Protein 8YDM (pdb70)

Foldseek 3Di:
DDDPPVVVVVVVVVVVVVVVVVVVVQCPDPVSNDPPDDD/DDPDVVADPVRVVVVVVVVVVVVVVVVVVVVVVCVVCVVPNDD/DPPVCVVVVVVVVVVVVVVVVVVVVVVVCVVPVVVVVVVVVVVPPAFDFLVQLVVLQAPDDFDDDPPDWGTWGHPVNQVLLLVLLVVVCVVAQPADQDDQQPPDTSVLVSLLCSRQVCRLQSTGQGPQADSNDGRDGDDLVVVLVNLQLVVQQVLQVPFQVPAVVNQFWGDGSNLQNVNHNDQGAAADPCLLVPFDFDWAQDWWADLQGATDPQLVPDDDQRSDTDTLLSLLLCCLQPKAANFCDDVVDFQGPDIRLDAPDDRHDDPRNVSSSVSNVVRLCQLAQHDPLAAADPVDRRGQCCADDDPPPHPNRHNSVVVSVNSVSVVLNVCLQCVVSSRFDFDDDQDDDPSHHPSSQWDQGDVRTITRGHHSNSSRVNHNHRSHIDGPVNADPPPRNCSNPNPSSND/DDPVVVVVVVVVVVVVVVVVVVVVQCPDPVRNPPPD/DCVVPDPVPVPPDRDVVVVVVVVVVVVVVVVVVVVVVVVVVVCVVPNPDD/DDDPPVVVVVVVVVVVVVVVVVVVVVQCPDPVRNPPPD/DAPDDPVCVVPDHPVVVVVVVVVVVVVVVVVVVVVVVVVVVCVVPNDPD/DVDCVVVVVVVVVVVVVVVVVVVVVVQCPDPVRPPD/DADPDDPVCPVPDRPVVVVVVVVVVVVVVVVVVVVVVVVVVVCVVPHPPD/DDDPCCVVVVVVVVVVVVVVVVVVLCVDPVSHDPDD/DADPDDPVCPVPDHPVVVVVVVVVVVCVVVVVVVVVVVVVVVCVVPNPPD/DCQPVVDDRPDDDPDPPPPPVDDPPDDDPVVPVVPLPDDAQAPCCVVPVDDDQPADPDNHGCDPLNVQLVQLCVQLVVLLCCQQQVDFDDHNVVSQQGGKQAAADFVCFPDADDPVHRHNSVVSNLVSNLRNLVSVLRVLVGVCSSRVHDSLVSVLSVLVSLLSCLQQPVLSVLVRGSNRHAMPHNNSRVVRVVVQCVQQPNVVLQPLLVLLVVLVVVLVVLVVVVVVLCVVLVPDDDDDNPCVSQVVCCVVPVPRQDDVRSVVVSSCSSNSSSVSVSVSSNPDPNVGRYSVCVCVVVCVPVVHPD/DQFPCDPSQFDDAWDFDCVQVVVPDGGIDGTDGDDPLQVLLVVLVVVLVVLFLVLQCVVVVNDPVVCVVCQQVGWQAAADQVCQQHQDDPSRHNSVVSSLVSNLSSLVSVLVVQCVVCVVVPHHSVVSVLVVLVNLLSCLQQPVQSVVVRHNRLHFIGHNVRVVVSVVVLCVQQAHCVLQPLVVVLVVLVVVLVVLCVLVVVLCVVLVVVVQVVLVVCVVPPPPSQVVSQVVVCVVPNGGDGSVRSVVVNSVSSRSSSVSNSVRSNQRDPVHGRHSVVVVVVVVVDDDDDDDDDD/DDAPDDDPPADPVNVVVVVVVVVVVVVVVVVVVCVVLQQFDDDPVHTRHRHCPPVD/DPPVVVVVVVVVVVVVVVVVVVVQCPDDVSNPPPD/DAPVPDDPCGVVDGDPCVVVVVVVVVVVVVVVVVVVVVVVVVVVVPNPDD/DVPVVVVVVVVVVVVVVVVVVVVVQCPDVPRVPPPD/DAPVDDPPCPVVDGDVRVVVVVVVVVVVVVVVVVVVVVVVVVCVVDNPDD

B-factor: mean 57.0, std 20.04, range [0.81, 210.03]

Organism: Chloroflexus aurantiacus (strain ATCC 29366 / DSM 635 / J-10-fl) (NCBI:txid324602)

Radius of gyration: 39.25 Å; Cα contacts (8 Å, |Δi|>4): 2138; chains: 18; bounding box: 110×89×100 Å

Structure (mmCIF, N/CA/C/O backbone):
data_8YDM
#
_entry.id   8YDM
#
loop_
_entity.id
_entity.type
_entity.pdbx_description
1 polymer 'Light-harvesting protein B-808/866 alpha chain'
2 polymer 'Light-harvesting protein B-808/866 beta chain'
3 polymer 'Cytochrome c-554'
4 polymer 'Reaction center protein L chain'
5 polymer 'Reaction center protein M chain'
6 polymer 'hypothetical protein chain N'
7 non-polymer 'BACTERIOCHLOROPHYLL A'
8 non-polymer gamma-Carotene
9 non-polymer 'PROTOPORPHYRIN IX CONTAINING FE'
10 non-polymer '(1R)-2-{[{[(2S)-2,3-DIHYDROXYPROPYL]OXY}(HYDROXY)PHOSPHORYL]OXY}-1-[(PALMITOYLOXY)METHYL]ETHYL (11E)-OCTADEC-11-ENOATE'
11 non-polymer '2-methyl-3-[(2E,6E,10E,14E,18E,22E,26E,30E,34E,38E)-3,7,11,15,19,23,27,31,35,39,43-undecamethyltetratetraconta-2,6,10,1 4,18,22,26,30,34,38,42-undecaen-1-yl]naphthalene-1,4-dione'
12 non-polymer 'BACTERIOPHEOPHYTIN A'
13 non-polymer 'MANGANESE (II) ION'
#
loop_
_atom_site.group_PDB
_atom_site.id
_atom_site.type_symbol
_atom_site.label_atom_id
_atom_site.label_alt_id
_atom_site.label_comp_id
_atom_site.label_asym_id
_atom_site.label_entity_id
_atom_site.label_seq_id
_atom_site.pdbx_PDB_ins_code
_atom_site.Cartn_x
_atom_site.Cartn_y
_atom_site.Cartn_z
_atom_site.occupancy
_atom_site.B_iso_or_equiv
_atom_site.auth_seq_id
_atom_site.auth_comp_id
_atom_site.auth_asym_id
_atom_site.auth_atom_id
_atom_site.pdbx_PDB_model_num
ATOM 1 N N . ARG A 1 4 ? 108.536 136.144 99.400 1.00 111.04 4 ARG A N 1
ATOM 2 C CA . ARG A 1 4 ? 109.004 136.982 98.302 1.00 107.08 4 ARG A CA 1
ATOM 3 C C . ARG A 1 4 ? 110.159 136.320 97.558 1.00 108.25 4 ARG A C 1
ATOM 4 O O . ARG A 1 4 ? 110.051 136.181 96.326 1.00 104.55 4 ARG A O 1
ATOM 12 N N . SER A 1 5 ? 111.171 135.968 98.394 1.00 119.04 5 SER A N 1
ATOM 13 C CA . SER A 1 5 ? 112.491 135.339 98.375 1.00 121.21 5 SER A CA 1
ATOM 14 C C . SER A 1 5 ? 113.569 136.363 98.735 1.00 118.06 5 SER A C 1
ATOM 15 O O . SER A 1 5 ? 113.301 137.571 98.711 1.00 117.41 5 SER A O 1
ATOM 18 N N . PRO A 1 6 ? 114.804 135.935 99.077 1.00 98.07 6 PRO A N 1
ATOM 19 C CA . PRO A 1 6 ? 115.746 136.866 99.712 1.00 94.50 6 PRO A CA 1
ATOM 20 C C . PRO A 1 6 ? 116.600 137.695 98.760 1.00 91.50 6 PRO A C 1
ATOM 21 O O . PRO A 1 6 ? 117.329 137.165 97.914 1.00 92.37 6 PRO A O 1
ATOM 25 N N . VAL A 1 7 ? 116.517 139.015 98.909 1.00 76.25 7 VAL A N 1
ATOM 26 C CA . VAL A 1 7 ? 117.383 139.933 98.183 1.00 77.57 7 VAL A CA 1
ATOM 27 C C . VAL A 1 7 ? 117.950 140.905 99.209 1.00 75.35 7 VAL A C 1
ATOM 28 O O . VAL A 1 7 ? 118.929 141.615 98.951 1.00 75.37 7 VAL A O 1
ATOM 32 N N . ARG A 1 8 ? 117.340 140.931 100.391 1.00 69.19 8 ARG A N 1
ATOM 33 C CA . ARG A 1 8 ? 117.810 141.773 101.479 1.00 66.80 8 ARG A CA 1
ATOM 34 C C . ARG A 1 8 ? 119.105 141.265 102.095 1.00 65.55 8 ARG A C 1
ATOM 35 O O . ARG A 1 8 ? 119.970 142.078 102.441 1.00 64.86 8 ARG A O 1
ATOM 43 N N . THR A 1 9 ? 119.264 139.947 102.230 1.00 67.66 9 THR A N 1
ATOM 44 C CA . THR A 1 9 ? 120.527 139.394 102.700 1.00 67.81 9 THR A CA 1
ATOM 45 C C . THR A 1 9 ? 121.655 139.705 101.726 1.00 63.91 9 THR A C 1
ATOM 46 O O . THR A 1 9 ? 122.780 140.007 102.145 1.00 70.45 9 THR A O 1
ATOM 50 N N . ASN A 1 10 ? 121.366 139.636 100.424 1.00 55.18 10 ASN A N 1
ATOM 51 C CA . ASN A 1 10 ? 122.385 139.909 99.417 1.00 61.71 10 ASN A CA 1
ATOM 52 C C . ASN A 1 10 ? 122.882 141.344 99.505 1.00 62.48 10 ASN A C 1
ATOM 53 O O . ASN A 1 10 ? 124.082 141.599 99.367 1.00 69.73 10 ASN A O 1
ATOM 58 N N . ILE A 1 11 ? 121.976 142.297 99.740 1.00 59.71 11 ILE A N 1
ATOM 59 C CA . ILE A 1 11 ? 122.368 143.698 99.827 1.00 51.70 11 ILE A CA 1
ATOM 60 C C . ILE A 1 11 ? 123.333 143.943 100.980 1.00 55.70 11 ILE A C 1
ATOM 61 O O . ILE A 1 11 ? 124.343 144.631 100.802 1.00 57.17 11 ILE A O 1
ATOM 66 N N . VAL A 1 12 ? 123.055 143.390 102.158 1.00 58.36 12 VAL A N 1
ATOM 67 C CA . VAL A 1 12 ? 123.942 143.581 103.303 1.00 57.38 12 VAL A CA 1
ATOM 68 C C . VAL A 1 12 ? 125.252 142.817 103.131 1.00 57.09 12 VAL A C 1
ATOM 69 O O . VAL A 1 12 ? 126.325 143.334 103.465 1.00 57.90 12 VAL A O 1
ATOM 73 N N . ILE A 1 13 ? 125.202 141.596 102.587 1.00 55.41 13 ILE A N 1
ATOM 74 C CA . ILE A 1 13 ? 126.423 140.821 102.395 1.00 53.12 13 ILE A CA 1
ATOM 75 C C . ILE A 1 13 ? 127.333 141.502 101.384 1.00 53.64 13 ILE A C 1
ATOM 76 O O . ILE A 1 13 ? 128.554 141.550 101.563 1.00 58.50 13 ILE A O 1
ATOM 81 N N . PHE A 1 14 ? 126.756 142.045 100.312 1.00 55.64 14 PHE A N 1
ATOM 82 C CA . PHE A 1 14 ? 127.558 142.697 99.287 1.00 52.82 14 PHE A CA 1
ATOM 83 C C . PHE A 1 14 ? 128.233 143.950 99.829 1.00 50.76 14 PHE A C 1
ATOM 84 O O . PHE A 1 14 ? 129.407 144.206 99.537 1.00 59.55 14 PHE A O 1
ATOM 92 N N . THR A 1 15 ? 127.511 144.740 100.627 1.00 51.83 15 THR A N 1
ATOM 93 C CA . THR A 1 15 ? 128.110 145.923 101.237 1.00 54.22 15 THR A CA 1
ATOM 94 C C . THR A 1 15 ? 129.235 145.538 102.188 1.00 54.12 15 THR A C 1
ATOM 95 O O . THR A 1 15 ? 130.310 146.153 102.181 1.00 61.12 15 THR A O 1
ATOM 99 N N . ILE A 1 16 ? 129.007 144.513 103.016 1.00 49.57 16 ILE A N 1
ATOM 100 C CA . ILE A 1 16 ? 130.038 144.076 103.954 1.00 46.58 16 ILE A CA 1
ATOM 101 C C . ILE A 1 16 ? 131.274 143.598 103.201 1.00 49.24 16 ILE A C 1
ATOM 102 O O . ILE A 1 16 ? 132.409 143.944 103.553 1.00 52.30 16 ILE A O 1
ATOM 107 N N . LEU A 1 17 ? 131.071 142.804 102.146 1.00 49.40 17 LEU A N 1
ATOM 108 C CA . LEU A 1 17 ? 132.192 142.291 101.368 1.00 42.28 17 LEU A CA 1
ATOM 109 C C . LEU A 1 17 ? 132.957 143.417 100.687 1.00 46.64 17 LEU A C 1
ATOM 110 O O . LEU A 1 17 ? 134.192 143.425 100.697 1.00 54.06 17 LEU A O 1
ATOM 115 N N . GLY A 1 18 ? 132.244 144.377 100.093 1.00 45.33 18 GLY A N 1
ATOM 116 C CA . GLY A 1 18 ? 132.922 145.491 99.451 1.00 41.68 18 GLY A CA 1
ATOM 117 C C . GLY A 1 18 ? 133.739 146.307 100.432 1.00 47.96 18 GLY A C 1
ATOM 118 O O . GLY A 1 18 ? 134.890 146.657 100.161 1.00 49.08 18 GLY A O 1
ATOM 119 N N . PHE A 1 19 ? 133.158 146.602 101.598 1.00 51.26 19 PHE A N 1
ATOM 120 C CA . PHE A 1 19 ? 133.874 147.360 102.618 1.00 46.39 19 PHE A CA 1
ATOM 121 C C . PHE A 1 19 ? 135.120 146.616 103.085 1.00 47.77 19 PHE A C 1
ATOM 122 O O . PHE A 1 19 ? 136.207 147.201 103.181 1.00 52.10 19 PHE A O 1
ATOM 130 N N . VAL A 1 20 ? 134.984 145.316 103.366 1.00 53.14 20 VAL A N 1
ATOM 131 C CA . VAL A 1 20 ? 136.112 144.540 103.873 1.00 50.51 20 VAL A CA 1
ATOM 132 C C . VAL A 1 20 ? 137.216 144.450 102.828 1.00 52.08 20 VAL A C 1
ATOM 133 O O . VAL A 1 20 ? 138.403 144.624 103.139 1.00 57.76 20 VAL A O 1
ATOM 137 N N . VAL A 1 21 ? 136.848 144.180 101.573 1.00 53.68 21 VAL A N 1
ATOM 138 C CA . VAL A 1 21 ? 137.847 144.057 100.518 1.00 48.68 21 VAL A CA 1
ATOM 139 C C . VAL A 1 21 ? 138.551 145.388 100.292 1.00 50.72 21 VAL A C 1
ATOM 140 O O . VAL A 1 21 ? 139.772 145.432 100.112 1.00 56.02 21 VAL A O 1
ATOM 144 N N . ALA A 1 22 ? 137.799 146.493 100.301 1.00 53.97 22 ALA A N 1
ATOM 145 C CA . ALA A 1 22 ? 138.420 147.801 100.121 1.00 51.21 22 ALA A CA 1
ATOM 146 C C . ALA A 1 22 ? 139.393 148.111 101.250 1.00 54.86 22 ALA A C 1
ATOM 147 O O . ALA A 1 22 ? 140.503 148.600 101.005 1.00 57.33 22 ALA A O 1
ATOM 149 N N . LEU A 1 23 ? 139.000 147.824 102.493 1.00 53.00 23 LEU A N 1
ATOM 150 C CA . LEU A 1 23 ? 139.890 148.071 103.624 1.00 48.04 23 LEU A CA 1
ATOM 151 C C . LEU A 1 23 ? 141.160 147.234 103.524 1.00 48.24 23 LEU A C 1
ATOM 152 O O . LEU A 1 23 ? 142.272 147.746 103.715 1.00 50.17 23 LEU A O 1
ATOM 157 N N . LEU A 1 24 ? 141.015 145.945 103.206 1.00 50.60 24 LEU A N 1
ATOM 158 C CA . LEU A 1 24 ? 142.181 145.073 103.107 1.00 49.99 24 LEU A CA 1
ATOM 159 C C . LEU A 1 24 ? 143.099 145.499 101.968 1.00 50.93 24 LEU A C 1
ATOM 160 O O . LEU A 1 24 ? 144.326 145.495 102.116 1.00 52.35 24 LEU A O 1
ATOM 165 N N . ILE A 1 25 ? 142.523 145.873 100.824 1.00 54.59 25 ILE A N 1
ATOM 166 C CA . ILE A 1 25 ? 143.331 146.275 99.678 1.00 54.00 25 ILE A CA 1
ATOM 167 C C . ILE A 1 25 ? 144.054 147.583 99.963 1.00 55.23 25 ILE A C 1
ATOM 168 O O . ILE A 1 25 ? 145.217 147.754 99.575 1.00 57.43 25 ILE A O 1
ATOM 173 N N . HIS A 1 26 ? 143.450 148.443 100.738 1.00 61.30 26 HIS A N 1
ATOM 174 C CA . HIS A 1 26 ? 144.112 149.669 101.098 1.00 59.89 26 HIS A CA 1
ATOM 175 C C . HIS A 1 26 ? 145.259 149.361 102.003 1.00 57.22 26 HIS A C 1
ATOM 176 O O . HIS A 1 26 ? 146.287 149.909 101.903 1.00 57.47 26 HIS A O 1
ATOM 183 N N . PHE A 1 27 ? 145.027 148.513 102.944 1.00 56.81 27 PHE A N 1
ATOM 184 C CA . PHE A 1 27 ? 146.118 148.127 103.835 1.00 54.09 27 PHE A CA 1
ATOM 185 C C . PHE A 1 27 ? 147.288 147.533 103.056 1.00 55.68 27 PHE A C 1
ATOM 186 O O . PHE A 1 27 ? 148.454 147.856 103.320 1.00 52.26 27 PHE A O 1
ATOM 194 N N . ILE A 1 28 ? 146.990 146.661 102.089 1.00 57.97 28 ILE A N 1
ATOM 195 C CA . ILE A 1 28 ? 148.038 146.024 101.293 1.00 50.74 28 ILE A CA 1
ATOM 196 C C . ILE A 1 28 ? 148.805 147.060 100.482 1.00 54.87 28 ILE A C 1
ATOM 197 O O . ILE A 1 28 ? 150.037 147.005 100.380 1.00 57.95 28 ILE A O 1
ATOM 202 N N . VAL A 1 29 ? 148.090 148.015 99.883 1.00 57.39 29 VAL A N 1
ATOM 203 C CA . VAL A 1 29 ? 148.751 149.072 99.125 1.00 54.84 29 VAL A CA 1
ATOM 204 C C . VAL A 1 29 ? 149.609 149.938 100.039 1.00 57.32 29 VAL A C 1
ATOM 205 O O . VAL A 1 29 ? 150.739 150.297 99.686 1.00 57.43 29 VAL A O 1
ATOM 209 N N . LEU A 1 30 ? 149.103 150.279 101.223 1.00 61.99 30 LEU A N 1
ATOM 210 C CA . LEU A 1 30 ? 149.819 151.106 102.181 1.00 59.96 30 LEU A CA 1
ATOM 211 C C . LEU A 1 30 ? 151.076 150.429 102.711 1.00 58.76 30 LEU A C 1
ATOM 212 O O . LEU A 1 30 ? 152.062 151.114 103.000 1.00 60.80 30 LEU A O 1
ATOM 217 N N . SER A 1 31 ? 151.075 149.102 102.822 1.00 60.28 31 SER A N 1
ATOM 218 C CA . SER A 1 31 ? 152.230 148.371 103.324 1.00 54.63 31 SER A CA 1
ATOM 219 C C . SER A 1 31 ? 153.383 148.303 102.330 1.00 54.44 31 SER A C 1
ATOM 220 O O . SER A 1 31 ? 154.479 147.875 102.708 1.00 60.07 31 SER A O 1
ATOM 223 N N . SER A 1 32 ? 153.177 148.716 101.082 1.00 61.27 32 SER A N 1
ATOM 224 C CA . SER A 1 32 ? 154.209 148.620 100.062 1.00 62.15 32 SER A CA 1
ATOM 225 C C . SER A 1 32 ? 155.160 149.807 100.132 1.00 60.56 32 SER A C 1
ATOM 226 O O . SER A 1 32 ? 154.731 150.957 100.259 1.00 67.26 32 SER A O 1
ATOM 229 N N . PRO A 1 33 ? 156.472 149.551 100.064 1.00 63.73 33 PRO A N 1
ATOM 230 C CA . PRO A 1 33 ? 157.453 150.644 100.144 1.00 68.31 33 PRO A CA 1
ATOM 231 C C . PRO A 1 33 ? 157.274 151.725 99.087 1.00 68.71 33 PRO A C 1
ATOM 232 O O . PRO A 1 33 ? 157.427 152.913 99.384 1.00 68.55 33 PRO A O 1
ATOM 236 N N . GLU A 1 34 ? 156.959 151.333 97.851 1.00 69.00 34 GLU A N 1
ATOM 237 C CA . GLU A 1 34 ? 156.842 152.316 96.778 1.00 71.50 34 GLU A CA 1
ATOM 238 C C . GLU A 1 34 ? 155.547 153.112 96.886 1.00 68.47 34 GLU A C 1
ATOM 239 O O . GLU A 1 34 ? 155.535 154.325 96.652 1.00 68.51 34 GLU A O 1
ATOM 245 N N . TYR A 1 35 ? 154.447 152.443 97.232 1.00 62.78 35 TYR A N 1
ATOM 246 C CA . TYR A 1 35 ? 153.150 153.108 97.217 1.00 62.70 35 TYR A CA 1
ATOM 247 C C . TYR A 1 35 ? 152.830 153.764 98.554 1.00 65.77 35 TYR A C 1
ATOM 248 O O . TYR A 1 35 ? 151.799 154.432 98.682 1.00 70.80 35 TYR A O 1
ATOM 257 N N . ASN A 1 36 ? 153.690 153.588 99.553 1.00 69.69 36 ASN A N 1
ATOM 258 C CA . ASN A 1 36 ? 153.534 154.258 100.837 1.00 65.13 36 ASN A CA 1
ATOM 259 C C . ASN A 1 36 ? 153.536 155.769 100.660 1.00 65.47 36 ASN A C 1
ATOM 260 O O . ASN A 1 36 ? 154.552 156.360 100.280 1.00 75.26 36 ASN A O 1
ATOM 265 N N . TRP A 1 37 ? 152.396 156.402 100.938 1.00 58.02 37 TRP A N 1
ATOM 266 C CA . TRP A 1 37 ? 152.256 157.833 100.705 1.00 63.71 37 TRP A CA 1
ATOM 267 C C . TRP A 1 37 ? 152.332 158.667 101.976 1.00 64.46 37 TRP A C 1
ATOM 268 O O . TRP A 1 37 ? 152.605 159.869 101.891 1.00 67.47 37 TRP A O 1
ATOM 279 N N . LEU A 1 38 ? 152.109 158.069 103.141 1.00 65.74 38 LEU A N 1
ATOM 280 C CA . LEU A 1 38 ? 152.119 158.780 104.412 1.00 67.29 38 LEU A CA 1
ATOM 281 C C . LEU A 1 38 ? 153.385 158.472 105.204 1.00 68.52 38 LEU A C 1
ATOM 282 O O . LEU A 1 38 ? 153.454 158.683 106.416 1.00 69.76 38 LEU A O 1
ATOM 287 N N . SER A 1 39 ? 154.411 157.981 104.514 1.00 79.96 39 SER A N 1
ATOM 288 C CA . SER A 1 39 ? 155.714 157.750 105.130 1.00 80.11 39 SER A CA 1
ATOM 289 C C . SER A 1 39 ? 156.893 158.225 104.292 1.00 84.79 39 SER A C 1
ATOM 290 O O . SER A 1 39 ? 158.013 158.255 104.811 1.00 78.84 39 SER A O 1
ATOM 293 N N . ASN A 1 40 ? 156.696 158.591 103.027 1.00 115.53 40 ASN A N 1
ATOM 294 C CA . ASN A 1 40 ? 157.804 159.005 102.176 1.00 116.88 40 ASN A CA 1
ATOM 295 C C . ASN A 1 40 ? 158.394 160.325 102.654 1.00 115.78 40 ASN A C 1
ATOM 296 O O . ASN A 1 40 ? 157.671 161.224 103.091 1.00 115.11 40 ASN A O 1
ATOM 301 N N . ALA A 1 41 ? 159.721 160.430 102.580 1.00 146.30 41 ALA A N 1
ATOM 302 C CA . ALA A 1 41 ? 160.418 161.633 103.016 1.00 149.55 41 ALA A CA 1
ATOM 303 C C . ALA A 1 41 ? 160.897 162.449 101.822 1.00 152.79 41 ALA A C 1
ATOM 304 O O . ALA A 1 41 ? 160.607 163.645 101.724 1.00 153.91 41 ALA A O 1
ATOM 306 N N . GLU A 1 42 ? 161.628 161.813 100.912 1.00 188.67 42 GLU A N 1
ATOM 307 C CA . GLU A 1 42 ? 162.137 162.495 99.728 1.00 189.61 42 GLU A CA 1
ATOM 308 C C . GLU A 1 42 ? 161.952 161.635 98.481 1.00 189.64 42 GLU A C 1
ATOM 309 O O . GLU A 1 42 ? 161.388 162.084 97.484 1.00 189.67 42 GLU A O 1
ATOM 315 N N . PRO B 2 10 ? 103.363 146.965 92.660 1.00 94.66 10 PRO B N 1
ATOM 316 C CA . PRO B 2 10 ? 103.105 147.390 91.282 1.00 102.96 10 PRO B CA 1
ATOM 317 C C . PRO B 2 10 ? 104.288 147.155 90.341 1.00 107.32 10 PRO B C 1
ATOM 318 O O . PRO B 2 10 ? 104.920 148.114 89.896 1.00 100.41 10 PRO B O 1
ATOM 322 N N . LYS B 2 11 ? 104.572 145.886 90.043 1.00 121.73 11 LYS B N 1
ATOM 323 C CA . LYS B 2 11 ? 105.659 145.532 89.130 1.00 119.71 11 LYS B CA 1
ATOM 324 C C . LYS B 2 11 ? 105.463 144.080 88.713 1.00 115.11 11 LYS B C 1
ATOM 325 O O . LYS B 2 11 ? 105.131 143.235 89.551 1.00 113.18 11 LYS B O 1
ATOM 331 N N . TRP B 2 12 ? 105.576 143.802 87.416 1.00 114.34 12 TRP B N 1
ATOM 332 C CA . TRP B 2 12 ? 105.381 142.446 86.958 1.00 115.38 12 TRP B CA 1
ATOM 333 C C . TRP B 2 12 ? 106.589 141.661 87.328 1.00 114.74 12 TRP B C 1
ATOM 334 O O . TRP B 2 12 ? 107.246 141.050 86.464 1.00 111.60 12 TRP B O 1
ATOM 345 N N . ARG B 2 13 ? 106.917 141.656 88.617 1.00 95.19 13 ARG B N 1
ATOM 346 C CA . ARG B 2 13 ? 108.085 140.927 89.099 1.00 92.02 13 ARG B CA 1
ATOM 347 C C . ARG B 2 13 ? 107.847 140.285 90.462 1.00 92.72 13 ARG B C 1
ATOM 348 O O . ARG B 2 13 ? 108.323 140.786 91.481 1.00 93.65 13 ARG B O 1
ATOM 356 N N . PRO B 2 14 ? 107.107 139.167 90.482 1.00 105.73 14 PRO B N 1
ATOM 357 C CA . PRO B 2 14 ? 106.808 138.441 91.721 1.00 101.74 14 PRO B CA 1
ATOM 358 C C . PRO B 2 14 ? 108.081 137.895 92.361 1.00 103.77 14 PRO B C 1
ATOM 359 O O . PRO B 2 14 ? 108.346 136.696 92.281 1.00 105.40 14 PRO B O 1
ATOM 363 N N . LEU B 2 15 ? 108.857 138.773 92.989 1.00 104.35 15 LEU B N 1
ATOM 364 C CA . LEU B 2 15 ? 110.092 138.379 93.627 1.00 101.88 15 LEU B CA 1
ATOM 365 C C . LEU B 2 15 ? 110.269 139.584 94.519 1.00 102.43 15 LEU B C 1
ATOM 366 O O . LEU B 2 15 ? 110.544 139.422 95.695 1.00 100.66 15 LEU B O 1
ATOM 371 N N . PHE B 2 16 ? 110.119 140.787 93.940 1.00 101.88 16 PHE B N 1
ATOM 372 C CA . PHE B 2 16 ? 110.132 142.009 94.727 1.00 98.53 16 PHE B CA 1
ATOM 373 C C . PHE B 2 16 ? 108.709 142.503 94.922 1.00 98.59 16 PHE B C 1
ATOM 374 O O . PHE B 2 16 ? 107.742 141.811 94.589 1.00 99.61 16 PHE B O 1
ATOM 382 N N . ASN B 2 17 ? 108.587 143.697 95.478 1.00 100.06 17 ASN B N 1
ATOM 383 C CA . ASN B 2 17 ? 107.343 144.441 95.480 1.00 103.58 17 ASN B CA 1
ATOM 384 C C . ASN B 2 17 ? 107.712 145.911 95.472 1.00 99.50 17 ASN B C 1
ATOM 385 O O . ASN B 2 17 ? 108.857 146.272 95.757 1.00 99.63 17 ASN B O 1
ATOM 390 N N . ASN B 2 18 ? 106.742 146.758 95.137 1.00 97.96 18 ASN B N 1
ATOM 391 C CA . ASN B 2 18 ? 107.052 148.180 95.094 1.00 96.05 18 ASN B CA 1
ATOM 392 C C . ASN B 2 18 ? 107.255 148.671 96.516 1.00 97.07 18 ASN B C 1
ATOM 393 O O . ASN B 2 18 ? 106.312 149.133 97.167 1.00 100.57 18 ASN B O 1
ATOM 398 N N . GLN B 2 19 ? 108.509 148.613 96.968 1.00 89.75 19 GLN B N 1
ATOM 399 C CA . GLN B 2 19 ? 108.901 148.783 98.361 1.00 91.74 19 GLN B CA 1
ATOM 400 C C . GLN B 2 19 ? 110.335 148.304 98.529 1.00 92.35 19 GLN B C 1
ATOM 401 O O . GLN B 2 19 ? 111.225 149.081 98.886 1.00 96.45 19 GLN B O 1
ATOM 407 N N . ASP B 2 20 ? 110.453 147.011 98.310 1.00 84.96 20 ASP B N 1
ATOM 408 C CA . ASP B 2 20 ? 111.686 146.264 98.295 1.00 79.90 20 ASP B CA 1
ATOM 409 C C . ASP B 2 20 ? 112.275 146.280 96.894 1.00 79.58 20 ASP B C 1
ATOM 410 O O . ASP B 2 20 ? 113.236 145.626 96.635 1.00 85.27 20 ASP B O 1
ATOM 415 N N . TRP B 2 21 ? 111.608 146.938 95.968 1.00 70.78 21 TRP B N 1
ATOM 416 C CA . TRP B 2 21 ? 112.139 147.171 94.653 1.00 71.78 21 TRP B CA 1
ATOM 417 C C . TRP B 2 21 ? 112.416 148.669 94.569 1.00 74.17 21 TRP B C 1
ATOM 418 O O . TRP B 2 21 ? 112.321 149.260 93.510 1.00 76.03 21 TRP B O 1
ATOM 429 N N . LEU B 2 22 ? 112.721 149.267 95.711 1.00 73.14 22 LEU B N 1
ATOM 430 C CA . LEU B 2 22 ? 113.061 150.646 95.865 1.00 71.62 22 LEU B CA 1
ATOM 431 C C . LEU B 2 22 ? 114.369 150.534 96.578 1.00 73.22 22 LEU B C 1
ATOM 432 O O . LEU B 2 22 ? 115.348 151.078 96.126 1.00 74.23 22 LEU B O 1
ATOM 437 N N . LEU B 2 23 ? 114.357 149.810 97.694 1.00 69.31 23 LEU B N 1
ATOM 438 C CA . LEU B 2 23 ? 115.515 149.498 98.508 1.00 68.20 23 LEU B CA 1
ATOM 439 C C . LEU B 2 23 ? 116.568 148.991 97.575 1.00 71.43 23 LEU B C 1
ATOM 440 O O . LEU B 2 23 ? 117.608 149.583 97.490 1.00 75.25 23 LEU B O 1
ATOM 445 N N . HIS B 2 24 ? 116.265 147.925 96.843 1.00 78.16 24 HIS B N 1
ATOM 446 C CA . HIS B 2 24 ? 117.139 147.325 95.845 1.00 77.11 24 HIS B CA 1
ATOM 447 C C . HIS B 2 24 ? 117.689 148.376 94.954 1.00 80.04 24 HIS B C 1
ATOM 448 O O . HIS B 2 24 ? 118.872 148.573 94.918 1.00 80.96 24 HIS B O 1
ATOM 455 N N . ASP B 2 25 ? 116.838 149.191 94.355 1.00 70.88 25 ASP B N 1
ATOM 456 C CA . ASP B 2 25 ? 117.284 150.270 93.476 1.00 71.27 25 ASP B CA 1
ATOM 457 C C . ASP B 2 25 ? 118.246 151.298 94.051 1.00 73.15 25 ASP B C 1
ATOM 458 O O . ASP B 2 25 ? 118.963 151.927 93.305 1.00 74.90 25 ASP B O 1
ATOM 463 N N . ILE B 2 26 ? 118.252 151.491 95.369 1.00 67.63 26 ILE B N 1
ATOM 464 C CA . ILE B 2 26 ? 119.189 152.358 96.063 1.00 69.55 26 ILE B CA 1
ATOM 465 C C . ILE B 2 26 ? 120.555 151.718 95.823 1.00 64.30 26 ILE B C 1
ATOM 466 O O . ILE B 2 26 ? 121.469 152.358 95.356 1.00 68.10 26 ILE B O 1
ATOM 471 N N . VAL B 2 27 ? 120.658 150.419 96.005 1.00 57.65 27 VAL B N 1
ATOM 472 C CA . VAL B 2 27 ? 121.891 149.735 95.764 1.00 58.85 27 VAL B CA 1
ATOM 473 C C . VAL B 2 27 ? 122.255 149.765 94.296 1.00 64.69 27 VAL B C 1
ATOM 474 O O . VAL B 2 27 ? 123.395 149.888 93.986 1.00 68.03 27 VAL B O 1
ATOM 478 N N . VAL B 2 28 ? 121.306 149.736 93.372 1.00 69.49 28 VAL B N 1
ATOM 479 C CA . VAL B 2 28 ? 121.695 149.727 91.967 1.00 71.54 28 VAL B CA 1
ATOM 480 C C . VAL B 2 28 ? 122.218 151.013 91.413 1.00 69.82 28 VAL B C 1
ATOM 481 O O . VAL B 2 28 ? 122.740 151.010 90.328 1.00 75.05 28 VAL B O 1
ATOM 485 N N . LYS B 2 29 ? 122.031 152.123 92.093 1.00 62.58 29 LYS B N 1
ATOM 486 C CA . LYS B 2 29 ? 122.590 153.336 91.562 1.00 61.86 29 LYS B CA 1
ATOM 487 C C . LYS B 2 29 ? 124.017 153.294 92.003 1.00 61.41 29 LYS B C 1
ATOM 488 O O . LYS B 2 29 ? 124.879 152.991 91.167 1.00 64.95 29 LYS B O 1
ATOM 494 N N . SER B 2 30 ? 124.196 153.588 93.307 1.00 55.70 30 SER B N 1
ATOM 495 C CA . SER B 2 30 ? 125.428 153.650 94.083 1.00 57.87 30 SER B CA 1
ATOM 496 C C . SER B 2 30 ? 126.563 152.935 93.363 1.00 57.57 30 SER B C 1
ATOM 497 O O . SER B 2 30 ? 127.692 153.428 93.340 1.00 58.67 30 SER B O 1
ATOM 500 N N . PHE B 2 31 ? 126.244 151.809 92.735 1.00 57.48 31 PHE B N 1
ATOM 501 C CA . PHE B 2 31 ? 127.235 151.043 91.993 1.00 56.47 31 PHE B CA 1
ATOM 502 C C . PHE B 2 31 ? 127.700 151.802 90.751 1.00 56.64 31 PHE B C 1
ATOM 503 O O . PHE B 2 31 ? 128.878 151.756 90.398 1.00 57.23 31 PHE B O 1
ATOM 511 N N . TYR B 2 32 ? 126.779 152.501 90.089 1.00 63.48 32 TYR B N 1
ATOM 512 C CA . TYR B 2 32 ? 127.141 153.259 88.897 1.00 63.74 32 TYR B CA 1
ATOM 513 C C . TYR B 2 32 ? 128.057 154.428 89.240 1.00 65.68 32 TYR B C 1
ATOM 514 O O . TYR B 2 32 ? 129.031 154.687 88.525 1.00 66.10 32 TYR B O 1
ATOM 523 N N . GLY B 2 33 ? 127.774 155.140 90.333 1.00 62.66 33 GLY B N 1
ATOM 524 C CA . GLY B 2 33 ? 128.709 156.162 90.787 1.00 62.38 33 GLY B CA 1
ATOM 525 C C . GLY B 2 33 ? 130.026 155.584 91.271 1.00 63.09 33 GLY B C 1
ATOM 526 O O . GLY B 2 33 ? 131.098 156.161 91.029 1.00 62.40 33 GLY B O 1
ATOM 527 N N . PHE B 2 34 ? 129.958 154.451 91.976 1.00 61.13 34 PHE B N 1
ATOM 528 C CA . PHE B 2 34 ? 131.131 153.698 92.394 1.00 56.95 34 PHE B CA 1
ATOM 529 C C . PHE B 2 34 ? 132.064 153.423 91.229 1.00 54.89 34 PHE B C 1
ATOM 530 O O . PHE B 2 34 ? 133.267 153.676 91.326 1.00 54.98 34 PHE B O 1
ATOM 538 N N . GLY B 2 35 ? 131.521 152.927 90.117 1.00 61.60 35 GLY B N 1
ATOM 539 C CA . GLY B 2 35 ? 132.358 152.586 88.980 1.00 56.51 35 GLY B CA 1
ATOM 540 C C . GLY B 2 35 ? 133.076 153.790 88.404 1.00 56.15 35 GLY B C 1
ATOM 541 O O . GLY B 2 35 ? 134.276 153.740 88.135 1.00 62.56 35 GLY B O 1
ATOM 542 N N . VAL B 2 36 ? 132.353 154.896 88.220 1.00 56.45 36 VAL B N 1
ATOM 543 C CA . VAL B 2 36 ? 132.966 156.076 87.618 1.00 61.56 36 VAL B CA 1
ATOM 544 C C . VAL B 2 36 ? 134.063 156.635 88.518 1.00 59.18 36 VAL B C 1
ATOM 545 O O . VAL B 2 36 ? 135.190 156.888 88.063 1.00 61.62 36 VAL B O 1
ATOM 549 N N . ILE B 2 37 ? 133.766 156.823 89.807 1.00 58.83 37 ILE B N 1
ATOM 550 C CA . ILE B 2 37 ? 134.760 157.428 90.692 1.00 62.12 37 ILE B CA 1
ATOM 551 C C . ILE B 2 37 ? 135.949 156.485 90.891 1.00 59.76 37 ILE B C 1
ATOM 552 O O . ILE B 2 37 ? 137.104 156.925 90.956 1.00 56.15 37 ILE B O 1
ATOM 557 N N . ALA B 2 38 ? 135.694 155.171 90.948 1.00 63.42 38 ALA B N 1
ATOM 558 C CA . ALA B 2 38 ? 136.777 154.203 91.094 1.00 57.93 38 ALA B CA 1
ATOM 559 C C . ALA B 2 38 ? 137.661 154.141 89.856 1.00 55.15 38 ALA B C 1
ATOM 560 O O . ALA B 2 38 ? 138.886 154.028 89.980 1.00 60.05 38 ALA B O 1
ATOM 562 N N . ALA B 2 39 ? 137.066 154.191 88.662 1.00 60.98 39 ALA B N 1
ATOM 563 C CA . ALA B 2 39 ? 137.851 154.222 87.436 1.00 61.88 39 ALA B CA 1
ATOM 564 C C . ALA B 2 39 ? 138.705 155.478 87.364 1.00 61.07 39 ALA B C 1
ATOM 565 O O . ALA B 2 39 ? 139.879 155.410 86.983 1.00 67.07 39 ALA B O 1
ATOM 567 N N . ILE B 2 40 ? 138.136 156.627 87.740 1.00 62.22 40 ILE B N 1
ATOM 568 C CA . ILE B 2 40 ? 138.921 157.857 87.769 1.00 58.37 40 ILE B CA 1
ATOM 569 C C . ILE B 2 40 ? 140.082 157.736 88.749 1.00 61.31 40 ILE B C 1
ATOM 570 O O . ILE B 2 40 ? 141.213 158.130 88.434 1.00 64.65 40 ILE B O 1
ATOM 575 N N . ALA B 2 41 ? 139.832 157.185 89.940 1.00 62.45 41 ALA B N 1
ATOM 576 C CA . ALA B 2 41 ? 140.895 157.051 90.932 1.00 64.33 41 ALA B CA 1
ATOM 577 C C . ALA B 2 41 ? 142.003 156.123 90.445 1.00 61.31 41 ALA B C 1
ATOM 578 O O . ALA B 2 41 ? 143.191 156.449 90.567 1.00 66.76 41 ALA B O 1
ATOM 580 N N . HIS B 2 42 ? 141.634 154.959 89.899 1.00 59.12 42 HIS B N 1
ATOM 581 C CA . HIS B 2 42 ? 142.639 154.029 89.391 1.00 58.81 42 HIS B CA 1
ATOM 582 C C . HIS B 2 42 ? 143.439 154.645 88.250 1.00 64.71 42 HIS B C 1
ATOM 583 O O . HIS B 2 42 ? 144.663 154.482 88.187 1.00 71.29 42 HIS B O 1
ATOM 590 N N . LEU B 2 43 ? 142.768 155.348 87.332 1.00 61.26 43 LEU B N 1
ATOM 591 C CA . LEU B 2 43 ? 143.477 155.997 86.236 1.00 57.69 43 LEU B CA 1
ATOM 592 C C . LEU B 2 43 ? 144.462 157.032 86.754 1.00 59.35 43 LEU B C 1
ATOM 593 O O . LEU B 2 43 ? 145.620 157.060 86.320 1.00 66.89 43 LEU B O 1
ATOM 598 N N . LEU B 2 44 ? 144.034 157.866 87.703 1.00 62.68 44 LEU B N 1
ATOM 599 C CA . LEU B 2 44 ? 144.914 158.883 88.266 1.00 58.87 44 LEU B CA 1
ATOM 600 C C . LEU B 2 44 ? 146.119 158.252 88.954 1.00 58.94 44 LEU B C 1
ATOM 601 O O . LEU B 2 44 ? 147.251 158.723 88.804 1.00 62.33 44 LEU B O 1
ATOM 606 N N . VAL B 2 45 ? 145.891 157.177 89.713 1.00 64.67 45 VAL B N 1
ATOM 607 C CA . VAL B 2 45 ? 146.987 156.531 90.431 1.00 64.39 45 VAL B CA 1
ATOM 608 C C . VAL B 2 45 ? 147.976 155.893 89.468 1.00 66.83 45 VAL B C 1
ATOM 609 O O . VAL B 2 45 ? 149.192 156.081 89.598 1.00 66.75 45 VAL B O 1
ATOM 613 N N . TYR B 2 46 ? 147.483 155.145 88.481 1.00 72.13 46 TYR B N 1
ATOM 614 C CA . TYR B 2 46 ? 148.340 154.402 87.566 1.00 63.46 46 TYR B CA 1
ATOM 615 C C . TYR B 2 46 ? 148.928 155.296 86.480 1.00 65.49 46 TYR B C 1
ATOM 616 O O . TYR B 2 46 ? 149.763 154.854 85.688 1.00 73.10 46 TYR B O 1
ATOM 625 N N . LEU B 2 47 ? 148.501 156.555 86.430 1.00 66.37 47 LEU B N 1
ATOM 626 C CA . LEU B 2 47 ? 149.070 157.523 85.503 1.00 63.71 47 LEU B CA 1
ATOM 627 C C . LEU B 2 47 ? 150.304 158.180 86.117 1.00 66.53 47 LEU B C 1
ATOM 628 O O . LEU B 2 47 ? 151.004 158.964 85.468 1.00 65.84 47 LEU B O 1
ATOM 633 N N . TRP B 2 48 ? 150.617 157.834 87.366 1.00 72.44 48 TRP B N 1
ATOM 634 C CA . TRP B 2 48 ? 151.729 158.477 88.058 1.00 63.48 48 TRP B CA 1
ATOM 635 C C . TRP B 2 48 ? 152.798 157.464 88.458 1.00 68.29 48 TRP B C 1
ATOM 636 O O . TRP B 2 48 ? 153.972 157.821 88.606 1.00 69.67 48 TRP B O 1
ATOM 647 N N . LYS B 2 49 ? 152.413 156.201 88.619 1.00 74.52 49 LYS B N 1
ATOM 648 C CA . LYS B 2 49 ? 153.386 155.125 88.776 1.00 69.35 49 LYS B CA 1
ATOM 649 C C . LYS B 2 49 ? 152.805 153.829 88.218 1.00 74.37 49 LYS B C 1
ATOM 650 O O . LYS B 2 49 ? 152.261 153.002 88.962 1.00 80.47 49 LYS B O 1
ATOM 656 N N . PRO B 2 50 ? 152.908 153.619 86.905 1.00 73.53 50 PRO B N 1
ATOM 657 C CA . PRO B 2 50 ? 152.192 152.508 86.264 1.00 76.79 50 PRO B CA 1
ATOM 658 C C . PRO B 2 50 ? 152.804 151.138 86.515 1.00 78.96 50 PRO B C 1
ATOM 659 O O . PRO B 2 50 ? 153.738 150.988 87.308 1.00 78.30 50 PRO B O 1
ATOM 663 N N . TRP B 2 51 ? 152.261 150.129 85.833 1.00 116.52 51 TRP B N 1
ATOM 664 C CA . TRP B 2 51 ? 152.742 148.756 85.927 1.00 116.40 51 TRP B CA 1
ATOM 665 C C . TRP B 2 51 ? 153.062 148.240 84.529 1.00 117.77 51 TRP B C 1
ATOM 666 O O . TRP B 2 51 ? 153.101 149.025 83.575 1.00 119.25 51 TRP B O 1
ATOM 677 N N . LEU B 2 52 ? 153.319 146.939 84.403 1.00 132.14 52 LEU B N 1
ATOM 678 C CA . LEU B 2 52 ? 153.574 146.295 83.112 1.00 134.73 52 LEU B CA 1
ATOM 679 C C . LEU B 2 52 ? 152.602 146.745 82.023 1.00 134.22 52 LEU B C 1
ATOM 680 O O . LEU B 2 52 ? 152.966 147.515 81.133 1.00 135.10 52 LEU B O 1
ATOM 685 N N . SER C 3 7 ? 110.029 122.380 90.899 1.00 171.99 7 SER C N 1
ATOM 686 C CA . SER C 3 7 ? 110.921 123.495 90.605 1.00 170.76 7 SER C CA 1
ATOM 687 C C . SER C 3 7 ? 110.155 124.813 90.574 1.00 171.23 7 SER C C 1
ATOM 688 O O . SER C 3 7 ? 110.011 125.434 89.521 1.00 172.18 7 SER C O 1
ATOM 691 N N . ASP C 3 8 ? 109.667 125.233 91.737 1.00 177.66 8 ASP C N 1
ATOM 692 C CA . ASP C 3 8 ? 108.925 126.477 91.854 1.00 178.96 8 ASP C CA 1
ATOM 693 C C . ASP C 3 8 ? 109.873 127.674 91.921 1.00 179.85 8 ASP C C 1
ATOM 694 O O . ASP C 3 8 ? 111.064 127.582 91.611 1.00 180.87 8 ASP C O 1
ATOM 699 N N . ARG C 3 9 ? 109.322 128.816 92.337 1.00 174.43 9 ARG C N 1
ATOM 700 C CA . ARG C 3 9 ? 110.089 130.056 92.372 1.00 173.91 9 ARG C CA 1
ATOM 701 C C . ARG C 3 9 ? 111.186 130.036 93.430 1.00 174.20 9 ARG C C 1
ATOM 702 O O . ARG C 3 9 ? 112.013 130.954 93.471 1.00 172.21 9 ARG C O 1
ATOM 710 N N . GLN C 3 10 ? 111.222 129.010 94.282 1.00 170.96 10 GLN C N 1
ATOM 711 C CA . GLN C 3 10 ? 112.271 128.878 95.289 1.00 168.74 10 GLN C CA 1
ATOM 712 C C . GLN C 3 10 ? 113.642 128.632 94.666 1.00 165.72 10 GLN C C 1
ATOM 713 O O . GLN C 3 10 ? 114.620 128.413 95.385 1.00 164.14 10 GLN C O 1
ATOM 719 N N . LEU C 3 11 ? 113.726 128.646 93.337 1.00 148.74 11 LEU C N 1
ATOM 720 C CA . LEU C 3 11 ? 115.008 128.575 92.647 1.00 148.02 11 LEU C CA 1
ATOM 721 C C . LEU C 3 11 ? 115.824 129.834 92.917 1.00 150.08 11 LEU C C 1
ATOM 722 O O . LEU C 3 11 ? 117.027 129.882 92.631 1.00 151.94 11 LEU C O 1
ATOM 727 N N . ALA C 3 12 ? 115.166 130.862 93.458 1.00 133.25 12 ALA C N 1
ATOM 728 C CA . ALA C 3 12 ? 115.833 132.134 93.715 1.00 132.01 12 ALA C CA 1
ATOM 729 C C . ALA C 3 12 ? 116.975 131.971 94.711 1.00 129.35 12 ALA C C 1
ATOM 730 O O . ALA C 3 12 ? 118.039 132.578 94.549 1.00 126.38 12 ALA C O 1
ATOM 732 N N . ILE C 3 13 ? 116.775 131.156 95.751 1.00 119.46 13 ILE C N 1
ATOM 733 C CA . ILE C 3 13 ? 117.821 130.989 96.754 1.00 118.98 13 ILE C CA 1
ATOM 734 C C . ILE C 3 13 ? 119.055 130.312 96.169 1.00 118.91 13 ILE C C 1
ATOM 735 O O . ILE C 3 13 ? 120.180 130.732 96.464 1.00 122.54 13 ILE C O 1
ATOM 740 N N . VAL C 3 14 ? 118.888 129.286 95.334 1.00 117.19 14 VAL C N 1
ATOM 741 C CA . VAL C 3 14 ? 120.022 128.630 94.694 1.00 117.44 14 VAL C CA 1
ATOM 742 C C . VAL C 3 14 ? 120.688 129.517 93.656 1.00 117.61 14 VAL C C 1
ATOM 743 O O . VAL C 3 14 ? 121.920 129.464 93.514 1.00 120.16 14 VAL C O 1
ATOM 747 N N . VAL C 3 15 ? 119.928 130.358 92.949 1.00 111.83 15 VAL C N 1
ATOM 748 C CA . VAL C 3 15 ? 120.548 131.362 92.087 1.00 115.17 15 VAL C CA 1
ATOM 749 C C . VAL C 3 15 ? 121.399 132.313 92.919 1.00 115.97 15 VAL C C 1
ATOM 750 O O . VAL C 3 15 ? 122.518 132.675 92.535 1.00 116.16 15 VAL C O 1
ATOM 754 N N . SER C 3 16 ? 120.881 132.725 94.075 1.00 111.25 16 SER C N 1
ATOM 755 C CA . SER C 3 16 ? 121.610 133.597 94.986 1.00 111.48 16 SER C CA 1
ATOM 756 C C . SER C 3 16 ? 122.885 132.930 95.484 1.00 110.00 16 SER C C 1
ATOM 757 O O . SER C 3 16 ? 123.933 133.575 95.570 1.00 112.14 16 SER C O 1
ATOM 760 N N . VAL C 3 17 ? 122.805 131.641 95.823 1.00 106.51 17 VAL C N 1
ATOM 761 C CA . VAL C 3 17 ? 123.985 130.923 96.297 1.00 105.31 17 VAL C CA 1
ATOM 762 C C . VAL C 3 17 ? 125.036 130.836 95.198 1.00 105.67 17 VAL C C 1
ATOM 763 O O . VAL C 3 17 ? 126.229 131.066 95.439 1.00 109.23 17 VAL C O 1
ATOM 767 N N . ALA C 3 18 ? 124.614 130.505 93.975 1.00 100.26 18 ALA C N 1
ATOM 768 C CA . ALA C 3 18 ? 125.555 130.428 92.863 1.00 103.05 18 ALA C CA 1
ATOM 769 C C . ALA C 3 18 ? 126.206 131.782 92.603 1.00 104.77 18 ALA C C 1
ATOM 770 O O . ALA C 3 18 ? 127.421 131.871 92.387 1.00 108.85 18 ALA C O 1
ATOM 772 N N . VAL C 3 19 ? 125.407 132.855 92.632 1.00 96.16 19 VAL C N 1
ATOM 773 C CA . VAL C 3 19 ? 125.932 134.204 92.434 1.00 100.43 19 VAL C CA 1
ATOM 774 C C . VAL C 3 19 ? 126.907 134.612 93.523 1.00 98.72 19 VAL C C 1
ATOM 775 O O . VAL C 3 19 ? 127.960 135.183 93.212 1.00 97.88 19 VAL C O 1
ATOM 779 N N . GLY C 3 20 ? 126.605 134.323 94.784 1.00 93.57 20 GLY C N 1
ATOM 780 C CA . GLY C 3 20 ? 127.498 134.624 95.879 1.00 97.06 20 GLY C CA 1
ATOM 781 C C . GLY C 3 20 ? 128.763 133.799 95.907 1.00 94.13 20 GLY C C 1
ATOM 782 O O . GLY C 3 20 ? 129.786 134.273 96.414 1.00 96.61 20 GLY C O 1
ATOM 783 N N . ILE C 3 21 ? 128.733 132.580 95.381 1.00 87.54 21 ILE C N 1
ATOM 784 C CA . ILE C 3 21 ? 129.931 131.773 95.192 1.00 91.24 21 ILE C CA 1
ATOM 785 C C . ILE C 3 21 ? 130.796 132.330 94.066 1.00 90.90 21 ILE C C 1
ATOM 786 O O . ILE C 3 21 ? 132.018 132.431 94.198 1.00 93.65 21 ILE C O 1
ATOM 791 N N . VAL C 3 22 ? 130.169 132.712 92.950 1.00 79.12 22 VAL C N 1
ATOM 792 C CA . VAL C 3 22 ? 130.914 133.287 91.834 1.00 78.14 22 VAL C CA 1
ATOM 793 C C . VAL C 3 22 ? 131.562 134.605 92.244 1.00 80.28 22 VAL C C 1
ATOM 794 O O . VAL C 3 22 ? 132.726 134.871 91.916 1.00 81.76 22 VAL C O 1
ATOM 798 N N . VAL C 3 23 ? 130.821 135.450 92.967 1.00 77.06 23 VAL C N 1
ATOM 799 C CA . VAL C 3 23 ? 131.371 136.730 93.400 1.00 75.78 23 VAL C CA 1
ATOM 800 C C . VAL C 3 23 ? 132.506 136.519 94.393 1.00 72.93 23 VAL C C 1
ATOM 801 O O . VAL C 3 23 ? 133.512 137.236 94.354 1.00 71.17 23 VAL C O 1
ATOM 805 N N . ALA C 3 24 ? 132.391 135.520 95.270 1.00 72.95 24 ALA C N 1
ATOM 806 C CA . ALA C 3 24 ? 133.488 135.189 96.167 1.00 71.08 24 ALA C CA 1
ATOM 807 C C . ALA C 3 24 ? 134.728 134.722 95.422 1.00 68.54 24 ALA C C 1
ATOM 808 O O . ALA C 3 24 ? 135.833 135.169 95.749 1.00 72.62 24 ALA C O 1
ATOM 810 N N . VAL C 3 25 ? 134.565 133.862 94.419 1.00 75.37 25 VAL C N 1
ATOM 811 C CA . VAL C 3 25 ? 135.689 133.368 93.633 1.00 76.80 25 VAL C CA 1
ATOM 812 C C . VAL C 3 25 ? 136.376 134.532 92.931 1.00 72.68 25 VAL C C 1
ATOM 813 O O . VAL C 3 25 ? 137.604 134.672 92.998 1.00 77.22 25 VAL C O 1
ATOM 817 N N . ILE C 3 26 ? 135.590 135.383 92.265 1.00 63.89 26 ILE C N 1
ATOM 818 C CA . ILE C 3 26 ? 136.188 136.461 91.481 1.00 66.22 26 ILE C CA 1
ATOM 819 C C . ILE C 3 26 ? 136.849 137.487 92.393 1.00 66.06 26 ILE C C 1
ATOM 820 O O . ILE C 3 26 ? 137.928 138.006 92.082 1.00 64.07 26 ILE C O 1
ATOM 825 N N . THR C 3 27 ? 136.240 137.776 93.549 1.00 69.15 27 THR C N 1
ATOM 826 C CA . THR C 3 27 ? 136.833 138.760 94.446 1.00 69.70 27 THR C CA 1
ATOM 827 C C . THR C 3 27 ? 138.101 138.225 95.105 1.00 69.97 27 THR C C 1
ATOM 828 O O . THR C 3 27 ? 139.067 138.975 95.276 1.00 75.40 27 THR C O 1
ATOM 832 N N . THR C 3 28 ? 138.146 136.932 95.438 1.00 62.54 28 THR C N 1
ATOM 833 C CA . THR C 3 28 ? 139.369 136.366 95.998 1.00 63.82 28 THR C CA 1
ATOM 834 C C . THR C 3 28 ? 140.480 136.338 94.954 1.00 66.30 28 THR C C 1
ATOM 835 O O . THR C 3 28 ? 141.635 136.675 95.248 1.00 70.15 28 THR C O 1
ATOM 839 N N . ALA C 3 29 ? 140.141 135.961 93.717 1.00 57.12 29 ALA C N 1
ATOM 840 C CA . ALA C 3 29 ? 141.138 135.951 92.653 1.00 59.13 29 ALA C CA 1
ATOM 841 C C . ALA C 3 29 ? 141.677 137.350 92.387 1.00 64.28 29 ALA C C 1
ATOM 842 O O . ALA C 3 29 ? 142.888 137.535 92.220 1.00 66.28 29 ALA C O 1
ATOM 844 N N . THR C 3 30 ? 140.796 138.354 92.356 1.00 66.26 30 THR C N 1
ATOM 845 C CA . THR C 3 30 ? 141.248 139.723 92.135 1.00 65.38 30 THR C CA 1
ATOM 846 C C . THR C 3 30 ? 142.071 140.241 93.308 1.00 69.56 30 THR C C 1
ATOM 847 O O . THR C 3 30 ? 143.042 140.977 93.102 1.00 74.89 30 THR C O 1
ATOM 851 N N . PHE C 3 31 ? 141.706 139.870 94.538 1.00 63.49 31 PHE C N 1
ATOM 852 C CA . PHE C 3 31 ? 142.502 140.262 95.695 1.00 61.73 31 PHE C CA 1
ATOM 853 C C . PHE C 3 31 ? 143.908 139.684 95.607 1.00 66.66 31 PHE C C 1
ATOM 854 O O . PHE C 3 31 ? 144.893 140.381 95.879 1.00 70.90 31 PHE C O 1
ATOM 862 N N . TRP C 3 32 ? 144.027 138.414 95.220 1.00 66.03 32 TRP C N 1
ATOM 863 C CA . TRP C 3 32 ? 145.362 137.834 95.106 1.00 69.09 32 TRP C CA 1
ATOM 864 C C . TRP C 3 32 ? 146.128 138.411 93.921 1.00 72.19 32 TRP C C 1
ATOM 865 O O . TRP C 3 32 ? 147.357 138.529 93.982 1.00 79.85 32 TRP C O 1
ATOM 876 N N . TRP C 3 33 ? 145.430 138.794 92.850 1.00 63.58 33 TRP C N 1
ATOM 877 C CA . TRP C 3 33 ? 146.090 139.505 91.759 1.00 65.26 33 TRP C CA 1
ATOM 878 C C . TRP C 3 33 ? 146.652 140.846 92.223 1.00 66.13 33 TRP C C 1
ATOM 879 O O . TRP C 3 33 ? 147.787 141.197 91.878 1.00 64.86 33 TRP C O 1
ATOM 890 N N . VAL C 3 34 ? 145.880 141.596 93.013 1.00 61.86 34 VAL C N 1
ATOM 891 C CA . VAL C 3 34 ? 146.368 142.854 93.574 1.00 59.65 34 VAL C CA 1
ATOM 892 C C . VAL C 3 34 ? 147.549 142.614 94.508 1.00 65.30 34 VAL C C 1
ATOM 893 O O . VAL C 3 34 ? 148.521 143.383 94.504 1.00 68.03 34 VAL C O 1
ATOM 897 N N . TYR C 3 35 ? 147.480 141.566 95.333 1.00 59.87 35 TYR C N 1
ATOM 898 C CA . TYR C 3 35 ? 148.594 141.242 96.218 1.00 61.58 35 TYR C CA 1
ATOM 899 C C . TYR C 3 35 ? 149.857 140.927 95.430 1.00 63.56 35 TYR C C 1
ATOM 900 O O . TYR C 3 35 ? 150.938 141.412 95.780 1.00 70.99 35 TYR C O 1
ATOM 909 N N . ASP C 3 36 ? 149.736 140.134 94.364 1.00 67.14 36 ASP C N 1
ATOM 910 C CA . ASP C 3 36 ? 150.883 139.843 93.514 1.00 70.83 36 ASP C CA 1
ATOM 911 C C . ASP C 3 36 ? 151.426 141.127 92.898 1.00 73.78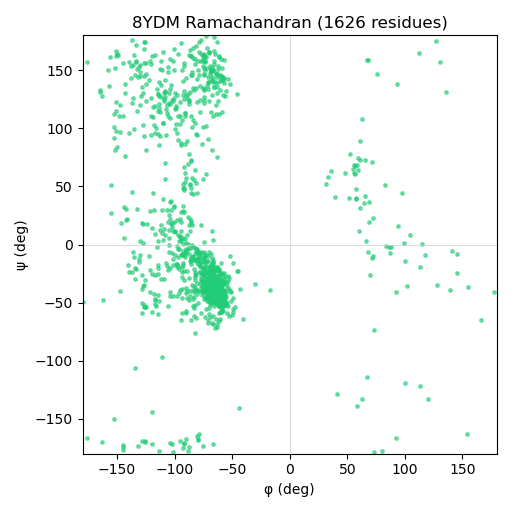 36 ASP C C 1
ATOM 912 O O . ASP C 3 36 ? 152.643 141.342 92.888 1.00 74.00 36 ASP C O 1
ATOM 917 N N . LEU C 3 37 ? 150.533 141.995 92.434 1.00 70.13 37 LEU C N 1
ATOM 918 C CA . LEU C 3 37 ? 150.926 143.248 91.788 1.00 64.43 37 LEU C CA 1
ATOM 919 C C . LEU C 3 37 ? 151.548 144.326 92.687 1.00 64.92 37 LEU C C 1
ATOM 920 O O . LEU C 3 37 ? 152.289 145.179 92.198 1.00 66.76 37 LEU C O 1
ATOM 925 N N . THR C 3 38 ? 151.256 144.301 93.984 1.00 72.53 38 THR C N 1
ATOM 926 C CA . THR C 3 38 ? 151.793 145.316 94.884 1.00 69.95 38 THR C CA 1
ATOM 927 C C . THR C 3 38 ? 152.669 144.742 95.990 1.00 67.61 38 THR C C 1
ATOM 928 O O . THR C 3 38 ? 153.839 145.118 96.105 1.00 68.40 38 THR C O 1
ATOM 932 N N . LEU C 3 39 ? 152.143 143.838 96.814 1.00 64.34 39 LEU C N 1
ATOM 933 C CA . LEU C 3 39 ? 152.907 143.369 97.963 1.00 65.43 39 LEU C CA 1
ATOM 934 C C . LEU C 3 39 ? 153.693 142.102 97.679 1.00 67.40 39 LEU C C 1
ATOM 935 O O . LEU C 3 39 ? 154.815 141.962 98.176 1.00 78.28 39 LEU C O 1
ATOM 940 N N . GLY C 3 40 ? 153.133 141.171 96.907 1.00 65.65 40 GLY C N 1
ATOM 941 C CA . GLY C 3 40 ? 153.885 139.980 96.553 1.00 66.02 40 GLY C CA 1
ATOM 942 C C . GLY C 3 40 ? 155.180 140.315 95.843 1.00 67.68 40 GLY C C 1
ATOM 943 O O . GLY C 3 40 ? 156.216 139.695 96.094 1.00 73.00 40 GLY C O 1
ATOM 944 N N . ARG C 3 41 ? 155.142 141.310 94.955 1.00 72.28 41 ARG C N 1
ATOM 945 C CA . ARG C 3 41 ? 156.366 141.768 94.312 1.00 72.79 41 ARG C CA 1
ATOM 946 C C . ARG C 3 41 ? 157.307 142.443 95.304 1.00 74.67 41 ARG C C 1
ATOM 947 O O . ARG C 3 41 ? 158.485 142.084 95.378 1.00 78.33 41 ARG C O 1
ATOM 955 N N . ALA C 3 42 ? 156.798 143.380 96.106 1.00 77.96 42 ALA C N 1
ATOM 956 C CA . ALA C 3 42 ? 157.632 144.106 97.058 1.00 75.31 42 ALA C CA 1
ATOM 957 C C . ALA C 3 42 ? 158.190 143.186 98.137 1.00 72.90 42 ALA C C 1
ATOM 958 O O . ALA C 3 42 ? 159.305 143.398 98.626 1.00 73.26 42 ALA C O 1
ATOM 960 N N . GLN C 3 43 ? 157.418 142.175 98.532 1.00 80.76 43 GLN C N 1
ATOM 961 C CA . GLN C 3 43 ? 157.875 141.251 99.562 1.00 81.72 43 GLN C CA 1
ATOM 962 C C . GLN C 3 43 ? 159.020 140.379 99.059 1.00 84.30 43 GLN C C 1
ATOM 963 O O . GLN C 3 43 ? 159.916 140.015 99.829 1.00 91.26 43 GLN C O 1
ATOM 969 N N . ARG C 3 44 ? 159.005 140.023 97.772 1.00 91.37 44 ARG C N 1
ATOM 970 C CA . ARG C 3 44 ? 159.990 139.071 97.264 1.00 92.76 44 ARG C CA 1
ATOM 971 C C . ARG C 3 44 ? 161.361 139.712 97.060 1.00 95.21 44 ARG C C 1
ATOM 972 O O . ARG C 3 44 ? 162.389 139.071 97.308 1.00 100.14 44 ARG C O 1
ATOM 980 N N . GLU C 3 45 ? 161.407 140.970 96.609 1.00 95.27 45 GLU C N 1
ATOM 981 C CA . GLU C 3 45 ? 162.688 141.672 96.574 1.00 94.75 45 GLU C CA 1
ATOM 982 C C . GLU C 3 45 ? 163.256 141.857 97.976 1.00 98.32 45 GLU C C 1
ATOM 983 O O . GLU C 3 45 ? 164.464 141.699 98.188 1.00 100.72 45 GLU C O 1
ATOM 989 N N . ALA C 3 46 ? 162.406 142.203 98.944 1.00 107.91 46 ALA C N 1
ATOM 990 C CA . ALA C 3 46 ? 162.885 142.371 100.312 1.00 112.19 46 ALA C CA 1
ATOM 991 C C . ALA C 3 46 ? 163.329 141.040 100.906 1.00 112.79 46 ALA C C 1
ATOM 992 O O . ALA C 3 46 ? 164.313 140.982 101.652 1.00 116.76 46 ALA C O 1
ATOM 994 N N . ALA C 3 47 ? 162.618 139.958 100.581 1.00 116.00 47 ALA C N 1
ATOM 995 C CA . ALA C 3 47 ? 162.987 138.645 101.100 1.00 116.62 47 ALA C CA 1
ATOM 996 C C . ALA C 3 47 ? 164.337 138.197 100.560 1.00 114.71 47 ALA C C 1
ATOM 997 O O . ALA C 3 47 ? 165.092 137.501 101.250 1.00 118.64 47 ALA C O 1
ATOM 999 N N . GLN C 3 48 ? 164.658 138.582 99.324 1.00 114.85 48 GLN C N 1
ATOM 1000 C CA . GLN C 3 48 ? 165.934 138.185 98.741 1.00 116.89 48 GLN C CA 1
ATOM 1001 C C . GLN C 3 48 ? 167.090 138.810 99.510 1.00 116.67 48 GLN C C 1
ATOM 1002 O O . GLN C 3 48 ? 168.141 138.181 99.682 1.00 115.70 48 GLN C O 1
ATOM 1008 N N . THR C 3 49 ? 166.917 140.049 99.982 1.00 122.94 49 THR C N 1
ATOM 1009 C CA . THR C 3 49 ? 167.971 140.691 100.763 1.00 125.69 49 THR C CA 1
ATOM 1010 C C . THR C 3 49 ? 168.259 139.919 102.046 1.00 124.04 49 THR C C 1
ATOM 1011 O O . THR C 3 49 ? 169.423 139.731 102.419 1.00 123.62 49 THR C O 1
ATOM 1015 N N . ALA C 3 50 ? 167.215 139.472 102.740 1.00 114.30 50 ALA C N 1
ATOM 1016 C CA . ALA C 3 50 ? 167.410 138.629 103.909 1.00 111.76 50 ALA C CA 1
ATOM 1017 C C . ALA C 3 50 ? 167.929 137.260 103.487 1.00 107.67 50 ALA C C 1
ATOM 1018 O O . ALA C 3 50 ? 167.604 136.752 102.411 1.00 107.19 50 ALA C O 1
ATOM 1020 N N . GLY C 3 51 ? 168.753 136.665 104.345 1.00 79.88 51 GLY C N 1
ATOM 1021 C CA . GLY C 3 51 ? 169.338 135.374 104.073 1.00 80.72 51 GLY C CA 1
ATOM 1022 C C . GLY C 3 51 ? 170.630 135.412 103.286 1.00 79.47 51 GLY C C 1
ATOM 1023 O O . GLY C 3 51 ? 171.270 134.367 103.122 1.00 83.18 51 GLY C O 1
ATOM 1024 N N . ALA C 3 52 ? 171.028 136.578 102.789 1.00 60.42 52 ALA C N 1
ATOM 1025 C CA . ALA C 3 52 ? 172.297 136.707 102.095 1.00 61.48 52 ALA C CA 1
ATOM 1026 C C . ALA C 3 52 ? 173.428 136.931 103.094 1.00 63.73 52 ALA C C 1
ATOM 1027 O O . ALA C 3 52 ? 173.248 137.531 104.156 1.00 67.20 52 ALA C O 1
ATOM 1029 N N . ARG C 3 53 ? 174.611 136.440 102.735 1.00 54.52 53 ARG C N 1
ATOM 1030 C CA . ARG C 3 53 ? 175.769 136.556 103.605 1.00 51.99 53 ARG C CA 1
ATOM 1031 C C . ARG C 3 53 ? 176.231 138.011 103.668 1.00 52.25 53 ARG C C 1
ATOM 1032 O O . ARG C 3 53 ? 175.838 138.858 102.862 1.00 62.95 53 ARG C O 1
ATOM 1040 N N . TRP C 3 54 ? 177.085 138.303 104.643 1.00 48.18 54 TRP C N 1
ATOM 1041 C CA . TRP C 3 54 ? 177.609 139.643 104.854 1.00 48.99 54 TRP C CA 1
ATOM 1042 C C . TRP C 3 54 ? 178.887 139.808 104.045 1.00 49.44 54 TRP C C 1
ATOM 1043 O O . TRP C 3 54 ? 179.791 138.970 104.127 1.00 57.87 54 TRP C O 1
ATOM 1054 N N . SER C 3 55 ? 178.955 140.880 103.266 1.00 47.70 55 SER C N 1
ATOM 1055 C CA . SER C 3 55 ? 180.089 141.140 102.397 1.00 50.47 55 SER C CA 1
ATOM 1056 C C . SER C 3 55 ? 180.843 142.368 102.882 1.00 57.64 55 SER C C 1
ATOM 1057 O O . SER C 3 55 ? 180.253 143.263 103.495 1.00 60.46 55 SER C O 1
ATOM 1060 N N . PRO C 3 56 ? 182.152 142.433 102.627 1.00 58.03 56 PRO C N 1
ATOM 1061 C CA . PRO C 3 56 ? 182.941 143.591 103.072 1.00 56.71 56 PRO C CA 1
ATOM 1062 C C . PRO C 3 56 ? 182.478 144.908 102.468 1.00 53.11 56 PRO C C 1
ATOM 1063 O O . PRO C 3 56 ? 182.731 145.975 103.036 1.00 55.55 56 PRO C O 1
ATOM 1067 N N . SER C 3 57 ? 181.810 144.854 101.318 1.00 52.22 57 SER C N 1
ATOM 1068 C CA . SER C 3 57 ? 181.237 146.049 100.713 1.00 53.84 57 SER C CA 1
ATOM 1069 C C . SER C 3 57 ? 180.117 146.655 101.548 1.00 54.06 57 SER C C 1
ATOM 1070 O O . SER C 3 57 ? 179.888 147.867 101.463 1.00 55.62 57 SER C O 1
ATOM 1073 N N . ASP C 3 58 ? 179.429 145.844 102.357 1.00 57.94 58 ASP C N 1
ATOM 1074 C CA . ASP C 3 58 ? 178.354 146.358 103.199 1.00 57.83 58 ASP C CA 1
ATOM 1075 C C . ASP C 3 58 ? 178.872 147.399 104.182 1.00 57.80 58 ASP C C 1
ATOM 1076 O O . ASP C 3 58 ? 178.237 148.440 104.386 1.00 61.97 58 ASP C O 1
ATOM 1081 N N . GLY C 3 59 ? 180.021 147.134 104.807 1.00 56.89 59 GLY C N 1
ATOM 1082 C CA . GLY C 3 59 ? 180.615 148.110 105.700 1.00 58.30 59 GLY C CA 1
ATOM 1083 C C . GLY C 3 59 ? 181.289 149.266 104.999 1.00 57.85 59 GLY C C 1
ATOM 1084 O O . GLY C 3 59 ? 181.294 150.380 105.530 1.00 66.10 59 GLY C O 1
ATOM 1085 N N . ILE C 3 60 ? 181.849 149.034 103.812 1.00 57.42 60 ILE C N 1
ATOM 1086 C CA . ILE C 3 60 ? 182.441 150.130 103.055 1.00 56.10 60 ILE C CA 1
ATOM 1087 C C . ILE C 3 60 ? 181.368 151.134 102.656 1.00 56.11 60 ILE C C 1
ATOM 1088 O O . ILE C 3 60 ? 181.602 152.350 102.660 1.00 61.27 60 ILE C O 1
ATOM 1093 N N . LYS C 3 61 ? 180.169 150.646 102.326 1.00 52.86 61 LYS C N 1
ATOM 1094 C CA . LYS C 3 61 ? 179.081 151.548 101.965 1.00 53.54 61 LYS C CA 1
ATOM 1095 C C . LYS C 3 61 ? 178.700 152.459 103.126 1.00 53.12 61 LYS C C 1
ATOM 1096 O O . LYS C 3 61 ? 178.535 153.671 102.942 1.00 58.70 61 LYS C O 1
ATOM 1102 N N . VAL C 3 62 ? 178.559 151.901 104.332 1.00 53.82 62 VAL C N 1
ATOM 1103 C CA . VAL C 3 62 ? 178.184 152.731 105.473 1.00 60.27 62 VAL C CA 1
ATOM 1104 C C . VAL C 3 62 ? 179.343 153.634 105.883 1.00 59.83 62 VAL C C 1
ATOM 1105 O O . VAL C 3 62 ? 179.126 154.736 106.402 1.00 62.08 62 VAL C O 1
ATOM 1109 N N . ILE C 3 63 ? 180.584 153.198 105.654 1.00 57.93 63 ILE C N 1
ATOM 1110 C CA . ILE C 3 63 ? 181.731 154.062 105.910 1.00 53.18 63 ILE C CA 1
ATOM 1111 C C . ILE C 3 63 ? 181.713 155.274 104.990 1.00 59.81 63 ILE C C 1
ATOM 1112 O O . ILE C 3 63 ? 181.901 156.410 105.441 1.00 64.61 63 ILE C O 1
ATOM 1117 N N . THR C 3 64 ? 181.480 155.061 103.696 1.00 61.27 64 THR C N 1
ATOM 1118 C CA . THR C 3 64 ? 181.559 156.129 102.710 1.00 58.84 64 THR C CA 1
ATOM 1119 C C . THR C 3 64 ? 180.275 156.938 102.587 1.00 56.48 64 THR C C 1
ATOM 1120 O O . THR C 3 64 ? 180.287 157.988 101.937 1.00 59.15 64 THR C O 1
ATOM 1124 N N . SER C 3 65 ? 179.178 156.488 103.192 1.00 55.78 65 SER C N 1
ATOM 1125 C CA . SER C 3 65 ? 177.914 157.204 103.081 1.00 61.59 65 SER C CA 1
ATOM 1126 C C . SER C 3 65 ? 177.432 157.660 104.450 1.00 64.95 65 SER C C 1
ATOM 1127 O O . SER C 3 65 ? 176.251 157.514 104.781 1.00 72.11 65 SER C O 1
ATOM 1130 N N . SER C 3 66 ? 178.336 158.208 105.250 1.00 60.89 66 SER C N 1
ATOM 1131 C CA . SER C 3 66 ? 178.025 158.670 106.592 1.00 68.22 66 SER C CA 1
ATOM 1132 C C . SER C 3 66 ? 178.600 160.062 106.782 1.00 68.15 66 SER C C 1
ATOM 1133 O O . SER C 3 66 ? 179.609 160.414 106.161 1.00 69.03 66 SER C O 1
ATOM 1136 N N . PRO C 3 67 ? 177.978 160.879 107.626 1.00 64.12 67 PRO C N 1
ATOM 1137 C CA . PRO C 3 67 ? 178.500 162.223 107.883 1.00 62.35 67 PRO C CA 1
ATOM 1138 C C . PRO C 3 67 ? 179.853 162.164 108.568 1.00 62.01 67 PRO C C 1
ATOM 1139 O O . PRO C 3 67 ? 180.077 161.317 109.445 1.00 66.00 67 PRO C O 1
ATOM 1143 N N . PRO C 3 68 ? 180.785 163.034 108.183 1.00 63.08 68 PRO C N 1
ATOM 1144 C CA . PRO C 3 68 ? 182.038 163.146 108.937 1.00 62.36 68 PRO C CA 1
ATOM 1145 C C . PRO C 3 68 ? 181.774 163.527 110.385 1.00 62.24 68 PRO C C 1
ATOM 1146 O O . PRO C 3 68 ? 180.851 164.286 110.690 1.00 65.87 68 PRO C O 1
ATOM 1150 N N . VAL C 3 69 ? 182.598 162.991 111.282 1.00 58.98 69 VAL C N 1
ATOM 1151 C CA . VAL C 3 69 ? 182.472 163.251 112.708 1.00 54.51 69 VAL C CA 1
ATOM 1152 C C . VAL C 3 69 ? 183.765 163.883 113.205 1.00 56.30 69 VAL C C 1
ATOM 1153 O O . VAL C 3 69 ? 184.835 163.726 112.611 1.00 59.78 69 VAL C O 1
ATOM 1157 N N . THR C 3 70 ? 183.651 164.620 114.302 1.00 61.67 70 THR C N 1
ATOM 1158 C CA . THR C 3 70 ? 184.796 165.302 114.903 1.00 64.58 70 THR C CA 1
ATOM 1159 C C . THR C 3 70 ? 185.166 164.649 116.229 1.00 63.50 70 THR C C 1
ATOM 1160 O O . THR C 3 70 ? 184.453 164.834 117.234 1.00 63.48 70 THR C O 1
ATOM 1164 N N . PRO C 3 71 ? 186.238 163.865 116.279 1.00 68.16 71 PRO C N 1
ATOM 1165 C CA . PRO C 3 71 ? 186.634 163.236 117.541 1.00 68.69 71 PRO C CA 1
ATOM 1166 C C . PRO C 3 71 ? 187.100 164.261 118.561 1.00 72.80 71 PRO C C 1
ATOM 1167 O O . PRO C 3 71 ? 187.631 165.320 118.219 1.00 77.82 71 PRO C O 1
ATOM 1171 N N . THR C 3 72 ? 186.891 163.930 119.833 1.00 73.39 72 THR C N 1
ATOM 1172 C CA . THR C 3 72 ? 187.343 164.780 120.924 1.00 73.00 72 THR C CA 1
ATOM 1173 C C . THR C 3 72 ? 188.576 164.237 121.632 1.00 74.10 72 THR C C 1
ATOM 1174 O O . THR C 3 72 ? 189.129 164.926 122.496 1.00 78.57 72 THR C O 1
ATOM 1178 N N . ASP C 3 73 ? 189.018 163.026 121.290 1.00 70.18 73 ASP C N 1
ATOM 1179 C CA . ASP C 3 73 ? 190.143 162.380 121.955 1.00 73.32 73 ASP C CA 1
ATOM 1180 C C . ASP C 3 73 ? 191.423 162.439 121.128 1.00 72.92 73 ASP C C 1
ATOM 1181 O O . ASP C 3 73 ? 192.360 161.673 121.379 1.00 71.52 73 ASP C O 1
ATOM 1186 N N . GLY C 3 74 ? 191.482 163.329 120.142 1.00 70.80 74 GLY C N 1
ATOM 1187 C CA . GLY C 3 74 ? 192.690 163.506 119.363 1.00 71.61 74 GLY C CA 1
ATOM 1188 C C . GLY C 3 74 ? 192.859 162.507 118.238 1.00 71.95 74 GLY C C 1
ATOM 1189 O O . GLY C 3 74 ? 193.911 161.875 118.114 1.00 74.97 74 GLY C O 1
ATOM 1190 N N . ARG C 3 75 ? 191.828 162.355 117.411 1.00 68.75 75 ARG C N 1
ATOM 1191 C CA . ARG C 3 75 ? 191.892 161.514 116.226 1.00 62.27 75 ARG C CA 1
ATOM 1192 C C . ARG C 3 75 ? 191.241 162.237 115.058 1.00 69.08 75 ARG C C 1
ATOM 1193 O O . ARG C 3 75 ? 190.392 163.113 115.243 1.00 76.15 75 ARG C O 1
ATOM 1201 N N . GLN C 3 76 ? 191.663 161.879 113.850 1.00 68.47 76 GLN C N 1
ATOM 1202 C CA . GLN C 3 76 ? 191.084 162.461 112.652 1.00 68.53 76 GLN C CA 1
ATOM 1203 C C . GLN C 3 76 ? 189.721 161.837 112.364 1.00 73.36 76 GLN C C 1
ATOM 1204 O O . GLN C 3 76 ? 189.361 160.785 112.899 1.00 77.65 76 GLN C O 1
ATOM 1210 N N . ASN C 3 77 ? 188.952 162.509 111.511 1.00 67.62 77 ASN C N 1
ATOM 1211 C CA . ASN C 3 77 ? 187.644 162.000 111.121 1.00 69.56 77 ASN C CA 1
ATOM 1212 C C . ASN C 3 77 ? 187.792 160.661 110.412 1.00 70.17 77 ASN C C 1
ATOM 1213 O O . ASN C 3 77 ? 188.498 160.554 109.406 1.00 74.51 77 ASN C O 1
ATOM 1218 N N . TRP C 3 78 ? 187.124 159.637 110.940 1.00 63.54 78 TRP C N 1
ATOM 1219 C CA . TRP C 3 78 ? 187.248 158.283 110.420 1.00 63.10 78 TRP C CA 1
ATOM 1220 C C . TRP C 3 78 ? 186.040 157.832 109.610 1.00 66.62 78 TRP C C 1
ATOM 1221 O O . TRP C 3 78 ? 185.986 156.667 109.206 1.00 74.21 78 TRP C O 1
ATOM 1232 N N . MET C 3 79 ? 185.074 158.712 109.360 1.00 64.65 79 MET C N 1
ATOM 1233 C CA . MET C 3 79 ? 183.863 158.356 108.633 1.00 67.64 79 MET C CA 1
ATOM 1234 C C . MET C 3 79 ? 183.666 159.327 107.478 1.00 71.24 79 MET C C 1
ATOM 1235 O O . MET C 3 79 ? 183.722 160.546 107.669 1.00 77.55 79 MET C O 1
ATOM 1240 N N . GLY C 3 80 ? 183.433 158.785 106.284 1.00 62.96 80 GLY C N 1
ATOM 1241 C CA . GLY C 3 80 ? 183.303 159.595 105.089 1.00 59.96 80 GLY C CA 1
ATOM 1242 C C . GLY C 3 80 ? 184.155 159.082 103.947 1.00 60.94 80 GLY C C 1
ATOM 1243 O O . GLY C 3 80 ? 185.146 158.383 104.174 1.00 65.95 80 GLY C O 1
ATOM 1244 N N . THR C 3 81 ? 183.782 159.421 102.710 1.00 57.79 81 THR C N 1
ATOM 1245 C CA . THR C 3 81 ? 184.512 158.907 101.555 1.00 62.65 81 THR C CA 1
ATOM 1246 C C . THR C 3 81 ? 185.926 159.473 101.470 1.00 60.67 81 THR C C 1
ATOM 1247 O O . THR C 3 81 ? 186.856 158.752 101.089 1.00 64.02 81 THR C O 1
ATOM 1251 N N . GLN C 3 82 ? 186.113 160.746 101.827 1.00 60.73 82 GLN C N 1
ATOM 1252 C CA . GLN C 3 82 ? 187.446 161.338 101.768 1.00 65.31 82 GLN C CA 1
ATOM 1253 C C . GLN C 3 82 ? 188.396 160.660 102.744 1.00 64.80 82 GLN C C 1
ATOM 1254 O O . GLN C 3 82 ? 189.538 160.346 102.389 1.00 66.42 82 GLN C O 1
ATOM 1260 N N . ALA C 3 83 ? 187.939 160.432 103.979 1.00 59.96 83 ALA C N 1
ATOM 1261 C CA . ALA C 3 83 ? 188.780 159.790 104.982 1.00 55.39 83 ALA C CA 1
ATOM 1262 C C . ALA C 3 83 ? 189.150 158.375 104.564 1.00 56.44 83 ALA C C 1
ATOM 1263 O O . ALA C 3 83 ? 190.299 157.953 104.731 1.00 54.92 83 ALA C O 1
ATOM 1265 N N . TRP C 3 84 ? 188.187 157.632 104.016 1.00 63.19 84 TRP C N 1
ATOM 1266 C CA . TRP C 3 84 ? 188.469 156.299 103.498 1.00 62.49 84 TRP C CA 1
ATOM 1267 C C . TRP C 3 84 ? 189.514 156.357 102.390 1.00 62.48 84 TRP C C 1
ATOM 1268 O O . TRP C 3 84 ? 190.452 155.547 102.359 1.00 68.23 84 TRP C O 1
ATOM 1279 N N . ASN C 3 85 ? 189.373 157.324 101.480 1.00 63.37 85 ASN C N 1
ATOM 1280 C CA . ASN C 3 85 ? 190.323 157.463 100.383 1.00 64.01 85 ASN C CA 1
ATOM 1281 C C . ASN C 3 85 ? 191.736 157.711 100.899 1.00 65.32 85 ASN C C 1
ATOM 1282 O O . ASN C 3 85 ? 192.685 157.030 100.492 1.00 69.15 85 ASN C O 1
ATOM 1287 N N . GLU C 3 86 ? 191.897 158.678 101.808 1.00 65.78 86 GLU C N 1
ATOM 1288 C CA . GLU C 3 86 ? 193.246 158.968 102.286 1.00 67.01 86 GLU C CA 1
ATOM 1289 C C . GLU C 3 86 ? 193.800 157.854 103.161 1.00 68.10 86 GLU C C 1
ATOM 1290 O O . GLU C 3 86 ? 195.014 157.636 103.157 1.00 68.73 86 GLU C O 1
ATOM 1296 N N . GLY C 3 87 ? 192.948 157.143 103.902 1.00 61.21 87 GLY C N 1
ATOM 1297 C CA . GLY C 3 87 ? 193.428 155.996 104.654 1.00 59.15 87 GLY C CA 1
ATOM 1298 C C . GLY C 3 87 ? 193.965 154.905 103.748 1.00 60.08 87 GLY C C 1
ATOM 1299 O O . GLY C 3 87 ? 195.020 154.322 104.013 1.00 59.98 87 GLY C O 1
ATOM 1300 N N . VAL C 3 88 ? 193.252 154.626 102.655 1.00 64.69 88 VAL C N 1
ATOM 1301 C CA . VAL C 3 88 ? 193.734 153.633 101.698 1.00 62.63 88 VAL C CA 1
ATOM 1302 C C . VAL C 3 88 ? 195.035 154.100 101.051 1.00 64.02 88 VAL C C 1
ATOM 1303 O O . VAL C 3 88 ? 195.974 153.312 100.871 1.00 65.77 88 VAL C O 1
ATOM 1307 N N . GLN C 3 89 ? 195.115 155.385 100.691 1.00 67.78 89 GLN C N 1
ATOM 1308 C CA . GLN C 3 89 ? 196.338 155.901 100.079 1.00 68.03 89 GLN C CA 1
ATOM 1309 C C . GLN C 3 89 ? 197.527 155.821 101.031 1.00 69.93 89 GLN C C 1
ATOM 1310 O O . GLN C 3 89 ? 198.635 155.456 100.618 1.00 71.65 89 GLN C O 1
ATOM 1316 N N . ALA C 3 90 ? 197.320 156.155 102.305 1.00 69.30 90 ALA C N 1
ATOM 1317 C CA . ALA C 3 90 ? 198.375 156.029 103.299 1.00 64.37 90 ALA C CA 1
ATOM 1318 C C . ALA C 3 90 ? 198.766 154.582 103.550 1.00 60.21 90 ALA C C 1
ATOM 1319 O O . ALA C 3 90 ? 199.946 154.306 103.782 1.00 60.66 90 ALA C O 1
ATOM 1321 N N . GLY C 3 91 ? 197.806 153.658 103.510 1.00 64.80 91 GLY C N 1
ATOM 1322 C CA . GLY C 3 91 ? 198.159 152.250 103.579 1.00 63.73 91 GLY C CA 1
ATOM 1323 C C . GLY C 3 91 ? 199.028 151.829 102.412 1.00 57.65 91 GLY C C 1
ATOM 1324 O O . GLY C 3 91 ? 199.985 151.069 102.574 1.00 61.69 91 GLY C O 1
ATOM 1325 N N . GLN C 3 92 ? 198.704 152.322 101.215 1.00 61.41 92 GLN C N 1
ATOM 1326 C CA . GLN C 3 92 ? 199.544 152.054 100.050 1.00 66.23 92 GLN C CA 1
ATOM 1327 C C . GLN C 3 92 ? 200.956 152.586 100.260 1.00 68.28 92 GLN C C 1
ATOM 1328 O O . GLN C 3 92 ? 201.942 151.892 99.990 1.00 70.54 92 GLN C O 1
ATOM 1334 N N . ALA C 3 93 ? 201.068 153.818 100.758 1.00 66.87 93 ALA C N 1
ATOM 1335 C CA . ALA C 3 93 ? 202.385 154.404 100.996 1.00 61.59 93 ALA C CA 1
ATOM 1336 C C . ALA C 3 93 ? 203.171 153.597 102.024 1.00 63.60 93 ALA C C 1
ATOM 1337 O O . ALA C 3 93 ? 204.374 153.358 101.860 1.00 64.47 93 ALA C O 1
ATOM 1339 N N . TRP C 3 94 ? 202.502 153.167 103.095 1.00 71.14 94 TRP C N 1
ATOM 1340 C CA . TRP C 3 94 ? 203.181 152.419 104.148 1.00 64.46 94 TRP C CA 1
ATOM 1341 C C . TRP C 3 94 ? 203.637 151.050 103.657 1.00 65.56 94 TRP C C 1
ATOM 1342 O O . TRP C 3 94 ? 204.765 150.631 103.939 1.00 65.70 94 TRP C O 1
ATOM 1353 N N . ILE C 3 95 ? 202.777 150.333 102.927 1.00 66.85 95 ILE C N 1
ATOM 1354 C CA . ILE C 3 95 ? 203.184 149.031 102.409 1.00 64.18 95 ILE C CA 1
ATOM 1355 C C . ILE C 3 95 ? 204.251 149.188 101.336 1.00 66.05 95 ILE C C 1
ATOM 1356 O O . ILE C 3 95 ? 205.028 148.259 101.085 1.00 73.95 95 ILE C O 1
ATOM 1361 N N . GLN C 3 96 ? 204.313 150.350 100.683 1.00 67.55 96 GLN C N 1
ATOM 1362 C CA . GLN C 3 96 ? 205.443 150.632 99.809 1.00 69.34 96 GLN C CA 1
ATOM 1363 C C . GLN C 3 96 ? 206.727 150.804 100.611 1.00 69.52 96 GLN C C 1
ATOM 1364 O O . GLN C 3 96 ? 207.773 150.264 100.236 1.00 70.19 96 GLN C O 1
ATOM 1370 N N . GLN C 3 97 ? 206.664 151.552 101.713 1.00 74.49 97 GLN C N 1
ATOM 1371 C CA . GLN C 3 97 ? 207.829 151.768 102.562 1.00 72.44 97 GLN C CA 1
ATOM 1372 C C . GLN C 3 97 ? 208.312 150.472 103.202 1.00 73.46 97 GLN C C 1
ATOM 1373 O O . GLN C 3 97 ? 209.429 150.020 102.932 1.00 76.95 97 GLN C O 1
ATOM 1379 N N . TYR C 3 98 ? 207.480 149.867 104.048 1.00 72.09 98 TYR C N 1
ATOM 1380 C CA . TYR C 3 98 ? 207.856 148.657 104.766 1.00 68.13 98 TYR C CA 1
ATOM 1381 C C . TYR C 3 98 ? 207.065 147.474 104.236 1.00 74.76 98 TYR C C 1
ATOM 1382 O O . TYR C 3 98 ? 205.870 147.355 104.544 1.00 81.73 98 TYR C O 1
ATOM 1391 N N . PRO C 3 99 ? 207.666 146.585 103.446 1.00 76.35 99 PRO C N 1
ATOM 1392 C CA . PRO C 3 99 ? 206.993 145.327 103.075 1.00 72.83 99 PRO C CA 1
ATOM 1393 C C . PRO C 3 99 ? 206.928 144.295 104.196 1.00 74.33 99 PRO C C 1
ATOM 1394 O O . PRO C 3 99 ? 206.173 143.326 104.059 1.00 71.90 99 PRO C O 1
ATOM 1398 N N . ASN C 3 100 ? 207.690 144.476 105.274 1.00 77.97 100 ASN C N 1
ATOM 1399 C CA . ASN C 3 100 ? 207.680 143.577 106.425 1.00 76.03 100 ASN C CA 1
ATOM 1400 C C . ASN C 3 100 ? 207.145 144.346 107.626 1.00 74.34 100 ASN C C 1
ATOM 1401 O O . ASN C 3 100 ? 207.620 145.447 107.923 1.00 72.76 100 ASN C O 1
ATOM 1406 N N . THR C 3 101 ? 206.162 143.767 108.312 1.00 71.42 101 THR C N 1
ATOM 1407 C CA . THR C 3 101 ? 205.548 144.395 109.475 1.00 69.69 101 THR C CA 1
ATOM 1408 C C . THR C 3 101 ? 206.549 144.514 110.619 1.00 71.01 101 THR C C 1
ATOM 1409 O O . THR C 3 101 ? 207.540 143.777 110.656 1.00 79.16 101 THR C O 1
ATOM 1413 N N . VAL C 3 102 ? 206.308 145.433 111.554 1.00 62.00 102 VAL C N 1
ATOM 1414 C CA . VAL C 3 102 ? 207.305 145.734 112.576 1.00 70.30 102 VAL C CA 1
ATOM 1415 C C . VAL C 3 102 ? 206.704 145.718 113.978 1.00 69.41 102 VAL C C 1
ATOM 1416 O O . VAL C 3 102 ? 207.438 145.708 114.973 1.00 77.69 102 VAL C O 1
ATOM 1420 N N . ASN C 3 103 ? 205.373 145.707 114.083 1.00 54.05 103 ASN C N 1
ATOM 1421 C CA . ASN C 3 103 ? 204.732 145.748 115.391 1.00 59.45 103 ASN C CA 1
ATOM 1422 C C . ASN C 3 103 ? 203.660 144.683 115.599 1.00 64.09 103 ASN C C 1
ATOM 1423 O O . ASN C 3 103 ? 203.031 144.667 116.662 1.00 67.96 103 ASN C O 1
ATOM 1428 N N . VAL C 3 104 ? 203.436 143.795 114.634 1.00 65.69 104 VAL C N 1
ATOM 1429 C CA . VAL C 3 104 ? 202.415 142.763 114.780 1.00 61.93 104 VAL C CA 1
ATOM 1430 C C . VAL C 3 104 ? 202.813 141.809 115.898 1.00 64.65 104 VAL C C 1
ATOM 1431 O O . VAL C 3 104 ? 203.974 141.396 115.996 1.00 73.03 104 VAL C O 1
ATOM 1435 N N . GLN C 3 105 ? 201.858 141.468 116.761 1.00 55.95 105 GLN C N 1
ATOM 1436 C CA . GLN C 3 105 ? 202.077 140.472 117.801 1.00 60.94 105 GLN C CA 1
ATOM 1437 C C . GLN C 3 105 ? 201.118 139.296 117.725 1.00 62.40 105 GLN C C 1
ATOM 1438 O O . GLN C 3 105 ? 201.434 138.227 118.250 1.00 64.83 105 GLN C O 1
ATOM 1444 N N . VAL C 3 106 ? 199.963 139.465 117.090 1.00 56.11 106 VAL C N 1
ATOM 1445 C CA . VAL C 3 106 ? 199.014 138.378 116.897 1.00 56.26 106 VAL C CA 1
ATOM 1446 C C . VAL C 3 106 ? 199.094 137.807 115.488 1.00 59.60 106 VAL C C 1
ATOM 1447 O O . VAL C 3 106 ? 199.096 136.588 115.311 1.00 65.23 106 VAL C O 1
ATOM 1451 N N . LEU C 3 107 ? 199.161 138.669 114.479 1.00 61.04 107 LEU C N 1
ATOM 1452 C CA . LEU C 3 107 ? 199.222 138.235 113.083 1.00 61.59 107 LEU C CA 1
ATOM 1453 C C . LEU C 3 107 ? 200.662 138.052 112.615 1.00 64.41 107 LEU C C 1
ATOM 1454 O O . LEU C 3 107 ? 201.108 138.659 111.644 1.00 71.80 107 LEU C O 1
ATOM 1459 N N . ILE C 3 108 ? 201.398 137.200 113.316 1.00 61.07 108 ILE C N 1
ATOM 1460 C CA . ILE C 3 108 ? 202.792 136.927 112.987 1.00 60.93 108 ILE C CA 1
ATOM 1461 C C . ILE C 3 108 ? 202.857 136.111 111.704 1.00 66.41 108 ILE C C 1
ATOM 1462 O O . ILE C 3 108 ? 202.088 135.163 111.511 1.00 73.93 108 ILE C O 1
ATOM 1467 N N . GLY C 3 109 ? 203.782 136.476 110.820 1.00 55.72 109 GLY C N 1
ATOM 1468 C CA . GLY C 3 109 ? 203.974 135.746 109.585 1.00 59.97 109 GLY C CA 1
ATOM 1469 C C . GLY C 3 109 ? 203.233 136.283 108.385 1.00 64.68 109 GLY C C 1
ATOM 1470 O O . GLY C 3 109 ? 203.109 135.567 107.384 1.00 72.03 109 GLY C O 1
ATOM 1471 N N . MET C 3 110 ? 202.735 137.512 108.446 1.00 56.32 110 MET C N 1
ATOM 1472 C CA . MET C 3 110 ? 202.039 138.127 107.326 1.00 58.43 110 MET C CA 1
ATOM 1473 C C . MET C 3 110 ? 202.886 139.222 106.691 1.00 65.27 110 MET C C 1
ATOM 1474 O O . MET C 3 110 ? 203.577 139.977 107.379 1.00 71.72 110 MET C O 1
ATOM 1479 N N . SER C 3 111 ? 202.825 139.296 105.366 1.00 59.01 111 SER C N 1
ATOM 1480 C CA . SER C 3 111 ? 203.432 140.405 104.648 1.00 63.14 111 SER C CA 1
ATOM 1481 C C . SER C 3 111 ? 202.578 141.656 104.801 1.00 60.54 111 SER C C 1
ATOM 1482 O O . SER C 3 111 ? 201.383 141.587 105.104 1.00 56.59 111 SER C O 1
ATOM 1485 N N . SER C 3 112 ? 203.207 142.813 104.596 1.00 57.89 112 SER C N 1
ATOM 1486 C CA . SER C 3 112 ? 202.511 144.082 104.762 1.00 56.06 112 SER C CA 1
ATOM 1487 C C . SER C 3 112 ? 201.386 144.280 103.756 1.00 58.70 112 SER C C 1
ATOM 1488 O O . SER C 3 112 ? 200.418 144.980 104.069 1.00 55.60 112 SER C O 1
ATOM 1491 N N . ALA C 3 113 ? 201.485 143.689 102.564 1.00 58.35 113 ALA C N 1
ATOM 1492 C CA . ALA C 3 113 ? 200.415 143.818 101.583 1.00 55.46 113 ALA C CA 1
ATOM 1493 C C . ALA C 3 113 ? 199.174 143.032 101.985 1.00 57.38 113 ALA C C 1
ATOM 1494 O O . ALA C 3 113 ? 198.053 143.548 101.872 1.00 59.41 113 ALA C O 1
ATOM 1496 N N . GLN C 3 114 ? 199.348 141.794 102.454 1.00 64.64 114 GLN C N 1
ATOM 1497 C CA . GLN C 3 114 ? 198.207 141.029 102.938 1.00 65.00 114 GLN C CA 1
ATOM 1498 C C . GLN C 3 114 ? 197.581 141.671 104.164 1.00 60.09 114 GLN C C 1
ATOM 1499 O O . GLN C 3 114 ? 196.360 141.616 104.323 1.00 60.95 114 GLN C O 1
ATOM 1505 N N . ILE C 3 115 ? 198.389 142.277 105.034 1.00 49.32 115 ILE C N 1
ATOM 1506 C CA . ILE C 3 115 ? 197.837 142.980 106.188 1.00 49.93 115 ILE C CA 1
ATOM 1507 C C . ILE C 3 115 ? 196.955 144.136 105.734 1.00 54.28 115 ILE C C 1
ATOM 1508 O O . ILE C 3 115 ? 195.834 144.307 106.225 1.00 60.28 115 ILE C O 1
ATOM 1513 N N . TRP C 3 116 ? 197.440 144.933 104.781 1.00 55.67 116 TRP C N 1
ATOM 1514 C CA . TRP C 3 116 ? 196.653 146.034 104.232 1.00 54.27 116 TRP C CA 1
ATOM 1515 C C . TRP C 3 116 ? 195.342 145.533 103.635 1.00 53.55 116 TRP C C 1
ATOM 1516 O O . TRP C 3 116 ? 194.260 146.054 103.944 1.00 46.88 116 TRP C O 1
ATOM 1527 N N . THR C 3 117 ? 195.424 144.503 102.787 1.00 55.63 117 THR C N 1
ATOM 1528 C CA . THR C 3 117 ? 194.235 144.003 102.103 1.00 49.35 117 THR C CA 1
ATOM 1529 C C . THR C 3 117 ? 193.233 143.401 103.082 1.00 52.49 117 THR C C 1
ATOM 1530 O O . THR C 3 117 ? 192.026 143.644 102.968 1.00 49.63 117 THR C O 1
ATOM 1534 N N . TYR C 3 118 ? 193.709 142.610 104.046 1.00 57.54 118 TYR C N 1
ATOM 1535 C CA . TYR C 3 118 ? 192.815 142.009 105.028 1.00 55.43 118 TYR C CA 1
ATOM 1536 C C . TYR C 3 118 ? 192.179 143.065 105.915 1.00 51.37 118 TYR C C 1
ATOM 1537 O O . TYR C 3 118 ? 190.982 142.990 106.215 1.00 52.51 118 TYR C O 1
ATOM 1546 N N . MET C 3 119 ? 192.891 144.105 106.245 1.00 54.66 119 MET C N 1
ATOM 1547 C CA . MET C 3 119 ? 192.362 145.081 107.145 1.00 55.51 119 MET C CA 1
ATOM 1548 C C . MET C 3 119 ? 191.410 146.047 106.570 1.00 56.34 119 MET C C 1
ATOM 1549 O O . MET C 3 119 ? 190.509 146.487 107.182 1.00 65.54 119 MET C O 1
ATOM 1554 N N . GLN C 3 120 ? 191.694 146.478 105.412 1.00 54.53 120 GLN C N 1
ATOM 1555 C CA . GLN C 3 120 ? 190.778 147.410 104.766 1.00 56.70 120 GLN C CA 1
ATOM 1556 C C . GLN C 3 120 ? 189.441 146.776 104.410 1.00 53.52 120 GLN C C 1
ATOM 1557 O O . GLN C 3 120 ? 188.456 147.500 104.234 1.00 56.88 120 GLN C O 1
ATOM 1563 N N . GLN C 3 121 ? 189.374 145.450 104.300 1.00 57.07 121 GLN C N 1
ATOM 1564 C CA . GLN C 3 121 ? 188.099 144.781 104.083 1.00 51.89 121 GLN C CA 1
ATOM 1565 C C . GLN C 3 121 ? 187.471 144.326 105.396 1.00 54.66 121 GLN C C 1
ATOM 1566 O O . GLN C 3 121 ? 186.462 144.890 105.832 1.00 64.19 121 GLN C O 1
ATOM 1572 N N . TYR C 3 122 ? 188.115 143.392 106.094 1.00 50.54 122 TYR C N 1
ATOM 1573 C CA . TYR C 3 122 ? 187.449 142.656 107.159 1.00 52.32 122 TYR C CA 1
ATOM 1574 C C . TYR C 3 122 ? 187.663 143.246 108.546 1.00 51.22 122 TYR C C 1
ATOM 1575 O O . TYR C 3 122 ? 187.187 142.665 109.528 1.00 55.84 122 TYR C O 1
ATOM 1584 N N . VAL C 3 123 ? 188.362 144.371 108.672 1.00 51.95 123 VAL C N 1
ATOM 1585 C CA . VAL C 3 123 ? 188.392 145.085 109.941 1.00 52.82 123 VAL C CA 1
ATOM 1586 C C . VAL C 3 123 ? 187.721 146.441 109.799 1.00 58.93 123 VAL C C 1
ATOM 1587 O O . VAL C 3 123 ? 187.209 146.997 110.773 1.00 67.65 123 VAL C O 1
ATOM 1591 N N . SER C 3 124 ? 187.704 146.973 108.578 1.00 57.37 124 SER C N 1
ATOM 1592 C CA . SER C 3 124 ? 187.010 148.221 108.306 1.00 56.39 124 SER C CA 1
ATOM 1593 C C . SER C 3 124 ? 185.519 148.023 108.073 1.00 59.61 124 SER C C 1
ATOM 1594 O O . SER C 3 124 ? 184.717 148.674 108.751 1.00 63.19 124 SER C O 1
ATOM 1597 N N . GLY C 3 125 ? 185.120 147.156 107.140 1.00 59.39 125 GLY C N 1
ATOM 1598 C CA . GLY C 3 125 ? 183.709 146.927 106.914 1.00 57.87 125 GLY C CA 1
ATOM 1599 C C . GLY C 3 125 ? 183.040 146.240 108.083 1.00 57.94 125 GLY C C 1
ATOM 1600 O O . GLY C 3 125 ? 181.850 146.448 108.340 1.00 72.27 125 GLY C O 1
ATOM 1601 N N . ALA C 3 126 ? 183.800 145.411 108.796 1.00 49.86 126 ALA C N 1
ATOM 1602 C CA . ALA C 3 126 ? 183.276 144.663 109.931 1.00 55.31 126 ALA C CA 1
ATOM 1603 C C . ALA C 3 126 ? 182.793 145.591 111.037 1.00 56.85 126 ALA C C 1
ATOM 1604 O O . ALA C 3 126 ? 181.746 145.345 111.644 1.00 65.53 126 ALA C O 1
ATOM 1606 N N . LEU C 3 127 ? 183.555 146.648 111.321 1.00 52.64 127 LEU C N 1
ATOM 1607 C CA . LEU C 3 127 ? 183.151 147.582 112.367 1.00 50.29 127 LEU C CA 1
ATOM 1608 C C . LEU C 3 127 ? 182.532 148.844 111.779 1.00 53.94 127 LEU C C 1
ATOM 1609 O O . LEU C 3 127 ? 181.920 149.636 112.503 1.00 63.61 127 LEU C O 1
ATOM 1614 N N . GLY C 3 128 ? 182.674 149.046 110.472 1.00 58.71 128 GLY C N 1
ATOM 1615 C CA . GLY C 3 128 ? 182.119 150.220 109.829 1.00 56.34 128 GLY C CA 1
ATOM 1616 C C . GLY C 3 128 ? 182.812 151.505 110.230 1.00 61.59 128 GLY C C 1
ATOM 1617 O O . GLY C 3 128 ? 182.166 152.547 110.373 1.00 70.07 128 GLY C O 1
ATOM 1618 N N . VAL C 3 129 ? 184.127 151.442 110.420 1.00 63.88 129 VAL C N 1
ATOM 1619 C CA . VAL C 3 129 ? 184.936 152.609 110.749 1.00 58.99 129 VAL C CA 1
ATOM 1620 C C . VAL C 3 129 ? 186.143 152.646 109.826 1.00 64.00 129 VAL C C 1
ATOM 1621 O O . VAL C 3 129 ? 186.606 151.606 109.345 1.00 72.53 129 VAL C O 1
ATOM 1625 N N . GLY C 3 130 ? 186.655 153.846 109.585 1.00 65.80 130 GLY C N 1
ATOM 1626 C CA . GLY C 3 130 ? 187.789 154.020 108.710 1.00 60.93 130 GLY C CA 1
ATOM 1627 C C . GLY C 3 130 ? 189.104 153.688 109.390 1.00 70.60 130 GLY C C 1
ATOM 1628 O O . GLY C 3 130 ? 189.169 153.096 110.468 1.00 76.47 130 GLY C O 1
ATOM 1629 N N . CYS C 3 131 ? 190.183 154.087 108.719 1.00 79.44 131 CYS C N 1
ATOM 1630 C CA . CYS C 3 131 ? 191.526 153.825 109.225 1.00 73.04 131 CYS C CA 1
ATOM 1631 C C . CYS C 3 131 ? 191.796 154.578 110.522 1.00 72.03 131 CYS C C 1
ATOM 1632 O O . CYS C 3 131 ? 192.574 154.119 111.366 1.00 74.17 131 CYS C O 1
ATOM 1635 N N . GLN C 3 132 ? 191.160 155.733 110.699 1.00 65.08 132 GLN C N 1
ATOM 1636 C CA . GLN C 3 132 ? 191.532 156.679 111.743 1.00 66.46 132 GLN C CA 1
ATOM 1637 C C . GLN C 3 132 ? 191.039 156.292 113.133 1.00 71.35 132 GLN C C 1
ATOM 1638 O O . GLN C 3 132 ? 191.406 156.941 114.117 1.00 76.16 132 GLN C O 1
ATOM 1644 N N . TYR C 3 133 ? 190.206 155.254 113.234 1.00 67.74 133 TYR C N 1
ATOM 1645 C CA . TYR C 3 133 ? 189.671 154.875 114.539 1.00 61.91 133 TYR C CA 1
ATOM 1646 C C . TYR C 3 133 ? 190.779 154.427 115.485 1.00 66.08 133 TYR C C 1
ATOM 1647 O O . TYR C 3 133 ? 190.874 154.910 116.619 1.00 76.41 133 TYR C O 1
ATOM 1656 N N . CYS C 3 134 ? 191.628 153.505 115.036 1.00 65.12 134 CYS C N 1
ATOM 1657 C CA . CYS C 3 134 ? 192.664 152.943 115.890 1.00 67.05 134 CYS C CA 1
ATOM 1658 C C . CYS C 3 134 ? 194.074 153.282 115.438 1.00 69.87 134 CYS C C 1
ATOM 1659 O O . CYS C 3 134 ? 195.002 153.207 116.250 1.00 73.74 134 CYS C O 1
ATOM 1662 N N . HIS C 3 135 ? 194.256 153.654 114.179 1.00 69.89 135 HIS C N 1
ATOM 1663 C CA . HIS C 3 135 ? 195.571 153.895 113.619 1.00 68.37 135 HIS C CA 1
ATOM 1664 C C . HIS C 3 135 ? 195.898 155.388 113.652 1.00 67.61 135 HIS C C 1
ATOM 1665 O O . HIS C 3 135 ? 195.013 156.233 113.825 1.00 70.21 135 HIS C O 1
ATOM 1672 N N . ASN C 3 136 ? 197.175 155.716 113.486 1.00 76.11 136 ASN C N 1
ATOM 1673 C CA . ASN C 3 136 ? 197.592 157.066 113.136 1.00 71.88 136 ASN C CA 1
ATOM 1674 C C . ASN C 3 136 ? 198.072 156.991 111.697 1.00 75.87 136 ASN C C 1
ATOM 1675 O O . ASN C 3 136 ? 198.936 156.168 111.380 1.00 82.85 136 ASN C O 1
ATOM 1680 N N . ILE C 3 137 ? 197.497 157.830 110.833 1.00 72.12 137 ILE C N 1
ATOM 1681 C CA . ILE C 3 137 ? 197.732 157.721 109.398 1.00 70.19 137 ILE C CA 1
ATOM 1682 C C . ILE C 3 137 ? 199.208 157.814 109.045 1.00 70.27 137 ILE C C 1
ATOM 1683 O O . ILE C 3 137 ? 199.690 157.052 108.200 1.00 68.13 137 ILE C O 1
ATOM 1688 N N . ASN C 3 138 ? 199.949 158.715 109.686 1.00 75.08 138 ASN C N 1
ATOM 1689 C CA . ASN C 3 138 ? 201.358 158.904 109.367 1.00 73.49 138 ASN C CA 1
ATOM 1690 C C . ASN C 3 138 ? 202.231 157.737 109.806 1.00 73.77 138 ASN C C 1
ATOM 1691 O O . ASN C 3 138 ? 203.138 157.341 109.065 1.00 77.04 138 ASN C O 1
ATOM 1696 N N . ASN C 3 139 ? 201.983 157.172 110.987 1.00 69.99 139 ASN C N 1
ATOM 1697 C CA . ASN C 3 139 ? 202.782 156.060 111.504 1.00 67.45 139 ASN C CA 1
ATOM 1698 C C . ASN C 3 139 ? 201.817 154.942 111.885 1.00 68.66 139 ASN C C 1
ATOM 1699 O O . ASN C 3 139 ? 201.155 155.010 112.925 1.00 74.77 139 ASN C O 1
ATOM 1704 N N . PHE C 3 140 ? 201.743 153.919 111.036 1.00 66.69 140 PHE C N 1
ATOM 1705 C CA . PHE C 3 140 ? 200.730 152.881 111.187 1.00 69.07 140 PHE C CA 1
ATOM 1706 C C . PHE C 3 140 ? 201.023 151.957 112.362 1.00 70.77 140 PHE C C 1
ATOM 1707 O O . PHE C 3 140 ? 200.120 151.639 113.143 1.00 78.54 140 PHE C O 1
ATOM 1715 N N . ALA C 3 141 ? 202.270 151.520 112.505 1.00 63.65 141 ALA C N 1
ATOM 1716 C CA . ALA C 3 141 ? 202.616 150.487 113.472 1.00 63.10 141 ALA C CA 1
ATOM 1717 C C . ALA C 3 141 ? 202.481 150.937 114.920 1.00 66.39 141 ALA C C 1
ATOM 1718 O O . ALA C 3 141 ? 202.348 150.082 115.801 1.00 76.59 141 ALA C O 1
ATOM 1720 N N . SER C 3 142 ? 202.504 152.235 115.192 1.00 57.86 142 SER C N 1
ATOM 1721 C CA . SER C 3 142 ? 202.481 152.735 116.556 1.00 60.98 142 SER C CA 1
ATOM 1722 C C . SER C 3 142 ? 201.091 152.586 117.161 1.00 60.47 142 SER C C 1
ATOM 1723 O O . SER C 3 142 ? 200.080 152.909 116.533 1.00 61.80 142 SER C O 1
ATOM 1726 N N . ASP C 3 143 ? 201.054 152.085 118.392 1.00 68.98 143 ASP C N 1
ATOM 1727 C CA . ASP C 3 143 ? 199.823 151.981 119.164 1.00 66.90 143 ASP C CA 1
ATOM 1728 C C . ASP C 3 143 ? 199.708 153.209 120.055 1.00 70.25 143 ASP C C 1
ATOM 1729 O O . ASP C 3 143 ? 200.397 153.310 121.076 1.00 78.19 143 ASP C O 1
ATOM 1734 N N . GLU C 3 144 ? 198.845 154.141 119.665 1.00 67.40 144 GLU C N 1
ATOM 1735 C CA . GLU C 3 144 ? 198.676 155.402 120.373 1.00 70.62 144 GLU C CA 1
ATOM 1736 C C . GLU C 3 144 ? 197.354 155.485 121.118 1.00 73.63 144 GLU C C 1
ATOM 1737 O O . GLU C 3 144 ? 197.265 156.156 122.150 1.00 79.80 144 GLU C O 1
ATOM 1743 N N . TYR C 3 145 ? 196.324 154.823 120.621 1.00 66.88 145 TYR C N 1
ATOM 1744 C CA . TYR C 3 145 ? 195.009 154.871 121.236 1.00 66.73 145 TYR C CA 1
ATOM 1745 C C . TYR C 3 145 ? 194.652 153.528 121.854 1.00 63.19 145 TYR C C 1
ATOM 1746 O O . TYR C 3 145 ? 195.104 152.476 121.393 1.00 63.02 145 TYR C O 1
ATOM 1755 N N . PRO C 3 146 ? 193.841 153.531 122.918 1.00 65.76 146 PRO C N 1
ATOM 1756 C CA . PRO C 3 146 ? 193.419 152.259 123.524 1.00 69.29 146 PRO C CA 1
ATOM 1757 C C . PRO C 3 146 ? 192.587 151.389 122.601 1.00 66.33 146 PRO C C 1
ATOM 1758 O O . PRO C 3 146 ? 192.476 150.181 122.851 1.00 68.70 146 PRO C O 1
ATOM 1762 N N . GLN C 3 147 ? 191.997 151.960 121.549 1.00 63.16 147 GLN C N 1
ATOM 1763 C CA . GLN C 3 147 ? 191.216 151.159 120.615 1.00 62.92 147 GLN C CA 1
ATOM 1764 C C . GLN C 3 147 ? 192.074 150.119 119.907 1.00 66.63 147 GLN C C 1
ATOM 1765 O O . GLN C 3 147 ? 191.602 149.009 119.646 1.00 67.93 147 GLN C O 1
ATOM 1771 N N . LYS C 3 148 ? 193.330 150.445 119.599 1.00 62.07 148 LYS C N 1
ATOM 1772 C CA . LYS C 3 148 ? 194.206 149.463 118.968 1.00 57.75 148 LYS C CA 1
ATOM 1773 C C . LYS C 3 148 ? 194.577 148.329 119.918 1.00 61.11 148 LYS C C 1
ATOM 1774 O O . LYS C 3 148 ? 194.654 147.172 119.492 1.00 66.27 148 LYS C O 1
ATOM 1780 N N . ILE C 3 149 ? 194.803 148.632 121.198 1.00 54.97 149 ILE C N 1
ATOM 1781 C CA . ILE C 3 149 ? 195.045 147.577 122.179 1.00 51.93 149 ILE C CA 1
ATOM 1782 C C . ILE C 3 149 ? 193.816 146.686 122.311 1.00 47.43 149 ILE C C 1
ATOM 1783 O O . ILE C 3 149 ? 193.922 145.451 122.381 1.00 53.33 149 ILE C O 1
ATOM 1788 N N . ALA C 3 150 ? 192.630 147.300 122.347 1.00 45.03 150 ALA C N 1
ATOM 1789 C CA . ALA C 3 150 ? 191.397 146.525 122.385 1.00 53.52 150 ALA C CA 1
ATOM 1790 C C . ALA C 3 150 ? 191.258 145.642 121.154 1.00 55.66 150 ALA C C 1
ATOM 1791 O O . ALA C 3 150 ? 190.844 144.486 121.270 1.00 61.44 150 ALA C O 1
ATOM 1793 N N . ALA C 3 151 ? 191.608 146.160 119.977 1.00 54.01 151 ALA C N 1
ATOM 1794 C CA . ALA C 3 151 ? 191.521 145.368 118.755 1.00 53.78 151 ALA C CA 1
ATOM 1795 C C . ALA C 3 151 ? 192.517 144.214 118.770 1.00 54.77 151 ALA C C 1
ATOM 1796 O O . ALA C 3 151 ? 192.218 143.122 118.279 1.00 61.29 151 ALA C O 1
ATOM 1798 N N . ARG C 3 152 ? 193.709 144.435 119.327 1.00 57.10 152 ARG C N 1
ATOM 1799 C CA . ARG C 3 152 ? 194.680 143.352 119.468 1.00 51.93 152 ARG C CA 1
ATOM 1800 C C . ARG C 3 152 ? 194.131 142.234 120.348 1.00 55.27 152 ARG C C 1
ATOM 1801 O O . ARG C 3 152 ? 194.116 141.054 119.962 1.00 62.43 152 ARG C O 1
ATOM 1809 N N . ASN C 3 153 ? 193.666 142.596 121.545 1.00 53.61 153 ASN C N 1
ATOM 1810 C CA . ASN C 3 153 ? 193.128 141.590 122.453 1.00 53.66 153 ASN C CA 1
ATOM 1811 C C . ASN C 3 153 ? 191.888 140.922 121.870 1.00 54.28 153 ASN C C 1
ATOM 1812 O O . ASN C 3 153 ? 191.638 139.737 122.118 1.00 54.15 153 ASN C O 1
ATOM 1817 N N . MET C 3 154 ? 191.124 141.647 121.061 1.00 59.08 154 MET C N 1
ATOM 1818 C CA . MET C 3 154 ? 189.894 141.090 120.529 1.00 57.92 154 MET C CA 1
ATOM 1819 C C . MET C 3 154 ? 190.163 140.209 119.314 1.00 58.97 154 MET C C 1
ATOM 1820 O O . MET C 3 154 ? 189.370 139.307 119.023 1.00 64.25 154 MET C O 1
ATOM 1825 N N . LEU C 3 155 ? 191.268 140.461 118.605 1.00 47.51 155 LEU C N 1
ATOM 1826 C CA . LEU C 3 155 ? 191.808 139.501 117.651 1.00 45.62 155 LEU C CA 1
ATOM 1827 C C . LEU C 3 155 ? 192.237 138.219 118.345 1.00 47.73 155 LEU C C 1
ATOM 1828 O O . LEU C 3 155 ? 192.013 137.123 117.820 1.00 42.42 155 LEU C O 1
ATOM 1833 N N . ARG C 3 156 ? 192.869 138.340 119.515 1.00 50.65 156 ARG C N 1
ATOM 1834 C CA . ARG C 3 156 ? 193.169 137.145 120.301 1.00 46.85 156 ARG C CA 1
ATOM 1835 C C . ARG C 3 156 ? 191.897 136.395 120.684 1.00 47.36 156 ARG C C 1
ATOM 1836 O O . ARG C 3 156 ? 191.880 135.154 120.692 1.00 47.36 156 ARG C O 1
ATOM 1844 N N . LEU C 3 157 ? 190.835 137.134 121.018 1.00 50.72 157 LEU C N 1
ATOM 1845 C CA . LEU C 3 157 ? 189.573 136.499 121.387 1.00 51.30 157 LEU C CA 1
ATOM 1846 C C . LEU C 3 157 ? 189.015 135.659 120.245 1.00 49.94 157 LEU C C 1
ATOM 1847 O O . LEU C 3 157 ? 188.431 134.598 120.481 1.00 50.46 157 LEU C O 1
ATOM 1852 N N . VAL C 3 158 ? 189.162 136.121 119.001 1.00 53.79 158 VAL C N 1
ATOM 1853 C CA . VAL C 3 158 ? 188.649 135.346 117.875 1.00 47.37 158 VAL C CA 1
ATOM 1854 C C . VAL C 3 158 ? 189.331 133.987 117.799 1.00 45.24 158 VAL C C 1
ATOM 1855 O O . VAL C 3 158 ? 188.662 132.953 117.671 1.00 50.64 158 VAL C O 1
ATOM 1859 N N . ARG C 3 159 ? 190.661 133.962 117.901 1.00 48.43 159 ARG C N 1
ATOM 1860 C CA . ARG C 3 159 ? 191.393 132.701 117.902 1.00 46.10 159 ARG C CA 1
ATOM 1861 C C . ARG C 3 159 ? 190.954 131.810 119.056 1.00 49.05 159 ARG C C 1
ATOM 1862 O O . ARG C 3 159 ? 190.658 130.623 118.862 1.00 53.41 159 ARG C O 1
ATOM 1870 N N . ASP C 3 160 ? 190.898 132.373 120.267 1.00 52.38 160 ASP C N 1
ATOM 1871 C CA . ASP C 3 160 ? 190.553 131.565 121.433 1.00 52.27 160 ASP C CA 1
ATOM 1872 C C . ASP C 3 160 ? 189.150 130.983 121.311 1.00 52.11 160 ASP C C 1
ATOM 1873 O O . ASP C 3 160 ? 188.949 129.782 121.525 1.00 51.04 160 ASP C O 1
ATOM 1878 N N . VAL C 3 161 ? 188.174 131.814 120.945 1.00 52.16 161 VAL C N 1
ATOM 1879 C CA . VAL C 3 161 ? 186.790 131.372 120.852 1.00 51.63 161 VAL C CA 1
ATOM 1880 C C . VAL C 3 161 ? 186.627 130.329 119.757 1.00 50.74 161 VAL C C 1
ATOM 1881 O O . VAL C 3 161 ? 185.991 129.291 119.970 1.00 60.48 161 VAL C O 1
ATOM 1885 N N . ASN C 3 162 ? 187.213 130.568 118.577 1.00 47.08 162 ASN C N 1
ATOM 1886 C CA . ASN C 3 162 ? 187.117 129.579 117.512 1.00 49.71 162 ASN C CA 1
ATOM 1887 C C . ASN C 3 162 ? 187.695 128.243 117.953 1.00 48.09 162 ASN C C 1
ATOM 1888 O O . ASN C 3 162 ? 186.988 127.226 117.942 1.00 55.64 162 ASN C O 1
ATOM 1893 N N . ALA C 3 163 ? 188.947 128.244 118.423 1.00 47.65 163 ALA C N 1
ATOM 1894 C CA . ALA C 3 163 ? 189.624 126.993 118.743 1.00 52.36 163 ALA C CA 1
ATOM 1895 C C . ALA C 3 163 ? 188.995 126.285 119.935 1.00 48.84 163 ALA C C 1
ATOM 1896 O O . ALA C 3 163 ? 189.099 125.058 120.043 1.00 53.85 163 ALA C O 1
ATOM 1898 N N . GLU C 3 164 ? 188.345 127.021 120.834 1.00 45.41 164 GLU C N 1
ATOM 1899 C CA . GLU C 3 164 ? 187.815 126.395 122.036 1.00 48.76 164 GLU C CA 1
ATOM 1900 C C . GLU C 3 164 ? 186.365 125.957 121.902 1.00 47.97 164 GLU C C 1
ATOM 1901 O O . GLU C 3 164 ? 185.958 125.000 122.571 1.00 52.07 164 GLU C O 1
ATOM 1907 N N . PHE C 3 165 ? 185.569 126.615 121.065 1.00 47.37 165 PHE C N 1
ATOM 1908 C CA . PHE C 3 165 ? 184.153 126.281 121.007 1.00 47.64 165 PHE C CA 1
ATOM 1909 C C . PHE C 3 165 ? 183.643 125.983 119.608 1.00 48.99 165 PHE C C 1
ATOM 1910 O O . PHE C 3 165 ? 182.785 125.113 119.451 1.00 54.06 165 PHE C O 1
ATOM 1918 N N . ILE C 3 166 ? 184.141 126.670 118.581 1.00 51.70 166 ILE C N 1
ATOM 1919 C CA . ILE C 3 166 ? 183.424 126.673 117.311 1.00 47.24 166 ILE C CA 1
ATOM 1920 C C . ILE C 3 166 ? 183.864 125.515 116.427 1.00 50.32 166 ILE C C 1
ATOM 1921 O O . ILE C 3 166 ? 183.030 124.801 115.861 1.00 57.40 166 ILE C O 1
ATOM 1926 N N . VAL C 3 167 ? 185.170 125.288 116.314 1.00 53.77 167 VAL C N 1
ATOM 1927 C CA . VAL C 3 167 ? 185.679 124.212 115.470 1.00 55.38 167 VAL C CA 1
ATOM 1928 C C . VAL C 3 167 ? 185.445 122.867 116.148 1.00 59.70 167 VAL C C 1
ATOM 1929 O O . VAL C 3 167 ? 185.687 121.810 115.554 1.00 58.09 167 VAL C O 1
ATOM 1933 N N . ASN C 3 168 ? 184.965 122.898 117.390 1.00 60.68 168 ASN C N 1
ATOM 1934 C CA . ASN C 3 168 ? 184.753 121.675 118.176 1.00 55.23 168 ASN C CA 1
ATOM 1935 C C . ASN C 3 168 ? 183.322 121.167 118.025 1.00 60.50 168 ASN C C 1
ATOM 1936 O O . ASN C 3 168 ? 183.035 120.001 118.309 1.00 70.93 168 ASN C O 1
ATOM 1941 N N . LEU C 3 169 ? 182.418 122.040 117.591 1.00 52.70 169 LEU C N 1
ATOM 1942 C CA . LEU C 3 169 ? 180.990 121.757 117.512 1.00 50.03 169 LEU C CA 1
ATOM 1943 C C . LEU C 3 169 ? 180.685 120.515 116.684 1.00 61.31 169 LEU C C 1
ATOM 1944 O O . LEU C 3 169 ? 181.215 120.359 115.576 1.00 69.60 169 LEU C O 1
ATOM 1949 N N . PRO C 3 170 ? 179.851 119.605 117.192 1.00 58.95 170 PRO C N 1
ATOM 1950 C CA . PRO C 3 170 ? 179.364 118.501 116.354 1.00 57.39 170 PRO C CA 1
ATOM 1951 C C . PRO C 3 170 ? 178.532 119.020 115.194 1.00 55.26 170 PRO C C 1
ATOM 1952 O O . PRO C 3 170 ? 177.735 119.944 115.381 1.00 64.37 170 PRO C O 1
ATOM 1956 N N . ASN C 3 171 ? 178.701 118.436 114.006 1.00 46.84 171 ASN C N 1
ATOM 1957 C CA . ASN C 3 171 ? 178.000 118.885 112.806 1.00 50.31 171 ASN C CA 1
ATOM 1958 C C . ASN C 3 171 ? 178.289 120.364 112.567 1.00 56.24 171 ASN C C 1
ATOM 1959 O O . ASN C 3 171 ? 177.374 121.192 112.540 1.00 63.24 171 ASN C O 1
ATOM 1964 N N . TRP C 3 172 ? 179.566 120.691 112.370 1.00 46.44 172 TRP C N 1
ATOM 1965 C CA . TRP C 3 172 ? 180.071 122.058 112.441 1.00 48.96 172 TRP C CA 1
ATOM 1966 C C . TRP C 3 172 ? 179.588 122.972 111.319 1.00 59.87 172 TRP C C 1
ATOM 1967 O O . TRP C 3 172 ? 179.528 124.187 111.532 1.00 71.27 172 TRP C O 1
ATOM 1978 N N . GLN C 3 173 ? 179.266 122.377 110.170 1.00 46.66 173 GLN C N 1
ATOM 1979 C CA . GLN C 3 173 ? 178.828 123.058 108.940 1.00 53.14 173 GLN C CA 1
ATOM 1980 C C . GLN C 3 173 ? 179.938 123.870 108.251 1.00 56.00 173 GLN C C 1
ATOM 1981 O O . GLN C 3 173 ? 179.881 124.067 107.038 1.00 60.39 173 GLN C O 1
ATOM 1987 N N . GLY C 3 174 ? 180.940 124.340 108.997 1.00 54.31 174 GLY C N 1
ATOM 1988 C CA . GLY C 3 174 ? 182.021 125.047 108.335 1.00 50.25 174 GLY C CA 1
ATOM 1989 C C . GLY C 3 174 ? 182.192 126.521 108.651 1.00 49.21 174 GLY C C 1
ATOM 1990 O O . GLY C 3 174 ? 183.090 127.163 108.098 1.00 57.93 174 GLY C O 1
ATOM 1991 N N . ASN C 3 175 ? 181.354 127.081 109.520 1.00 45.75 175 ASN C N 1
ATOM 1992 C CA . ASN C 3 175 ? 181.307 128.523 109.735 1.00 46.24 175 ASN C CA 1
ATOM 1993 C C . ASN C 3 175 ? 182.297 128.953 110.812 1.00 47.93 175 ASN C C 1
ATOM 1994 O O . ASN C 3 175 ? 182.318 128.385 111.909 1.00 47.14 175 ASN C O 1
ATOM 1999 N N . TYR C 3 176 ? 183.108 129.960 110.493 1.00 57.04 176 TYR C N 1
ATOM 2000 C CA . TYR C 3 176 ? 184.021 130.597 111.431 1.00 50.11 176 TYR C CA 1
ATOM 2001 C C . TYR C 3 176 ? 183.422 131.903 111.937 1.00 50.32 176 TYR C C 1
ATOM 2002 O O . TYR C 3 176 ? 182.429 132.399 111.401 1.00 57.67 176 TYR C O 1
ATOM 2011 N N . VAL C 3 177 ? 184.039 132.462 112.973 1.00 48.01 177 VAL C N 1
ATOM 2012 C CA . VAL C 3 177 ? 183.657 133.765 113.506 1.00 50.79 177 VAL C CA 1
ATOM 2013 C C . VAL C 3 177 ? 184.727 134.773 113.110 1.00 53.20 177 VAL C C 1
ATOM 2014 O O . VAL C 3 177 ? 185.901 134.625 113.465 1.00 58.28 177 VAL C O 1
ATOM 2018 N N . GLN C 3 178 ? 184.322 135.791 112.366 1.00 53.83 178 GLN C N 1
ATOM 2019 C CA . GLN C 3 178 ? 185.193 136.883 111.978 1.00 55.28 178 GLN C CA 1
ATOM 2020 C C . GLN C 3 178 ? 184.866 138.117 112.823 1.00 55.85 178 GLN C C 1
ATOM 2021 O O . GLN C 3 178 ? 184.096 138.041 113.787 1.00 54.35 178 GLN C O 1
ATOM 2027 N N . CYS C 3 179 ? 185.451 139.253 112.459 1.00 59.11 179 CYS C N 1
ATOM 2028 C CA . CYS C 3 179 ? 185.240 140.498 113.194 1.00 53.72 179 CYS C CA 1
ATOM 2029 C C . CYS C 3 179 ? 183.831 141.071 113.039 1.00 59.95 179 CYS C C 1
ATOM 2030 O O . CYS C 3 179 ? 183.358 141.810 113.902 1.00 63.84 179 CYS C O 1
ATOM 2033 N N . ALA C 3 180 ? 183.167 140.729 111.941 1.00 54.47 180 ALA C N 1
ATOM 2034 C CA . ALA C 3 180 ? 181.823 141.222 111.678 1.00 50.24 180 ALA C CA 1
ATOM 2035 C C . ALA C 3 180 ? 180.731 140.380 112.322 1.00 52.54 180 ALA C C 1
ATOM 2036 O O . ALA C 3 180 ? 179.581 140.826 112.364 1.00 61.29 180 ALA C O 1
ATOM 2038 N N . THR C 3 181 ? 181.057 139.186 112.824 1.00 51.40 181 THR C N 1
ATOM 2039 C CA . THR C 3 181 ? 180.029 138.304 113.370 1.00 50.87 181 THR C CA 1
ATOM 2040 C C . THR C 3 181 ? 179.336 138.936 114.570 1.00 54.43 181 THR C C 1
ATOM 2041 O O . THR C 3 181 ? 178.106 138.882 114.689 1.00 56.78 181 THR C O 1
ATOM 2045 N N . CYS C 3 182 ? 180.035 139.586 115.505 1.00 56.31 182 CYS C N 1
ATOM 2046 C CA . CYS C 3 182 ? 179.224 140.297 116.534 1.00 53.68 182 CYS C CA 1
ATOM 2047 C C . CYS C 3 182 ? 179.185 141.789 116.432 1.00 53.86 182 CYS C C 1
ATOM 2048 O O . CYS C 3 182 ? 178.293 142.423 117.001 1.00 58.34 182 CYS C O 1
ATOM 2051 N N . HIS C 3 183 ? 180.140 142.364 115.716 1.00 53.35 183 HIS C N 1
ATOM 2052 C CA . HIS C 3 183 ? 179.970 143.797 115.507 1.00 57.92 183 HIS C CA 1
ATOM 2053 C C . HIS C 3 183 ? 178.820 144.122 114.565 1.00 59.24 183 HIS C C 1
ATOM 2054 O O . HIS C 3 183 ? 177.990 144.977 114.895 1.00 62.87 183 HIS C O 1
ATOM 2061 N N . ASN C 3 184 ? 178.751 143.459 113.409 1.00 46.87 184 ASN C N 1
ATOM 2062 C CA . ASN C 3 184 ? 177.721 143.748 112.417 1.00 47.93 184 ASN C CA 1
ATOM 2063 C C . ASN C 3 184 ? 177.754 145.226 112.045 1.00 51.89 184 ASN C C 1
ATOM 2064 O O . ASN C 3 184 ? 176.856 145.983 112.427 1.00 57.24 184 ASN C O 1
ATOM 2069 N N . ASN C 3 185 ? 178.831 145.637 111.364 1.00 51.12 185 ASN C N 1
ATOM 2070 C CA . ASN C 3 185 ? 179.185 147.011 110.995 1.00 54.82 185 ASN C CA 1
ATOM 2071 C C . ASN C 3 185 ? 178.731 148.029 112.036 1.00 49.69 185 ASN C C 1
ATOM 2072 O O . ASN C 3 185 ? 177.972 148.954 111.730 1.00 58.85 185 ASN C O 1
ATOM 2077 N N . ALA C 3 186 ? 179.205 147.858 113.268 1.00 46.98 186 ALA C N 1
ATOM 2078 C CA . ALA C 3 186 ? 178.982 148.784 114.369 1.00 49.39 186 ALA C CA 1
ATOM 2079 C C . ALA C 3 186 ? 180.169 148.705 115.321 1.00 56.55 186 ALA C C 1
ATOM 2080 O O . ALA C 3 186 ? 180.489 147.622 115.826 1.00 64.72 186 ALA C O 1
ATOM 2082 N N . PRO C 3 187 ? 180.846 149.820 115.585 1.00 57.25 187 PRO C N 1
ATOM 2083 C CA . PRO C 3 187 ? 182.085 149.765 116.374 1.00 53.11 187 PRO C CA 1
ATOM 2084 C C . PRO C 3 187 ? 181.851 149.406 117.831 1.00 54.27 187 PRO C C 1
ATOM 2085 O O . PRO C 3 187 ? 182.483 148.492 118.369 1.00 59.52 187 PRO C O 1
ATOM 2089 N N . ASN C 3 188 ? 180.943 150.127 118.476 1.00 58.20 188 ASN C N 1
ATOM 2090 C CA . ASN C 3 188 ? 180.685 149.983 119.896 1.00 51.27 188 ASN C CA 1
ATOM 2091 C C . ASN C 3 188 ? 179.183 149.911 120.151 1.00 56.54 188 ASN C C 1
ATOM 2092 O O . ASN C 3 188 ? 178.362 150.115 119.254 1.00 64.26 188 ASN C O 1
ATOM 2097 N N . ASN C 3 189 ? 178.829 149.611 121.401 1.00 54.53 189 ASN C N 1
ATOM 2098 C CA . ASN C 3 189 ? 177.441 149.560 121.844 1.00 53.07 189 ASN C CA 1
ATOM 2099 C C . ASN C 3 189 ? 176.622 148.593 120.999 1.00 53.30 189 ASN C C 1
ATOM 2100 O O . ASN C 3 189 ? 175.664 148.996 120.333 1.00 54.41 189 ASN C O 1
ATOM 2105 N N . LEU C 3 190 ? 176.997 147.319 121.017 1.00 50.27 190 LEU C N 1
ATOM 2106 C CA . LEU C 3 190 ? 176.298 146.283 120.275 1.00 48.97 190 LEU C CA 1
ATOM 2107 C C . LEU C 3 190 ? 175.086 145.799 121.061 1.00 50.63 190 LEU C C 1
ATOM 2108 O O . LEU C 3 190 ? 175.036 145.903 122.288 1.00 47.50 190 LEU C O 1
ATOM 2113 N N . GLU C 3 191 ? 174.110 145.258 120.338 1.00 53.37 191 GLU C N 1
ATOM 2114 C CA . GLU C 3 191 ? 172.856 144.804 120.923 1.00 51.01 191 GLU C CA 1
ATOM 2115 C C . GLU C 3 191 ? 172.980 143.329 121.283 1.00 55.22 191 GLU C C 1
ATOM 2116 O O . GLU C 3 191 ? 173.321 142.505 120.429 1.00 61.39 191 GLU C O 1
ATOM 2122 N N . GLY C 3 192 ? 172.700 143.000 122.541 1.00 47.68 192 GLY C N 1
ATOM 2123 C CA . GLY C 3 192 ? 172.808 141.630 123.000 1.00 45.15 192 GLY C CA 1
ATOM 2124 C C . GLY C 3 192 ? 171.492 140.881 123.047 1.00 46.12 192 GLY C C 1
ATOM 2125 O O . GLY C 3 192 ? 171.476 139.649 123.118 1.00 47.70 192 GLY C O 1
ATOM 2126 N N . PHE C 3 193 ? 170.381 141.612 123.013 1.00 54.16 193 PHE C N 1
ATOM 2127 C CA . PHE C 3 193 ? 169.049 141.028 123.096 1.00 43.23 193 PHE C CA 1
ATOM 2128 C C . PHE C 3 193 ? 168.099 141.805 122.198 1.00 50.61 193 PHE C C 1
ATOM 2129 O O . PHE C 3 193 ? 168.038 143.035 122.261 1.00 60.81 193 PHE C O 1
ATOM 2137 N N . GLY C 3 194 ? 167.353 141.082 121.371 1.00 42.64 194 GLY C N 1
ATOM 2138 C CA . GLY C 3 194 ? 166.516 141.696 120.362 1.00 49.98 194 GLY C CA 1
ATOM 2139 C C . GLY C 3 194 ? 165.284 142.365 120.937 1.00 45.37 194 GLY C C 1
ATOM 2140 O O . GLY C 3 194 ? 165.047 142.374 122.148 1.00 55.47 194 GLY C O 1
ATOM 2141 N N . ALA C 3 195 ? 164.490 142.946 120.036 1.00 39.75 195 ALA C N 1
ATOM 2142 C CA . ALA C 3 195 ? 163.253 143.611 120.425 1.00 35.46 195 ALA C CA 1
ATOM 2143 C C . ALA C 3 195 ? 162.210 142.643 120.964 1.00 37.40 195 ALA C C 1
ATOM 2144 O O . ALA C 3 195 ? 161.430 143.021 121.848 1.00 46.92 195 ALA C O 1
ATOM 2146 N N . GLN C 3 196 ? 162.178 141.410 120.454 1.00 40.27 196 GLN C N 1
ATOM 2147 C CA . GLN C 3 196 ? 161.214 140.428 120.937 1.00 44.78 196 GLN C CA 1
ATOM 2148 C C . GLN C 3 196 ? 161.433 140.128 122.414 1.00 48.06 196 GLN C C 1
ATOM 2149 O O . GLN C 3 196 ? 160.473 140.022 123.185 1.00 47.87 196 GLN C O 1
ATOM 2155 N N . PHE C 3 197 ? 162.694 139.990 122.825 1.00 41.03 197 PHE C N 1
ATOM 2156 C CA . PHE C 3 197 ? 162.993 139.692 124.221 1.00 42.08 197 PHE C CA 1
ATOM 2157 C C . PHE C 3 197 ? 162.521 140.814 125.138 1.00 44.00 197 PHE C C 1
ATOM 2158 O O . PHE C 3 197 ? 161.827 140.568 126.130 1.00 48.41 197 PHE C O 1
ATOM 2166 N N . ILE C 3 198 ? 162.880 142.057 124.816 1.00 44.08 198 ILE C N 1
ATOM 2167 C CA . ILE C 3 198 ? 162.551 143.167 125.706 1.00 41.67 198 ILE C CA 1
ATOM 2168 C C . ILE C 3 198 ? 161.049 143.423 125.716 1.00 38.23 198 ILE C C 1
ATOM 2169 O O . ILE C 3 198 ? 160.479 143.805 126.744 1.00 46.83 198 ILE C O 1
ATOM 2174 N N . ASN C 3 199 ? 160.384 143.219 124.580 1.00 41.23 199 ASN C N 1
ATOM 2175 C CA . ASN C 3 199 ? 158.961 143.506 124.463 1.00 39.85 199 ASN C CA 1
ATOM 2176 C C . ASN C 3 199 ? 158.065 142.309 124.763 1.00 40.46 199 ASN C C 1
ATOM 2177 O O . ASN C 3 199 ? 156.842 142.444 124.677 1.00 45.33 199 ASN C O 1
ATOM 2182 N N . SER C 3 200 ? 158.625 141.148 125.108 1.00 40.95 200 SER C N 1
ATOM 2183 C CA . SER C 3 200 ? 157.829 139.935 125.259 1.00 40.27 200 SER C CA 1
ATOM 2184 C C . SER C 3 200 ? 158.029 139.220 126.593 1.00 44.14 200 SER C C 1
ATOM 2185 O O . SER C 3 200 ? 157.420 138.168 126.809 1.00 51.34 200 SER C O 1
ATOM 2188 N N . VAL C 3 201 ? 158.849 139.748 127.488 1.00 48.32 201 VAL C N 1
ATOM 2189 C CA . VAL C 3 201 ? 159.110 139.133 128.789 1.00 49.06 201 VAL C CA 1
ATOM 2190 C C . VAL C 3 201 ? 158.338 139.908 129.849 1.00 49.44 201 VAL C C 1
ATOM 2191 O O . VAL C 3 201 ? 158.557 141.115 129.997 1.00 51.25 201 VAL C O 1
ATOM 2195 N N . PRO C 3 202 ? 157.443 139.267 130.597 1.00 45.45 202 PRO C N 1
ATOM 2196 C CA . PRO C 3 202 ? 156.576 140.003 131.528 1.00 40.49 202 PRO C CA 1
ATOM 2197 C C . PRO C 3 202 ? 157.367 140.592 132.681 1.00 42.48 202 PRO C C 1
ATOM 2198 O O . PRO C 3 202 ? 158.395 140.035 133.095 1.00 51.09 202 PRO C O 1
ATOM 2202 N N . PRO C 3 203 ? 156.920 141.727 133.226 1.00 49.91 203 PRO C N 1
ATOM 2203 C CA . PRO C 3 203 ? 157.590 142.368 134.377 1.00 50.60 203 PRO C CA 1
ATOM 2204 C C . PRO C 3 203 ? 157.107 141.846 135.731 1.00 50.76 203 PRO C C 1
ATOM 2205 O O . PRO C 3 203 ? 156.314 142.463 136.445 1.00 61.35 203 PRO C O 1
ATOM 2209 N N . ILE C 3 204 ? 157.602 140.669 136.108 1.00 42.42 204 ILE C N 1
ATOM 2210 C CA . ILE C 3 204 ? 157.242 140.040 137.370 1.00 40.93 204 ILE C CA 1
ATOM 2211 C C . ILE C 3 204 ? 158.518 139.695 138.127 1.00 45.36 204 ILE C C 1
ATOM 2212 O O . ILE C 3 204 ? 159.593 139.542 137.546 1.00 54.33 204 ILE C O 1
ATOM 2217 N N . LYS C 3 205 ? 158.382 139.576 139.443 1.00 40.83 205 LYS C N 1
ATOM 2218 C CA . LYS C 3 205 ? 159.487 139.238 140.326 1.00 39.84 205 LYS C CA 1
ATOM 2219 C C . LYS C 3 205 ? 159.431 137.757 140.670 1.00 49.06 205 LYS C C 1
ATOM 2220 O O . LYS C 3 205 ? 158.380 137.241 141.062 1.00 50.64 205 LYS C O 1
ATOM 2226 N N . VAL C 3 206 ? 160.566 137.076 140.521 1.00 49.17 206 VAL C N 1
ATOM 2227 C CA . VAL C 3 206 ? 160.646 135.642 140.746 1.00 47.98 206 VAL C CA 1
ATOM 2228 C C . VAL C 3 206 ? 161.864 135.331 141.605 1.00 42.14 206 VAL C C 1
ATOM 2229 O O . VAL C 3 206 ? 162.823 136.101 141.674 1.00 44.75 206 VAL C O 1
ATOM 2233 N N . THR C 3 207 ? 161.805 134.181 142.267 1.00 45.26 207 THR C N 1
ATOM 2234 C CA . THR C 3 207 ? 162.933 133.637 143.007 1.00 45.39 207 THR C CA 1
ATOM 2235 C C . THR C 3 207 ? 163.482 132.433 142.254 1.00 46.17 207 THR C C 1
ATOM 2236 O O . THR C 3 207 ? 162.728 131.539 141.860 1.00 57.63 207 THR C O 1
ATOM 2240 N N . VAL C 3 208 ? 164.784 132.455 141.995 1.00 37.42 208 VAL C N 1
ATOM 2241 C CA . VAL C 3 208 ? 165.431 131.387 141.248 1.00 47.77 208 VAL C CA 1
ATOM 2242 C C . VAL C 3 208 ? 166.329 130.526 142.121 1.00 44.93 208 VAL C C 1
ATOM 2243 O O . VAL C 3 208 ? 167.162 131.032 142.873 1.00 49.01 208 VAL C O 1
ATOM 2247 N N . ASP C 3 209 ? 166.146 129.217 142.012 1.00 46.43 209 ASP C N 1
ATOM 2248 C CA . ASP C 3 209 ? 166.938 128.264 142.774 1.00 47.92 209 ASP C CA 1
ATOM 2249 C C . ASP C 3 209 ? 167.978 127.632 141.867 1.00 52.62 209 ASP C C 1
ATOM 2250 O O . ASP C 3 209 ? 167.615 126.836 140.987 1.00 60.24 209 ASP C O 1
ATOM 2255 N N . PRO C 3 210 ? 169.259 127.947 142.029 1.00 53.38 210 PRO C N 1
ATOM 2256 C CA . PRO C 3 210 ? 170.293 127.353 141.179 1.00 53.52 210 PRO C CA 1
ATOM 2257 C C . PRO C 3 210 ? 170.535 125.889 141.515 1.00 51.96 210 PRO C C 1
ATOM 2258 O O . PRO C 3 210 ? 170.192 125.397 142.592 1.00 51.24 210 PRO C O 1
ATOM 2262 N N . LEU C 3 211 ? 171.143 125.196 140.560 1.00 48.90 211 LEU C N 1
ATOM 2263 C CA . LEU C 3 211 ? 171.476 123.791 140.726 1.00 52.43 211 LEU C CA 1
ATOM 2264 C C . LEU C 3 211 ? 172.864 123.642 141.332 1.00 52.75 211 LEU C C 1
ATOM 2265 O O . LEU C 3 211 ? 173.777 124.416 141.029 1.00 48.20 211 LEU C O 1
ATOM 2270 N N . ASP C 3 212 ? 173.014 122.641 142.191 1.00 62.74 212 ASP C N 1
ATOM 2271 C CA . ASP C 3 212 ? 174.278 122.317 142.830 1.00 56.46 212 ASP C CA 1
ATOM 2272 C C . ASP C 3 212 ? 175.054 121.360 141.931 1.00 55.97 212 ASP C C 1
ATOM 2273 O O . ASP C 3 212 ? 174.489 120.755 141.016 1.00 62.10 212 ASP C O 1
ATOM 2278 N N . ALA C 3 213 ? 176.357 121.239 142.189 1.00 47.52 213 ALA C N 1
ATOM 2279 C CA . ALA C 3 213 ? 177.248 120.429 141.365 1.00 47.92 213 ALA C CA 1
ATOM 2280 C C . ALA C 3 213 ? 176.765 118.988 141.239 1.00 51.02 213 ALA C C 1
ATOM 2281 O O . ALA C 3 213 ? 176.990 118.344 140.210 1.00 51.87 213 ALA C O 1
ATOM 2283 N N . ASN C 3 214 ? 176.112 118.469 142.277 1.00 55.80 214 ASN C N 1
ATOM 2284 C CA . ASN C 3 214 ? 175.524 117.139 142.210 1.00 52.56 214 ASN C CA 1
ATOM 2285 C C . ASN C 3 214 ? 174.224 117.103 141.420 1.00 55.75 214 ASN C C 1
ATOM 2286 O O . ASN C 3 214 ? 173.813 116.023 140.981 1.00 51.83 214 ASN C O 1
ATOM 2291 N N . GLY C 3 215 ? 173.572 118.246 141.232 1.00 57.81 215 GLY C N 1
ATOM 2292 C CA . GLY C 3 215 ? 172.349 118.297 140.458 1.00 54.82 215 GLY C CA 1
ATOM 2293 C C . GLY C 3 215 ? 171.139 118.736 141.254 1.00 54.52 215 GLY C C 1
ATOM 2294 O O . GLY C 3 215 ? 170.073 118.985 140.684 1.00 59.25 215 GLY C O 1
ATOM 2295 N N . MET C 3 216 ? 171.287 118.839 142.570 1.00 54.99 216 MET C N 1
ATOM 2296 C CA . MET C 3 216 ? 170.196 119.230 143.446 1.00 55.90 216 MET C CA 1
ATOM 2297 C C . MET C 3 216 ? 170.127 120.751 143.555 1.00 52.95 216 MET C C 1
ATOM 2298 O O . MET C 3 216 ? 171.034 121.476 143.143 1.00 63.57 216 MET C O 1
ATOM 2303 N N . ALA C 3 217 ? 169.025 121.238 144.115 1.00 44.30 217 ALA C N 1
ATOM 2304 C CA . ALA C 3 217 ? 168.786 122.669 144.202 1.00 49.62 217 ALA C CA 1
ATOM 2305 C C . ALA C 3 217 ? 169.312 123.237 145.514 1.00 52.77 217 ALA C C 1
ATOM 2306 O O . ALA C 3 217 ? 169.411 122.539 146.527 1.00 52.13 217 ALA C O 1
ATOM 2308 N N . ILE C 3 218 ? 169.649 124.522 145.484 1.00 56.67 218 ILE C N 1
ATOM 2309 C CA . ILE C 3 218 ? 170.094 125.255 146.664 1.00 51.68 218 ILE C CA 1
ATOM 2310 C C . ILE C 3 218 ? 168.946 126.176 147.061 1.00 55.09 218 ILE C C 1
ATOM 2311 O O . ILE C 3 218 ? 168.610 127.118 146.340 1.00 52.60 218 ILE C O 1
ATOM 2316 N N . LEU C 3 219 ? 168.343 125.907 148.218 1.00 56.14 219 LEU C N 1
ATOM 2317 C CA . LEU C 3 219 ? 167.146 126.624 148.632 1.00 54.84 219 LEU C CA 1
ATOM 2318 C C . LEU C 3 219 ? 167.430 127.803 149.552 1.00 56.43 219 LEU C C 1
ATOM 2319 O O . LEU C 3 219 ? 166.783 128.846 149.409 1.00 68.51 219 LEU C O 1
ATOM 2324 N N . ASP C 3 220 ? 168.371 127.672 150.489 1.00 55.16 220 ASP C N 1
ATOM 2325 C CA . ASP C 3 220 ? 168.607 128.798 151.389 1.00 60.61 220 ASP C CA 1
ATOM 2326 C C . ASP C 3 220 ? 169.379 129.899 150.669 1.00 57.88 220 ASP C C 1
ATOM 2327 O O . ASP C 3 220 ? 170.344 129.606 149.954 1.00 56.93 220 ASP C O 1
ATOM 2332 N N . PRO C 3 221 ? 168.963 131.160 150.810 1.00 51.33 221 PRO C N 1
ATOM 2333 C CA . PRO C 3 221 ? 169.631 132.248 150.073 1.00 50.84 221 PRO C CA 1
ATOM 2334 C C . PRO C 3 221 ? 171.113 132.396 150.377 1.00 53.52 221 PRO C C 1
ATOM 2335 O O . PRO C 3 221 ? 171.879 132.795 149.492 1.00 60.22 221 PRO C O 1
ATOM 2339 N N . ALA C 3 222 ? 171.539 132.093 151.604 1.00 55.91 222 ALA C N 1
ATOM 2340 C CA . ALA C 3 222 ? 172.918 132.337 152.011 1.00 56.86 222 ALA C CA 1
ATOM 2341 C C . ALA C 3 222 ? 173.933 131.509 151.233 1.00 55.85 222 ALA C C 1
ATOM 2342 O O . ALA C 3 222 ? 175.111 131.878 151.207 1.00 60.85 222 ALA C O 1
ATOM 2344 N N . GLN C 3 223 ? 173.515 130.415 150.601 1.00 56.06 223 GLN C N 1
ATOM 2345 C CA . GLN C 3 223 ? 174.415 129.560 149.840 1.00 55.78 223 GLN C CA 1
ATOM 2346 C C . GLN C 3 223 ? 174.319 129.796 148.339 1.00 58.32 223 GLN C C 1
ATOM 2347 O O . GLN C 3 223 ? 174.853 129.000 147.561 1.00 57.75 223 GLN C O 1
ATOM 2353 N N . LYS C 3 224 ? 173.657 130.864 147.918 1.00 61.30 224 LYS C N 1
ATOM 2354 C CA . LYS C 3 224 ? 173.390 131.154 146.521 1.00 56.24 224 LYS C CA 1
ATOM 2355 C C . LYS C 3 224 ? 174.355 132.201 145.979 1.00 57.61 224 LYS C C 1
ATOM 2356 O O . LYS C 3 224 ? 174.958 132.961 146.743 1.00 63.64 224 LYS C O 1
ATOM 2362 N N . PRO C 3 225 ? 174.539 132.254 144.660 1.00 54.73 225 PRO C N 1
ATOM 2363 C CA . PRO C 3 225 ? 175.315 133.350 144.070 1.00 53.70 225 PRO C CA 1
ATOM 2364 C C . PRO C 3 225 ? 174.732 134.706 144.439 1.00 59.29 225 PRO C C 1
ATOM 2365 O O . PRO C 3 225 ? 173.557 134.830 144.790 1.00 66.25 225 PRO C O 1
ATOM 2369 N N . GLU C 3 226 ? 175.580 135.732 144.347 1.00 58.94 226 GLU C N 1
ATOM 2370 C CA . GLU C 3 226 ? 175.244 137.052 144.872 1.00 58.71 226 GLU C CA 1
ATOM 2371 C C . GLU C 3 226 ? 174.025 137.663 144.189 1.00 60.34 226 GLU C C 1
ATOM 2372 O O . GLU C 3 226 ? 173.150 138.236 144.848 1.00 63.46 226 GLU C O 1
ATOM 2378 N N . ALA C 3 227 ? 173.947 137.545 142.863 1.00 50.86 227 ALA C N 1
ATOM 2379 C CA . ALA C 3 227 ? 172.930 138.271 142.110 1.00 56.10 227 ALA C CA 1
ATOM 2380 C C . ALA C 3 227 ? 171.524 137.721 142.314 1.00 53.98 227 ALA C C 1
ATOM 2381 O O . ALA C 3 227 ? 170.555 138.393 141.946 1.00 56.66 227 ALA C O 1
ATOM 2383 N N . ILE C 3 228 ? 171.383 136.526 142.883 1.00 49.71 228 ILE C N 1
ATOM 2384 C CA . ILE C 3 228 ? 170.078 135.877 142.957 1.00 51.26 228 ILE C CA 1
ATOM 2385 C C . ILE C 3 228 ? 169.666 135.624 144.401 1.00 63.15 228 ILE C C 1
ATOM 2386 O O . ILE C 3 228 ? 168.724 134.867 144.663 1.00 67.23 228 ILE C O 1
ATOM 2391 N N . ARG C 3 229 ? 170.355 136.257 145.348 1.00 59.81 229 ARG C N 1
ATOM 2392 C CA . ARG C 3 229 ? 170.005 136.124 146.756 1.00 49.16 229 ARG C CA 1
ATOM 2393 C C . ARG C 3 229 ? 168.751 136.900 147.132 1.00 51.89 229 ARG C C 1
ATOM 2394 O O . ARG C 3 229 ? 168.226 136.705 148.233 1.00 57.34 229 ARG C O 1
ATOM 2402 N N . GLU C 3 230 ? 168.264 137.766 146.251 1.00 57.65 230 GLU C N 1
ATOM 2403 C CA . GLU C 3 230 ? 167.067 138.560 146.486 1.00 56.13 230 GLU C CA 1
ATOM 2404 C C . GLU C 3 230 ? 166.080 138.221 145.375 1.00 57.84 230 GLU C C 1
ATOM 2405 O O . GLU C 3 230 ? 166.498 137.727 144.320 1.00 61.87 230 GLU C O 1
ATOM 2411 N N . PRO C 3 231 ? 164.777 138.439 145.560 1.00 50.16 231 PRO C N 1
ATOM 2412 C CA . PRO C 3 231 ? 163.855 138.322 144.425 1.00 51.19 231 PRO C CA 1
ATOM 2413 C C . PRO C 3 231 ? 164.207 139.310 143.326 1.00 46.35 231 PRO C C 1
ATOM 2414 O O . PRO C 3 231 ? 164.437 140.498 143.564 1.00 42.62 231 PRO C O 1
ATOM 2418 N N . VAL C 3 232 ? 164.250 138.801 142.098 1.00 46.04 232 VAL C N 1
ATOM 2419 C CA . VAL C 3 232 ? 164.717 139.561 140.950 1.00 41.67 232 VAL C CA 1
ATOM 2420 C C . VAL C 3 232 ? 163.656 139.515 139.857 1.00 41.35 232 VAL C C 1
ATOM 2421 O O . VAL C 3 232 ? 162.703 138.739 139.912 1.00 47.39 232 VAL C O 1
ATOM 2425 N N . LEU C 3 233 ? 163.839 140.368 138.855 1.00 45.97 233 LEU C N 1
ATOM 2426 C CA . LEU C 3 233 ? 162.977 140.387 137.686 1.00 43.40 233 LEU C CA 1
ATOM 2427 C C . LEU C 3 233 ? 163.280 139.188 136.796 1.00 46.46 233 LEU C C 1
ATOM 2428 O O . LEU C 3 233 ? 164.370 138.613 136.846 1.00 51.72 233 LEU C O 1
ATOM 2433 N N . LEU C 3 234 ? 162.294 138.816 135.977 1.00 48.39 234 LEU C N 1
ATOM 2434 C CA . LEU C 3 234 ? 162.447 137.651 135.111 1.00 47.13 234 LEU C CA 1
ATOM 2435 C C . LEU C 3 234 ? 163.597 137.836 134.128 1.00 47.02 234 LEU C C 1
ATOM 2436 O O . LEU C 3 234 ? 164.368 136.901 133.879 1.00 51.86 234 LEU C O 1
ATOM 2441 N N . LYS C 3 235 ? 163.729 139.037 133.564 1.00 42.01 235 LYS C N 1
ATOM 2442 C CA . LYS C 3 235 ? 164.819 139.335 132.643 1.00 43.61 235 LYS C CA 1
ATOM 2443 C C . LYS C 3 235 ? 166.191 139.191 133.289 1.00 45.92 235 LYS C C 1
ATOM 2444 O O . LYS C 3 235 ? 167.090 138.603 132.677 1.00 50.79 235 LYS C O 1
ATOM 2450 N N . ASP C 3 236 ? 166.370 139.700 134.509 1.00 46.07 236 ASP C N 1
ATOM 2451 C CA . ASP C 3 236 ? 167.628 139.560 135.224 1.00 47.68 236 ASP C CA 1
ATOM 2452 C C . ASP C 3 236 ? 167.962 138.121 135.587 1.00 49.40 236 ASP C C 1
ATOM 2453 O O . ASP C 3 236 ? 169.141 137.755 135.558 1.00 49.00 236 ASP C O 1
ATOM 2458 N N . ALA C 3 237 ? 166.964 137.304 135.930 1.00 43.28 237 ALA C N 1
ATOM 2459 C CA . ALA C 3 237 ? 167.201 135.880 136.133 1.00 50.33 237 ALA C CA 1
ATOM 2460 C C . ALA C 3 237 ? 167.576 135.176 134.838 1.00 49.18 237 ALA C C 1
ATOM 2461 O O . ALA C 3 237 ? 168.428 134.277 134.855 1.00 50.91 237 ALA C O 1
ATOM 2463 N N . ILE C 3 238 ? 166.961 135.567 133.719 1.00 45.25 238 ILE C N 1
ATOM 2464 C CA . ILE C 3 238 ? 167.376 135.048 132.421 1.00 46.54 238 ILE C CA 1
ATOM 2465 C C . ILE C 3 238 ? 168.841 135.373 132.169 1.00 42.53 238 ILE C C 1
ATOM 2466 O O . ILE C 3 238 ? 169.617 134.516 131.728 1.00 43.09 238 ILE C O 1
ATOM 2471 N N . LEU C 3 239 ? 169.241 136.614 132.452 1.00 46.25 239 LEU C N 1
ATOM 2472 C CA . LEU C 3 239 ? 170.635 137.006 132.267 1.00 49.25 239 LEU C CA 1
ATOM 2473 C C . LEU C 3 239 ? 171.570 136.198 133.160 1.00 49.69 239 LEU C C 1
ATOM 2474 O O . LEU C 3 239 ? 172.645 135.778 132.712 1.00 50.83 239 LEU C O 1
ATOM 2479 N N . PHE C 3 240 ? 171.178 135.968 134.416 1.00 50.17 240 PHE C N 1
ATOM 2480 C CA . PHE C 3 240 ? 171.998 135.158 135.309 1.00 48.78 240 PHE C CA 1
ATOM 2481 C C . PHE C 3 240 ? 172.167 133.745 134.774 1.00 49.53 240 PHE C C 1
ATOM 2482 O O . PHE C 3 240 ? 173.275 133.199 134.789 1.00 49.59 240 PHE C O 1
ATOM 2490 N N . TYR C 3 241 ? 171.079 133.135 134.297 1.00 49.60 241 TYR C N 1
ATOM 2491 C CA . TYR C 3 241 ? 171.184 131.787 133.749 1.00 44.29 241 TYR C CA 1
ATOM 2492 C C . TYR C 3 241 ? 172.061 131.755 132.505 1.00 47.53 241 TYR C C 1
ATOM 2493 O O . TYR C 3 241 ? 172.814 130.796 132.304 1.00 53.82 241 TYR C O 1
ATOM 2502 N N . ILE C 3 242 ? 171.974 132.785 131.664 1.00 46.20 242 ILE C N 1
ATOM 2503 C CA . ILE C 3 242 ? 172.794 132.836 130.458 1.00 46.53 242 ILE C CA 1
ATOM 2504 C C . ILE C 3 242 ? 174.271 132.949 130.812 1.00 41.67 242 ILE C C 1
ATOM 2505 O O . ILE C 3 242 ? 175.120 132.282 130.209 1.00 39.59 242 ILE C O 1
ATOM 2510 N N . TYR C 3 243 ? 174.606 133.789 131.789 1.00 43.35 243 TYR C N 1
ATOM 2511 C CA . TYR C 3 243 ? 176.006 134.053 132.094 1.00 39.95 243 TYR C CA 1
ATOM 2512 C C . TYR C 3 243 ? 176.535 133.262 133.286 1.00 43.92 243 TYR C C 1
ATOM 2513 O O . TYR C 3 243 ? 177.641 133.550 133.754 1.00 41.79 243 TYR C O 1
ATOM 2522 N N . ASN C 3 244 ? 175.786 132.276 133.784 1.00 50.31 244 ASN C N 1
ATOM 2523 C CA . ASN C 3 244 ? 176.250 131.394 134.850 1.00 49.84 244 ASN C CA 1
ATOM 2524 C C . ASN C 3 244 ? 175.879 129.938 134.577 1.00 49.35 244 ASN C C 1
ATOM 2525 O O . ASN C 3 244 ? 175.409 129.233 135.472 1.00 49.47 244 ASN C O 1
ATOM 2530 N N . TYR C 3 245 ? 176.087 129.473 133.347 1.00 46.42 245 TYR C N 1
ATOM 2531 C CA . TYR C 3 245 ? 175.664 128.135 132.955 1.00 46.34 245 TYR C CA 1
ATOM 2532 C C . TYR C 3 245 ? 176.778 127.119 133.183 1.00 51.65 245 TYR C C 1
ATOM 2533 O O . TYR C 3 245 ? 177.927 127.343 132.790 1.00 54.32 245 TYR C O 1
ATOM 2542 N N . GLN C 3 246 ? 176.432 126.000 133.818 1.00 52.46 246 GLN C N 1
ATOM 2543 C CA . GLN C 3 246 ? 177.353 124.889 134.011 1.00 46.56 246 GLN C CA 1
ATOM 2544 C C . GLN C 3 246 ? 176.638 123.587 133.682 1.00 47.49 246 GLN C C 1
ATOM 2545 O O . GLN C 3 246 ? 175.408 123.527 133.623 1.00 52.74 246 GLN C O 1
ATOM 2551 N N . VAL C 3 247 ? 177.427 122.539 133.469 1.00 48.95 247 VAL C N 1
ATOM 2552 C CA . VAL C 3 247 ? 176.916 121.202 133.191 1.00 52.71 247 VAL C CA 1
ATOM 2553 C C . VAL C 3 247 ? 177.357 120.285 134.323 1.00 55.39 247 VAL C C 1
ATOM 2554 O O . VAL C 3 247 ? 178.560 120.109 134.556 1.00 56.29 247 VAL C O 1
ATOM 2558 N N . TRP C 3 248 ? 176.388 119.701 135.028 1.00 50.87 248 TRP C N 1
ATOM 2559 C CA . TRP C 3 248 ? 176.684 118.770 136.107 1.00 46.75 248 TRP C CA 1
ATOM 2560 C C . TRP C 3 248 ? 176.585 117.312 135.683 1.00 45.91 248 TRP C C 1
ATOM 2561 O O . TRP C 3 248 ? 177.100 116.441 136.391 1.00 50.53 248 TRP C O 1
ATOM 2572 N N . LYS C 3 249 ? 175.939 117.031 134.560 1.00 48.01 249 LYS C N 1
ATOM 2573 C CA . LYS C 3 249 ? 175.883 115.687 134.004 1.00 44.72 249 LYS C CA 1
ATOM 2574 C C . LYS C 3 249 ? 176.359 115.727 132.559 1.00 47.71 249 LYS C C 1
ATOM 2575 O O . LYS C 3 249 ? 175.563 116.002 131.652 1.00 55.27 249 LYS C O 1
ATOM 2581 N N . PRO C 3 250 ? 177.641 115.481 132.306 1.00 50.84 250 PRO C N 1
ATOM 2582 C CA . PRO C 3 250 ? 178.149 115.531 130.933 1.00 52.41 250 PRO C CA 1
ATOM 2583 C C . PRO C 3 250 ? 177.461 114.516 130.037 1.00 53.51 250 PRO C C 1
ATOM 2584 O O . PRO C 3 250 ? 177.083 113.423 130.463 1.00 52.69 250 PRO C O 1
ATOM 2588 N N . PHE C 3 251 ? 177.293 114.905 128.775 1.00 50.50 251 PHE C N 1
ATOM 2589 C CA . PHE C 3 251 ? 176.560 114.079 127.826 1.00 48.54 251 PHE C CA 1
ATOM 2590 C C . PHE C 3 251 ? 177.274 112.757 127.590 1.00 50.86 251 PHE C C 1
ATOM 2591 O O . PHE C 3 251 ? 178.367 112.720 127.017 1.00 52.89 251 PHE C O 1
ATOM 2599 N N . ASP C 3 252 ? 176.653 111.675 128.041 1.00 63.14 252 ASP C N 1
ATOM 2600 C CA . ASP C 3 252 ? 177.097 110.329 127.739 1.00 60.83 252 ASP C CA 1
ATOM 2601 C C . ASP C 3 252 ? 176.132 109.697 126.752 1.00 65.33 252 ASP C C 1
ATOM 2602 O O . ASP C 3 252 ? 174.948 109.533 127.076 1.00 71.58 252 ASP C O 1
ATOM 2607 N N . PRO C 3 253 ? 176.580 109.355 125.541 1.00 68.44 253 PRO C N 1
ATOM 2608 C CA . PRO C 3 253 ? 175.647 108.766 124.565 1.00 67.16 253 PRO C CA 1
ATOM 2609 C C . PRO C 3 253 ? 175.045 107.450 125.025 1.00 69.84 253 PRO C C 1
ATOM 2610 O O . PRO C 3 253 ? 173.979 107.058 124.535 1.00 71.93 253 PRO C O 1
ATOM 2614 N N . ASN C 3 254 ? 175.698 106.755 125.957 1.00 69.02 254 ASN C N 1
ATOM 2615 C CA . ASN C 3 254 ? 175.230 105.443 126.384 1.00 70.69 254 ASN C CA 1
ATOM 2616 C C . ASN C 3 254 ? 173.925 105.496 127.168 1.00 74.97 254 ASN C C 1
ATOM 2617 O O . ASN C 3 254 ? 173.218 104.484 127.221 1.00 82.15 254 ASN C O 1
ATOM 2622 N N . ASP C 3 255 ? 173.584 106.631 127.774 1.00 63.50 255 ASP C N 1
ATOM 2623 C CA . ASP C 3 255 ? 172.312 106.770 128.460 1.00 63.35 255 ASP C CA 1
ATOM 2624 C C . ASP C 3 255 ? 171.557 107.976 127.917 1.00 63.95 255 ASP C C 1
ATOM 2625 O O . ASP C 3 255 ? 172.166 109.029 127.679 1.00 68.41 255 ASP C O 1
ATOM 2630 N N . PRO C 3 256 ? 170.245 107.866 127.695 1.00 62.06 256 PRO C N 1
ATOM 2631 C CA . PRO C 3 256 ? 169.497 108.961 127.067 1.00 62.56 256 PRO C CA 1
ATOM 2632 C C . PRO C 3 256 ? 169.090 110.075 128.016 1.00 62.01 256 PRO C C 1
ATOM 2633 O O . PRO C 3 256 ? 168.522 111.072 127.559 1.00 63.15 256 PRO C O 1
ATOM 2637 N N . GLU C 3 257 ? 169.358 109.943 129.314 1.00 59.15 257 GLU C N 1
ATOM 2638 C CA . GLU C 3 257 ? 168.972 110.942 130.301 1.00 55.99 257 GLU C CA 1
ATOM 2639 C C . GLU C 3 257 ? 170.158 111.805 130.726 1.00 62.03 257 GLU C C 1
ATOM 2640 O O . GLU C 3 257 ? 170.116 112.464 131.767 1.00 72.06 257 GLU C O 1
ATOM 2646 N N . SER C 3 258 ? 171.221 111.811 129.929 1.00 52.66 258 SER C N 1
ATOM 2647 C CA . SER C 3 258 ? 172.425 112.563 130.234 1.00 49.17 258 SER C CA 1
ATOM 2648 C C . SER C 3 258 ? 172.356 113.949 129.599 1.00 53.12 258 SER C C 1
ATOM 2649 O O . SER C 3 258 ? 171.330 114.367 129.057 1.00 58.42 258 SER C O 1
ATOM 2652 N N . GLY C 3 259 ? 173.472 114.669 129.668 1.00 50.45 259 GLY C N 1
ATOM 2653 C CA . GLY C 3 259 ? 173.558 115.997 129.094 1.00 52.17 259 GLY C CA 1
ATOM 2654 C C . GLY C 3 259 ? 172.654 117.005 129.770 1.00 55.16 259 GLY C C 1
ATOM 2655 O O . GLY C 3 259 ? 172.019 117.826 129.102 1.00 59.57 259 GLY C O 1
ATOM 2656 N N . ARG C 3 260 ? 172.590 116.957 131.097 1.00 53.94 260 ARG C N 1
ATOM 2657 C CA . ARG C 3 260 ? 171.773 117.877 131.871 1.00 50.61 260 ARG C CA 1
ATOM 2658 C C . ARG C 3 260 ? 172.661 118.932 132.510 1.00 49.49 260 ARG C C 1
ATOM 2659 O O . ARG C 3 260 ? 173.709 118.624 133.082 1.00 49.16 260 ARG C O 1
ATOM 2667 N N . GLY C 3 261 ? 172.229 120.185 132.404 1.00 48.43 261 GLY C N 1
ATOM 2668 C CA . GLY C 3 261 ? 172.986 121.285 132.961 1.00 52.21 261 GLY C CA 1
ATOM 2669 C C . GLY C 3 261 ? 172.223 122.058 134.014 1.00 53.29 261 GLY C C 1
ATOM 2670 O O . GLY C 3 261 ? 171.446 121.481 134.781 1.00 56.64 261 GLY C O 1
ATOM 2671 N N . SER C 3 262 ? 172.434 123.372 134.055 1.00 52.46 262 SER C N 1
ATOM 2672 C CA . SER C 3 262 ? 171.793 124.211 135.057 1.00 48.73 262 SER C CA 1
ATOM 2673 C C . SER C 3 262 ? 170.298 124.381 134.822 1.00 53.68 262 SER C C 1
ATOM 2674 O O . SER C 3 262 ? 169.593 124.838 135.727 1.00 58.48 262 SER C O 1
ATOM 2677 N N . LEU C 3 263 ? 169.799 124.020 133.640 1.00 48.06 263 LEU C N 1
ATOM 2678 C CA . LEU C 3 263 ? 168.401 124.221 133.289 1.00 47.13 263 LEU C CA 1
ATOM 2679 C C . LEU C 3 263 ? 167.594 122.927 133.322 1.00 51.28 263 LEU C C 1
ATOM 2680 O O . LEU C 3 263 ? 166.458 122.901 132.837 1.00 64.90 263 LEU C O 1
ATOM 2685 N N . ALA C 3 264 ? 168.150 121.858 133.884 1.00 49.81 264 ALA C N 1
ATOM 2686 C CA . ALA C 3 264 ? 167.453 120.581 133.933 1.00 48.21 264 ALA C CA 1
ATOM 2687 C C . ALA C 3 264 ? 166.352 120.610 134.983 1.00 52.05 264 ALA C C 1
ATOM 2688 O O . ALA C 3 264 ? 166.565 121.045 136.118 1.00 57.82 264 ALA C O 1
ATOM 2690 N N . LEU C 3 265 ? 165.167 120.142 134.598 1.00 49.51 265 LEU C N 1
ATOM 2691 C CA . LEU C 3 265 ? 164.013 120.123 135.488 1.00 48.96 265 LEU C CA 1
ATOM 2692 C C . LEU C 3 265 ? 163.528 118.717 135.795 1.00 45.88 265 LEU C C 1
ATOM 2693 O O . LEU C 3 265 ? 163.396 118.356 136.969 1.00 55.84 265 LEU C O 1
ATOM 2698 N N . THR C 3 266 ? 163.265 117.906 134.771 1.00 44.05 266 THR C N 1
ATOM 2699 C CA . THR C 3 266 ? 162.603 116.615 134.958 1.00 44.48 266 THR C CA 1
ATOM 2700 C C . THR C 3 266 ? 163.649 115.527 135.181 1.00 50.30 266 THR C C 1
ATOM 2701 O O . THR C 3 266 ? 164.094 114.839 134.261 1.00 54.37 266 THR C O 1
ATOM 2705 N N . TYR C 3 267 ? 164.044 115.377 136.441 1.00 53.10 267 TYR C N 1
ATOM 2706 C CA . TYR C 3 267 ? 164.882 114.274 136.890 1.00 45.37 267 TYR C CA 1
ATOM 2707 C C . TYR C 3 267 ? 164.450 113.887 138.300 1.00 47.92 267 TYR C C 1
ATOM 2708 O O . TYR C 3 267 ? 163.483 114.427 138.844 1.00 52.56 267 TYR C O 1
ATOM 2717 N N . ASP C 3 268 ? 165.171 112.933 138.893 1.00 54.43 268 ASP C N 1
ATOM 2718 C CA . ASP C 3 268 ? 164.746 112.380 140.176 1.00 55.69 268 ASP C CA 1
ATOM 2719 C C . ASP C 3 268 ? 164.773 113.429 141.282 1.00 55.31 268 ASP C C 1
ATOM 2720 O O . ASP C 3 268 ? 163.848 113.494 142.101 1.00 54.69 268 ASP C O 1
ATOM 2725 N N . GLY C 3 269 ? 165.817 114.253 141.331 1.00 49.19 269 GLY C N 1
ATOM 2726 C CA . GLY C 3 269 ? 165.875 115.311 142.321 1.00 42.30 269 GLY C CA 1
ATOM 2727 C C . GLY C 3 269 ? 164.812 116.360 142.078 1.00 52.53 269 GLY C C 1
ATOM 2728 O O . GLY C 3 269 ? 163.871 116.497 142.865 1.00 58.41 269 GLY C O 1
ATOM 2729 N N . GLY C 3 270 ? 164.951 117.107 140.986 1.00 48.07 270 GLY C N 1
ATOM 2730 C CA . GLY C 3 270 ? 163.878 117.950 140.498 1.00 45.12 270 GLY C CA 1
ATOM 2731 C C . GLY C 3 270 ? 163.620 119.232 141.261 1.00 47.29 270 GLY C C 1
ATOM 2732 O O . GLY C 3 270 ? 163.795 119.294 142.481 1.00 50.01 270 GLY C O 1
ATOM 2733 N N . ARG C 3 271 ? 163.201 120.265 140.538 1.00 49.24 271 ARG C N 1
ATOM 2734 C CA . ARG C 3 271 ? 162.739 121.508 141.130 1.00 44.67 271 ARG C CA 1
ATOM 2735 C C . ARG C 3 271 ? 161.213 121.553 141.126 1.00 47.80 271 ARG C C 1
ATOM 2736 O O . ARG C 3 271 ? 160.537 120.621 140.686 1.00 49.59 271 ARG C O 1
ATOM 2744 N N . THR C 3 272 ? 160.670 122.659 141.623 1.00 49.72 272 THR C N 1
ATOM 2745 C CA . THR C 3 272 ? 159.227 122.815 141.686 1.00 47.25 272 THR C CA 1
ATOM 2746 C C . THR C 3 272 ? 158.697 123.415 140.383 1.00 51.55 272 THR C C 1
ATOM 2747 O O . THR C 3 272 ? 159.425 123.614 139.407 1.00 48.22 272 THR C O 1
ATOM 2751 N N . GLN C 3 273 ? 157.394 123.704 140.380 1.00 58.80 273 GLN C N 1
ATOM 2752 C CA . GLN C 3 273 ? 156.744 124.243 139.191 1.00 50.68 273 GLN C CA 1
ATOM 2753 C C . GLN C 3 273 ? 157.161 125.686 138.920 1.00 48.82 273 GLN C C 1
ATOM 2754 O O . GLN C 3 273 ? 157.086 126.149 137.776 1.00 49.26 273 GLN C O 1
ATOM 2760 N N . ASP C 3 274 ? 157.627 126.401 139.949 1.00 51.95 274 ASP C N 1
ATOM 2761 C CA . ASP C 3 274 ? 157.964 127.814 139.791 1.00 54.37 274 ASP C CA 1
ATOM 2762 C C . ASP C 3 274 ? 159.128 128.012 138.833 1.00 63.24 274 ASP C C 1
ATOM 2763 O O . ASP C 3 274 ? 159.086 128.893 137.967 1.00 66.21 274 ASP C O 1
ATOM 2768 N N . GLN C 3 275 ? 160.182 127.212 138.983 1.00 54.74 275 GLN C N 1
ATOM 2769 C CA . GLN C 3 275 ? 161.388 127.390 138.189 1.00 47.64 275 GLN C CA 1
ATOM 2770 C C . GLN C 3 275 ? 161.168 127.084 136.717 1.00 49.29 275 GLN C C 1
ATOM 2771 O O . GLN C 3 275 ? 161.987 127.492 135.882 1.00 59.10 275 GLN C O 1
ATOM 2777 N N . VAL C 3 276 ? 160.083 126.382 136.386 1.00 45.90 276 VAL C N 1
ATOM 2778 C CA . VAL C 3 276 ? 159.782 126.100 134.990 1.00 44.42 276 VAL C CA 1
ATOM 2779 C C . VAL C 3 276 ? 159.515 127.392 134.235 1.00 45.07 276 VAL C C 1
ATOM 2780 O O . VAL C 3 276 ? 159.862 127.506 133.059 1.00 53.41 276 VAL C O 1
ATOM 2784 N N . THR C 3 277 ? 158.904 128.385 134.887 1.00 42.92 277 THR C N 1
ATOM 2785 C CA . THR C 3 277 ? 158.674 129.666 134.226 1.00 47.89 277 THR C CA 1
ATOM 2786 C C . THR C 3 277 ? 159.989 130.324 133.821 1.00 49.07 277 THR C C 1
ATOM 2787 O O . THR C 3 277 ? 160.148 130.763 132.676 1.00 51.89 277 THR C O 1
ATOM 2791 N N . ILE C 3 278 ? 160.955 130.375 134.741 1.00 45.51 278 ILE C N 1
ATOM 2792 C CA . ILE C 3 278 ? 162.245 130.986 134.439 1.00 48.61 278 ILE C CA 1
ATOM 2793 C C . ILE C 3 278 ? 162.972 130.201 133.354 1.00 44.01 278 ILE C C 1
ATOM 2794 O O . ILE C 3 278 ? 163.530 130.781 132.412 1.00 51.96 278 ILE C O 1
ATOM 2799 N N . ASN C 3 279 ? 162.975 128.870 133.465 1.00 46.65 279 ASN C N 1
ATOM 2800 C CA . ASN C 3 279 ? 163.653 128.048 132.467 1.00 48.66 279 ASN C CA 1
ATOM 2801 C C . ASN C 3 279 ? 163.021 128.215 131.089 1.00 50.24 279 ASN C C 1
ATOM 2802 O O . ASN C 3 279 ? 163.728 128.384 130.087 1.00 55.25 279 ASN C O 1
ATOM 2807 N N . GLN C 3 280 ? 161.690 128.191 131.023 1.00 48.91 280 GLN C N 1
ATOM 2808 C CA . GLN C 3 280 ? 160.994 128.333 129.754 1.00 48.03 280 GLN C CA 1
ATOM 2809 C C . GLN C 3 280 ? 161.187 129.723 129.168 1.00 50.64 280 GLN C C 1
ATOM 2810 O O . GLN C 3 280 ? 161.229 129.870 127.947 1.00 56.73 280 GLN C O 1
ATOM 2816 N N . ASN C 3 281 ? 161.331 130.748 130.010 1.00 49.26 281 ASN C N 1
ATOM 2817 C CA . ASN C 3 281 ? 161.626 132.076 129.482 1.00 50.34 281 ASN C CA 1
ATOM 2818 C C . ASN C 3 281 ? 163.046 132.161 128.930 1.00 47.96 281 ASN C C 1
ATOM 2819 O O . ASN C 3 281 ? 163.276 132.830 127.914 1.00 51.70 281 ASN C O 1
ATOM 2824 N N . VAL C 3 282 ? 164.004 131.484 129.567 1.00 44.13 282 VAL C N 1
ATOM 2825 C CA . VAL C 3 282 ? 165.348 131.414 128.994 1.00 46.23 282 VAL C CA 1
ATOM 2826 C C . VAL C 3 282 ? 165.315 130.722 127.634 1.00 46.21 282 VAL C C 1
ATOM 2827 O O . VAL C 3 282 ? 165.920 131.194 126.660 1.00 50.04 282 VAL C O 1
ATOM 2831 N N . MET C 3 283 ? 164.602 129.599 127.541 1.00 52.56 283 MET C N 1
ATOM 2832 C CA . MET C 3 283 ? 164.474 128.917 126.256 1.00 52.25 283 MET C CA 1
ATOM 2833 C C . MET C 3 283 ? 163.696 129.737 125.229 1.00 50.04 283 MET C C 1
ATOM 2834 O O . MET C 3 283 ? 163.978 129.643 124.030 1.00 50.52 283 MET C O 1
ATOM 2839 N N . ASN C 3 284 ? 162.730 130.546 125.668 1.00 45.38 284 ASN C N 1
ATOM 2840 C CA . ASN C 3 284 ? 162.071 131.484 124.769 1.00 45.87 284 ASN C CA 1
ATOM 2841 C C . ASN C 3 284 ? 163.039 132.519 124.222 1.00 45.04 284 ASN C C 1
ATOM 2842 O O . ASN C 3 284 ? 162.968 132.852 123.034 1.00 51.28 284 ASN C O 1
ATOM 2847 N N . TYR C 3 285 ? 163.935 133.040 125.064 1.00 44.90 285 TYR C N 1
ATOM 2848 C CA . TYR C 3 285 ? 164.962 133.941 124.555 1.00 47.52 285 TYR C CA 1
ATOM 2849 C C . TYR C 3 285 ? 165.851 133.247 123.534 1.00 48.00 285 TYR C C 1
ATOM 2850 O O . TYR C 3 285 ? 166.200 133.841 122.509 1.00 45.46 285 TYR C O 1
ATOM 2859 N N . GLN C 3 286 ? 166.248 132.003 123.808 1.00 55.33 286 GLN C N 1
ATOM 2860 C CA . GLN C 3 286 ? 167.035 131.263 122.826 1.00 54.39 286 GLN C CA 1
ATOM 2861 C C . GLN C 3 286 ? 166.294 131.059 121.511 1.00 51.44 286 GLN C C 1
ATOM 2862 O O . GLN C 3 286 ? 166.914 131.166 120.448 1.00 48.18 286 GLN C O 1
ATOM 2868 N N . ALA C 3 287 ? 164.995 130.763 121.560 1.00 52.09 287 ALA C N 1
ATOM 2869 C CA . ALA C 3 287 ? 164.203 130.644 120.341 1.00 40.54 287 ALA C CA 1
ATOM 2870 C C . ALA C 3 287 ? 164.112 131.964 119.586 1.00 42.76 287 ALA C C 1
ATOM 2871 O O . ALA C 3 287 ? 164.179 131.972 118.352 1.00 48.47 287 ALA C O 1
ATOM 2873 N N . TRP C 3 288 ? 163.953 133.079 120.301 1.00 47.24 288 TRP C N 1
ATOM 2874 C CA . TRP C 3 288 ? 163.900 134.384 119.649 1.00 40.65 288 TRP C CA 1
ATOM 2875 C C . TRP C 3 288 ? 165.234 134.771 119.025 1.00 40.46 288 TRP C C 1
ATOM 2876 O O . TRP C 3 288 ? 165.256 135.399 117.961 1.00 38.61 288 TRP C O 1
ATOM 2887 N N . SER C 3 289 ? 166.346 134.422 119.676 1.00 44.28 289 SER C N 1
ATOM 2888 C CA . SER C 3 289 ? 167.658 134.813 119.171 1.00 41.93 289 SER C CA 1
ATOM 2889 C C . SER C 3 289 ? 167.962 134.153 117.833 1.00 46.33 289 SER C C 1
ATOM 2890 O O . SER C 3 289 ? 168.542 134.783 116.941 1.00 51.31 289 SER C O 1
ATOM 2893 N N . LEU C 3 290 ? 167.588 132.886 117.677 1.00 51.18 290 LEU C N 1
ATOM 2894 C CA . LEU C 3 290 ? 167.848 132.150 116.449 1.00 47.57 290 LEU C CA 1
ATOM 2895 C C . LEU C 3 290 ? 166.726 132.272 115.428 1.00 45.90 290 LEU C C 1
ATOM 2896 O O . LEU C 3 290 ? 166.884 131.793 114.300 1.00 48.17 290 LEU C O 1
ATOM 2901 N N . GLY C 3 291 ? 165.611 132.900 115.786 1.00 45.17 291 GLY C N 1
ATOM 2902 C CA . GLY C 3 291 ? 164.477 132.983 114.887 1.00 40.72 291 GLY C CA 1
ATOM 2903 C C . GLY C 3 291 ? 163.848 131.646 114.571 1.00 41.80 291 GLY C C 1
ATOM 2904 O O . GLY C 3 291 ? 163.385 131.431 113.444 1.00 48.86 291 GLY C O 1
ATOM 2905 N N . VAL C 3 292 ? 163.817 130.733 115.540 1.00 42.35 292 VAL C N 1
ATOM 2906 C CA . VAL C 3 292 ? 163.288 129.391 115.332 1.00 44.39 292 VAL C CA 1
ATOM 2907 C C . VAL C 3 292 ? 162.236 129.089 116.390 1.00 50.78 292 VAL C C 1
ATOM 2908 O O . VAL C 3 292 ? 162.023 129.880 117.315 1.00 53.17 292 VAL C O 1
ATOM 2912 N N . GLY C 3 293 ? 161.569 127.942 116.257 1.00 49.38 293 GLY C N 1
ATOM 2913 C CA . GLY C 3 293 ? 160.604 127.493 117.233 1.00 45.32 293 GLY C CA 1
ATOM 2914 C C . GLY C 3 293 ? 161.231 126.590 118.285 1.00 50.04 293 GLY C C 1
ATOM 2915 O O . GLY C 3 293 ? 162.436 126.358 118.322 1.00 56.89 293 GLY C O 1
ATOM 2916 N N . CYS C 3 294 ? 160.394 126.047 119.161 1.00 47.79 294 CYS C N 1
ATOM 2917 C CA . CYS C 3 294 ? 160.899 125.167 120.211 1.00 49.51 294 CYS C CA 1
ATOM 2918 C C . CYS C 3 294 ? 161.259 123.777 119.690 1.00 52.01 294 CYS C C 1
ATOM 2919 O O . CYS C 3 294 ? 162.083 123.085 120.287 1.00 55.57 294 CYS C O 1
ATOM 2922 N N . THR C 3 295 ? 160.649 123.364 118.581 1.00 48.32 295 THR C N 1
ATOM 2923 C CA . THR C 3 295 ? 160.951 122.050 118.028 1.00 50.56 295 THR C CA 1
ATOM 2924 C C . THR C 3 295 ? 162.155 122.093 117.097 1.00 49.87 295 THR C C 1
ATOM 2925 O O . THR C 3 295 ? 162.426 121.125 116.379 1.00 54.69 295 THR C O 1
ATOM 2929 N N . PHE C 3 296 ? 162.882 123.207 117.098 1.00 49.02 296 PHE C N 1
ATOM 2930 C CA . PHE C 3 296 ? 164.166 123.267 116.417 1.00 46.21 296 PHE C CA 1
ATOM 2931 C C . PHE C 3 296 ? 165.207 122.377 117.078 1.00 46.87 296 PHE C C 1
ATOM 2932 O O . PHE C 3 296 ? 166.105 121.877 116.391 1.00 56.64 296 PHE C O 1
ATOM 2940 N N . CYS C 3 297 ? 165.106 122.171 118.391 1.00 51.32 297 CYS C N 1
ATOM 2941 C CA . CYS C 3 297 ? 165.997 121.275 119.117 1.00 62.22 297 CYS C CA 1
ATOM 2942 C C . CYS C 3 297 ? 165.231 120.270 119.967 1.00 59.73 297 CYS C C 1
ATOM 2943 O O . CYS C 3 297 ? 165.752 119.186 120.246 1.00 62.92 297 CYS C O 1
ATOM 2946 N N . HIS C 3 298 ? 164.014 120.595 120.397 1.00 53.60 298 HIS C N 1
ATOM 2947 C CA . HIS C 3 298 ? 163.298 119.725 121.316 1.00 50.01 298 HIS C CA 1
ATOM 2948 C C . HIS C 3 298 ? 162.194 118.938 120.615 1.00 56.90 298 HIS C C 1
ATOM 2949 O O . HIS C 3 298 ? 161.705 119.298 119.544 1.00 61.00 298 HIS C O 1
ATOM 2956 N N . ASN C 3 299 ? 161.804 117.843 121.263 1.00 55.07 299 ASN C N 1
ATOM 2957 C CA . ASN C 3 299 ? 160.593 117.099 120.946 1.00 49.95 299 ASN C CA 1
ATOM 2958 C C . ASN C 3 299 ? 159.649 117.286 122.118 1.00 60.01 299 ASN C C 1
ATOM 2959 O O . ASN C 3 299 ? 160.030 117.042 123.267 1.00 73.75 299 ASN C O 1
ATOM 2964 N N . SER C 3 300 ? 158.427 117.726 121.833 1.00 55.27 300 SER C N 1
ATOM 2965 C CA . SER C 3 300 ? 157.509 118.078 122.906 1.00 53.22 300 SER C CA 1
ATOM 2966 C C . SER C 3 300 ? 157.085 116.872 123.733 1.00 54.34 300 SER C C 1
ATOM 2967 O O . SER C 3 300 ? 156.609 117.048 124.860 1.00 52.91 300 SER C O 1
ATOM 2970 N N . ARG C 3 301 ? 157.246 115.655 123.208 1.00 52.52 301 ARG C N 1
ATOM 2971 C CA . ARG C 3 301 ? 156.863 114.470 123.968 1.00 50.74 301 ARG C CA 1
ATOM 2972 C C . ARG C 3 301 ? 157.769 114.276 125.179 1.00 57.41 301 ARG C C 1
ATOM 2973 O O . ARG C 3 301 ? 157.340 113.738 126.205 1.00 68.99 301 ARG C O 1
ATOM 2981 N N . ASN C 3 302 ? 159.030 114.689 125.074 1.00 52.27 302 ASN C N 1
ATOM 2982 C CA . ASN C 3 302 ? 159.918 114.792 126.227 1.00 55.93 302 ASN C CA 1
ATOM 2983 C C . ASN C 3 302 ? 161.103 115.669 125.850 1.00 53.21 302 ASN C C 1
ATOM 2984 O O . ASN C 3 302 ? 161.750 115.440 124.822 1.00 51.74 302 ASN C O 1
ATOM 2989 N N . PHE C 3 303 ? 161.371 116.682 126.674 1.00 51.14 303 PHE C N 1
ATOM 2990 C CA . PHE C 3 303 ? 162.393 117.671 126.352 1.00 50.87 303 PHE C CA 1
ATOM 2991 C C . PHE C 3 303 ? 163.797 117.186 126.683 1.00 52.16 303 PHE C C 1
ATOM 2992 O O . PHE C 3 303 ? 164.769 117.870 126.349 1.00 50.30 303 PHE C O 1
ATOM 3000 N N . VAL C 3 304 ? 163.924 116.024 127.330 1.00 56.15 304 VAL C N 1
ATOM 3001 C CA . VAL C 3 304 ? 165.231 115.522 127.750 1.00 54.13 304 VAL C CA 1
ATOM 3002 C C . VAL C 3 304 ? 165.981 114.804 126.639 1.00 53.44 304 VAL C C 1
ATOM 3003 O O . VAL C 3 304 ? 167.217 114.870 126.597 1.00 65.17 304 VAL C O 1
ATOM 3007 N N . ALA C 3 305 ? 165.274 114.161 125.715 1.00 46.24 305 ALA C N 1
ATOM 3008 C CA . ALA C 3 305 ? 165.880 113.247 124.755 1.00 57.68 305 ALA C CA 1
ATOM 3009 C C . ALA C 3 305 ? 166.819 113.954 123.788 1.00 60.29 305 ALA C C 1
ATOM 3010 O O . ALA C 3 305 ? 166.703 115.160 123.551 1.00 61.65 305 ALA C O 1
ATOM 3012 N N . TYR C 3 306 ? 167.769 113.186 123.257 1.00 58.82 306 TYR C N 1
ATOM 3013 C CA . TYR C 3 306 ? 168.591 113.544 122.102 1.00 54.94 306 TYR C CA 1
ATOM 3014 C C . TYR C 3 306 ? 168.255 112.522 121.022 1.00 55.87 306 TYR C C 1
ATOM 3015 O O . TYR C 3 306 ? 168.819 111.428 120.981 1.00 58.41 306 TYR C O 1
ATOM 3024 N N . GLU C 3 307 ? 167.334 112.897 120.141 1.00 64.99 307 GLU C N 1
ATOM 3025 C CA . GLU C 3 307 ? 166.618 111.967 119.277 1.00 65.56 307 GLU C CA 1
ATOM 3026 C C . GLU C 3 307 ? 167.453 111.459 118.106 1.00 67.31 307 GLU C C 1
ATOM 3027 O O . GLU C 3 307 ? 167.381 110.273 117.769 1.00 74.30 307 GLU C O 1
ATOM 3033 N N . LEU C 3 308 ? 168.197 112.356 117.456 1.00 64.16 308 LEU C N 1
ATOM 3034 C CA . LEU C 3 308 ? 168.942 112.069 116.233 1.00 69.63 308 LEU C CA 1
ATOM 3035 C C . LEU C 3 308 ? 167.978 111.932 115.062 1.00 74.98 308 LEU C C 1
ATOM 3036 O O . LEU C 3 308 ? 167.902 112.820 114.208 1.00 79.74 308 LEU C O 1
ATOM 3041 N N . ASN C 3 309 ? 167.244 110.824 115.008 1.00 62.21 309 ASN C N 1
ATOM 3042 C CA . ASN C 3 309 ? 166.273 110.602 113.944 1.00 57.60 309 ASN C CA 1
ATOM 3043 C C . ASN C 3 309 ? 164.867 110.608 114.525 1.00 59.95 309 ASN C C 1
ATOM 3044 O O . ASN C 3 309 ? 164.390 109.559 114.988 1.00 55.54 309 ASN C O 1
ATOM 3049 N N . PRO C 3 310 ? 164.174 111.741 114.534 1.00 64.08 310 PRO C N 1
ATOM 3050 C CA . PRO C 3 310 ? 162.820 111.784 115.089 1.00 61.62 310 PRO C CA 1
ATOM 3051 C C . PRO C 3 310 ? 161.796 111.157 114.155 1.00 61.42 310 PRO C C 1
ATOM 3052 O O . PRO C 3 310 ? 162.032 110.953 112.964 1.00 55.63 310 PRO C O 1
ATOM 3056 N N . ALA C 3 311 ? 160.632 110.854 114.730 1.00 58.00 311 ALA C N 1
ATOM 3057 C CA . ALA C 3 311 ? 159.565 110.198 113.974 1.00 56.27 311 ALA C CA 1
ATOM 3058 C C . ALA C 3 311 ? 158.738 111.205 113.180 1.00 58.95 311 ALA C C 1
ATOM 3059 O O . ALA C 3 311 ? 158.678 111.145 111.948 1.00 63.64 311 ALA C O 1
ATOM 3061 N N . GLY C 3 312 ? 158.091 112.140 113.873 1.00 58.07 312 GLY C N 1
ATOM 3062 C CA . GLY C 3 312 ? 157.218 113.089 113.210 1.00 56.68 312 GLY C CA 1
ATOM 3063 C C . GLY C 3 312 ? 157.976 114.282 112.673 1.00 62.36 312 GLY C C 1
ATOM 3064 O O . GLY C 3 312 ? 158.311 115.203 113.422 1.00 70.14 312 GLY C O 1
ATOM 3065 N N . ASP C 3 313 ? 158.240 114.281 111.371 1.00 60.07 313 ASP C N 1
ATOM 3066 C CA . ASP C 3 313 ? 159.135 115.255 110.763 1.00 57.18 313 ASP C CA 1
ATOM 3067 C C . ASP C 3 313 ? 158.447 116.556 110.371 1.00 59.27 313 ASP C C 1
ATOM 3068 O O . ASP C 3 313 ? 159.140 117.554 110.145 1.00 57.72 313 ASP C O 1
ATOM 3073 N N . ASN C 3 314 ? 157.115 116.583 110.286 1.00 61.21 314 ASN C N 1
ATOM 3074 C CA . ASN C 3 314 ? 156.447 117.773 109.768 1.00 61.06 314 ASN C CA 1
ATOM 3075 C C . ASN C 3 314 ? 156.479 118.927 110.761 1.00 60.22 314 ASN C C 1
ATOM 3076 O O . ASN C 3 314 ? 156.526 120.092 110.351 1.00 64.74 314 ASN C O 1
ATOM 3081 N N . VAL C 3 315 ? 156.457 118.633 112.060 1.00 55.14 315 VAL C N 1
ATOM 3082 C CA . VAL C 3 315 ? 156.507 119.677 113.078 1.00 53.36 315 VAL C CA 1
ATOM 3083 C C . VAL C 3 315 ? 157.820 119.687 113.845 1.00 51.79 315 VAL C C 1
ATOM 3084 O O . VAL C 3 315 ? 157.966 120.479 114.789 1.00 55.76 315 VAL C O 1
ATOM 3088 N N . LEU C 3 316 ? 158.776 118.844 113.473 1.00 55.88 316 LEU C N 1
ATOM 3089 C CA . LEU C 3 316 ? 160.051 118.720 114.159 1.00 50.56 316 LEU C CA 1
ATOM 3090 C C . LEU C 3 316 ? 161.193 119.110 113.231 1.00 53.93 316 LEU C C 1
ATOM 3091 O O . LEU C 3 316 ? 161.045 119.175 112.008 1.00 61.88 316 LEU C O 1
ATOM 3096 N N . ASN C 3 317 ? 162.339 119.373 113.832 1.00 49.87 317 ASN C N 1
ATOM 3097 C CA . ASN C 3 317 ? 163.558 119.540 113.052 1.00 47.65 317 ASN C CA 1
ATOM 3098 C C . ASN C 3 317 ? 164.314 118.219 112.998 1.00 51.06 317 ASN C C 1
ATOM 3099 O O . ASN C 3 317 ? 164.628 117.652 114.051 1.00 57.71 317 ASN C O 1
ATOM 3104 N N . PRO C 3 318 ? 164.599 117.691 111.806 1.00 50.17 318 PRO C N 1
ATOM 3105 C CA . PRO C 3 318 ? 165.331 116.415 111.727 1.00 49.16 318 PRO C CA 1
ATOM 3106 C C . PRO C 3 318 ? 166.697 116.454 112.393 1.00 56.70 318 PRO C C 1
ATOM 3107 O O . PRO C 3 318 ? 167.191 115.406 112.827 1.00 60.56 318 PRO C O 1
ATOM 3111 N N . LEU C 3 319 ? 167.320 117.629 112.496 1.00 51.41 319 LEU C N 1
ATOM 3112 C CA . LEU C 3 319 ? 168.642 117.782 113.090 1.00 47.09 319 LEU C CA 1
ATOM 3113 C C . LEU C 3 319 ? 168.566 118.119 114.577 1.00 47.49 319 LEU C C 1
ATOM 3114 O O . LEU C 3 319 ? 169.420 118.845 115.095 1.00 59.92 319 LEU C O 1
ATOM 3119 N N . TYR C 3 320 ? 167.552 117.590 115.257 1.00 51.87 320 TYR C N 1
ATOM 3120 C CA . TYR C 3 320 ? 167.221 117.762 116.668 1.00 56.33 320 TYR C CA 1
ATOM 3121 C C . TYR C 3 320 ? 168.411 117.753 117.627 1.00 59.13 320 TYR C C 1
ATOM 3122 O O . TYR C 3 320 ? 168.700 118.757 118.296 1.00 54.22 320 TYR C O 1
ATOM 3131 N N . ALA C 3 321 ? 169.106 116.618 117.700 1.00 54.00 321 ALA C N 1
ATOM 3132 C CA . ALA C 3 321 ? 170.066 116.401 118.775 1.00 47.87 321 ALA C CA 1
ATOM 3133 C C . ALA C 3 321 ? 171.330 117.223 118.577 1.00 52.26 321 ALA C C 1
ATOM 3134 O O . ALA C 3 321 ? 171.917 117.713 119.551 1.00 55.78 321 ALA C O 1
ATOM 3136 N N . TYR C 3 322 ? 171.764 117.376 117.327 1.00 53.44 322 TYR C N 1
ATOM 3137 C CA . TYR C 3 322 ? 172.929 118.205 117.053 1.00 52.49 322 TYR C CA 1
ATOM 3138 C C . TYR C 3 322 ? 172.673 119.653 117.445 1.00 49.65 322 TYR C C 1
ATOM 3139 O O . TYR C 3 322 ? 173.543 120.304 118.033 1.00 49.55 322 TYR C O 1
ATOM 3148 N N . ASN C 3 323 ? 171.481 120.171 117.137 1.00 46.56 323 ASN C N 1
ATOM 3149 C CA . ASN C 3 323 ? 171.136 121.526 117.554 1.00 45.78 323 ASN C CA 1
ATOM 3150 C C . ASN C 3 323 ? 171.086 121.643 119.072 1.00 44.92 323 ASN C C 1
ATOM 3151 O O . ASN C 3 323 ? 171.537 122.647 119.636 1.00 50.03 323 ASN C O 1
ATOM 3156 N N . LYS C 3 324 ? 170.536 120.633 119.752 1.00 46.64 324 LYS C N 1
ATOM 3157 C CA . LYS C 3 324 ? 170.512 120.673 121.215 1.00 44.98 324 LYS C CA 1
ATOM 3158 C C . LYS C 3 324 ? 171.924 120.729 121.795 1.00 47.90 324 LYS C C 1
ATOM 3159 O O . LYS C 3 324 ? 172.212 121.539 122.690 1.00 49.90 324 LYS C O 1
ATOM 3165 N N . LEU C 3 325 ? 172.825 119.886 121.285 1.00 46.78 325 LEU C N 1
ATOM 3166 C CA . LEU C 3 325 ? 174.197 119.874 121.782 1.00 37.19 325 LEU C CA 1
ATOM 3167 C C . LEU C 3 325 ? 174.931 121.171 121.455 1.00 43.41 325 LEU C C 1
ATOM 3168 O O . LEU C 3 325 ? 175.710 121.668 122.278 1.00 45.46 325 LEU C O 1
ATOM 3173 N N . LYS C 3 326 ? 174.701 121.727 120.262 1.00 45.64 326 LYS C N 1
ATOM 3174 C CA . LYS C 3 326 ? 175.278 123.021 119.915 1.00 40.83 326 LYS C CA 1
ATOM 3175 C C . LYS C 3 326 ? 174.792 124.117 120.849 1.00 44.72 326 LYS C C 1
ATOM 3176 O O . LYS C 3 326 ? 175.576 124.984 121.250 1.00 51.73 326 LYS C O 1
ATOM 3182 N N . ALA C 3 327 ? 173.501 124.105 121.185 1.00 49.15 327 ALA C N 1
ATOM 3183 C CA . ALA C 3 327 ? 172.968 125.084 122.123 1.00 47.36 327 ALA C CA 1
ATOM 3184 C C . ALA C 3 327 ? 173.625 124.947 123.487 1.00 45.65 327 ALA C C 1
ATOM 3185 O O . ALA C 3 327 ? 173.938 125.951 124.133 1.00 47.51 327 ALA C O 1
ATOM 3187 N N . GLN C 3 328 ? 173.840 123.711 123.941 1.00 47.09 328 GLN C N 1
ATOM 3188 C CA . GLN C 3 328 ? 174.546 123.507 125.204 1.00 48.61 328 GLN C CA 1
ATOM 3189 C C . GLN C 3 328 ? 175.960 124.083 125.150 1.00 45.77 328 GLN C C 1
ATOM 3190 O O . GLN C 3 328 ? 176.388 124.808 126.062 1.00 48.45 328 GLN C O 1
ATOM 3196 N N . ARG C 3 329 ? 176.693 123.785 124.075 1.00 48.51 329 ARG C N 1
ATOM 3197 C CA . ARG C 3 329 ? 178.066 124.268 123.964 1.00 47.39 329 ARG C CA 1
ATOM 3198 C C . ARG C 3 329 ? 178.129 125.789 123.898 1.00 47.62 329 ARG C C 1
ATOM 3199 O O . ARG C 3 329 ? 179.018 126.399 124.500 1.00 45.61 329 ARG C O 1
ATOM 3207 N N . MET C 3 330 ? 177.198 126.428 123.190 1.00 59.75 330 MET C N 1
ATOM 3208 C CA . MET C 3 330 ? 177.237 127.884 123.128 1.00 57.35 330 MET C CA 1
ATOM 3209 C C . MET C 3 330 ? 176.684 128.547 124.383 1.00 55.57 330 MET C C 1
ATOM 3210 O O . MET C 3 330 ? 177.073 129.679 124.687 1.00 59.39 330 MET C O 1
ATOM 3215 N N . LEU C 3 331 ? 175.825 127.868 125.141 1.00 49.90 331 LEU C N 1
ATOM 3216 C CA . LEU C 3 331 ? 175.518 128.353 126.478 1.00 48.44 331 LEU C CA 1
ATOM 3217 C C . LEU C 3 331 ? 176.757 128.345 127.360 1.00 50.96 331 LEU C C 1
ATOM 3218 O O . LEU C 3 331 ? 176.962 129.276 128.145 1.00 54.17 331 LEU C O 1
ATOM 3223 N N . LEU C 3 332 ? 177.589 127.307 127.242 1.00 48.49 332 LEU C N 1
ATOM 3224 C CA . LEU C 3 332 ? 178.884 127.334 127.921 1.00 45.97 332 LEU C CA 1
ATOM 3225 C C . LEU C 3 332 ? 179.772 128.460 127.394 1.00 45.67 332 LEU C C 1
ATOM 3226 O O . LEU C 3 332 ? 180.504 129.091 128.169 1.00 46.81 332 LEU C O 1
ATOM 3231 N N . LEU C 3 333 ? 179.727 128.711 126.083 1.00 53.27 333 LEU C N 1
ATOM 3232 C CA . LEU C 3 333 ? 180.531 129.772 125.479 1.00 50.64 333 LEU C CA 1
ATOM 3233 C C . LEU C 3 333 ? 180.150 131.148 126.015 1.00 48.92 333 LEU C C 1
ATOM 3234 O O . LEU C 3 333 ? 181.020 131.993 126.254 1.00 52.86 333 LEU C O 1
ATOM 3239 N N . THR C 3 334 ? 178.854 131.392 126.219 1.00 55.12 334 THR C N 1
ATOM 3240 C CA . THR C 3 334 ? 178.383 132.710 126.650 1.00 51.86 334 THR C CA 1
ATOM 3241 C C . THR C 3 334 ? 178.310 132.731 128.174 1.00 53.71 334 THR C C 1
ATOM 3242 O O . THR C 3 334 ? 177.509 133.437 128.789 1.00 65.79 334 THR C O 1
ATOM 3246 N N . THR C 3 335 ? 179.173 131.927 128.786 1.00 45.11 335 THR C N 1
ATOM 3247 C CA . THR C 3 335 ? 179.452 132.017 130.211 1.00 45.46 335 THR C CA 1
ATOM 3248 C C . THR C 3 335 ? 180.962 132.146 130.341 1.00 45.26 335 THR C C 1
ATOM 3249 O O . THR C 3 335 ? 181.476 132.882 131.190 1.00 47.77 335 THR C O 1
ATOM 3253 N N . TRP C 3 336 ? 181.671 131.471 129.434 1.00 52.63 336 TRP C N 1
ATOM 3254 C CA . TRP C 3 336 ? 183.112 131.659 129.317 1.00 48.11 336 TRP C CA 1
ATOM 3255 C C . TRP C 3 336 ? 183.441 133.088 128.904 1.00 44.73 336 TRP C C 1
ATOM 3256 O O . TRP C 3 336 ? 184.405 133.685 129.403 1.00 46.03 336 TRP C O 1
ATOM 3267 N N . LEU C 3 337 ? 182.644 133.654 127.994 1.00 46.89 337 LEU C N 1
ATOM 3268 C CA . LEU C 3 337 ? 182.833 135.045 127.599 1.00 42.50 337 LEU C CA 1
ATOM 3269 C C . LEU C 3 337 ? 182.630 135.988 128.777 1.00 49.54 337 LEU C C 1
ATOM 3270 O O . LEU C 3 337 ? 183.410 136.925 128.970 1.00 55.00 337 LEU C O 1
ATOM 3275 N N . ALA C 3 338 ? 181.589 135.759 129.578 1.00 51.42 338 ALA C N 1
ATOM 3276 C CA . ALA C 3 338 ? 181.369 136.606 130.745 1.00 45.64 338 ALA C CA 1
ATOM 3277 C C . ALA C 3 338 ? 182.510 136.471 131.745 1.00 47.27 338 ALA C C 1
ATOM 3278 O O . ALA C 3 338 ? 182.916 137.457 132.371 1.00 48.27 338 ALA C O 1
ATOM 3280 N N . GLU C 3 339 ? 183.033 135.256 131.912 1.00 54.25 339 GLU C N 1
ATOM 3281 C CA . GLU C 3 339 ? 184.129 135.045 132.852 1.00 46.22 339 GLU C CA 1
ATOM 3282 C C . GLU C 3 339 ? 185.410 135.736 132.397 1.00 48.59 339 GLU C C 1
ATOM 3283 O O . GLU C 3 339 ? 186.141 136.301 133.219 1.00 56.19 339 GLU C O 1
ATOM 3289 N N . ASN C 3 340 ? 185.707 135.700 131.097 1.00 44.08 340 ASN C N 1
ATOM 3290 C CA . ASN C 3 340 ? 187.001 136.153 130.599 1.00 48.38 340 ASN C CA 1
ATOM 3291 C C . ASN C 3 340 ? 186.936 137.458 129.809 1.00 44.43 340 ASN C C 1
ATOM 3292 O O . ASN C 3 340 ? 187.912 137.808 129.138 1.00 50.08 340 ASN C O 1
ATOM 3297 N N . TRP C 3 341 ? 185.821 138.181 129.868 1.00 39.92 341 TRP C N 1
ATOM 3298 C CA . TRP C 3 341 ? 185.690 139.425 129.112 1.00 44.11 341 TRP C CA 1
ATOM 3299 C C . TRP C 3 341 ? 186.728 140.495 129.442 1.00 48.87 341 TRP C C 1
ATOM 3300 O O . TRP C 3 341 ? 187.213 141.142 128.498 1.00 51.18 341 TRP C O 1
ATOM 3311 N N . PRO C 3 342 ? 187.090 140.762 130.704 1.00 52.59 342 PRO C N 1
ATOM 3312 C CA . PRO C 3 342 ? 188.101 141.806 130.953 1.00 48.55 342 PRO C CA 1
ATOM 3313 C C . PRO C 3 342 ? 189.423 141.557 130.248 1.00 47.02 342 PRO C C 1
ATOM 3314 O O . PRO C 3 342 ? 190.097 142.522 129.869 1.00 42.50 342 PRO C O 1
ATOM 3318 N N . ARG C 3 343 ? 189.818 140.297 130.063 1.00 56.50 343 ARG C N 1
ATOM 3319 C CA . ARG C 3 343 ? 191.092 139.992 129.425 1.00 53.05 343 ARG C CA 1
ATOM 3320 C C . ARG C 3 343 ? 191.099 140.302 127.934 1.00 53.07 343 ARG C C 1
ATOM 3321 O O . ARG C 3 343 ? 192.141 140.702 127.403 1.00 53.66 343 ARG C O 1
ATOM 3329 N N . TYR C 3 344 ? 189.971 140.137 127.250 1.00 50.28 344 TYR C N 1
ATOM 3330 C CA . TYR C 3 344 ? 189.924 140.268 125.793 1.00 53.70 344 TYR C CA 1
ATOM 3331 C C . TYR C 3 344 ? 189.555 141.680 125.345 1.00 54.09 344 TYR C C 1
ATOM 3332 O O . TYR C 3 344 ? 188.653 141.880 124.534 1.00 56.12 344 TYR C O 1
ATOM 3341 N N . GLY C 3 345 ? 190.276 142.669 125.873 1.00 59.56 345 GLY C N 1
ATOM 3342 C CA . GLY C 3 345 ? 190.212 144.042 125.407 1.00 52.67 345 GLY C CA 1
ATOM 3343 C C . GLY C 3 345 ? 188.835 144.644 125.221 1.00 58.20 345 GLY C C 1
ATOM 3344 O O . GLY C 3 345 ? 188.468 145.033 124.108 1.00 66.20 345 GLY C O 1
ATOM 3345 N N . ALA C 3 346 ? 188.062 144.727 126.296 1.00 56.50 346 ALA C N 1
ATOM 3346 C CA . ALA C 3 346 ? 186.784 145.419 126.284 1.00 51.81 346 ALA C CA 1
ATOM 3347 C C . ALA C 3 346 ? 186.863 146.646 127.181 1.00 54.88 346 ALA C C 1
ATOM 3348 O O . ALA C 3 346 ? 187.257 146.559 128.347 1.00 60.37 346 ALA C O 1
ATOM 3350 N N . ILE C 3 347 ? 186.489 147.786 126.629 1.00 51.09 347 ILE C N 1
ATOM 3351 C CA . ILE C 3 347 ? 186.568 149.051 127.347 1.00 52.49 347 ILE C CA 1
ATOM 3352 C C . ILE C 3 347 ? 185.442 149.107 128.367 1.00 52.74 347 ILE C C 1
ATOM 3353 O O . ILE C 3 347 ? 184.263 148.951 128.028 1.00 57.59 347 ILE C O 1
ATOM 3358 N N . ALA C 3 348 ? 185.809 149.318 129.626 1.00 50.55 348 ALA C N 1
ATOM 3359 C CA . ALA C 3 348 ? 184.844 149.377 130.712 1.00 52.82 348 ALA C CA 1
ATOM 3360 C C . ALA C 3 348 ? 184.020 150.653 130.618 1.00 54.49 348 ALA C C 1
ATOM 3361 O O . ALA C 3 348 ? 184.545 151.727 130.314 1.00 55.57 348 ALA C O 1
ATOM 3363 N N . LYS C 3 349 ? 182.748 150.528 130.876 1.00 49.59 349 LYS C N 1
ATOM 3364 C CA . LYS C 3 349 ? 181.877 151.686 130.805 1.00 47.74 349 LYS C CA 1
ATOM 3365 C C . LYS C 3 349 ? 181.589 152.237 132.195 1.00 56.50 349 LYS C C 1
ATOM 3366 O O . LYS C 3 349 ? 181.155 151.502 133.086 1.00 57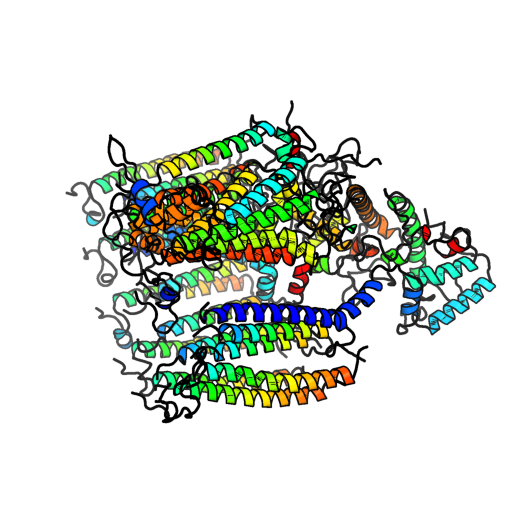.60 349 LYS C O 1
ATOM 3372 N N . PRO C 3 350 ? 181.828 153.529 132.416 1.00 63.53 350 PRO C N 1
ATOM 3373 C CA . PRO C 3 350 ? 181.341 154.159 133.648 1.00 57.64 350 PRO C CA 1
ATOM 3374 C C . PRO C 3 350 ? 179.855 154.456 133.540 1.00 63.46 350 PRO C C 1
ATOM 3375 O O . PRO C 3 350 ? 179.439 155.269 132.708 1.00 62.84 350 PRO C O 1
ATOM 3379 N N . GLU C 3 351 ? 179.053 153.774 134.362 1.00 66.39 351 GLU C N 1
ATOM 3380 C CA . GLU C 3 351 ? 177.594 153.821 134.309 1.00 63.05 351 GLU C CA 1
ATOM 3381 C C . GLU C 3 351 ? 177.076 153.188 133.022 1.00 63.36 351 GLU C C 1
ATOM 3382 O O . GLU C 3 351 ? 177.813 153.060 132.039 1.00 63.89 351 GLU C O 1
ATOM 3388 N N . ILE C 3 352 ? 175.815 152.779 133.022 1.00 61.51 352 ILE C N 1
ATOM 3389 C CA . ILE C 3 352 ? 175.181 152.164 131.860 1.00 61.59 352 ILE C CA 1
ATOM 3390 C C . ILE C 3 352 ? 174.770 153.282 130.908 1.00 61.91 352 ILE C C 1
ATOM 3391 O O . ILE C 3 352 ? 174.033 154.189 131.324 1.00 65.49 352 ILE C O 1
ATOM 3396 N N . PRO C 3 353 ? 175.230 153.276 129.658 1.00 57.51 353 PRO C N 1
ATOM 3397 C CA . PRO C 3 353 ? 174.871 154.357 128.732 1.00 58.33 353 PRO C CA 1
ATOM 3398 C C . PRO C 3 353 ? 173.363 154.479 128.569 1.00 57.91 353 PRO C C 1
ATOM 3399 O O . PRO C 3 353 ? 172.641 153.481 128.522 1.00 56.73 353 PRO C O 1
ATOM 3403 N N . THR C 3 354 ? 172.892 155.720 128.487 1.00 64.08 354 THR C N 1
ATOM 3404 C CA . THR C 3 354 ? 171.483 156.021 128.302 1.00 62.71 354 THR C CA 1
ATOM 3405 C C . THR C 3 354 ? 171.324 157.097 127.238 1.00 65.85 354 THR C C 1
ATOM 3406 O O . THR C 3 354 ? 172.165 157.991 127.104 1.00 63.46 354 THR C O 1
ATOM 3410 N N . GLY C 3 355 ? 170.238 156.999 126.476 1.00 65.12 355 GLY C N 1
ATOM 3411 C CA . GLY C 3 355 ? 169.951 157.979 125.449 1.00 66.76 355 GLY C CA 1
ATOM 3412 C C . GLY C 3 355 ? 169.876 157.377 124.063 1.00 62.30 355 GLY C C 1
ATOM 3413 O O . GLY C 3 355 ? 169.226 156.348 123.858 1.00 70.20 355 GLY C O 1
ATOM 3414 N N . SER C 3 356 ? 170.540 158.012 123.101 1.00 58.30 356 SER C N 1
ATOM 3415 C CA . SER C 3 356 ? 170.584 157.532 121.728 1.00 63.08 356 SER C CA 1
ATOM 3416 C C . SER C 3 356 ? 171.950 156.918 121.472 1.00 64.38 356 SER C C 1
ATOM 3417 O O . SER C 3 356 ? 172.975 157.591 121.621 1.00 65.04 356 SER C O 1
ATOM 3420 N N . GLY C 3 357 ? 171.961 155.641 121.083 1.00 58.61 357 GLY C N 1
ATOM 3421 C CA . GLY C 3 357 ? 173.182 154.887 120.861 1.00 58.18 357 GLY C CA 1
ATOM 3422 C C . GLY C 3 357 ? 173.383 153.760 121.854 1.00 58.03 357 GLY C C 1
ATOM 3423 O O . GLY C 3 357 ? 174.154 152.833 121.585 1.00 62.34 357 GLY C O 1
ATOM 3424 N N . ALA C 3 358 ? 172.702 153.821 122.994 1.00 61.24 358 ALA C N 1
ATOM 3425 C CA . ALA C 3 358 ? 172.789 152.762 123.987 1.00 62.65 358 ALA C CA 1
ATOM 3426 C C . ALA C 3 358 ? 172.090 151.507 123.482 1.00 58.35 358 ALA C C 1
ATOM 3427 O O . ALA C 3 358 ? 171.340 151.540 122.503 1.00 59.66 358 ALA C O 1
ATOM 3429 N N . ALA C 3 359 ? 172.342 150.390 124.160 1.00 56.46 359 ALA C N 1
ATOM 3430 C CA . ALA C 3 359 ? 171.833 149.092 123.731 1.00 57.98 359 ALA C CA 1
ATOM 3431 C C . ALA C 3 359 ? 171.042 148.444 124.860 1.00 59.50 359 ALA C C 1
ATOM 3432 O O . ALA C 3 359 ? 171.571 147.603 125.594 1.00 63.79 359 ALA C O 1
ATOM 3434 N N . SER C 3 360 ? 169.784 148.858 125.008 1.00 57.57 360 SER C N 1
ATOM 3435 C CA . SER C 3 360 ? 168.740 148.087 125.678 1.00 63.48 360 SER C CA 1
ATOM 3436 C C . SER C 3 360 ? 168.924 147.903 127.182 1.00 66.62 360 SER C C 1
ATOM 3437 O O . SER C 3 360 ? 168.032 147.360 127.840 1.00 76.93 360 SER C O 1
ATOM 3440 N N . ARG C 3 361 ? 170.064 148.330 127.730 1.00 50.38 361 ARG C N 1
ATOM 3441 C CA . ARG C 3 361 ? 170.354 148.274 129.164 1.00 55.95 361 ARG C CA 1
ATOM 3442 C C . ARG C 3 361 ? 170.589 146.841 129.645 1.00 49.70 361 ARG C C 1
ATOM 3443 O O . ARG C 3 361 ? 171.135 146.634 130.734 1.00 49.91 361 ARG C O 1
ATOM 3451 N N . TYR C 3 362 ? 170.279 145.842 128.817 1.00 51.87 362 TYR C N 1
ATOM 3452 C CA . TYR C 3 362 ? 170.523 144.460 129.216 1.00 47.90 362 TYR C CA 1
ATOM 3453 C C . TYR C 3 362 ? 171.828 143.909 128.664 1.00 50.17 362 TYR C C 1
ATOM 3454 O O . TYR C 3 362 ? 172.329 142.910 129.189 1.00 53.03 362 TYR C O 1
ATOM 3463 N N . SER C 3 363 ? 172.388 144.533 127.635 1.00 48.89 363 SER C N 1
ATOM 3464 C CA . SER C 3 363 ? 173.686 144.145 127.106 1.00 43.94 363 SER C CA 1
ATOM 3465 C C . SER C 3 363 ? 174.839 144.683 127.941 1.00 43.29 363 SER C C 1
ATOM 3466 O O . SER C 3 363 ? 175.992 144.326 127.682 1.00 51.08 363 SER C O 1
ATOM 3469 N N . TYR C 3 364 ? 174.555 145.522 128.933 1.00 48.89 364 TYR C N 1
ATOM 3470 C CA . TYR C 3 364 ? 175.564 146.079 129.822 1.00 53.53 364 TYR C CA 1
ATOM 3471 C C . TYR C 3 364 ? 175.520 145.330 131.146 1.00 54.01 364 TYR C C 1
ATOM 3472 O O . TYR C 3 364 ? 174.467 145.261 131.789 1.00 57.81 364 TYR C O 1
ATOM 3481 N N . GLN C 3 365 ? 176.658 144.778 131.553 1.00 57.09 365 GLN C N 1
ATOM 3482 C CA . GLN C 3 365 ? 176.742 143.930 132.729 1.00 57.77 365 GLN C CA 1
ATOM 3483 C C . GLN C 3 365 ? 177.879 144.380 133.636 1.00 59.30 365 GLN C C 1
ATOM 3484 O O . GLN C 3 365 ? 178.910 144.875 133.177 1.00 65.02 365 GLN C O 1
ATOM 3490 N N . ARG C 3 366 ? 177.680 144.186 134.937 1.00 52.96 366 ARG C N 1
ATOM 3491 C CA . ARG C 3 366 ? 178.709 144.423 135.944 1.00 50.26 366 ARG C CA 1
ATOM 3492 C C . ARG C 3 366 ? 179.398 143.094 136.220 1.00 51.83 366 ARG C C 1
ATOM 3493 O O . ARG C 3 366 ? 178.797 142.184 136.800 1.00 56.40 366 ARG C O 1
ATOM 3501 N N . LEU C 3 367 ? 180.655 142.985 135.807 1.00 51.35 367 LEU C N 1
ATOM 3502 C CA . LEU C 3 367 ? 181.387 141.732 135.893 1.00 51.56 367 LEU C CA 1
ATOM 3503 C C . LEU C 3 367 ? 182.122 141.647 137.229 1.00 52.90 367 LEU C C 1
ATOM 3504 O O . LEU C 3 367 ? 181.879 142.429 138.151 1.00 55.27 367 LEU C O 1
ATOM 3509 N N . GLY C 3 368 ? 183.030 140.680 137.341 1.00 54.54 368 GLY C N 1
ATOM 3510 C CA . GLY C 3 368 ? 183.693 140.375 138.593 1.00 54.24 368 GLY C CA 1
ATOM 3511 C C . GLY C 3 368 ? 184.443 141.523 139.234 1.00 60.33 368 GLY C C 1
ATOM 3512 O O . GLY C 3 368 ? 184.344 141.725 140.448 1.00 65.62 368 GLY C O 1
ATOM 3513 N N . ASP C 3 369 ? 185.195 142.287 138.442 1.00 54.56 369 ASP C N 1
ATOM 3514 C CA . ASP C 3 369 ? 186.030 143.360 138.978 1.00 58.92 369 ASP C CA 1
ATOM 3515 C C . ASP C 3 369 ? 185.231 144.660 138.980 1.00 63.78 369 ASP C C 1
ATOM 3516 O O . ASP C 3 369 ? 185.701 145.711 138.547 1.00 67.76 369 ASP C O 1
ATOM 3521 N N . GLY C 3 370 ? 184.009 144.575 139.504 1.00 64.56 370 GLY C N 1
ATOM 3522 C CA . GLY C 3 370 ? 183.125 145.713 139.696 1.00 64.50 370 GLY C CA 1
ATOM 3523 C C . GLY C 3 370 ? 183.109 146.757 138.598 1.00 67.11 370 GLY C C 1
ATOM 3524 O O . GLY C 3 370 ? 183.069 147.957 138.885 1.00 70.88 370 GLY C O 1
ATOM 3525 N N . GLN C 3 371 ? 183.138 146.325 137.341 1.00 58.14 371 GLN C N 1
ATOM 3526 C CA . GLN C 3 371 ? 183.161 147.238 136.209 1.00 53.50 371 GLN C CA 1
ATOM 3527 C C . GLN C 3 371 ? 182.093 146.835 135.205 1.00 54.89 371 GLN C C 1
ATOM 3528 O O . GLN C 3 371 ? 181.822 145.646 135.016 1.00 56.21 371 GLN C O 1
ATOM 3534 N N . ILE C 3 372 ? 181.496 147.832 134.560 1.00 52.32 372 ILE C N 1
ATOM 3535 C CA . ILE C 3 372 ? 180.398 147.599 133.629 1.00 48.38 372 ILE C CA 1
ATOM 3536 C C . ILE C 3 372 ? 180.969 147.369 132.235 1.00 52.60 372 ILE C C 1
ATOM 3537 O O . ILE C 3 372 ? 181.732 148.193 131.720 1.00 56.70 372 ILE C O 1
ATOM 3542 N N . TYR C 3 373 ? 180.597 146.248 131.621 1.00 48.88 373 TYR C N 1
ATOM 3543 C CA . TYR C 3 373 ? 181.038 145.891 130.282 1.00 45.72 373 TYR C CA 1
ATOM 3544 C C . TYR C 3 373 ? 179.826 145.628 129.399 1.00 48.87 373 TYR C C 1
ATOM 3545 O O . TYR C 3 373 ? 178.739 145.296 129.877 1.00 53.79 373 TYR C O 1
ATOM 3554 N N . ASN C 3 374 ? 180.028 145.779 128.095 1.00 45.94 374 ASN C N 1
ATOM 3555 C CA . ASN C 3 374 ? 179.028 145.396 127.098 1.00 49.78 374 ASN C CA 1
ATOM 3556 C C . ASN C 3 374 ? 179.312 143.983 126.590 1.00 49.32 374 ASN C C 1
ATOM 3557 O O . ASN C 3 374 ? 179.986 143.776 125.586 1.00 54.22 374 ASN C O 1
ATOM 3562 N N . VAL C 3 375 ? 178.794 142.999 127.316 1.00 42.89 375 VAL C N 1
ATOM 3563 C CA . VAL C 3 375 ? 179.060 141.595 127.010 1.00 46.50 375 VAL C CA 1
ATOM 3564 C C . VAL C 3 375 ? 178.183 141.132 125.851 1.00 49.70 375 VAL C C 1
ATOM 3565 O O . VAL C 3 375 ? 177.076 141.656 125.658 1.00 43.77 375 VAL C O 1
ATOM 3569 N N . PRO C 3 376 ? 178.639 140.173 125.049 1.00 50.26 376 PRO C N 1
ATOM 3570 C CA . PRO C 3 376 ? 177.791 139.643 123.978 1.00 47.35 376 PRO C CA 1
ATOM 3571 C C . PRO C 3 376 ? 176.685 138.757 124.524 1.00 44.62 376 PRO C C 1
ATOM 3572 O O . PRO C 3 376 ? 176.740 138.273 125.657 1.00 54.26 376 PRO C O 1
ATOM 3576 N N . GLY C 3 377 ? 175.668 138.545 123.693 1.00 46.99 377 GLY C N 1
ATOM 3577 C CA . GLY C 3 377 ? 174.573 137.661 124.023 1.00 44.11 377 GLY C CA 1
ATOM 3578 C C . GLY C 3 377 ? 174.300 136.726 122.866 1.00 49.94 377 GLY C C 1
ATOM 3579 O O . GLY C 3 377 ? 175.025 136.711 121.869 1.00 57.46 377 GLY C O 1
ATOM 3580 N N . CYS C 3 378 ? 173.223 135.956 122.979 1.00 53.72 378 CYS C N 1
ATOM 3581 C CA . CYS C 3 378 ? 172.845 135.009 121.934 1.00 54.14 378 CYS C CA 1
ATOM 3582 C C . CYS C 3 378 ? 172.419 135.698 120.636 1.00 49.43 378 CYS C C 1
ATOM 3583 O O . CYS C 3 378 ? 172.688 135.199 119.544 1.00 51.65 378 CYS C O 1
ATOM 3586 N N . TYR C 3 379 ? 171.754 136.843 120.762 1.00 49.95 379 TYR C N 1
ATOM 3587 C CA . TYR C 3 379 ? 171.287 137.592 119.606 1.00 49.38 379 TYR C CA 1
ATOM 3588 C C . TYR C 3 379 ? 172.388 138.430 118.973 1.00 48.28 379 TYR C C 1
ATOM 3589 O O . TYR C 3 379 ? 172.238 138.860 117.825 1.00 51.62 379 TYR C O 1
ATOM 3598 N N . THR C 3 380 ? 173.501 138.644 119.678 1.00 55.23 380 THR C N 1
ATOM 3599 C CA . THR C 3 380 ? 174.567 139.501 119.168 1.00 49.27 380 THR C CA 1
ATOM 3600 C C . THR C 3 380 ? 175.145 138.955 117.868 1.00 52.35 380 THR C C 1
ATOM 3601 O O . THR C 3 380 ? 175.262 139.679 116.873 1.00 58.51 380 THR C O 1
ATOM 3605 N N . CYS C 3 381 ? 175.496 137.673 117.867 1.00 59.84 381 CYS C N 1
ATOM 3606 C CA . CYS C 3 381 ? 176.080 137.041 116.686 1.00 61.98 381 CYS C CA 1
ATOM 3607 C C . CYS C 3 381 ? 175.043 136.440 115.736 1.00 62.24 381 CYS C C 1
ATOM 3608 O O . CYS C 3 381 ? 175.317 136.250 114.551 1.00 69.82 381 CYS C O 1
ATOM 3611 N N . HIS C 3 382 ? 173.857 136.142 116.256 1.00 53.81 382 HIS C N 1
ATOM 3612 C CA . HIS C 3 382 ? 172.798 135.554 115.449 1.00 49.12 382 HIS C CA 1
ATOM 3613 C C . HIS C 3 382 ? 171.884 136.572 114.787 1.00 49.08 382 HIS C C 1
ATOM 3614 O O . HIS C 3 382 ? 171.755 136.549 113.559 1.00 54.68 382 HIS C O 1
ATOM 3621 N N . GLN C 3 383 ? 171.248 137.450 115.564 1.00 51.32 383 GLN C N 1
ATOM 3622 C CA . GLN C 3 383 ? 170.351 138.476 115.043 1.00 53.46 383 GLN C CA 1
ATOM 3623 C C . GLN C 3 383 ? 169.205 137.882 114.232 1.00 50.80 383 GLN C C 1
ATOM 3624 O O . GLN C 3 383 ? 168.921 138.342 113.122 1.00 63.42 383 GLN C O 1
ATOM 3630 N N . GLY C 3 384 ? 168.542 136.864 114.776 1.00 47.20 384 GLY C N 1
ATOM 3631 C CA . GLY C 3 384 ? 167.361 136.294 114.165 1.00 45.87 384 GLY C CA 1
ATOM 3632 C C . GLY C 3 384 ? 167.617 135.186 113.167 1.00 46.37 384 GLY C C 1
ATOM 3633 O O . GLY C 3 384 ? 166.652 134.626 112.633 1.00 52.17 384 GLY C O 1
ATOM 3634 N N . ASN C 3 385 ? 168.875 134.853 112.897 1.00 51.50 385 ASN C N 1
ATOM 3635 C CA . ASN C 3 385 ? 169.228 133.806 111.950 1.00 52.54 385 ASN C CA 1
ATOM 3636 C C . ASN C 3 385 ? 169.917 132.664 112.683 1.00 52.11 385 ASN C C 1
ATOM 3637 O O . ASN C 3 385 ? 170.813 132.891 113.500 1.00 64.73 385 ASN C O 1
ATOM 3642 N N . ASN C 3 386 ? 169.490 131.433 112.386 1.00 47.43 386 ASN C N 1
ATOM 3643 C CA . ASN C 3 386 ? 170.077 130.270 113.044 1.00 54.26 386 ASN C CA 1
ATOM 3644 C C . ASN C 3 386 ? 171.547 130.103 112.687 1.00 56.61 386 ASN C C 1
ATOM 3645 O O . ASN C 3 386 ? 172.319 129.560 113.483 1.00 57.63 386 ASN C O 1
ATOM 3650 N N . ILE C 3 387 ? 171.948 130.542 111.505 1.00 54.81 387 ILE C N 1
ATOM 3651 C CA . ILE C 3 387 ? 173.351 130.610 111.107 1.00 48.06 387 ILE C CA 1
ATOM 3652 C C . ILE C 3 387 ? 173.715 132.080 110.954 1.00 50.85 387 ILE C C 1
ATOM 3653 O O . ILE C 3 387 ? 173.074 132.784 110.166 1.00 55.01 387 ILE C O 1
ATOM 3658 N N . PRO C 3 388 ? 174.698 132.585 111.697 1.00 49.84 388 PRO C N 1
ATOM 3659 C CA . PRO C 3 388 ? 175.033 134.012 111.612 1.00 47.09 388 PRO C CA 1
ATOM 3660 C C . PRO C 3 388 ? 175.407 134.417 110.194 1.00 50.74 388 PRO C C 1
ATOM 3661 O O . PRO C 3 388 ? 176.259 133.797 109.555 1.00 58.28 388 PRO C O 1
ATOM 3665 N N . LEU C 3 389 ? 174.756 135.474 109.705 1.00 48.69 389 LEU C N 1
ATOM 3666 C CA . LEU C 3 389 ? 175.001 135.934 108.344 1.00 52.59 389 LEU C CA 1
ATOM 3667 C C . LEU C 3 389 ? 176.344 136.632 108.200 1.00 55.00 389 LEU C C 1
ATOM 3668 O O . LEU C 3 389 ? 176.818 136.809 107.074 1.00 59.97 389 LEU C O 1
ATOM 3673 N N . ALA C 3 390 ? 176.964 137.035 109.305 1.00 44.87 390 ALA C N 1
ATOM 3674 C CA . ALA C 3 390 ? 178.275 137.678 109.280 1.00 36.88 390 ALA C CA 1
ATOM 3675 C C . ALA C 3 390 ? 179.386 136.696 109.619 1.00 47.42 390 ALA C C 1
ATOM 3676 O O . ALA C 3 390 ? 180.529 137.089 109.861 1.00 47.11 390 ALA C O 1
ATOM 3678 N N . SER C 3 391 ? 179.068 135.406 109.643 1.00 53.45 391 SER C N 1
ATOM 3679 C CA . SER C 3 391 ? 180.048 134.351 109.836 1.00 47.52 391 SER C CA 1
ATOM 3680 C C . SER C 3 391 ? 180.519 133.852 108.478 1.00 49.86 391 SER C C 1
ATOM 3681 O O . SER C 3 391 ? 179.780 133.898 107.492 1.00 51.77 391 SER C O 1
ATOM 3684 N N . ILE C 3 392 ? 181.758 133.381 108.431 1.00 45.12 392 ILE C N 1
ATOM 3685 C CA . ILE C 3 392 ? 182.379 132.987 107.173 1.00 46.09 392 ILE C CA 1
ATOM 3686 C C . ILE C 3 392 ? 182.492 131.470 107.111 1.00 47.39 392 ILE C C 1
ATOM 3687 O O . ILE C 3 392 ? 182.943 130.824 108.065 1.00 57.41 392 ILE C O 1
ATOM 3692 N N . ASN C 3 393 ? 182.057 130.900 105.993 1.00 56.04 393 ASN C N 1
ATOM 3693 C CA . ASN C 3 393 ? 182.153 129.471 105.752 1.00 55.13 393 ASN C CA 1
ATOM 3694 C C . ASN C 3 393 ? 183.523 129.131 105.182 1.00 54.79 393 ASN C C 1
ATOM 3695 O O . ASN C 3 393 ? 184.112 129.909 104.428 1.00 58.40 393 ASN C O 1
ATOM 3700 N N . GLN C 3 394 ? 184.033 127.955 105.555 1.00 56.31 394 GLN C N 1
ATOM 3701 C CA . GLN C 3 394 ? 185.335 127.532 105.052 1.00 59.16 394 GLN C CA 1
ATOM 3702 C C . GLN C 3 394 ? 185.316 127.280 103.550 1.00 59.46 394 GLN C C 1
ATOM 3703 O O . GLN C 3 394 ? 186.371 127.339 102.911 1.00 54.90 394 GLN C O 1
ATOM 3709 N N . ALA C 3 395 ? 184.145 127.003 102.975 1.00 53.92 395 ALA C N 1
ATOM 3710 C CA . ALA C 3 395 ? 184.033 126.845 101.532 1.00 51.99 395 ALA C CA 1
ATOM 3711 C C . ALA C 3 395 ? 184.106 128.173 100.793 1.00 58.02 395 ALA C C 1
ATOM 3712 O O . ALA C 3 395 ? 184.414 128.184 99.596 1.00 63.67 395 ALA C O 1
ATOM 3714 N N . ASN C 3 396 ? 183.832 129.284 101.471 1.00 54.23 396 ASN C N 1
ATOM 3715 C CA . ASN C 3 396 ? 183.929 130.611 100.881 1.00 48.77 396 ASN C CA 1
ATOM 3716 C C . ASN C 3 396 ? 185.307 131.233 101.062 1.00 51.20 396 ASN C C 1
ATOM 3717 O O . ASN C 3 396 ? 185.521 132.372 100.636 1.00 56.21 396 ASN C O 1
ATOM 3722 N N . ILE C 3 397 ? 186.235 130.519 101.680 1.00 57.02 397 ILE C N 1
ATOM 3723 C CA . ILE C 3 397 ? 187.588 131.005 101.937 1.00 55.14 397 ILE C CA 1
ATOM 3724 C C . ILE C 3 397 ? 188.501 130.446 100.853 1.00 57.15 397 ILE C C 1
ATOM 3725 O O . ILE C 3 397 ? 188.594 129.221 100.711 1.00 57.30 397 ILE C O 1
ATOM 3730 N N . PRO C 3 398 ? 189.151 131.290 100.056 1.00 64.95 398 PRO C N 1
ATOM 3731 C CA . PRO C 3 398 ? 190.111 130.782 99.071 1.00 61.75 398 PRO C CA 1
ATOM 3732 C C . PRO C 3 398 ? 191.232 129.999 99.735 1.00 63.14 398 PRO C C 1
ATOM 3733 O O . PRO C 3 398 ? 191.586 130.230 100.893 1.00 70.30 398 PRO C O 1
ATOM 3737 N N . SER C 3 399 ? 191.784 129.050 98.988 1.00 65.79 399 SER C N 1
ATOM 3738 C CA . SER C 3 399 ? 192.819 128.174 99.519 1.00 69.85 399 SER C CA 1
ATOM 3739 C C . SER C 3 399 ? 194.188 128.831 99.380 1.00 72.16 399 SER C C 1
ATOM 3740 O O . SER C 3 399 ? 194.695 128.992 98.265 1.00 72.78 399 SER C O 1
ATOM 3743 N N . GLY C 3 400 ? 194.782 129.211 100.509 1.00 76.24 400 GLY C N 1
ATOM 3744 C CA . GLY C 3 400 ? 196.171 129.627 100.529 1.00 75.92 400 GLY C CA 1
ATOM 3745 C C . GLY C 3 400 ? 196.435 131.119 100.550 1.00 77.73 400 GLY C C 1
ATOM 3746 O O . GLY C 3 400 ? 196.039 131.823 101.487 1.00 86.32 400 GLY C O 1
ATOM 3747 N N . ASP C 3 401 ? 197.131 131.603 99.517 1.00 76.95 401 ASP C N 1
ATOM 3748 C CA . ASP C 3 401 ? 197.589 132.989 99.499 1.00 79.93 401 ASP C CA 1
ATOM 3749 C C . ASP C 3 401 ? 196.419 133.963 99.519 1.00 75.65 401 ASP C C 1
ATOM 3750 O O . ASP C 3 401 ? 196.437 134.948 100.266 1.00 74.50 401 ASP C O 1
ATOM 3755 N N . ALA C 3 402 ? 195.392 133.707 98.708 1.00 62.92 402 ALA C N 1
ATOM 3756 C CA . ALA C 3 402 ? 194.215 134.563 98.726 1.00 70.79 402 ALA C CA 1
ATOM 3757 C C . ALA C 3 402 ? 193.408 134.399 100.006 1.00 72.69 402 ALA C C 1
ATOM 3758 O O . ALA C 3 402 ? 192.801 135.370 100.468 1.00 77.71 402 ALA C O 1
ATOM 3760 N N . GLY C 3 403 ? 193.395 133.199 100.590 1.00 60.47 403 GLY C N 1
ATOM 3761 C CA . GLY C 3 403 ? 192.654 132.976 101.819 1.00 57.65 403 GLY C CA 1
ATOM 3762 C C . GLY C 3 403 ? 193.282 133.605 103.041 1.00 53.28 403 GLY C C 1
ATOM 3763 O O . GLY C 3 403 ? 192.581 133.847 104.029 1.00 56.28 403 GLY C O 1
ATOM 3764 N N . ILE C 3 404 ? 194.590 133.866 103.002 1.00 54.89 404 ILE C N 1
ATOM 3765 C CA . ILE C 3 404 ? 195.229 134.609 104.083 1.00 54.02 404 ILE C CA 1
ATOM 3766 C C . ILE C 3 404 ? 194.613 135.993 104.243 1.00 53.99 404 ILE C C 1
ATOM 3767 O O . ILE C 3 404 ? 194.417 136.453 105.375 1.00 50.27 404 ILE C O 1
ATOM 3772 N N . VAL C 3 405 ? 194.282 136.656 103.136 1.00 58.34 405 VAL C N 1
ATOM 3773 C CA . VAL C 3 405 ? 193.604 137.945 103.185 1.00 54.48 405 VAL C CA 1
ATOM 3774 C C . VAL C 3 405 ? 192.198 137.853 103.771 1.00 55.07 405 VAL C C 1
ATOM 3775 O O . VAL C 3 405 ? 191.803 138.734 104.548 1.00 57.28 405 VAL C O 1
ATOM 3779 N N . VAL C 3 406 ? 191.439 136.811 103.439 1.00 53.91 406 VAL C N 1
ATOM 3780 C CA . VAL C 3 406 ? 190.048 136.705 103.865 1.00 56.34 406 VAL C CA 1
ATOM 3781 C C . VAL C 3 406 ? 189.982 136.464 105.367 1.00 57.62 406 VAL C C 1
ATOM 3782 O O . VAL C 3 406 ? 189.433 137.280 106.115 1.00 61.82 406 VAL C O 1
ATOM 3786 N N . LEU C 3 407 ? 190.538 135.347 105.819 1.00 52.78 407 LEU C N 1
ATOM 3787 C CA . LEU C 3 407 ? 190.600 135.062 107.246 1.00 45.69 407 LEU C CA 1
ATOM 3788 C C . LEU C 3 407 ? 191.976 134.511 107.591 1.00 55.46 407 LEU C C 1
ATOM 3789 O O . LEU C 3 407 ? 192.399 133.496 107.024 1.00 62.80 407 LEU C O 1
ATOM 3794 N N . PRO C 3 408 ? 192.702 135.158 108.495 1.00 61.41 408 PRO C N 1
ATOM 3795 C CA . PRO C 3 408 ? 194.053 134.708 108.835 1.00 52.46 408 PRO C CA 1
ATOM 3796 C C . PRO C 3 408 ? 194.042 133.298 109.394 1.00 50.74 408 PRO C C 1
ATOM 3797 O O . PRO C 3 408 ? 193.143 132.931 110.166 1.00 50.95 408 PRO C O 1
ATOM 3801 N N . PRO C 3 409 ? 195.024 132.472 109.022 1.00 57.55 409 PRO C N 1
ATOM 3802 C CA . PRO C 3 409 ? 195.196 131.187 109.714 1.00 60.51 409 PRO C CA 1
ATOM 3803 C C . PRO C 3 409 ? 195.643 131.340 111.155 1.00 59.25 409 PRO C C 1
ATOM 3804 O O . PRO C 3 409 ? 195.536 130.377 111.924 1.00 58.62 409 PRO C O 1
ATOM 3808 N N . GLN C 3 410 ? 196.148 132.514 111.544 1.00 58.79 410 GLN C N 1
ATOM 3809 C CA . GLN C 3 410 ? 196.556 132.725 112.928 1.00 55.94 410 GLN C CA 1
ATOM 3810 C C . GLN C 3 410 ? 195.362 132.770 113.872 1.00 57.94 410 GLN C C 1
ATOM 3811 O O . GLN C 3 410 ? 195.483 132.384 115.039 1.00 63.53 410 GLN C O 1
ATOM 3817 N N . ILE C 3 411 ? 194.209 133.239 113.397 1.00 48.55 411 ILE C N 1
ATOM 3818 C CA . ILE C 3 411 ? 193.034 133.363 114.252 1.00 50.69 411 ILE C CA 1
ATOM 3819 C C . ILE C 3 411 ? 191.962 132.369 113.822 1.00 51.17 411 ILE C C 1
ATOM 3820 O O . ILE C 3 411 ? 190.792 132.499 114.199 1.00 57.14 411 ILE C O 1
ATOM 3825 N N . ARG C 3 412 ? 192.353 131.364 113.042 1.00 49.97 412 ARG C N 1
ATOM 3826 C CA . ARG C 3 412 ? 191.429 130.316 112.628 1.00 48.65 412 ARG C CA 1
ATOM 3827 C C . ARG C 3 412 ? 191.251 129.226 113.672 1.00 54.47 412 ARG C C 1
ATOM 3828 O O . ARG C 3 412 ? 190.138 128.714 113.832 1.00 58.83 412 ARG C O 1
ATOM 3836 N N . GLY C 3 413 ? 192.311 128.860 114.384 1.00 52.08 413 GLY C N 1
ATOM 3837 C CA . GLY C 3 413 ? 192.228 127.819 115.391 1.00 46.34 413 GLY C CA 1
ATOM 3838 C C . GLY C 3 413 ? 192.163 126.424 114.802 1.00 43.27 413 GLY C C 1
ATOM 3839 O O . GLY C 3 413 ? 192.272 126.245 113.589 1.00 43.89 413 GLY C O 1
ATOM 3840 N N . SER D 1 5 ? 110.017 148.860 107.584 1.00 73.56 5 SER D N 1
ATOM 3841 C CA . SER D 1 5 ? 111.356 149.094 107.054 1.00 79.83 5 SER D CA 1
ATOM 3842 C C . SER D 1 5 ? 112.244 149.753 108.091 1.00 80.32 5 SER D C 1
ATOM 3843 O O . SER D 1 5 ? 111.871 150.769 108.676 1.00 78.48 5 SER D O 1
ATOM 3846 N N . PRO D 1 6 ? 113.439 149.191 108.311 1.00 81.01 6 PRO D N 1
ATOM 3847 C CA . PRO D 1 6 ? 114.373 149.699 109.321 1.00 75.59 6 PRO D CA 1
ATOM 3848 C C . PRO D 1 6 ? 115.235 150.904 108.930 1.00 70.00 6 PRO D C 1
ATOM 3849 O O . PRO D 1 6 ? 116.288 150.730 108.317 1.00 73.20 6 PRO D O 1
ATOM 3853 N N . VAL D 1 7 ? 114.788 152.107 109.285 1.00 68.31 7 VAL D N 1
ATOM 3854 C CA . VAL D 1 7 ? 115.563 153.315 109.039 1.00 64.69 7 VAL D CA 1
ATOM 3855 C C . VAL D 1 7 ? 116.131 153.766 110.374 1.00 64.14 7 VAL D C 1
ATOM 3856 O O . VAL D 1 7 ? 117.130 154.488 110.429 1.00 63.37 7 VAL D O 1
ATOM 3860 N N . ARG D 1 8 ? 115.494 153.329 111.459 1.00 78.72 8 ARG D N 1
ATOM 3861 C CA . ARG D 1 8 ? 115.884 153.690 112.812 1.00 79.31 8 ARG D CA 1
ATOM 3862 C C . ARG D 1 8 ? 117.065 152.864 113.306 1.00 76.15 8 ARG D C 1
ATOM 3863 O O . ARG D 1 8 ? 117.659 153.196 114.337 1.00 82.54 8 ARG D O 1
ATOM 3871 N N . THR D 1 9 ? 117.418 151.798 112.589 1.00 54.46 9 THR D N 1
ATOM 3872 C CA . THR D 1 9 ? 118.590 150.998 112.934 1.00 57.74 9 THR D CA 1
ATOM 3873 C C . THR D 1 9 ? 119.696 151.041 111.891 1.00 60.94 9 THR D C 1
ATOM 3874 O O . THR D 1 9 ? 120.834 150.691 112.222 1.00 61.62 9 THR D O 1
ATOM 3878 N N . ASN D 1 10 ? 119.425 151.462 110.657 1.00 58.71 10 ASN D N 1
ATOM 3879 C CA . ASN D 1 10 ? 120.460 151.634 109.649 1.00 52.50 10 ASN D CA 1
ATOM 3880 C C . ASN D 1 10 ? 121.251 152.921 109.835 1.00 50.85 10 ASN D C 1
ATOM 3881 O O . ASN D 1 10 ? 122.327 153.060 109.245 1.00 52.18 10 ASN D O 1
ATOM 3886 N N . ILE D 1 11 ? 120.752 153.858 110.639 1.00 56.87 11 ILE D N 1
ATOM 3887 C CA . ILE D 1 11 ? 121.482 155.081 110.953 1.00 57.64 11 ILE D CA 1
ATOM 3888 C C . ILE D 1 11 ? 122.206 154.922 112.282 1.00 57.95 11 ILE D C 1
ATOM 3889 O O . ILE D 1 11 ? 122.952 155.811 112.705 1.00 65.06 11 ILE D O 1
ATOM 3894 N N . VAL D 1 12 ? 122.007 153.783 112.942 1.00 53.41 12 VAL D N 1
ATOM 3895 C CA . VAL D 1 12 ? 122.766 153.459 114.143 1.00 51.64 12 VAL D CA 1
ATOM 3896 C C . VAL D 1 12 ? 124.013 152.706 113.705 1.00 54.47 12 VAL D C 1
ATOM 3897 O O . VAL D 1 12 ? 125.113 152.954 114.207 1.00 60.60 12 VAL D O 1
ATOM 3901 N N . ILE D 1 13 ? 123.848 151.797 112.749 1.00 51.80 13 ILE D N 1
ATOM 3902 C CA . ILE D 1 13 ? 124.978 151.151 112.098 1.00 50.53 13 ILE D CA 1
ATOM 3903 C C . ILE D 1 13 ? 125.811 152.141 111.293 1.00 48.14 13 ILE D C 1
ATOM 3904 O O . ILE D 1 13 ? 127.048 152.040 111.307 1.00 50.68 13 ILE D O 1
ATOM 3909 N N . PHE D 1 14 ? 125.178 153.100 110.615 1.00 49.53 14 PHE D N 1
ATOM 3910 C CA . PHE D 1 14 ? 125.872 154.166 109.903 1.00 53.89 14 PHE D CA 1
ATOM 3911 C C . PHE D 1 14 ? 126.802 154.956 110.817 1.00 53.75 14 PHE D C 1
ATOM 3912 O O . PHE D 1 14 ? 127.987 155.130 110.499 1.00 53.86 14 PHE D O 1
ATOM 3920 N N . THR D 1 15 ? 126.285 155.426 111.953 1.00 51.58 15 THR D N 1
ATOM 3921 C CA . THR D 1 15 ? 127.058 156.208 112.908 1.00 53.24 15 THR D CA 1
ATOM 3922 C C . THR D 1 15 ? 128.205 155.423 113.528 1.00 53.91 15 THR D C 1
ATOM 3923 O O . THR D 1 15 ? 129.322 155.949 113.610 1.00 59.87 15 THR D O 1
ATOM 3927 N N . ILE D 1 16 ? 127.966 154.180 113.949 1.00 49.02 16 ILE D N 1
ATOM 3928 C CA . ILE D 1 16 ? 129.032 153.340 114.486 1.00 48.88 16 ILE D CA 1
ATOM 3929 C C . ILE D 1 16 ? 130.102 153.032 113.450 1.00 48.59 16 ILE D C 1
ATOM 3930 O O . ILE D 1 16 ? 131.297 153.087 113.781 1.00 47.99 16 ILE D O 1
ATOM 3935 N N . LEU D 1 17 ? 129.721 152.725 112.211 1.00 45.83 17 LEU D N 1
ATOM 3936 C CA . LEU D 1 17 ? 130.687 152.498 111.143 1.00 43.30 17 LEU D CA 1
ATOM 3937 C C . LEU D 1 17 ? 131.541 153.730 110.871 1.00 42.34 17 LEU D C 1
ATOM 3938 O O . LEU D 1 17 ? 132.768 153.617 110.751 1.00 48.41 17 LEU D O 1
ATOM 3943 N N . GLY D 1 18 ? 130.917 154.908 110.784 1.00 47.52 18 GLY D N 1
ATOM 3944 C CA . GLY D 1 18 ? 131.689 156.122 110.568 1.00 48.17 18 GLY D CA 1
ATOM 3945 C C . GLY D 1 18 ? 132.636 156.424 111.714 1.00 50.67 18 GLY D C 1
ATOM 3946 O O . GLY D 1 18 ? 133.796 156.785 111.498 1.00 56.25 18 GLY D O 1
ATOM 3947 N N . PHE D 1 19 ? 132.157 156.273 112.948 1.00 45.30 19 PHE D N 1
ATOM 3948 C CA . PHE D 1 19 ? 132.998 156.503 114.115 1.00 45.00 19 PHE D CA 1
ATOM 3949 C C . PHE D 1 19 ? 134.177 155.540 114.159 1.00 42.89 19 PHE D C 1
ATOM 3950 O O . PHE D 1 19 ? 135.314 155.967 114.398 1.00 44.39 19 PHE D O 1
ATOM 3958 N N . VAL D 1 20 ? 133.936 154.252 113.902 1.00 44.56 20 VAL D N 1
ATOM 3959 C CA . VAL D 1 20 ? 135.012 153.270 113.896 1.00 46.20 20 VAL D CA 1
ATOM 3960 C C . VAL D 1 20 ? 136.027 153.538 112.794 1.00 44.83 20 VAL D C 1
ATOM 3961 O O . VAL D 1 20 ? 137.236 153.480 113.051 1.00 47.70 20 VAL D O 1
ATOM 3965 N N . VAL D 1 21 ? 135.579 153.849 111.575 1.00 46.84 21 VAL D N 1
ATOM 3966 C CA . VAL D 1 21 ? 136.511 154.152 110.494 1.00 48.91 21 VAL D CA 1
ATOM 3967 C C . VAL D 1 21 ? 137.265 155.459 110.723 1.00 45.39 21 VAL D C 1
ATOM 3968 O O . VAL D 1 21 ? 138.397 155.597 110.233 1.00 50.76 21 VAL D O 1
ATOM 3972 N N . ALA D 1 22 ? 136.694 156.409 111.465 1.00 50.86 22 ALA D N 1
ATOM 3973 C CA . ALA D 1 22 ? 137.430 157.620 111.851 1.00 50.57 22 ALA D CA 1
ATOM 3974 C C . ALA D 1 22 ? 138.507 157.279 112.878 1.00 51.87 22 ALA D C 1
ATOM 3975 O O . ALA D 1 22 ? 139.633 157.783 112.801 1.00 46.26 22 ALA D O 1
ATOM 3977 N N . LEU D 1 23 ? 138.163 156.428 113.850 1.00 56.29 23 LEU D N 1
ATOM 3978 C CA . LEU D 1 23 ? 139.122 155.976 114.855 1.00 49.62 23 LEU D CA 1
ATOM 3979 C C . LEU D 1 23 ? 140.349 155.351 114.209 1.00 50.15 23 LEU D C 1
ATOM 3980 O O . LEU D 1 23 ? 141.485 155.699 114.547 1.00 50.84 23 LEU D O 1
ATOM 3985 N N . LEU D 1 24 ? 140.123 154.419 113.288 1.00 47.58 24 LEU D N 1
ATOM 3986 C CA . LEU D 1 24 ? 141.194 153.718 112.596 1.00 46.85 24 LEU D CA 1
ATOM 3987 C C . LEU D 1 24 ? 142.056 154.646 111.753 1.00 50.24 24 LEU D C 1
ATOM 3988 O O . LEU D 1 24 ? 143.285 154.524 111.767 1.00 51.52 24 LEU D O 1
ATOM 3993 N N . ILE D 1 25 ? 141.439 155.582 111.028 1.00 51.66 25 ILE D N 1
ATOM 3994 C CA . ILE D 1 25 ? 142.207 156.496 110.192 1.00 51.22 25 ILE D CA 1
ATOM 3995 C C . ILE D 1 25 ? 143.067 157.424 111.041 1.00 51.90 25 ILE D C 1
ATOM 3996 O O . ILE D 1 25 ? 144.248 157.633 110.734 1.00 48.01 25 ILE D O 1
ATOM 4001 N N . HIS D 1 26 ? 142.508 157.992 112.116 1.00 61.45 26 HIS D N 1
ATOM 4002 C CA . HIS D 1 26 ? 143.318 158.822 113.003 1.00 54.91 26 HIS D CA 1
ATOM 4003 C C . HIS D 1 26 ? 144.469 158.036 113.619 1.00 54.49 26 HIS D C 1
ATOM 4004 O O . HIS D 1 26 ? 145.595 158.543 113.691 1.00 55.99 26 HIS D O 1
ATOM 4011 N N . PHE D 1 27 ? 144.205 156.804 114.059 1.00 50.74 27 PHE D N 1
ATOM 4012 C CA . PHE D 1 27 ? 145.250 155.974 114.649 1.00 53.32 27 PHE D CA 1
ATOM 4013 C C . PHE D 1 27 ? 146.365 155.702 113.647 1.00 50.16 27 PHE D C 1
ATOM 4014 O O . PHE D 1 27 ? 147.552 155.786 113.984 1.00 46.87 27 PHE D O 1
ATOM 4022 N N . ILE D 1 28 ? 146.000 155.366 112.407 1.00 50.57 28 ILE D N 1
ATOM 4023 C CA . ILE D 1 28 ? 147.001 155.069 111.386 1.00 46.55 28 ILE D CA 1
ATOM 4024 C C . ILE D 1 28 ? 147.821 156.303 111.045 1.00 49.82 28 ILE D C 1
ATOM 4025 O O . ILE D 1 28 ? 149.049 156.226 110.914 1.00 53.53 28 ILE D O 1
ATOM 4030 N N . VAL D 1 29 ? 147.168 157.461 110.901 1.00 57.59 29 VAL D N 1
ATOM 4031 C CA . VAL D 1 29 ? 147.894 158.696 110.611 1.00 48.95 29 VAL D CA 1
ATOM 4032 C C . VAL D 1 29 ? 148.809 159.114 111.753 1.00 50.01 29 VAL D C 1
ATOM 4033 O O . VAL D 1 29 ? 149.904 159.634 111.493 1.00 53.30 29 VAL D O 1
ATOM 4037 N N . LEU D 1 30 ? 148.421 158.872 113.004 1.00 53.52 30 LEU D N 1
ATOM 4038 C CA . LEU D 1 30 ? 149.235 159.297 114.137 1.00 52.35 30 LEU D CA 1
ATOM 4039 C C . LEU D 1 30 ? 150.472 158.419 114.305 1.00 55.45 30 LEU D C 1
ATOM 4040 O O . LEU D 1 30 ? 151.460 158.837 114.917 1.00 56.86 30 LEU D O 1
ATOM 4045 N N . SER D 1 31 ? 150.451 157.221 113.724 1.00 57.08 31 SER D N 1
ATOM 4046 C CA . SER D 1 31 ? 151.538 156.271 113.926 1.00 52.12 31 SER D CA 1
ATOM 4047 C C . SER D 1 31 ? 152.686 156.504 112.952 1.00 54.63 31 SER D C 1
ATOM 4048 O O . SER D 1 31 ? 153.785 155.976 113.144 1.00 62.06 31 SER D O 1
ATOM 4051 N N . SER D 1 32 ? 152.447 157.285 111.908 1.00 53.40 32 SER D N 1
ATOM 4052 C CA . SER D 1 32 ? 153.489 157.544 110.922 1.00 54.87 32 SER D CA 1
ATOM 4053 C C . SER D 1 32 ? 154.560 158.448 111.523 1.00 57.48 32 SER D C 1
ATOM 4054 O O . SER D 1 32 ? 154.230 159.386 112.257 1.00 60.55 32 SER D O 1
ATOM 4057 N N . PRO D 1 33 ? 155.843 158.207 111.241 1.00 58.90 33 PRO D N 1
ATOM 4058 C CA . PRO D 1 33 ? 156.888 159.068 111.815 1.00 61.30 33 PRO D CA 1
ATOM 4059 C C . PRO D 1 33 ? 156.888 160.476 111.253 1.00 64.43 33 PRO D C 1
ATOM 4060 O O . PRO D 1 33 ? 157.270 161.411 111.967 1.00 65.83 33 PRO D O 1
ATOM 4064 N N . GLU D 1 34 ? 156.477 160.662 110.000 1.00 68.81 34 GLU D N 1
ATOM 4065 C CA . GLU D 1 34 ? 156.389 161.996 109.423 1.00 66.51 34 GLU D CA 1
ATOM 4066 C C . GLU D 1 34 ? 155.099 162.710 109.795 1.00 68.82 34 GLU D C 1
ATOM 4067 O O . GLU D 1 34 ? 155.055 163.945 109.781 1.00 71.50 34 GLU D O 1
ATOM 4073 N N . TYR D 1 35 ? 154.051 161.963 110.128 1.00 61.03 35 TYR D N 1
ATOM 4074 C CA . TYR D 1 35 ? 152.777 162.522 110.570 1.00 52.88 35 TYR D CA 1
ATOM 4075 C C . TYR D 1 35 ? 152.581 162.125 112.030 1.00 58.21 35 TYR D C 1
ATOM 4076 O O . TYR D 1 35 ? 151.950 161.119 112.345 1.00 67.72 35 TYR D O 1
ATOM 4085 N N . ASN D 1 36 ? 153.145 162.930 112.933 1.00 59.34 36 ASN D N 1
ATOM 4086 C CA . ASN D 1 36 ? 152.976 162.689 114.366 1.00 57.61 36 ASN D CA 1
ATOM 4087 C C . ASN D 1 36 ? 153.055 164.054 115.054 1.00 61.86 36 ASN D C 1
ATOM 4088 O O . ASN D 1 36 ? 154.130 164.596 115.318 1.00 68.40 36 ASN D O 1
ATOM 4093 N N . TRP D 1 37 ? 151.882 164.617 115.343 1.00 48.34 37 TRP D N 1
ATOM 4094 C CA . TRP D 1 37 ? 151.807 165.959 115.904 1.00 51.34 37 TRP D CA 1
ATOM 4095 C C . TRP D 1 37 ? 152.030 165.989 117.410 1.00 52.04 37 TRP D C 1
ATOM 4096 O O . TRP D 1 37 ? 152.241 167.073 117.964 1.00 50.18 37 TRP D O 1
ATOM 4107 N N . LEU D 1 38 ? 151.995 164.840 118.084 1.00 58.62 38 LEU D N 1
ATOM 4108 C CA . LEU D 1 38 ? 152.184 164.809 119.530 1.00 56.46 38 LEU D CA 1
ATOM 4109 C C . LEU D 1 38 ? 153.653 164.649 119.902 1.00 58.82 38 LEU D C 1
ATOM 4110 O O . LEU D 1 38 ? 154.217 165.498 120.600 1.00 66.02 38 LEU D O 1
ATOM 4115 N N . SER D 1 39 ? 154.280 163.566 119.448 1.00 71.18 39 SER D N 1
ATOM 4116 C CA . SER D 1 39 ? 155.661 163.283 119.818 1.00 70.29 39 SER D CA 1
ATOM 4117 C C . SER D 1 39 ? 156.635 163.943 118.852 1.00 68.37 39 SER D C 1
ATOM 4118 O O . SER D 1 39 ? 157.319 163.258 118.086 1.00 74.05 39 SER D O 1
ATOM 4121 N N . ASN D 1 40 ? 156.705 165.269 118.886 1.00 87.57 40 ASN D N 1
ATOM 4122 C CA . ASN D 1 40 ? 157.613 166.015 118.024 1.00 94.24 40 ASN D CA 1
ATOM 4123 C C . ASN D 1 40 ? 157.856 167.415 118.575 1.00 94.03 40 ASN D C 1
ATOM 4124 O O . ASN D 1 40 ? 156.915 168.121 118.937 1.00 93.91 40 ASN D O 1
ATOM 4129 N N . ASP E 2 4 ? 99.288 161.801 109.070 1.00 105.47 4 ASP E N 1
ATOM 4130 C CA . ASP E 2 4 ? 100.438 160.906 109.000 1.00 102.68 4 ASP E CA 1
ATOM 4131 C C . ASP E 2 4 ? 101.411 161.275 107.887 1.00 99.29 4 ASP E C 1
ATOM 4132 O O . ASP E 2 4 ? 102.130 162.261 107.978 1.00 102.02 4 ASP E O 1
ATOM 4137 N N . ASP E 2 5 ? 101.434 160.483 106.793 1.00 91.23 5 ASP E N 1
ATOM 4138 C CA . ASP E 2 5 ? 102.406 160.506 105.696 1.00 87.34 5 ASP E CA 1
ATOM 4139 C C . ASP E 2 5 ? 102.360 161.729 104.863 1.00 88.19 5 ASP E C 1
ATOM 4140 O O . ASP E 2 5 ? 102.962 161.817 103.793 1.00 92.48 5 ASP E O 1
ATOM 4145 N N . ASP E 2 6 ? 101.626 162.684 105.376 1.00 84.68 6 ASP E N 1
ATOM 4146 C CA . ASP E 2 6 ? 101.489 163.959 104.678 1.00 87.11 6 ASP E CA 1
ATOM 4147 C C . ASP E 2 6 ? 102.814 164.635 104.337 1.00 88.35 6 ASP E C 1
ATOM 4148 O O . ASP E 2 6 ? 102.907 165.270 103.281 1.00 91.50 6 ASP E O 1
ATOM 4153 N N . LEU E 2 7 ? 103.840 164.509 105.181 1.00 77.83 7 LEU E N 1
ATOM 4154 C CA . LEU E 2 7 ? 105.122 165.147 104.889 1.00 75.63 7 LEU E CA 1
ATOM 4155 C C . LEU E 2 7 ? 105.974 164.296 103.951 1.00 76.71 7 LEU E C 1
ATOM 4156 O O . LEU E 2 7 ? 106.635 164.821 103.049 1.00 79.72 7 LEU E O 1
ATOM 4161 N N . VAL E 2 8 ? 105.981 162.983 104.164 1.00 78.43 8 VAL E N 1
ATOM 4162 C CA . VAL E 2 8 ? 106.762 162.039 103.365 1.00 76.05 8 VAL E CA 1
ATOM 4163 C C . VAL E 2 8 ? 106.369 162.209 101.902 1.00 76.69 8 VAL E C 1
ATOM 4164 O O . VAL E 2 8 ? 105.171 162.181 101.583 1.00 82.64 8 VAL E O 1
ATOM 4168 N N . PRO E 2 9 ? 107.317 162.397 100.986 1.00 81.24 9 PRO E N 1
ATOM 4169 C CA . PRO E 2 9 ? 106.951 162.627 99.592 1.00 83.59 9 PRO E CA 1
ATOM 4170 C C . PRO E 2 9 ? 106.364 161.375 98.967 1.00 86.75 9 PRO E C 1
ATOM 4171 O O . PRO E 2 9 ? 106.669 160.252 99.397 1.00 87.23 9 PRO E O 1
ATOM 4175 N N . PRO E 2 10 ? 105.513 161.525 97.945 1.00 88.46 10 PRO E N 1
ATOM 4176 C CA . PRO E 2 10 ? 104.633 160.419 97.552 1.00 86.32 10 PRO E CA 1
ATOM 4177 C C . PRO E 2 10 ? 105.353 159.202 96.997 1.00 87.07 10 PRO E C 1
ATOM 4178 O O . PRO E 2 10 ? 104.815 158.091 97.027 1.00 81.87 10 PRO E O 1
ATOM 4182 N N . LYS E 2 11 ? 106.568 159.397 96.494 1.00 96.79 11 LYS E N 1
ATOM 4183 C CA . LYS E 2 11 ? 107.303 158.317 95.855 1.00 95.39 11 LYS E CA 1
ATOM 4184 C C . LYS E 2 11 ? 107.666 157.260 96.896 1.00 90.43 11 LYS E C 1
ATOM 4185 O O . LYS E 2 11 ? 107.582 156.058 96.626 1.00 88.27 11 LYS E O 1
ATOM 4191 N N . TRP E 2 12 ? 108.041 157.696 98.097 1.00 84.07 12 TRP E N 1
ATOM 4192 C CA . TRP E 2 12 ? 108.595 156.811 99.114 1.00 83.80 12 TRP E CA 1
ATOM 4193 C C . TRP E 2 12 ? 107.583 156.402 100.181 1.00 82.43 12 TRP E C 1
ATOM 4194 O O . TRP E 2 12 ? 107.967 156.218 101.340 1.00 84.52 12 TRP E O 1
ATOM 4205 N N . ARG E 2 13 ? 106.309 156.253 99.819 1.00 97.96 13 ARG E N 1
ATOM 4206 C CA . ARG E 2 13 ? 105.275 155.762 100.728 1.00 98.78 13 ARG E CA 1
ATOM 4207 C C . ARG E 2 13 ? 105.565 154.377 101.306 1.00 96.54 13 ARG E C 1
ATOM 4208 O O . ARG E 2 13 ? 105.387 154.184 102.515 1.00 99.19 13 ARG E O 1
ATOM 4216 N N . PRO E 2 14 ? 105.986 153.374 100.490 1.00 88.52 14 PRO E N 1
ATOM 4217 C CA . PRO E 2 14 ? 106.121 152.004 101.014 1.00 91.30 14 PRO E CA 1
ATOM 4218 C C . PRO E 2 14 ? 106.896 151.866 102.317 1.00 90.27 14 PRO E C 1
ATOM 4219 O O . PRO E 2 14 ? 106.381 151.311 103.293 1.00 94.34 14 PRO E O 1
ATOM 4223 N N . LEU E 2 15 ? 108.133 152.359 102.344 1.00 78.58 15 LEU E N 1
ATOM 4224 C CA . LEU E 2 15 ? 109.011 152.092 103.478 1.00 74.52 15 LEU E CA 1
ATOM 4225 C C . LEU E 2 15 ? 108.763 153.072 104.620 1.00 81.29 15 LEU E C 1
ATOM 4226 O O . LEU E 2 15 ? 108.527 152.669 105.764 1.00 80.42 15 LEU E O 1
ATOM 4231 N N . PHE E 2 16 ? 108.811 154.367 104.323 1.00 75.06 16 PHE E N 1
ATOM 4232 C CA . PHE E 2 16 ? 108.848 155.401 105.350 1.00 71.40 16 PHE E CA 1
ATOM 4233 C C . PHE E 2 16 ? 107.511 155.601 106.051 1.00 79.17 16 PHE E C 1
ATOM 4234 O O . PHE E 2 16 ? 106.456 155.249 105.513 1.00 78.37 16 PHE E O 1
ATOM 4242 N N . ASN E 2 17 ? 107.553 156.157 107.262 1.00 79.73 17 ASN E N 1
ATOM 4243 C CA . ASN E 2 17 ? 106.426 156.877 107.832 1.00 72.02 17 ASN E CA 1
ATOM 4244 C C . ASN E 2 17 ? 106.889 158.304 108.087 1.00 66.41 17 ASN E C 1
ATOM 4245 O O . ASN E 2 17 ? 107.993 158.687 107.691 1.00 66.14 17 ASN E O 1
ATOM 4250 N N . ASN E 2 18 ? 106.052 159.084 108.765 1.00 75.40 18 ASN E N 1
ATOM 4251 C CA . ASN E 2 18 ? 106.305 160.514 108.905 1.00 75.30 18 ASN E CA 1
ATOM 4252 C C . ASN E 2 18 ? 107.604 160.849 109.628 1.00 74.38 18 ASN E C 1
ATOM 4253 O O . ASN E 2 18 ? 108.374 161.696 109.163 1.00 75.15 18 ASN E O 1
ATOM 4258 N N . GLN E 2 19 ? 107.858 160.203 110.762 1.00 65.73 19 GLN E N 1
ATOM 4259 C CA . GLN E 2 19 ? 108.986 160.561 111.611 1.00 63.29 19 GLN E CA 1
ATOM 4260 C C . GLN E 2 19 ? 110.332 160.051 111.116 1.00 66.66 19 GLN E C 1
ATOM 4261 O O . GLN E 2 19 ? 111.343 160.735 111.312 1.00 76.14 19 GLN E O 1
ATOM 4267 N N . ASP E 2 20 ? 110.381 158.877 110.477 1.00 65.98 20 ASP E N 1
ATOM 4268 C CA . ASP E 2 20 ? 111.650 158.425 109.916 1.00 69.30 20 ASP E CA 1
ATOM 4269 C C . ASP E 2 20 ? 112.116 159.350 108.801 1.00 67.17 20 ASP E C 1
ATOM 4270 O O . ASP E 2 20 ? 113.320 159.488 108.570 1.00 70.51 20 ASP E O 1
ATOM 4275 N N . TRP E 2 21 ? 111.180 159.993 108.099 1.00 61.06 21 TRP E N 1
ATOM 4276 C CA . TRP E 2 21 ? 111.568 160.977 107.095 1.00 63.97 21 TRP E CA 1
ATOM 4277 C C . TRP E 2 21 ? 112.352 162.118 107.730 1.00 67.65 21 TRP E C 1
ATOM 4278 O O . TRP E 2 21 ? 113.408 162.517 107.231 1.00 72.80 21 TRP E O 1
ATOM 4289 N N . LEU E 2 22 ? 111.851 162.644 108.849 1.00 62.69 22 LEU E N 1
ATOM 4290 C CA . LEU E 2 22 ? 112.562 163.707 109.551 1.00 60.12 22 LEU E CA 1
ATOM 4291 C C . LEU E 2 22 ? 113.913 163.220 110.064 1.00 61.98 22 LEU E C 1
ATOM 4292 O O . LEU E 2 22 ? 114.928 163.918 109.938 1.00 62.60 22 LEU E O 1
ATOM 4297 N N . LEU E 2 23 ? 113.942 162.018 110.646 1.00 60.70 23 LEU E N 1
ATOM 4298 C CA . LEU E 2 23 ? 115.198 161.483 111.174 1.00 56.14 23 LEU E CA 1
ATOM 4299 C C . LEU E 2 23 ? 116.251 161.359 110.076 1.00 57.93 23 LEU E C 1
ATOM 4300 O O . LEU E 2 23 ? 117.383 161.843 110.218 1.00 61.51 23 LEU E O 1
ATOM 4305 N N . HIS E 2 24 ? 115.884 160.723 108.962 1.00 53.87 24 HIS E N 1
ATOM 4306 C CA . HIS E 2 24 ? 116.794 160.559 107.837 1.00 55.49 24 HIS E CA 1
ATOM 4307 C C . HIS E 2 24 ? 117.173 161.892 107.205 1.00 59.02 24 HIS E C 1
ATOM 4308 O O . HIS E 2 24 ? 118.303 162.038 106.729 1.00 67.63 24 HIS E O 1
ATOM 4315 N N . ASP E 2 25 ? 116.265 162.870 107.203 1.00 57.64 25 ASP E N 1
ATOM 4316 C CA . ASP E 2 25 ? 116.589 164.187 106.669 1.00 60.40 25 ASP E CA 1
ATOM 4317 C C . ASP E 2 25 ? 117.656 164.884 107.506 1.00 60.17 25 ASP E C 1
ATOM 4318 O O . ASP E 2 25 ? 118.610 165.454 106.957 1.00 64.26 25 ASP E O 1
ATOM 4323 N N . ILE E 2 26 ? 117.522 164.849 108.834 1.00 58.65 26 ILE E N 1
ATOM 4324 C CA . ILE E 2 26 ? 118.555 165.454 109.676 1.00 63.70 26 ILE E CA 1
ATOM 4325 C C . ILE E 2 26 ? 119.863 164.679 109.551 1.00 60.32 26 ILE E C 1
ATOM 4326 O O . ILE E 2 26 ? 120.953 165.263 109.589 1.00 63.43 26 ILE E O 1
ATOM 4331 N N . VAL E 2 27 ? 119.777 163.358 109.361 1.00 51.12 27 VAL E N 1
ATOM 4332 C CA . VAL E 2 27 ? 120.989 162.570 109.141 1.00 52.54 27 VAL E CA 1
ATOM 4333 C C . VAL E 2 27 ? 121.695 163.011 107.862 1.00 53.08 27 VAL E C 1
ATOM 4334 O O . VAL E 2 27 ? 122.922 163.166 107.830 1.00 55.70 27 VAL E O 1
ATOM 4338 N N . VAL E 2 28 ? 120.927 163.236 106.794 1.00 52.45 28 VAL E N 1
ATOM 4339 C CA . VAL E 2 28 ? 121.505 163.649 105.515 1.00 52.85 28 VAL E CA 1
ATOM 4340 C C . VAL E 2 28 ? 122.139 165.033 105.625 1.00 53.41 28 VAL E C 1
ATOM 4341 O O . VAL E 2 28 ? 123.241 165.274 105.108 1.00 58.38 28 VAL E O 1
ATOM 4345 N N . LYS E 2 29 ? 121.448 165.970 106.282 1.00 50.04 29 LYS E N 1
ATOM 4346 C CA . LYS E 2 29 ? 122.022 167.304 106.448 1.00 54.55 29 LYS E CA 1
ATOM 4347 C C . LYS E 2 29 ? 123.303 167.254 107.272 1.00 54.77 29 LYS E C 1
ATOM 4348 O O . LYS E 2 29 ? 124.285 167.942 106.954 1.00 57.05 29 LYS E O 1
ATOM 4354 N N . SER E 2 30 ? 123.314 166.445 108.335 1.00 51.45 30 SER E N 1
ATOM 4355 C CA . SER E 2 30 ? 124.529 166.275 109.122 1.00 53.35 30 SER E CA 1
ATOM 4356 C C . SER E 2 30 ? 125.649 165.698 108.269 1.00 51.24 30 SER E C 1
ATOM 4357 O O . SER E 2 30 ? 126.805 166.118 108.376 1.00 54.55 30 SER E O 1
ATOM 4360 N N . PHE E 2 31 ? 125.318 164.734 107.407 1.00 55.09 31 PHE E N 1
ATOM 4361 C CA . PHE E 2 31 ? 126.323 164.123 106.542 1.00 57.16 31 PHE E CA 1
ATOM 4362 C C . PHE E 2 31 ? 126.941 165.147 105.598 1.00 52.66 31 PHE E C 1
ATOM 4363 O O . PHE E 2 31 ? 128.162 165.171 105.407 1.00 54.37 31 PHE E O 1
ATOM 4371 N N . TYR E 2 32 ? 126.117 166.011 105.004 1.00 54.44 32 TYR E N 1
ATOM 4372 C CA . TYR E 2 32 ? 126.666 166.994 104.068 1.00 54.57 32 TYR E CA 1
ATOM 4373 C C . TYR E 2 32 ? 127.464 168.089 104.772 1.00 56.29 32 TYR E C 1
ATOM 4374 O O . TYR E 2 32 ? 128.505 168.522 104.255 1.00 54.65 32 TYR E O 1
ATOM 4383 N N . GLY E 2 33 ? 127.016 168.548 105.943 1.00 57.11 33 GLY E N 1
ATOM 4384 C CA . GLY E 2 33 ? 127.840 169.475 106.708 1.00 54.60 33 GLY E CA 1
ATOM 4385 C C . GLY E 2 33 ? 129.163 168.856 107.121 1.00 52.72 33 GLY E C 1
ATOM 4386 O O . GLY E 2 33 ? 130.217 169.504 107.065 1.00 51.93 33 GLY E O 1
ATOM 4387 N N . PHE E 2 34 ? 129.122 167.587 107.534 1.00 51.54 34 PHE E N 1
ATOM 4388 C CA . PHE E 2 34 ? 130.328 166.827 107.832 1.00 49.04 34 PHE E CA 1
ATOM 4389 C C . PHE E 2 34 ? 131.259 166.788 106.631 1.00 47.57 34 PHE E C 1
ATOM 4390 O O . PHE E 2 34 ? 132.472 166.971 106.773 1.00 51.13 34 PHE E O 1
ATOM 4398 N N . GLY E 2 35 ? 130.704 166.551 105.441 1.00 53.33 35 GLY E N 1
ATOM 4399 C CA . GLY E 2 35 ? 131.524 166.514 104.241 1.00 48.27 35 GLY E CA 1
ATOM 4400 C C . GLY E 2 35 ? 132.184 167.843 103.943 1.00 50.28 35 GLY E C 1
ATOM 4401 O O . GLY E 2 35 ? 133.352 167.898 103.557 1.00 54.76 35 GLY E O 1
ATOM 4402 N N . VAL E 2 36 ? 131.443 168.939 104.119 1.00 47.65 36 VAL E N 1
ATOM 4403 C CA . VAL E 2 36 ? 132.022 170.261 103.873 1.00 44.83 36 VAL E CA 1
ATOM 4404 C C . VAL E 2 36 ? 133.171 170.534 104.841 1.00 43.73 36 VAL E C 1
ATOM 4405 O O . VAL E 2 36 ? 134.255 170.992 104.441 1.00 41.70 36 VAL E O 1
ATOM 4409 N N . ILE E 2 37 ? 132.963 170.240 106.128 1.00 48.96 37 ILE E N 1
ATOM 4410 C CA . ILE E 2 37 ? 134.007 170.509 107.116 1.00 49.21 37 ILE E CA 1
ATOM 4411 C C . ILE E 2 37 ? 135.220 169.616 106.868 1.00 48.85 37 ILE E C 1
ATOM 4412 O O . ILE E 2 37 ? 136.373 170.055 106.990 1.00 46.83 37 ILE E O 1
ATOM 4417 N N . ALA E 2 38 ? 134.982 168.355 106.499 1.00 55.69 38 ALA E N 1
ATOM 4418 C CA . ALA E 2 38 ? 136.078 167.445 106.189 1.00 45.45 38 ALA E CA 1
ATOM 4419 C C . ALA E 2 38 ? 136.846 167.888 104.952 1.00 48.51 38 ALA E C 1
ATOM 4420 O O . ALA E 2 38 ? 138.069 167.728 104.898 1.00 57.52 38 ALA E O 1
ATOM 4422 N N . ALA E 2 39 ? 136.153 168.424 103.946 1.00 50.28 39 ALA E N 1
ATOM 4423 C CA . ALA E 2 39 ? 136.841 168.953 102.774 1.00 50.32 39 ALA E CA 1
ATOM 4424 C C . ALA E 2 39 ? 137.737 170.121 103.157 1.00 43.69 39 ALA E C 1
ATOM 4425 O O . ALA E 2 39 ? 138.876 170.230 102.684 1.00 42.85 39 ALA E O 1
ATOM 4427 N N . ILE E 2 40 ? 137.238 171.005 104.026 1.00 44.05 40 ILE E N 1
ATOM 4428 C CA . ILE E 2 40 ? 138.068 172.114 104.495 1.00 44.80 40 ILE E CA 1
ATOM 4429 C C . ILE E 2 40 ? 139.306 171.584 105.211 1.00 43.82 40 ILE E C 1
ATOM 4430 O O . ILE E 2 40 ? 140.430 172.048 104.971 1.00 41.19 40 ILE E O 1
ATOM 4435 N N . ALA E 2 41 ? 139.122 170.591 106.085 1.00 50.33 41 ALA E N 1
ATOM 4436 C CA . ALA E 2 41 ? 140.249 170.039 106.832 1.00 43.41 41 ALA E CA 1
ATOM 4437 C C . ALA E 2 41 ? 141.267 169.386 105.902 1.00 44.10 41 ALA E C 1
ATOM 4438 O O . ALA E 2 41 ? 142.478 169.565 106.067 1.00 42.80 41 ALA E O 1
ATOM 4440 N N . HIS E 2 42 ? 140.791 168.619 104.918 1.00 57.87 42 HIS E N 1
ATOM 4441 C CA . HIS E 2 42 ? 141.697 167.939 103.996 1.00 50.74 42 HIS E CA 1
ATOM 4442 C C . HIS E 2 42 ? 142.477 168.937 103.152 1.00 50.40 42 HIS E C 1
ATOM 4443 O O . HIS E 2 42 ? 143.687 168.777 102.948 1.00 53.05 42 HIS E O 1
ATOM 4450 N N . LEU E 2 43 ? 141.802 169.974 102.649 1.00 48.13 43 LEU E N 1
ATOM 4451 C CA . LEU E 2 43 ? 142.503 170.999 101.886 1.00 46.52 43 LEU E CA 1
ATOM 4452 C C . LEU E 2 43 ? 143.544 171.715 102.732 1.00 45.32 43 LEU E C 1
ATOM 4453 O O . LEU E 2 43 ? 144.658 171.966 102.260 1.00 47.71 43 LEU E O 1
ATOM 4458 N N . LEU E 2 44 ? 143.207 172.048 103.977 1.00 52.96 44 LEU E N 1
ATOM 4459 C CA . LEU E 2 44 ? 144.145 172.786 104.813 1.00 54.05 44 LEU E CA 1
ATOM 4460 C C . LEU E 2 44 ? 145.322 171.908 105.229 1.00 55.76 44 LEU E C 1
ATOM 4461 O O . LEU E 2 44 ? 146.444 172.396 105.398 1.00 55.23 44 LEU E O 1
ATOM 4466 N N . VAL E 2 45 ? 145.090 170.602 105.381 1.00 59.31 45 VAL E N 1
ATOM 4467 C CA . VAL E 2 45 ? 146.169 169.664 105.652 1.00 57.07 45 VAL E CA 1
ATOM 4468 C C . VAL E 2 45 ? 147.083 169.460 104.451 1.00 54.96 45 VAL E C 1
ATOM 4469 O O . VAL E 2 45 ? 148.305 169.383 104.618 1.00 53.80 45 VAL E O 1
ATOM 4473 N N . TYR E 2 46 ? 146.526 169.383 103.241 1.00 62.91 46 TYR E N 1
ATOM 4474 C CA . TYR E 2 46 ? 147.332 169.175 102.045 1.00 56.28 46 TYR E CA 1
ATOM 4475 C C . TYR E 2 46 ? 148.364 170.270 101.819 1.00 57.35 46 TYR E C 1
ATOM 4476 O O . TYR E 2 46 ? 149.424 169.994 101.245 1.00 64.12 46 TYR E O 1
ATOM 4485 N N . LEU E 2 47 ? 148.089 171.497 102.252 1.00 53.53 47 LEU E N 1
ATOM 4486 C CA . LEU E 2 47 ? 149.062 172.575 102.157 1.00 54.78 47 LEU E CA 1
ATOM 4487 C C . LEU E 2 47 ? 150.163 172.473 103.203 1.00 55.53 47 LEU E C 1
ATOM 4488 O O . LEU E 2 47 ? 151.192 173.142 103.063 1.00 55.19 47 LEU E O 1
ATOM 4493 N N . TRP E 2 48 ? 149.973 171.660 104.239 1.00 54.99 48 TRP E N 1
ATOM 4494 C CA . TRP E 2 48 ? 150.986 171.476 105.270 1.00 52.67 48 TRP E CA 1
ATOM 4495 C C . TRP E 2 48 ? 152.047 170.478 104.824 1.00 54.82 48 TRP E C 1
ATOM 4496 O O . TRP E 2 48 ? 153.221 170.833 104.680 1.00 54.91 48 TRP E O 1
ATOM 4507 N N . LYS E 2 49 ? 151.645 169.229 104.601 1.00 51.68 49 LYS E N 1
ATOM 4508 C CA . LYS E 2 49 ? 152.544 168.175 104.131 1.00 49.45 49 LYS E CA 1
ATOM 4509 C C . LYS E 2 49 ? 151.805 167.331 103.102 1.00 54.96 49 LYS E C 1
ATOM 4510 O O . LYS E 2 49 ? 151.047 166.418 103.475 1.00 63.95 49 LYS E O 1
ATOM 4516 N N . PRO E 2 50 ? 151.982 167.609 101.812 1.00 61.89 50 PRO E N 1
ATOM 4517 C CA . PRO E 2 50 ? 151.294 166.824 100.780 1.00 61.30 50 PRO E CA 1
ATOM 4518 C C . PRO E 2 50 ? 151.645 165.347 100.867 1.00 59.69 50 PRO E C 1
ATOM 4519 O O . PRO E 2 50 ? 152.768 164.952 101.184 1.00 63.28 50 PRO E O 1
ATOM 4523 N N . TRP E 2 51 ? 150.645 164.518 100.573 1.00 58.80 51 TRP E N 1
ATOM 4524 C CA . TRP E 2 51 ? 150.818 163.071 100.564 1.00 59.88 51 TRP E CA 1
ATOM 4525 C C . TRP E 2 51 ? 150.571 162.521 99.167 1.00 57.54 51 TRP E C 1
ATOM 4526 O O . TRP E 2 51 ? 150.500 161.304 98.973 1.00 58.49 51 TRP E O 1
ATOM 4537 N N . LEU E 2 52 ? 150.442 163.413 98.192 1.00 65.56 52 LEU E N 1
ATOM 4538 C CA . LEU E 2 52 ? 150.161 163.032 96.815 1.00 65.82 52 LEU E CA 1
ATOM 4539 C C . LEU E 2 52 ? 150.804 164.037 95.869 1.00 69.80 52 LEU E C 1
ATOM 4540 O O . LEU E 2 52 ? 150.367 165.192 95.797 1.00 73.84 52 LEU E O 1
ATOM 4545 N N . PRO E 2 53 ? 151.848 163.639 95.129 1.00 70.40 53 PRO E N 1
ATOM 4546 C CA . PRO E 2 53 ? 152.568 164.532 94.217 1.00 70.68 53 PRO E CA 1
ATOM 4547 C C . PRO E 2 53 ? 151.711 164.987 93.041 1.00 81.34 53 PRO E C 1
ATOM 4548 O O . PRO E 2 53 ? 150.702 164.364 92.714 1.00 83.52 53 PRO E O 1
ATOM 4553 N N . PRO F 1 3 ? 104.903 161.602 119.858 1.00 92.43 3 PRO F N 1
ATOM 4554 C CA . PRO F 1 3 ? 105.826 162.066 120.895 1.00 91.54 3 PRO F CA 1
ATOM 4555 C C . PRO F 1 3 ? 106.254 160.939 121.828 1.00 93.24 3 PRO F C 1
ATOM 4556 O O . PRO F 1 3 ? 105.953 160.998 123.020 1.00 95.88 3 PRO F O 1
ATOM 4560 N N . ARG F 1 4 ? 106.944 159.924 121.295 1.00 81.82 4 ARG F N 1
ATOM 4561 C CA . ARG F 1 4 ? 107.135 158.687 122.030 1.00 75.74 4 ARG F CA 1
ATOM 4562 C C . ARG F 1 4 ? 108.583 158.248 121.928 1.00 81.03 4 ARG F C 1
ATOM 4563 O O . ARG F 1 4 ? 109.052 157.459 122.774 1.00 83.79 4 ARG F O 1
ATOM 4571 N N . SER F 1 5 ? 109.352 158.724 120.939 1.00 76.61 5 SER F N 1
ATOM 4572 C CA . SER F 1 5 ? 110.509 158.014 120.391 1.00 79.40 5 SER F CA 1
ATOM 4573 C C . SER F 1 5 ? 111.760 158.309 121.232 1.00 69.32 5 SER F C 1
ATOM 4574 O O . SER F 1 5 ? 111.757 159.285 121.992 1.00 63.22 5 SER F O 1
ATOM 4577 N N . PRO F 1 6 ? 112.864 157.499 121.139 1.00 61.04 6 PRO F N 1
ATOM 4578 C CA . PRO F 1 6 ? 113.799 157.414 122.270 1.00 62.47 6 PRO F CA 1
ATOM 4579 C C . PRO F 1 6 ? 114.837 158.523 122.355 1.00 56.86 6 PRO F C 1
ATOM 4580 O O . PRO F 1 6 ? 116.046 158.267 122.261 1.00 53.73 6 PRO F O 1
ATOM 4584 N N . VAL F 1 7 ? 114.373 159.755 122.565 1.00 60.88 7 VAL F N 1
ATOM 4585 C CA . VAL F 1 7 ? 115.290 160.859 122.826 1.00 54.27 7 VAL F CA 1
ATOM 4586 C C . VAL F 1 7 ? 116.123 160.570 124.067 1.00 54.41 7 VAL F C 1
ATOM 4587 O O . VAL F 1 7 ? 117.329 160.832 124.096 1.00 57.49 7 VAL F O 1
ATOM 4591 N N . ARG F 1 8 ? 115.495 160.022 125.109 1.00 53.72 8 ARG F N 1
ATOM 4592 C CA . ARG F 1 8 ? 116.202 159.731 126.354 1.00 53.49 8 ARG F CA 1
ATOM 4593 C C . ARG F 1 8 ? 117.263 158.657 126.148 1.00 52.99 8 ARG F C 1
ATOM 4594 O O . ARG F 1 8 ? 118.386 158.760 126.661 1.00 55.95 8 ARG F O 1
ATOM 4602 N N . THR F 1 9 ? 116.908 157.595 125.421 1.00 56.39 9 THR F N 1
ATOM 4603 C CA . THR F 1 9 ? 117.858 156.520 125.163 1.00 57.15 9 THR F CA 1
ATOM 4604 C C . THR F 1 9 ? 119.041 157.011 124.346 1.00 56.09 9 THR F C 1
ATOM 4605 O O . THR F 1 9 ? 120.189 156.667 124.648 1.00 53.88 9 THR F O 1
ATOM 4609 N N . ASN F 1 10 ? 118.789 157.817 123.314 1.00 58.40 10 ASN F N 1
ATOM 4610 C CA . ASN F 1 10 ? 119.887 158.424 122.575 1.00 52.12 10 ASN F CA 1
ATOM 4611 C C . ASN F 1 10 ? 120.716 159.368 123.432 1.00 53.78 10 ASN F C 1
ATOM 4612 O O . ASN F 1 10 ? 121.941 159.401 123.289 1.00 56.22 10 ASN F O 1
ATOM 4617 N N . ILE F 1 11 ? 120.077 160.109 124.343 1.00 54.19 11 ILE F N 1
ATOM 4618 C CA . ILE F 1 11 ? 120.770 161.056 125.206 1.00 48.09 11 ILE F CA 1
ATOM 4619 C C . ILE F 1 11 ? 121.694 160.371 126.201 1.00 48.06 11 ILE F C 1
ATOM 4620 O O . ILE F 1 11 ? 122.801 160.869 126.454 1.00 51.82 11 ILE F O 1
ATOM 4625 N N . VAL F 1 12 ? 121.288 159.231 126.757 1.00 51.76 12 VAL F N 1
ATOM 4626 C CA . VAL F 1 12 ? 122.079 158.564 127.787 1.00 51.41 12 VAL F CA 1
ATOM 4627 C C . VAL F 1 12 ? 123.241 157.818 127.141 1.00 50.99 12 VAL F C 1
ATOM 4628 O O . VAL F 1 12 ? 124.206 157.445 127.816 1.00 53.15 12 VAL F O 1
ATOM 4632 N N . ILE F 1 13 ? 123.171 157.616 125.826 1.00 54.21 13 ILE F N 1
ATOM 4633 C CA . ILE F 1 13 ? 124.234 156.926 125.105 1.00 50.00 13 ILE F CA 1
ATOM 4634 C C . ILE F 1 13 ? 125.139 157.974 124.476 1.00 50.92 13 ILE F C 1
ATOM 4635 O O . ILE F 1 13 ? 126.293 157.696 124.130 1.00 55.27 13 ILE F O 1
ATOM 4640 N N . PHE F 1 14 ? 124.619 159.189 124.333 1.00 55.45 14 PHE F N 1
ATOM 4641 C CA . PHE F 1 14 ? 125.386 160.327 123.858 1.00 54.80 14 PHE F CA 1
ATOM 4642 C C . PHE F 1 14 ? 126.261 160.933 124.947 1.00 53.80 14 PHE F C 1
ATOM 4643 O O . PHE F 1 14 ? 127.204 161.664 124.631 1.00 53.93 14 PHE F O 1
ATOM 4651 N N . THR F 1 15 ? 125.985 160.633 126.215 1.00 56.46 15 THR F N 1
ATOM 4652 C CA . THR F 1 15 ? 126.813 161.084 127.326 1.00 50.66 15 THR F CA 1
ATOM 4653 C C . THR F 1 15 ? 127.939 160.116 127.657 1.00 51.82 15 THR F C 1
ATOM 4654 O O . THR F 1 15 ? 129.056 160.557 127.947 1.00 54.34 15 THR F O 1
ATOM 4658 N N . ILE F 1 16 ? 127.674 158.810 127.613 1.00 54.54 16 ILE F N 1
ATOM 4659 C CA . ILE F 1 16 ? 128.716 157.815 127.845 1.00 58.44 16 ILE F CA 1
ATOM 4660 C C . ILE F 1 16 ? 129.807 157.859 126.782 1.00 59.13 16 ILE F C 1
ATOM 4661 O O . ILE F 1 16 ? 130.998 157.779 127.124 1.00 64.71 16 ILE F O 1
ATOM 4666 N N . LEU F 1 17 ? 129.438 157.991 125.509 1.00 47.97 17 LEU F N 1
ATOM 4667 C CA . LEU F 1 17 ? 130.393 158.031 124.412 1.00 46.07 17 LEU F CA 1
ATOM 4668 C C . LEU F 1 17 ? 131.354 159.207 124.505 1.00 49.67 17 LEU F C 1
ATOM 4669 O O . LEU F 1 17 ? 132.549 159.026 124.254 1.00 56.62 17 LEU F O 1
ATOM 4674 N N . GLY F 1 18 ? 130.873 160.393 124.863 1.00 50.07 18 GLY F N 1
ATOM 4675 C CA . GLY F 1 18 ? 131.744 161.540 125.013 1.00 52.08 18 GLY F CA 1
ATOM 4676 C C . GLY F 1 18 ? 132.757 161.374 126.124 1.00 49.77 18 GLY F C 1
ATOM 4677 O O . GLY F 1 18 ? 133.928 161.723 125.965 1.00 54.59 18 GLY F O 1
ATOM 4678 N N . PHE F 1 19 ? 132.310 160.839 127.261 1.00 45.28 19 PHE F N 1
ATOM 4679 C CA . PHE F 1 19 ? 133.213 160.594 128.378 1.00 52.41 19 PHE F CA 1
ATOM 4680 C C . PHE F 1 19 ? 134.267 159.548 128.024 1.00 54.36 19 PHE F C 1
ATOM 4681 O O . PHE F 1 19 ? 135.458 159.741 128.313 1.00 55.20 19 PHE F O 1
ATOM 4689 N N . VAL F 1 20 ? 133.854 158.460 127.368 1.00 53.93 20 VAL F N 1
ATOM 4690 C CA . VAL F 1 20 ? 134.809 157.460 126.900 1.00 54.14 20 VAL F CA 1
ATOM 4691 C C . VAL F 1 20 ? 135.800 158.040 125.900 1.00 52.87 20 VAL F C 1
ATOM 4692 O O . VAL F 1 20 ? 136.997 157.737 125.979 1.00 58.01 20 VAL F O 1
ATOM 4696 N N . VAL F 1 21 ? 135.339 158.870 124.965 1.00 48.58 21 VAL F N 1
ATOM 4697 C CA . VAL F 1 21 ? 136.241 159.478 123.995 1.00 52.32 21 VAL F CA 1
ATOM 4698 C C . VAL F 1 21 ? 137.228 160.411 124.684 1.00 49.51 21 VAL F C 1
ATOM 4699 O O . VAL F 1 21 ? 138.425 160.395 124.382 1.00 50.05 21 VAL F O 1
ATOM 4703 N N . ALA F 1 22 ? 136.743 161.236 125.616 1.00 51.32 22 ALA F N 1
ATOM 4704 C CA . ALA F 1 22 ? 137.604 162.209 126.280 1.00 51.18 22 ALA F CA 1
ATOM 4705 C C . ALA F 1 22 ? 138.690 161.525 127.099 1.00 52.07 22 ALA F C 1
ATOM 4706 O O . ALA F 1 22 ? 139.858 161.943 127.078 1.00 54.33 22 ALA F O 1
ATOM 4708 N N . LEU F 1 23 ? 138.278 160.430 127.739 1.00 58.25 23 LEU F N 1
ATOM 4709 C CA . LEU F 1 23 ? 139.133 159.589 128.565 1.00 54.16 23 LEU F CA 1
ATOM 4710 C C . LEU F 1 23 ? 140.329 159.115 127.792 1.00 50.80 23 LEU F C 1
ATOM 4711 O O . LEU F 1 23 ? 141.479 159.248 128.209 1.00 52.86 23 LEU F O 1
ATOM 4716 N N . LEU F 1 24 ? 140.014 158.554 126.644 1.00 47.52 24 LEU F N 1
ATOM 4717 C CA . LEU F 1 24 ? 140.996 158.015 125.711 1.00 48.62 24 LEU F CA 1
ATOM 4718 C C . LEU F 1 24 ? 141.865 159.116 125.119 1.00 49.64 24 LEU F C 1
ATOM 4719 O O . LEU F 1 24 ? 143.078 158.936 124.967 1.00 51.02 24 LEU F O 1
ATOM 4724 N N . ILE F 1 25 ? 141.252 160.250 124.797 1.00 60.39 25 ILE F N 1
ATOM 4725 C CA . ILE F 1 25 ? 141.975 161.377 124.216 1.00 55.15 25 ILE F CA 1
ATOM 4726 C C . ILE F 1 25 ? 142.985 161.982 125.187 1.00 54.32 25 ILE F C 1
ATOM 4727 O O . ILE F 1 25 ? 144.082 162.376 124.789 1.00 58.05 25 ILE F O 1
ATOM 4732 N N . HIS F 1 26 ? 142.598 162.040 126.459 1.00 54.81 26 HIS F N 1
ATOM 4733 C CA . HIS F 1 26 ? 143.435 162.576 127.524 1.00 60.06 26 HIS F CA 1
ATOM 4734 C C . HIS F 1 26 ? 144.595 161.644 127.818 1.00 58.05 26 HIS F C 1
ATOM 4735 O O . HIS F 1 26 ? 145.713 162.078 128.097 1.00 63.77 26 HIS F O 1
ATOM 4742 N N . PHE F 1 27 ? 144.304 160.351 127.753 1.00 57.12 27 PHE F N 1
ATOM 4743 C CA . PHE F 1 27 ? 145.258 159.312 128.124 1.00 55.88 27 PHE F CA 1
ATOM 4744 C C . PHE F 1 27 ? 146.371 159.240 127.085 1.00 47.43 27 PHE F C 1
ATOM 4745 O O . PHE F 1 27 ? 147.521 158.959 127.429 1.00 50.04 27 PHE F O 1
ATOM 4753 N N . ILE F 1 28 ? 146.058 159.483 125.813 1.00 48.86 28 ILE F N 1
ATOM 4754 C CA . ILE F 1 28 ? 147.048 159.451 124.743 1.00 51.86 28 ILE F CA 1
ATOM 4755 C C . ILE F 1 28 ? 147.987 160.643 124.873 1.00 52.84 28 ILE F C 1
ATOM 4756 O O . ILE F 1 28 ? 149.208 160.500 124.746 1.00 60.16 28 ILE F O 1
ATOM 4761 N N . VAL F 1 29 ? 147.427 161.829 125.135 1.00 51.44 29 VAL F N 1
ATOM 4762 C CA . VAL F 1 29 ? 148.244 163.028 125.291 1.00 52.82 29 VAL F CA 1
ATOM 4763 C C . VAL F 1 29 ? 149.095 162.985 126.552 1.00 54.15 29 VAL F C 1
ATOM 4764 O O . VAL F 1 29 ? 150.170 163.601 126.582 1.00 55.43 29 VAL F O 1
ATOM 4768 N N . LEU F 1 30 ? 148.658 162.272 127.592 1.00 59.06 30 LEU F N 1
ATOM 4769 C CA . LEU F 1 30 ? 149.464 162.062 128.788 1.00 53.72 30 LEU F CA 1
ATOM 4770 C C . LEU F 1 30 ? 150.548 161.019 128.545 1.00 51.94 30 LEU F C 1
ATOM 4771 O O . LEU F 1 30 ? 151.581 161.027 129.221 1.00 57.09 30 LEU F O 1
ATOM 4776 N N . SER F 1 31 ? 150.339 160.132 127.581 1.00 53.04 31 SER F N 1
ATOM 4777 C CA . SER F 1 31 ? 151.353 159.142 127.250 1.00 46.46 31 SER F CA 1
ATOM 4778 C C . SER F 1 31 ? 152.435 159.683 126.329 1.00 48.26 31 SER F C 1
ATOM 4779 O O . SER F 1 31 ? 153.461 159.018 126.167 1.00 59.01 31 SER F O 1
ATOM 4782 N N . SER F 1 32 ? 152.253 160.855 125.727 1.00 48.44 32 SER F N 1
ATOM 4783 C CA . SER F 1 32 ? 153.274 161.498 124.913 1.00 52.09 32 SER F CA 1
ATOM 4784 C C . SER F 1 32 ? 154.311 162.166 125.810 1.00 55.82 32 SER F C 1
ATOM 4785 O O . SER F 1 32 ? 153.957 162.981 126.666 1.00 65.12 32 SER F O 1
ATOM 4788 N N . PRO F 1 33 ? 155.592 161.827 125.638 1.00 53.69 33 PRO F N 1
ATOM 4789 C CA . PRO F 1 33 ? 156.626 162.405 126.509 1.00 56.25 33 PRO F CA 1
ATOM 4790 C C . PRO F 1 33 ? 156.764 163.909 126.377 1.00 59.36 33 PRO F C 1
ATOM 4791 O O . PRO F 1 33 ? 157.303 164.545 127.291 1.00 64.46 33 PRO F O 1
ATOM 4795 N N . GLU F 1 34 ? 156.301 164.499 125.277 1.00 60.13 34 GLU F N 1
ATOM 4796 C CA . GLU F 1 34 ? 156.503 165.923 125.055 1.00 60.06 34 GLU F CA 1
ATOM 4797 C C . GLU F 1 34 ? 155.354 166.762 125.605 1.00 59.24 34 GLU F C 1
ATOM 4798 O O . GLU F 1 34 ? 155.475 167.990 125.672 1.00 59.65 34 GLU F O 1
ATOM 4804 N N . TYR F 1 35 ? 154.264 166.129 126.047 1.00 56.32 35 TYR F N 1
ATOM 4805 C CA . TYR F 1 35 ? 153.149 166.837 126.663 1.00 52.98 35 TYR F CA 1
ATOM 4806 C C . TYR F 1 35 ? 152.817 166.374 128.074 1.00 56.95 35 TYR F C 1
ATOM 4807 O O . TYR F 1 35 ? 152.014 167.034 128.742 1.00 60.88 35 TYR F O 1
ATOM 4816 N N . ASN F 1 36 ? 153.403 165.276 128.551 1.00 61.93 36 ASN F N 1
ATOM 4817 C CA . ASN F 1 36 ? 152.994 164.717 129.835 1.00 60.44 36 ASN F CA 1
ATOM 4818 C C . ASN F 1 36 ? 153.394 165.659 130.963 1.00 63.11 36 ASN F C 1
ATOM 4819 O O . ASN F 1 36 ? 154.586 165.868 131.210 1.00 71.47 36 ASN F O 1
ATOM 4824 N N . TRP F 1 37 ? 152.406 166.230 131.657 1.00 52.44 37 TRP F N 1
ATOM 4825 C CA . TRP F 1 37 ? 152.704 167.252 132.653 1.00 57.58 37 TRP F CA 1
ATOM 4826 C C . TRP F 1 37 ? 153.290 166.655 133.926 1.00 62.76 37 TRP F C 1
ATOM 4827 O O . TRP F 1 37 ? 154.088 167.308 134.609 1.00 68.21 37 TRP F O 1
ATOM 4838 N N . LEU F 1 38 ? 152.902 165.432 134.267 1.00 66.24 38 LEU F N 1
ATOM 4839 C CA . LEU F 1 38 ? 153.347 164.785 135.503 1.00 62.95 38 LEU F CA 1
ATOM 4840 C C . LEU F 1 38 ? 154.597 163.930 135.279 1.00 64.95 38 LEU F C 1
ATOM 4841 O O . LEU F 1 38 ? 154.716 162.801 135.746 1.00 72.27 38 LEU F O 1
ATOM 4846 N N . SER F 1 39 ? 155.585 164.522 134.606 1.00 77.09 39 SER F N 1
ATOM 4847 C CA . SER F 1 39 ? 156.867 163.849 134.417 1.00 82.09 39 SER F CA 1
ATOM 4848 C C . SER F 1 39 ? 158.046 164.815 134.400 1.00 84.62 39 SER F C 1
ATOM 4849 O O . SER F 1 39 ? 159.124 164.463 133.913 1.00 89.36 39 SER F O 1
ATOM 4852 N N . ASN F 1 40 ? 157.863 166.028 134.911 1.00 102.99 40 ASN F N 1
ATOM 4853 C CA . ASN F 1 40 ? 158.916 167.042 134.841 1.00 108.23 40 ASN F CA 1
ATOM 4854 C C . ASN F 1 40 ? 160.138 166.697 135.694 1.00 106.43 40 ASN F C 1
ATOM 4855 O O . ASN F 1 40 ? 160.258 165.592 136.223 1.00 107.18 40 ASN F O 1
ATOM 4860 N N . ASP G 2 5 ? 98.948 165.542 123.763 1.00 101.03 5 ASP G N 1
ATOM 4861 C CA . ASP G 2 5 ? 99.100 166.470 124.878 1.00 97.94 5 ASP G CA 1
ATOM 4862 C C . ASP G 2 5 ? 100.518 167.028 124.939 1.00 92.89 5 ASP G C 1
ATOM 4863 O O . ASP G 2 5 ? 101.303 166.660 125.813 1.00 89.35 5 ASP G O 1
ATOM 4868 N N . ASP G 2 6 ? 100.840 167.917 124.006 1.00 81.88 6 ASP G N 1
ATOM 4869 C CA . ASP G 2 6 ? 102.164 168.525 123.954 1.00 80.94 6 ASP G CA 1
ATOM 4870 C C . ASP G 2 6 ? 102.140 169.862 123.220 1.00 79.06 6 ASP G C 1
ATOM 4871 O O . ASP G 2 6 ? 101.509 169.996 122.172 1.00 81.41 6 ASP G O 1
ATOM 4876 N N . LEU G 2 7 ? 102.833 170.848 123.780 1.00 75.75 7 LEU G N 1
ATOM 4877 C CA . LEU G 2 7 ? 102.901 172.177 123.184 1.00 82.24 7 LEU G CA 1
ATOM 4878 C C . LEU G 2 7 ? 104.248 172.394 122.502 1.00 83.97 7 LEU G C 1
ATOM 4879 O O . LEU G 2 7 ? 104.799 173.494 122.530 1.00 76.85 7 LEU G O 1
ATOM 4884 N N . VAL G 2 8 ? 104.770 171.336 121.891 1.00 78.06 8 VAL G N 1
ATOM 4885 C CA . VAL G 2 8 ? 106.052 171.399 121.198 1.00 75.33 8 VAL G CA 1
ATOM 4886 C C . VAL G 2 8 ? 105.895 172.043 119.822 1.00 78.27 8 VAL G C 1
ATOM 4887 O O . VAL G 2 8 ? 104.775 172.197 119.332 1.00 77.74 8 VAL G O 1
ATOM 4891 N N . PRO G 2 9 ? 107.022 172.428 119.201 1.00 74.39 9 PRO G N 1
ATOM 4892 C CA . PRO G 2 9 ? 107.064 173.062 117.879 1.00 74.32 9 PRO G CA 1
ATOM 4893 C C . PRO G 2 9 ? 106.170 172.352 116.866 1.00 73.19 9 PRO G C 1
ATOM 4894 O O . PRO G 2 9 ? 106.252 171.132 116.727 1.00 73.37 9 PRO G O 1
ATOM 4898 N N . PRO G 2 10 ? 105.322 173.117 116.165 1.00 82.92 10 PRO G N 1
ATOM 4899 C CA . PRO G 2 10 ? 104.389 172.595 115.161 1.00 82.31 10 PRO G CA 1
ATOM 4900 C C . PRO G 2 10 ? 105.044 171.606 114.201 1.00 79.16 10 PRO G C 1
ATOM 4901 O O . PRO G 2 10 ? 104.346 170.787 113.602 1.00 79.73 10 PRO G O 1
ATOM 4905 N N . LYS G 2 11 ? 106.363 171.680 114.056 1.00 68.57 11 LYS G N 1
ATOM 4906 C CA . LYS G 2 11 ? 107.076 170.777 113.154 1.00 67.76 11 LYS G CA 1
ATOM 4907 C C . LYS G 2 11 ? 107.349 169.434 113.815 1.00 68.83 11 LYS G C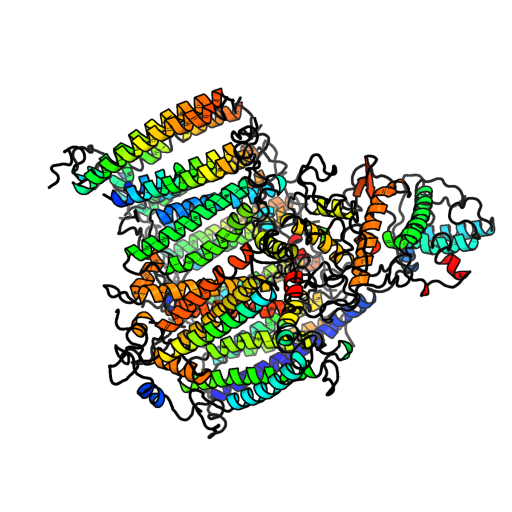 1
ATOM 4908 O O . LYS G 2 11 ? 107.008 168.381 113.266 1.00 65.17 11 LYS G O 1
ATOM 4914 N N . TRP G 2 12 ? 107.947 169.466 115.007 1.00 64.78 12 TRP G N 1
ATOM 4915 C CA . TRP G 2 12 ? 108.450 168.265 115.673 1.00 61.52 12 TRP G CA 1
ATOM 4916 C C . TRP G 2 12 ? 107.434 167.631 116.612 1.00 64.44 12 TRP G C 1
ATOM 4917 O O . TRP G 2 12 ? 107.816 167.000 117.600 1.00 60.34 12 TRP G O 1
ATOM 4928 N N . ARG G 2 13 ? 106.147 167.811 116.321 1.00 76.46 13 ARG G N 1
ATOM 4929 C CA . ARG G 2 13 ? 105.050 167.182 117.049 1.00 67.49 13 ARG G CA 1
ATOM 4930 C C . ARG G 2 13 ? 105.143 165.656 117.063 1.00 69.44 13 ARG G C 1
ATOM 4931 O O . ARG G 2 13 ? 104.917 165.049 118.116 1.00 72.70 13 ARG G O 1
ATOM 4939 N N . PRO G 2 14 ? 105.449 164.991 115.938 1.00 69.46 14 PRO G N 1
ATOM 4940 C CA . PRO G 2 14 ? 105.405 163.517 115.935 1.00 70.97 14 PRO G CA 1
ATOM 4941 C C . PRO G 2 14 ? 106.358 162.839 116.907 1.00 70.20 14 PRO G C 1
ATOM 4942 O O . PRO G 2 14 ? 106.110 161.683 117.268 1.00 71.85 14 PRO G O 1
ATOM 4946 N N . LEU G 2 15 ? 107.442 163.490 117.329 1.00 68.81 15 LEU G N 1
ATOM 4947 C CA . LEU G 2 15 ? 108.442 162.799 118.138 1.00 66.10 15 LEU G CA 1
ATOM 4948 C C . LEU G 2 15 ? 108.592 163.396 119.532 1.00 69.48 15 LEU G C 1
ATOM 4949 O O . LEU G 2 15 ? 108.998 162.699 120.467 1.00 75.68 15 LEU G O 1
ATOM 4954 N N . PHE G 2 16 ? 108.269 164.675 119.686 1.00 65.59 16 PHE G N 1
ATOM 4955 C CA . PHE G 2 16 ? 108.552 165.395 120.919 1.00 65.53 16 PHE G CA 1
ATOM 4956 C C . PHE G 2 16 ? 107.275 165.678 121.697 1.00 67.80 16 PHE G C 1
ATOM 4957 O O . PHE G 2 16 ? 106.288 166.152 121.129 1.00 74.03 16 PHE G O 1
ATOM 4965 N N . ASN G 2 17 ? 107.298 165.378 122.994 1.00 66.78 17 ASN G N 1
ATOM 4966 C CA . ASN G 2 17 ? 106.339 165.912 123.957 1.00 67.06 17 ASN G CA 1
ATOM 4967 C C . ASN G 2 17 ? 107.107 166.883 124.847 1.00 68.66 17 ASN G C 1
ATOM 4968 O O . ASN G 2 17 ? 108.342 166.892 124.828 1.00 76.41 17 ASN G O 1
ATOM 4973 N N . ASN G 2 18 ? 106.384 167.710 125.605 1.00 64.53 18 ASN G N 1
ATOM 4974 C CA . ASN G 2 18 ? 107.024 168.715 126.451 1.00 73.84 18 ASN G CA 1
ATOM 4975 C C . ASN G 2 18 ? 108.103 168.128 127.347 1.00 75.42 18 ASN G C 1
ATOM 4976 O O . ASN G 2 18 ? 109.155 168.742 127.530 1.00 77.05 18 ASN G O 1
ATOM 4981 N N . GLN G 2 19 ? 107.860 166.947 127.909 1.00 65.51 19 GLN G N 1
ATOM 4982 C CA . GLN G 2 19 ? 108.834 166.350 128.814 1.00 65.51 19 GLN G CA 1
ATOM 4983 C C . GLN G 2 19 ? 110.126 165.997 128.077 1.00 63.53 19 GLN G C 1
ATOM 4984 O O . GLN G 2 19 ? 111.220 166.443 128.452 1.00 67.27 19 GLN G O 1
ATOM 4990 N N . ASP G 2 20 ? 110.012 165.240 126.983 1.00 62.26 20 ASP G N 1
ATOM 4991 C CA . ASP G 2 20 ? 111.197 164.834 126.233 1.00 61.78 20 ASP G CA 1
ATOM 4992 C C . ASP G 2 20 ? 111.846 166.025 125.537 1.00 62.89 20 ASP G C 1
ATOM 4993 O O . ASP G 2 20 ? 113.074 166.100 125.421 1.00 68.25 20 ASP G O 1
ATOM 4998 N N . TRP G 2 21 ? 111.029 166.962 125.050 1.00 56.31 21 TRP G N 1
ATOM 4999 C CA . TRP G 2 21 ? 111.570 168.167 124.428 1.00 58.54 21 TRP G CA 1
ATOM 5000 C C . TRP G 2 21 ? 112.359 168.995 125.433 1.00 63.31 21 TRP G C 1
ATOM 5001 O O . TRP G 2 21 ? 113.422 169.538 125.108 1.00 65.21 21 TRP G O 1
ATOM 5012 N N . LEU G 2 22 ? 111.853 169.103 126.663 1.00 63.12 22 LEU G N 1
ATOM 5013 C CA . LEU G 2 22 ? 112.583 169.804 127.712 1.00 58.33 22 LEU G CA 1
ATOM 5014 C C . LEU G 2 22 ? 113.898 169.103 128.019 1.00 58.74 22 LEU G C 1
ATOM 5015 O O . LEU G 2 22 ? 114.936 169.754 128.181 1.00 57.99 22 LEU G O 1
ATOM 5020 N N . LEU G 2 23 ? 113.877 167.767 128.097 1.00 60.92 23 LEU G N 1
ATOM 5021 C CA . LEU G 2 23 ? 115.131 167.030 128.250 1.00 60.43 23 LEU G CA 1
ATOM 5022 C C . LEU G 2 23 ? 116.121 167.327 127.134 1.00 63.28 23 LEU G C 1
ATOM 5023 O O . LEU G 2 23 ? 117.288 167.621 127.416 1.00 58.17 23 LEU G O 1
ATOM 5028 N N . HIS G 2 24 ? 115.683 167.258 125.882 1.00 64.88 24 HIS G N 1
ATOM 5029 C CA . HIS G 2 24 ? 116.527 167.527 124.728 1.00 59.65 24 HIS G CA 1
ATOM 5030 C C . HIS G 2 24 ? 117.087 168.943 124.746 1.00 59.93 24 HIS G C 1
ATOM 5031 O O . HIS G 2 24 ? 118.243 169.148 124.365 1.00 61.55 24 HIS G O 1
ATOM 5038 N N . ASP G 2 25 ? 116.305 169.882 125.255 1.00 57.54 25 ASP G N 1
ATOM 5039 C CA . ASP G 2 25 ? 116.763 171.250 125.346 1.00 52.31 25 ASP G CA 1
ATOM 5040 C C . ASP G 2 25 ? 117.971 171.350 126.275 1.00 53.66 25 ASP G C 1
ATOM 5041 O O . ASP G 2 25 ? 118.989 171.919 125.898 1.00 52.61 25 ASP G O 1
ATOM 5046 N N . ILE G 2 26 ? 117.879 170.750 127.462 1.00 54.34 26 ILE G N 1
ATOM 5047 C CA . ILE G 2 26 ? 118.949 170.854 128.452 1.00 53.52 26 ILE G CA 1
ATOM 5048 C C . ILE G 2 26 ? 120.267 170.349 127.887 1.00 51.08 26 ILE G C 1
ATOM 5049 O O . ILE G 2 26 ? 121.300 171.018 128.012 1.00 55.87 26 ILE G O 1
ATOM 5054 N N . VAL G 2 27 ? 120.264 169.174 127.264 1.00 54.12 27 VAL G N 1
ATOM 5055 C CA . VAL G 2 27 ? 121.490 168.649 126.679 1.00 54.07 27 VAL G CA 1
ATOM 5056 C C . VAL G 2 27 ? 121.937 169.491 125.487 1.00 55.75 27 VAL G C 1
ATOM 5057 O O . VAL G 2 27 ? 123.141 169.632 125.252 1.00 57.66 27 VAL G O 1
ATOM 5061 N N . VAL G 2 28 ? 121.001 170.089 124.745 1.00 57.93 28 VAL G N 1
ATOM 5062 C CA . VAL G 2 28 ? 121.400 170.986 123.666 1.00 51.09 28 VAL G CA 1
ATOM 5063 C C . VAL G 2 28 ? 122.183 172.177 124.207 1.00 51.84 28 VAL G C 1
ATOM 5064 O O . VAL G 2 28 ? 123.282 172.472 123.728 1.00 53.13 28 VAL G O 1
ATOM 5068 N N . LYS G 2 29 ? 121.654 172.807 125.250 1.00 57.83 29 LYS G N 1
ATOM 5069 C CA . LYS G 2 29 ? 122.323 173.940 125.876 1.00 59.12 29 LYS G CA 1
ATOM 5070 C C . LYS G 2 29 ? 123.644 173.507 126.516 1.00 58.92 29 LYS G C 1
ATOM 5071 O O . LYS G 2 29 ? 124.624 174.252 126.496 1.00 64.09 29 LYS G O 1
ATOM 5077 N N . SER G 2 30 ? 123.664 172.302 127.082 1.00 53.86 30 SER G N 1
ATOM 5078 C CA . SER G 2 30 ? 124.865 171.775 127.722 1.00 49.32 30 SER G CA 1
ATOM 5079 C C . SER G 2 30 ? 125.971 171.530 126.704 1.00 50.84 30 SER G C 1
ATOM 5080 O O . SER G 2 30 ? 127.152 171.730 127.001 1.00 54.70 30 SER G O 1
ATOM 5083 N N . PHE G 2 31 ? 125.606 171.090 125.498 1.00 54.29 31 PHE G N 1
ATOM 5084 C CA . PHE G 2 31 ? 126.602 170.827 124.464 1.00 50.97 31 PHE G CA 1
ATOM 5085 C C . PHE G 2 31 ? 127.332 172.096 124.042 1.00 47.99 31 PHE G C 1
ATOM 5086 O O . PHE G 2 31 ? 128.555 172.080 123.866 1.00 51.88 31 PHE G O 1
ATOM 5094 N N . TYR G 2 32 ? 126.611 173.206 123.881 1.00 54.45 32 TYR G N 1
ATOM 5095 C CA . TYR G 2 32 ? 127.274 174.448 123.502 1.00 56.30 32 TYR G CA 1
ATOM 5096 C C . TYR G 2 32 ? 128.040 175.075 124.659 1.00 55.48 32 TYR G C 1
ATOM 5097 O O . TYR G 2 32 ? 129.002 175.811 124.418 1.00 60.08 32 TYR G O 1
ATOM 5106 N N . GLY G 2 33 ? 127.641 174.807 125.903 1.00 55.92 33 GLY G N 1
ATOM 5107 C CA . GLY G 2 33 ? 128.494 175.159 127.025 1.00 50.61 33 GLY G CA 1
ATOM 5108 C C . GLY G 2 33 ? 129.773 174.344 127.036 1.00 49.47 33 GLY G C 1
ATOM 5109 O O . GLY G 2 33 ? 130.847 174.857 127.360 1.00 55.86 33 GLY G O 1
ATOM 5110 N N . PHE G 2 34 ? 129.670 173.064 126.679 1.00 54.52 34 PHE G N 1
ATOM 5111 C CA . PHE G 2 34 ? 130.848 172.223 126.504 1.00 53.47 34 PHE G CA 1
ATOM 5112 C C . PHE G 2 34 ? 131.762 172.795 125.430 1.00 51.25 34 PHE G C 1
ATOM 5113 O O . PHE G 2 34 ? 132.989 172.813 125.583 1.00 54.77 34 PHE G O 1
ATOM 5121 N N . GLY G 2 35 ? 131.173 173.259 124.331 1.00 50.91 35 GLY G N 1
ATOM 5122 C CA . GLY G 2 35 ? 131.916 173.778 123.200 1.00 48.66 35 GLY G CA 1
ATOM 5123 C C . GLY G 2 35 ? 132.802 174.972 123.490 1.00 51.21 35 GLY G C 1
ATOM 5124 O O . GLY G 2 35 ? 133.975 174.974 123.112 1.00 54.18 35 GLY G O 1
ATOM 5125 N N . VAL G 2 36 ? 132.265 175.991 124.166 1.00 44.04 36 VAL G N 1
ATOM 5126 C CA . VAL G 2 36 ? 133.061 177.186 124.439 1.00 47.24 36 VAL G CA 1
ATOM 5127 C C . VAL G 2 36 ? 134.180 176.878 125.421 1.00 51.75 36 VAL G C 1
ATOM 5128 O O . VAL G 2 36 ? 135.296 177.393 125.289 1.00 59.63 36 VAL G O 1
ATOM 5132 N N . ILE G 2 37 ? 133.911 176.027 126.410 1.00 49.46 37 ILE G N 1
ATOM 5133 C CA . ILE G 2 37 ? 134.933 175.687 127.392 1.00 51.01 37 ILE G CA 1
ATOM 5134 C C . ILE G 2 37 ? 136.034 174.848 126.750 1.00 52.85 37 ILE G C 1
ATOM 5135 O O . ILE G 2 37 ? 137.226 175.047 127.022 1.00 51.81 37 ILE G O 1
ATOM 5140 N N . ALA G 2 38 ? 135.658 173.907 125.881 1.00 53.49 38 ALA G N 1
ATOM 5141 C CA . ALA G 2 38 ? 136.640 173.143 125.125 1.00 52.12 38 ALA G CA 1
ATOM 5142 C C . ALA G 2 38 ? 137.449 174.017 124.180 1.00 53.32 38 ALA G C 1
ATOM 5143 O O . ALA G 2 38 ? 138.651 173.783 124.021 1.00 57.54 38 ALA G O 1
ATOM 5145 N N . ALA G 2 39 ? 136.821 175.010 123.550 1.00 50.95 39 ALA G N 1
ATOM 5146 C CA . ALA G 2 39 ? 137.560 175.968 122.740 1.00 51.91 39 ALA G CA 1
ATOM 5147 C C . ALA G 2 39 ? 138.547 176.769 123.576 1.00 53.14 39 ALA G C 1
ATOM 5148 O O . ALA G 2 39 ? 139.673 177.010 123.130 1.00 58.84 39 ALA G O 1
ATOM 5150 N N . ILE G 2 40 ? 138.146 177.184 124.779 1.00 47.82 40 ILE G N 1
ATOM 5151 C CA . ILE G 2 40 ? 139.062 177.890 125.670 1.00 49.94 40 ILE G CA 1
ATOM 5152 C C . ILE G 2 40 ? 140.262 177.010 126.000 1.00 45.87 40 ILE G C 1
ATOM 5153 O O . ILE G 2 40 ? 141.415 177.450 125.926 1.00 47.30 40 ILE G O 1
ATOM 5158 N N . ALA G 2 41 ? 140.005 175.750 126.359 1.00 51.66 41 ALA G N 1
ATOM 5159 C CA . ALA G 2 41 ? 141.096 174.842 126.705 1.00 54.00 41 ALA G CA 1
ATOM 5160 C C . ALA G 2 41 ? 142.023 174.590 125.521 1.00 56.10 41 ALA G C 1
ATOM 5161 O O . ALA G 2 41 ? 143.251 174.602 125.679 1.00 59.12 41 ALA G O 1
ATOM 5163 N N . HIS G 2 42 ? 141.460 174.361 124.333 1.00 58.34 42 HIS G N 1
ATOM 5164 C CA . HIS G 2 42 ? 142.274 174.128 123.148 1.00 56.83 42 HIS G CA 1
ATOM 5165 C C . HIS G 2 42 ? 143.100 175.352 122.779 1.00 63.05 42 HIS G C 1
ATOM 5166 O O . HIS G 2 42 ? 144.279 175.218 122.439 1.00 69.80 42 HIS G O 1
ATOM 5173 N N . LEU G 2 43 ? 142.509 176.545 122.852 1.00 56.23 43 LEU G N 1
ATOM 5174 C CA . LEU G 2 43 ? 143.245 177.768 122.554 1.00 52.66 43 LEU G CA 1
ATOM 5175 C C . LEU G 2 43 ? 144.377 177.979 123.556 1.00 53.90 43 LEU G C 1
ATOM 5176 O O . LEU G 2 43 ? 145.499 178.346 123.175 1.00 53.34 43 LEU G O 1
ATOM 5181 N N . LEU G 2 44 ? 144.105 177.724 124.839 1.00 53.53 44 LEU G N 1
ATOM 5182 C CA . LEU G 2 44 ? 145.124 177.885 125.871 1.00 49.76 44 LEU G CA 1
ATOM 5183 C C . LEU G 2 44 ? 146.284 176.920 125.657 1.00 51.04 44 LEU G C 1
ATOM 5184 O O . LEU G 2 44 ? 147.455 177.314 125.719 1.00 54.70 44 LEU G O 1
ATOM 5189 N N . VAL G 2 45 ? 145.978 175.645 125.398 1.00 54.51 45 VAL G N 1
ATOM 5190 C CA . VAL G 2 45 ? 147.050 174.671 125.216 1.00 55.91 45 VAL G CA 1
ATOM 5191 C C . VAL G 2 45 ? 147.797 174.927 123.910 1.00 54.63 45 VAL G C 1
ATOM 5192 O O . VAL G 2 45 ? 148.997 174.646 123.812 1.00 55.50 45 VAL G O 1
ATOM 5196 N N . TYR G 2 46 ? 147.117 175.468 122.894 1.00 53.05 46 TYR G N 1
ATOM 5197 C CA . TYR G 2 46 ? 147.799 175.837 121.658 1.00 50.62 46 TYR G CA 1
ATOM 5198 C C . TYR G 2 46 ? 148.785 176.975 121.877 1.00 51.22 46 TYR G C 1
ATOM 5199 O O . TYR G 2 46 ? 149.887 176.953 121.319 1.00 51.85 46 TYR G O 1
ATOM 5208 N N . LEU G 2 47 ? 148.409 177.980 122.671 1.00 54.36 47 LEU G N 1
ATOM 5209 C CA . LEU G 2 47 ? 149.362 179.039 122.992 1.00 51.18 47 LEU G CA 1
ATOM 5210 C C . LEU G 2 47 ? 150.494 178.536 123.881 1.00 56.00 47 LEU G C 1
ATOM 5211 O O . LEU G 2 47 ? 151.633 179.000 123.752 1.00 56.87 47 LEU G O 1
ATOM 5216 N N . TRP G 2 48 ? 150.209 177.601 124.788 1.00 61.70 48 TRP G N 1
ATOM 5217 C CA . TRP G 2 48 ? 151.271 177.058 125.630 1.00 54.30 48 TRP G CA 1
ATOM 5218 C C . TRP G 2 48 ? 152.299 176.302 124.798 1.00 61.78 48 TRP G C 1
ATOM 5219 O O . TRP G 2 48 ? 153.508 176.529 124.922 1.00 67.20 48 TRP G O 1
ATOM 5230 N N . LYS G 2 49 ? 151.839 175.394 123.945 1.00 56.92 49 LYS G N 1
ATOM 5231 C CA . LYS G 2 49 ? 152.727 174.559 123.139 1.00 52.27 49 LYS G CA 1
ATOM 5232 C C . LYS G 2 49 ? 152.020 174.146 121.856 1.00 57.15 49 LYS G C 1
ATOM 5233 O O . LYS G 2 49 ? 151.175 173.227 121.889 1.00 60.09 49 LYS G O 1
ATOM 5239 N N . PRO G 2 50 ? 152.305 174.795 120.728 1.00 58.27 50 PRO G N 1
ATOM 5240 C CA . PRO G 2 50 ? 151.681 174.388 119.462 1.00 54.13 50 PRO G CA 1
ATOM 5241 C C . PRO G 2 50 ? 152.023 172.946 119.117 1.00 58.27 50 PRO G C 1
ATOM 5242 O O . PRO G 2 50 ? 153.130 172.472 119.384 1.00 62.00 50 PRO G O 1
ATOM 5246 N N . TRP G 2 51 ? 151.060 172.244 118.522 1.00 59.13 51 TRP G N 1
ATOM 5247 C CA . TRP G 2 51 ? 151.290 170.875 118.075 1.00 60.45 51 TRP G CA 1
ATOM 5248 C C . TRP G 2 51 ? 151.223 170.723 116.563 1.00 60.61 51 TRP G C 1
ATOM 5249 O O . TRP G 2 51 ? 152.069 170.043 115.976 1.00 64.76 51 TRP G O 1
ATOM 5260 N N . LEU G 2 52 ? 150.242 171.341 115.921 1.00 65.03 52 LEU G N 1
ATOM 5261 C CA . LEU G 2 52 ? 149.973 171.106 114.509 1.00 66.85 52 LEU G CA 1
ATOM 5262 C C . LEU G 2 52 ? 150.895 171.886 113.574 1.00 72.43 52 LEU G C 1
ATOM 5263 O O . LEU G 2 52 ? 151.334 171.327 112.561 1.00 83.42 52 LEU G O 1
ATOM 5268 N N . PRO G 2 53 ? 151.193 173.176 113.838 1.00 65.30 53 PRO G N 1
ATOM 5269 C CA . PRO G 2 53 ? 152.121 173.849 112.916 1.00 64.48 53 PRO G CA 1
ATOM 5270 C C . PRO G 2 53 ? 153.480 173.163 112.806 1.00 70.29 53 PRO G C 1
ATOM 5271 O O . PRO G 2 53 ? 154.028 173.025 111.714 1.00 68.62 53 PRO G O 1
ATOM 5276 N N . PRO H 1 3 ? 106.635 159.338 140.606 1.00 72.00 3 PRO H N 1
ATOM 5277 C CA . PRO H 1 3 ? 107.723 158.856 139.749 1.00 70.09 3 PRO H CA 1
ATOM 5278 C C . PRO H 1 3 ? 107.628 159.412 138.334 1.00 73.10 3 PRO H C 1
ATOM 5279 O O . PRO H 1 3 ? 107.608 158.649 137.369 1.00 76.34 3 PRO H O 1
ATOM 5283 N N . ARG H 1 4 ? 107.574 160.738 138.219 1.00 73.33 4 ARG H N 1
ATOM 5284 C CA . ARG H 1 4 ? 107.429 161.383 136.922 1.00 73.09 4 ARG H CA 1
ATOM 5285 C C . ARG H 1 4 ? 108.728 161.435 136.129 1.00 76.35 4 ARG H C 1
ATOM 5286 O O . ARG H 1 4 ? 108.701 161.828 134.959 1.00 79.90 4 ARG H O 1
ATOM 5294 N N . SER H 1 5 ? 109.857 161.051 136.729 1.00 76.08 5 SER H N 1
ATOM 5295 C CA . SER H 1 5 ? 111.126 161.076 136.018 1.00 72.51 5 SER H CA 1
ATOM 5296 C C . SER H 1 5 ? 112.093 160.119 136.691 1.00 79.28 5 SER H C 1
ATOM 5297 O O . SER H 1 5 ? 111.993 159.915 137.909 1.00 86.79 5 SER H O 1
ATOM 5300 N N . PRO H 1 6 ? 113.028 159.522 135.951 1.00 77.89 6 PRO H N 1
ATOM 5301 C CA . PRO H 1 6 ? 113.985 158.587 136.566 1.00 75.32 6 PRO H CA 1
ATOM 5302 C C . PRO H 1 6 ? 115.092 159.281 137.347 1.00 73.63 6 PRO H C 1
ATOM 5303 O O . PRO H 1 6 ? 116.136 158.673 137.602 1.00 79.64 6 PRO H O 1
ATOM 5307 N N . VAL H 1 7 ? 114.883 160.554 137.669 1.00 71.86 7 VAL H N 1
ATOM 5308 C CA . VAL H 1 7 ? 115.874 161.369 138.372 1.00 73.98 7 VAL H CA 1
ATOM 5309 C C . VAL H 1 7 ? 116.398 160.789 139.682 1.00 76.34 7 VAL H C 1
ATOM 5310 O O . VAL H 1 7 ? 117.519 161.089 140.093 1.00 81.06 7 VAL H O 1
ATOM 5314 N N . ARG H 1 8 ? 115.592 159.962 140.334 1.00 79.46 8 ARG H N 1
ATOM 5315 C CA . ARG H 1 8 ? 115.979 159.379 141.613 1.00 78.86 8 ARG H CA 1
ATOM 5316 C C . ARG H 1 8 ? 116.938 158.204 141.438 1.00 76.55 8 ARG H C 1
ATOM 5317 O O . ARG H 1 8 ? 117.547 157.746 142.409 1.00 81.78 8 ARG H O 1
ATOM 5325 N N . THR H 1 9 ? 117.089 157.717 140.207 1.00 63.55 9 THR H N 1
ATOM 5326 C CA . THR H 1 9 ? 118.034 156.643 139.923 1.00 64.07 9 THR H CA 1
ATOM 5327 C C . THR H 1 9 ? 119.191 157.160 139.075 1.00 66.04 9 THR H C 1
ATOM 5328 O O . THR H 1 9 ? 120.313 156.652 139.162 1.00 68.93 9 THR H O 1
ATOM 5332 N N . ASN H 1 10 ? 118.919 158.171 138.249 1.00 66.43 10 ASN H N 1
ATOM 5333 C CA . ASN H 1 10 ? 119.968 158.860 137.506 1.00 65.18 10 ASN H CA 1
ATOM 5334 C C . ASN H 1 10 ? 120.941 159.548 138.460 1.00 68.00 10 ASN H C 1
ATOM 5335 O O . ASN H 1 10 ? 122.146 159.605 138.182 1.00 71.31 10 ASN H O 1
ATOM 5340 N N . ILE H 1 11 ? 120.438 160.029 139.598 1.00 57.63 11 ILE H N 1
ATOM 5341 C CA . ILE H 1 11 ? 121.273 160.682 140.598 1.00 56.97 11 ILE H CA 1
ATOM 5342 C C . ILE H 1 11 ? 122.313 159.711 141.143 1.00 59.71 11 ILE H C 1
ATOM 5343 O O . ILE H 1 11 ? 123.481 160.071 141.334 1.00 63.36 11 ILE H O 1
ATOM 5348 N N . VAL H 1 12 ? 121.909 158.463 141.396 1.00 58.19 12 VAL H N 1
ATOM 5349 C CA . VAL H 1 12 ? 122.848 157.462 141.890 1.00 61.06 12 VAL H CA 1
ATOM 5350 C C . VAL H 1 12 ? 123.902 157.140 140.838 1.00 56.43 12 VAL H C 1
ATOM 5351 O O . VAL H 1 12 ? 125.075 156.931 141.170 1.00 60.01 12 VAL H O 1
ATOM 5355 N N . ILE H 1 13 ? 123.514 157.098 139.563 1.00 54.39 13 ILE H N 1
ATOM 5356 C CA . ILE H 1 13 ? 124.480 156.855 138.494 1.00 57.14 13 ILE H CA 1
ATOM 5357 C C . ILE H 1 13 ? 125.507 157.982 138.439 1.00 59.33 13 ILE H C 1
ATOM 5358 O O . ILE H 1 13 ? 126.714 157.742 138.313 1.00 59.11 13 ILE H O 1
ATOM 5363 N N . PHE H 1 14 ? 125.044 159.228 138.541 1.00 56.79 14 PHE H N 1
ATOM 5364 C CA . PHE H 1 14 ? 125.962 160.366 138.519 1.00 53.92 14 PHE H CA 1
ATOM 5365 C C . PHE H 1 14 ? 126.894 160.348 139.730 1.00 52.06 14 PHE H C 1
ATOM 5366 O O . PHE H 1 14 ? 128.102 160.603 139.606 1.00 52.83 14 PHE H O 1
ATOM 5374 N N . THR H 1 15 ? 126.354 160.023 140.907 1.00 51.86 15 THR H N 1
ATOM 5375 C CA . THR H 1 15 ? 127.180 159.935 142.106 1.00 52.62 15 THR H CA 1
ATOM 5376 C C . THR H 1 15 ? 128.233 158.840 141.989 1.00 53.60 15 THR H C 1
ATOM 5377 O O . THR H 1 15 ? 129.390 159.055 142.367 1.00 54.27 15 THR H O 1
ATOM 5381 N N . ILE H 1 16 ? 127.861 157.669 141.465 1.00 49.57 16 ILE H N 1
ATOM 5382 C CA . ILE H 1 16 ? 128.838 156.597 141.305 1.00 52.21 16 ILE H CA 1
ATOM 5383 C C . ILE H 1 16 ? 129.858 156.954 140.230 1.00 51.05 16 ILE H C 1
ATOM 5384 O O . ILE H 1 16 ? 131.005 156.500 140.283 1.00 51.54 16 ILE H O 1
ATOM 5389 N N . LEU H 1 17 ? 129.483 157.871 139.341 1.00 56.20 17 LEU H N 1
ATOM 5390 C CA . LEU H 1 17 ? 130.392 158.342 138.307 1.00 55.75 17 LEU H CA 1
ATOM 5391 C C . LEU H 1 17 ? 131.451 159.207 138.989 1.00 53.00 17 LEU H C 1
ATOM 5392 O O . LEU H 1 17 ? 132.630 159.158 138.636 1.00 59.39 17 LEU H O 1
ATOM 5397 N N . GLY H 1 18 ? 131.017 159.999 139.968 1.00 48.98 18 GLY H N 1
ATOM 5398 C CA . GLY H 1 18 ? 131.913 160.853 140.728 1.00 47.65 18 GLY H CA 1
ATOM 5399 C C . GLY H 1 18 ? 132.975 160.111 141.513 1.00 53.95 18 GLY H C 1
ATOM 5400 O O . GLY H 1 18 ? 134.159 160.466 141.469 1.00 53.84 18 GLY H O 1
ATOM 5401 N N . PHE H 1 19 ? 132.557 159.067 142.231 1.00 59.23 19 PHE H N 1
ATOM 5402 C CA . PHE H 1 19 ? 133.498 158.295 143.034 1.00 54.86 19 PHE H CA 1
ATOM 5403 C C . PHE H 1 19 ? 134.544 157.612 142.163 1.00 49.29 19 PHE H C 1
ATOM 5404 O O . PHE H 1 19 ? 135.730 157.592 142.508 1.00 50.59 19 PHE H O 1
ATOM 5412 N N . VAL H 1 20 ? 134.124 157.039 141.032 1.00 47.06 20 VAL H N 1
ATOM 5413 C CA . VAL H 1 20 ? 135.064 156.339 140.160 1.00 48.13 20 VAL H CA 1
ATOM 5414 C C . VAL H 1 20 ? 136.065 157.313 139.552 1.00 48.77 20 VAL H C 1
ATOM 5415 O O . VAL H 1 20 ? 137.266 157.021 139.474 1.00 48.04 20 VAL H O 1
ATOM 5419 N N . VAL H 1 21 ? 135.595 158.482 139.104 1.00 52.09 21 VAL H N 1
ATOM 5420 C CA . VAL H 1 21 ? 136.531 159.453 138.542 1.00 51.27 21 VAL H CA 1
ATOM 5421 C C . VAL H 1 21 ? 137.501 159.954 139.605 1.00 48.12 21 VAL H C 1
ATOM 5422 O O . VAL H 1 21 ? 138.700 160.119 139.333 1.00 50.54 21 VAL H O 1
ATOM 5426 N N . ALA H 1 22 ? 137.013 160.204 140.824 1.00 51.34 22 ALA H N 1
ATOM 5427 C CA . ALA H 1 22 ? 137.905 160.617 141.902 1.00 53.20 22 ALA H CA 1
ATOM 5428 C C . ALA H 1 22 ? 138.942 159.543 142.206 1.00 53.33 22 ALA H C 1
ATOM 5429 O O . ALA H 1 22 ? 140.123 159.854 142.391 1.00 52.68 22 ALA H O 1
ATOM 5431 N N . LEU H 1 23 ? 138.521 158.275 142.253 1.00 58.24 23 LEU H N 1
ATOM 5432 C CA . LEU H 1 23 ? 139.459 157.179 142.479 1.00 52.17 23 LEU H CA 1
ATOM 5433 C C . LEU H 1 23 ? 140.520 157.123 141.389 1.00 51.88 23 LEU H C 1
ATOM 5434 O O . LEU H 1 23 ? 141.713 156.969 141.678 1.00 52.20 23 LEU H O 1
ATOM 5439 N N . LEU H 1 24 ? 140.101 157.238 140.128 1.00 50.86 24 LEU H N 1
ATOM 5440 C CA . LEU H 1 24 ? 141.046 157.145 139.020 1.00 48.32 24 LEU H CA 1
ATOM 5441 C C . LEU H 1 24 ? 142.063 158.278 139.070 1.00 50.79 24 LEU H C 1
ATOM 5442 O O . LEU H 1 24 ? 143.271 158.050 138.923 1.00 53.16 24 LEU H O 1
ATOM 5447 N N . ILE H 1 25 ? 141.591 159.508 139.287 1.00 51.70 25 ILE H N 1
ATOM 5448 C CA . ILE H 1 25 ? 142.502 160.649 139.336 1.00 47.01 25 ILE H CA 1
ATOM 5449 C C . ILE H 1 25 ? 143.439 160.532 140.532 1.00 44.56 25 ILE H C 1
ATOM 5450 O O . ILE H 1 25 ? 144.638 160.830 140.434 1.00 44.06 25 ILE H O 1
ATOM 5455 N N . HIS H 1 26 ? 142.909 160.097 141.680 1.00 58.31 26 HIS H N 1
ATOM 5456 C CA . HIS H 1 26 ? 143.732 159.921 142.870 1.00 52.07 26 HIS H CA 1
ATOM 5457 C C . HIS H 1 26 ? 144.840 158.908 142.622 1.00 56.54 26 HIS H C 1
ATOM 5458 O O . HIS H 1 26 ? 145.998 159.143 142.979 1.00 58.58 26 HIS H O 1
ATOM 5465 N N . PHE H 1 27 ? 144.499 157.770 142.012 1.00 51.91 27 PHE H N 1
ATOM 5466 C CA . PHE H 1 27 ? 145.506 156.753 141.732 1.00 44.26 27 PHE H CA 1
ATOM 5467 C C . PHE H 1 27 ? 146.542 157.248 140.731 1.00 46.37 27 PHE H C 1
ATOM 5468 O O . PHE H 1 27 ? 147.742 156.990 140.899 1.00 45.18 27 PHE H O 1
ATOM 5476 N N . ILE H 1 28 ? 146.102 157.963 139.692 1.00 55.41 28 ILE H N 1
ATOM 5477 C CA . ILE H 1 28 ? 147.038 158.479 138.697 1.00 53.14 28 ILE H CA 1
ATOM 5478 C C . ILE H 1 28 ? 148.020 159.450 139.339 1.00 49.96 28 ILE H C 1
ATOM 5479 O O . ILE H 1 28 ? 149.230 159.385 139.091 1.00 50.60 28 ILE H O 1
ATOM 5484 N N . VAL H 1 29 ? 147.521 160.357 140.183 1.00 48.11 29 VAL H N 1
ATOM 5485 C CA . VAL H 1 29 ? 148.403 161.293 140.879 1.00 47.26 29 VAL H CA 1
ATOM 5486 C C . VAL H 1 29 ? 149.310 160.600 141.882 1.00 52.05 29 VAL H C 1
ATOM 5487 O O . VAL H 1 29 ? 150.484 160.973 142.002 1.00 53.05 29 VAL H O 1
ATOM 5491 N N . LEU H 1 30 ? 148.812 159.583 142.587 1.00 60.68 30 LEU H N 1
ATOM 5492 C CA . LEU H 1 30 ? 149.615 158.829 143.539 1.00 55.51 30 LEU H CA 1
ATOM 5493 C C . LEU H 1 30 ? 150.736 158.039 142.880 1.00 54.70 30 LEU H C 1
ATOM 5494 O O . LEU H 1 30 ? 151.798 157.871 143.489 1.00 59.94 30 LEU H O 1
ATOM 5499 N N . SER H 1 31 ? 150.536 157.563 141.652 1.00 54.39 31 SER H N 1
ATOM 5500 C CA . SER H 1 31 ? 151.576 156.842 140.933 1.00 52.28 31 SER H CA 1
ATOM 5501 C C . SER H 1 31 ? 152.600 157.765 140.290 1.00 55.32 31 SER H C 1
ATOM 5502 O O . SER H 1 31 ? 153.571 157.280 139.702 1.00 52.85 31 SER H O 1
ATOM 5505 N N . SER H 1 32 ? 152.406 159.071 140.381 1.00 59.02 32 SER H N 1
ATOM 5506 C CA . SER H 1 32 ? 153.372 159.999 139.809 1.00 51.50 32 SER H CA 1
ATOM 5507 C C . SER H 1 32 ? 154.615 160.042 140.686 1.00 54.76 32 SER H C 1
ATOM 5508 O O . SER H 1 32 ? 154.495 160.234 141.901 1.00 53.78 32 SER H O 1
ATOM 5511 N N . PRO H 1 33 ? 155.809 159.831 140.125 1.00 55.33 33 PRO H N 1
ATOM 5512 C CA . PRO H 1 33 ? 157.026 159.993 140.942 1.00 51.15 33 PRO H CA 1
ATOM 5513 C C . PRO H 1 33 ? 157.141 161.378 141.552 1.00 57.29 33 PRO H C 1
ATOM 5514 O O . PRO H 1 33 ? 157.673 161.530 142.660 1.00 60.58 33 PRO H O 1
ATOM 5518 N N . GLU H 1 34 ? 156.656 162.400 140.844 1.00 64.73 34 GLU H N 1
ATOM 5519 C CA . GLU H 1 34 ? 156.697 163.762 141.364 1.00 60.56 34 GLU H CA 1
ATOM 5520 C C . GLU H 1 34 ? 155.863 163.912 142.628 1.00 64.69 34 GLU H C 1
ATOM 5521 O O . GLU H 1 34 ? 156.290 164.561 143.590 1.00 68.12 34 GLU H O 1
ATOM 5527 N N . TYR H 1 35 ? 154.671 163.321 142.645 1.00 56.84 35 TYR H N 1
ATOM 5528 C CA . TYR H 1 35 ? 153.655 163.664 143.629 1.00 53.90 35 TYR H CA 1
ATOM 5529 C C . TYR H 1 35 ? 153.425 162.590 144.683 1.00 57.36 35 TYR H C 1
ATOM 5530 O O . TYR H 1 35 ? 152.474 162.713 145.462 1.00 66.92 35 TYR H O 1
ATOM 5539 N N . ASN H 1 36 ? 154.253 161.547 144.729 1.00 55.46 36 ASN H N 1
ATOM 5540 C CA . ASN H 1 36 ? 154.078 160.495 145.724 1.00 54.92 36 ASN H CA 1
ATOM 5541 C C . ASN H 1 36 ? 154.204 161.060 147.133 1.00 55.66 36 ASN H C 1
ATOM 5542 O O . ASN H 1 36 ? 155.287 161.491 147.542 1.00 62.70 36 ASN H O 1
ATOM 5547 N N . TRP H 1 37 ? 153.102 161.065 147.879 1.00 54.92 37 TRP H N 1
ATOM 5548 C CA . TRP H 1 37 ? 153.094 161.613 149.228 1.00 51.55 37 TRP H CA 1
ATOM 5549 C C . TRP H 1 37 ? 153.209 160.541 150.304 1.00 52.84 37 TRP H C 1
ATOM 5550 O O . TRP H 1 37 ? 153.392 160.882 151.477 1.00 57.79 37 TRP H O 1
ATOM 5561 N N . LEU H 1 38 ? 153.115 159.267 149.939 1.00 55.25 38 LEU H N 1
ATOM 5562 C CA . LEU H 1 38 ? 153.236 158.178 150.900 1.00 56.43 38 LEU H CA 1
ATOM 5563 C C . LEU H 1 38 ? 154.621 157.547 150.843 1.00 53.21 38 LEU H C 1
ATOM 5564 O O . LEU H 1 38 ? 155.398 157.815 149.927 1.00 52.46 38 LEU H O 1
ATOM 5569 N N . ASP I 2 4 ? 100.191 166.732 144.189 1.00 89.68 4 ASP I N 1
ATOM 5570 C CA . ASP I 2 4 ? 101.352 166.472 145.032 1.00 91.86 4 ASP I CA 1
ATOM 5571 C C . ASP I 2 4 ? 102.480 167.452 144.727 1.00 92.98 4 ASP I C 1
ATOM 5572 O O . ASP I 2 4 ? 103.159 167.935 145.632 1.00 97.59 4 ASP I O 1
ATOM 5577 N N . ASP I 2 5 ? 102.670 167.743 143.442 1.00 93.06 5 ASP I N 1
ATOM 5578 C CA . ASP I 2 5 ? 103.699 168.678 143.007 1.00 97.46 5 ASP I CA 1
ATOM 5579 C C . ASP I 2 5 ? 103.285 170.115 143.297 1.00 95.37 5 ASP I C 1
ATOM 5580 O O . ASP I 2 5 ? 102.488 170.699 142.557 1.00 98.96 5 ASP I O 1
ATOM 5585 N N . ASP I 2 6 ? 103.817 170.693 144.372 1.00 90.16 6 ASP I N 1
ATOM 5586 C CA . ASP I 2 6 ? 103.438 172.032 144.804 1.00 91.94 6 ASP I CA 1
ATOM 5587 C C . ASP I 2 6 ? 104.592 173.022 144.771 1.00 92.94 6 ASP I C 1
ATOM 5588 O O . ASP I 2 6 ? 104.461 174.103 144.189 1.00 94.26 6 ASP I O 1
ATOM 5593 N N . LEU I 2 7 ? 105.725 172.684 145.381 1.00 83.11 7 LEU I N 1
ATOM 5594 C CA . LEU I 2 7 ? 106.844 173.607 145.518 1.00 84.75 7 LEU I CA 1
ATOM 5595 C C . LEU I 2 7 ? 107.758 173.621 144.300 1.00 85.34 7 LEU I C 1
ATOM 5596 O O . LEU I 2 7 ? 108.738 174.372 144.286 1.00 86.07 7 LEU I O 1
ATOM 5601 N N . VAL I 2 8 ? 107.464 172.815 143.286 1.00 89.18 8 VAL I N 1
ATOM 5602 C CA . VAL I 2 8 ? 108.306 172.701 142.097 1.00 90.71 8 VAL I CA 1
ATOM 5603 C C . VAL I 2 8 ? 108.107 173.957 141.259 1.00 86.69 8 VAL I C 1
ATOM 5604 O O . VAL I 2 8 ? 107.036 174.585 141.341 1.00 86.82 8 VAL I O 1
ATOM 5608 N N . PRO I 2 9 ? 109.094 174.382 140.475 1.00 89.55 9 PRO I N 1
ATOM 5609 C CA . PRO I 2 9 ? 108.885 175.475 139.525 1.00 87.64 9 PRO I CA 1
ATOM 5610 C C . PRO I 2 9 ? 107.835 175.092 138.498 1.00 88.69 9 PRO I C 1
ATOM 5611 O O . PRO I 2 9 ? 107.642 173.900 138.216 1.00 91.47 9 PRO I O 1
ATOM 5615 N N . PRO I 2 10 ? 107.129 176.068 137.917 1.00 79.94 10 PRO I N 1
ATOM 5616 C CA . PRO I 2 10 ? 106.001 175.724 137.043 1.00 76.43 10 PRO I CA 1
ATOM 5617 C C . PRO I 2 10 ? 106.409 175.067 135.732 1.00 77.65 10 PRO I C 1
ATOM 5618 O O . PRO I 2 10 ? 105.646 174.270 135.178 1.00 77.39 10 PRO I O 1
ATOM 5622 N N . LYS I 2 11 ? 107.597 175.389 135.219 1.00 79.77 11 LYS I N 1
ATOM 5623 C CA . LYS I 2 11 ? 108.051 174.774 133.977 1.00 77.70 11 LYS I CA 1
ATOM 5624 C C . LYS I 2 11 ? 108.393 173.302 134.187 1.00 76.32 11 LYS I C 1
ATOM 5625 O O . LYS I 2 11 ? 108.074 172.451 133.349 1.00 74.85 11 LYS I O 1
ATOM 5631 N N . TRP I 2 12 ? 109.037 172.980 135.309 1.00 84.07 12 TRP I N 1
ATOM 5632 C CA . TRP I 2 12 ? 109.430 171.600 135.561 1.00 85.55 12 TRP I CA 1
ATOM 5633 C C . TRP I 2 12 ? 108.347 170.867 136.340 1.00 77.27 12 TRP I C 1
ATOM 5634 O O . TRP I 2 12 ? 108.638 170.170 137.317 1.00 80.20 12 TRP I O 1
ATOM 5645 N N . ARG I 2 13 ? 107.099 171.018 135.913 1.00 77.32 13 ARG I N 1
ATOM 5646 C CA . ARG I 2 13 ? 105.985 170.270 136.481 1.00 81.53 13 ARG I CA 1
ATOM 5647 C C . ARG I 2 13 ? 105.869 168.877 135.860 1.00 84.85 13 ARG I C 1
ATOM 5648 O O . ARG I 2 13 ? 105.674 167.902 136.597 1.00 88.29 13 ARG I O 1
ATOM 5656 N N . PRO I 2 14 ? 105.962 168.727 134.527 1.00 79.40 14 PRO I N 1
ATOM 5657 C CA . PRO I 2 14 ? 105.872 167.370 133.953 1.00 79.73 14 PRO I CA 1
ATOM 5658 C C . PRO I 2 14 ? 106.961 166.429 134.436 1.00 78.05 14 PRO I C 1
ATOM 5659 O O . PRO I 2 14 ? 106.763 165.207 134.452 1.00 80.43 14 PRO I O 1
ATOM 5663 N N . LEU I 2 15 ? 108.116 166.965 134.827 1.00 72.82 15 LEU I N 1
ATOM 5664 C CA . LEU I 2 15 ? 109.243 166.141 135.240 1.00 75.26 15 LEU I CA 1
ATOM 5665 C C . LEU I 2 15 ? 109.381 165.983 136.744 1.00 77.37 15 LEU I C 1
ATOM 5666 O O . LEU I 2 15 ? 109.626 164.865 137.209 1.00 80.39 15 LEU I O 1
ATOM 5671 N N . PHE I 2 16 ? 109.234 167.055 137.511 1.00 80.57 16 PHE I N 1
ATOM 5672 C CA . PHE I 2 16 ? 109.550 167.040 138.931 1.00 77.28 16 PHE I CA 1
ATOM 5673 C C . PHE I 2 16 ? 108.280 167.229 139.745 1.00 77.22 16 PHE I C 1
ATOM 5674 O O . PHE I 2 16 ? 107.618 168.267 139.640 1.00 78.45 16 PHE I O 1
ATOM 5682 N N . ASN I 2 17 ? 107.945 166.228 140.549 1.00 72.37 17 ASN I N 1
ATOM 5683 C CA . ASN I 2 17 ? 107.007 166.404 141.641 1.00 73.85 17 ASN I CA 1
ATOM 5684 C C . ASN I 2 17 ? 107.797 166.836 142.873 1.00 79.68 17 ASN I C 1
ATOM 5685 O O . ASN I 2 17 ? 109.014 167.028 142.820 1.00 83.75 17 ASN I O 1
ATOM 5690 N N . ASN I 2 18 ? 107.098 167.000 143.997 1.00 79.65 18 ASN I N 1
ATOM 5691 C CA . ASN I 2 18 ? 107.760 167.500 145.199 1.00 79.64 18 ASN I CA 1
ATOM 5692 C C . ASN I 2 18 ? 108.879 166.567 145.645 1.00 80.96 18 ASN I C 1
ATOM 5693 O O . ASN I 2 18 ? 109.976 167.025 145.992 1.00 86.76 18 ASN I O 1
ATOM 5698 N N . GLN I 2 19 ? 108.625 165.257 145.616 1.00 77.14 19 GLN I N 1
ATOM 5699 C CA . GLN I 2 19 ? 109.586 164.288 146.131 1.00 75.35 19 GLN I CA 1
ATOM 5700 C C . GLN I 2 19 ? 110.908 164.368 145.378 1.00 74.68 19 GLN I C 1
ATOM 5701 O O . GLN I 2 19 ? 111.980 164.453 145.987 1.00 76.42 19 GLN I O 1
ATOM 5707 N N . ASP I 2 20 ? 110.848 164.340 144.046 1.00 69.06 20 ASP I N 1
ATOM 5708 C CA . ASP I 2 20 ? 112.073 164.323 143.256 1.00 72.70 20 ASP I CA 1
ATOM 5709 C C . ASP I 2 20 ? 112.724 165.699 143.204 1.00 75.63 20 ASP I C 1
ATOM 5710 O O . ASP I 2 20 ? 113.956 165.806 143.201 1.00 80.94 20 ASP I O 1
ATOM 5715 N N . TRP I 2 21 ? 111.920 166.764 143.159 1.00 65.89 21 TRP I N 1
ATOM 5716 C CA . TRP I 2 21 ? 112.491 168.105 143.114 1.00 67.41 21 TRP I CA 1
ATOM 5717 C C . TRP I 2 21 ? 113.228 168.462 144.398 1.00 74.10 21 TRP I C 1
ATOM 5718 O O . TRP I 2 21 ? 114.280 169.112 144.333 1.00 77.59 21 TRP I O 1
ATOM 5729 N N . LEU I 2 22 ? 112.708 168.059 145.560 1.00 69.85 22 LEU I N 1
ATOM 5730 C CA . LEU I 2 22 ? 113.441 168.299 146.796 1.00 67.65 22 LEU I CA 1
ATOM 5731 C C . LEU I 2 22 ? 114.743 167.510 146.857 1.00 66.50 22 LEU I C 1
ATOM 5732 O O . LEU I 2 22 ? 115.638 167.878 147.623 1.00 64.31 22 LEU I O 1
ATOM 5737 N N . LEU I 2 23 ? 114.870 166.441 146.066 1.00 64.88 23 LEU I N 1
ATOM 5738 C CA . LEU I 2 23 ? 116.135 165.721 145.974 1.00 62.21 23 LEU I CA 1
ATOM 5739 C C . LEU I 2 23 ? 117.085 166.373 144.976 1.00 63.02 23 LEU I C 1
ATOM 5740 O O . LEU I 2 23 ? 118.297 166.436 145.223 1.00 63.61 23 LEU I O 1
ATOM 5745 N N . HIS I 2 24 ? 116.559 166.859 143.853 1.00 67.33 24 HIS I N 1
ATOM 5746 C CA . HIS I 2 24 ? 117.372 167.624 142.921 1.00 63.73 24 HIS I CA 1
ATOM 5747 C C . HIS I 2 24 ? 117.946 168.873 143.569 1.00 60.77 24 HIS I C 1
ATOM 5748 O O . HIS I 2 24 ? 119.091 169.227 143.286 1.00 66.50 24 HIS I O 1
ATOM 5755 N N . ASP I 2 25 ? 117.186 169.525 144.451 1.00 56.67 25 ASP I N 1
ATOM 5756 C CA . ASP I 2 25 ? 117.701 170.701 145.145 1.00 59.69 25 ASP I CA 1
ATOM 5757 C C . ASP I 2 25 ? 118.921 170.373 146.002 1.00 56.72 25 ASP I C 1
ATOM 5758 O O . ASP I 2 25 ? 119.940 171.072 145.923 1.00 60.25 25 ASP I O 1
ATOM 5763 N N . ILE I 2 26 ? 118.844 169.318 146.818 1.00 58.00 26 ILE I N 1
ATOM 5764 C CA . ILE I 2 26 ? 119.966 168.984 147.690 1.00 59.66 26 ILE I CA 1
ATOM 5765 C C . ILE I 2 26 ? 121.154 168.495 146.870 1.00 52.48 26 ILE I C 1
ATOM 5766 O O . ILE I 2 26 ? 122.309 168.786 147.201 1.00 54.78 26 ILE I O 1
ATOM 5771 N N . VAL I 2 27 ? 120.901 167.761 145.783 1.00 51.92 27 VAL I N 1
ATOM 5772 C CA . VAL I 2 27 ? 122.010 167.327 144.936 1.00 51.20 27 VAL I CA 1
ATOM 5773 C C . VAL I 2 27 ? 122.691 168.523 144.277 1.00 51.25 27 VAL I C 1
ATOM 5774 O O . VAL I 2 27 ? 123.923 168.581 144.192 1.00 54.28 27 VAL I O 1
ATOM 5778 N N . VAL I 2 28 ? 121.909 169.500 143.812 1.00 56.07 28 VAL I N 1
ATOM 5779 C CA . VAL I 2 28 ? 122.488 170.702 143.216 1.00 56.34 28 VAL I CA 1
ATOM 5780 C C . VAL I 2 28 ? 123.320 171.461 144.244 1.00 55.25 28 VAL I C 1
ATOM 5781 O O . VAL I 2 28 ? 124.423 171.933 143.947 1.00 56.70 28 VAL I O 1
ATOM 5785 N N . LYS I 2 29 ? 122.805 171.587 145.469 1.00 54.48 29 LYS I N 1
ATOM 5786 C CA . LYS I 2 29 ? 123.560 172.270 146.518 1.00 54.27 29 LYS I CA 1
ATOM 5787 C C . LYS I 2 29 ? 124.865 171.541 146.826 1.00 56.31 29 LYS I C 1
ATOM 5788 O O . LYS I 2 29 ? 125.934 172.161 146.935 1.00 62.55 29 LYS I O 1
ATOM 5794 N N . SER I 2 30 ? 124.796 170.216 146.964 1.00 54.98 30 SER I N 1
ATOM 5795 C CA . SER I 2 30 ? 125.981 169.440 147.306 1.00 53.05 30 SER I CA 1
ATOM 5796 C C . SER I 2 30 ? 127.003 169.471 146.180 1.00 54.29 30 SER I C 1
ATOM 5797 O O . SER I 2 30 ? 128.211 169.404 146.428 1.00 54.56 30 SER I O 1
ATOM 5800 N N . PHE I 2 31 ? 126.551 169.675 144.975 1.00 61.15 31 PHE I N 1
ATOM 5801 C CA . PHE I 2 31 ? 127.473 169.777 143.897 1.00 57.94 31 PHE I CA 1
ATOM 5802 C C . PHE I 2 31 ? 128.381 170.926 144.131 1.00 56.52 31 PHE I C 1
ATOM 5803 O O . PHE I 2 31 ? 129.523 170.852 143.850 1.00 60.38 31 PHE I O 1
ATOM 5811 N N . TYR I 2 32 ? 127.879 171.943 144.794 1.00 56.64 32 TYR I N 1
ATOM 5812 C CA . TYR I 2 32 ? 128.701 173.087 145.125 1.00 57.30 32 TYR I CA 1
ATOM 5813 C C . TYR I 2 32 ? 129.319 172.911 146.506 1.00 57.57 32 TYR I C 1
ATOM 5814 O O . TYR I 2 32 ? 130.162 173.663 146.895 1.00 58.67 32 TYR I O 1
ATOM 5823 N N . GLY I 2 33 ? 128.890 171.897 147.234 1.00 55.88 33 GLY I N 1
ATOM 5824 C CA . GLY I 2 33 ? 129.512 171.520 148.492 1.00 49.33 33 GLY I CA 1
ATOM 5825 C C . GLY I 2 33 ? 130.582 170.439 148.224 1.00 60.09 33 GLY I C 1
ATOM 5826 O O . GLY I 2 33 ? 131.081 169.847 149.102 1.00 62.30 33 GLY I O 1
ATOM 5827 N N . PHE I 2 34 ? 130.653 169.994 146.972 1.00 30.00 34 PHE I N 1
ATOM 5828 C CA . PHE I 2 34 ? 131.673 169.118 146.390 1.00 30.00 34 PHE I CA 1
ATOM 5829 C C . PHE I 2 34 ? 132.274 169.851 145.179 1.00 30.00 34 PHE I C 1
ATOM 5830 O O . PHE I 2 34 ? 132.930 169.300 144.323 1.00 30.00 34 PHE I O 1
ATOM 5838 N N . GLY I 2 35 ? 132.060 171.141 145.137 1.00 55.72 35 GLY I N 1
ATOM 5839 C CA . GLY I 2 35 ? 132.562 171.944 144.131 1.00 58.38 35 GLY I CA 1
ATOM 5840 C C . GLY I 2 35 ? 133.521 172.648 145.004 1.00 60.17 35 GLY I C 1
ATOM 5841 O O . GLY I 2 35 ? 134.529 172.096 145.316 1.00 66.38 35 GLY I O 1
ATOM 5842 N N . VAL I 2 36 ? 133.129 173.813 145.492 1.00 54.77 36 VAL I N 1
ATOM 5843 C CA . VAL I 2 36 ? 133.985 174.759 146.227 1.00 58.70 36 VAL I CA 1
ATOM 5844 C C . VAL I 2 36 ? 135.110 174.263 147.041 1.00 59.00 36 VAL I C 1
ATOM 5845 O O . VAL I 2 36 ? 136.129 174.852 147.126 1.00 63.33 36 VAL I O 1
ATOM 5849 N N . ILE I 2 37 ? 134.920 173.135 147.603 1.00 55.42 37 ILE I N 1
ATOM 5850 C CA . ILE I 2 37 ? 135.942 172.443 148.390 1.00 55.90 37 ILE I CA 1
ATOM 5851 C C . ILE I 2 37 ? 137.036 171.897 147.478 1.00 57.34 37 ILE I C 1
ATOM 5852 O O . ILE I 2 37 ? 138.235 172.025 147.765 1.00 55.71 37 ILE I O 1
ATOM 5857 N N . ALA I 2 38 ? 136.638 171.292 146.357 1.00 62.16 38 ALA I N 1
ATOM 5858 C CA . ALA I 2 38 ? 137.614 170.745 145.422 1.00 59.21 38 ALA I CA 1
ATOM 5859 C C . ALA I 2 38 ? 138.470 171.836 144.790 1.00 60.87 38 ALA I C 1
ATOM 5860 O O . ALA I 2 38 ? 139.668 171.629 144.574 1.00 63.65 38 ALA I O 1
ATOM 5862 N N . ALA I 2 39 ? 137.881 172.993 144.478 1.00 51.97 39 ALA I N 1
ATOM 5863 C CA . ALA I 2 39 ? 138.662 174.104 143.946 1.00 46.90 39 ALA I CA 1
ATOM 5864 C C . ALA I 2 39 ? 139.664 174.623 144.966 1.00 49.70 39 ALA I C 1
ATOM 5865 O O . ALA I 2 39 ? 140.800 174.951 144.605 1.00 53.09 39 ALA I O 1
ATOM 5867 N N . ILE I 2 40 ? 139.264 174.708 146.236 1.00 52.73 40 ILE I N 1
ATOM 5868 C CA . ILE I 2 40 ? 140.200 175.115 147.282 1.00 53.71 40 ILE I CA 1
ATOM 5869 C C . ILE I 2 40 ? 141.354 174.125 147.364 1.00 49.13 40 ILE I C 1
ATOM 5870 O O . ILE I 2 40 ? 142.527 174.511 147.459 1.00 53.72 40 ILE I O 1
ATOM 5875 N N . ALA I 2 41 ? 141.037 172.829 147.310 1.00 54.27 41 ALA I N 1
ATOM 5876 C CA . ALA I 2 41 ? 142.079 171.807 147.351 1.00 57.78 41 ALA I CA 1
ATOM 5877 C C . ALA I 2 41 ? 143.027 171.936 146.164 1.00 57.44 41 ALA I C 1
ATOM 5878 O O . ALA I 2 41 ? 144.251 171.848 146.319 1.00 63.84 41 ALA I O 1
ATOM 5880 N N . HIS I 2 42 ? 142.499 172.056 144.967 1.00 62.19 42 HIS I N 1
ATOM 5881 C CA . HIS I 2 42 ? 143.399 172.207 143.841 1.00 59.96 42 HIS I CA 1
ATOM 5882 C C . HIS I 2 42 ? 144.228 173.459 144.011 1.00 62.47 42 HIS I C 1
ATOM 5883 O O . HIS I 2 42 ? 145.403 173.334 143.846 1.00 64.63 42 HIS I O 1
ATOM 5890 N N . LEU I 2 43 ? 143.680 174.623 144.406 1.00 59.74 43 LEU I N 1
ATOM 5891 C CA . LEU I 2 43 ? 144.496 175.818 144.594 1.00 56.02 43 LEU I CA 1
ATOM 5892 C C . LEU I 2 43 ? 145.633 175.554 145.574 1.00 57.30 43 LEU I C 1
ATOM 5893 O O . LEU I 2 43 ? 146.765 176.002 145.364 1.00 59.06 43 LEU I O 1
ATOM 5898 N N . LEU I 2 44 ? 145.347 174.827 146.658 1.00 59.31 44 LEU I N 1
ATOM 5899 C CA . LEU I 2 44 ? 146.397 174.514 147.624 1.00 57.33 44 LEU I CA 1
ATOM 5900 C C . LEU I 2 44 ? 147.474 173.622 147.014 1.00 61.91 44 LEU I C 1
ATOM 5901 O O . LEU I 2 44 ? 148.668 173.823 147.265 1.00 62.42 44 LEU I O 1
ATOM 5906 N N . VAL I 2 45 ? 147.077 172.630 146.218 1.00 63.20 45 VAL I N 1
ATOM 5907 C CA . VAL I 2 45 ? 148.047 171.709 145.630 1.00 61.64 45 VAL I CA 1
ATOM 5908 C C . VAL I 2 45 ? 148.838 172.402 144.525 1.00 56.96 45 VAL I C 1
ATOM 5909 O O . VAL I 2 45 ? 149.987 172.036 144.251 1.00 59.58 45 VAL I O 1
ATOM 5913 N N . TYR I 2 46 ? 148.242 173.410 143.888 1.00 59.89 46 TYR I N 1
ATOM 5914 C CA . TYR I 2 46 ? 148.937 174.125 142.824 1.00 66.09 46 TYR I CA 1
ATOM 5915 C C . TYR I 2 46 ? 150.169 174.849 143.346 1.00 68.54 46 TYR I C 1
ATOM 5916 O O . TYR I 2 46 ? 151.247 174.744 142.755 1.00 74.96 46 TYR I O 1
ATOM 5925 N N . LEU I 2 47 ? 150.029 175.587 144.447 1.00 64.71 47 LEU I N 1
ATOM 5926 C CA . LEU I 2 47 ? 151.188 176.258 145.021 1.00 63.85 47 LEU I CA 1
ATOM 5927 C C . LEU I 2 47 ? 151.938 175.325 145.961 1.00 65.36 47 LEU I C 1
ATOM 5928 O O . LEU I 2 47 ? 152.276 175.702 147.088 1.00 75.14 47 LEU I O 1
ATOM 5933 N N . TRP I 2 48 ? 152.203 174.106 145.500 1.00 62.17 48 TRP I N 1
ATOM 5934 C CA . TRP I 2 48 ? 153.105 173.185 146.176 1.00 63.41 48 TRP I CA 1
ATOM 5935 C C . TRP I 2 48 ? 154.170 172.776 145.167 1.00 70.57 48 TRP I C 1
ATOM 5936 O O . TRP I 2 48 ? 155.372 172.906 145.419 1.00 76.79 48 TRP I O 1
ATOM 5947 N N . LYS I 2 49 ? 153.716 172.284 144.017 1.00 63.21 49 LYS I N 1
ATOM 5948 C CA . LYS I 2 49 ? 154.484 172.181 142.790 1.00 68.06 49 LYS I CA 1
ATOM 5949 C C . LYS I 2 49 ? 153.527 172.243 141.608 1.00 69.01 49 LYS I C 1
ATOM 5950 O O . LYS I 2 49 ? 152.723 171.318 141.422 1.00 73.89 49 LYS I O 1
ATOM 5956 N N . PRO I 2 50 ? 153.561 173.307 140.806 1.00 63.36 50 PRO I N 1
ATOM 5957 C CA . PRO I 2 50 ? 152.629 173.407 139.674 1.00 62.61 50 PRO I CA 1
ATOM 5958 C C . PRO I 2 50 ? 152.861 172.291 138.666 1.00 60.53 50 PRO I C 1
ATOM 5959 O O . PRO I 2 50 ? 153.992 172.036 138.248 1.00 61.37 50 PRO I O 1
ATOM 5963 N N . TRP I 2 51 ? 151.774 171.621 138.282 1.00 62.20 51 TRP I N 1
ATOM 5964 C CA . TRP I 2 51 ? 151.855 170.624 137.221 1.00 64.33 51 TRP I CA 1
ATOM 5965 C C . TRP I 2 51 ? 151.918 171.286 135.850 1.00 71.63 51 TRP I C 1
ATOM 5966 O O . TRP I 2 51 ? 152.505 170.735 134.912 1.00 82.82 51 TRP I O 1
ATOM 5977 N N . LEU I 2 52 ? 151.319 172.468 135.715 1.00 60.95 52 LEU I N 1
ATOM 5978 C CA . LEU I 2 52 ? 151.281 173.111 134.414 1.00 61.79 52 LEU I CA 1
ATOM 5979 C C . LEU I 2 52 ? 151.931 174.489 134.471 1.00 65.95 52 LEU I C 1
ATOM 5980 O O . LEU I 2 52 ? 151.784 175.213 135.460 1.00 72.81 52 LEU I O 1
ATOM 5985 N N . PRO I 2 53 ? 152.669 174.877 133.420 1.00 66.80 53 PRO I N 1
ATOM 5986 C CA . PRO I 2 53 ? 153.322 176.187 133.324 1.00 68.58 53 PRO I CA 1
ATOM 5987 C C . PRO I 2 53 ? 152.340 177.339 133.125 1.00 70.03 53 PRO I C 1
ATOM 5988 O O . PRO I 2 53 ? 151.238 177.310 133.672 1.00 73.56 53 PRO I O 1
ATOM 5992 N N . SER J 1 5 ? 107.075 153.480 148.663 1.00 82.81 5 SER J N 1
ATOM 5993 C CA . SER J 1 5 ? 107.748 153.875 149.894 1.00 83.51 5 SER J CA 1
ATOM 5994 C C . SER J 1 5 ? 109.076 154.566 149.594 1.00 82.10 5 SER J C 1
ATOM 5995 O O . SER J 1 5 ? 109.705 154.289 148.574 1.00 83.24 5 SER J O 1
ATOM 5998 N N . PRO J 1 6 ? 109.489 155.475 150.481 1.00 77.55 6 PRO J N 1
ATOM 5999 C CA . PRO J 1 6 ? 110.766 156.177 150.295 1.00 75.62 6 PRO J CA 1
ATOM 6000 C C . PRO J 1 6 ? 111.956 155.239 150.189 1.00 76.83 6 PRO J C 1
ATOM 6001 O O . PRO J 1 6 ? 112.004 154.210 150.868 1.00 82.73 6 PRO J O 1
ATOM 6005 N N . VAL J 1 7 ? 112.920 155.584 149.337 1.00 73.17 7 VAL J N 1
ATOM 6006 C CA . VAL J 1 7 ? 114.138 154.794 149.208 1.00 76.85 7 VAL J CA 1
ATOM 6007 C C . VAL J 1 7 ? 114.982 154.966 150.464 1.00 77.93 7 VAL J C 1
ATOM 6008 O O . VAL J 1 7 ? 115.321 156.088 150.853 1.00 79.73 7 VAL J O 1
ATOM 6012 N N . ARG J 1 8 ? 115.311 153.855 151.120 1.00 89.96 8 ARG J N 1
ATOM 6013 C CA . ARG J 1 8 ? 116.126 153.879 152.326 1.00 86.25 8 ARG J CA 1
ATOM 6014 C C . ARG J 1 8 ? 117.218 152.817 152.168 1.00 87.89 8 ARG J C 1
ATOM 6015 O O . ARG J 1 8 ? 117.697 152.202 153.115 1.00 76.11 8 ARG J O 1
ATOM 6023 N N . THR J 1 9 ? 117.603 152.598 150.915 1.00 88.77 9 THR J N 1
ATOM 6024 C CA . THR J 1 9 ? 118.627 151.613 150.586 1.00 81.97 9 THR J CA 1
ATOM 6025 C C . THR J 1 9 ? 120.013 152.244 150.524 1.00 82.41 9 THR J C 1
ATOM 6026 O O . THR J 1 9 ? 121.020 151.542 150.429 1.00 82.80 9 THR J O 1
ATOM 6030 N N . ASN J 1 10 ? 120.058 153.571 150.577 1.00 81.41 10 ASN J N 1
ATOM 6031 C CA . ASN J 1 10 ? 121.322 154.296 150.531 1.00 78.56 10 ASN J CA 1
ATOM 6032 C C . ASN J 1 10 ? 122.178 154.021 151.762 1.00 76.96 10 ASN J C 1
ATOM 6033 O O . ASN J 1 10 ? 123.405 153.960 151.677 1.00 82.74 10 ASN J O 1
ATOM 6038 N N . ILE J 1 11 ? 121.522 153.856 152.906 1.00 74.11 11 ILE J N 1
ATOM 6039 C CA . ILE J 1 11 ? 122.216 153.582 154.159 1.00 72.78 11 ILE J CA 1
ATOM 6040 C C . ILE J 1 11 ? 123.103 152.345 154.052 1.00 70.68 11 ILE J C 1
ATOM 6041 O O . ILE J 1 11 ? 124.243 152.350 154.515 1.00 75.89 11 ILE J O 1
ATOM 6046 N N . VAL J 1 12 ? 122.577 151.286 153.442 1.00 60.49 12 VAL J N 1
ATOM 6047 C CA . VAL J 1 12 ? 123.339 150.053 153.287 1.00 60.31 12 VAL J CA 1
ATOM 6048 C C . VAL J 1 12 ? 124.499 150.203 152.313 1.00 62.83 12 VAL J C 1
ATOM 6049 O O . VAL J 1 12 ? 125.622 149.797 152.638 1.00 68.62 12 VAL J O 1
ATOM 6053 N N . ILE J 1 13 ? 124.265 150.779 151.132 1.00 59.26 13 ILE J N 1
ATOM 6054 C CA . ILE J 1 13 ? 125.351 150.960 150.172 1.00 63.64 13 ILE J CA 1
ATOM 6055 C C . ILE J 1 13 ? 126.408 151.895 150.743 1.00 58.07 13 ILE J C 1
ATOM 6056 O O . ILE J 1 13 ? 127.604 151.749 150.474 1.00 56.08 13 ILE J O 1
ATOM 6061 N N . PHE J 1 14 ? 125.980 152.853 151.562 1.00 66.11 14 PHE J N 1
ATOM 6062 C CA . PHE J 1 14 ? 126.878 153.867 152.100 1.00 67.30 14 PHE J CA 1
ATOM 6063 C C . PHE J 1 14 ? 127.776 153.283 153.190 1.00 65.27 14 PHE J C 1
ATOM 6064 O O . PHE J 1 14 ? 128.973 153.590 153.264 1.00 69.53 14 PHE J O 1
ATOM 6072 N N . THR J 1 15 ? 127.223 152.388 154.014 1.00 62.92 15 THR J N 1
ATOM 6073 C CA . THR J 1 15 ? 128.051 151.670 154.985 1.00 61.37 15 THR J CA 1
ATOM 6074 C C . THR J 1 15 ? 129.096 150.796 154.290 1.00 60.87 15 THR J C 1
ATOM 6075 O O . THR J 1 15 ? 130.264 150.750 154.703 1.00 65.59 15 THR J O 1
ATOM 6079 N N . ILE J 1 16 ? 128.691 150.099 153.226 1.00 55.39 16 ILE J N 1
ATOM 6080 C CA . ILE J 1 16 ? 129.608 149.250 152.470 1.00 52.16 16 ILE J CA 1
ATOM 6081 C C . ILE J 1 16 ? 130.692 150.081 151.789 1.00 48.60 16 ILE J C 1
ATOM 6082 O O . ILE J 1 16 ? 131.864 149.682 151.758 1.00 48.23 16 ILE J O 1
ATOM 6087 N N . LEU J 1 17 ? 130.318 151.231 151.226 1.00 53.24 17 LEU J N 1
ATOM 6088 C CA . LEU J 1 17 ? 131.297 152.131 150.631 1.00 53.03 17 LEU J CA 1
ATOM 6089 C C . LEU J 1 17 ? 132.299 152.612 151.669 1.00 53.71 17 LEU J C 1
ATOM 6090 O O . LEU J 1 17 ? 133.502 152.677 151.392 1.00 55.49 17 LEU J O 1
ATOM 6095 N N . GLY J 1 18 ? 131.823 152.955 152.867 1.00 54.19 18 GLY J N 1
ATOM 6096 C CA . GLY J 1 18 ? 132.740 153.343 153.925 1.00 53.25 18 GLY J CA 1
ATOM 6097 C C . GLY J 1 18 ? 133.721 152.242 154.277 1.00 56.75 18 GLY J C 1
ATOM 6098 O O . GLY J 1 18 ? 134.924 152.487 154.404 1.00 59.68 18 GLY J O 1
ATOM 6099 N N . PHE J 1 19 ? 133.222 151.011 154.420 1.00 59.37 19 PHE J N 1
ATOM 6100 C CA . PHE J 1 19 ? 134.103 149.887 154.734 1.00 54.63 19 PHE J CA 1
ATOM 6101 C C . PHE J 1 19 ? 135.151 149.686 153.644 1.00 52.35 19 PHE J C 1
ATOM 6102 O O . PHE J 1 19 ? 136.341 149.510 153.934 1.00 52.29 19 PHE J O 1
ATOM 6110 N N . VAL J 1 20 ? 134.725 149.727 152.380 1.00 53.15 20 VAL J N 1
ATOM 6111 C CA . VAL J 1 20 ? 135.646 149.489 151.272 1.00 49.61 20 VAL J CA 1
ATOM 6112 C C . VAL J 1 20 ? 136.701 150.587 151.197 1.00 53.26 20 VAL J C 1
ATOM 6113 O O . VAL J 1 20 ? 137.895 150.307 151.031 1.00 55.15 20 VAL J O 1
ATOM 6117 N N . VAL J 1 21 ? 136.285 151.850 151.323 1.00 57.02 21 VAL J N 1
ATOM 6118 C CA . VAL J 1 21 ? 137.240 152.949 151.214 1.00 55.59 21 VAL J CA 1
ATOM 6119 C C . VAL J 1 21 ? 138.211 152.941 152.386 1.00 56.76 21 VAL J C 1
ATOM 6120 O O . VAL J 1 21 ? 139.410 153.189 152.205 1.00 62.36 21 VAL J O 1
ATOM 6124 N N . ALA J 1 22 ? 137.731 152.658 153.595 1.00 54.84 22 ALA J N 1
ATOM 6125 C CA . ALA J 1 22 ? 138.607 152.543 154.750 1.00 52.31 22 ALA J CA 1
ATOM 6126 C C . ALA J 1 22 ? 139.598 151.396 154.623 1.00 50.26 22 ALA J C 1
ATOM 6127 O O . ALA J 1 22 ? 140.764 151.560 154.997 1.00 53.61 22 ALA J O 1
ATOM 6129 N N . LEU J 1 23 ? 139.171 150.248 154.096 1.00 53.57 23 LEU J N 1
ATOM 6130 C CA . LEU J 1 23 ? 140.050 149.105 153.890 1.00 53.60 23 LEU J CA 1
ATOM 6131 C C . LEU J 1 23 ? 141.057 149.348 152.769 1.00 54.07 23 LEU J C 1
ATOM 6132 O O . LEU J 1 23 ? 142.161 148.796 152.800 1.00 57.70 23 LEU J O 1
ATOM 6137 N N . LEU J 1 24 ? 140.700 150.175 151.789 1.00 56.04 24 LEU J N 1
ATOM 6138 C CA . LEU J 1 24 ? 141.589 150.551 150.695 1.00 51.67 24 LEU J CA 1
ATOM 6139 C C . LEU J 1 24 ? 142.827 151.300 151.164 1.00 53.61 24 LEU J C 1
ATOM 6140 O O . LEU J 1 24 ? 143.954 150.931 150.799 1.00 56.54 24 LEU J O 1
ATOM 6145 N N . ILE J 1 25 ? 142.655 152.338 151.979 1.00 56.58 25 ILE J N 1
ATOM 6146 C CA . ILE J 1 25 ? 143.776 153.183 152.370 1.00 60.11 25 ILE J CA 1
ATOM 6147 C C . ILE J 1 25 ? 144.454 152.589 153.596 1.00 61.24 25 ILE J C 1
ATOM 6148 O O . ILE J 1 25 ? 145.529 153.042 154.003 1.00 68.51 25 ILE J O 1
ATOM 6153 N N . HIS J 1 26 ? 143.837 151.557 154.185 1.00 61.75 26 HIS J N 1
ATOM 6154 C CA . HIS J 1 26 ? 144.530 150.777 155.206 1.00 59.28 26 HIS J CA 1
ATOM 6155 C C . HIS J 1 26 ? 145.440 149.726 154.578 1.00 59.58 26 HIS J C 1
ATOM 6156 O O . HIS J 1 26 ? 146.224 149.094 155.295 1.00 68.11 26 HIS J O 1
ATOM 6163 N N . PHE J 1 27 ? 145.358 149.536 153.264 1.00 49.71 27 PHE J N 1
ATOM 6164 C CA . PHE J 1 27 ? 146.152 148.566 152.524 1.00 47.68 27 PHE J CA 1
ATOM 6165 C C . PHE J 1 27 ? 147.247 149.327 151.790 1.00 46.57 27 PHE J C 1
ATOM 6166 O O . PHE J 1 27 ? 148.418 148.925 151.792 1.00 48.92 27 PHE J O 1
ATOM 6174 N N . ILE J 1 28 ? 146.859 150.444 151.173 1.00 52.37 28 ILE J N 1
ATOM 6175 C CA . ILE J 1 28 ? 147.825 151.269 150.457 1.00 52.21 28 ILE J CA 1
ATOM 6176 C C . ILE J 1 28 ? 148.897 151.794 151.406 1.00 54.65 28 ILE J C 1
ATOM 6177 O O . ILE J 1 28 ? 150.084 151.820 151.059 1.00 53.28 28 ILE J O 1
ATOM 6182 N N . VAL J 1 29 ? 148.510 152.201 152.619 1.00 52.18 29 VAL J N 1
ATOM 6183 C CA . VAL J 1 29 ? 149.482 152.668 153.606 1.00 49.02 29 VAL J CA 1
ATOM 6184 C C . VAL J 1 29 ? 150.408 151.559 154.085 1.00 50.71 29 VAL J C 1
ATOM 6185 O O . VAL J 1 29 ? 151.605 151.807 154.277 1.00 51.91 29 VAL J O 1
ATOM 6189 N N . LEU J 1 30 ? 149.898 150.339 154.266 1.00 53.41 30 LEU J N 1
ATOM 6190 C CA . LEU J 1 30 ? 150.754 149.183 154.503 1.00 52.24 30 LEU J CA 1
ATOM 6191 C C . LEU J 1 30 ? 151.757 148.935 153.391 1.00 55.34 30 LEU J C 1
ATOM 6192 O O . LEU J 1 30 ? 152.910 148.601 153.684 1.00 58.79 30 LEU J O 1
ATOM 6197 N N . SER J 1 31 ? 151.351 149.082 152.130 1.00 51.89 31 SER J N 1
ATOM 6198 C CA . SER J 1 31 ? 152.267 148.784 151.033 1.00 46.42 31 SER J CA 1
ATOM 6199 C C . SER J 1 31 ? 153.488 149.698 151.047 1.00 47.65 31 SER J C 1
ATOM 6200 O O . SER J 1 31 ? 154.558 149.311 150.566 1.00 49.70 31 SER J O 1
ATOM 6203 N N . SER J 1 32 ? 153.352 150.899 151.589 1.00 48.45 32 SER J N 1
ATOM 6204 C CA . SER J 1 32 ? 154.470 151.832 151.662 1.00 50.80 32 SER J CA 1
ATOM 6205 C C . SER J 1 32 ? 155.454 151.398 152.740 1.00 53.87 32 SER J C 1
ATOM 6206 O O . SER J 1 32 ? 155.057 151.274 153.907 1.00 54.46 32 SER J O 1
ATOM 6209 N N . PRO J 1 33 ? 156.723 151.147 152.409 1.00 56.70 33 PRO J N 1
ATOM 6210 C CA . PRO J 1 33 ? 157.679 150.708 153.440 1.00 54.97 33 PRO J CA 1
ATOM 6211 C C . PRO J 1 33 ? 157.901 151.716 154.556 1.00 57.47 33 PRO J C 1
ATOM 6212 O O . PRO J 1 33 ? 158.104 151.316 155.708 1.00 62.77 33 PRO J O 1
ATOM 6216 N N . GLU J 1 34 ? 157.874 153.015 154.251 1.00 54.64 34 GLU J N 1
ATOM 6217 C CA . GLU J 1 34 ? 158.157 154.013 155.278 1.00 58.20 34 GLU J CA 1
ATOM 6218 C C . GLU J 1 34 ? 156.990 154.159 156.246 1.00 56.88 34 GLU J C 1
ATOM 6219 O O . GLU J 1 34 ? 157.190 154.337 157.453 1.00 55.81 34 GLU J O 1
ATOM 6225 N N . TYR J 1 35 ? 155.760 154.084 155.737 1.00 63.85 35 TYR J N 1
ATOM 6226 C CA . TYR J 1 35 ? 154.569 154.253 156.560 1.00 63.89 35 TYR J CA 1
ATOM 6227 C C . TYR J 1 35 ? 154.081 152.943 157.162 1.00 62.50 35 TYR J C 1
ATOM 6228 O O . TYR J 1 35 ? 152.998 152.905 157.760 1.00 70.98 35 TYR J O 1
ATOM 6237 N N . ASN J 1 36 ? 154.850 151.870 157.022 1.00 59.92 36 ASN J N 1
ATOM 6238 C CA . ASN J 1 36 ? 154.508 150.602 157.640 1.00 57.63 36 ASN J CA 1
ATOM 6239 C C . ASN J 1 36 ? 154.613 150.707 159.159 1.00 60.94 36 ASN J C 1
ATOM 6240 O O . ASN J 1 36 ? 155.422 151.461 159.705 1.00 68.51 36 ASN J O 1
ATOM 6245 N N . TRP J 1 37 ? 153.776 149.932 159.845 1.00 54.02 37 TRP J N 1
ATOM 6246 C CA . TRP J 1 37 ? 153.791 149.895 161.300 1.00 57.75 37 TRP J CA 1
ATOM 6247 C C . TRP J 1 37 ? 153.896 148.464 161.804 1.00 57.17 37 TRP J C 1
ATOM 6248 O O . TRP J 1 37 ? 153.601 148.188 162.972 1.00 68.18 37 TRP J O 1
ATOM 6259 N N . LEU J 1 38 ? 154.322 147.543 160.940 1.00 58.48 38 LEU J N 1
ATOM 6260 C CA . LEU J 1 38 ? 154.224 146.124 161.243 1.00 61.89 38 LEU J CA 1
ATOM 6261 C C . LEU J 1 38 ? 155.560 145.419 161.047 1.00 64.67 38 LEU J C 1
ATOM 6262 O O . LEU J 1 38 ? 155.606 144.191 160.916 1.00 67.91 38 LEU J O 1
ATOM 6267 N N . SER J 1 39 ? 156.656 146.176 161.027 1.00 78.96 39 SER J N 1
ATOM 6268 C CA . SER J 1 39 ? 157.980 145.586 160.876 1.00 79.65 39 SER J CA 1
ATOM 6269 C C . SER J 1 39 ? 158.606 145.326 162.238 1.00 88.38 39 SER J C 1
ATOM 6270 O O . SER J 1 39 ? 158.939 144.182 162.566 1.00 93.58 39 SER J O 1
ATOM 6273 N N . ASN J 1 40 ? 158.758 146.377 163.039 1.00 110.90 40 ASN J N 1
ATOM 6274 C CA . ASN J 1 40 ? 159.336 146.257 164.374 1.00 115.79 40 ASN J CA 1
ATOM 6275 C C . ASN J 1 40 ? 159.092 147.522 165.190 1.00 113.23 40 ASN J C 1
ATOM 6276 O O . ASN J 1 40 ? 159.082 148.628 164.651 1.00 111.66 40 ASN J O 1
ATOM 6281 N N . ASP K 2 4 ? 102.252 157.459 159.155 1.00 78.14 4 ASP K N 1
ATOM 6282 C CA . ASP K 2 4 ? 102.587 156.844 160.433 1.00 77.08 4 ASP K CA 1
ATOM 6283 C C . ASP K 2 4 ? 103.723 157.594 161.121 1.00 75.52 4 ASP K C 1
ATOM 6284 O O . ASP K 2 4 ? 104.548 156.992 161.806 1.00 79.47 4 ASP K O 1
ATOM 6289 N N . ASP K 2 5 ? 103.760 158.910 160.936 1.00 90.06 5 ASP K N 1
ATOM 6290 C CA . ASP K 2 5 ? 104.821 159.752 161.468 1.00 91.40 5 ASP K CA 1
ATOM 6291 C C . ASP K 2 5 ? 104.227 160.967 162.169 1.00 92.01 5 ASP K C 1
ATOM 6292 O O . ASP K 2 5 ? 103.217 161.532 161.741 1.00 97.25 5 ASP K O 1
ATOM 6297 N N . ASP K 2 6 ? 104.882 161.375 163.251 1.00 97.29 6 ASP K N 1
ATOM 6298 C CA . ASP K 2 6 ? 104.455 162.528 164.032 1.00 100.70 6 ASP K CA 1
ATOM 6299 C C . ASP K 2 6 ? 105.646 163.123 164.775 1.00 107.61 6 ASP K C 1
ATOM 6300 O O . ASP K 2 6 ? 105.489 163.738 165.829 1.00 111.59 6 ASP K O 1
ATOM 6305 N N . LEU K 2 7 ? 106.837 162.934 164.215 1.00 102.93 7 LEU K N 1
ATOM 6306 C CA . LEU K 2 7 ? 108.061 163.443 164.822 1.00 100.34 7 LEU K CA 1
ATOM 6307 C C . LEU K 2 7 ? 108.993 164.071 163.788 1.00 99.25 7 LEU K C 1
ATOM 6308 O O . LEU K 2 7 ? 109.831 164.908 164.124 1.00 102.65 7 LEU K O 1
ATOM 6313 N N . VAL K 2 8 ? 108.842 163.664 162.531 1.00 93.38 8 VAL K N 1
ATOM 6314 C CA . VAL K 2 8 ? 109.670 164.190 161.448 1.00 91.22 8 VAL K CA 1
ATOM 6315 C C . VAL K 2 8 ? 109.381 165.668 161.205 1.00 89.95 8 VAL K C 1
ATOM 6316 O O . VAL K 2 8 ? 108.260 166.129 161.424 1.00 94.93 8 VAL K O 1
ATOM 6320 N N . PRO K 2 9 ? 110.392 166.417 160.738 1.00 86.88 9 PRO K N 1
ATOM 6321 C CA . PRO K 2 9 ? 110.190 167.856 160.491 1.00 88.27 9 PRO K CA 1
ATOM 6322 C C . PRO K 2 9 ? 109.247 168.085 159.324 1.00 89.00 9 PRO K C 1
ATOM 6323 O O . PRO K 2 9 ? 109.165 167.251 158.411 1.00 92.55 9 PRO K O 1
ATOM 6327 N N . PRO K 2 10 ? 108.510 169.205 159.327 1.00 92.25 10 PRO K N 1
ATOM 6328 C CA . PRO K 2 10 ? 107.432 169.405 158.347 1.00 94.77 10 PRO K CA 1
ATOM 6329 C C . PRO K 2 10 ? 107.827 169.213 156.890 1.00 99.88 10 PRO K C 1
ATOM 6330 O O . PRO K 2 10 ? 107.033 168.697 156.097 1.00 96.08 10 PRO K O 1
ATOM 6334 N N . LYS K 2 11 ? 109.030 169.640 156.509 1.00 98.46 11 LYS K N 1
ATOM 6335 C CA . LYS K 2 11 ? 109.362 169.680 155.089 1.00 92.91 11 LYS K CA 1
ATOM 6336 C C . LYS K 2 11 ? 109.678 168.284 154.556 1.00 88.39 11 LYS K C 1
ATOM 6337 O O . LYS K 2 11 ? 109.486 168.006 153.366 1.00 90.77 11 LYS K O 1
ATOM 6343 N N . TRP K 2 12 ? 110.154 167.387 155.423 1.00 87.61 12 TRP K N 1
ATOM 6344 C CA . TRP K 2 12 ? 110.471 166.018 155.027 1.00 91.28 12 TRP K CA 1
ATOM 6345 C C . TRP K 2 12 ? 109.343 165.021 155.276 1.00 90.95 12 TRP K C 1
ATOM 6346 O O . TRP K 2 12 ? 109.555 163.823 155.058 1.00 92.35 12 TRP K O 1
ATOM 6357 N N . ARG K 2 13 ? 108.165 165.462 155.727 1.00 87.57 13 ARG K N 1
ATOM 6358 C CA . ARG K 2 13 ? 107.064 164.528 155.966 1.00 86.55 13 ARG K CA 1
ATOM 6359 C C . ARG K 2 13 ? 106.639 163.735 154.731 1.00 92.55 13 ARG K C 1
ATOM 6360 O O . ARG K 2 13 ? 106.520 162.507 154.820 1.00 92.19 13 ARG K O 1
ATOM 6368 N N . PRO K 2 14 ? 106.388 164.371 153.564 1.00 102.16 14 PRO K N 1
ATOM 6369 C CA . PRO K 2 14 ? 105.863 163.596 152.429 1.00 98.82 14 PRO K CA 1
ATOM 6370 C C . PRO K 2 14 ? 106.833 162.540 151.925 1.00 93.60 14 PRO K C 1
ATOM 6371 O O . PRO K 2 14 ? 106.421 161.566 151.288 1.00 95.94 14 PRO K O 1
ATOM 6375 N N . LEU K 2 15 ? 108.121 162.715 152.209 1.00 81.68 15 LEU K N 1
ATOM 6376 C CA . LEU K 2 15 ? 109.125 161.756 151.766 1.00 87.96 15 LEU K CA 1
ATOM 6377 C C . LEU K 2 15 ? 109.075 160.468 152.575 1.00 91.53 15 LEU K C 1
ATOM 6378 O O . LEU K 2 15 ? 108.774 159.400 152.032 1.00 85.17 15 LEU K O 1
ATOM 6383 N N . PHE K 2 16 ? 109.331 160.565 153.875 1.00 96.09 16 PHE K N 1
ATOM 6384 C CA . PHE K 2 16 ? 109.558 159.409 154.727 1.00 96.45 16 PHE K CA 1
ATOM 6385 C C . PHE K 2 16 ? 108.889 159.562 156.088 1.00 91.42 16 PHE K C 1
ATOM 6386 O O . PHE K 2 16 ? 108.595 160.672 156.541 1.00 90.48 16 PHE K O 1
ATOM 6394 N N . ASN K 2 17 ? 108.635 158.421 156.720 1.00 85.17 17 ASN K N 1
ATOM 6395 C CA . ASN K 2 17 ? 107.859 158.360 157.949 1.00 80.86 17 ASN K CA 1
ATOM 6396 C C . ASN K 2 17 ? 108.780 158.352 159.169 1.00 77.13 17 ASN K C 1
ATOM 6397 O O . ASN K 2 17 ? 109.987 158.594 159.082 1.00 81.04 17 ASN K O 1
ATOM 6402 N N . ASN K 2 18 ? 108.192 158.075 160.334 1.00 73.10 18 ASN K N 1
ATOM 6403 C CA . ASN K 2 18 ? 108.954 157.992 161.575 1.00 74.53 18 ASN K CA 1
ATOM 6404 C C . ASN K 2 18 ? 109.955 156.845 161.533 1.00 77.84 18 ASN K C 1
ATOM 6405 O O . ASN K 2 18 ? 111.103 156.990 161.973 1.00 85.24 18 ASN K O 1
ATOM 6410 N N . GLN K 2 19 ? 109.534 155.698 161.002 1.00 68.68 19 GLN K N 1
ATOM 6411 C CA . GLN K 2 19 ? 110.336 154.482 161.001 1.00 68.48 19 GLN K CA 1
ATOM 6412 C C . GLN K 2 19 ? 111.675 154.678 160.302 1.00 66.62 19 GLN K C 1
ATOM 6413 O O . GLN K 2 19 ? 112.722 154.309 160.843 1.00 67.33 19 GLN K O 1
ATOM 6419 N N . ASP K 2 20 ? 111.655 155.264 159.108 1.00 70.01 20 ASP K N 1
ATOM 6420 C CA . ASP K 2 20 ? 112.868 155.396 158.314 1.00 70.59 20 ASP K CA 1
ATOM 6421 C C . ASP K 2 20 ? 113.675 156.645 158.644 1.00 73.84 20 ASP K C 1
ATOM 6422 O O . ASP K 2 20 ? 114.840 156.730 158.242 1.00 82.34 20 ASP K O 1
ATOM 6427 N N . TRP K 2 21 ? 113.103 157.610 159.363 1.00 66.47 21 TRP K N 1
ATOM 6428 C CA . TRP K 2 21 ? 113.866 158.793 159.739 1.00 68.15 21 TRP K CA 1
ATOM 6429 C C . TRP K 2 21 ? 114.456 158.691 161.136 1.00 70.30 21 TRP K C 1
ATOM 6430 O O . TRP K 2 21 ? 115.422 159.399 161.444 1.00 74.36 21 TRP K O 1
ATOM 6441 N N . LEU K 2 22 ? 113.902 157.833 161.991 1.00 69.81 22 LEU K N 1
ATOM 6442 C CA . LEU K 2 22 ? 114.533 157.576 163.276 1.00 65.44 22 LEU K CA 1
ATOM 6443 C C . LEU K 2 22 ? 115.895 156.912 163.137 1.00 64.27 22 LEU K C 1
ATOM 6444 O O . LEU K 2 22 ? 116.824 157.284 163.862 1.00 69.69 22 LEU K O 1
ATOM 6449 N N . LEU K 2 23 ? 116.039 155.943 162.232 1.00 60.54 23 LEU K N 1
ATOM 6450 C CA . LEU K 2 23 ? 117.350 155.352 161.994 1.00 68.08 23 LEU K CA 1
ATOM 6451 C C . LEU K 2 23 ? 118.218 156.251 161.122 1.00 66.08 23 LEU K C 1
ATOM 6452 O O . LEU K 2 23 ? 119.454 156.163 161.180 1.00 73.68 23 LEU K O 1
ATOM 6457 N N . HIS K 2 24 ? 117.603 157.129 160.327 1.00 67.47 24 HIS K N 1
ATOM 6458 C CA . HIS K 2 24 ? 118.347 158.216 159.695 1.00 69.32 24 HIS K CA 1
ATOM 6459 C C . HIS K 2 24 ? 118.418 159.402 160.662 1.00 71.63 24 HIS K C 1
ATOM 6460 O O . HIS K 2 24 ? 118.211 160.566 160.319 1.00 75.19 24 HIS K O 1
ATOM 6467 N N . ASP K 2 25 ? 118.712 159.064 161.913 1.00 70.19 25 ASP K N 1
ATOM 6468 C CA . ASP K 2 25 ? 119.283 159.978 162.886 1.00 65.21 25 ASP K CA 1
ATOM 6469 C C . ASP K 2 25 ? 120.402 159.214 163.573 1.00 70.31 25 ASP K C 1
ATOM 6470 O O . ASP K 2 25 ? 121.419 159.789 163.966 1.00 77.77 25 ASP K O 1
ATOM 6475 N N . ILE K 2 26 ? 120.234 157.894 163.657 1.00 68.55 26 ILE K N 1
ATOM 6476 C CA . ILE K 2 26 ? 121.297 157.032 164.165 1.00 68.54 26 ILE K CA 1
ATOM 6477 C C . ILE K 2 26 ? 122.490 157.069 163.224 1.00 68.32 26 ILE K C 1
ATOM 6478 O O . ILE K 2 26 ? 123.646 157.168 163.652 1.00 70.46 26 ILE K O 1
ATOM 6483 N N . VAL K 2 27 ? 122.225 156.989 161.919 1.00 67.49 27 VAL K N 1
ATOM 6484 C CA . VAL K 2 27 ? 123.323 157.033 160.958 1.00 64.80 27 VAL K CA 1
ATOM 6485 C C . VAL K 2 27 ? 124.003 158.399 160.955 1.00 67.96 27 VAL K C 1
ATOM 6486 O O . VAL K 2 27 ? 125.229 158.485 160.813 1.00 77.49 27 VAL K O 1
ATOM 6490 N N . VAL K 2 28 ? 123.243 159.483 161.114 1.00 68.72 28 VAL K N 1
ATOM 6491 C CA . VAL K 2 28 ? 123.889 160.791 161.175 1.00 69.93 28 VAL K CA 1
ATOM 6492 C C . VAL K 2 28 ? 124.693 160.956 162.464 1.00 69.94 28 VAL K C 1
ATOM 6493 O O . VAL K 2 28 ? 125.757 161.585 162.452 1.00 73.17 28 VAL K O 1
ATOM 6497 N N . LYS K 2 29 ? 124.221 160.398 163.585 1.00 65.74 29 LYS K N 1
ATOM 6498 C CA . LYS K 2 29 ? 125.012 160.430 164.810 1.00 62.67 29 LYS K CA 1
ATOM 6499 C C . LYS K 2 29 ? 126.275 159.592 164.671 1.00 67.29 29 LYS K C 1
ATOM 6500 O O . LYS K 2 29 ? 127.303 159.904 165.279 1.00 71.60 29 LYS K O 1
ATOM 6506 N N . SER K 2 30 ? 126.210 158.504 163.904 1.00 71.90 30 SER K N 1
ATOM 6507 C CA . SER K 2 30 ? 127.422 157.742 163.629 1.00 74.15 30 SER K CA 1
ATOM 6508 C C . SER K 2 30 ? 128.401 158.546 162.784 1.00 71.39 30 SER K C 1
ATOM 6509 O O . SER K 2 30 ? 129.591 158.613 163.115 1.00 77.62 30 SER K O 1
ATOM 6512 N N . PHE K 2 31 ? 127.912 159.162 161.704 1.00 57.25 31 PHE K N 1
ATOM 6513 C CA . PHE K 2 31 ? 128.768 159.937 160.809 1.00 58.32 31 PHE K CA 1
ATOM 6514 C C . PHE K 2 31 ? 129.435 161.091 161.547 1.00 59.41 31 PHE K C 1
ATOM 6515 O O . PHE K 2 31 ? 130.654 161.287 161.450 1.00 64.06 31 PHE K O 1
ATOM 6523 N N . TYR K 2 32 ? 128.647 161.868 162.286 1.00 59.37 32 TYR K N 1
ATOM 6524 C CA . TYR K 2 32 ? 129.194 162.914 163.136 1.00 60.99 32 TYR K CA 1
ATOM 6525 C C . TYR K 2 32 ? 129.652 162.302 164.452 1.00 65.08 32 TYR K C 1
ATOM 6526 O O . TYR K 2 32 ? 128.835 162.005 165.327 1.00 73.56 32 TYR K O 1
ATOM 6535 N N . GLY K 2 33 ? 130.960 162.157 164.607 1.00 52.07 33 GLY K N 1
ATOM 6536 C CA . GLY K 2 33 ? 131.544 161.398 165.694 1.00 56.54 33 GLY K CA 1
ATOM 6537 C C . GLY K 2 33 ? 132.520 160.387 165.136 1.00 63.82 33 GLY K C 1
ATOM 6538 O O . GLY K 2 33 ? 133.666 160.306 165.596 1.00 73.35 33 GLY K O 1
ATOM 6539 N N . PHE K 2 34 ? 132.155 159.889 163.961 1.00 54.37 34 PHE K N 1
ATOM 6540 C CA . PHE K 2 34 ? 133.042 159.061 163.178 1.00 55.76 34 PHE K CA 1
ATOM 6541 C C . PHE K 2 34 ? 134.012 160.112 162.611 1.00 59.55 34 PHE K C 1
ATOM 6542 O O . PHE K 2 34 ? 135.208 159.852 162.480 1.00 54.94 34 PHE K O 1
ATOM 6550 N N . GLY K 2 35 ? 133.487 161.301 162.278 1.00 66.75 35 GLY K N 1
ATOM 6551 C CA . GLY K 2 35 ? 134.309 162.400 161.803 1.00 55.71 35 GLY K CA 1
ATOM 6552 C C . GLY K 2 35 ? 135.297 162.919 162.831 1.00 57.28 35 GLY K C 1
ATOM 6553 O O . GLY K 2 35 ? 136.458 163.169 162.503 1.00 65.99 35 GLY K O 1
ATOM 6554 N N . VAL K 2 36 ? 134.863 163.092 164.082 1.00 52.89 36 VAL K N 1
ATOM 6555 C CA . VAL K 2 36 ? 135.776 163.631 165.087 1.00 57.09 36 VAL K CA 1
ATOM 6556 C C . VAL K 2 36 ? 136.844 162.605 165.446 1.00 53.93 36 VAL K C 1
ATOM 6557 O O . VAL K 2 36 ? 138.017 162.954 165.639 1.00 60.05 36 VAL K O 1
ATOM 6561 N N . ILE K 2 37 ? 136.465 161.325 165.539 1.00 47.50 37 ILE K N 1
ATOM 6562 C CA . ILE K 2 37 ? 137.468 160.299 165.801 1.00 52.83 37 ILE K CA 1
ATOM 6563 C C . ILE K 2 37 ? 138.475 160.249 164.659 1.00 56.48 37 ILE K C 1
ATOM 6564 O O . ILE K 2 37 ? 139.687 160.141 164.889 1.00 55.08 37 ILE K O 1
ATOM 6569 N N . ALA K 2 38 ? 137.999 160.366 163.417 1.00 62.45 38 ALA K N 1
ATOM 6570 C CA . ALA K 2 38 ? 138.898 160.383 162.271 1.00 59.50 38 ALA K CA 1
ATOM 6571 C C . ALA K 2 38 ? 139.832 161.585 162.318 1.00 58.12 38 ALA K C 1
ATOM 6572 O O . ALA K 2 38 ? 141.020 161.466 162.013 1.00 64.18 38 ALA K O 1
ATOM 6574 N N . ALA K 2 39 ? 139.310 162.755 162.693 1.00 52.53 39 ALA K N 1
ATOM 6575 C CA . ALA K 2 39 ? 140.148 163.950 162.747 1.00 48.84 39 ALA K CA 1
ATOM 6576 C C . ALA K 2 39 ? 141.233 163.827 163.812 1.00 54.34 39 ALA K C 1
ATOM 6577 O O . ALA K 2 39 ? 142.403 164.149 163.556 1.00 55.53 39 ALA K O 1
ATOM 6579 N N . ILE K 2 40 ? 140.871 163.361 165.009 1.00 55.75 40 ILE K N 1
ATOM 6580 C CA . ILE K 2 40 ? 141.861 163.246 166.077 1.00 52.42 40 ILE K CA 1
ATOM 6581 C C . ILE K 2 40 ? 142.896 162.181 165.727 1.00 56.31 40 ILE K C 1
ATOM 6582 O O . ILE K 2 40 ? 144.092 162.348 165.989 1.00 62.16 40 ILE K O 1
ATOM 6587 N N . ALA K 2 41 ? 142.458 161.080 165.111 1.00 53.73 41 ALA K N 1
ATOM 6588 C CA . ALA K 2 41 ? 143.389 160.044 164.679 1.00 51.40 41 ALA K CA 1
ATOM 6589 C C . ALA K 2 41 ? 144.324 160.564 163.593 1.00 54.42 41 ALA K C 1
ATOM 6590 O O . ALA K 2 41 ? 145.521 160.263 163.601 1.00 59.53 41 ALA K O 1
ATOM 6592 N N . HIS K 2 42 ? 143.781 161.346 162.656 1.00 55.75 42 HIS K N 1
ATOM 6593 C CA . HIS K 2 42 ? 144.579 161.908 161.574 1.00 57.99 42 HIS K CA 1
ATOM 6594 C C . HIS K 2 42 ? 145.644 162.861 162.097 1.00 61.39 42 HIS K C 1
ATOM 6595 O O . HIS K 2 42 ? 146.767 162.877 161.580 1.00 61.92 42 HIS K O 1
ATOM 6602 N N . LEU K 2 43 ? 145.302 163.678 163.097 1.00 59.70 43 LEU K N 1
ATOM 6603 C CA . LEU K 2 43 ? 146.268 164.643 163.614 1.00 54.55 43 LEU K CA 1
ATOM 6604 C C . LEU K 2 43 ? 147.467 163.960 164.264 1.00 50.98 43 LEU K C 1
ATOM 6605 O O . LEU K 2 43 ? 148.597 164.445 164.136 1.00 54.64 43 LEU K O 1
ATOM 6610 N N . LEU K 2 44 ? 147.248 162.840 164.957 1.00 51.25 44 LEU K N 1
ATOM 6611 C CA . LEU K 2 44 ? 148.369 162.107 165.538 1.00 50.79 44 LEU K CA 1
ATOM 6612 C C . LEU K 2 44 ? 149.336 161.614 164.469 1.00 51.10 44 LEU K C 1
ATOM 6613 O O . LEU K 2 44 ? 150.556 161.718 164.644 1.00 54.63 44 LEU K O 1
ATOM 6618 N N . VAL K 2 45 ? 148.821 161.088 163.359 1.00 53.26 45 VAL K N 1
ATOM 6619 C CA . VAL K 2 45 ? 149.693 160.637 162.280 1.00 51.21 45 VAL K CA 1
ATOM 6620 C C . VAL K 2 45 ? 150.387 161.818 161.614 1.00 57.03 45 VAL K C 1
ATOM 6621 O O . VAL K 2 45 ? 151.560 161.732 161.236 1.00 62.37 45 VAL K O 1
ATOM 6625 N N . TYR K 2 46 ? 149.675 162.937 161.448 1.00 60.61 46 TYR K N 1
ATOM 6626 C CA . TYR K 2 46 ? 150.298 164.111 160.845 1.00 56.04 46 TYR K CA 1
ATOM 6627 C C . TYR K 2 46 ? 151.408 164.679 161.715 1.00 59.87 46 TYR K C 1
ATOM 6628 O O . TYR K 2 46 ? 152.367 165.250 161.186 1.00 56.34 46 TYR K O 1
ATOM 6637 N N . LEU K 2 47 ? 151.296 164.543 163.036 1.00 63.62 47 LEU K N 1
ATOM 6638 C CA . LEU K 2 47 ? 152.417 164.880 163.905 1.00 57.04 47 LEU K CA 1
ATOM 6639 C C . LEU K 2 47 ? 153.520 163.831 163.821 1.00 59.85 47 LEU K C 1
ATOM 6640 O O . LEU K 2 47 ? 154.704 164.165 163.937 1.00 63.09 47 LEU K O 1
ATOM 6645 N N . TRP K 2 48 ? 153.152 162.564 163.623 1.00 65.39 48 TRP K N 1
ATOM 6646 C CA . TRP K 2 48 ? 154.127 161.485 163.503 1.00 60.15 48 TRP K CA 1
ATOM 6647 C C . TRP K 2 48 ? 155.053 161.726 162.318 1.00 64.85 48 TRP K C 1
ATOM 6648 O O . TRP K 2 48 ? 156.262 161.909 162.494 1.00 70.32 48 TRP K O 1
ATOM 6659 N N . LYS K 2 49 ? 154.496 161.727 161.106 1.00 66.94 49 LYS K N 1
ATOM 6660 C CA . LYS K 2 49 ? 155.231 162.063 159.897 1.00 65.82 49 LYS K CA 1
ATOM 6661 C C . LYS K 2 49 ? 154.303 162.797 158.942 1.00 66.49 49 LYS K C 1
ATOM 6662 O O . LYS K 2 49 ? 153.358 162.195 158.410 1.00 72.18 49 LYS K O 1
ATOM 6668 N N . PRO K 2 50 ? 154.529 164.092 158.723 1.00 60.86 50 PRO K N 1
ATOM 6669 C CA . PRO K 2 50 ? 153.738 164.824 157.721 1.00 63.99 50 PRO K CA 1
ATOM 6670 C C . PRO K 2 50 ? 153.862 164.169 156.355 1.00 61.87 50 PRO K C 1
ATOM 6671 O O . PRO K 2 50 ? 154.942 163.733 155.953 1.00 70.54 50 PRO K O 1
ATOM 6675 N N . TRP K 2 51 ? 152.740 164.096 155.635 1.00 61.66 51 TRP K N 1
ATOM 6676 C CA . TRP K 2 51 ? 152.780 163.509 154.301 1.00 62.72 51 TRP K CA 1
ATOM 6677 C C . TRP K 2 51 ? 152.635 164.555 153.200 1.00 69.85 51 TRP K C 1
ATOM 6678 O O . TRP K 2 51 ? 152.944 164.264 152.039 1.00 78.09 51 TRP K O 1
ATOM 6689 N N . LEU K 2 52 ? 152.179 165.762 153.526 1.00 67.39 52 LEU K N 1
ATOM 6690 C CA . LEU K 2 52 ? 152.313 166.893 152.618 1.00 68.47 52 LEU K CA 1
ATOM 6691 C C . LEU K 2 52 ? 153.034 168.022 153.335 1.00 70.18 52 LEU K C 1
ATOM 6692 O O . LEU K 2 52 ? 152.585 168.476 154.394 1.00 74.31 52 LEU K O 1
ATOM 6697 N N . PRO K 2 53 ? 154.159 168.496 152.783 1.00 72.95 53 PRO K N 1
ATOM 6698 C CA . PRO K 2 53 ? 154.845 169.677 153.306 1.00 75.67 53 PRO K CA 1
ATOM 6699 C C . PRO K 2 53 ? 154.432 170.956 152.582 1.00 75.94 53 PRO K C 1
ATOM 6700 O O . PRO K 2 53 ? 154.113 170.941 151.393 1.00 69.97 53 PRO K O 1
ATOM 6705 N N . LYS L 4 5 ? 104.305 135.084 126.410 1.00 75.42 5 LYS L N 1
ATOM 6706 C CA . LYS L 4 5 ? 104.263 135.861 127.642 1.00 67.97 5 LYS L CA 1
ATOM 6707 C C . LYS L 4 5 ? 105.155 137.093 127.546 1.00 65.39 5 LYS L C 1
ATOM 6708 O O . LYS L 4 5 ? 106.366 137.001 127.750 1.00 66.29 5 LYS L O 1
ATOM 6714 N N . ALA L 4 6 ? 104.546 138.239 127.229 1.00 67.12 6 ALA L N 1
ATOM 6715 C CA . ALA L 4 6 ? 105.252 139.515 127.162 1.00 70.94 6 ALA L CA 1
ATOM 6716 C C . ALA L 4 6 ? 106.419 139.449 126.186 1.00 72.21 6 ALA L C 1
ATOM 6717 O O . ALA L 4 6 ? 107.582 139.523 126.596 1.00 79.11 6 ALA L O 1
ATOM 6719 N N . LYS L 4 7 ? 106.124 139.306 124.893 1.00 54.00 7 LYS L N 1
ATOM 6720 C CA . LYS L 4 7 ? 107.150 139.022 123.897 1.00 57.27 7 LYS L CA 1
ATOM 6721 C C . LYS L 4 7 ? 107.522 140.256 123.078 1.00 61.57 7 LYS L C 1
ATOM 6722 O O . LYS L 4 7 ? 107.757 140.151 121.872 1.00 73.95 7 LYS L O 1
ATOM 6728 N N . ASP L 4 8 ? 107.571 141.433 123.716 1.00 56.25 8 ASP L N 1
ATOM 6729 C CA . ASP L 4 8 ? 108.239 142.615 123.167 1.00 56.91 8 ASP L CA 1
ATOM 6730 C C . ASP L 4 8 ? 107.790 142.965 121.752 1.00 61.80 8 ASP L C 1
ATOM 6731 O O . ASP L 4 8 ? 108.500 142.657 120.786 1.00 66.99 8 ASP L O 1
ATOM 6736 N N . PRO L 4 9 ? 106.617 143.586 121.588 1.00 69.00 9 PRO L N 1
ATOM 6737 C CA . PRO L 4 9 ? 106.061 143.756 120.233 1.00 70.91 9 PRO L CA 1
ATOM 6738 C C . PRO L 4 9 ? 106.969 144.496 119.262 1.00 69.01 9 PRO L C 1
ATOM 6739 O O . PRO L 4 9 ? 106.908 144.230 118.055 1.00 74.07 9 PRO L O 1
ATOM 6743 N N . ARG L 4 10 ? 107.810 145.417 119.737 1.00 63.98 10 ARG L N 1
ATOM 6744 C CA . ARG L 4 10 ? 108.569 146.294 118.850 1.00 64.29 10 ARG L CA 1
ATOM 6745 C C . ARG L 4 10 ? 109.883 145.678 118.367 1.00 63.63 10 ARG L C 1
ATOM 6746 O O . ARG L 4 10 ? 110.758 146.404 117.875 1.00 61.29 10 ARG L O 1
ATOM 6754 N N . PHE L 4 11 ? 110.037 144.359 118.460 1.00 57.82 11 PHE L N 1
ATOM 6755 C CA . PHE L 4 11 ? 111.253 143.695 118.011 1.00 55.84 11 PHE L CA 1
ATOM 6756 C C . PHE L 4 11 ? 110.870 142.419 117.275 1.00 55.23 11 PHE L C 1
ATOM 6757 O O . PHE L 4 11 ? 109.798 141.859 117.532 1.00 59.21 11 PHE L O 1
ATOM 6765 N N . PRO L 4 12 ? 111.713 141.942 116.355 1.00 53.75 12 PRO L N 1
ATOM 6766 C CA . PRO L 4 12 ? 111.396 140.705 115.630 1.00 54.30 12 PRO L CA 1
ATOM 6767 C C . PRO L 4 12 ? 111.301 139.501 116.557 1.00 53.71 12 PRO L C 1
ATOM 6768 O O . PRO L 4 12 ? 111.946 139.442 117.606 1.00 59.44 12 PRO L O 1
ATOM 6772 N N . ASP L 4 13 ? 110.478 138.532 116.149 1.00 53.35 13 ASP L N 1
ATOM 6773 C CA . ASP L 4 13 ? 110.112 137.406 117.002 1.00 58.54 13 ASP L CA 1
ATOM 6774 C C . ASP L 4 13 ? 111.292 136.523 117.394 1.00 63.68 13 ASP L C 1
ATOM 6775 O O . ASP L 4 13 ? 111.666 136.489 118.568 1.00 75.76 13 ASP L O 1
ATOM 6780 N N . PHE L 4 14 ? 111.874 135.806 116.429 1.00 47.04 14 PHE L N 1
ATOM 6781 C CA . PHE L 4 14 ? 112.993 134.893 116.663 1.00 52.05 14 PHE L CA 1
ATOM 6782 C C . PHE L 4 14 ? 112.677 133.760 117.639 1.00 56.60 14 PHE L C 1
ATOM 6783 O O . PHE L 4 14 ? 113.591 133.051 118.072 1.00 52.75 14 PHE L O 1
ATOM 6791 N N . SER L 4 15 ? 111.408 133.564 117.991 1.00 61.82 15 SER L N 1
ATOM 6792 C CA . SER L 4 15 ? 111.024 132.596 119.012 1.00 49.22 15 SER L CA 1
ATOM 6793 C C . SER L 4 15 ? 110.098 131.531 118.438 1.00 54.63 15 SER L C 1
ATOM 6794 O O . SER L 4 15 ? 109.503 131.717 117.372 1.00 64.32 15 SER L O 1
ATOM 6797 N N . PHE L 4 16 ? 109.982 130.413 119.157 1.00 48.42 16 PHE L N 1
ATOM 6798 C CA . PHE L 4 16 ? 109.189 129.264 118.730 1.00 48.85 16 PHE L CA 1
ATOM 6799 C C . PHE L 4 16 ? 107.691 129.532 118.822 1.00 52.73 16 PHE L C 1
ATOM 6800 O O . PHE L 4 16 ? 107.268 130.536 119.404 1.00 51.04 16 PHE L O 1
ATOM 6808 N N . THR L 4 17 ? 106.880 128.638 118.255 1.00 55.65 17 THR L N 1
ATOM 6809 C CA . THR L 4 17 ? 105.444 128.864 118.149 1.00 56.42 17 THR L CA 1
ATOM 6810 C C . THR L 4 17 ? 104.586 127.746 118.731 1.00 58.68 17 THR L C 1
ATOM 6811 O O . THR L 4 17 ? 103.484 128.031 119.211 1.00 67.93 17 THR L O 1
ATOM 6815 N N . VAL L 4 18 ? 105.056 126.494 118.704 1.00 48.54 18 VAL L N 1
ATOM 6816 C CA . VAL L 4 18 ? 104.264 125.316 119.069 1.00 54.12 18 VAL L CA 1
ATOM 6817 C C . VAL L 4 18 ? 103.095 125.199 118.098 1.00 56.58 18 VAL L C 1
ATOM 6818 O O . VAL L 4 18 ? 102.131 125.969 118.174 1.00 58.23 18 VAL L O 1
ATOM 6822 N N . VAL L 4 19 ? 103.156 124.214 117.200 1.00 65.08 19 VAL L N 1
ATOM 6823 C CA . VAL L 4 19 ? 102.484 124.334 115.910 1.00 71.72 19 VAL L CA 1
ATOM 6824 C C . VAL L 4 19 ? 100.969 124.406 116.044 1.00 81.21 19 VAL L C 1
ATOM 6825 O O . VAL L 4 19 ? 100.376 125.472 115.840 1.00 90.20 19 VAL L O 1
ATOM 6829 N N . GLU L 4 20 ? 100.324 123.291 116.386 1.00 77.52 20 GLU L N 1
ATOM 6830 C CA . GLU L 4 20 ? 98.902 123.361 116.701 1.00 82.43 20 GLU L CA 1
ATOM 6831 C C . GLU L 4 20 ? 98.547 122.713 118.030 1.00 78.92 20 GLU L C 1
ATOM 6832 O O . GLU L 4 20 ? 97.998 123.362 118.927 1.00 81.18 20 GLU L O 1
ATOM 6838 N N . GLY L 4 21 ? 98.857 121.425 118.152 1.00 58.92 21 GLY L N 1
ATOM 6839 C CA . GLY L 4 21 ? 98.381 120.625 119.261 1.00 61.79 21 GLY L CA 1
ATOM 6840 C C . GLY L 4 21 ? 99.384 119.619 119.781 1.00 62.31 21 GLY L C 1
ATOM 6841 O O . GLY L 4 21 ? 98.996 118.553 120.267 1.00 57.55 21 GLY L O 1
ATOM 6842 N N . ALA L 4 22 ? 100.673 119.930 119.681 1.00 64.55 22 ALA L N 1
ATOM 6843 C CA . ALA L 4 22 ? 101.737 119.022 120.106 1.00 60.68 22 ALA L CA 1
ATOM 6844 C C . ALA L 4 22 ? 101.985 119.260 121.591 1.00 62.44 22 ALA L C 1
ATOM 6845 O O . ALA L 4 22 ? 103.118 119.481 122.023 1.00 70.49 22 ALA L O 1
ATOM 6847 N N . ARG L 4 23 ? 100.909 119.213 122.373 1.00 50.98 23 ARG L N 1
ATOM 6848 C CA . ARG L 4 23 ? 100.997 119.368 123.817 1.00 50.25 23 ARG L CA 1
ATOM 6849 C C . ARG L 4 23 ? 100.041 118.398 124.497 1.00 54.36 23 ARG L C 1
ATOM 6850 O O . ARG L 4 23 ? 100.176 118.109 125.691 1.00 57.38 23 ARG L O 1
ATOM 6858 N N . ALA L 4 24 ? 99.076 117.885 123.737 1.00 53.30 24 ALA L N 1
ATOM 6859 C CA . ALA L 4 24 ? 98.070 116.967 124.248 1.00 48.94 24 ALA L CA 1
ATOM 6860 C C . ALA L 4 24 ? 98.316 115.530 123.815 1.00 55.32 24 ALA L C 1
ATOM 6861 O O . ALA L 4 24 ? 97.547 114.639 124.188 1.00 56.61 24 ALA L O 1
ATOM 6863 N N . THR L 4 25 ? 99.369 115.282 123.036 1.00 57.37 25 THR L N 1
ATOM 6864 C CA . THR L 4 25 ? 99.753 113.936 122.634 1.00 53.52 25 THR L CA 1
ATOM 6865 C C . THR L 4 25 ? 100.638 113.264 123.676 1.00 55.14 25 THR L C 1
ATOM 6866 O O . THR L 4 25 ? 101.348 112.302 123.366 1.00 60.29 25 THR L O 1
ATOM 6870 N N . ARG L 4 26 ? 100.606 113.760 124.910 1.00 53.40 26 ARG L N 1
ATOM 6871 C CA . ARG L 4 26 ? 101.464 113.270 125.981 1.00 54.88 26 ARG L CA 1
ATOM 6872 C C . ARG L 4 26 ? 100.717 112.198 126.766 1.00 56.72 26 ARG L C 1
ATOM 6873 O O . ARG L 4 26 ? 99.784 112.504 127.515 1.00 62.39 26 ARG L O 1
ATOM 6881 N N . VAL L 4 27 ? 101.121 110.944 126.593 1.00 57.54 27 VAL L N 1
ATOM 6882 C CA . VAL L 4 27 ? 100.577 109.846 127.389 1.00 52.49 27 VAL L CA 1
ATOM 6883 C C . VAL L 4 27 ? 101.247 109.873 128.758 1.00 53.65 27 VAL L C 1
ATOM 6884 O O . VAL L 4 27 ? 102.468 110.062 128.845 1.00 62.93 27 VAL L O 1
ATOM 6888 N N . PRO L 4 28 ? 100.501 109.689 129.849 1.00 62.51 28 PRO L N 1
ATOM 6889 C CA . PRO L 4 28 ? 101.081 109.899 131.183 1.00 66.87 28 PRO L CA 1
ATOM 6890 C C . PRO L 4 28 ? 102.026 108.795 131.633 1.00 69.88 28 PRO L C 1
ATOM 6891 O O . PRO L 4 28 ? 102.543 108.845 132.753 1.00 77.83 28 PRO L O 1
ATOM 6895 N N . GLY L 4 29 ? 102.262 107.800 130.785 1.00 54.83 29 GLY L N 1
ATOM 6896 C CA . GLY L 4 29 ? 103.146 106.714 131.157 1.00 53.17 29 GLY L CA 1
ATOM 6897 C C . GLY L 4 29 ? 104.205 106.409 130.120 1.00 60.68 29 GLY L C 1
ATOM 6898 O O . GLY L 4 29 ? 105.123 105.624 130.373 1.00 68.86 29 GLY L O 1
ATOM 6899 N N . GLY L 4 30 ? 104.091 107.022 128.955 1.00 59.66 30 GLY L N 1
ATOM 6900 C CA . GLY L 4 30 ? 105.040 106.786 127.882 1.00 58.04 30 GLY L CA 1
ATOM 6901 C C . GLY L 4 30 ? 104.555 105.681 126.963 1.00 59.11 30 GLY L C 1
ATOM 6902 O O . GLY L 4 30 ? 104.027 104.656 127.411 1.00 64.89 30 GLY L O 1
ATOM 6903 N N . ARG L 4 31 ? 104.728 105.890 125.663 1.00 52.70 31 ARG L N 1
ATOM 6904 C CA . ARG L 4 31 ? 104.377 104.885 124.674 1.00 52.84 31 ARG L CA 1
ATOM 6905 C C . ARG L 4 31 ? 105.516 103.885 124.507 1.00 58.19 31 ARG L C 1
ATOM 6906 O O . ARG L 4 31 ? 106.669 104.147 124.852 1.00 63.53 31 ARG L O 1
ATOM 6914 N N . THR L 4 32 ? 105.178 102.722 123.965 1.00 63.12 32 THR L N 1
ATOM 6915 C CA . THR L 4 32 ? 106.179 101.714 123.666 1.00 61.62 32 THR L CA 1
ATOM 6916 C C . THR L 4 32 ? 106.809 101.997 122.305 1.00 61.79 32 THR L C 1
ATOM 6917 O O . THR L 4 32 ? 106.337 102.832 121.531 1.00 63.50 32 THR L O 1
ATOM 6921 N N . ILE L 4 33 ? 107.900 101.286 122.020 1.00 64.23 33 ILE L N 1
ATOM 6922 C CA . ILE L 4 33 ? 108.530 101.387 120.709 1.00 65.75 33 ILE L CA 1
ATOM 6923 C C . ILE L 4 33 ? 107.626 100.840 119.609 1.00 65.97 33 ILE L C 1
ATOM 6924 O O . ILE L 4 33 ? 107.797 101.197 118.437 1.00 64.86 33 ILE L O 1
ATOM 6929 N N . GLU L 4 34 ? 106.651 100.000 119.961 1.00 70.51 34 GLU L N 1
ATOM 6930 C CA . GLU L 4 34 ? 105.819 99.355 118.950 1.00 68.99 34 GLU L CA 1
ATOM 6931 C C . GLU L 4 34 ? 104.874 100.347 118.282 1.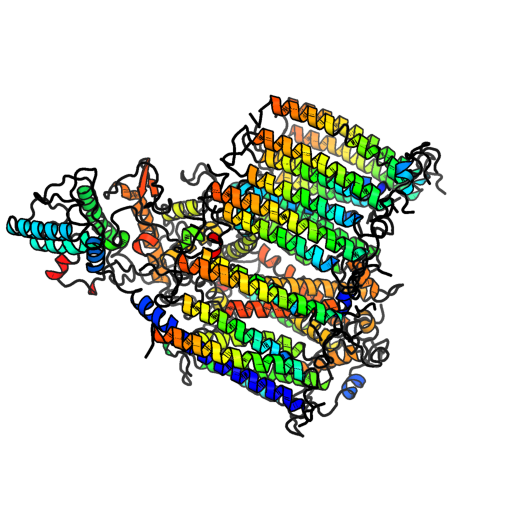00 72.93 34 GLU L C 1
ATOM 6932 O O . GLU L 4 34 ? 104.701 100.320 117.059 1.00 79.40 34 GLU L O 1
ATOM 6938 N N . GLU L 4 35 ? 104.229 101.216 119.065 1.00 61.88 35 GLU L N 1
ATOM 6939 C CA . GLU L 4 35 ? 103.294 102.167 118.469 1.00 65.42 35 GLU L CA 1
ATOM 6940 C C . GLU L 4 35 ? 104.018 103.365 117.869 1.00 70.59 35 GLU L C 1
ATOM 6941 O O . GLU L 4 35 ? 103.571 103.926 116.862 1.00 78.94 35 GLU L O 1
ATOM 6947 N N . ILE L 4 36 ? 105.131 103.776 118.477 1.00 57.12 36 ILE L N 1
ATOM 6948 C CA . ILE L 4 36 ? 105.783 105.023 118.085 1.00 59.74 36 ILE L CA 1
ATOM 6949 C C . ILE L 4 36 ? 106.368 104.914 116.683 1.00 59.66 36 ILE L C 1
ATOM 6950 O O . ILE L 4 36 ? 106.187 105.807 115.846 1.00 58.95 36 ILE L O 1
ATOM 6955 N N . GLU L 4 37 ? 107.070 103.824 116.406 1.00 68.53 37 GLU L N 1
ATOM 6956 C CA . GLU L 4 37 ? 107.913 103.700 115.224 1.00 66.06 37 GLU L CA 1
ATOM 6957 C C . GLU L 4 37 ? 107.117 103.759 113.918 1.00 65.44 37 GLU L C 1
ATOM 6958 O O . GLU L 4 37 ? 107.514 104.494 113.004 1.00 68.16 37 GLU L O 1
ATOM 6964 N N . PRO L 4 38 ? 106.005 103.024 113.770 1.00 71.30 38 PRO L N 1
ATOM 6965 C CA . PRO L 4 38 ? 105.254 103.113 112.505 1.00 71.31 38 PRO L CA 1
ATOM 6966 C C . PRO L 4 38 ? 104.584 104.457 112.273 1.00 73.07 38 PRO L C 1
ATOM 6967 O O . PRO L 4 38 ? 104.213 104.752 111.131 1.00 80.27 38 PRO L O 1
ATOM 6971 N N . GLU L 4 39 ? 104.407 105.273 113.313 1.00 71.47 39 GLU L N 1
ATOM 6972 C CA . GLU L 4 39 ? 103.677 106.529 113.163 1.00 72.17 39 GLU L CA 1
ATOM 6973 C C . GLU L 4 39 ? 104.371 107.469 112.182 1.00 71.56 39 GLU L C 1
ATOM 6974 O O . GLU L 4 39 ? 103.742 108.003 111.262 1.00 71.96 39 GLU L O 1
ATOM 6980 N N . TYR L 4 40 ? 105.673 107.679 112.360 1.00 63.39 40 TYR L N 1
ATOM 6981 C CA . TYR L 4 40 ? 106.423 108.661 111.579 1.00 62.49 40 TYR L CA 1
ATOM 6982 C C . TYR L 4 40 ? 107.334 108.024 110.536 1.00 64.10 40 TYR L C 1
ATOM 6983 O O . TYR L 4 40 ? 108.380 108.583 110.200 1.00 67.11 40 TYR L O 1
ATOM 6992 N N . LYS L 4 41 ? 106.969 106.859 110.002 1.00 71.72 41 LYS L N 1
ATOM 6993 C CA . LYS L 4 41 ? 107.693 106.303 108.865 1.00 67.37 41 LYS L CA 1
ATOM 6994 C C . LYS L 4 41 ? 107.089 106.753 107.545 1.00 65.50 41 LYS L C 1
ATOM 6995 O O . LYS L 4 41 ? 106.635 105.921 106.754 1.00 71.58 41 LYS L O 1
ATOM 7001 N N . ILE L 4 42 ? 107.076 108.058 107.289 1.00 74.61 42 ILE L N 1
ATOM 7002 C CA . ILE L 4 42 ? 106.581 108.541 106.008 1.00 84.99 42 ILE L CA 1
ATOM 7003 C C . ILE L 4 42 ? 107.593 108.177 104.931 1.00 80.87 42 ILE L C 1
ATOM 7004 O O . ILE L 4 42 ? 108.806 108.175 105.171 1.00 79.23 42 ILE L O 1
ATOM 7009 N N . LYS L 4 43 ? 107.097 107.845 103.744 1.00 76.32 43 LYS L N 1
ATOM 7010 C CA . LYS L 4 43 ? 107.958 107.415 102.650 1.00 72.22 43 LYS L CA 1
ATOM 7011 C C . LYS L 4 43 ? 108.233 108.607 101.741 1.00 76.54 43 LYS L C 1
ATOM 7012 O O . LYS L 4 43 ? 107.488 108.854 100.788 1.00 82.39 43 LYS L O 1
ATOM 7018 N N . GLY L 4 44 ? 109.295 109.347 102.035 1.00 61.59 44 GLY L N 1
ATOM 7019 C CA . GLY L 4 44 ? 109.667 110.478 101.207 1.00 62.87 44 GLY L CA 1
ATOM 7020 C C . GLY L 4 44 ? 110.439 111.507 102.016 1.00 59.34 44 GLY L C 1
ATOM 7021 O O . GLY L 4 44 ? 110.936 111.216 103.100 1.00 62.23 44 GLY L O 1
ATOM 7022 N N . ARG L 4 45 ? 110.512 112.716 101.456 1.00 64.85 45 ARG L N 1
ATOM 7023 C CA . ARG L 4 45 ? 111.234 113.831 102.062 1.00 68.18 45 ARG L CA 1
ATOM 7024 C C . ARG L 4 45 ? 112.685 113.474 102.360 1.00 69.61 45 ARG L C 1
ATOM 7025 O O . ARG L 4 45 ? 113.101 113.441 103.522 1.00 78.76 45 ARG L O 1
ATOM 7033 N N . THR L 4 46 ? 113.458 113.213 101.311 1.00 67.07 46 THR L N 1
ATOM 7034 C CA . THR L 4 46 ? 114.883 112.937 101.414 1.00 69.16 46 THR L CA 1
ATOM 7035 C C . THR L 4 46 ? 115.600 113.898 100.477 1.00 71.13 46 THR L C 1
ATOM 7036 O O . THR L 4 46 ? 115.079 114.251 99.415 1.00 71.23 46 THR L O 1
ATOM 7040 N N . THR L 4 47 ? 116.795 114.337 100.885 1.00 73.18 47 THR L N 1
ATOM 7041 C CA . THR L 4 47 ? 117.627 115.185 100.029 1.00 68.93 47 THR L CA 1
ATOM 7042 C C . THR L 4 47 ? 118.193 114.310 98.914 1.00 66.17 47 THR L C 1
ATOM 7043 O O . THR L 4 47 ? 119.400 114.096 98.785 1.00 74.91 47 THR L O 1
ATOM 7047 N N . PHE L 4 48 ? 117.261 113.748 98.132 1.00 64.58 48 PHE L N 1
ATOM 7048 C CA . PHE L 4 48 ? 117.433 112.838 96.980 1.00 71.39 48 PHE L CA 1
ATOM 7049 C C . PHE L 4 48 ? 116.100 112.430 96.460 1.00 75.31 48 PHE L C 1
ATOM 7050 O O . PHE L 4 48 ? 115.883 112.303 95.319 1.00 83.37 48 PHE L O 1
ATOM 7058 N N . SER L 4 49 ? 115.206 112.164 97.342 1.00 71.90 49 SER L N 1
ATOM 7059 C CA . SER L 4 49 ? 113.836 111.889 96.935 1.00 66.28 49 SER L CA 1
ATOM 7060 C C . SER L 4 49 ? 113.127 113.122 96.394 1.00 68.77 49 SER L C 1
ATOM 7061 O O . SER L 4 49 ? 112.119 112.979 95.694 1.00 72.06 49 SER L O 1
ATOM 7064 N N . ALA L 4 50 ? 113.622 114.321 96.701 1.00 76.71 50 ALA L N 1
ATOM 7065 C CA . ALA L 4 50 ? 113.029 115.544 96.161 1.00 82.05 50 ALA L CA 1
ATOM 7066 C C . ALA L 4 50 ? 113.573 115.840 94.766 1.00 78.37 50 ALA L C 1
ATOM 7067 O O . ALA L 4 50 ? 112.815 116.146 93.841 1.00 83.97 50 ALA L O 1
ATOM 7069 N N . ILE L 4 51 ? 114.895 115.757 94.604 1.00 72.19 51 ILE L N 1
ATOM 7070 C CA . ILE L 4 51 ? 115.508 116.009 93.301 1.00 78.02 51 ILE L CA 1
ATOM 7071 C C . ILE L 4 51 ? 115.174 114.878 92.336 1.00 80.35 51 ILE L C 1
ATOM 7072 O O . ILE L 4 51 ? 114.566 115.088 91.280 1.00 86.06 51 ILE L O 1
ATOM 7077 N N . PHE L 4 52 ? 115.570 113.656 92.691 1.00 80.77 52 PHE L N 1
ATOM 7078 C CA . PHE L 4 52 ? 115.267 112.460 91.908 1.00 85.83 52 PHE L CA 1
ATOM 7079 C C . PHE L 4 52 ? 114.064 111.782 92.559 1.00 86.62 52 PHE L C 1
ATOM 7080 O O . PHE L 4 52 ? 114.111 111.321 93.698 1.00 91.29 52 PHE L O 1
ATOM 7088 N N . ARG L 4 53 ? 112.974 111.709 91.798 1.00 93.84 53 ARG L N 1
ATOM 7089 C CA . ARG L 4 53 ? 111.641 111.412 92.318 1.00 96.12 53 ARG L CA 1
ATOM 7090 C C . ARG L 4 53 ? 111.581 110.168 93.202 1.00 96.97 53 ARG L C 1
ATOM 7091 O O . ARG L 4 53 ? 110.996 110.208 94.289 1.00 99.07 53 ARG L O 1
ATOM 7099 N N . TYR L 4 54 ? 112.265 109.123 92.838 1.00 111.56 54 TYR L N 1
ATOM 7100 C CA . TYR L 4 54 ? 112.057 107.920 93.580 1.00 113.54 54 TYR L CA 1
ATOM 7101 C C . TYR L 4 54 ? 113.153 106.897 93.674 1.00 114.89 54 TYR L C 1
ATOM 7102 O O . TYR L 4 54 ? 113.160 105.929 92.959 1.00 115.68 54 TYR L O 1
ATOM 7111 N N . ASP L 4 55 ? 113.867 107.160 94.771 1.00 114.98 55 ASP L N 1
ATOM 7112 C CA . ASP L 4 55 ? 115.060 106.606 95.408 1.00 118.28 55 ASP L CA 1
ATOM 7113 C C . ASP L 4 55 ? 114.982 105.537 96.437 1.00 114.13 55 ASP L C 1
ATOM 7114 O O . ASP L 4 55 ? 113.882 105.403 97.027 1.00 108.90 55 ASP L O 1
ATOM 7119 N N . PRO L 4 56 ? 116.132 104.704 96.630 1.00 120.16 56 PRO L N 1
ATOM 7120 C CA . PRO L 4 56 ? 115.851 103.923 97.823 1.00 117.12 56 PRO L CA 1
ATOM 7121 C C . PRO L 4 56 ? 116.952 103.765 98.912 1.00 116.71 56 PRO L C 1
ATOM 7122 O O . PRO L 4 56 ? 117.221 104.682 99.656 1.00 111.06 56 PRO L O 1
ATOM 7126 N N . PHE L 4 57 ? 117.545 102.548 98.959 1.00 121.99 57 PHE L N 1
ATOM 7127 C CA . PHE L 4 57 ? 118.602 101.953 99.825 1.00 120.59 57 PHE L CA 1
ATOM 7128 C C . PHE L 4 57 ? 118.092 101.105 101.003 1.00 116.31 57 PHE L C 1
ATOM 7129 O O . PHE L 4 57 ? 118.650 101.190 102.101 1.00 114.17 57 PHE L O 1
ATOM 7137 N N . ASP L 4 58 ? 117.091 100.255 100.705 1.00 109.07 58 ASP L N 1
ATOM 7138 C CA . ASP L 4 58 ? 116.400 99.316 101.581 1.00 108.41 58 ASP L CA 1
ATOM 7139 C C . ASP L 4 58 ? 116.279 99.905 102.909 1.00 103.75 58 ASP L C 1
ATOM 7140 O O . ASP L 4 58 ? 116.731 99.328 103.839 1.00 99.40 58 ASP L O 1
ATOM 7145 N N . PHE L 4 59 ? 115.554 101.016 103.001 1.00 83.63 59 PHE L N 1
ATOM 7146 C CA . PHE L 4 59 ? 115.545 101.820 104.181 1.00 82.58 59 PHE L CA 1
ATOM 7147 C C . PHE L 4 59 ? 115.225 101.164 105.425 1.00 76.49 59 PHE L C 1
ATOM 7148 O O . PHE L 4 59 ? 114.368 100.325 105.423 1.00 78.86 59 PHE L O 1
ATOM 7156 N N . TRP L 4 60 ? 115.906 101.565 106.500 1.00 63.00 60 TRP L N 1
ATOM 7157 C CA . TRP L 4 60 ? 115.734 101.032 107.858 1.00 60.70 60 TRP L CA 1
ATOM 7158 C C . TRP L 4 60 ? 116.021 99.535 108.011 1.00 58.04 60 TRP L C 1
ATOM 7159 O O . TRP L 4 60 ? 115.127 98.699 107.876 1.00 60.54 60 TRP L O 1
ATOM 7170 N N . VAL L 4 61 ? 117.279 99.216 108.300 1.00 55.38 61 VAL L N 1
ATOM 7171 C CA . VAL L 4 61 ? 117.710 97.838 108.507 1.00 58.84 61 VAL L CA 1
ATOM 7172 C C . VAL L 4 61 ? 118.001 97.651 109.992 1.00 59.16 61 VAL L C 1
ATOM 7173 O O . VAL L 4 61 ? 119.152 97.505 110.403 1.00 63.50 61 VAL L O 1
ATOM 7177 N N . GLY L 4 62 ? 116.937 97.657 110.788 1.00 54.25 62 GLY L N 1
ATOM 7178 C CA . GLY L 4 62 ? 117.027 97.534 112.202 1.00 52.91 62 GLY L CA 1
ATOM 7179 C C . GLY L 4 62 ? 116.596 98.812 112.761 1.00 58.49 62 GLY L C 1
ATOM 7180 O O . GLY L 4 62 ? 115.490 99.232 112.596 1.00 66.77 62 GLY L O 1
ATOM 7181 N N . PRO L 4 63 ? 117.449 99.399 113.495 1.00 55.30 63 PRO L N 1
ATOM 7182 C CA . PRO L 4 63 ? 117.183 100.680 113.997 1.00 56.91 63 PRO L CA 1
ATOM 7183 C C . PRO L 4 63 ? 117.726 101.650 113.069 1.00 63.04 63 PRO L C 1
ATOM 7184 O O . PRO L 4 63 ? 117.283 102.764 113.186 1.00 70.49 63 PRO L O 1
ATOM 7188 N N . PHE L 4 64 ? 118.624 101.324 112.161 1.00 54.36 64 PHE L N 1
ATOM 7189 C CA . PHE L 4 64 ? 119.206 102.350 111.336 1.00 54.22 64 PHE L CA 1
ATOM 7190 C C . PHE L 4 64 ? 118.630 102.728 109.979 1.00 57.03 64 PHE L C 1
ATOM 7191 O O . PHE L 4 64 ? 118.329 101.845 109.276 1.00 65.62 64 PHE L O 1
ATOM 7199 N N . TYR L 4 65 ? 118.579 104.006 109.572 1.00 57.18 65 TYR L N 1
ATOM 7200 C CA . TYR L 4 65 ? 118.046 104.497 108.303 1.00 59.28 65 TYR L CA 1
ATOM 7201 C C . TYR L 4 65 ? 119.183 104.533 107.289 1.00 62.35 65 TYR L C 1
ATOM 7202 O O . TYR L 4 65 ? 120.124 105.320 107.434 1.00 69.70 65 TYR L O 1
ATOM 7211 N N . VAL L 4 66 ? 119.107 103.686 106.261 1.00 65.93 66 VAL L N 1
ATOM 7212 C CA . VAL L 4 66 ? 120.251 103.471 105.380 1.00 65.72 66 VAL L CA 1
ATOM 7213 C C . VAL L 4 66 ? 120.551 104.719 104.561 1.00 68.12 66 VAL L C 1
ATOM 7214 O O . VAL L 4 66 ? 121.569 105.381 104.778 1.00 79.24 66 VAL L O 1
ATOM 7218 N N . GLY L 4 67 ? 119.658 105.070 103.646 1.00 57.00 67 GLY L N 1
ATOM 7219 C CA . GLY L 4 67 ? 119.808 106.275 102.858 1.00 62.92 67 GLY L CA 1
ATOM 7220 C C . GLY L 4 67 ? 120.975 106.228 101.884 1.00 63.58 67 GLY L C 1
ATOM 7221 O O . GLY L 4 67 ? 121.939 105.475 102.036 1.00 70.03 67 GLY L O 1
ATOM 7222 N N . PHE L 4 68 ? 120.879 107.080 100.863 1.00 60.18 68 PHE L N 1
ATOM 7223 C CA . PHE L 4 68 ? 121.941 107.265 99.880 1.00 64.72 68 PHE L CA 1
ATOM 7224 C C . PHE L 4 68 ? 123.224 107.771 100.529 1.00 69.34 68 PHE L C 1
ATOM 7225 O O . PHE L 4 68 ? 124.317 107.249 100.272 1.00 74.84 68 PHE L O 1
ATOM 7233 N N . TRP L 4 69 ? 123.102 108.789 101.373 1.00 55.44 69 TRP L N 1
ATOM 7234 C CA . TRP L 4 69 ? 124.248 109.298 102.106 1.00 57.24 69 TRP L CA 1
ATOM 7235 C C . TRP L 4 69 ? 124.782 108.300 103.119 1.00 58.69 69 TRP L C 1
ATOM 7236 O O . TRP L 4 69 ? 125.991 108.280 103.368 1.00 64.67 69 TRP L O 1
ATOM 7247 N N . GLY L 4 70 ? 123.918 107.465 103.692 1.00 54.83 70 GLY L N 1
ATOM 7248 C CA . GLY L 4 70 ? 124.408 106.368 104.506 1.00 58.07 70 GLY L CA 1
ATOM 7249 C C . GLY L 4 70 ? 125.242 105.390 103.701 1.00 57.62 70 GLY L C 1
ATOM 7250 O O . GLY L 4 70 ? 126.259 104.890 104.178 1.00 68.99 70 GLY L O 1
ATOM 7251 N N . PHE L 4 71 ? 124.819 105.102 102.467 1.00 59.21 71 PHE L N 1
ATOM 7252 C CA . PHE L 4 71 ? 125.623 104.248 101.594 1.00 62.16 71 PHE L CA 1
ATOM 7253 C C . PHE L 4 71 ? 126.975 104.886 101.287 1.00 61.38 71 PHE L C 1
ATOM 7254 O O . PHE L 4 71 ? 128.015 104.210 101.302 1.00 67.85 71 PHE L O 1
ATOM 7261 N N . VAL L 4 72 ? 126.975 106.191 101.005 1.00 47.83 72 VAL L N 1
ATOM 7262 C CA . VAL L 4 72 ? 128.225 106.904 100.744 1.00 54.27 72 VAL L CA 1
ATOM 7263 C C . VAL L 4 72 ? 129.149 106.821 101.955 1.00 57.21 72 VAL L C 1
ATOM 7264 O O . VAL L 4 72 ? 130.349 106.528 101.831 1.00 53.87 72 VAL L O 1
ATOM 7268 N N . SER L 4 73 ? 128.600 107.064 103.146 1.00 53.04 73 SER L N 1
ATOM 7269 C CA . SER L 4 73 ? 129.368 106.968 104.377 1.00 45.36 73 SER L CA 1
ATOM 7270 C C . SER L 4 73 ? 129.863 105.555 104.650 1.00 45.71 73 SER L C 1
ATOM 7271 O O . SER L 4 73 ? 130.965 105.401 105.172 1.00 51.94 73 SER L O 1
ATOM 7274 N N . VAL L 4 74 ? 129.081 104.527 104.316 1.00 49.04 74 VAL L N 1
ATOM 7275 C CA . VAL L 4 74 ? 129.541 103.153 104.494 1.00 53.03 74 VAL L CA 1
ATOM 7276 C C . VAL L 4 74 ? 130.728 102.862 103.586 1.00 53.99 74 VAL L C 1
ATOM 7277 O O . VAL L 4 74 ? 131.711 102.241 104.009 1.00 59.06 74 VAL L O 1
ATOM 7281 N N . ILE L 4 75 ? 130.660 103.299 102.326 1.00 45.64 75 ILE L N 1
ATOM 7282 C CA . ILE L 4 75 ? 131.788 103.093 101.418 1.00 47.87 75 ILE L CA 1
ATOM 7283 C C . ILE L 4 75 ? 133.036 103.781 101.959 1.00 48.63 75 ILE L C 1
ATOM 7284 O O . ILE L 4 75 ? 134.124 103.179 102.039 1.00 53.97 75 ILE L O 1
ATOM 7289 N N . GLY L 4 76 ? 132.894 105.050 102.354 1.00 47.97 76 GLY L N 1
ATOM 7290 C CA . GLY L 4 76 ? 134.023 105.772 102.913 1.00 47.35 76 GLY L CA 1
ATOM 7291 C C . GLY L 4 76 ? 134.571 105.134 104.172 1.00 49.38 76 GLY L C 1
ATOM 7292 O O . GLY L 4 76 ? 135.789 105.047 104.344 1.00 54.89 76 GLY L O 1
ATOM 7293 N N . ILE L 4 77 ? 133.688 104.671 105.057 1.00 45.95 77 ILE L N 1
ATOM 7294 C CA . ILE L 4 77 ? 134.117 104.040 106.298 1.00 45.57 77 ILE L CA 1
ATOM 7295 C C . ILE L 4 77 ? 134.913 102.781 105.999 1.00 47.42 77 ILE L C 1
ATOM 7296 O O . ILE L 4 77 ? 136.006 102.578 106.539 1.00 55.86 77 ILE L O 1
ATOM 7301 N N . ILE L 4 78 ? 134.392 101.934 105.110 1.00 46.52 78 ILE L N 1
ATOM 7302 C CA . ILE L 4 78 ? 135.068 100.682 104.787 1.00 46.49 78 ILE L CA 1
ATOM 7303 C C . ILE L 4 78 ? 136.473 100.959 104.271 1.00 48.54 78 ILE L C 1
ATOM 7304 O O . ILE L 4 78 ? 137.462 100.418 104.784 1.00 43.41 78 ILE L O 1
ATOM 7309 N N . PHE L 4 79 ? 136.589 101.851 103.285 1.00 54.51 79 PHE L N 1
ATOM 7310 C CA . PHE L 4 79 ? 137.899 102.039 102.666 1.00 50.24 79 PHE L CA 1
ATOM 7311 C C . PHE L 4 79 ? 138.875 102.764 103.592 1.00 50.24 79 PHE L C 1
ATOM 7312 O O . PHE L 4 79 ? 140.040 102.350 103.721 1.00 56.35 79 PHE L O 1
ATOM 7320 N N . GLY L 4 80 ? 138.422 103.833 104.252 1.00 47.47 80 GLY L N 1
ATOM 7321 C CA . GLY L 4 80 ? 139.298 104.553 105.159 1.00 51.87 80 GLY L CA 1
ATOM 7322 C C . GLY L 4 80 ? 139.763 103.697 106.319 1.00 61.80 80 GLY L C 1
ATOM 7323 O O . GLY L 4 80 ? 140.938 103.727 106.694 1.00 64.06 80 GLY L O 1
ATOM 7324 N N . SER L 4 81 ? 138.846 102.926 106.913 1.00 61.32 81 SER L N 1
ATOM 7325 C CA . SER L 4 81 ? 139.219 102.039 108.003 1.00 54.51 81 SER L CA 1
ATOM 7326 C C . SER L 4 81 ? 140.182 100.958 107.545 1.00 53.24 81 SER L C 1
ATOM 7327 O O . SER L 4 81 ? 141.124 100.635 108.275 1.00 59.79 81 SER L O 1
ATOM 7330 N N . TYR L 4 82 ? 139.974 100.393 106.350 1.00 52.05 82 TYR L N 1
ATOM 7331 C CA . TYR L 4 82 ? 140.933 99.423 105.835 1.00 55.64 82 TYR L CA 1
ATOM 7332 C C . TYR L 4 82 ? 142.329 100.024 105.761 1.00 58.05 82 TYR L C 1
ATOM 7333 O O . TYR L 4 82 ? 143.292 99.446 106.276 1.00 63.72 82 TYR L O 1
ATOM 7342 N N . PHE L 4 83 ? 142.456 101.195 105.128 1.00 54.25 83 PHE L N 1
ATOM 7343 C CA . PHE L 4 83 ? 143.781 101.796 104.978 1.00 53.18 83 PHE L CA 1
ATOM 7344 C C . PHE L 4 83 ? 144.402 102.131 106.334 1.00 60.11 83 PHE L C 1
ATOM 7345 O O . PHE L 4 83 ? 145.579 101.816 106.591 1.00 67.19 83 PHE L O 1
ATOM 7353 N N . TYR L 4 84 ? 143.616 102.751 107.222 1.00 52.18 84 TYR L N 1
ATOM 7354 C CA . TYR L 4 84 ? 144.135 103.162 108.520 1.00 52.03 84 TYR L CA 1
ATOM 7355 C C . TYR L 4 84 ? 144.581 101.971 109.351 1.00 54.50 84 TYR L C 1
ATOM 7356 O O . TYR L 4 84 ? 145.672 102.001 109.926 1.00 61.07 84 TYR L O 1
ATOM 7365 N N . ILE L 4 85 ? 143.767 100.918 109.429 1.00 56.08 85 ILE L N 1
ATOM 7366 C CA . ILE L 4 85 ? 144.193 99.745 110.177 1.00 51.49 85 ILE L CA 1
ATOM 7367 C C . ILE L 4 85 ? 145.416 99.114 109.530 1.00 52.50 85 ILE L C 1
ATOM 7368 O O . ILE L 4 85 ? 146.400 98.826 110.222 1.00 55.63 85 ILE L O 1
ATOM 7373 N N . ASN L 4 86 ? 145.404 98.955 108.201 1.00 59.25 86 ASN L N 1
ATOM 7374 C CA . ASN L 4 86 ? 146.446 98.188 107.530 1.00 66.14 86 ASN L CA 1
ATOM 7375 C C . ASN L 4 86 ? 147.811 98.839 107.707 1.00 64.44 86 ASN L C 1
ATOM 7376 O O . ASN L 4 86 ? 148.825 98.137 107.787 1.00 73.98 86 ASN L O 1
ATOM 7381 N N . GLU L 4 87 ? 147.877 100.172 107.770 1.00 55.31 87 GLU L N 1
ATOM 7382 C CA . GLU L 4 87 ? 149.203 100.713 108.076 1.00 63.72 87 GLU L CA 1
ATOM 7383 C C . GLU L 4 87 ? 149.243 101.507 109.377 1.00 58.72 87 GLU L C 1
ATOM 7384 O O . GLU L 4 87 ? 150.047 102.436 109.509 1.00 63.21 87 GLU L O 1
ATOM 7390 N N . THR L 4 88 ? 148.394 101.168 110.345 1.00 57.04 88 THR L N 1
ATOM 7391 C CA . THR L 4 88 ? 148.640 101.613 111.710 1.00 50.81 88 THR L CA 1
ATOM 7392 C C . THR L 4 88 ? 148.863 100.442 112.658 1.00 53.57 88 THR L C 1
ATOM 7393 O O . THR L 4 88 ? 149.826 100.444 113.433 1.00 51.36 88 THR L O 1
ATOM 7397 N N . ILE L 4 89 ? 147.996 99.433 112.602 1.00 55.40 89 ILE L N 1
ATOM 7398 C CA . ILE L 4 89 ? 148.040 98.321 113.543 1.00 43.56 89 ILE L CA 1
ATOM 7399 C C . ILE L 4 89 ? 148.804 97.160 112.922 1.00 51.08 89 ILE L C 1
ATOM 7400 O O . ILE L 4 89 ? 149.611 96.504 113.590 1.00 52.84 89 ILE L O 1
ATOM 7405 N N . LEU L 4 90 ? 148.555 96.902 111.636 1.00 52.18 90 LEU L N 1
ATOM 7406 C CA . LEU L 4 90 ? 149.212 95.789 110.959 1.00 52.65 90 LEU L CA 1
ATOM 7407 C C . LEU L 4 90 ? 150.718 96.007 110.868 1.00 53.93 90 LEU L C 1
ATOM 7408 O O . LEU L 4 90 ? 151.504 95.080 111.093 1.00 57.12 90 LEU L O 1
ATOM 7413 N N . LYS L 4 91 ? 151.137 97.224 110.539 1.00 54.47 91 LYS L N 1
ATOM 7414 C CA . LYS L 4 91 ? 152.549 97.560 110.368 1.00 53.98 91 LYS L CA 1
ATOM 7415 C C . LYS L 4 91 ? 152.898 98.657 111.368 1.00 58.33 91 LYS L C 1
ATOM 7416 O O . LYS L 4 91 ? 152.447 99.798 111.230 1.00 70.32 91 LYS L O 1
ATOM 7422 N N . GLY L 4 92 ? 153.696 98.314 112.375 1.00 42.31 92 GLY L N 1
ATOM 7423 C CA . GLY L 4 92 ? 154.079 99.265 113.389 1.00 44.55 92 GLY L CA 1
ATOM 7424 C C . GLY L 4 92 ? 155.283 98.826 114.196 1.00 53.24 92 GLY L C 1
ATOM 7425 O O . GLY L 4 92 ? 155.967 97.854 113.863 1.00 60.23 92 GLY L O 1
ATOM 7426 N N . PRO L 4 93 ? 155.566 99.547 115.284 1.00 61.43 93 PRO L N 1
ATOM 7427 C CA . PRO L 4 93 ? 156.784 99.255 116.056 1.00 59.02 93 PRO L CA 1
ATOM 7428 C C . PRO L 4 93 ? 156.704 97.988 116.890 1.00 55.53 93 PRO L C 1
ATOM 7429 O O . PRO L 4 93 ? 157.693 97.249 116.955 1.00 50.22 93 PRO L O 1
ATOM 7433 N N . TYR L 4 94 ? 155.571 97.708 117.529 1.00 55.29 94 TYR L N 1
ATOM 7434 C CA . TYR L 4 94 ? 155.476 96.580 118.450 1.00 57.56 94 TYR L CA 1
ATOM 7435 C C . TYR L 4 94 ? 154.312 95.688 118.034 1.00 60.28 94 TYR L C 1
ATOM 7436 O O . TYR L 4 94 ? 153.739 95.843 116.951 1.00 53.18 94 TYR L O 1
ATOM 7445 N N . SER L 4 95 ? 153.969 94.743 118.912 1.00 61.45 95 SER L N 1
ATOM 7446 C CA . SER L 4 95 ? 152.925 93.755 118.669 1.00 58.00 95 SER L CA 1
ATOM 7447 C C . SER L 4 95 ? 151.564 94.404 118.455 1.00 58.97 95 SER L C 1
ATOM 7448 O O . SER L 4 95 ? 151.353 95.558 118.838 1.00 68.50 95 SER L O 1
ATOM 7451 N N . ILE L 4 96 ? 150.635 93.652 117.858 1.00 55.93 96 ILE L N 1
ATOM 7452 C CA . ILE L 4 96 ? 149.352 94.232 117.456 1.00 57.84 96 ILE L CA 1
ATOM 7453 C C . ILE L 4 96 ? 148.579 94.819 118.631 1.00 57.89 96 ILE L C 1
ATOM 7454 O O . ILE L 4 96 ? 148.064 95.943 118.500 1.00 57.19 96 ILE L O 1
ATOM 7459 N N . PRO L 4 97 ? 148.444 94.143 119.783 1.00 58.32 97 PRO L N 1
ATOM 7460 C CA . PRO L 4 97 ? 147.818 94.826 120.930 1.00 55.07 97 PRO L CA 1
ATOM 7461 C C . PRO L 4 97 ? 148.526 96.112 121.310 1.00 53.90 97 PRO L C 1
ATOM 7462 O O . PRO L 4 97 ? 147.868 97.111 121.627 1.00 55.70 97 PRO L O 1
ATOM 7466 N N . GLN L 4 98 ? 149.858 96.119 121.272 1.00 60.95 98 GLN L N 1
ATOM 7467 C CA . GLN L 4 98 ? 150.598 97.317 121.648 1.00 54.00 98 GLN L CA 1
ATOM 7468 C C . GLN L 4 98 ? 150.691 98.290 120.481 1.00 56.14 98 GLN L C 1
ATOM 7469 O O . GLN L 4 98 ? 150.930 99.488 120.675 1.00 55.67 98 GLN L O 1
ATOM 7475 N N . ASN L 4 99 ? 150.507 97.792 119.257 1.00 58.73 99 ASN L N 1
ATOM 7476 C CA . ASN L 4 99 ? 150.569 98.651 118.082 1.00 49.20 99 ASN L CA 1
ATOM 7477 C C . ASN L 4 99 ? 149.383 99.598 117.997 1.00 56.21 99 ASN L C 1
ATOM 7478 O O . ASN L 4 99 ? 149.463 100.612 117.296 1.00 58.20 99 ASN L O 1
ATOM 7483 N N . PHE L 4 100 ? 148.287 99.288 118.688 1.00 58.72 100 PHE L N 1
ATOM 7484 C CA . PHE L 4 100 ? 147.109 100.144 118.704 1.00 52.16 100 PHE L CA 1
ATOM 7485 C C . PHE L 4 100 ? 147.468 101.520 119.247 1.00 51.35 100 PHE L C 1
ATOM 7486 O O . PHE L 4 100 ? 147.056 102.543 118.693 1.00 57.12 100 PHE L O 1
ATOM 7494 N N . PHE L 4 101 ? 148.249 101.548 120.326 1.00 54.10 101 PHE L N 1
ATOM 7495 C CA . PHE L 4 101 ? 148.654 102.815 120.924 1.00 50.37 101 PHE L CA 1
ATOM 7496 C C . PHE L 4 101 ? 149.739 103.498 120.097 1.00 54.26 101 PHE L C 1
ATOM 7497 O O . PHE L 4 101 ? 149.727 104.721 119.921 1.00 60.27 101 PHE L O 1
ATOM 7505 N N . ALA L 4 102 ? 150.687 102.717 119.573 1.00 54.85 102 ALA L N 1
ATOM 7506 C CA . ALA L 4 102 ? 151.919 103.290 119.043 1.00 55.24 102 ALA L CA 1
ATOM 7507 C C . ALA L 4 102 ? 151.966 103.376 117.521 1.00 58.54 102 ALA L C 1
ATOM 7508 O O . ALA L 4 102 ? 152.908 103.973 116.991 1.00 66.03 102 ALA L O 1
ATOM 7510 N N . GLY L 4 103 ? 150.998 102.803 116.805 1.00 59.30 103 GLY L N 1
ATOM 7511 C CA . GLY L 4 103 ? 151.021 102.858 115.358 1.00 56.59 103 GLY L CA 1
ATOM 7512 C C . GLY L 4 103 ? 150.792 104.260 114.817 1.00 58.89 103 GLY L C 1
ATOM 7513 O O . GLY L 4 103 ? 150.107 105.076 115.429 1.00 68.46 103 GLY L O 1
ATOM 7514 N N . ARG L 4 104 ? 151.372 104.539 113.649 1.00 51.00 104 ARG L N 1
ATOM 7515 C CA . ARG L 4 104 ? 151.286 105.873 113.074 1.00 57.61 104 ARG L CA 1
ATOM 7516 C C . ARG L 4 104 ? 151.207 105.808 111.555 1.00 54.98 104 ARG L C 1
ATOM 7517 O O . ARG L 4 104 ? 151.647 104.844 110.924 1.00 58.04 104 ARG L O 1
ATOM 7525 N N . ILE L 4 105 ? 150.637 106.865 110.980 1.00 52.14 105 ILE L N 1
ATOM 7526 C CA . ILE L 4 105 ? 150.644 107.114 109.543 1.00 53.50 105 ILE L CA 1
ATOM 7527 C C . ILE L 4 105 ? 151.122 108.544 109.339 1.00 56.53 105 ILE L C 1
ATOM 7528 O O . ILE L 4 105 ? 150.575 109.474 109.943 1.00 63.00 105 ILE L O 1
ATOM 7533 N N . ASP L 4 106 ? 152.129 108.725 108.486 1.00 55.75 106 ASP L N 1
ATOM 7534 C CA . ASP L 4 106 ? 152.735 110.042 108.396 1.00 53.30 106 ASP L CA 1
ATOM 7535 C C . ASP L 4 106 ? 152.332 110.758 107.112 1.00 55.70 106 ASP L C 1
ATOM 7536 O O . ASP L 4 106 ? 152.110 110.111 106.083 1.00 53.25 106 ASP L O 1
ATOM 7541 N N . PRO L 4 107 ? 152.229 112.084 107.149 1.00 58.24 107 PRO L N 1
ATOM 7542 C CA . PRO L 4 107 ? 151.854 112.847 105.953 1.00 59.96 107 PRO L CA 1
ATOM 7543 C C . PRO L 4 107 ? 152.909 112.731 104.867 1.00 63.00 107 PRO L C 1
ATOM 7544 O O . PRO L 4 107 ? 154.047 112.315 105.135 1.00 66.64 107 PRO L O 1
ATOM 7548 N N . PRO L 4 108 ? 152.567 113.080 103.629 1.00 63.56 108 PRO L N 1
ATOM 7549 C CA . PRO L 4 108 ? 153.540 113.017 102.528 1.00 61.22 108 PRO L CA 1
ATOM 7550 C C . PRO L 4 108 ? 154.720 113.939 102.778 1.00 67.16 108 PRO L C 1
ATOM 7551 O O . PRO L 4 108 ? 154.641 114.850 103.615 1.00 76.46 108 PRO L O 1
ATOM 7555 N N . PRO L 4 109 ? 155.835 113.735 102.079 1.00 61.22 109 PRO L N 1
ATOM 7556 C CA . PRO L 4 109 ? 157.027 114.556 102.317 1.00 61.53 109 PRO L CA 1
ATOM 7557 C C . PRO L 4 109 ? 156.867 115.950 101.737 1.00 55.82 109 PRO L C 1
ATOM 7558 O O . PRO L 4 109 ? 155.999 116.181 100.882 1.00 55.62 109 PRO L O 1
ATOM 7562 N N . PRO L 4 110 ? 157.676 116.910 102.195 1.00 62.79 110 PRO L N 1
ATOM 7563 C CA . PRO L 4 110 ? 157.510 118.303 101.743 1.00 66.50 110 PRO L CA 1
ATOM 7564 C C . PRO L 4 110 ? 157.604 118.508 100.239 1.00 70.60 110 PRO L C 1
ATOM 7565 O O . PRO L 4 110 ? 156.841 119.315 99.694 1.00 74.62 110 PRO L O 1
ATOM 7569 N N . GLU L 4 111 ? 158.508 117.819 99.545 1.00 64.34 111 GLU L N 1
ATOM 7570 C CA . GLU L 4 111 ? 158.732 118.086 98.129 1.00 61.41 111 GLU L CA 1
ATOM 7571 C C . GLU L 4 111 ? 157.595 117.585 97.248 1.00 66.32 111 GLU L C 1
ATOM 7572 O O . GLU L 4 111 ? 157.574 117.890 96.051 1.00 63.73 111 GLU L O 1
ATOM 7578 N N . LEU L 4 112 ? 156.658 116.818 97.806 1.00 70.62 112 LEU L N 1
ATOM 7579 C CA . LEU L 4 112 ? 155.437 116.494 97.076 1.00 64.28 112 LEU L CA 1
ATOM 7580 C C . LEU L 4 112 ? 154.577 117.736 96.878 1.00 66.20 112 LEU L C 1
ATOM 7581 O O . LEU L 4 112 ? 153.938 117.902 95.833 1.00 72.42 112 LEU L O 1
ATOM 7586 N N . GLY L 4 113 ? 154.557 118.623 97.871 1.00 51.43 113 GLY L N 1
ATOM 7587 C CA . GLY L 4 113 ? 153.719 119.804 97.821 1.00 50.67 113 GLY L CA 1
ATOM 7588 C C . GLY L 4 113 ? 152.248 119.457 97.774 1.00 55.77 113 GLY L C 1
ATOM 7589 O O . GLY L 4 113 ? 151.778 118.622 98.552 1.00 67.55 113 GLY L O 1
ATOM 7590 N N . LEU L 4 114 ? 151.507 120.088 96.869 1.00 55.76 114 LEU L N 1
ATOM 7591 C CA . LEU L 4 114 ? 150.101 119.775 96.644 1.00 59.04 114 LEU L CA 1
ATOM 7592 C C . LEU L 4 114 ? 150.016 118.840 95.446 1.00 62.74 114 LEU L C 1
ATOM 7593 O O . LEU L 4 114 ? 150.010 119.292 94.296 1.00 70.92 114 LEU L O 1
ATOM 7598 N N . GLY L 4 115 ? 149.955 117.541 95.718 1.00 62.69 115 GLY L N 1
ATOM 7599 C CA . GLY L 4 115 ? 149.881 116.550 94.665 1.00 65.94 115 GLY L CA 1
ATOM 7600 C C . GLY L 4 115 ? 149.735 115.147 95.211 1.00 71.27 115 GLY L C 1
ATOM 7601 O O . GLY L 4 115 ? 150.102 114.880 96.358 1.00 75.48 115 GLY L O 1
ATOM 7602 N N . PHE L 4 116 ? 149.201 114.241 94.399 1.00 90.02 116 PHE L N 1
ATOM 7603 C CA . PHE L 4 116 ? 148.974 112.881 94.856 1.00 91.47 116 PHE L CA 1
ATOM 7604 C C . PHE L 4 116 ? 150.287 112.107 94.924 1.00 88.91 116 PHE L C 1
ATOM 7605 O O . PHE L 4 116 ? 151.257 112.403 94.221 1.00 97.16 116 PHE L O 1
ATOM 7613 N N . ALA L 4 117 ? 150.309 111.102 95.796 1.00 60.77 117 ALA L N 1
ATOM 7614 C CA . ALA L 4 117 ? 151.435 110.180 95.857 1.00 62.91 117 ALA L CA 1
ATOM 7615 C C . ALA L 4 117 ? 151.165 108.989 94.948 1.00 69.18 117 ALA L C 1
ATOM 7616 O O . ALA L 4 117 ? 150.202 109.001 94.174 1.00 78.36 117 ALA L O 1
ATOM 7618 N N . ALA L 4 118 ? 152.001 107.960 95.031 1.00 63.38 118 ALA L N 1
ATOM 7619 C CA . ALA L 4 118 ? 151.830 106.762 94.225 1.00 69.15 118 ALA L CA 1
ATOM 7620 C C . ALA L 4 118 ? 151.451 105.620 95.150 1.00 69.76 118 ALA L C 1
ATOM 7621 O O . ALA L 4 118 ? 151.734 105.684 96.352 1.00 76.20 118 ALA L O 1
ATOM 7623 N N . PRO L 4 119 ? 150.824 104.562 94.629 1.00 70.07 119 PRO L N 1
ATOM 7624 C CA . PRO L 4 119 ? 150.406 103.460 95.505 1.00 73.96 119 PRO L CA 1
ATOM 7625 C C . PRO L 4 119 ? 151.593 102.700 96.073 1.00 69.92 119 PRO L C 1
ATOM 7626 O O . PRO L 4 119 ? 151.972 101.637 95.572 1.00 73.59 119 PRO L O 1
ATOM 7630 N N . GLY L 4 120 ? 152.183 103.256 97.125 1.00 65.34 120 GLY L N 1
ATOM 7631 C CA . GLY L 4 120 ? 153.372 102.710 97.753 1.00 67.72 120 GLY L CA 1
ATOM 7632 C C . GLY L 4 120 ? 154.369 103.755 98.204 1.00 74.03 120 GLY L C 1
ATOM 7633 O O . GLY L 4 120 ? 155.368 103.401 98.849 1.00 75.97 120 GLY L O 1
ATOM 7634 N N . GLU L 4 121 ? 154.141 105.029 97.895 1.00 69.24 121 GLU L N 1
ATOM 7635 C CA . GLU L 4 121 ? 155.032 106.117 98.273 1.00 62.48 121 GLU L CA 1
ATOM 7636 C C . GLU L 4 121 ? 154.751 106.552 99.707 1.00 64.46 121 GLU L C 1
ATOM 7637 O O . GLU L 4 121 ? 153.666 106.276 100.235 1.00 73.14 121 GLU L O 1
ATOM 7643 N N . PRO L 4 122 ? 155.694 107.231 100.375 1.00 65.96 122 PRO L N 1
ATOM 7644 C CA . PRO L 4 122 ? 155.456 107.638 101.767 1.00 71.50 122 PRO L CA 1
ATOM 7645 C C . PRO L 4 122 ? 154.517 108.827 101.891 1.00 69.87 122 PRO L C 1
ATOM 7646 O O . PRO L 4 122 ? 154.964 109.975 101.954 1.00 72.25 122 PRO L O 1
ATOM 7650 N N . GLY L 4 123 ? 153.214 108.563 101.933 1.00 58.96 123 GLY L N 1
ATOM 7651 C CA . GLY L 4 123 ? 152.229 109.622 102.042 1.00 64.06 123 GLY L CA 1
ATOM 7652 C C . GLY L 4 123 ? 150.953 109.313 101.290 1.00 62.89 123 GLY L C 1
ATOM 7653 O O . GLY L 4 123 ? 149.961 110.038 101.401 1.00 60.88 123 GLY L O 1
ATOM 7654 N N . PHE L 4 124 ? 150.977 108.229 100.513 1.00 57.47 124 PHE L N 1
ATOM 7655 C CA . PHE L 4 124 ? 149.776 107.770 99.826 1.00 56.17 124 PHE L CA 1
ATOM 7656 C C . PHE L 4 124 ? 148.701 107.352 100.821 1.00 57.29 124 PHE L C 1
ATOM 7657 O O . PHE L 4 124 ? 147.513 107.641 100.625 1.00 61.48 124 PHE L O 1
ATOM 7665 N N . ALA L 4 125 ? 149.105 106.677 101.900 1.00 50.52 125 ALA L N 1
ATOM 7666 C CA . ALA L 4 125 ? 148.148 106.231 102.905 1.00 51.27 125 ALA L CA 1
ATOM 7667 C C . ALA L 4 125 ? 147.443 107.404 103.566 1.00 53.68 125 ALA L C 1
ATOM 7668 O O . ALA L 4 125 ? 146.222 107.373 103.751 1.00 53.17 125 ALA L O 1
ATOM 7670 N N . TRP L 4 126 ? 148.196 108.438 103.947 1.00 54.62 126 TRP L N 1
ATOM 7671 C CA . TRP L 4 126 ? 147.586 109.605 104.575 1.00 49.85 126 TRP L CA 1
ATOM 7672 C C . TRP L 4 126 ? 146.565 110.244 103.646 1.00 56.23 126 TRP L C 1
ATOM 7673 O O . TRP L 4 126 ? 145.444 110.557 104.060 1.00 56.73 126 TRP L O 1
ATOM 7684 N N . GLN L 4 127 ? 146.930 110.416 102.373 1.00 53.41 127 GLN L N 1
ATOM 7685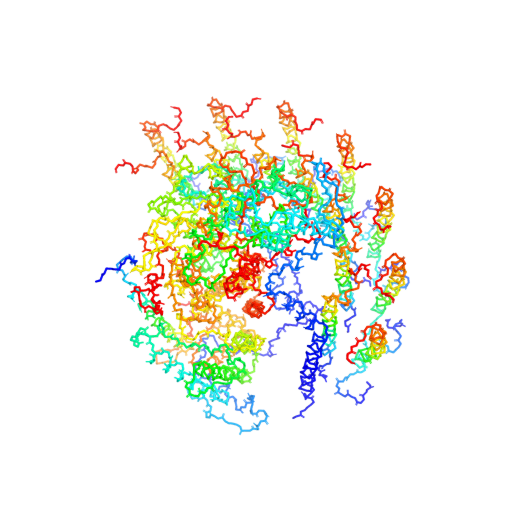 C CA . GLN L 4 127 ? 146.035 111.047 101.407 1.00 58.74 127 GLN L CA 1
ATOM 7686 C C . GLN L 4 127 ? 144.756 110.240 101.220 1.00 55.92 127 GLN L C 1
ATOM 7687 O O . GLN L 4 127 ? 143.646 110.784 101.290 1.00 58.71 127 GLN L O 1
ATOM 7693 N N . MET L 4 128 ? 144.891 108.936 100.974 1.00 50.18 128 MET L N 1
ATOM 7694 C CA . MET L 4 128 ? 143.702 108.118 100.764 1.00 51.59 128 MET L CA 1
ATOM 7695 C C . MET L 4 128 ? 142.833 108.036 102.011 1.00 53.32 128 MET L C 1
ATOM 7696 O O . MET L 4 128 ? 141.602 108.124 101.909 1.00 55.15 128 MET L O 1
ATOM 7701 N N . THR L 4 129 ? 143.444 107.880 103.187 1.00 50.75 129 THR L N 1
ATOM 7702 C CA . THR L 4 129 ? 142.669 107.800 104.417 1.00 52.26 129 THR L CA 1
ATOM 7703 C C . THR L 4 129 ? 141.920 109.098 104.677 1.00 51.80 129 THR L C 1
ATOM 7704 O O . THR L 4 129 ? 140.740 109.076 105.037 1.00 53.18 129 THR L O 1
ATOM 7708 N N . VAL L 4 130 ? 142.579 110.246 104.484 1.00 44.89 130 VAL L N 1
ATOM 7709 C CA . VAL L 4 130 ? 141.895 111.505 104.753 1.00 44.14 130 VAL L CA 1
ATOM 7710 C C . VAL L 4 130 ? 140.788 111.741 103.734 1.00 44.02 130 VAL L C 1
ATOM 7711 O O . VAL L 4 130 ? 139.702 112.208 104.095 1.00 45.08 130 VAL L O 1
ATOM 7715 N N . LEU L 4 131 ? 141.014 111.398 102.461 1.00 44.29 131 LEU L N 1
ATOM 7716 C CA . LEU L 4 131 ? 139.964 111.582 101.462 1.00 45.13 131 LEU L CA 1
ATOM 7717 C C . LEU L 4 131 ? 138.749 110.714 101.768 1.00 42.43 131 LEU L C 1
ATOM 7718 O O . LEU L 4 131 ? 137.609 111.201 101.765 1.00 52.03 131 LEU L O 1
ATOM 7723 N N . PHE L 4 132 ? 138.971 109.432 102.063 1.00 38.49 132 PHE L N 1
ATOM 7724 C CA . PHE L 4 132 ? 137.850 108.539 102.319 1.00 41.14 132 PHE L CA 1
ATOM 7725 C C . PHE L 4 132 ? 137.152 108.855 103.638 1.00 42.82 132 PHE L C 1
ATOM 7726 O O . PHE L 4 132 ? 135.924 108.741 103.725 1.00 45.17 132 PHE L O 1
ATOM 7734 N N . ALA L 4 133 ? 137.901 109.273 104.662 1.00 42.62 133 ALA L N 1
ATOM 7735 C CA . ALA L 4 133 ? 137.283 109.717 105.903 1.00 41.52 133 ALA L CA 1
ATOM 7736 C C . ALA L 4 133 ? 136.460 110.981 105.706 1.00 43.43 133 ALA L C 1
ATOM 7737 O O . ALA L 4 133 ? 135.389 111.115 106.306 1.00 44.10 133 ALA L O 1
ATOM 7739 N N . THR L 4 134 ? 136.940 111.917 104.883 1.00 41.92 134 THR L N 1
ATOM 7740 C CA . THR L 4 134 ? 136.151 113.101 104.569 1.00 42.93 134 THR L CA 1
ATOM 7741 C C . THR L 4 134 ? 134.858 112.719 103.861 1.00 40.53 134 THR L C 1
ATOM 7742 O O . THR L 4 134 ? 133.791 113.268 104.161 1.00 39.13 134 THR L O 1
ATOM 7746 N N . ILE L 4 135 ? 134.933 111.767 102.928 1.00 41.03 135 ILE L N 1
ATOM 7747 C CA . ILE L 4 135 ? 133.724 111.307 102.246 1.00 41.42 135 ILE L CA 1
ATOM 7748 C C . ILE L 4 135 ? 132.750 110.679 103.239 1.00 42.10 135 ILE L C 1
ATOM 7749 O O . ILE L 4 135 ? 131.541 110.938 103.194 1.00 45.54 135 ILE L O 1
ATOM 7754 N N . ALA L 4 136 ? 133.260 109.847 104.152 1.00 41.82 136 ALA L N 1
ATOM 7755 C CA . ALA L 4 136 ? 132.393 109.212 105.142 1.00 49.35 136 ALA L CA 1
ATOM 7756 C C . ALA L 4 136 ? 131.743 110.243 106.060 1.00 46.76 136 ALA L C 1
ATOM 7757 O O . ALA L 4 136 ? 130.550 110.142 106.378 1.00 48.08 136 ALA L O 1
ATOM 7759 N N . PHE L 4 137 ? 132.512 111.241 106.500 1.00 43.80 137 PHE L N 1
ATOM 7760 C CA . PHE L 4 137 ? 131.960 112.281 107.360 1.00 45.81 137 PHE L CA 1
ATOM 7761 C C . PHE L 4 137 ? 130.912 113.115 106.634 1.00 47.20 137 PHE L C 1
ATOM 7762 O O . PHE L 4 137 ? 129.894 113.483 107.230 1.00 54.15 137 PHE L O 1
ATOM 7770 N N . PHE L 4 138 ? 131.140 113.427 105.355 1.00 49.99 138 PHE L N 1
ATOM 7771 C CA . PHE L 4 138 ? 130.134 114.140 104.573 1.00 46.54 138 PHE L CA 1
ATOM 7772 C C . PHE L 4 138 ? 128.864 113.311 104.426 1.00 41.71 138 PHE L C 1
ATOM 7773 O O . PHE L 4 138 ? 127.748 113.845 104.503 1.00 43.41 138 PHE L O 1
ATOM 7781 N N . GLY L 4 139 ? 129.018 112.005 104.201 1.00 47.85 139 GLY L N 1
ATOM 7782 C CA . GLY L 4 139 ? 127.857 111.135 104.142 1.00 46.02 139 GLY L CA 1
ATOM 7783 C C . GLY L 4 139 ? 127.077 111.127 105.441 1.00 45.41 139 GLY L C 1
ATOM 7784 O O . GLY L 4 139 ? 125.846 111.149 105.434 1.00 52.88 139 GLY L O 1
ATOM 7785 N N . TRP L 4 140 ? 127.783 111.100 106.573 1.00 51.09 140 TRP L N 1
ATOM 7786 C CA . TRP L 4 140 ? 127.111 111.162 107.869 1.00 47.32 140 TRP L CA 1
ATOM 7787 C C . TRP L 4 140 ? 126.386 112.493 108.045 1.00 47.24 140 TRP L C 1
ATOM 7788 O O . TRP L 4 140 ? 125.260 112.542 108.556 1.00 51.79 140 TRP L O 1
ATOM 7799 N N . MET L 4 141 ? 127.031 113.586 107.628 1.00 54.36 141 MET L N 1
ATOM 7800 C CA . MET L 4 141 ? 126.403 114.904 107.640 1.00 50.98 141 MET L CA 1
ATOM 7801 C C . MET L 4 141 ? 125.072 114.896 106.903 1.00 55.22 141 MET L C 1
ATOM 7802 O O . MET L 4 141 ? 124.037 115.310 107.445 1.00 58.22 141 MET L O 1
ATOM 7807 N N . MET L 4 142 ? 125.079 114.422 105.660 1.00 50.51 142 MET L N 1
ATOM 7808 C CA . MET L 4 142 ? 123.862 114.487 104.863 1.00 46.54 142 MET L CA 1
ATOM 7809 C C . MET L 4 142 ? 122.839 113.444 105.296 1.00 50.05 142 MET L C 1
ATOM 7810 O O . MET L 4 142 ? 121.639 113.650 105.104 1.00 49.22 142 MET L O 1
ATOM 7815 N N . ARG L 4 143 ? 123.279 112.338 105.900 1.00 54.10 143 ARG L N 1
ATOM 7816 C CA . ARG L 4 143 ? 122.339 111.401 106.507 1.00 56.17 143 ARG L CA 1
ATOM 7817 C C . ARG L 4 143 ? 121.617 112.038 107.688 1.00 54.58 143 ARG L C 1
ATOM 7818 O O . ARG L 4 143 ? 120.408 111.842 107.866 1.00 54.52 143 ARG L O 1
ATOM 7826 N N . GLN L 4 144 ? 122.345 112.797 108.509 1.00 53.47 144 GLN L N 1
ATOM 7827 C CA . GLN L 4 144 ? 121.705 113.532 109.593 1.00 50.53 144 GLN L CA 1
ATOM 7828 C C . GLN L 4 144 ? 120.748 114.584 109.049 1.00 52.87 144 GLN L C 1
ATOM 7829 O O . GLN L 4 144 ? 119.682 114.820 109.629 1.00 52.09 144 GLN L O 1
ATOM 7835 N N . VAL L 4 145 ? 121.115 115.227 107.939 1.00 59.73 145 VAL L N 1
ATOM 7836 C CA . VAL L 4 145 ? 120.194 116.154 107.283 1.00 56.66 145 VAL L CA 1
ATOM 7837 C C . VAL L 4 145 ? 118.930 115.424 106.837 1.00 54.89 145 VAL L C 1
ATOM 7838 O O . VAL L 4 145 ? 117.811 115.917 107.024 1.00 52.18 145 VAL L O 1
ATOM 7842 N N . ASP L 4 146 ? 119.091 114.238 106.245 1.00 62.07 146 ASP L N 1
ATOM 7843 C CA . ASP L 4 146 ? 117.953 113.471 105.745 1.00 59.68 146 ASP L CA 1
ATOM 7844 C C . ASP L 4 146 ? 117.014 113.067 106.872 1.00 62.92 146 ASP L C 1
ATOM 7845 O O . ASP L 4 146 ? 115.788 113.176 106.742 1.00 68.24 146 ASP L O 1
ATOM 7850 N N . ILE L 4 147 ? 117.573 112.585 107.983 1.00 57.06 147 ILE L N 1
ATOM 7851 C CA . ILE L 4 147 ? 116.736 112.121 109.083 1.00 53.06 147 ILE L CA 1
ATOM 7852 C C . ILE L 4 147 ? 115.948 113.281 109.678 1.00 51.45 147 ILE L C 1
ATOM 7853 O O . ILE L 4 147 ? 114.792 113.112 110.086 1.00 51.69 147 ILE L O 1
ATOM 7858 N N . SER L 4 148 ? 116.545 114.473 109.731 1.00 55.80 148 SER L N 1
ATOM 7859 C CA . SER L 4 148 ? 115.836 115.646 110.224 1.00 56.49 148 SER L CA 1
ATOM 7860 C C . SER L 4 148 ? 114.654 116.032 109.345 1.00 56.57 148 SER L C 1
ATOM 7861 O O . SER L 4 148 ? 113.591 116.368 109.873 1.00 63.55 148 SER L O 1
ATOM 7864 N N . MET L 4 149 ? 114.807 115.983 108.023 1.00 60.88 149 MET L N 1
ATOM 7865 C CA . MET L 4 149 ? 113.688 116.322 107.150 1.00 60.30 149 MET L CA 1
ATOM 7866 C C . MET L 4 149 ? 112.654 115.201 107.123 1.00 62.33 149 MET L C 1
ATOM 7867 O O . MET L 4 149 ? 111.484 115.436 106.797 1.00 66.95 149 MET L O 1
ATOM 7872 N N . LYS L 4 150 ? 113.065 113.977 107.472 1.00 59.98 150 LYS L N 1
ATOM 7873 C CA . LYS L 4 150 ? 112.098 112.905 107.701 1.00 54.80 150 LYS L CA 1
ATOM 7874 C C . LYS L 4 150 ? 111.075 113.299 108.761 1.00 60.34 150 LYS L C 1
ATOM 7875 O O . LYS L 4 150 ? 109.865 113.173 108.549 1.00 59.42 150 LYS L O 1
ATOM 7881 N N . LEU L 4 151 ? 111.541 113.791 109.908 1.00 58.74 151 LEU L N 1
ATOM 7882 C CA . LEU L 4 151 ? 110.681 114.044 111.059 1.00 54.21 151 LEU L CA 1
ATOM 7883 C C . LEU L 4 151 ? 110.212 115.489 111.175 1.00 54.70 151 LEU L C 1
ATOM 7884 O O . LEU L 4 151 ? 109.610 115.840 112.195 1.00 59.49 151 LEU L O 1
ATOM 7889 N N . ASP L 4 152 ? 110.475 116.326 110.171 1.00 60.40 152 ASP L N 1
ATOM 7890 C CA . ASP L 4 152 ? 110.089 117.734 110.195 1.00 59.52 152 ASP L CA 1
ATOM 7891 C C . ASP L 4 152 ? 110.735 118.416 111.397 1.00 61.50 152 ASP L C 1
ATOM 7892 O O . ASP L 4 152 ? 110.043 118.873 112.313 1.00 69.77 152 ASP L O 1
ATOM 7897 N N . MET L 4 153 ? 112.065 118.471 111.410 1.00 54.35 153 MET L N 1
ATOM 7898 C CA . MET L 4 153 ? 112.789 119.102 112.506 1.00 58.17 153 MET L CA 1
ATOM 7899 C C . MET L 4 153 ? 113.733 120.172 111.979 1.00 60.29 153 MET L C 1
ATOM 7900 O O . MET L 4 153 ? 113.889 120.330 110.765 1.00 65.24 153 MET L O 1
ATOM 7905 N N . GLY L 4 154 ? 114.364 120.911 112.884 1.00 53.62 154 GLY L N 1
ATOM 7906 C CA . GLY L 4 154 ? 115.431 121.800 112.490 1.00 48.23 154 GLY L CA 1
ATOM 7907 C C . GLY L 4 154 ? 116.695 121.036 112.159 1.00 55.37 154 GLY L C 1
ATOM 7908 O O . GLY L 4 154 ? 116.859 119.864 112.496 1.00 61.50 154 GLY L O 1
ATOM 7909 N N . TYR L 4 155 ? 117.612 121.722 111.480 1.00 46.38 155 TYR L N 1
ATOM 7910 C CA . TYR L 4 155 ? 118.871 121.126 111.057 1.00 47.19 155 TYR L CA 1
ATOM 7911 C C . TYR L 4 155 ? 120.025 121.507 111.976 1.00 46.03 155 TYR L C 1
ATOM 7912 O O . TYR L 4 155 ? 121.169 121.620 111.526 1.00 55.85 155 TYR L O 1
ATOM 7921 N N . HIS L 4 156 ? 119.741 121.698 113.267 1.00 48.22 156 HIS L N 1
ATOM 7922 C CA . HIS L 4 156 ? 120.765 122.153 114.200 1.00 48.61 156 HIS L CA 1
ATOM 7923 C C . HIS L 4 156 ? 121.812 121.081 114.472 1.00 49.86 156 HIS L C 1
ATOM 7924 O O . HIS L 4 156 ? 123.001 121.398 114.588 1.00 60.66 156 HIS L O 1
ATOM 7931 N N . VAL L 4 157 ? 121.401 119.824 114.599 1.00 45.17 157 VAL L N 1
ATOM 7932 C CA . VAL L 4 157 ? 122.345 118.725 114.795 1.00 48.61 157 VAL L CA 1
ATOM 7933 C C . VAL L 4 157 ? 123.238 118.584 113.563 1.00 52.22 157 VAL L C 1
ATOM 7934 O O . VAL L 4 157 ? 124.464 118.456 113.716 1.00 51.05 157 VAL L O 1
ATOM 7938 N N . PRO L 4 158 ? 122.689 118.583 112.321 1.00 54.18 158 PRO L N 1
ATOM 7939 C CA . PRO L 4 158 ? 123.573 118.604 111.148 1.00 41.79 158 PRO L CA 1
ATOM 7940 C C . PRO L 4 158 ? 124.485 119.819 111.113 1.00 45.99 158 PRO L C 1
ATOM 7941 O O . PRO L 4 158 ? 125.631 119.708 110.682 1.00 49.91 158 PRO L O 1
ATOM 7945 N N . ILE L 4 159 ? 124.007 120.975 111.577 1.00 41.13 159 ILE L N 1
ATOM 7946 C CA . ILE L 4 159 ? 124.834 122.179 111.543 1.00 45.24 159 ILE L CA 1
ATOM 7947 C C . ILE L 4 159 ? 126.004 122.063 112.516 1.00 44.16 159 ILE L C 1
ATOM 7948 O O . ILE L 4 159 ? 127.141 122.416 112.185 1.00 49.95 159 ILE L O 1
ATOM 7953 N N . ALA L 4 160 ? 125.754 121.564 113.728 1.00 33.67 160 ALA L N 1
ATOM 7954 C CA . ALA L 4 160 ? 126.840 121.409 114.693 1.00 40.98 160 ALA L CA 1
ATOM 7955 C C . ALA L 4 160 ? 127.820 120.320 114.269 1.00 42.28 160 ALA L C 1
ATOM 7956 O O . ALA L 4 160 ? 129.043 120.480 114.426 1.00 48.01 160 ALA L O 1
ATOM 7958 N N . PHE L 4 161 ? 127.313 119.209 113.728 1.00 43.25 161 PHE L N 1
ATOM 7959 C CA . PHE L 4 161 ? 128.218 118.225 113.153 1.00 43.75 161 PHE L CA 1
ATOM 7960 C C . PHE L 4 161 ? 128.992 118.817 111.985 1.00 44.01 161 PHE L C 1
ATOM 7961 O O . PHE L 4 161 ? 130.135 118.424 111.739 1.00 46.18 161 PHE L O 1
ATOM 7969 N N . GLY L 4 162 ? 128.392 119.766 111.267 1.00 45.54 162 GLY L N 1
ATOM 7970 C CA . GLY L 4 162 ? 129.119 120.476 110.232 1.00 37.00 162 GLY L CA 1
ATOM 7971 C C . GLY L 4 162 ? 130.210 121.364 110.788 1.00 37.99 162 GLY L C 1
ATOM 7972 O O . GLY L 4 162 ? 131.239 121.562 110.152 1.00 36.41 162 GLY L O 1
ATOM 7973 N N . VAL L 4 163 ? 129.988 121.930 111.971 1.00 45.07 163 VAL L N 1
ATOM 7974 C CA . VAL L 4 163 ? 131.038 122.712 112.622 1.00 38.95 163 VAL L CA 1
ATOM 7975 C C . VAL L 4 163 ? 132.215 121.812 112.994 1.00 44.24 163 VAL L C 1
ATOM 7976 O O . VAL L 4 163 ? 133.387 122.174 112.808 1.00 46.25 163 VAL L O 1
ATOM 7980 N N . ALA L 4 164 ? 131.922 120.621 113.522 1.00 46.28 164 ALA L N 1
ATOM 7981 C CA . ALA L 4 164 ? 132.994 119.656 113.780 1.00 42.75 164 ALA L CA 1
ATOM 7982 C C . ALA L 4 164 ? 133.693 119.226 112.489 1.00 46.91 164 ALA L C 1
ATOM 7983 O O . ALA L 4 164 ? 134.931 119.136 112.439 1.00 49.81 164 ALA L O 1
ATOM 7985 N N . PHE L 4 165 ? 132.914 118.958 111.440 1.00 47.92 165 PHE L N 1
ATOM 7986 C CA . PHE L 4 165 ? 133.477 118.652 110.131 1.00 43.84 165 PHE L CA 1
ATOM 7987 C C . PHE L 4 165 ? 134.309 119.811 109.605 1.00 41.53 165 PHE L C 1
ATOM 7988 O O . PHE L 4 165 ? 135.276 119.601 108.876 1.00 43.67 165 PHE L O 1
ATOM 7996 N N . SER L 4 166 ? 133.943 121.042 109.962 1.00 42.78 166 SER L N 1
ATOM 7997 C CA . SER L 4 166 ? 134.713 122.205 109.542 1.00 47.71 166 SER L CA 1
ATOM 7998 C C . SER L 4 166 ? 136.047 122.258 110.263 1.00 45.92 166 SER L C 1
ATOM 7999 O O . SER L 4 166 ? 137.064 122.627 109.672 1.00 47.79 166 SER L O 1
ATOM 8002 N N . ALA L 4 167 ? 136.061 121.900 111.546 1.00 42.00 167 ALA L N 1
ATOM 8003 C CA . ALA L 4 167 ? 137.337 121.763 112.245 1.00 43.75 167 ALA L CA 1
ATOM 8004 C C . ALA L 4 167 ? 138.233 120.742 111.551 1.00 41.65 167 ALA L C 1
ATOM 8005 O O . ALA L 4 167 ? 139.407 121.022 111.255 1.00 41.76 167 ALA L O 1
ATOM 8007 N N . TRP L 4 168 ? 137.680 119.562 111.260 1.00 47.98 168 TRP L N 1
ATOM 8008 C CA . TRP L 4 168 ? 138.463 118.525 110.590 1.00 43.28 168 TRP L CA 1
ATOM 8009 C C . TRP L 4 168 ? 138.920 118.976 109.205 1.00 42.49 168 TRP L C 1
ATOM 8010 O O . TRP L 4 168 ? 140.070 118.739 108.812 1.00 37.26 168 TRP L O 1
ATOM 8021 N N . LEU L 4 169 ? 138.026 119.616 108.447 1.00 48.77 169 LEU L N 1
ATOM 8022 C CA . LEU L 4 169 ? 138.348 120.076 107.104 1.00 46.90 169 LEU L CA 1
ATOM 8023 C C . LEU L 4 169 ? 139.424 121.143 107.123 1.00 46.49 169 LEU L C 1
ATOM 8024 O O . LEU L 4 169 ? 140.368 121.069 106.334 1.00 54.49 169 LEU L O 1
ATOM 8029 N N . VAL L 4 170 ? 139.307 122.131 108.012 1.00 40.24 170 VAL L N 1
ATOM 8030 C CA . VAL L 4 170 ? 140.386 123.090 108.194 1.00 45.54 170 VAL L CA 1
ATOM 8031 C C . VAL L 4 170 ? 141.698 122.353 108.395 1.00 42.49 170 VAL L C 1
ATOM 8032 O O . VAL L 4 170 ? 142.574 122.405 107.524 1.00 45.89 170 VAL L O 1
ATOM 8036 N N . LEU L 4 171 ? 141.775 121.531 109.450 1.00 45.32 171 LEU L N 1
ATOM 8037 C CA . LEU L 4 171 ? 143.035 120.895 109.829 1.00 41.78 171 LEU L CA 1
ATOM 8038 C C . LEU L 4 171 ? 143.640 120.091 108.683 1.00 44.52 171 LEU L C 1
ATOM 8039 O O . LEU L 4 171 ? 144.836 120.212 108.396 1.00 45.94 171 LEU L O 1
ATOM 8044 N N . GLN L 4 172 ? 142.836 119.264 108.013 1.00 47.53 172 GLN L N 1
ATOM 8045 C CA . GLN L 4 172 ? 143.404 118.296 107.083 1.00 43.92 172 GLN L CA 1
ATOM 8046 C C . GLN L 4 172 ? 143.393 118.733 105.625 1.00 44.26 172 GLN L C 1
ATOM 8047 O O . GLN L 4 172 ? 144.030 118.069 104.800 1.00 50.41 172 GLN L O 1
ATOM 8053 N N . VAL L 4 173 ? 142.705 119.816 105.272 1.00 39.65 173 VAL L N 1
ATOM 8054 C CA . VAL L 4 173 ? 142.611 120.270 103.892 1.00 46.50 173 VAL L CA 1
ATOM 8055 C C . VAL L 4 173 ? 143.014 121.733 103.757 1.00 48.03 173 VAL L C 1
ATOM 8056 O O . VAL L 4 173 ? 143.867 122.078 102.936 1.00 50.03 173 VAL L O 1
ATOM 8060 N N . ILE L 4 174 ? 142.415 122.610 104.567 1.00 38.01 174 ILE L N 1
ATOM 8061 C CA . ILE L 4 174 ? 142.475 124.034 104.255 1.00 39.38 174 ILE L CA 1
ATOM 8062 C C . ILE L 4 174 ? 143.857 124.592 104.552 1.00 39.19 174 ILE L C 1
ATOM 8063 O O . ILE L 4 174 ? 144.439 125.312 103.732 1.00 47.89 174 ILE L O 1
ATOM 8068 N N . ARG L 4 175 ? 144.403 124.280 105.722 1.00 39.14 175 ARG L N 1
ATOM 8069 C CA . ARG L 4 175 ? 145.746 124.731 106.057 1.00 45.18 175 ARG L CA 1
ATOM 8070 C C . ARG L 4 175 ? 146.781 124.095 105.129 1.00 45.50 175 ARG L C 1
ATOM 8071 O O . ARG L 4 175 ? 147.676 124.805 104.652 1.00 43.33 175 ARG L O 1
ATOM 8079 N N . PRO L 4 176 ? 146.726 122.781 104.855 1.00 49.05 176 PRO L N 1
ATOM 8080 C CA . PRO L 4 176 ? 147.643 122.237 103.836 1.00 47.53 176 PRO L CA 1
ATOM 8081 C C . PRO L 4 176 ? 147.490 122.893 102.475 1.00 47.36 176 PRO L C 1
ATOM 8082 O O . PRO L 4 176 ? 148.494 123.122 101.790 1.00 50.96 176 PRO L O 1
ATOM 8086 N N . ILE L 4 177 ? 146.258 123.194 102.057 1.00 45.99 177 ILE L N 1
ATOM 8087 C CA . ILE L 4 177 ? 146.053 123.834 100.761 1.00 45.81 177 ILE L CA 1
ATOM 8088 C C . ILE L 4 177 ? 146.611 125.250 100.765 1.00 40.86 177 ILE L C 1
ATOM 8089 O O . ILE L 4 177 ? 147.277 125.666 99.809 1.00 38.25 177 ILE L O 1
ATOM 8094 N N . ALA L 4 178 ? 146.364 126.007 101.832 1.00 41.11 178 ALA L N 1
ATOM 8095 C CA . ALA L 4 178 ? 146.845 127.377 101.927 1.00 43.87 178 ALA L CA 1
ATOM 8096 C C . ALA L 4 178 ? 148.360 127.465 102.040 1.00 47.70 178 ALA L C 1
ATOM 8097 O O . ALA L 4 178 ? 148.957 128.413 101.518 1.00 50.76 178 ALA L O 1
ATOM 8099 N N . LEU L 4 179 ? 148.996 126.506 102.709 1.00 51.67 179 LEU L N 1
ATOM 8100 C CA . LEU L 4 179 ? 150.443 126.517 102.864 1.00 45.71 179 LEU L CA 1
ATOM 8101 C C . LEU L 4 179 ? 151.171 125.820 101.723 1.00 44.42 179 LEU L C 1
ATOM 8102 O O . LEU L 4 179 ? 152.406 125.826 101.704 1.00 44.44 179 LEU L O 1
ATOM 8107 N N . GLY L 4 180 ? 150.443 125.226 100.781 1.00 47.92 180 GLY L N 1
ATOM 8108 C CA . GLY L 4 180 ? 151.032 124.705 99.567 1.00 44.29 180 GLY L CA 1
ATOM 8109 C C . GLY L 4 180 ? 151.568 123.293 99.638 1.00 52.37 180 GLY L C 1
ATOM 8110 O O . GLY L 4 180 ? 152.050 122.785 98.617 1.00 59.87 180 GLY L O 1
ATOM 8111 N N . MET L 4 181 ? 151.510 122.640 100.795 1.00 57.75 181 MET L N 1
ATOM 8112 C CA . MET L 4 181 ? 152.018 121.284 100.932 1.00 57.07 181 MET L CA 1
ATOM 8113 C C . MET L 4 181 ? 151.064 120.438 101.762 1.00 54.13 181 MET L C 1
ATOM 8114 O O . MET L 4 181 ? 150.458 120.915 102.725 1.00 57.99 181 MET L O 1
ATOM 8119 N N . TRP L 4 182 ? 150.944 119.169 101.378 1.00 48.49 182 TRP L N 1
ATOM 8120 C CA . TRP L 4 182 ? 150.262 118.169 102.188 1.00 48.96 182 TRP L CA 1
ATOM 8121 C C . TRP L 4 182 ? 151.050 117.806 103.436 1.00 57.29 182 TRP L C 1
ATOM 8122 O O . TRP L 4 182 ? 150.523 117.109 104.308 1.00 64.32 182 TRP L O 1
ATOM 8133 N N . HIS L 4 183 ? 152.297 118.263 103.535 1.00 54.14 183 HIS L N 1
ATOM 8134 C CA . HIS L 4 183 ? 153.181 117.948 104.653 1.00 54.47 183 HIS L CA 1
ATOM 8135 C C . HIS L 4 183 ? 152.908 118.979 105.747 1.00 63.06 183 HIS L C 1
ATOM 8136 O O . HIS L 4 183 ? 153.804 119.642 106.268 1.00 69.17 183 HIS L O 1
ATOM 8143 N N . GLU L 4 184 ? 151.625 119.123 106.078 1.00 54.59 184 GLU L N 1
ATOM 8144 C CA . GLU L 4 184 ? 151.195 120.057 107.109 1.00 54.35 184 GLU L CA 1
ATOM 8145 C C . GLU L 4 184 ? 150.024 119.495 107.906 1.00 64.95 184 GLU L C 1
ATOM 8146 O O . GLU L 4 184 ? 149.457 120.188 108.757 1.00 67.36 184 GLU L O 1
ATOM 8152 N N . GLY L 4 185 ? 149.656 118.250 107.642 1.00 63.06 185 GLY L N 1
ATOM 8153 C CA . GLY L 4 185 ? 148.546 117.594 108.317 1.00 52.13 185 GLY L CA 1
ATOM 8154 C C . GLY L 4 185 ? 148.938 117.104 109.693 1.00 51.63 185 GLY L C 1
ATOM 8155 O O . GLY L 4 185 ? 149.952 117.527 110.259 1.00 59.03 185 GLY L O 1
ATOM 8156 N N . PHE L 4 186 ? 148.131 116.199 110.242 1.00 54.97 186 PHE L N 1
ATOM 8157 C CA . PHE L 4 186 ? 148.418 115.631 111.549 1.00 64.61 186 PHE L CA 1
ATOM 8158 C C . PHE L 4 186 ? 148.455 114.112 111.455 1.00 59.08 186 PHE L C 1
ATOM 8159 O O . PHE L 4 186 ? 147.740 113.493 110.663 1.00 64.48 186 PHE L O 1
ATOM 8167 N N . VAL L 4 187 ? 149.314 113.526 112.281 1.00 49.08 187 VAL L N 1
ATOM 8168 C CA . VAL L 4 187 ? 149.616 112.101 112.225 1.00 49.09 187 VAL L CA 1
ATOM 8169 C C . VAL L 4 187 ? 148.404 111.298 112.673 1.00 50.16 187 VAL L C 1
ATOM 8170 O O . VAL L 4 187 ? 147.697 111.678 113.612 1.00 51.39 187 VAL L O 1
ATOM 8174 N N . LEU L 4 188 ? 148.160 110.181 111.997 1.00 52.26 188 LEU L N 1
ATOM 8175 C CA . LEU L 4 188 ? 147.099 109.257 112.367 1.00 54.46 188 LEU L CA 1
ATOM 8176 C C . LEU L 4 188 ? 147.664 108.184 113.288 1.00 55.88 188 LEU L C 1
ATOM 8177 O O . LEU L 4 188 ? 148.670 107.546 112.971 1.00 53.37 188 LEU L O 1
ATOM 8182 N N . GLY L 4 189 ? 147.008 107.990 114.428 1.00 55.26 189 GLY L N 1
ATOM 8183 C CA . GLY L 4 189 ? 147.529 107.142 115.482 1.00 48.27 189 GLY L CA 1
ATOM 8184 C C . GLY L 4 189 ? 147.360 107.826 116.822 1.00 55.94 189 GLY L C 1
ATOM 8185 O O . GLY L 4 189 ? 147.718 108.997 116.960 1.00 63.78 189 GLY L O 1
ATOM 8186 N N . ILE L 4 190 ? 146.827 107.111 117.815 1.00 53.23 190 ILE L N 1
ATOM 8187 C CA . ILE L 4 190 ? 146.317 107.767 119.019 1.00 53.36 190 ILE L CA 1
ATOM 8188 C C . ILE L 4 190 ? 147.434 108.499 119.758 1.00 53.59 190 ILE L C 1
ATOM 8189 O O . ILE L 4 190 ? 147.310 109.683 120.089 1.00 63.24 190 ILE L O 1
ATOM 8194 N N . MET L 4 191 ? 148.539 107.814 120.023 1.00 43.43 191 MET L N 1
ATOM 8195 C CA . MET L 4 191 ? 149.646 108.474 120.708 1.00 48.06 191 MET L CA 1
ATOM 8196 C C . MET L 4 191 ? 150.491 109.324 119.759 1.00 51.68 191 MET L C 1
ATOM 8197 O O . MET L 4 191 ? 150.954 110.403 120.157 1.00 51.24 191 MET L O 1
ATOM 8202 N N . PRO L 4 192 ? 150.750 108.878 118.522 1.00 54.39 192 PRO L N 1
ATOM 8203 C CA . PRO L 4 192 ? 151.402 109.784 117.563 1.00 49.61 192 PRO L CA 1
ATOM 8204 C C . PRO L 4 192 ? 150.641 111.077 117.317 1.00 51.27 192 PRO L C 1
ATOM 8205 O O . PRO L 4 192 ? 151.274 112.123 117.126 1.00 56.44 192 PRO L O 1
ATOM 8209 N N . HIS L 4 193 ? 149.305 111.050 117.321 1.00 52.86 193 HIS L N 1
ATOM 8210 C CA . HIS L 4 193 ? 148.567 112.291 117.102 1.00 48.77 193 HIS L CA 1
ATOM 8211 C C . HIS L 4 193 ? 148.666 113.210 118.314 1.00 50.45 193 HIS L C 1
ATOM 8212 O O . HIS L 4 193 ? 148.722 114.433 118.163 1.00 56.54 193 HIS L O 1
ATOM 8219 N N . LEU L 4 194 ? 148.750 112.641 119.520 1.00 49.87 194 LEU L N 1
ATOM 8220 C CA . LEU L 4 194 ? 149.068 113.451 120.695 1.00 51.29 194 LEU L CA 1
ATOM 8221 C C . LEU L 4 194 ? 150.455 114.073 120.592 1.00 48.63 194 LEU L C 1
ATOM 8222 O O . LEU L 4 194 ? 150.636 115.253 120.921 1.00 47.28 194 LEU L O 1
ATOM 8227 N N . ASP L 4 195 ? 151.441 113.294 120.143 1.00 48.53 195 ASP L N 1
ATOM 8228 C CA . ASP L 4 195 ? 152.791 113.825 119.980 1.00 42.36 195 ASP L CA 1
ATOM 8229 C C . ASP L 4 195 ? 152.805 114.965 118.969 1.00 48.61 195 ASP L C 1
ATOM 8230 O O . ASP L 4 195 ? 153.488 115.980 119.161 1.00 52.84 195 ASP L O 1
ATOM 8235 N N . TRP L 4 196 ? 152.056 114.807 117.876 1.00 52.85 196 TRP L N 1
ATOM 8236 C CA . TRP L 4 196 ? 151.949 115.870 116.883 1.00 44.64 196 TRP L CA 1
ATOM 8237 C C . TRP L 4 196 ? 151.277 117.105 117.470 1.00 46.41 196 TRP L C 1
ATOM 8238 O O . TRP L 4 196 ? 151.707 118.235 117.220 1.00 41.43 196 TRP L O 1
ATOM 8249 N N . VAL L 4 197 ? 150.202 116.909 118.239 1.00 53.68 197 VAL L N 1
ATOM 8250 C CA . VAL L 4 197 ? 149.488 118.036 118.837 1.00 44.21 197 VAL L CA 1
ATOM 8251 C C . VAL L 4 197 ? 150.390 118.779 119.814 1.00 46.00 197 VAL L C 1
ATOM 8252 O O . VAL L 4 197 ? 150.239 119.987 120.028 1.00 50.90 197 VAL L O 1
ATOM 8256 N N . SER L 4 198 ? 151.333 118.069 120.430 1.00 50.27 198 SER L N 1
ATOM 8257 C CA . SER L 4 198 ? 152.301 118.736 121.295 1.00 49.45 198 SER L CA 1
ATOM 8258 C C . SER L 4 198 ? 153.317 119.529 120.476 1.00 48.67 198 SER L C 1
ATOM 8259 O O . SER L 4 198 ? 153.494 120.743 120.680 1.00 57.47 198 SER L O 1
ATOM 8262 N N . ASN L 4 199 ? 153.990 118.848 119.540 1.00 42.63 199 ASN L N 1
ATOM 8263 C CA . ASN L 4 199 ? 155.074 119.468 118.783 1.00 37.87 199 ASN L CA 1
ATOM 8264 C C . ASN L 4 199 ? 154.577 120.647 117.960 1.00 47.58 199 ASN L C 1
ATOM 8265 O O . ASN L 4 199 ? 155.188 121.721 117.974 1.00 51.79 199 ASN L O 1
ATOM 8270 N N . PHE L 4 200 ? 153.495 120.463 117.209 1.00 52.74 200 PHE L N 1
ATOM 8271 C CA . PHE L 4 200 ? 152.748 121.604 116.710 1.00 47.95 200 PHE L CA 1
ATOM 8272 C C . PHE L 4 200 ? 152.197 122.349 117.912 1.00 53.58 200 PHE L C 1
ATOM 8273 O O . PHE L 4 200 ? 151.685 121.735 118.849 1.00 67.42 200 PHE L O 1
ATOM 8281 N N . GLY L 4 201 ? 152.306 123.667 117.904 1.00 47.45 201 GLY L N 1
ATOM 8282 C CA . GLY L 4 201 ? 151.942 124.430 119.063 1.00 55.91 201 GLY L CA 1
ATOM 8283 C C . GLY L 4 201 ? 153.093 124.701 120.006 1.00 50.14 201 GLY L C 1
ATOM 8284 O O . GLY L 4 201 ? 153.196 125.816 120.526 1.00 51.43 201 GLY L O 1
ATOM 8285 N N . TYR L 4 202 ? 153.973 123.720 120.245 1.00 51.59 202 TYR L N 1
ATOM 8286 C CA . TYR L 4 202 ? 155.223 124.104 120.880 1.00 52.33 202 TYR L CA 1
ATOM 8287 C C . TYR L 4 202 ? 156.185 124.758 119.899 1.00 50.94 202 TYR L C 1
ATOM 8288 O O . TYR L 4 202 ? 156.938 125.651 120.297 1.00 59.65 202 TYR L O 1
ATOM 8297 N N . ARG L 4 203 ? 156.149 124.367 118.626 1.00 51.22 203 ARG L N 1
ATOM 8298 C CA . ARG L 4 203 ? 156.951 125.033 117.608 1.00 57.30 203 ARG L CA 1
ATOM 8299 C C . ARG L 4 203 ? 156.489 126.458 117.339 1.00 53.62 203 ARG L C 1
ATOM 8300 O O . ARG L 4 203 ? 157.204 127.208 116.667 1.00 55.72 203 ARG L O 1
ATOM 8308 N N . TYR L 4 204 ? 155.317 126.844 117.841 1.00 52.43 204 TYR L N 1
ATOM 8309 C CA . TYR L 4 204 ? 154.843 128.219 117.774 1.00 46.12 204 TYR L CA 1
ATOM 8310 C C . TYR L 4 204 ? 154.952 128.920 119.125 1.00 44.63 204 TYR L C 1
ATOM 8311 O O . TYR L 4 204 ? 154.210 129.868 119.395 1.00 50.86 204 TYR L O 1
ATOM 8320 N N . ASN L 4 205 ? 155.872 128.461 119.979 1.00 51.02 205 ASN L N 1
ATOM 8321 C CA . ASN L 4 205 ? 156.193 129.165 121.217 1.00 51.60 205 ASN L CA 1
ATOM 8322 C C . ASN L 4 205 ? 154.998 129.326 122.150 1.00 58.40 205 ASN L C 1
ATOM 8323 O O . ASN L 4 205 ? 154.414 130.411 122.222 1.00 69.46 205 ASN L O 1
ATOM 8328 N N . ASN L 4 206 ? 154.590 128.242 122.817 1.00 47.67 206 ASN L N 1
ATOM 8329 C CA . ASN L 4 206 ? 153.558 128.318 123.849 1.00 50.54 206 ASN L CA 1
ATOM 8330 C C . ASN L 4 206 ? 152.195 128.721 123.298 1.00 43.70 206 ASN L C 1
ATOM 8331 O O . ASN L 4 206 ? 151.745 129.855 123.487 1.00 45.99 206 ASN L O 1
ATOM 8336 N N . PHE L 4 207 ? 151.553 127.790 122.588 1.00 44.64 207 PHE L N 1
ATOM 8337 C CA . PHE L 4 207 ? 150.222 127.960 122.015 1.00 46.52 207 PHE L CA 1
ATOM 8338 C C . PHE L 4 207 ? 149.185 128.493 122.999 1.00 42.49 207 PHE L C 1
ATOM 8339 O O . PHE L 4 207 ? 148.119 128.933 122.557 1.00 39.62 207 PHE L O 1
ATOM 8347 N N . PHE L 4 208 ? 149.453 128.457 124.307 1.00 44.40 208 PHE L N 1
ATOM 8348 C CA . PHE L 4 208 ? 148.516 129.002 125.284 1.00 41.72 208 PHE L CA 1
ATOM 8349 C C . PHE L 4 208 ? 148.247 130.488 125.088 1.00 41.94 208 PHE L C 1
ATOM 8350 O O . PHE L 4 208 ? 147.170 130.957 125.470 1.00 39.05 208 PHE L O 1
ATOM 8358 N N . TYR L 4 209 ? 149.182 131.235 124.506 1.00 52.99 209 TYR L N 1
ATOM 8359 C CA . TYR L 4 209 ? 149.020 132.672 124.295 1.00 46.65 209 TYR L CA 1
ATOM 8360 C C . TYR L 4 209 ? 148.332 132.970 122.972 1.00 52.75 209 TYR L C 1
ATOM 8361 O O . TYR L 4 209 ? 148.482 134.054 122.403 1.00 66.64 209 TYR L O 1
ATOM 8370 N N . ASN L 4 210 ? 147.569 132.005 122.463 1.00 47.81 210 ASN L N 1
ATOM 8371 C CA . ASN L 4 210 ? 146.732 132.207 121.295 1.00 44.82 210 ASN L CA 1
ATOM 8372 C C . ASN L 4 210 ? 145.384 132.742 121.745 1.00 48.86 210 ASN L C 1
ATOM 8373 O O . ASN L 4 210 ? 144.733 132.105 122.588 1.00 55.63 210 ASN L O 1
ATOM 8378 N N . PRO L 4 211 ? 144.930 133.893 121.242 1.00 49.10 211 PRO L N 1
ATOM 8379 C CA . PRO L 4 211 ? 143.618 134.408 121.676 1.00 48.42 211 PRO L CA 1
ATOM 8380 C C . PRO L 4 211 ? 142.468 133.468 121.354 1.00 49.56 211 PRO L C 1
ATOM 8381 O O . PRO L 4 211 ? 141.603 133.215 122.204 1.00 53.18 211 PRO L O 1
ATOM 8385 N N . PHE L 4 212 ? 142.448 132.930 120.135 1.00 43.51 212 PHE L N 1
ATOM 8386 C CA . PHE L 4 212 ? 141.340 132.084 119.712 1.00 45.71 212 PHE L CA 1
ATOM 8387 C C . PHE L 4 212 ? 141.390 130.724 120.395 1.00 44.04 212 PHE L C 1
ATOM 8388 O O . PHE L 4 212 ? 140.347 130.113 120.650 1.00 47.61 212 PHE L O 1
ATOM 8396 N N . HIS L 4 213 ? 142.592 130.234 120.703 1.00 41.33 213 HIS L N 1
ATOM 8397 C CA . HIS L 4 213 ? 142.712 129.027 121.514 1.00 43.45 213 HIS L CA 1
ATOM 8398 C C . HIS L 4 213 ? 142.148 129.248 122.909 1.00 40.77 213 HIS L C 1
ATOM 8399 O O . HIS L 4 213 ? 141.491 128.363 123.466 1.00 48.80 213 HIS L O 1
ATOM 8406 N N . ALA L 4 214 ? 142.402 130.422 123.492 1.00 35.31 214 ALA L N 1
ATOM 8407 C CA . ALA L 4 214 ? 141.811 130.749 124.785 1.00 43.40 214 ALA L CA 1
ATOM 8408 C C . ALA L 4 214 ? 140.292 130.816 124.693 1.00 42.82 214 ALA L C 1
ATOM 8409 O O . ALA L 4 214 ? 139.587 130.353 125.597 1.00 42.41 214 ALA L O 1
ATOM 8411 N N . ILE L 4 215 ? 139.770 131.389 123.606 1.00 37.85 215 ILE L N 1
ATOM 8412 C CA . ILE L 4 215 ? 138.321 131.429 123.418 1.00 32.94 215 ILE L CA 1
ATOM 8413 C C . ILE L 4 215 ? 137.748 130.020 123.293 1.00 35.65 215 ILE L C 1
ATOM 8414 O O . ILE L 4 215 ? 136.688 129.722 123.857 1.00 37.81 215 ILE L O 1
ATOM 8419 N N . GLY L 4 216 ? 138.425 129.137 122.559 1.00 38.53 216 GLY L N 1
ATOM 8420 C CA . GLY L 4 216 ? 137.959 127.763 122.449 1.00 38.49 216 GLY L CA 1
ATOM 8421 C C . GLY L 4 216 ? 138.011 127.016 123.770 1.00 38.49 216 GLY L C 1
ATOM 8422 O O . GLY L 4 216 ? 137.113 126.230 124.085 1.00 44.01 216 GLY L O 1
ATOM 8423 N N . ILE L 4 217 ? 139.066 127.245 124.555 1.00 41.80 217 ILE L N 1
ATOM 8424 C CA . ILE L 4 217 ? 139.161 126.645 125.882 1.00 38.92 217 ILE L CA 1
ATOM 8425 C C . ILE L 4 217 ? 138.015 127.125 126.761 1.00 42.24 217 ILE L C 1
ATOM 8426 O O . ILE L 4 217 ? 137.392 126.336 127.487 1.00 45.77 217 ILE L O 1
ATOM 8431 N N . THR L 4 218 ? 137.723 128.427 126.711 1.00 49.40 218 THR L N 1
ATOM 8432 C CA . THR L 4 218 ? 136.599 128.974 127.459 1.00 44.30 218 THR L CA 1
ATOM 8433 C C . THR L 4 218 ? 135.288 128.339 127.021 1.00 42.24 218 THR L C 1
ATOM 8434 O O . THR L 4 218 ? 134.451 127.990 127.859 1.00 42.74 218 THR L O 1
ATOM 8438 N N . GLY L 4 219 ? 135.094 128.181 125.711 1.00 41.26 219 GLY L N 1
ATOM 8439 C CA . GLY L 4 219 ? 133.875 127.557 125.224 1.00 32.94 219 GLY L CA 1
ATOM 8440 C C . GLY L 4 219 ? 133.728 126.126 125.702 1.00 40.49 219 GLY L C 1
ATOM 8441 O O . GLY L 4 219 ? 132.651 125.707 126.127 1.00 45.86 219 GLY L O 1
ATOM 8442 N N . LEU L 4 220 ? 134.821 125.362 125.656 1.00 48.49 220 LEU L N 1
ATOM 8443 C CA . LEU L 4 220 ? 134.786 123.976 126.112 1.00 41.49 220 LEU L CA 1
ATOM 8444 C C . LEU L 4 220 ? 134.449 123.886 127.597 1.00 39.84 220 LEU L C 1
ATOM 8445 O O . LEU L 4 220 ? 133.556 123.122 128.000 1.00 47.76 220 LEU L O 1
ATOM 8450 N N . PHE L 4 221 ? 135.146 124.669 128.425 1.00 34.71 221 PHE L N 1
ATOM 8451 C CA . PHE L 4 221 ? 134.912 124.621 129.864 1.00 36.93 221 PHE L CA 1
ATOM 8452 C C . PHE L 4 221 ? 133.505 125.093 130.212 1.00 41.13 221 PHE L C 1
ATOM 8453 O O . PHE L 4 221 ? 132.833 124.495 131.063 1.00 40.42 221 PHE L O 1
ATOM 8461 N N . ALA L 4 222 ? 133.038 126.158 129.556 1.00 45.36 222 ALA L N 1
ATOM 8462 C CA . ALA L 4 222 ? 131.699 126.669 129.813 1.00 43.84 222 ALA L CA 1
ATOM 8463 C C . ALA L 4 222 ? 130.625 125.690 129.364 1.00 45.85 222 ALA L C 1
ATOM 8464 O O . ALA L 4 222 ? 129.595 125.563 130.031 1.00 53.14 222 ALA L O 1
ATOM 8466 N N . SER L 4 223 ? 130.837 124.998 128.243 1.00 37.01 223 SER L N 1
ATOM 8467 C CA . SER L 4 223 ? 129.896 123.972 127.818 1.00 37.05 223 SER L CA 1
ATOM 8468 C C . SER L 4 223 ? 129.822 122.828 128.817 1.00 40.36 223 SER L C 1
ATOM 8469 O O . SER L 4 223 ? 128.723 122.348 129.121 1.00 44.90 223 SER L O 1
ATOM 8472 N N . THR L 4 224 ? 130.967 122.386 129.343 1.00 43.72 224 THR L N 1
ATOM 8473 C CA . THR L 4 224 ? 130.938 121.339 130.363 1.00 42.64 224 THR L CA 1
ATOM 8474 C C . THR L 4 224 ? 130.213 121.812 131.622 1.00 41.38 224 THR L C 1
ATOM 8475 O O . THR L 4 224 ? 129.412 121.066 132.206 1.00 51.35 224 THR L O 1
ATOM 8479 N N . TRP L 4 225 ? 130.474 123.050 132.049 1.00 38.56 225 TRP L N 1
ATOM 8480 C CA . TRP L 4 225 ? 129.805 123.596 133.228 1.00 43.27 225 TRP L CA 1
ATOM 8481 C C . TRP L 4 225 ? 128.295 123.676 133.020 1.00 43.98 225 TRP L C 1
ATOM 8482 O O . TRP L 4 225 ? 127.509 123.323 133.911 1.00 44.81 225 TRP L O 1
ATOM 8493 N N . LEU L 4 226 ? 127.873 124.146 131.843 1.00 43.56 226 LEU L N 1
ATOM 8494 C CA . LEU L 4 226 ? 126.450 124.233 131.539 1.00 45.80 226 LEU L CA 1
ATOM 8495 C C . LEU L 4 226 ? 125.807 122.856 131.515 1.00 48.88 226 LEU L C 1
ATOM 8496 O O . LEU L 4 226 ? 124.683 122.683 131.998 1.00 46.95 226 LEU L O 1
ATOM 8501 N N . LEU L 4 227 ? 126.495 121.868 130.937 1.00 45.71 227 LEU L N 1
ATOM 8502 C CA . LEU L 4 227 ? 125.977 120.504 130.953 1.00 44.55 227 LEU L CA 1
ATOM 8503 C C . LEU L 4 227 ? 125.773 120.009 132.377 1.00 47.52 227 LEU L C 1
ATOM 8504 O O . LEU L 4 227 ? 124.718 119.448 132.702 1.00 50.35 227 LEU L O 1
ATOM 8509 N N . ALA L 4 228 ? 126.769 120.218 133.241 1.00 47.59 228 ALA L N 1
ATOM 8510 C CA . ALA L 4 228 ? 126.636 119.791 134.630 1.00 43.32 228 ALA L CA 1
ATOM 8511 C C . ALA L 4 228 ? 125.434 120.446 135.296 1.00 47.25 228 ALA L C 1
ATOM 8512 O O . ALA L 4 228 ? 124.600 119.760 135.902 1.00 50.82 228 ALA L O 1
ATOM 8514 N N . CYS L 4 229 ? 125.318 121.771 135.173 1.00 45.54 229 CYS L N 1
ATOM 8515 C CA . CYS L 4 229 ? 124.236 122.483 135.846 1.00 45.35 229 CYS L CA 1
ATOM 8516 C C . CYS L 4 229 ? 122.869 122.071 135.308 1.00 46.41 229 CYS L C 1
ATOM 8517 O O . CYS L 4 229 ? 121.928 121.867 136.083 1.00 49.44 229 CYS L O 1
ATOM 8520 N N . HIS L 4 230 ? 122.743 121.936 133.986 1.00 46.07 230 HIS L N 1
ATOM 8521 C CA . HIS L 4 230 ? 121.464 121.580 133.380 1.00 49.39 230 HIS L CA 1
ATOM 8522 C C . HIS L 4 230 ? 121.035 120.175 133.785 1.00 51.74 230 HIS L C 1
ATOM 8523 O O . HIS L 4 230 ? 119.871 119.948 134.156 1.00 56.60 230 HIS L O 1
ATOM 8530 N N . GLY L 4 231 ? 121.964 119.217 133.720 1.00 48.47 231 GLY L N 1
ATOM 8531 C CA . GLY L 4 231 ? 121.640 117.866 134.141 1.00 44.55 231 GLY L CA 1
ATOM 8532 C C . GLY L 4 231 ? 121.244 117.803 135.601 1.00 45.36 231 GLY L C 1
ATOM 8533 O O . GLY L 4 231 ? 120.273 117.133 135.964 1.00 49.46 231 GLY L O 1
ATOM 8534 N N . SER L 4 232 ? 121.983 118.515 136.458 1.00 43.33 232 SER L N 1
ATOM 8535 C CA . SER L 4 232 ? 121.646 118.529 137.877 1.00 42.62 232 SER L CA 1
ATOM 8536 C C . SER L 4 232 ? 120.266 119.122 138.119 1.00 40.90 232 SER L C 1
ATOM 8537 O O . SER L 4 232 ? 119.487 118.572 138.906 1.00 45.11 232 SER L O 1
ATOM 8540 N N . LEU L 4 233 ? 119.938 120.228 137.444 1.00 39.96 233 LEU L N 1
ATOM 8541 C CA . LEU L 4 233 ? 118.618 120.831 137.601 1.00 40.59 233 LEU L CA 1
ATOM 8542 C C . LEU L 4 233 ? 117.511 119.862 137.217 1.00 44.78 233 LEU L C 1
ATOM 8543 O O . LEU L 4 233 ? 116.553 119.663 137.977 1.00 46.34 233 LEU L O 1
ATOM 8548 N N . ILE L 4 234 ? 117.608 119.272 136.023 1.00 52.62 234 ILE L N 1
ATOM 8549 C CA . ILE L 4 234 ? 116.529 118.403 135.561 1.00 48.41 234 ILE L CA 1
ATOM 8550 C C . ILE L 4 234 ? 116.406 117.181 136.461 1.00 46.40 234 ILE L C 1
ATOM 8551 O O . ILE L 4 234 ? 115.296 116.770 136.824 1.00 47.77 234 ILE L O 1
ATOM 8556 N N . LEU L 4 235 ? 117.539 116.586 136.845 1.00 45.08 235 LEU L N 1
ATOM 8557 C CA . LEU L 4 235 ? 117.497 115.409 137.704 1.00 42.04 235 LEU L CA 1
ATOM 8558 C C . LEU L 4 235 ? 116.881 115.732 139.058 1.00 44.25 235 LEU L C 1
ATOM 8559 O O . LEU L 4 235 ? 116.103 114.937 139.598 1.00 45.01 235 LEU L O 1
ATOM 8564 N N . SER L 4 236 ? 117.219 116.891 139.627 1.00 49.02 236 SER L N 1
ATOM 8565 C CA . SER L 4 236 ? 116.668 117.266 140.922 1.00 46.26 236 SER L CA 1
ATOM 8566 C C . SER L 4 236 ? 115.178 117.574 140.852 1.00 47.14 236 SER L C 1
ATOM 8567 O O . SER L 4 236 ? 114.436 117.224 141.776 1.00 42.17 236 SER L O 1
ATOM 8570 N N . ALA L 4 237 ? 114.720 118.216 139.779 1.00 57.24 237 ALA L N 1
ATOM 8571 C CA . ALA L 4 237 ? 113.334 118.653 139.683 1.00 53.82 237 ALA L CA 1
ATOM 8572 C C . ALA L 4 237 ? 112.414 117.612 139.056 1.00 55.55 237 ALA L C 1
ATOM 8573 O O . ALA L 4 237 ? 111.198 117.826 139.016 1.00 56.65 237 ALA L O 1
ATOM 8575 N N . ALA L 4 238 ? 112.958 116.496 138.563 1.00 58.42 238 ALA L N 1
ATOM 8576 C CA . ALA L 4 238 ? 112.111 115.487 137.934 1.00 55.35 238 ALA L CA 1
ATOM 8577 C C . ALA L 4 238 ? 111.115 114.868 138.908 1.00 56.08 238 ALA L C 1
ATOM 8578 O O . ALA L 4 238 ? 110.042 114.420 138.488 1.00 56.06 238 ALA L O 1
ATOM 8580 N N . GLN L 4 239 ? 111.439 114.831 140.198 1.00 59.87 239 GLN L N 1
ATOM 8581 C CA . GLN L 4 239 ? 110.612 114.156 141.188 1.00 58.79 239 GLN L CA 1
ATOM 8582 C C . GLN L 4 239 ? 109.661 115.091 141.924 1.00 60.02 239 GLN L C 1
ATOM 8583 O O . GLN L 4 239 ? 108.945 114.639 142.822 1.00 63.08 239 GLN L O 1
ATOM 8589 N N . TYR L 4 240 ? 109.631 116.373 141.572 1.00 58.18 240 TYR L N 1
ATOM 8590 C CA . TYR L 4 240 ? 108.835 117.344 142.312 1.00 53.88 240 TYR L CA 1
ATOM 8591 C C . TYR L 4 240 ? 107.408 117.364 141.777 1.00 58.22 240 TYR L C 1
ATOM 8592 O O . TYR L 4 240 ? 107.193 117.461 140.565 1.00 61.44 240 TYR L O 1
ATOM 8601 N N . ARG L 4 241 ? 106.437 117.281 142.684 1.00 59.42 241 ARG L N 1
ATOM 8602 C CA . ARG L 4 241 ? 105.019 117.420 142.356 1.00 57.89 241 ARG L CA 1
ATOM 8603 C C . ARG L 4 241 ? 104.399 118.324 143.417 1.00 59.52 241 ARG L C 1
ATOM 8604 O O . ARG L 4 241 ? 104.080 117.868 144.518 1.00 55.82 241 ARG L O 1
ATOM 8612 N N . GLY L 4 242 ? 104.230 119.604 143.089 1.00 56.91 242 GLY L N 1
ATOM 8613 C CA . GLY L 4 242 ? 103.721 120.563 144.038 1.00 60.39 242 GLY L CA 1
ATOM 8614 C C . GLY L 4 242 ? 102.990 121.723 143.395 1.00 59.08 242 GLY L C 1
ATOM 8615 O O . GLY L 4 242 ? 102.384 121.593 142.327 1.00 65.28 242 GLY L O 1
ATOM 8616 N N . PRO L 4 243 ? 103.027 122.890 144.053 1.00 59.73 243 PRO L N 1
ATOM 8617 C CA . PRO L 4 243 ? 102.293 124.061 143.550 1.00 60.60 243 PRO L CA 1
ATOM 8618 C C . PRO L 4 243 ? 102.709 124.484 142.149 1.00 59.05 243 PRO L C 1
ATOM 8619 O O . PRO L 4 243 ? 101.870 124.577 141.249 1.00 58.09 243 PRO L O 1
ATOM 8623 N N . GLU L 4 244 ? 103.997 124.748 141.956 1.00 61.29 244 GLU L N 1
ATOM 8624 C CA . GLU L 4 244 ? 104.543 125.109 140.654 1.00 64.03 244 GLU L CA 1
ATOM 8625 C C . GLU L 4 244 ? 105.192 123.875 140.046 1.00 65.33 244 GLU L C 1
ATOM 8626 O O . GLU L 4 244 ? 106.164 123.347 140.597 1.00 72.37 244 GLU L O 1
ATOM 8632 N N . GLY L 4 245 ? 104.652 123.414 138.923 1.00 60.53 245 GLY L N 1
ATOM 8633 C CA . GLY L 4 245 ? 105.159 122.218 138.283 1.00 62.12 245 GLY L CA 1
ATOM 8634 C C . GLY L 4 245 ? 106.516 122.396 137.636 1.00 63.47 245 GLY L C 1
ATOM 8635 O O . GLY L 4 245 ? 107.506 121.810 138.082 1.00 66.53 245 GLY L O 1
ATOM 8636 N N . GLY L 4 246 ? 106.575 123.202 136.575 1.00 60.03 246 GLY L N 1
ATOM 8637 C CA . GLY L 4 246 ? 107.831 123.397 135.875 1.00 57.70 246 GLY L CA 1
ATOM 8638 C C . GLY L 4 246 ? 108.627 124.584 136.377 1.00 58.55 246 GLY L C 1
ATOM 8639 O O . GLY L 4 246 ? 109.845 124.639 136.191 1.00 60.71 246 GLY L O 1
ATOM 8640 N N . ASP L 4 247 ? 107.959 125.546 137.016 1.00 63.73 247 ASP L N 1
ATOM 8641 C CA . ASP L 4 247 ? 108.642 126.750 137.476 1.00 62.50 247 ASP L CA 1
ATOM 8642 C C . ASP L 4 247 ? 109.505 126.495 138.704 1.00 63.51 247 ASP L C 1
ATOM 8643 O O . ASP L 4 247 ? 110.210 127.408 139.154 1.00 67.68 247 ASP L O 1
ATOM 8648 N N . ILE L 4 248 ? 109.401 125.299 139.278 1.00 62.15 248 ILE L N 1
ATOM 8649 C CA . ILE L 4 248 ? 110.174 124.949 140.465 1.00 56.98 248 ILE L CA 1
ATOM 8650 C C . ILE L 4 248 ? 111.656 125.010 140.137 1.00 63.98 248 ILE L C 1
ATOM 8651 O O . ILE L 4 248 ? 112.505 125.130 141.020 1.00 78.00 248 ILE L O 1
ATOM 8656 N N . GLU L 4 249 ? 111.948 124.924 138.846 1.00 48.72 249 GLU L N 1
ATOM 8657 C CA . GLU L 4 249 ? 113.317 124.975 138.339 1.00 56.94 249 GLU L CA 1
ATOM 8658 C C . GLU L 4 249 ? 113.806 126.415 138.143 1.00 56.67 249 GLU L C 1
ATOM 8659 O O . GLU L 4 249 ? 114.982 126.712 138.349 1.00 64.32 249 GLU L O 1
ATOM 8665 N N . ASN L 4 250 ? 112.896 127.301 137.744 1.00 53.76 250 ASN L N 1
ATOM 8666 C CA . ASN L 4 250 ? 113.212 128.680 137.515 1.00 53.65 250 ASN L CA 1
ATOM 8667 C C . ASN L 4 250 ? 113.372 129.384 138.807 1.00 48.47 250 ASN L C 1
ATOM 8668 O O . ASN L 4 250 ? 114.215 130.123 138.978 1.00 54.67 250 ASN L O 1
ATOM 8673 N N . VAL L 4 251 ? 112.540 129.117 139.739 1.00 49.99 251 VAL L N 1
ATOM 8674 C CA . VAL L 4 251 ? 112.634 129.782 141.036 1.00 55.73 251 VAL L CA 1
ATOM 8675 C C . VAL L 4 251 ? 113.877 129.317 141.788 1.00 56.82 251 VAL L C 1
ATOM 8676 O O . VAL L 4 251 ? 114.520 130.103 142.496 1.00 62.28 251 VAL L O 1
ATOM 8680 N N . PHE L 4 252 ? 114.250 128.043 141.634 1.00 51.55 252 PHE L N 1
ATOM 8681 C CA . PHE L 4 252 ? 115.439 127.537 142.311 1.00 48.34 252 PHE L CA 1
ATOM 8682 C C . PHE L 4 252 ? 116.690 128.274 141.851 1.00 45.75 252 PHE L C 1
ATOM 8683 O O . PHE L 4 252 ? 117.510 128.698 142.672 1.00 54.33 252 PHE L O 1
ATOM 8691 N N . PHE L 4 253 ? 116.854 128.440 140.536 1.00 51.29 253 PHE L N 1
ATOM 8692 C CA . PHE L 4 253 ? 118.011 129.176 140.045 1.00 56.15 253 PHE L CA 1
ATOM 8693 C C . PHE L 4 253 ? 117.918 130.658 140.371 1.00 54.91 253 PHE L C 1
ATOM 8694 O O . PHE L 4 253 ? 118.924 131.257 140.761 1.00 58.68 253 PHE L O 1
ATOM 8702 N N . ARG L 4 254 ? 116.731 131.263 140.256 1.00 44.61 254 ARG L N 1
ATOM 8703 C CA . ARG L 4 254 ? 116.582 132.650 140.679 1.00 47.98 254 ARG L CA 1
ATOM 8704 C C . ARG L 4 254 ? 116.975 132.858 142.134 1.00 52.23 254 ARG L C 1
ATOM 8705 O O . ARG L 4 254 ? 117.409 133.958 142.491 1.00 55.70 254 ARG L O 1
ATOM 8713 N N . ASP L 4 255 ? 116.832 131.835 142.975 1.00 53.42 255 ASP L N 1
ATOM 8714 C CA . ASP L 4 255 ? 117.391 131.904 144.319 1.00 51.84 255 ASP L CA 1
ATOM 8715 C C . ASP L 4 255 ? 118.912 131.777 144.296 1.00 57.96 255 ASP L C 1
ATOM 8716 O O . ASP L 4 255 ? 119.609 132.459 145.055 1.00 65.45 255 ASP L O 1
ATOM 8721 N N . VAL L 4 256 ? 119.446 130.907 143.438 1.00 53.63 256 VAL L N 1
ATOM 8722 C CA . VAL L 4 256 ? 120.888 130.689 143.354 1.00 52.46 256 VAL L CA 1
ATOM 8723 C C . VAL L 4 256 ? 121.545 131.694 142.415 1.00 54.01 256 VAL L C 1
ATOM 8724 O O . VAL L 4 256 ? 122.355 132.523 142.843 1.00 50.02 256 VAL L O 1
ATOM 8728 N N . GLN L 4 257 ? 121.204 131.622 141.131 1.00 75.83 257 GLN L N 1
ATOM 8729 C CA . GLN L 4 257 ? 121.785 132.497 140.114 1.00 73.14 257 GLN L CA 1
ATOM 8730 C C . GLN L 4 257 ? 120.687 133.424 139.612 1.00 79.47 257 GLN L C 1
ATOM 8731 O O . GLN L 4 257 ? 119.731 132.989 138.966 1.00 89.35 257 GLN L O 1
ATOM 8737 N N . TYR L 4 258 ? 120.832 134.717 139.881 1.00 52.33 258 TYR L N 1
ATOM 8738 C CA . TYR L 4 258 ? 119.686 135.615 139.869 1.00 55.09 258 TYR L CA 1
ATOM 8739 C C . TYR L 4 258 ? 119.330 136.048 138.443 1.00 57.49 258 TYR L C 1
ATOM 8740 O O . TYR L 4 258 ? 119.037 137.216 138.178 1.00 65.93 258 TYR L O 1
ATOM 8749 N N . TYR L 4 259 ? 119.314 135.094 137.507 1.00 55.38 259 TYR L N 1
ATOM 8750 C CA . TYR L 4 259 ? 118.619 135.306 136.241 1.00 54.40 259 TYR L CA 1
ATOM 8751 C C . TYR L 4 259 ? 117.657 134.167 135.917 1.00 65.12 259 TYR L C 1
ATOM 8752 O O . TYR L 4 259 ? 116.489 134.407 135.592 1.00 78.35 259 TYR L O 1
ATOM 8761 N N . SER L 4 260 ? 118.149 132.927 135.996 1.00 52.05 260 SER L N 1
ATOM 8762 C CA . SER L 4 260 ? 117.404 131.733 135.600 1.00 59.48 260 SER L CA 1
ATOM 8763 C C . SER L 4 260 ? 116.951 131.764 134.143 1.00 58.76 260 SER L C 1
ATOM 8764 O O . SER L 4 260 ? 115.754 131.886 133.865 1.00 58.35 260 SER L O 1
ATOM 8767 N N . VAL L 4 261 ? 117.903 131.684 133.217 1.00 65.48 261 VAL L N 1
ATOM 8768 C CA . VAL L 4 261 ? 117.615 131.547 131.791 1.00 60.31 261 VAL L CA 1
ATOM 8769 C C . VAL L 4 261 ? 116.646 130.382 131.598 1.00 67.41 261 VAL L C 1
ATOM 8770 O O . VAL L 4 261 ? 116.788 129.334 132.229 1.00 80.26 261 VAL L O 1
ATOM 8774 N N . GLY L 4 262 ? 115.654 130.566 130.728 1.00 55.06 262 GLY L N 1
ATOM 8775 C CA . GLY L 4 262 ? 114.563 129.617 130.600 1.00 55.03 262 GLY L CA 1
ATOM 8776 C C . GLY L 4 262 ? 114.916 128.244 130.061 1.00 55.93 262 GLY L C 1
ATOM 8777 O O . GLY L 4 262 ? 116.091 127.910 129.887 1.00 61.45 262 GLY L O 1
ATOM 8778 N N . GLU L 4 263 ? 113.886 127.439 129.790 1.00 50.15 263 GLU L N 1
ATOM 8779 C CA . GLU L 4 263 ? 114.086 126.066 129.339 1.00 51.04 263 GLU L CA 1
ATOM 8780 C C . GLU L 4 263 ? 114.602 126.013 127.905 1.00 49.50 263 GLU L C 1
ATOM 8781 O O . GLU L 4 263 ? 115.517 125.244 127.595 1.00 57.05 263 GLU L O 1
ATOM 8787 N N . SER L 4 264 ? 114.014 126.808 127.011 1.00 46.30 264 SER L N 1
ATOM 8788 C CA . SER L 4 264 ? 114.540 126.906 125.655 1.00 51.16 264 SER L CA 1
ATOM 8789 C C . SER L 4 264 ? 115.836 127.704 125.626 1.00 54.25 264 SER L C 1
ATOM 8790 O O . SER L 4 264 ? 116.723 127.441 124.800 1.00 60.40 264 SER L O 1
ATOM 8793 N N . GLY L 4 265 ? 115.947 128.686 126.521 1.00 49.44 265 GLY L N 1
ATOM 8794 C CA . GLY L 4 265 ? 117.125 129.532 126.544 1.00 56.41 265 GLY L CA 1
ATOM 8795 C C . GLY L 4 265 ? 118.388 128.771 126.881 1.00 50.20 265 GLY L C 1
ATOM 8796 O O . GLY L 4 265 ? 119.450 129.030 126.315 1.00 54.37 265 GLY L O 1
ATOM 8797 N N . VAL L 4 266 ? 118.294 127.821 127.813 1.00 45.06 266 VAL L N 1
ATOM 8798 C CA . VAL L 4 266 ? 119.482 127.068 128.207 1.00 50.99 266 VAL L CA 1
ATOM 8799 C C . VAL L 4 266 ? 119.970 126.203 127.049 1.00 54.33 266 VAL L C 1
ATOM 8800 O O . VAL L 4 266 ? 121.176 126.073 126.818 1.00 60.07 266 VAL L O 1
ATOM 8804 N N . HIS L 4 267 ? 119.041 125.625 126.285 1.00 50.96 267 HIS L N 1
ATOM 8805 C CA . HIS L 4 267 ? 119.438 124.818 125.136 1.00 47.17 267 HIS L CA 1
ATOM 8806 C C . HIS L 4 267 ? 120.040 125.673 124.028 1.00 52.84 267 HIS L C 1
ATOM 8807 O O . HIS L 4 267 ? 121.057 125.290 123.433 1.00 55.88 267 HIS L O 1
ATOM 8814 N N . ARG L 4 268 ? 119.444 126.835 123.745 1.00 49.44 268 ARG L N 1
ATOM 8815 C CA . ARG L 4 268 ? 120.047 127.728 122.760 1.00 49.36 268 ARG L CA 1
ATOM 8816 C C . ARG L 4 268 ? 121.434 128.186 123.197 1.00 49.84 268 ARG L C 1
ATOM 8817 O O . ARG L 4 268 ? 122.371 128.204 122.385 1.00 54.12 268 ARG L O 1
ATOM 8825 N N . LEU L 4 269 ? 121.584 128.538 124.476 1.00 49.61 269 LEU L N 1
ATOM 8826 C CA . LEU L 4 269 ? 122.874 128.962 124.999 1.00 53.03 269 LEU L CA 1
ATOM 8827 C C . LEU L 4 269 ? 123.905 127.849 124.919 1.00 49.49 269 LEU L C 1
ATOM 8828 O O . LEU L 4 269 ? 125.064 128.111 124.589 1.00 58.56 269 LEU L O 1
ATOM 8833 N N . GLY L 4 270 ? 123.513 126.611 125.228 1.00 48.61 270 GLY L N 1
ATOM 8834 C CA . GLY L 4 270 ? 124.423 125.494 125.072 1.00 58.58 270 GLY L CA 1
ATOM 8835 C C . GLY L 4 270 ? 124.842 125.268 123.639 1.00 56.38 270 GLY L C 1
ATOM 8836 O O . GLY L 4 270 ? 126.007 124.951 123.376 1.00 59.26 270 GLY L O 1
ATOM 8837 N N . TYR L 4 271 ? 123.913 125.431 122.695 1.00 50.03 271 TYR L N 1
ATOM 8838 C CA . TYR L 4 271 ? 124.271 125.314 121.286 1.00 47.10 271 TYR L CA 1
ATOM 8839 C C . TYR L 4 271 ? 125.326 126.346 120.903 1.00 49.27 271 TYR L C 1
ATOM 8840 O O . TYR L 4 271 ? 126.355 126.006 120.300 1.00 54.71 271 TYR L O 1
ATOM 8849 N N . ILE L 4 272 ? 125.089 127.615 121.254 1.00 49.08 272 ILE L N 1
ATOM 8850 C CA . ILE L 4 272 ? 126.070 128.653 120.943 1.00 48.23 272 ILE L CA 1
ATOM 8851 C C . ILE L 4 272 ? 127.397 128.401 121.642 1.00 48.80 272 ILE L C 1
ATOM 8852 O O . ILE L 4 272 ? 128.458 128.564 121.032 1.00 48.38 272 ILE L O 1
ATOM 8857 N N . PHE L 4 273 ? 127.365 128.006 122.912 1.00 51.61 273 PHE L N 1
ATOM 8858 C CA . PHE L 4 273 ? 128.556 127.678 123.682 1.00 49.33 273 PHE L CA 1
ATOM 8859 C C . PHE L 4 273 ? 129.383 126.576 123.046 1.00 48.72 273 PHE L C 1
ATOM 8860 O O . PHE L 4 273 ? 130.614 126.673 123.019 1.00 51.05 273 PHE L O 1
ATOM 8868 N N . ALA L 4 274 ? 128.731 125.532 122.535 1.00 49.84 274 ALA L N 1
ATOM 8869 C CA . ALA L 4 274 ? 129.450 124.432 121.907 1.00 45.66 274 ALA L CA 1
ATOM 8870 C C . ALA L 4 274 ? 130.014 124.830 120.547 1.00 45.16 274 ALA L C 1
ATOM 8871 O O . ALA L 4 274 ? 131.141 124.455 120.207 1.00 49.08 274 ALA L O 1
ATOM 8873 N N . ILE L 4 275 ? 129.254 125.589 119.753 1.00 49.56 275 ILE L N 1
ATOM 8874 C CA . ILE L 4 275 ? 129.708 125.829 118.384 1.00 46.38 275 ILE L CA 1
ATOM 8875 C C . ILE L 4 275 ? 130.719 126.976 118.300 1.00 46.84 275 ILE L C 1
ATOM 8876 O O . ILE L 4 275 ? 131.656 126.917 117.490 1.00 56.52 275 ILE L O 1
ATOM 8881 N N . GLY L 4 276 ? 130.562 128.025 119.113 1.00 44.65 276 GLY L N 1
ATOM 8882 C CA . GLY L 4 276 ? 131.442 129.177 118.993 1.00 49.17 276 GLY L CA 1
ATOM 8883 C C . GLY L 4 276 ? 132.873 128.866 119.383 1.00 51.03 276 GLY L C 1
ATOM 8884 O O . GLY L 4 276 ? 133.821 129.354 118.762 1.00 57.55 276 GLY L O 1
ATOM 8885 N N . GLY L 4 277 ? 133.047 128.056 120.427 1.00 40.96 277 GLY L N 1
ATOM 8886 C CA . GLY L 4 277 ? 134.390 127.675 120.832 1.00 45.98 277 GLY L CA 1
ATOM 8887 C C . GLY L 4 277 ? 135.124 126.917 119.745 1.00 41.50 277 GLY L C 1
ATOM 8888 O O . GLY L 4 277 ? 136.306 127.157 119.489 1.00 48.22 277 GLY L O 1
ATOM 8889 N N . ILE L 4 278 ? 134.426 125.999 119.076 1.00 35.43 278 ILE L N 1
ATOM 8890 C CA . ILE L 4 278 ? 135.069 125.211 118.030 1.00 42.86 278 ILE L CA 1
ATOM 8891 C C . ILE L 4 278 ? 135.335 126.075 116.801 1.00 41.38 278 ILE L C 1
ATOM 8892 O O . ILE L 4 278 ? 136.346 125.900 116.112 1.00 48.13 278 ILE L O 1
ATOM 8897 N N . LEU L 4 279 ? 134.451 127.037 116.516 1.00 37.14 279 LEU L N 1
ATOM 8898 C CA . LEU L 4 279 ? 134.728 127.971 115.425 1.00 41.38 279 LEU L CA 1
ATOM 8899 C C . LEU L 4 279 ? 135.972 128.811 115.714 1.00 42.93 279 LEU L C 1
ATOM 8900 O O . LEU L 4 279 ? 136.815 129.026 114.829 1.00 41.41 279 LEU L O 1
ATOM 8905 N N . SER L 4 280 ? 136.109 129.288 116.952 1.00 45.57 280 SER L N 1
ATOM 8906 C CA . SER L 4 280 ? 137.310 130.021 117.337 1.00 44.98 280 SER L CA 1
ATOM 8907 C C . SER L 4 280 ? 138.554 129.143 117.271 1.00 45.14 280 SER L C 1
ATOM 8908 O O . SER L 4 280 ? 139.624 129.618 116.875 1.00 37.53 280 SER L O 1
ATOM 8911 N N . ALA L 4 281 ? 138.436 127.872 117.654 1.00 48.98 281 ALA L N 1
ATOM 8912 C CA . ALA L 4 281 ? 139.549 126.940 117.511 1.00 40.80 281 ALA L CA 1
ATOM 8913 C C . ALA L 4 281 ? 139.915 126.711 116.049 1.00 41.88 281 ALA L C 1
ATOM 8914 O O . ALA L 4 281 ? 141.093 126.526 115.731 1.00 50.59 281 ALA L O 1
ATOM 8916 N N . ASP L 4 282 ? 138.924 126.696 115.157 1.00 42.77 282 ASP L N 1
ATOM 8917 C CA . ASP L 4 282 ? 139.214 126.627 113.729 1.00 43.01 282 ASP L CA 1
ATOM 8918 C C . ASP L 4 282 ? 140.013 127.841 113.284 1.00 46.95 282 ASP L C 1
ATOM 8919 O O . ASP L 4 282 ? 141.006 127.716 112.553 1.00 46.67 282 ASP L O 1
ATOM 8924 N N . LEU L 4 283 ? 139.592 129.027 113.727 1.00 46.13 283 LEU L N 1
ATOM 8925 C CA . LEU L 4 283 ? 140.316 130.245 113.375 1.00 40.49 283 LEU L CA 1
ATOM 8926 C C . LEU L 4 283 ? 141.745 130.210 113.903 1.00 39.02 283 LEU L C 1
ATOM 8927 O O . LEU L 4 283 ? 142.676 130.663 113.226 1.00 39.71 283 LEU L O 1
ATOM 8932 N N . CYS L 4 284 ? 141.938 129.682 115.115 1.00 43.30 284 CYS L N 1
ATOM 8933 C CA . CYS L 4 284 ? 143.278 129.631 115.694 1.00 46.49 284 CYS L CA 1
ATOM 8934 C C . CYS L 4 284 ? 144.203 128.744 114.871 1.00 38.99 284 CYS L C 1
ATOM 8935 O O . CYS L 4 284 ? 145.366 129.092 114.639 1.00 38.43 284 CYS L O 1
ATOM 8938 N N . ILE L 4 285 ? 143.706 127.588 114.428 1.00 41.67 285 ILE L N 1
ATOM 8939 C CA . ILE L 4 285 ? 144.523 126.698 113.611 1.00 41.71 285 ILE L CA 1
ATOM 8940 C C . ILE L 4 285 ? 144.811 127.333 112.257 1.00 44.57 285 ILE L C 1
ATOM 8941 O O . ILE L 4 285 ? 145.928 127.232 111.735 1.00 40.33 285 ILE L O 1
ATOM 8946 N N . LEU L 4 286 ? 143.817 128.006 111.672 1.00 51.04 286 LEU L N 1
ATOM 8947 C CA . LEU L 4 286 ? 144.027 128.638 110.373 1.00 47.49 286 LEU L CA 1
ATOM 8948 C C . LEU L 4 286 ? 145.101 129.719 110.443 1.00 44.92 286 LEU L C 1
ATOM 8949 O O . LEU L 4 286 ? 145.940 129.827 109.542 1.00 41.26 286 LEU L O 1
ATOM 8954 N N . LEU L 4 287 ? 145.097 130.523 111.506 1.00 45.62 287 LEU L N 1
ATOM 8955 C CA . LEU L 4 287 ? 146.074 131.594 111.653 1.00 43.02 287 LEU L CA 1
ATOM 8956 C C . LEU L 4 287 ? 147.425 131.111 112.160 1.00 41.33 287 LEU L C 1
ATOM 8957 O O . LEU L 4 287 ? 148.377 131.897 112.181 1.00 44.35 287 LEU L O 1
ATOM 8962 N N . SER L 4 288 ? 147.538 129.853 112.572 1.00 52.35 288 SER L N 1
ATOM 8963 C CA . SER L 4 288 ? 148.779 129.336 113.144 1.00 47.07 288 SER L CA 1
ATOM 8964 C C . SER L 4 288 ? 149.695 128.904 112.007 1.00 46.78 288 SER L C 1
ATOM 8965 O O . SER L 4 288 ? 149.462 127.883 111.357 1.00 49.57 288 SER L O 1
ATOM 8968 N N . GLY L 4 289 ? 150.743 129.686 111.768 1.00 49.27 289 GLY L N 1
ATOM 8969 C CA . GLY L 4 289 ? 151.722 129.392 110.753 1.00 50.63 289 GLY L CA 1
ATOM 8970 C C . GLY L 4 289 ? 151.579 130.195 109.478 1.00 51.39 289 GLY L C 1
ATOM 8971 O O . GLY L 4 289 ? 152.596 130.540 108.866 1.00 49.84 289 GLY L O 1
ATOM 8972 N N . TRP L 4 290 ? 150.353 130.493 109.055 1.00 47.78 290 TRP L N 1
ATOM 8973 C CA . TRP L 4 290 ? 150.189 131.247 107.821 1.00 50.40 290 TRP L CA 1
ATOM 8974 C C . TRP L 4 290 ? 150.633 132.699 108.022 1.00 60.32 290 TRP L C 1
ATOM 8975 O O . TRP L 4 290 ? 151.620 133.110 107.400 1.00 69.75 290 TRP L O 1
ATOM 8986 N N . PRO L 4 291 ? 149.962 133.528 108.868 1.00 52.06 291 PRO L N 1
ATOM 8987 C CA . PRO L 4 291 ? 150.483 134.885 109.079 1.00 47.80 291 PRO L CA 1
ATOM 8988 C C . PRO L 4 291 ? 151.618 134.955 110.088 1.00 54.11 291 PRO L C 1
ATOM 8989 O O . PRO L 4 291 ? 152.586 135.696 109.890 1.00 60.20 291 PRO L O 1
ATOM 8993 N N . VAL L 4 292 ? 151.516 134.182 111.167 1.00 51.45 292 VAL L N 1
ATOM 8994 C CA . VAL L 4 292 ? 152.316 134.390 112.370 1.00 57.54 292 VAL L CA 1
ATOM 8995 C C . VAL L 4 292 ? 152.990 133.083 112.761 1.00 49.75 292 VAL L C 1
ATOM 8996 O O . VAL L 4 292 ? 152.360 132.018 112.737 1.00 52.21 292 VAL L O 1
ATOM 9000 N N . GLN L 4 293 ? 154.271 133.164 113.115 1.00 39.77 293 GLN L N 1
ATOM 9001 C CA . GLN L 4 293 ? 155.055 132.003 113.509 1.00 47.03 293 GLN L CA 1
ATOM 9002 C C . GLN L 4 293 ? 155.491 132.038 114.969 1.00 47.93 293 GLN L C 1
ATOM 9003 O O . GLN L 4 293 ? 156.211 131.135 115.405 1.00 48.19 293 GLN L O 1
ATOM 9009 N N . ASP L 4 294 ? 155.077 133.047 115.731 1.00 51.12 294 ASP L N 1
ATOM 9010 C CA . ASP L 4 294 ? 155.457 133.157 117.137 1.00 47.48 294 ASP L CA 1
ATOM 9011 C C . ASP L 4 294 ? 154.308 133.808 117.889 1.00 49.06 294 ASP L C 1
ATOM 9012 O O . ASP L 4 294 ? 153.927 134.939 117.575 1.00 55.54 294 ASP L O 1
ATOM 9017 N N . TRP L 4 295 ? 153.762 133.102 118.880 1.00 44.08 295 TRP L N 1
ATOM 9018 C CA . TRP L 4 295 ? 152.588 133.597 119.586 1.00 49.12 295 TRP L CA 1
ATOM 9019 C C . TRP L 4 295 ? 152.933 134.387 120.842 1.00 46.40 295 TRP L C 1
ATOM 9020 O O . TRP L 4 295 ? 152.118 135.206 121.280 1.00 43.98 295 TRP L O 1
ATOM 9031 N N . VAL L 4 296 ? 154.108 134.163 121.434 1.00 42.25 296 VAL L N 1
ATOM 9032 C CA . VAL L 4 296 ? 154.511 134.968 122.584 1.00 41.08 296 VAL L CA 1
ATOM 9033 C C . VAL L 4 296 ? 154.839 136.392 122.151 1.00 46.17 296 VAL L C 1
ATOM 9034 O O . VAL L 4 296 ? 154.394 137.363 122.775 1.00 49.14 296 VAL L O 1
ATOM 9038 N N . SER L 4 297 ? 155.613 136.541 121.079 1.00 47.43 297 SER L N 1
ATOM 9039 C CA . SER L 4 297 ? 156.001 137.849 120.571 1.00 46.60 297 SER L CA 1
ATOM 9040 C C . SER L 4 297 ? 154.948 138.450 119.652 1.00 44.35 297 SER L C 1
ATOM 9041 O O . SER L 4 297 ? 155.130 139.570 119.167 1.00 48.95 297 SER L O 1
ATOM 9044 N N . PHE L 4 298 ? 153.857 137.726 119.397 1.00 41.88 298 PHE L N 1
ATOM 9045 C CA . PHE L 4 298 ? 152.748 138.293 118.639 1.00 36.06 298 PHE L CA 1
ATOM 9046 C C . PHE L 4 298 ? 152.100 139.447 119.393 1.00 39.15 298 PHE L C 1
ATOM 9047 O O . PHE L 4 298 ? 151.479 140.322 118.778 1.00 40.89 298 PHE L O 1
ATOM 9055 N N . TRP L 4 299 ? 152.261 139.483 120.715 1.00 43.84 299 TRP L N 1
ATOM 9056 C CA . TRP L 4 299 ? 151.699 140.541 121.543 1.00 42.37 299 TRP L CA 1
ATOM 9057 C C . TRP L 4 299 ? 152.644 141.731 121.653 1.00 42.44 299 TRP L C 1
ATOM 9058 O O . TRP L 4 299 ? 152.494 142.566 122.551 1.00 43.46 299 TRP L O 1
ATOM 9069 N N . ASN L 4 300 ? 153.625 141.816 120.751 1.00 48.08 300 ASN L N 1
ATOM 9070 C CA . ASN L 4 300 ? 154.548 142.946 120.768 1.00 43.57 300 ASN L CA 1
ATOM 9071 C C . ASN L 4 300 ? 153.847 144.256 120.435 1.00 46.65 300 ASN L C 1
ATOM 9072 O O . ASN L 4 300 ? 154.299 145.327 120.854 1.00 45.21 300 ASN L O 1
ATOM 9077 N N . PHE L 4 301 ? 152.748 144.194 119.680 1.00 42.99 301 PHE L N 1
ATOM 9078 C CA . PHE L 4 301 ? 151.987 145.396 119.362 1.00 43.73 301 PHE L CA 1
ATOM 9079 C C . PHE L 4 301 ? 151.283 145.975 120.583 1.00 45.79 301 PHE L C 1
ATOM 9080 O O . PHE L 4 301 ? 150.907 147.151 120.566 1.00 50.97 301 PHE L O 1
ATOM 9088 N N . TRP L 4 302 ? 151.094 145.175 121.633 1.00 49.57 302 TRP L N 1
ATOM 9089 C CA . TRP L 4 302 ? 150.423 145.657 122.835 1.00 45.76 302 TRP L CA 1
ATOM 9090 C C . TRP L 4 302 ? 151.229 146.745 123.534 1.00 42.51 302 TRP L C 1
ATOM 9091 O O . TRP L 4 302 ? 150.649 147.640 124.158 1.00 45.53 302 TRP L O 1
ATOM 9102 N N . ASN L 4 303 ? 152.559 146.687 123.438 1.00 39.45 303 ASN L N 1
ATOM 9103 C CA . ASN L 4 303 ? 153.401 147.635 124.160 1.00 42.51 303 ASN L CA 1
ATOM 9104 C C . ASN L 4 303 ? 153.426 149.007 123.498 1.00 46.46 303 ASN L C 1
ATOM 9105 O O . ASN L 4 303 ? 153.570 150.022 124.188 1.00 47.27 303 ASN L O 1
ATOM 9110 N N . ASN L 4 304 ? 153.292 149.063 122.176 1.00 46.80 304 ASN L N 1
ATOM 9111 C CA . ASN L 4 304 ? 153.484 150.302 121.434 1.00 42.06 304 ASN L CA 1
ATOM 9112 C C . ASN L 4 304 ? 152.191 151.055 121.151 1.00 51.05 304 ASN L C 1
ATOM 9113 O O . ASN L 4 304 ? 152.228 152.055 120.426 1.00 56.41 304 ASN L O 1
ATOM 9118 N N . LEU L 4 305 ? 151.061 150.610 121.688 1.00 49.07 305 LEU L N 1
ATOM 9119 C CA . LEU L 4 305 ? 149.789 151.266 121.432 1.00 44.58 305 LEU L CA 1
ATOM 9120 C C . LEU L 4 305 ? 149.811 152.690 121.990 1.00 46.87 305 LEU L C 1
ATOM 9121 O O . LEU L 4 305 ? 150.429 152.925 123.039 1.00 56.27 305 LEU L O 1
ATOM 9126 N N . PRO L 4 306 ? 149.168 153.659 121.318 1.00 41.58 306 PRO L N 1
ATOM 9127 C CA . PRO L 4 306 ? 149.330 155.077 121.680 1.00 44.64 306 PRO L CA 1
ATOM 9128 C C . PRO L 4 306 ? 149.165 155.410 123.156 1.00 49.51 306 PRO L C 1
ATOM 9129 O O . PRO L 4 306 ? 149.979 156.154 123.712 1.00 47.69 306 PRO L O 1
ATOM 9133 N N . PHE L 4 307 ? 148.128 154.881 123.806 1.00 52.31 307 PHE L N 1
ATOM 9134 C CA . PHE L 4 307 ? 147.866 155.253 125.192 1.00 43.49 307 PHE L CA 1
ATOM 9135 C C . PHE L 4 307 ? 148.765 154.532 126.189 1.00 45.63 307 PHE L C 1
ATOM 9136 O O . PHE L 4 307 ? 148.775 154.903 127.367 1.00 42.07 307 PHE L O 1
ATOM 9144 N N . TRP L 4 308 ? 149.515 153.522 125.756 1.00 50.52 308 TRP L N 1
ATOM 9145 C CA . TRP L 4 308 ? 150.525 152.883 126.590 1.00 43.24 308 TRP L CA 1
ATOM 9146 C C . TRP L 4 308 ? 151.907 153.101 125.990 1.00 49.15 308 TRP L C 1
ATOM 9147 O O . TRP L 4 308 ? 152.298 152.402 125.051 1.00 64.75 308 TRP L O 1
ATOM 9158 N N . SER L 4 309 ? 152.642 154.067 126.536 1.00 44.88 309 SER L N 1
ATOM 9159 C CA . SER L 4 309 ? 154.039 154.254 126.168 1.00 45.68 309 SER L CA 1
ATOM 9160 C C . SER L 4 309 ? 154.881 154.437 127.423 1.00 54.12 309 SER L C 1
ATOM 9161 O O . SER L 4 309 ? 156.099 154.233 127.399 1.00 62.84 309 SER L O 1
ATOM 9164 N N . GLY L 4 310 ? 154.239 154.820 128.521 1.00 40.02 310 GLY L N 1
ATOM 9165 C CA . GLY L 4 310 ? 154.923 154.996 129.787 1.00 37.12 310 GLY L CA 1
ATOM 9166 C C . GLY L 4 310 ? 154.332 154.155 130.900 1.00 41.42 310 GLY L C 1
ATOM 9167 O O . GLY L 4 310 ? 153.748 153.101 130.652 1.00 38.70 310 GLY L O 1
ATOM 9168 N N . ASP M 5 10 ? 120.759 128.458 155.845 1.00 55.09 10 ASP M N 1
ATOM 9169 C CA . ASP M 5 10 ? 119.412 128.087 156.260 1.00 56.29 10 ASP M CA 1
ATOM 9170 C C . ASP M 5 10 ? 118.891 128.989 157.374 1.00 58.70 10 ASP M C 1
ATOM 9171 O O . ASP M 5 10 ? 117.946 128.641 158.081 1.00 65.94 10 ASP M O 1
ATOM 9176 N N . LEU M 5 11 ? 119.520 130.153 157.522 1.00 57.20 11 LEU M N 1
ATOM 9177 C CA . LEU M 5 11 ? 118.984 131.246 158.323 1.00 62.67 11 LEU M CA 1
ATOM 9178 C C . LEU M 5 11 ? 118.114 132.172 157.483 1.00 67.36 11 LEU M C 1
ATOM 9179 O O . LEU M 5 11 ? 117.120 132.713 157.974 1.00 72.94 11 LEU M O 1
ATOM 9184 N N . GLU M 5 12 ? 118.525 132.399 156.236 1.00 67.75 12 GLU M N 1
ATOM 9185 C CA . GLU M 5 12 ? 117.733 132.933 155.128 1.00 73.86 12 GLU M CA 1
ATOM 9186 C C . GLU M 5 12 ? 117.392 134.417 155.222 1.00 69.95 12 GLU M C 1
ATOM 9187 O O . GLU M 5 12 ? 116.900 134.981 154.242 1.00 77.80 12 GLU M O 1
ATOM 9193 N N . LEU M 5 13 ? 117.659 135.051 156.364 1.00 58.27 13 LEU M N 1
ATOM 9194 C CA . LEU M 5 13 ? 117.603 136.519 156.543 1.00 59.74 13 LEU M CA 1
ATOM 9195 C C . LEU M 5 13 ? 116.378 137.063 155.808 1.00 62.26 13 LEU M C 1
ATOM 9196 O O . LEU M 5 13 ? 115.267 136.551 156.019 1.00 69.37 13 LEU M O 1
ATOM 9201 N N . GLY M 5 14 ? 116.523 138.077 154.959 1.00 58.44 14 GLY M N 1
ATOM 9202 C CA . GLY M 5 14 ? 115.483 138.412 154.000 1.00 64.71 14 GLY M CA 1
ATOM 9203 C C . GLY M 5 14 ? 114.270 139.065 154.625 1.00 66.68 14 GLY M C 1
ATOM 9204 O O . GLY M 5 14 ? 114.215 139.309 155.835 1.00 68.77 14 GLY M O 1
ATOM 9205 N N . ARG M 5 15 ? 113.278 139.354 153.783 1.00 72.50 15 ARG M N 1
ATOM 9206 C CA . ARG M 5 15 ? 112.013 139.922 154.230 1.00 73.91 15 ARG M CA 1
ATOM 9207 C C . ARG M 5 15 ? 110.868 138.964 153.932 1.00 75.82 15 ARG M C 1
ATOM 9208 O O . ARG M 5 15 ? 110.026 138.702 154.796 1.00 81.51 15 ARG M O 1
ATOM 9216 N N . ASP M 5 16 ? 110.833 138.433 152.712 1.00 73.12 16 ASP M N 1
ATOM 9217 C CA . ASP M 5 16 ? 109.772 137.535 152.263 1.00 74.62 16 ASP M CA 1
ATOM 9218 C C . ASP M 5 16 ? 110.428 136.214 151.870 1.00 73.77 16 ASP M C 1
ATOM 9219 O O . ASP M 5 16 ? 110.913 136.038 150.751 1.00 80.61 16 ASP M O 1
ATOM 9224 N N . ARG M 5 17 ? 110.460 135.286 152.824 1.00 70.43 17 ARG M N 1
ATOM 9225 C CA . ARG M 5 17 ? 111.075 133.971 152.656 1.00 71.96 17 ARG M CA 1
ATOM 9226 C C . ARG M 5 17 ? 112.504 134.096 152.130 1.00 73.73 17 ARG M C 1
ATOM 9227 O O . ARG M 5 17 ? 112.958 133.333 151.276 1.00 77.36 17 ARG M O 1
ATOM 9235 N N . GLY M 5 18 ? 113.213 135.090 152.662 1.00 60.46 18 GLY M N 1
ATOM 9236 C CA . GLY M 5 18 ? 114.592 135.326 152.305 1.00 62.05 18 GLY M CA 1
ATOM 9237 C C . GLY M 5 18 ? 114.813 136.143 151.053 1.00 64.44 18 GLY M C 1
ATOM 9238 O O . GLY M 5 18 ? 115.969 136.411 150.706 1.00 75.86 18 GLY M O 1
ATOM 9239 N N . ARG M 5 19 ? 113.754 136.554 150.367 1.00 58.52 19 ARG M N 1
ATOM 9240 C CA . ARG M 5 19 ? 113.871 137.269 149.106 1.00 57.05 19 ARG M CA 1
ATOM 9241 C C . ARG M 5 19 ? 113.562 138.745 149.312 1.00 57.95 19 ARG M C 1
ATOM 9242 O O . ARG M 5 19 ? 112.544 139.100 149.912 1.00 65.15 19 ARG M O 1
ATOM 9250 N N . ILE M 5 20 ? 114.449 139.602 148.816 1.00 55.04 20 ILE M N 1
ATOM 9251 C CA . ILE M 5 20 ? 114.345 141.044 148.998 1.00 58.19 20 ILE M CA 1
ATOM 9252 C C . ILE M 5 20 ? 114.093 141.675 147.634 1.00 57.05 20 ILE M C 1
ATOM 9253 O O . ILE M 5 20 ? 114.649 141.238 146.619 1.00 58.11 20 ILE M O 1
ATOM 9258 N N . GLY M 5 21 ? 113.224 142.682 147.605 1.00 51.04 21 GLY M N 1
ATOM 9259 C CA . GLY M 5 21 ? 112.937 143.400 146.380 1.00 51.36 21 GLY M CA 1
ATOM 9260 C C . GLY M 5 21 ? 111.756 142.852 145.608 1.00 56.79 21 GLY M C 1
ATOM 9261 O O . GLY M 5 21 ? 110.973 142.054 146.131 1.00 53.15 21 GLY M O 1
ATOM 9262 N N . LYS M 5 22 ? 111.621 143.278 144.355 1.00 61.33 22 LYS M N 1
ATOM 9263 C CA . LYS M 5 22 ? 110.531 142.843 143.494 1.00 56.09 22 LYS M CA 1
ATOM 9264 C C . LYS M 5 22 ? 111.090 142.378 142.155 1.00 59.38 22 LYS M C 1
ATOM 9265 O O . LYS M 5 22 ? 112.182 142.804 141.757 1.00 61.61 22 LYS M O 1
ATOM 9271 N N . PRO M 5 23 ? 110.390 141.498 141.444 1.00 58.43 23 PRO M N 1
ATOM 9272 C CA . PRO M 5 23 ? 110.889 141.023 140.152 1.00 57.51 23 PRO M CA 1
ATOM 9273 C C . PRO M 5 23 ? 111.012 142.135 139.122 1.00 54.99 23 PRO M C 1
ATOM 9274 O O . PRO M 5 23 ? 110.231 143.088 139.094 1.00 54.06 23 PRO M O 1
ATOM 9278 N N . ILE M 5 24 ? 112.020 141.990 138.266 1.00 54.78 24 ILE M N 1
ATOM 9279 C CA . ILE M 5 24 ? 112.261 142.890 137.145 1.00 49.74 24 ILE M CA 1
ATOM 9280 C C . ILE M 5 24 ? 112.063 142.102 135.859 1.00 51.52 24 ILE M C 1
ATOM 9281 O O . ILE M 5 24 ? 112.621 141.011 135.698 1.00 59.45 24 ILE M O 1
ATOM 9286 N N . GLU M 5 25 ? 111.264 142.650 134.947 1.00 52.37 25 GLU M N 1
ATOM 9287 C CA . GLU M 5 25 ? 110.879 141.935 133.739 1.00 54.07 25 GLU M CA 1
ATOM 9288 C C . GLU M 5 25 ? 111.326 142.715 132.513 1.00 53.31 25 GLU M C 1
ATOM 9289 O O . GLU M 5 25 ? 111.013 143.901 132.378 1.00 55.67 25 GLU M O 1
ATOM 9295 N N . ILE M 5 26 ? 112.064 142.047 131.633 1.00 53.62 26 ILE M N 1
ATOM 9296 C CA . ILE M 5 26 ? 112.561 142.620 130.388 1.00 48.62 26 ILE M CA 1
ATOM 9297 C C . ILE M 5 26 ? 111.947 141.825 129.237 1.00 49.27 26 ILE M C 1
ATOM 9298 O O . ILE M 5 26 ? 112.408 140.713 128.942 1.00 58.11 26 ILE M O 1
ATOM 9303 N N . PRO M 5 27 ? 110.923 142.346 128.558 1.00 51.71 27 PRO M N 1
ATOM 9304 C CA . PRO M 5 27 ? 110.237 141.567 127.519 1.00 48.96 27 PRO M CA 1
ATOM 9305 C C . PRO M 5 27 ? 111.082 141.280 126.289 1.00 48.84 27 PRO M C 1
ATOM 9306 O O . PRO M 5 27 ? 110.714 140.402 125.501 1.00 53.34 27 PRO M O 1
ATOM 9310 N N . LEU M 5 28 ? 112.194 141.991 126.105 1.00 50.46 28 LEU M N 1
ATOM 9311 C CA . LEU M 5 28 ? 113.078 141.764 124.970 1.00 52.19 28 LEU M CA 1
ATOM 9312 C C . LEU M 5 28 ? 113.705 140.376 124.981 1.00 54.48 28 LEU M C 1
ATOM 9313 O O . LEU M 5 28 ? 113.896 139.788 123.911 1.00 57.13 28 LEU M O 1
ATOM 9318 N N . LEU M 5 29 ? 114.025 139.843 126.161 1.00 59.31 29 LEU M N 1
ATOM 9319 C CA . LEU M 5 29 ? 114.674 138.541 126.252 1.00 56.37 29 LEU M CA 1
ATOM 9320 C C . LEU M 5 29 ? 113.770 137.405 125.787 1.00 57.10 29 LEU M C 1
ATOM 9321 O O . LEU M 5 29 ? 114.270 136.381 125.309 1.00 61.01 29 LEU M O 1
ATOM 9326 N N . GLU M 5 30 ? 112.461 137.605 125.893 1.00 59.36 30 GLU M N 1
ATOM 9327 C CA . GLU M 5 30 ? 111.496 136.601 125.467 1.00 55.27 30 GLU M CA 1
ATOM 9328 C C . GLU M 5 30 ? 111.603 136.353 123.965 1.00 61.60 30 GLU M C 1
ATOM 9329 O O . GLU M 5 30 ? 111.390 135.234 123.498 1.00 69.44 30 GLU M O 1
ATOM 9335 N N . ASN M 5 31 ? 111.934 137.398 123.211 1.00 58.69 31 ASN M N 1
ATOM 9336 C CA . ASN M 5 31 ? 112.068 137.270 121.764 1.00 55.70 31 ASN M CA 1
ATOM 9337 C C . ASN M 5 31 ? 113.163 136.284 121.385 1.00 60.46 31 ASN M C 1
ATOM 9338 O O . ASN M 5 31 ? 112.947 135.414 120.536 1.00 68.24 31 ASN M O 1
ATOM 9343 N N . PHE M 5 32 ? 114.326 136.373 122.022 1.00 54.19 32 PHE M N 1
ATOM 9344 C CA . PHE M 5 32 ? 115.411 135.461 121.696 1.00 53.40 32 PHE M CA 1
ATOM 9345 C C . PHE M 5 32 ? 115.212 134.078 122.302 1.00 53.62 32 PHE M C 1
ATOM 9346 O O . PHE M 5 32 ? 115.994 133.169 122.007 1.00 57.98 32 PHE M O 1
ATOM 9354 N N . GLY M 5 33 ? 114.187 133.897 123.131 1.00 49.42 33 GLY M N 1
ATOM 9355 C CA . GLY M 5 33 ? 113.891 132.608 123.735 1.00 48.67 33 GLY M CA 1
ATOM 9356 C C . GLY M 5 33 ? 114.283 132.482 125.192 1.00 54.67 33 GLY M C 1
ATOM 9357 O O . GLY M 5 33 ? 114.201 131.374 125.741 1.00 64.98 33 GLY M O 1
ATOM 9358 N N . PHE M 5 34 ? 114.703 133.557 125.849 1.00 54.26 34 PHE M N 1
ATOM 9359 C CA . PHE M 5 34 ? 115.168 133.517 127.226 1.00 50.35 34 PHE M CA 1
ATOM 9360 C C . PHE M 5 34 ? 114.114 134.119 128.146 1.00 53.74 34 PHE M C 1
ATOM 9361 O O . PHE M 5 34 ? 113.326 134.972 127.726 1.00 57.51 34 PHE M O 1
ATOM 9369 N N . ASP M 5 35 ? 114.106 133.674 129.401 1.00 63.39 35 ASP M N 1
ATOM 9370 C CA . ASP M 5 35 ? 113.127 134.154 130.369 1.00 55.75 35 ASP M CA 1
ATOM 9371 C C . ASP M 5 35 ? 113.315 135.641 130.642 1.00 57.62 35 ASP M C 1
ATOM 9372 O O . ASP M 5 35 ? 114.435 136.158 130.623 1.00 65.31 35 ASP M O 1
ATOM 9377 N N . SER M 5 36 ? 112.200 136.330 130.897 1.00 48.66 36 SER M N 1
ATOM 9378 C CA . SER M 5 36 ? 112.216 137.785 130.998 1.00 48.09 36 SER M CA 1
ATOM 9379 C C . SER M 5 36 ? 112.369 138.290 132.427 1.00 53.46 36 SER M C 1
ATOM 9380 O O . SER M 5 36 ? 112.659 139.475 132.617 1.00 59.26 36 SER M O 1
ATOM 9383 N N . GLN M 5 37 ? 112.286 137.455 133.433 1.00 49.30 37 GLN M N 1
ATOM 9384 C CA . GLN M 5 37 ? 112.439 137.898 134.812 1.00 47.30 37 GLN M CA 1
ATOM 9385 C C . GLN M 5 37 ? 113.771 137.777 135.604 1.00 50.04 37 GLN M C 1
ATOM 9386 O O . GLN M 5 37 ? 114.387 136.785 135.629 1.00 48.21 37 GLN M O 1
ATOM 9392 N N . LEU M 5 38 ? 114.218 138.852 136.202 1.00 54.33 38 LEU M N 1
ATOM 9393 C CA . LEU M 5 38 ? 115.366 138.877 137.084 1.00 47.18 38 LEU M CA 1
ATOM 9394 C C . LEU M 5 38 ? 114.639 139.010 138.370 1.00 51.75 38 LEU M C 1
ATOM 9395 O O . LEU M 5 38 ? 114.048 139.977 138.706 1.00 60.37 38 LEU M O 1
ATOM 9400 N N . GLY M 5 39 ? 114.684 137.967 139.127 1.00 50.99 39 GLY M N 1
ATOM 9401 C CA . GLY M 5 39 ? 113.873 137.824 140.295 1.00 40.99 39 GLY M CA 1
ATOM 9402 C C . GLY M 5 39 ? 114.263 138.486 141.493 1.00 54.65 39 GLY M C 1
ATOM 9403 O O . GLY M 5 39 ? 115.103 139.277 141.512 1.00 60.74 39 GLY M O 1
ATOM 9404 N N . PRO M 5 40 ? 113.637 138.136 142.554 1.00 57.76 40 PRO M N 1
ATOM 9405 C CA . PRO M 5 40 ? 113.955 138.743 143.814 1.00 53.69 40 PRO M CA 1
ATOM 9406 C C . PRO M 5 40 ? 115.231 138.177 144.256 1.00 56.41 40 PRO M C 1
ATOM 9407 O O . PRO M 5 40 ? 115.511 137.040 144.040 1.00 61.93 40 PRO M O 1
ATOM 9411 N N . PHE M 5 41 ? 116.015 138.955 144.916 1.00 54.89 41 PHE M N 1
ATOM 9412 C CA . PHE M 5 41 ? 117.249 138.474 145.344 1.00 55.27 41 PHE M CA 1
ATOM 9413 C C . PHE M 5 41 ? 117.075 137.732 146.620 1.00 54.89 41 PHE M C 1
ATOM 9414 O O . PHE M 5 41 ? 116.421 138.151 147.489 1.00 58.15 41 PHE M O 1
ATOM 9422 N N . TYR M 5 42 ? 117.640 136.594 146.716 1.00 54.28 42 TYR M N 1
ATOM 9423 C CA . TYR M 5 42 ? 117.583 135.832 147.956 1.00 55.77 42 TYR M CA 1
ATOM 9424 C C . TYR M 5 42 ? 118.903 135.985 148.698 1.00 61.48 42 TYR M C 1
ATOM 9425 O O . TYR M 5 42 ? 119.967 135.676 148.149 1.00 69.73 42 TYR M O 1
ATOM 9434 N N . LEU M 5 43 ? 118.832 136.457 149.940 1.00 52.88 43 LEU M N 1
ATOM 9435 C CA . LEU M 5 43 ? 119.997 136.606 150.802 1.00 46.27 43 LEU M CA 1
ATOM 9436 C C . LEU M 5 43 ? 119.864 135.655 151.979 1.00 49.63 43 LEU M C 1
ATOM 9437 O O . LEU M 5 43 ? 118.968 135.818 152.812 1.00 57.72 43 LEU M O 1
ATOM 9442 N N . GLY M 5 44 ? 120.761 134.673 152.053 1.00 54.30 44 GLY M N 1
ATOM 9443 C CA . GLY M 5 44 ? 120.832 133.768 153.176 1.00 49.24 44 GLY M CA 1
ATOM 9444 C C . GLY M 5 44 ? 122.130 133.961 153.941 1.00 52.55 44 GLY M C 1
ATOM 9445 O O . GLY M 5 44 ? 122.940 134.838 153.632 1.00 59.20 44 GLY M O 1
ATOM 9446 N N . PHE M 5 45 ? 122.303 133.131 154.966 1.00 46.38 45 PHE M N 1
ATOM 9447 C CA . PHE M 5 45 ? 123.553 133.158 155.717 1.00 49.06 45 PHE M CA 1
ATOM 9448 C C . PHE M 5 45 ? 124.719 132.693 154.852 1.00 48.45 45 PHE M C 1
ATOM 9449 O O . PHE M 5 45 ? 125.756 133.363 154.774 1.00 52.85 45 PHE M O 1
ATOM 9457 N N . TRP M 5 46 ? 124.554 131.554 154.177 1.00 48.81 46 TRP M N 1
ATOM 9458 C CA . TRP M 5 46 ? 125.664 130.950 153.450 1.00 46.25 46 TRP M CA 1
ATOM 9459 C C . TRP M 5 46 ? 126.082 131.784 152.247 1.00 47.36 46 TRP M C 1
ATOM 9460 O O . TRP M 5 46 ? 127.281 131.976 152.018 1.00 50.04 46 TRP M O 1
ATOM 9471 N N . ASN M 5 47 ? 125.125 132.291 151.472 1.00 48.01 47 ASN M N 1
ATOM 9472 C CA . ASN M 5 47 ? 125.482 133.147 150.352 1.00 47.80 47 ASN M CA 1
ATOM 9473 C C . ASN M 5 47 ? 126.038 134.489 150.804 1.00 46.96 47 ASN M C 1
ATOM 9474 O O . ASN M 5 47 ? 126.884 135.055 150.107 1.00 53.13 47 ASN M O 1
ATOM 9479 N N . ALA M 5 48 ? 125.612 134.995 151.965 1.00 49.19 48 ALA M N 1
ATOM 9480 C CA . ALA M 5 48 ? 126.233 136.197 152.513 1.00 46.08 48 ALA M CA 1
ATOM 9481 C C . ALA M 5 48 ? 127.691 135.947 152.876 1.00 42.87 48 ALA M C 1
ATOM 9482 O O . ALA M 5 48 ? 128.559 136.779 152.587 1.00 43.39 48 ALA M O 1
ATOM 9484 N N . VAL M 5 49 ? 127.980 134.807 153.509 1.00 47.43 49 VAL M N 1
ATOM 9485 C CA . VAL M 5 49 ? 129.367 134.473 153.825 1.00 46.07 49 VAL M CA 1
ATOM 9486 C C . VAL M 5 49 ? 130.179 134.317 152.548 1.00 42.85 49 VAL M C 1
ATOM 9487 O O . VAL M 5 49 ? 131.320 134.788 152.458 1.00 44.23 49 VAL M O 1
ATOM 9491 N N . ALA M 5 50 ? 129.606 133.654 151.541 1.00 47.41 50 ALA M N 1
ATOM 9492 C CA . ALA M 5 50 ? 130.302 133.483 150.270 1.00 43.73 50 ALA M CA 1
ATOM 9493 C C . ALA M 5 50 ? 130.607 134.828 149.626 1.00 43.89 50 ALA M C 1
ATOM 9494 O O . ALA M 5 50 ? 131.724 135.060 149.153 1.00 46.05 50 ALA M O 1
ATOM 9496 N N . TYR M 5 51 ? 129.627 135.735 149.610 1.00 41.94 51 TYR M N 1
ATOM 9497 C CA . TYR M 5 51 ? 129.834 137.047 149.008 1.00 38.83 51 TYR M CA 1
ATOM 9498 C C . TYR M 5 51 ? 130.880 137.850 149.767 1.00 44.29 51 TYR M C 1
ATOM 9499 O O . TYR M 5 51 ? 131.731 138.503 149.155 1.00 50.67 51 TYR M O 1
ATOM 9508 N N . ILE M 5 52 ? 130.841 137.812 151.101 1.00 47.45 52 ILE M N 1
ATOM 9509 C CA . ILE M 5 52 ? 131.808 138.570 151.890 1.00 48.34 52 ILE M CA 1
ATOM 9510 C C . ILE M 5 52 ? 133.220 138.039 151.670 1.00 43.59 52 ILE M C 1
ATOM 9511 O O . ILE M 5 52 ? 134.159 138.808 151.418 1.00 47.20 52 ILE M O 1
ATOM 9516 N N . THR M 5 53 ? 133.392 136.717 151.749 1.00 42.08 53 THR M N 1
ATOM 9517 C CA . THR M 5 53 ? 134.712 136.130 151.553 1.00 40.01 53 THR M CA 1
ATOM 9518 C C . THR M 5 53 ? 135.221 136.343 150.133 1.00 43.37 53 THR M C 1
ATOM 9519 O O . THR M 5 53 ? 136.411 136.615 149.941 1.00 47.54 53 THR M O 1
ATOM 9523 N N . GLY M 5 54 ? 134.346 136.231 149.129 1.00 40.38 54 GLY M N 1
ATOM 9524 C CA . GLY M 5 54 ? 134.739 136.531 147.766 1.00 34.92 54 GLY M CA 1
ATOM 9525 C C . GLY M 5 54 ? 135.108 137.976 147.532 1.00 42.68 54 GLY M C 1
ATOM 9526 O O . GLY M 5 54 ? 136.045 138.246 146.778 1.00 44.80 54 GLY M O 1
ATOM 9527 N N . GLY M 5 55 ? 134.397 138.910 148.164 1.00 44.47 55 GLY M N 1
ATOM 9528 C CA . GLY M 5 55 ? 134.795 140.304 148.080 1.00 38.32 55 GLY M CA 1
ATOM 9529 C C . GLY M 5 55 ? 136.155 140.545 148.703 1.00 37.87 55 GLY M C 1
ATOM 9530 O O . GLY M 5 55 ? 136.976 141.288 148.161 1.00 38.47 55 GLY M O 1
ATOM 9531 N N . ILE M 5 56 ? 136.414 139.910 149.848 1.00 38.57 56 ILE M N 1
ATOM 9532 C CA . ILE M 5 56 ? 137.721 140.052 150.489 1.00 41.66 56 ILE M CA 1
ATOM 9533 C C . ILE M 5 56 ? 138.816 139.481 149.591 1.00 45.16 56 ILE M C 1
ATOM 9534 O O . ILE M 5 56 ? 139.879 140.088 149.415 1.00 50.77 56 ILE M O 1
ATOM 9539 N N . PHE M 5 57 ? 138.565 138.309 149.002 1.00 46.64 57 PHE M N 1
ATOM 9540 C CA . PHE M 5 57 ? 139.547 137.699 148.109 1.00 43.37 57 PHE M CA 1
ATOM 9541 C C . PHE M 5 57 ? 139.800 138.571 146.885 1.00 45.19 57 PHE M C 1
ATOM 9542 O O . PHE M 5 57 ? 140.949 138.757 146.467 1.00 41.13 57 PHE M O 1
ATOM 9550 N N . THR M 5 58 ? 138.732 139.102 146.287 1.00 49.69 58 THR M N 1
ATOM 9551 C CA . THR M 5 58 ? 138.876 139.957 145.114 1.00 47.99 58 THR M CA 1
ATOM 9552 C C . THR M 5 58 ? 139.654 141.219 145.458 1.00 45.24 58 THR M C 1
ATOM 9553 O O . THR M 5 58 ? 140.533 141.647 144.701 1.00 44.69 58 THR M O 1
ATOM 9557 N N . PHE M 5 59 ? 139.351 141.824 146.610 1.00 46.48 59 PHE M N 1
ATOM 9558 C CA . PHE M 5 59 ? 140.084 143.006 147.043 1.00 46.66 59 PHE M CA 1
ATOM 9559 C C . PHE M 5 59 ? 141.563 142.696 147.219 1.00 46.00 59 PHE M C 1
ATOM 9560 O O . PHE M 5 59 ? 142.425 143.435 146.734 1.00 47.89 59 PHE M O 1
ATOM 9568 N N . ILE M 5 60 ? 141.873 141.598 147.912 1.00 43.98 60 ILE M N 1
ATOM 9569 C CA . ILE M 5 60 ? 143.270 141.241 148.147 1.00 44.79 60 ILE M CA 1
ATOM 9570 C C . ILE M 5 60 ? 143.987 141.031 146.822 1.00 45.01 60 ILE M C 1
ATOM 9571 O O . ILE M 5 60 ? 145.063 141.591 146.582 1.00 47.79 60 ILE M O 1
ATOM 9576 N N . TRP M 5 61 ? 143.382 140.249 145.927 1.00 45.70 61 TRP M N 1
ATOM 9577 C CA . TRP M 5 61 ? 144.005 139.959 144.641 1.00 48.12 61 TRP M CA 1
ATOM 9578 C C . TRP M 5 61 ? 144.261 141.240 143.857 1.00 52.06 61 TRP M C 1
ATOM 9579 O O . TRP M 5 61 ? 145.399 141.528 143.463 1.00 54.43 61 TRP M O 1
ATOM 9590 N N . LEU M 5 62 ? 143.216 142.051 143.672 1.00 48.85 62 LEU M N 1
ATOM 9591 C CA . LEU M 5 62 ? 143.344 143.255 142.862 1.00 43.78 62 LEU M CA 1
ATOM 9592 C C . LEU M 5 62 ? 144.354 144.222 143.461 1.00 47.04 62 LEU M C 1
ATOM 9593 O O . LEU M 5 62 ? 145.152 144.819 142.732 1.00 51.33 62 LEU M O 1
ATOM 9598 N N . MET M 5 63 ? 144.358 144.376 144.787 1.00 49.19 63 MET M N 1
ATOM 9599 C CA . MET M 5 63 ? 145.227 145.374 145.399 1.00 47.38 63 MET M CA 1
ATOM 9600 C C . MET M 5 63 ? 146.685 144.929 145.402 1.00 50.76 63 MET M C 1
ATOM 9601 O O . MET M 5 63 ? 147.588 145.749 145.199 1.00 55.30 63 MET M O 1
ATOM 9606 N N . VAL M 5 64 ? 146.945 143.637 145.628 1.00 42.55 64 VAL M N 1
ATOM 9607 C CA . VAL M 5 64 ? 148.326 143.171 145.532 1.00 41.15 64 VAL M CA 1
ATOM 9608 C C . VAL M 5 64 ? 148.839 143.261 144.101 1.00 44.99 64 VAL M C 1
ATOM 9609 O O . VAL M 5 64 ? 150.008 143.597 143.882 1.00 44.09 64 VAL M O 1
ATOM 9613 N N . MET M 5 65 ? 147.993 142.977 143.103 1.00 46.61 65 MET M N 1
ATOM 9614 C CA . MET M 5 65 ? 148.412 143.233 141.725 1.00 46.45 65 MET M CA 1
ATOM 9615 C C . MET M 5 65 ? 148.666 144.713 141.461 1.00 43.22 65 MET M C 1
ATOM 9616 O O . MET M 5 65 ? 149.632 145.059 140.774 1.00 40.71 65 MET M O 1
ATOM 9621 N N . PHE M 5 66 ? 147.808 145.588 141.986 1.00 44.59 66 PHE M N 1
ATOM 9622 C CA . PHE M 5 66 ? 147.903 147.019 141.730 1.00 45.62 66 PHE M CA 1
ATOM 9623 C C . PHE M 5 66 ? 149.146 147.625 142.370 1.00 48.11 66 PHE M C 1
ATOM 9624 O O . PHE M 5 66 ? 149.749 148.542 141.804 1.00 51.48 66 PHE M O 1
ATOM 9632 N N . ALA M 5 67 ? 149.531 147.139 143.552 1.00 47.62 67 ALA M N 1
ATOM 9633 C CA . ALA M 5 67 ? 150.710 147.674 144.225 1.00 46.12 67 ALA M CA 1
ATOM 9634 C C . ALA M 5 67 ? 151.993 147.362 143.465 1.00 44.46 67 ALA M C 1
ATOM 9635 O O . ALA M 5 67 ? 152.989 148.078 143.617 1.00 47.37 67 ALA M O 1
ATOM 9637 N N . GLN M 5 68 ? 151.992 146.305 142.647 1.00 41.71 68 GLN M N 1
ATOM 9638 C CA . GLN M 5 68 ? 153.201 145.932 141.919 1.00 38.59 68 GLN M CA 1
ATOM 9639 C C . GLN M 5 68 ? 153.537 146.943 140.830 1.00 40.29 68 GLN M C 1
ATOM 9640 O O . GLN M 5 68 ? 154.713 147.155 140.516 1.00 44.51 68 GLN M O 1
ATOM 9646 N N . VAL M 5 69 ? 152.524 147.575 140.239 1.00 40.42 69 VAL M N 1
ATOM 9647 C CA . VAL M 5 69 ? 152.748 148.549 139.176 1.00 44.57 69 VAL M CA 1
ATOM 9648 C C . VAL M 5 69 ? 152.791 149.950 139.771 1.00 51.44 69 VAL M C 1
ATOM 9649 O O . VAL M 5 69 ? 152.618 150.944 139.056 1.00 60.10 69 VAL M O 1
ATOM 9653 N N . ASN M 5 70 ? 153.020 150.032 141.083 1.00 54.82 70 ASN M N 1
ATOM 9654 C CA . ASN M 5 70 ? 153.138 151.296 141.802 1.00 47.66 70 ASN M CA 1
ATOM 9655 C C . ASN M 5 70 ? 151.894 152.159 141.640 1.00 51.19 70 ASN M C 1
ATOM 9656 O O . ASN M 5 70 ? 151.998 153.379 141.476 1.00 55.28 70 ASN M O 1
ATOM 9661 N N . TYR M 5 71 ? 150.719 151.528 141.674 1.00 51.55 71 TYR M N 1
ATOM 9662 C CA . TYR M 5 71 ? 149.432 152.216 141.641 1.00 47.40 71 TYR M CA 1
ATOM 9663 C C . TYR M 5 71 ? 149.214 153.033 140.375 1.00 50.39 71 TYR M C 1
ATOM 9664 O O . TYR M 5 71 ? 148.529 154.059 140.412 1.00 51.78 71 TYR M O 1
ATOM 9673 N N . ASN M 5 72 ? 149.775 152.590 139.255 1.00 48.00 72 ASN M N 1
ATOM 9674 C CA . ASN M 5 72 ? 149.531 153.264 137.987 1.00 41.26 72 ASN M CA 1
ATOM 9675 C C . ASN M 5 72 ? 148.325 152.641 137.297 1.00 50.80 72 ASN M C 1
ATOM 9676 O O . ASN M 5 72 ? 148.397 151.489 136.850 1.00 55.57 72 ASN M O 1
ATOM 9681 N N . PRO M 5 73 ? 147.204 153.360 137.196 1.00 45.16 73 PRO M N 1
ATOM 9682 C CA . PRO M 5 73 ? 146.032 152.792 136.513 1.00 39.31 73 PRO M CA 1
ATOM 9683 C C . PRO M 5 73 ? 146.290 152.422 135.066 1.00 43.52 73 PRO M C 1
ATOM 9684 O O . PRO M 5 73 ? 145.799 151.383 134.606 1.00 44.63 73 PRO M O 1
ATOM 9688 N N . VAL M 5 74 ? 147.052 153.235 134.332 1.00 43.49 74 VAL M N 1
ATOM 9689 C CA . VAL M 5 74 ? 147.311 152.925 132.931 1.00 45.28 74 VAL M CA 1
ATOM 9690 C C . VAL M 5 74 ? 148.222 151.707 132.814 1.00 44.22 74 VAL M C 1
ATOM 9691 O O . VAL M 5 74 ? 147.983 150.814 131.991 1.00 44.17 74 VAL M O 1
ATOM 9695 N N . ALA M 5 75 ? 149.246 151.620 133.666 1.00 42.46 75 ALA M N 1
ATOM 9696 C CA . ALA M 5 75 ? 150.087 150.431 133.691 1.00 40.83 75 ALA M CA 1
ATOM 9697 C C . ALA M 5 75 ? 149.332 149.223 134.222 1.00 45.71 75 ALA M C 1
ATOM 9698 O O . ALA M 5 75 ? 149.585 148.098 133.779 1.00 49.38 75 ALA M O 1
ATOM 9700 N N . PHE M 5 76 ? 148.412 149.432 135.165 1.00 49.28 76 PHE M N 1
ATOM 9701 C CA . PHE M 5 76 ? 147.578 148.334 135.642 1.00 41.02 76 PHE M CA 1
ATOM 9702 C C . PHE M 5 76 ? 146.736 147.761 134.511 1.00 44.18 76 PHE M C 1
ATOM 9703 O O . PHE M 5 76 ? 146.662 146.542 134.333 1.00 47.77 76 PHE M O 1
ATOM 9711 N N . ALA M 5 77 ? 146.099 148.633 133.727 1.00 39.26 77 ALA M N 1
ATOM 9712 C CA . ALA M 5 77 ? 145.305 148.173 132.594 1.00 35.92 77 ALA M CA 1
ATOM 9713 C C . ALA M 5 77 ? 146.179 147.482 131.555 1.00 43.30 77 ALA M C 1
ATOM 9714 O O . ALA M 5 77 ? 145.789 146.463 130.974 1.00 39.21 77 ALA M O 1
ATOM 9716 N N . LYS M 5 78 ? 147.371 148.029 131.307 1.00 51.10 78 LYS M N 1
ATOM 9717 C CA . LYS M 5 78 ? 148.256 147.471 130.290 1.00 40.70 78 LYS M CA 1
ATOM 9718 C C . LYS M 5 78 ? 148.757 146.082 130.682 1.00 43.35 78 LYS M C 1
ATOM 9719 O O . LYS M 5 78 ? 148.746 145.152 129.868 1.00 47.46 78 LYS M O 1
ATOM 9725 N N . TYR M 5 79 ? 149.193 145.921 131.930 1.00 42.25 79 TYR M N 1
ATOM 9726 C CA . TYR M 5 79 ? 149.821 144.688 132.388 1.00 40.20 79 TYR M CA 1
ATOM 9727 C C . TYR M 5 79 ? 148.894 143.798 133.207 1.00 41.08 79 TYR M C 1
ATOM 9728 O O . TYR M 5 79 ? 149.382 142.882 133.875 1.00 53.93 79 TYR M O 1
ATOM 9737 N N . PHE M 5 80 ? 147.581 144.036 133.175 1.00 43.42 80 PHE M N 1
ATOM 9738 C CA . PHE M 5 80 ? 146.682 143.306 134.066 1.00 45.67 80 PHE M CA 1
ATOM 9739 C C . PHE M 5 80 ? 146.732 141.805 133.814 1.00 45.42 80 PHE M C 1
ATOM 9740 O O . PHE M 5 80 ? 146.746 141.010 134.760 1.00 46.70 80 PHE M O 1
ATOM 9748 N N . VAL M 5 81 ? 146.750 141.396 132.543 1.00 38.36 81 VAL M N 1
ATOM 9749 C CA . VAL M 5 81 ? 146.760 139.976 132.225 1.00 41.13 81 VAL M CA 1
ATOM 9750 C C . VAL M 5 81 ? 148.041 139.295 132.685 1.00 46.96 81 VAL M C 1
ATOM 9751 O O . VAL M 5 81 ? 147.986 138.183 133.222 1.00 56.84 81 VAL M O 1
ATOM 9755 N N . VAL M 5 82 ? 149.198 139.937 132.505 1.00 41.10 82 VAL M N 1
ATOM 9756 C CA . VAL M 5 82 ? 150.480 139.315 132.812 1.00 45.07 82 VAL M CA 1
ATOM 9757 C C . VAL M 5 82 ? 150.884 139.481 134.268 1.00 43.56 82 VAL M C 1
ATOM 9758 O O . VAL M 5 82 ? 151.835 138.826 134.714 1.00 46.61 82 VAL M O 1
ATOM 9762 N N . LEU M 5 83 ? 150.198 140.331 135.025 1.00 42.58 83 LEU M N 1
ATOM 9763 C CA . LEU M 5 83 ? 150.479 140.480 136.444 1.00 42.89 83 LEU M CA 1
ATOM 9764 C C . LEU M 5 83 ? 149.961 139.262 137.196 1.00 45.54 83 LEU M C 1
ATOM 9765 O O . LEU M 5 83 ? 148.987 138.629 136.780 1.00 53.58 83 LEU M O 1
ATOM 9770 N N . GLN M 5 84 ? 150.623 138.931 138.301 1.00 42.43 84 GLN M N 1
ATOM 9771 C CA . GLN M 5 84 ? 150.268 137.750 139.071 1.00 47.85 84 GLN M CA 1
ATOM 9772 C C . GLN M 5 84 ? 150.729 137.920 140.510 1.00 50.71 84 GLN M C 1
ATOM 9773 O O . GLN M 5 84 ? 151.579 138.757 140.820 1.00 51.41 84 GLN M O 1
ATOM 9779 N N . ILE M 5 85 ? 150.148 137.109 141.387 1.00 49.34 85 ILE M N 1
ATOM 9780 C CA . ILE M 5 85 ? 150.556 137.018 142.782 1.00 52.97 85 ILE M CA 1
ATOM 9781 C C . ILE M 5 85 ? 151.241 135.675 142.980 1.00 53.12 85 ILE M C 1
ATOM 9782 O O . ILE M 5 85 ? 150.660 134.622 142.693 1.00 55.61 85 ILE M O 1
ATOM 9787 N N . ASP M 5 86 ? 152.468 135.712 143.463 1.00 50.39 86 ASP M N 1
ATOM 9788 C CA . ASP M 5 86 ? 153.270 134.508 143.578 1.00 52.76 86 ASP M CA 1
ATOM 9789 C C . ASP M 5 86 ? 152.987 133.784 144.885 1.00 55.40 86 ASP M C 1
ATOM 9790 O O . ASP M 5 86 ? 152.711 134.410 145.912 1.00 54.46 86 ASP M O 1
ATOM 9795 N N . PRO M 5 87 ? 153.040 132.456 144.877 1.00 61.23 87 PRO M N 1
ATOM 9796 C CA . PRO M 5 87 ? 152.883 131.696 146.121 1.00 55.75 87 PRO M CA 1
ATOM 9797 C C . PRO M 5 87 ? 154.171 131.712 146.922 1.00 57.15 87 PRO M C 1
ATOM 9798 O O . PRO M 5 87 ? 155.192 132.239 146.455 1.00 63.06 87 PRO M O 1
ATOM 9802 N N . PRO M 5 88 ? 154.162 131.170 148.140 1.00 56.49 88 PRO M N 1
ATOM 9803 C CA . PRO M 5 88 ? 155.417 131.025 148.886 1.00 53.55 88 PRO M CA 1
ATOM 9804 C C . PRO M 5 88 ? 156.433 130.200 148.110 1.00 62.60 88 PRO M C 1
ATOM 9805 O O . PRO M 5 88 ? 156.086 129.240 147.421 1.00 70.15 88 PRO M O 1
ATOM 9809 N N . SER M 5 89 ? 157.699 130.586 148.229 1.00 59.71 89 SER M N 1
ATOM 9810 C CA . SER M 5 89 ? 158.771 129.866 147.564 1.00 54.40 89 SER M CA 1
ATOM 9811 C C . SER M 5 89 ? 158.981 128.502 148.218 1.00 62.55 89 SER M C 1
ATOM 9812 O O . SER M 5 89 ? 158.509 128.231 149.325 1.00 69.25 89 SER M O 1
ATOM 9815 N N . SER M 5 90 ? 159.705 127.632 147.513 1.00 60.39 90 SER M N 1
ATOM 9816 C CA . SER M 5 90 ? 159.904 126.261 147.971 1.00 58.57 90 SER M CA 1
ATOM 9817 C C . SER M 5 90 ? 160.720 126.167 149.251 1.00 58.73 90 SER M C 1
ATOM 9818 O O . SER M 5 90 ? 160.665 125.127 149.916 1.00 63.14 90 SER M O 1
ATOM 9821 N N . ARG M 5 91 ? 161.472 127.203 149.610 1.00 54.05 91 ARG M N 1
ATOM 9822 C CA . ARG M 5 91 ? 162.216 127.205 150.861 1.00 56.62 91 ARG M CA 1
ATOM 9823 C C . ARG M 5 91 ? 161.314 127.197 152.087 1.00 62.01 91 ARG M C 1
ATOM 9824 O O . ARG M 5 91 ? 161.606 126.480 153.050 1.00 63.24 91 ARG M O 1
ATOM 9832 N N . TYR M 5 92 ? 160.222 127.961 152.068 1.00 61.70 92 TYR M N 1
ATOM 9833 C CA . TYR M 5 92 ? 159.357 128.072 153.234 1.00 57.88 92 TYR M CA 1
ATOM 9834 C C . TYR M 5 92 ? 158.563 126.804 153.503 1.00 58.85 92 TYR M C 1
ATOM 9835 O O . TYR M 5 92 ? 158.070 126.625 154.622 1.00 68.80 92 TYR M O 1
ATOM 9844 N N . GLY M 5 93 ? 158.437 125.921 152.519 1.00 54.30 93 GLY M N 1
ATOM 9845 C CA . GLY M 5 93 ? 157.640 124.725 152.693 1.00 57.37 93 GLY M CA 1
ATOM 9846 C C . GLY M 5 93 ? 156.168 125.043 152.832 1.00 61.43 93 GLY M C 1
ATOM 9847 O O . GLY M 5 93 ? 155.538 125.524 151.885 1.00 71.63 93 GLY M O 1
ATOM 9848 N N . LEU M 5 94 ? 155.604 124.781 154.009 1.00 49.80 94 LEU M N 1
ATOM 9849 C CA . LEU M 5 94 ? 154.217 125.115 154.301 1.00 51.32 94 LEU M CA 1
ATOM 9850 C C . LEU M 5 94 ? 154.087 126.233 155.327 1.00 57.60 94 LEU M C 1
ATOM 9851 O O . LEU M 5 94 ? 152.979 126.496 155.805 1.00 66.36 94 LEU M O 1
ATOM 9856 N N . SER M 5 95 ? 155.185 126.898 155.670 1.00 46.08 95 SER M N 1
ATOM 9857 C CA . SER M 5 95 ? 155.159 127.943 156.678 1.00 46.41 95 SER M CA 1
ATOM 9858 C C . SER M 5 95 ? 154.569 129.230 156.104 1.00 47.92 95 SER M C 1
ATOM 9859 O O . SER M 5 95 ? 154.251 129.327 154.917 1.00 53.13 95 SER M O 1
ATOM 9862 N N . PHE M 5 96 ? 154.422 130.229 156.973 1.00 46.62 96 PHE M N 1
ATOM 9863 C CA . PHE M 5 96 ? 153.851 131.510 156.577 1.00 49.14 96 PHE M CA 1
ATOM 9864 C C . PHE M 5 96 ? 154.971 132.497 156.275 1.00 49.21 96 PHE M C 1
ATOM 9865 O O . PHE M 5 96 ? 155.673 132.920 157.203 1.00 53.35 96 PHE M O 1
ATOM 9873 N N . PRO M 5 97 ? 155.175 132.885 155.021 1.00 52.80 97 PRO M N 1
ATOM 9874 C CA . PRO M 5 97 ? 156.245 133.829 154.699 1.00 54.98 97 PRO M CA 1
ATOM 9875 C C . PRO M 5 97 ? 155.806 135.257 154.962 1.00 57.16 97 PRO M C 1
ATOM 9876 O O . PRO M 5 97 ? 154.623 135.510 155.236 1.00 62.79 97 PRO M O 1
ATOM 9880 N N . PRO M 5 98 ? 156.725 136.214 154.900 1.00 63.94 98 PRO M N 1
ATOM 9881 C CA . PRO M 5 98 ? 156.327 137.623 154.920 1.00 60.82 98 PRO M CA 1
ATOM 9882 C C . PRO M 5 98 ? 155.421 137.952 153.743 1.00 58.65 98 PRO M C 1
ATOM 9883 O O . PRO M 5 98 ? 155.377 137.247 152.735 1.00 63.38 98 PRO M O 1
ATOM 9887 N N . LEU M 5 99 ? 154.684 139.048 153.895 1.00 57.66 99 LEU M N 1
ATOM 9888 C CA . LEU M 5 99 ? 153.777 139.482 152.845 1.00 55.00 99 LEU M CA 1
ATOM 9889 C C . LEU M 5 99 ? 154.554 139.906 151.603 1.00 65.05 99 LEU M C 1
ATOM 9890 O O . LEU M 5 99 ? 155.776 140.074 151.634 1.00 69.35 99 LEU M O 1
ATOM 9895 N N . ASN M 5 100 ? 153.823 140.048 150.495 1.00 68.11 100 ASN M N 1
ATOM 9896 C CA . ASN M 5 100 ? 154.370 140.406 149.188 1.00 72.69 100 ASN M CA 1
ATOM 9897 C C . ASN M 5 100 ? 155.274 139.317 148.623 1.00 67.57 100 ASN M C 1
ATOM 9898 O O . ASN M 5 100 ? 155.859 139.493 147.549 1.00 71.20 100 ASN M O 1
ATOM 9903 N N . GLU M 5 101 ? 155.402 138.192 149.325 1.00 55.74 101 GLU M N 1
ATOM 9904 C CA . GLU M 5 101 ? 156.164 137.071 148.793 1.00 58.61 101 GLU M CA 1
ATOM 9905 C C . GLU M 5 101 ? 155.506 135.736 149.132 1.00 63.47 101 GLU M C 1
ATOM 9906 O O . GLU M 5 101 ? 156.158 134.687 149.101 1.00 68.19 101 GLU M O 1
ATOM 9912 N N . GLY M 5 102 ? 154.207 135.759 149.426 1.00 51.66 102 GLY M N 1
ATOM 9913 C CA . GLY M 5 102 ? 153.468 134.531 149.651 1.00 46.57 102 GLY M CA 1
ATOM 9914 C C . GLY M 5 102 ? 152.372 134.602 150.696 1.00 49.15 102 GLY M C 1
ATOM 9915 O O . GLY M 5 102 ? 151.413 133.823 150.645 1.00 60.23 102 GLY M O 1
ATOM 9916 N N . GLY M 5 103 ? 152.484 135.532 151.640 1.00 47.58 103 GLY M N 1
ATOM 9917 C CA . GLY M 5 103 ? 151.426 135.728 152.612 1.00 46.11 103 GLY M CA 1
ATOM 9918 C C . GLY M 5 103 ? 150.139 136.182 151.956 1.00 49.89 103 GLY M C 1
ATOM 9919 O O . GLY M 5 103 ? 149.042 135.746 152.330 1.00 52.10 103 GLY M O 1
ATOM 9920 N N . TRP M 5 104 ? 150.273 137.069 150.967 1.00 53.47 104 TRP M N 1
ATOM 9921 C CA . TRP M 5 104 ? 149.108 137.540 150.227 1.00 48.18 104 TRP M CA 1
ATOM 9922 C C . TRP M 5 104 ? 148.439 136.399 149.476 1.00 48.25 104 TRP M C 1
ATOM 9923 O O . TRP M 5 104 ? 147.207 136.323 149.418 1.00 51.03 104 TRP M O 1
ATOM 9934 N N . TRP M 5 105 ? 149.237 135.507 148.886 1.00 45.09 105 TRP M N 1
ATOM 9935 C CA . TRP M 5 105 ? 148.675 134.334 148.227 1.00 41.88 105 TRP M CA 1
ATOM 9936 C C . TRP M 5 105 ? 147.952 133.439 149.225 1.00 45.29 105 TRP M C 1
ATOM 9937 O O . TRP M 5 105 ? 146.857 132.938 148.946 1.00 49.83 105 TRP M O 1
ATOM 9948 N N . LEU M 5 106 ? 148.559 133.216 150.393 1.00 39.29 106 LEU M N 1
ATOM 9949 C CA . LEU M 5 106 ? 147.959 132.318 151.377 1.00 40.41 106 LEU M CA 1
ATOM 9950 C C . LEU M 5 106 ? 146.619 132.847 151.874 1.00 46.24 106 LEU M C 1
ATOM 9951 O O . LEU M 5 106 ? 145.635 132.098 151.951 1.00 54.28 106 LEU M O 1
ATOM 9956 N N . ILE M 5 107 ? 146.561 134.137 152.212 1.00 42.58 107 ILE M N 1
ATOM 9957 C CA . ILE M 5 107 ? 145.321 134.716 152.723 1.00 39.67 107 ILE M CA 1
ATOM 9958 C C . ILE M 5 107 ? 144.221 134.641 151.670 1.00 47.21 107 ILE M C 1
ATOM 9959 O O . ILE M 5 107 ? 143.084 134.235 151.958 1.00 51.12 107 ILE M O 1
ATOM 9964 N N . ALA M 5 108 ? 144.546 135.019 150.433 1.00 41.71 108 ALA M N 1
ATOM 9965 C CA . ALA M 5 108 ? 143.586 134.971 149.342 1.00 42.10 108 ALA M CA 1
ATOM 9966 C C . ALA M 5 108 ? 143.103 133.558 149.052 1.00 46.49 108 ALA M C 1
ATOM 9967 O O . ALA M 5 108 ? 141.906 133.367 148.820 1.00 49.39 108 ALA M O 1
ATOM 9969 N N . THR M 5 109 ? 143.997 132.570 149.065 1.00 44.16 109 THR M N 1
ATOM 9970 C CA . THR M 5 109 ? 143.602 131.182 148.864 1.00 43.43 109 THR M CA 1
ATOM 9971 C C . THR M 5 109 ? 142.674 130.688 149.964 1.00 44.81 109 THR M C 1
ATOM 9972 O O . THR M 5 109 ? 141.677 130.015 149.675 1.00 51.34 109 THR M O 1
ATOM 9976 N N . PHE M 5 110 ? 142.979 131.014 151.222 1.00 39.13 110 PHE M N 1
ATOM 9977 C CA . PHE M 5 110 ? 142.095 130.618 152.314 1.00 42.48 110 PHE M CA 1
ATOM 9978 C C . PHE M 5 110 ? 140.706 131.217 152.133 1.00 39.80 110 PHE M C 1
ATOM 9979 O O . PHE M 5 110 ? 139.688 130.528 152.289 1.00 41.10 110 PHE M O 1
ATOM 9987 N N . PHE M 5 111 ? 140.645 132.505 151.793 1.00 38.23 111 PHE M N 1
ATOM 9988 C CA . PHE M 5 111 ? 139.341 133.147 151.676 1.00 39.47 111 PHE M CA 1
ATOM 9989 C C . PHE M 5 111 ? 138.576 132.636 150.459 1.00 44.05 111 PHE M C 1
ATOM 9990 O O . PHE M 5 111 ? 137.347 132.511 150.501 1.00 42.09 111 PHE M O 1
ATOM 9998 N N . LEU M 5 112 ? 139.283 132.309 149.374 1.00 47.58 112 LEU M N 1
ATOM 9999 C CA . LEU M 5 112 ? 138.627 131.705 148.218 1.00 40.61 112 LEU M CA 1
ATOM 10000 C C . LEU M 5 112 ? 138.065 130.329 148.556 1.00 43.70 112 LEU M C 1
ATOM 10001 O O . LEU M 5 112 ? 136.968 129.969 148.112 1.00 49.30 112 LEU M O 1
ATOM 10006 N N . THR M 5 113 ? 138.812 129.539 149.332 1.00 45.31 113 THR M N 1
ATOM 10007 C CA . THR M 5 113 ? 138.307 128.236 149.756 1.00 41.31 113 THR M CA 1
ATOM 10008 C C . THR M 5 113 ? 137.055 128.387 150.611 1.00 41.25 113 THR M C 1
ATOM 10009 O O . THR M 5 113 ? 136.080 127.640 150.443 1.00 42.26 113 THR M O 1
ATOM 10013 N N . VAL M 5 114 ? 137.061 129.356 151.530 1.00 42.13 114 VAL M N 1
ATOM 10014 C CA . VAL M 5 114 ? 135.869 129.605 152.337 1.00 40.98 114 VAL M CA 1
ATOM 10015 C C . VAL M 5 114 ? 134.704 130.045 151.458 1.00 39.99 114 VAL M C 1
ATOM 10016 O O . VAL M 5 114 ? 133.559 129.641 151.690 1.00 39.08 114 VAL M O 1
ATOM 10020 N N . SER M 5 115 ? 134.967 130.868 150.440 1.00 42.00 115 SER M N 1
ATOM 10021 C CA . SER M 5 115 ? 133.907 131.293 149.530 1.00 38.98 115 SER M CA 1
ATOM 10022 C C . SER M 5 115 ? 133.306 130.110 148.781 1.00 43.20 115 SER M C 1
ATOM 10023 O O . SER M 5 115 ? 132.080 130.009 148.645 1.00 42.15 115 SER M O 1
ATOM 10026 N N . ILE M 5 116 ? 134.153 129.206 148.293 1.00 48.26 116 ILE M N 1
ATOM 10027 C CA . ILE M 5 116 ? 133.661 128.039 147.566 1.00 45.38 116 ILE M CA 1
ATOM 10028 C C . ILE M 5 116 ? 132.834 127.139 148.478 1.00 46.44 116 ILE M C 1
ATOM 10029 O O . ILE M 5 116 ? 131.761 126.657 148.090 1.00 47.73 116 ILE M O 1
ATOM 10034 N N . PHE M 5 117 ? 133.310 126.903 149.703 1.00 47.33 117 PHE M N 1
ATOM 10035 C CA . PHE M 5 117 ? 132.557 126.058 150.626 1.00 49.05 117 PHE M CA 1
ATOM 10036 C C . PHE M 5 117 ? 131.231 126.703 151.013 1.00 50.58 117 PHE M C 1
ATOM 10037 O O . PHE M 5 117 ? 130.207 126.017 151.128 1.00 53.41 117 PHE M O 1
ATOM 10045 N N . ALA M 5 118 ? 131.229 128.023 151.215 1.00 48.52 118 ALA M N 1
ATOM 10046 C CA . ALA M 5 118 ? 129.993 128.722 151.537 1.00 45.94 118 ALA M CA 1
ATOM 10047 C C . ALA M 5 118 ? 129.004 128.653 150.382 1.00 49.71 118 ALA M C 1
ATOM 10048 O O . ALA M 5 118 ? 127.799 128.509 150.603 1.00 49.22 118 ALA M O 1
ATOM 10050 N N . TRP M 5 119 ? 129.489 128.757 149.142 1.00 50.93 119 TRP M N 1
ATOM 10051 C CA . TRP M 5 119 ? 128.599 128.607 147.994 1.00 46.35 119 TRP M CA 1
ATOM 10052 C C . TRP M 5 119 ? 128.027 127.197 147.904 1.00 45.66 119 TRP M C 1
ATOM 10053 O O . TRP M 5 119 ? 126.844 127.024 147.574 1.00 43.06 119 TRP M O 1
ATOM 10064 N N . TYR M 5 120 ? 128.849 126.180 148.177 1.00 46.17 120 TYR M N 1
ATOM 10065 C CA . TYR M 5 120 ? 128.340 124.811 148.192 1.00 44.79 120 TYR M CA 1
ATOM 10066 C C . TYR M 5 120 ? 127.249 124.644 149.242 1.00 44.46 120 TYR M C 1
ATOM 10067 O O . TYR M 5 120 ? 126.202 124.039 148.974 1.00 47.12 120 TYR M O 1
ATOM 10076 N N . MET M 5 121 ? 127.476 125.178 150.443 1.00 44.63 121 MET M N 1
ATOM 10077 C CA . MET M 5 121 ? 126.449 125.110 151.475 1.00 46.67 121 MET M CA 1
ATOM 10078 C C . MET M 5 121 ? 125.203 125.890 151.077 1.00 46.19 121 MET M C 1
ATOM 10079 O O . MET M 5 121 ? 124.086 125.459 151.375 1.00 46.71 121 MET M O 1
ATOM 10084 N N . HIS M 5 122 ? 125.376 127.028 150.404 1.00 50.30 122 HIS M N 1
ATOM 10085 C CA . HIS M 5 122 ? 124.239 127.824 149.959 1.00 48.50 122 HIS M CA 1
ATOM 10086 C C . HIS M 5 122 ? 123.364 127.036 148.994 1.00 44.45 122 HIS M C 1
ATOM 10087 O O . HIS M 5 122 ? 122.139 126.974 149.157 1.00 46.43 122 HIS M O 1
ATOM 10094 N N . ILE M 5 123 ? 123.979 126.409 147.988 1.00 43.22 123 ILE M N 1
ATOM 10095 C CA . ILE M 5 123 ? 123.175 125.664 147.022 1.00 45.33 123 ILE M CA 1
ATOM 10096 C C . ILE M 5 123 ? 122.551 124.432 147.671 1.00 46.94 123 ILE M C 1
ATOM 10097 O O . ILE M 5 123 ? 121.383 124.114 147.407 1.00 45.63 123 ILE M O 1
ATOM 10102 N N . TYR M 5 124 ? 123.289 123.735 148.543 1.00 50.38 124 TYR M N 1
ATOM 10103 C CA . TYR M 5 124 ? 122.725 122.565 149.211 1.00 48.38 124 TYR M CA 1
ATOM 10104 C C . TYR M 5 124 ? 121.531 122.946 150.078 1.00 47.05 124 TYR M C 1
ATOM 10105 O O . TYR M 5 124 ? 120.494 122.274 150.055 1.00 44.89 124 TYR M O 1
ATOM 10114 N N . THR M 5 125 ? 121.661 124.023 150.855 1.00 49.76 125 THR M N 1
ATOM 10115 C CA . THR M 5 125 ? 120.571 124.460 151.718 1.00 46.13 125 THR M CA 1
ATOM 10116 C C . THR M 5 125 ? 119.369 124.920 150.906 1.00 50.56 125 THR M C 1
ATOM 10117 O O . THR M 5 125 ? 118.225 124.570 151.225 1.00 54.89 125 THR M O 1
ATOM 10121 N N . ARG M 5 126 ? 119.604 125.698 149.848 1.00 53.27 126 ARG M N 1
ATOM 10122 C CA . ARG M 5 126 ? 118.493 126.235 149.076 1.00 47.51 126 ARG M CA 1
ATOM 10123 C C . ARG M 5 126 ? 117.760 125.155 148.292 1.00 47.75 126 ARG M C 1
ATOM 10124 O O . ARG M 5 126 ? 116.539 125.250 148.135 1.00 50.53 126 ARG M O 1
ATOM 10132 N N . ALA M 5 127 ? 118.465 124.130 147.807 1.00 50.81 127 ALA M N 1
ATOM 10133 C CA . ALA M 5 127 ? 117.774 123.011 147.177 1.00 45.78 127 ALA M CA 1
ATOM 10134 C C . ALA M 5 127 ? 116.879 122.284 148.175 1.00 46.51 127 ALA M C 1
ATOM 10135 O O . ALA M 5 127 ? 115.735 121.943 147.860 1.00 47.33 127 ALA M O 1
ATOM 10137 N N . LYS M 5 128 ? 117.386 122.054 149.389 1.00 50.50 128 LYS M N 1
ATOM 10138 C CA . LYS M 5 128 ? 116.607 121.356 150.406 1.00 47.71 128 LYS M CA 1
ATOM 10139 C C . LYS M 5 128 ? 115.387 122.164 150.828 1.00 45.99 128 LYS M C 1
ATOM 10140 O O . LYS M 5 128 ? 114.313 121.603 151.070 1.00 43.80 128 LYS M O 1
ATOM 10146 N N . ALA M 5 129 ? 115.539 123.486 150.929 1.00 54.42 129 ALA M N 1
ATOM 10147 C CA . ALA M 5 129 ? 114.451 124.333 151.406 1.00 50.00 129 ALA M CA 1
ATOM 10148 C C . ALA M 5 129 ? 113.252 124.291 150.466 1.00 51.67 129 ALA M C 1
ATOM 10149 O O . ALA M 5 129 ? 112.100 124.267 150.911 1.00 54.67 129 ALA M O 1
ATOM 10151 N N . LEU M 5 130 ? 113.504 124.285 149.157 1.00 51.16 130 LEU M N 1
ATOM 10152 C CA . LEU M 5 130 ? 112.422 124.356 148.183 1.00 53.70 130 LEU M CA 1
ATOM 10153 C C . LEU M 5 130 ? 111.770 123.008 147.901 1.00 54.29 130 LEU M C 1
ATOM 10154 O O . LEU M 5 130 ? 110.802 122.961 147.136 1.00 62.74 130 LEU M O 1
ATOM 10159 N N . GLY M 5 131 ? 112.267 121.919 148.488 1.00 42.18 131 GLY M N 1
ATOM 10160 C CA . GLY M 5 131 ? 111.649 120.620 148.377 1.00 45.27 131 GLY M CA 1
ATOM 10161 C C . GLY M 5 131 ? 112.296 119.693 147.366 1.00 52.51 131 GLY M C 1
ATOM 10162 O O . GLY M 5 131 ? 112.017 118.489 147.381 1.00 63.36 131 GLY M O 1
ATOM 10163 N N . ILE M 5 132 ? 113.145 120.221 146.485 1.00 44.97 132 ILE M N 1
ATOM 10164 C CA . ILE M 5 132 ? 113.810 119.381 145.499 1.00 43.15 132 ILE M CA 1
ATOM 10165 C C . ILE M 5 132 ? 115.080 118.791 146.097 1.00 44.69 132 ILE M C 1
ATOM 10166 O O . ILE M 5 132 ? 115.591 119.267 147.119 1.00 50.70 132 ILE M O 1
ATOM 10171 N N . LYS M 5 133 ? 115.589 117.736 145.467 1.00 48.30 133 LYS M N 1
ATOM 10172 C CA . LYS M 5 133 ? 116.793 117.064 145.940 1.00 49.44 133 LYS M CA 1
ATOM 10173 C C . LYS M 5 133 ? 118.027 117.898 145.618 1.00 50.29 133 LYS M C 1
ATOM 10174 O O . LYS M 5 133 ? 118.062 118.585 144.590 1.00 58.33 133 LYS M O 1
ATOM 10180 N N . PRO M 5 134 ? 119.061 117.871 146.471 1.00 44.24 134 PRO M N 1
ATOM 10181 C CA . PRO M 5 134 ? 120.262 118.693 146.268 1.00 46.99 134 PRO M CA 1
ATOM 10182 C C . PRO M 5 134 ? 121.304 118.062 145.346 1.00 43.86 134 PRO M C 1
ATOM 10183 O O . PRO M 5 134 ? 122.460 117.869 145.725 1.00 47.42 134 PRO M O 1
ATOM 10187 N N . TYR M 5 135 ? 120.895 117.746 144.119 1.00 39.20 135 TYR M N 1
ATOM 10188 C CA . TYR M 5 135 ? 121.806 117.140 143.156 1.00 42.53 135 TYR M CA 1
ATOM 10189 C C . TYR M 5 135 ? 122.761 118.142 142.518 1.00 43.20 135 TYR M C 1
ATOM 10190 O O . TYR M 5 135 ? 123.787 117.726 141.971 1.00 47.08 135 TYR M O 1
ATOM 10199 N N . LEU M 5 136 ? 122.459 119.438 142.570 1.00 40.61 136 LEU M N 1
ATOM 10200 C CA . LEU M 5 136 ? 123.383 120.447 142.067 1.00 43.79 136 LEU M CA 1
ATOM 10201 C C . LEU M 5 136 ? 124.654 120.543 142.900 1.00 45.22 136 LEU M C 1
ATOM 10202 O O . LEU M 5 136 ? 125.736 120.720 142.332 1.00 47.15 136 LEU M O 1
ATOM 10207 N N . ALA M 5 137 ? 124.550 120.424 144.222 1.00 43.46 137 ALA M N 1
ATOM 10208 C CA . ALA M 5 137 ? 125.711 120.392 145.099 1.00 41.87 137 ALA M CA 1
ATOM 10209 C C . ALA M 5 137 ? 126.519 119.110 144.985 1.00 45.53 137 ALA M C 1
ATOM 10210 O O . ALA M 5 137 ? 127.753 119.163 145.020 1.00 45.26 137 ALA M O 1
ATOM 10212 N N . TYR M 5 138 ? 125.853 117.962 144.839 1.00 41.88 138 TYR M N 1
ATOM 10213 C CA . TYR M 5 138 ? 126.573 116.719 144.586 1.00 38.52 138 TYR M CA 1
ATOM 10214 C C . TYR M 5 138 ? 127.385 116.799 143.300 1.00 42.45 138 TYR M C 1
ATOM 10215 O O . TYR M 5 138 ? 128.475 116.223 143.219 1.00 46.76 138 TYR M O 1
ATOM 10224 N N . GLY M 5 139 ? 126.874 117.502 142.287 1.00 38.10 139 GLY M N 1
ATOM 10225 C CA . GLY M 5 139 ? 127.649 117.714 141.077 1.00 32.33 139 GLY M CA 1
ATOM 10226 C C . GLY M 5 139 ? 128.749 118.743 141.244 1.00 35.36 139 GLY M C 1
ATOM 10227 O O . GLY M 5 139 ? 129.821 118.613 140.646 1.00 34.67 139 GLY M O 1
ATOM 10228 N N . PHE M 5 140 ? 128.503 119.776 142.053 1.00 43.51 140 PHE M N 1
ATOM 10229 C CA . PHE M 5 140 ? 129.527 120.762 142.373 1.00 44.35 140 PHE M CA 1
ATOM 10230 C C . PHE M 5 140 ? 130.688 120.155 143.148 1.00 47.98 140 PHE M C 1
ATOM 10231 O O . PHE M 5 140 ? 131.789 120.723 143.143 1.00 53.79 140 PHE M O 1
ATOM 10239 N N . THR M 5 141 ? 130.461 119.003 143.770 1.00 38.55 141 THR M N 1
ATOM 10240 C CA . THR M 5 141 ? 131.509 118.338 144.530 1.00 35.41 141 THR M CA 1
ATOM 10241 C C . THR M 5 141 ? 132.706 117.988 143.648 1.00 40.04 141 THR M C 1
ATOM 10242 O O . THR M 5 141 ? 133.839 117.951 144.129 1.00 44.07 141 THR M O 1
ATOM 10246 N N . GLY M 5 142 ? 132.465 117.730 142.364 1.00 33.98 142 GLY M N 1
ATOM 10247 C CA . GLY M 5 142 ? 133.571 117.397 141.474 1.00 32.75 142 GLY M CA 1
ATOM 10248 C C . GLY M 5 142 ? 134.494 118.573 141.203 1.00 39.26 142 GLY M C 1
ATOM 10249 O O . GLY M 5 142 ? 135.723 118.446 141.270 1.00 45.79 142 GLY M O 1
ATOM 10250 N N . ALA M 5 143 ? 133.915 119.735 140.891 1.00 39.20 143 ALA M N 1
ATOM 10251 C CA . ALA M 5 143 ? 134.722 120.938 140.722 1.00 38.82 143 ALA M CA 1
ATOM 10252 C C . ALA M 5 143 ? 135.411 121.315 142.025 1.00 39.03 143 ALA M C 1
ATOM 10253 O O . ALA M 5 143 ? 136.573 121.746 142.022 1.00 39.55 143 ALA M O 1
ATOM 10255 N N . ILE M 5 144 ? 134.708 121.154 143.150 1.00 44.68 144 ILE M N 1
ATOM 10256 C CA . ILE M 5 144 ? 135.321 121.401 144.451 1.00 44.88 144 ILE M CA 1
ATOM 10257 C C . ILE M 5 144 ? 136.515 120.481 144.657 1.00 43.71 144 ILE M C 1
ATOM 10258 O O . ILE M 5 144 ? 137.553 120.900 145.173 1.00 47.54 144 ILE M O 1
ATOM 10263 N N . ALA M 5 145 ? 136.386 119.215 144.258 1.00 32.83 145 ALA M N 1
ATOM 10264 C CA . ALA M 5 145 ? 137.475 118.259 144.424 1.00 38.99 145 ALA M CA 1
ATOM 10265 C C . ALA M 5 145 ? 138.677 118.647 143.577 1.00 38.72 145 ALA M C 1
ATOM 10266 O O . ALA M 5 145 ? 139.820 118.591 144.041 1.00 41.76 145 ALA M O 1
ATOM 10268 N N . LEU M 5 146 ? 138.437 119.042 142.326 1.00 45.64 146 LEU M N 1
ATOM 10269 C CA . LEU M 5 146 ? 139.542 119.471 141.472 1.00 44.75 146 LEU M CA 1
ATOM 10270 C C . LEU M 5 146 ? 140.262 120.675 142.071 1.00 40.55 146 LEU M C 1
ATOM 10271 O O . LEU M 5 146 ? 141.498 120.685 142.191 1.00 45.14 146 LEU M O 1
ATOM 10276 N N . TYR M 5 147 ? 139.496 121.694 142.473 1.00 41.56 147 TYR M N 1
ATOM 10277 C CA . TYR M 5 147 ? 140.093 122.890 143.061 1.00 42.62 147 TYR M CA 1
ATOM 10278 C C . TYR M 5 147 ? 140.855 122.553 144.335 1.00 45.88 147 TYR M C 1
ATOM 10279 O O . TYR M 5 147 ? 141.983 123.019 144.541 1.00 47.56 147 TYR M O 1
ATOM 10288 N N . LEU M 5 148 ? 140.248 121.742 145.205 1.00 46.80 148 LEU M N 1
ATOM 10289 C CA . LEU M 5 148 ? 140.871 121.391 146.474 1.00 45.25 148 LEU M CA 1
ATOM 10290 C C . LEU M 5 148 ? 142.173 120.646 146.254 1.00 42.21 148 LEU M C 1
ATOM 10291 O O . LEU M 5 148 ? 143.206 121.014 146.825 1.00 48.30 148 LEU M O 1
ATOM 10296 N N . VAL M 5 149 ? 142.151 119.607 145.413 1.00 45.06 149 VAL M N 1
ATOM 10297 C CA . VAL M 5 149 ? 143.380 118.892 145.101 1.00 42.61 149 VAL M CA 1
ATOM 10298 C C . VAL M 5 149 ? 144.444 119.871 144.645 1.00 38.43 149 VAL M C 1
ATOM 10299 O O . VAL M 5 149 ? 145.415 120.110 145.375 1.00 39.49 149 VAL M O 1
ATOM 10303 N N . ILE M 5 150 ? 144.185 120.572 143.532 1.00 44.42 150 ILE M N 1
ATOM 10304 C CA . ILE M 5 150 ? 145.187 121.421 142.896 1.00 41.52 150 ILE M CA 1
ATOM 10305 C C . ILE M 5 150 ? 145.752 122.454 143.862 1.00 40.97 150 ILE M C 1
ATOM 10306 O O . ILE M 5 150 ? 146.971 122.652 143.920 1.00 39.99 150 ILE M O 1
ATOM 10311 N N . TYR M 5 151 ? 144.900 123.121 144.638 1.00 48.17 151 TYR M N 1
ATOM 10312 C CA . TYR M 5 151 ? 145.350 124.256 145.431 1.00 46.89 151 TYR M CA 1
ATOM 10313 C C . TYR M 5 151 ? 145.914 123.864 146.791 1.00 48.65 151 TYR M C 1
ATOM 10314 O O . TYR M 5 151 ? 146.914 124.441 147.225 1.00 60.91 151 TYR M O 1
ATOM 10323 N N . ILE M 5 152 ? 145.310 122.904 147.483 1.00 41.96 152 ILE M N 1
ATOM 10324 C CA . ILE M 5 152 ? 145.714 122.573 148.840 1.00 46.89 152 ILE M CA 1
ATOM 10325 C C . ILE M 5 152 ? 146.324 121.181 148.929 1.00 46.15 152 ILE M C 1
ATOM 10326 O O . ILE M 5 152 ? 147.401 121.009 149.498 1.00 50.27 152 ILE M O 1
ATOM 10331 N N . ILE M 5 153 ? 145.667 120.171 148.355 1.00 46.38 153 ILE M N 1
ATOM 10332 C CA . ILE M 5 153 ? 145.957 118.803 148.781 1.00 49.84 153 ILE M CA 1
ATOM 10333 C C . ILE M 5 153 ? 147.322 118.358 148.277 1.00 48.54 153 ILE M C 1
ATOM 10334 O O . ILE M 5 153 ? 148.138 117.832 149.041 1.00 49.69 153 ILE M O 1
ATOM 10339 N N . ARG M 5 154 ? 147.590 118.558 146.996 1.00 46.23 154 ARG M N 1
ATOM 10340 C CA . ARG M 5 154 ? 148.887 118.246 146.412 1.00 49.41 154 ARG M CA 1
ATOM 10341 C C . ARG M 5 154 ? 149.996 119.100 147.031 1.00 52.47 154 ARG M C 1
ATOM 10342 O O . ARG M 5 154 ? 151.039 118.552 147.417 1.00 57.54 154 ARG M O 1
ATOM 10350 N N . PRO M 5 155 ? 149.827 120.425 147.155 1.00 51.27 155 PRO M N 1
ATOM 10351 C CA . PRO M 5 155 ? 150.878 121.209 147.825 1.00 48.95 155 PRO M CA 1
ATOM 10352 C C . PRO M 5 155 ? 151.099 120.821 149.277 1.00 50.86 155 PRO M C 1
ATOM 10353 O O . PRO M 5 155 ? 152.252 120.738 149.717 1.00 59.32 155 PRO M O 1
ATOM 10357 N N . VAL M 5 156 ? 150.028 120.585 150.040 1.00 51.61 156 VAL M N 1
ATOM 10358 C CA . VAL M 5 156 ? 150.195 120.190 151.436 1.00 50.82 156 VAL M CA 1
ATOM 10359 C C . VAL M 5 156 ? 150.813 118.801 151.533 1.00 50.51 156 VAL M C 1
ATOM 10360 O O . VAL M 5 156 ? 151.620 118.535 152.433 1.00 57.72 156 VAL M O 1
ATOM 10364 N N . TRP M 5 157 ? 150.458 117.896 150.615 1.00 48.67 157 TRP M N 1
ATOM 10365 C CA . TRP M 5 157 ? 151.070 116.571 150.617 1.00 47.17 157 TRP M CA 1
ATOM 10366 C C . TRP M 5 157 ? 152.567 116.659 150.363 1.00 47.22 157 TRP M C 1
ATOM 10367 O O . TRP M 5 157 ? 153.361 116.056 151.094 1.00 49.88 157 TRP M O 1
ATOM 10378 N N . MET M 5 158 ? 152.977 117.403 149.338 1.00 51.69 158 MET M N 1
ATOM 10379 C CA . MET M 5 158 ? 154.405 117.527 149.087 1.00 54.91 158 MET M CA 1
ATOM 10380 C C . MET M 5 158 ? 155.061 118.559 149.992 1.00 55.47 158 MET M C 1
ATOM 10381 O O . MET M 5 158 ? 156.290 118.690 149.973 1.00 61.76 158 MET M O 1
ATOM 10386 N N . GLY M 5 159 ? 154.277 119.279 150.784 1.00 58.87 159 GLY M N 1
ATOM 10387 C CA . GLY M 5 159 ? 154.835 120.206 151.747 1.00 61.12 159 GLY M CA 1
ATOM 10388 C C . GLY M 5 159 ? 155.432 121.450 151.137 1.00 60.14 159 GLY M C 1
ATOM 10389 O O . GLY M 5 159 ? 156.282 122.094 151.761 1.00 66.46 159 GLY M O 1
ATOM 10390 N N . ASP M 5 160 ? 155.011 121.805 149.927 1.00 57.18 160 ASP M N 1
ATOM 10391 C CA . ASP M 5 160 ? 155.451 123.031 149.272 1.00 48.06 160 ASP M CA 1
ATOM 10392 C C . ASP M 5 160 ? 154.218 123.769 148.782 1.00 52.46 160 ASP M C 1
ATOM 10393 O O . ASP M 5 160 ? 153.467 123.232 147.964 1.00 57.65 160 ASP M O 1
ATOM 10398 N N . TRP M 5 161 ? 154.011 124.993 149.272 1.00 49.58 161 TRP M N 1
ATOM 10399 C CA . TRP M 5 161 ? 152.981 125.852 148.703 1.00 50.21 161 TRP M CA 1
ATOM 10400 C C . TRP M 5 161 ? 153.314 126.271 147.280 1.00 50.69 161 TRP M C 1
ATOM 10401 O O . TRP M 5 161 ? 152.434 126.760 146.565 1.00 57.86 161 TRP M O 1
ATOM 10412 N N . SER M 5 162 ? 154.563 126.084 146.863 1.00 48.12 162 SER M N 1
ATOM 10413 C CA . SER M 5 162 ? 155.077 126.644 145.622 1.00 47.64 162 SER M CA 1
ATOM 10414 C C . SER M 5 162 ? 154.556 125.919 144.386 1.00 51.99 162 SER M C 1
ATOM 10415 O O . SER M 5 162 ? 154.707 126.412 143.265 1.00 57.49 162 SER M O 1
ATOM 10418 N N . GLU M 5 163 ? 153.940 124.756 144.575 1.00 59.14 163 GLU M N 1
ATOM 10419 C CA . GLU M 5 163 ? 153.391 123.982 143.469 1.00 56.30 163 GLU M CA 1
ATOM 10420 C C . GLU M 5 163 ? 151.917 124.248 143.207 1.00 56.96 163 GLU M C 1
ATOM 10421 O O . GLU M 5 163 ? 151.294 123.492 142.455 1.00 53.37 163 GLU M O 1
ATOM 10427 N N . ALA M 5 164 ? 151.350 125.285 143.805 1.00 51.89 164 ALA M N 1
ATOM 10428 C CA . ALA M 5 164 ? 149.988 125.713 143.546 1.00 46.32 164 ALA M CA 1
ATOM 10429 C C . ALA M 5 164 ? 149.978 126.904 142.594 1.00 47.95 164 ALA M C 1
ATOM 10430 O O . ALA M 5 164 ? 150.924 127.698 142.562 1.00 48.89 164 ALA M O 1
ATOM 10432 N N . PRO M 5 165 ? 148.924 127.056 141.794 1.00 50.02 165 PRO M N 1
ATOM 10433 C CA . PRO M 5 165 ? 148.916 128.105 140.768 1.00 52.48 165 PRO M CA 1
ATOM 10434 C C . PRO M 5 165 ? 148.967 129.501 141.372 1.00 57.91 165 PRO M C 1
ATOM 10435 O O . PRO M 5 165 ? 148.449 129.772 142.456 1.00 65.29 165 PRO M O 1
ATOM 10439 N N . ALA M 5 166 ? 149.610 130.399 140.633 1.00 46.87 166 ALA M N 1
ATOM 10440 C CA . ALA M 5 166 ? 149.663 131.804 140.998 1.00 44.12 166 ALA M CA 1
ATOM 10441 C C . ALA M 5 166 ? 148.322 132.473 140.705 1.00 52.39 166 ALA M C 1
ATOM 10442 O O . ALA M 5 166 ? 147.504 131.977 139.929 1.00 54.18 166 ALA M O 1
ATOM 10444 N N . HIS M 5 167 ? 148.099 133.621 141.344 1.00 53.50 167 HIS M N 1
ATOM 10445 C CA . HIS M 5 167 ? 146.823 134.322 141.277 1.00 52.51 167 HIS M CA 1
ATOM 10446 C C . HIS M 5 167 ? 146.775 135.347 140.147 1.00 47.80 167 HIS M C 1
ATOM 10447 O O . HIS M 5 167 ? 146.708 136.553 140.404 1.00 56.23 167 HIS M O 1
ATOM 10454 N N . GLY M 5 168 ? 146.818 134.891 138.903 1.00 47.79 168 GLY M N 1
ATOM 10455 C CA . GLY M 5 168 ? 146.719 135.782 137.762 1.00 42.38 168 GLY M CA 1
ATOM 10456 C C . GLY M 5 168 ? 146.066 135.076 136.594 1.00 44.19 168 GLY M C 1
ATOM 10457 O O . GLY M 5 168 ? 145.966 133.849 136.561 1.00 56.67 168 GLY M O 1
ATOM 10458 N N . ILE M 5 169 ? 145.613 135.873 135.627 1.00 39.44 169 ILE M N 1
ATOM 10459 C CA . ILE M 5 169 ? 144.921 135.338 134.459 1.00 46.87 169 ILE M CA 1
ATOM 10460 C C . ILE M 5 169 ? 145.901 134.548 133.602 1.00 44.85 169 ILE M C 1
ATOM 10461 O O . ILE M 5 169 ? 145.634 133.400 133.230 1.00 49.36 169 ILE M O 1
ATOM 10466 N N . LYS M 5 170 ? 147.048 135.149 133.297 1.00 42.34 170 LYS M N 1
ATOM 10467 C CA . LYS M 5 170 ? 148.111 134.468 132.576 1.00 43.24 170 LYS M CA 1
ATOM 10468 C C . LYS M 5 170 ? 148.837 133.465 133.461 1.00 44.52 170 LYS M C 1
ATOM 10469 O O . LYS M 5 170 ? 149.480 132.544 132.948 1.00 44.22 170 LYS M O 1
ATOM 10475 N N . ALA M 5 171 ? 148.722 133.612 134.779 1.00 49.45 171 ALA M N 1
ATOM 10476 C CA . ALA M 5 171 ? 149.344 132.693 135.719 1.00 41.76 171 ALA M CA 1
ATOM 10477 C C . ALA M 5 171 ? 148.751 131.293 135.664 1.00 47.83 171 ALA M C 1
ATOM 10478 O O . ALA M 5 171 ? 149.480 130.320 135.861 1.00 45.93 171 ALA M O 1
ATOM 10480 N N . LEU M 5 172 ? 147.448 131.162 135.403 1.00 45.89 172 LEU M N 1
ATOM 10481 C CA . LEU M 5 172 ? 146.849 129.834 135.301 1.00 45.67 172 LEU M CA 1
ATOM 10482 C C . LEU M 5 172 ? 147.387 129.075 134.092 1.00 45.41 172 LEU M C 1
ATOM 10483 O O . LEU M 5 172 ? 147.716 127.884 134.187 1.00 46.86 172 LEU M O 1
ATOM 10488 N N . LEU M 5 173 ? 147.480 129.750 132.945 1.00 42.05 173 LEU M N 1
ATOM 10489 C CA . LEU M 5 173 ? 148.062 129.135 131.756 1.00 43.56 173 LEU M CA 1
ATOM 10490 C C . LEU M 5 173 ? 149.519 128.767 132.000 1.00 46.63 173 LEU M C 1
ATOM 10491 O O . LEU M 5 173 ? 149.983 127.687 131.606 1.00 50.00 173 LEU M O 1
ATOM 10496 N N . ASP M 5 174 ? 150.256 129.669 132.652 1.00 50.02 174 ASP M N 1
ATOM 10497 C CA . ASP M 5 174 ? 151.652 129.403 132.969 1.00 51.13 174 ASP M CA 1
ATOM 10498 C C . ASP M 5 174 ? 151.789 128.190 133.874 1.00 50.51 174 ASP M C 1
ATOM 10499 O O . ASP M 5 174 ? 152.662 127.349 133.657 1.00 54.96 174 ASP M O 1
ATOM 10504 N N . TRP M 5 175 ? 150.938 128.080 134.894 1.00 42.78 175 TRP M N 1
ATOM 10505 C CA . TRP M 5 175 ? 150.951 126.925 135.783 1.00 47.48 175 TRP M CA 1
ATOM 10506 C C . TRP M 5 175 ? 150.615 125.631 135.067 1.00 48.12 175 TRP M C 1
ATOM 10507 O O . TRP M 5 175 ? 151.266 124.615 135.333 1.00 56.61 175 TRP M O 1
ATOM 10518 N N . THR M 5 176 ? 149.620 125.636 134.182 1.00 45.18 176 THR M N 1
ATOM 10519 C CA . THR M 5 176 ? 149.314 124.468 133.366 1.00 41.75 176 THR M CA 1
ATOM 10520 C C . THR M 5 176 ? 150.519 124.017 132.548 1.00 45.34 176 THR M C 1
ATOM 10521 O O . THR M 5 176 ? 150.907 122.840 132.597 1.00 50.48 176 THR M O 1
ATOM 10525 N N . ASN M 5 177 ? 151.141 124.951 131.824 1.00 51.65 177 ASN M N 1
ATOM 10526 C CA . ASN M 5 177 ? 152.320 124.615 131.032 1.00 49.59 177 ASN M CA 1
ATOM 10527 C C . ASN M 5 177 ? 153.466 124.133 131.916 1.00 48.32 177 ASN M C 1
ATOM 10528 O O . ASN M 5 177 ? 154.158 123.166 131.576 1.00 44.36 177 ASN M O 1
ATOM 10533 N N . ASN M 5 178 ? 153.679 124.797 133.054 1.00 49.02 178 ASN M N 1
ATOM 10534 C CA . ASN M 5 178 ? 154.780 124.448 133.943 1.00 46.14 178 ASN M CA 1
ATOM 10535 C C . ASN M 5 178 ? 154.594 123.062 134.541 1.00 46.72 178 ASN M C 1
ATOM 10536 O O . ASN M 5 178 ? 155.554 122.293 134.650 1.00 53.19 178 ASN M O 1
ATOM 10541 N N . VAL M 5 179 ? 153.370 122.729 134.950 1.00 47.65 179 VAL M N 1
ATOM 10542 C CA . VAL M 5 179 ? 153.123 121.409 135.519 1.00 46.66 179 VAL M CA 1
ATOM 10543 C C . VAL M 5 179 ? 153.265 120.333 134.452 1.00 48.65 179 VAL M C 1
ATOM 10544 O O . VAL M 5 179 ? 153.831 119.263 134.706 1.00 49.23 179 VAL M O 1
ATOM 10548 N N . SER M 5 180 ? 152.765 120.595 133.240 1.00 51.41 180 SER M N 1
ATOM 10549 C CA . SER M 5 180 ? 152.919 119.616 132.168 1.00 46.02 180 SER M CA 1
ATOM 10550 C C . SER M 5 180 ? 154.388 119.386 131.831 1.00 50.16 180 SER M C 1
ATOM 10551 O O . SER M 5 180 ? 154.816 118.243 131.634 1.00 51.24 180 SER M O 1
ATOM 10554 N N . VAL M 5 181 ? 155.174 120.461 131.763 1.00 52.17 181 VAL M N 1
ATOM 10555 C CA . VAL M 5 181 ? 156.582 120.343 131.400 1.00 47.21 181 VAL M CA 1
ATOM 10556 C C . VAL M 5 181 ? 157.378 119.671 132.512 1.00 44.98 181 VAL M C 1
ATOM 10557 O O . VAL M 5 181 ? 158.197 118.779 132.259 1.00 42.31 181 VAL M O 1
ATOM 10561 N N . ARG M 5 182 ? 157.152 120.088 133.759 1.00 49.33 182 ARG M N 1
ATOM 10562 C CA . ARG M 5 182 ? 157.936 119.584 134.880 1.00 47.55 182 ARG M CA 1
ATOM 10563 C C . ARG M 5 182 ? 157.731 118.086 135.070 1.00 49.75 182 ARG M C 1
ATOM 10564 O O . ARG M 5 182 ? 158.686 117.356 135.354 1.00 51.32 182 ARG M O 1
ATOM 10572 N N . TYR M 5 183 ? 156.505 117.604 134.901 1.00 54.83 183 TYR M N 1
ATOM 10573 C CA . TYR M 5 183 ? 156.208 116.195 135.105 1.00 51.64 183 TYR M CA 1
ATOM 10574 C C . TYR M 5 183 ? 156.056 115.424 133.800 1.00 48.84 183 TYR M C 1
ATOM 10575 O O . TYR M 5 183 ? 155.322 114.432 133.758 1.00 50.24 183 TYR M O 1
ATOM 10584 N N . GLY M 5 184 ? 156.742 115.850 132.741 1.00 54.24 184 GLY M N 1
ATOM 10585 C CA . GLY M 5 184 ? 156.929 115.019 131.569 1.00 52.08 184 GLY M CA 1
ATOM 10586 C C . GLY M 5 184 ? 155.738 114.767 130.667 1.00 56.67 184 GLY M C 1
ATOM 10587 O O . GLY M 5 184 ? 155.221 113.648 130.638 1.00 68.04 184 GLY M O 1
ATOM 10588 N N . ASN M 5 185 ? 155.296 115.786 129.924 1.00 49.91 185 ASN M N 1
ATOM 10589 C CA . ASN M 5 185 ? 154.316 115.581 128.861 1.00 51.83 185 ASN M CA 1
ATOM 10590 C C . ASN M 5 185 ? 152.993 115.023 129.366 1.00 55.60 185 ASN M C 1
ATOM 10591 O O . ASN M 5 185 ? 152.693 113.843 129.163 1.00 61.48 185 ASN M O 1
ATOM 10596 N N . PHE M 5 186 ? 152.210 115.859 130.041 1.00 49.67 186 PHE M N 1
ATOM 10597 C CA . PHE M 5 186 ? 150.933 115.485 130.639 1.00 45.80 186 PHE M CA 1
ATOM 10598 C C . PHE M 5 186 ? 149.982 114.787 129.663 1.00 49.79 186 PHE M C 1
ATOM 10599 O O . PHE M 5 186 ? 148.946 114.276 130.102 1.00 61.00 186 PHE M O 1
ATOM 10607 N N . TYR M 5 187 ? 150.292 114.756 128.365 1.00 51.00 187 TYR M N 1
ATOM 10608 C CA . TYR M 5 187 ? 149.526 113.960 127.413 1.00 46.48 187 TYR M CA 1
ATOM 10609 C C . TYR M 5 187 ? 149.598 112.466 127.697 1.00 46.75 187 TYR M C 1
ATOM 10610 O O . TYR M 5 187 ? 148.735 111.721 127.222 1.00 45.31 187 TYR M O 1
ATOM 10619 N N . TYR M 5 188 ? 150.598 112.039 128.461 1.00 52.31 188 TYR M N 1
ATOM 10620 C CA . TYR M 5 188 ? 150.756 110.630 128.795 1.00 51.79 188 TYR M CA 1
ATOM 10621 C 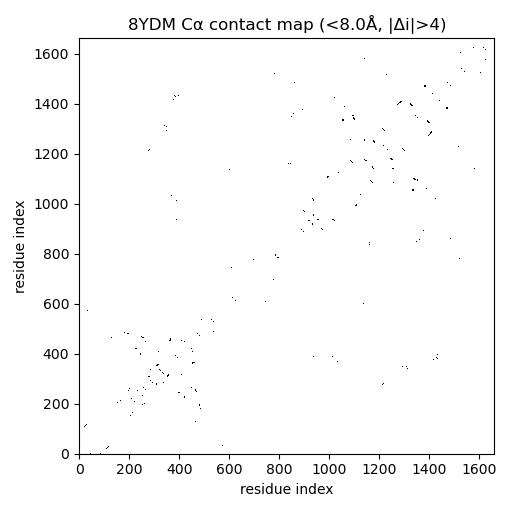C . TYR M 5 188 ? 150.121 110.311 130.145 1.00 51.89 188 TYR M C 1
ATOM 10622 O O . TYR M 5 188 ? 150.479 109.327 130.792 1.00 54.58 188 TYR M O 1
ATOM 10631 N N . ASN M 5 189 ? 149.178 111.149 130.564 1.00 49.89 189 ASN M N 1
ATOM 10632 C CA . ASN M 5 189 ? 148.491 110.958 131.835 1.00 44.88 189 ASN M CA 1
ATOM 10633 C C . ASN M 5 189 ? 147.227 110.118 131.681 1.00 47.60 189 ASN M C 1
ATOM 10634 O O . ASN M 5 189 ? 146.261 110.551 131.054 1.00 54.35 189 ASN M O 1
ATOM 10639 N N . PRO M 5 190 ? 147.234 108.908 132.259 1.00 50.30 190 PRO M N 1
ATOM 10640 C CA . PRO M 5 190 ? 146.099 107.981 132.197 1.00 49.58 190 PRO M CA 1
ATOM 10641 C C . PRO M 5 190 ? 144.797 108.620 132.671 1.00 46.97 190 PRO M C 1
ATOM 10642 O O . PRO M 5 190 ? 143.727 108.265 132.177 1.00 50.05 190 PRO M O 1
ATOM 10646 N N . PHE M 5 191 ? 144.890 109.549 133.617 1.00 42.75 191 PHE M N 1
ATOM 10647 C CA . PHE M 5 191 ? 143.710 110.217 134.143 1.00 49.40 191 PHE M CA 1
ATOM 10648 C C . PHE M 5 191 ? 143.390 111.504 133.400 1.00 48.50 191 PHE M C 1
ATOM 10649 O O . PHE M 5 191 ? 142.214 111.864 133.294 1.00 52.69 191 PHE M O 1
ATOM 10657 N N . HIS M 5 192 ? 144.403 112.195 132.878 1.00 47.77 192 HIS M N 1
ATOM 10658 C CA . HIS M 5 192 ? 144.205 113.372 132.044 1.00 44.96 192 HIS M CA 1
ATOM 10659 C C . HIS M 5 192 ? 143.748 112.981 130.646 1.00 38.81 192 HIS M C 1
ATOM 10660 O O . HIS M 5 192 ? 143.080 113.776 129.974 1.00 39.70 192 HIS M O 1
ATOM 10667 N N . MET M 5 193 ? 144.080 111.771 130.199 1.00 42.56 193 MET M N 1
ATOM 10668 C CA . MET M 5 193 ? 143.431 111.151 129.052 1.00 42.54 193 MET M CA 1
ATOM 10669 C C . MET M 5 193 ? 141.963 110.849 129.307 1.00 44.06 193 MET M C 1
ATOM 10670 O O . MET M 5 193 ? 141.115 111.187 128.475 1.00 40.01 193 MET M O 1
ATOM 10675 N N . LEU M 5 194 ? 141.650 110.231 130.448 1.00 48.80 194 LEU M N 1
ATOM 10676 C CA . LEU M 5 194 ? 140.255 110.025 130.827 1.00 39.90 194 LEU M CA 1
ATOM 10677 C C . LEU M 5 194 ? 139.543 111.355 131.033 1.00 41.20 194 LEU M C 1
ATOM 10678 O O . LEU M 5 194 ? 138.370 111.503 130.667 1.00 52.53 194 LEU M O 1
ATOM 10683 N N . SER M 5 195 ? 140.235 112.330 131.626 1.00 42.33 195 SER M N 1
ATOM 10684 C CA . SER M 5 195 ? 139.643 113.649 131.816 1.00 38.14 195 SER M CA 1
ATOM 10685 C C . SER M 5 195 ? 139.315 114.302 130.481 1.00 42.33 195 SER M C 1
ATOM 10686 O O . SER M 5 195 ? 138.246 114.902 130.323 1.00 42.30 195 SER M O 1
ATOM 10689 N N . ILE M 5 196 ? 140.226 114.203 129.511 1.00 45.08 196 ILE M N 1
ATOM 10690 C CA . ILE M 5 196 ? 139.960 114.752 128.185 1.00 47.22 196 ILE M CA 1
ATOM 10691 C C . ILE M 5 196 ? 138.797 114.023 127.532 1.00 42.53 196 ILE M C 1
ATOM 10692 O O . ILE M 5 196 ? 137.931 114.646 126.906 1.00 44.59 196 ILE M O 1
ATOM 10697 N N . PHE M 5 197 ? 138.769 112.695 127.652 1.00 40.19 197 PHE M N 1
ATOM 10698 C CA . PHE M 5 197 ? 137.648 111.927 127.126 1.00 44.09 197 PHE M CA 1
ATOM 10699 C C . PHE M 5 197 ? 136.331 112.451 127.677 1.00 41.47 197 PHE M C 1
ATOM 10700 O O . PHE M 5 197 ? 135.404 112.748 126.919 1.00 44.19 197 PHE M O 1
ATOM 10708 N N . PHE M 5 198 ? 136.248 112.615 128.998 1.00 37.02 198 PHE M N 1
ATOM 10709 C CA . PHE M 5 198 ? 134.990 113.038 129.603 1.00 38.71 198 PHE M CA 1
ATOM 10710 C C . PHE M 5 198 ? 134.645 114.481 129.249 1.00 41.37 198 PHE M C 1
ATOM 10711 O O . PHE M 5 198 ? 133.477 114.797 129.015 1.00 42.69 198 PHE M O 1
ATOM 10719 N N . LEU M 5 199 ? 135.640 115.368 129.176 1.00 45.24 199 LEU M N 1
ATOM 10720 C CA . LEU M 5 199 ? 135.359 116.768 128.863 1.00 42.23 199 LEU M CA 1
ATOM 10721 C C . LEU M 5 199 ? 134.891 116.933 127.419 1.00 44.71 199 LEU M C 1
ATOM 10722 O O . LEU M 5 199 ? 133.886 117.607 127.149 1.00 46.16 199 LEU M O 1
ATOM 10727 N N . LEU M 5 200 ? 135.611 116.326 126.473 1.00 43.08 200 LEU M N 1
ATOM 10728 C CA . LEU M 5 200 ? 135.211 116.406 125.074 1.00 37.48 200 LEU M CA 1
ATOM 10729 C C . LEU M 5 200 ? 133.892 115.683 124.837 1.00 44.40 200 LEU M C 1
ATOM 10730 O O . LEU M 5 200 ? 133.066 116.135 124.035 1.00 47.73 200 LEU M O 1
ATOM 10735 N N . GLY M 5 201 ? 133.663 114.571 125.541 1.00 44.20 201 GLY M N 1
ATOM 10736 C CA . GLY M 5 201 ? 132.382 113.898 125.441 1.00 36.03 201 GLY M CA 1
ATOM 10737 C C . GLY M 5 201 ? 131.250 114.728 126.007 1.00 37.98 201 GLY M C 1
ATOM 10738 O O . GLY M 5 201 ? 130.132 114.696 125.499 1.00 45.65 201 GLY M O 1
ATOM 10739 N N . SER M 5 202 ? 131.525 115.481 127.075 1.00 42.99 202 SER M N 1
ATOM 10740 C CA . SER M 5 202 ? 130.517 116.376 127.630 1.00 44.13 202 SER M CA 1
ATOM 10741 C C . SER M 5 202 ? 130.173 117.486 126.649 1.00 43.00 202 SER M C 1
ATOM 10742 O O . SER M 5 202 ? 128.999 117.836 126.481 1.00 46.50 202 SER M O 1
ATOM 10745 N N . THR M 5 203 ? 131.186 118.061 126.000 1.00 46.12 203 THR M N 1
ATOM 10746 C CA . THR M 5 203 ? 130.915 119.075 124.986 1.00 48.33 203 THR M CA 1
ATOM 10747 C C . THR M 5 203 ? 130.114 118.505 123.820 1.00 42.12 203 THR M C 1
ATOM 10748 O O . THR M 5 203 ? 129.149 119.133 123.365 1.00 46.77 203 THR M O 1
ATOM 10752 N N . LEU M 5 204 ? 130.478 117.310 123.351 1.00 42.22 204 LEU M N 1
ATOM 10753 C CA . LEU M 5 204 ? 129.716 116.656 122.292 1.00 43.07 204 LEU M CA 1
ATOM 10754 C C . LEU M 5 204 ? 128.280 116.384 122.732 1.00 43.87 204 LEU M C 1
ATOM 10755 O O . LEU M 5 204 ? 127.333 116.623 121.975 1.00 43.98 204 LEU M O 1
ATOM 10760 N N . LEU M 5 205 ? 128.104 115.892 123.961 1.00 44.22 205 LEU M N 1
ATOM 10761 C CA . LEU M 5 205 ? 126.775 115.600 124.483 1.00 39.98 205 LEU M CA 1
ATOM 10762 C C . LEU M 5 205 ? 125.918 116.853 124.542 1.00 44.30 205 LEU M C 1
ATOM 10763 O O . LEU M 5 205 ? 124.746 116.831 124.146 1.00 53.55 205 LEU M O 1
ATOM 10768 N N . LEU M 5 206 ? 126.484 117.954 125.041 1.00 37.04 206 LEU M N 1
ATOM 10769 C CA . LEU M 5 206 ? 125.739 119.205 125.074 1.00 40.42 206 LEU M CA 1
ATOM 10770 C C . LEU M 5 206 ? 125.380 119.652 123.668 1.00 42.49 206 LEU M C 1
ATOM 10771 O O . LEU M 5 206 ? 124.259 120.112 123.429 1.00 47.74 206 LEU M O 1
ATOM 10776 N N . ALA M 5 207 ? 126.310 119.507 122.722 1.00 41.23 207 ALA M N 1
ATOM 10777 C CA . ALA M 5 207 ? 126.018 119.893 121.347 1.00 38.40 207 ALA M CA 1
ATOM 10778 C C . ALA M 5 207 ? 124.815 119.133 120.800 1.00 42.08 207 ALA M C 1
ATOM 10779 O O . ALA M 5 207 ? 123.853 119.748 120.324 1.00 51.28 207 ALA M O 1
ATOM 10781 N N . MET M 5 208 ? 124.833 117.798 120.885 1.00 43.85 208 MET M N 1
ATOM 10782 C CA . MET M 5 208 ? 123.725 117.026 120.320 1.00 49.11 208 MET M CA 1
ATOM 10783 C C . MET M 5 208 ? 122.419 117.284 121.064 1.00 45.89 208 MET M C 1
ATOM 10784 O O . MET M 5 208 ? 121.363 117.436 120.440 1.00 49.23 208 MET M O 1
ATOM 10789 N N . HIS M 5 209 ? 122.464 117.345 122.398 1.00 44.36 209 HIS M N 1
ATOM 10790 C CA . HIS M 5 209 ? 121.228 117.533 123.153 1.00 46.78 209 HIS M CA 1
ATOM 10791 C C . HIS M 5 209 ? 120.614 118.903 122.886 1.00 48.29 209 HIS M C 1
ATOM 10792 O O . HIS M 5 209 ? 119.403 119.014 122.643 1.00 53.81 209 HIS M O 1
ATOM 10799 N N . ALA M 5 210 ? 121.434 119.958 122.918 1.00 42.08 210 ALA M N 1
ATOM 10800 C CA . ALA M 5 210 ? 120.941 121.297 122.634 1.00 45.12 210 ALA M CA 1
ATOM 10801 C C . ALA M 5 210 ? 120.427 121.416 121.208 1.00 46.15 210 ALA M C 1
ATOM 10802 O O . ALA M 5 210 ? 119.389 122.047 120.983 1.00 50.15 210 ALA M O 1
ATOM 10804 N N . GLY M 5 211 ? 121.127 120.824 120.235 1.00 45.14 211 GLY M N 1
ATOM 10805 C CA . GLY M 5 211 ? 120.641 120.854 118.869 1.00 42.59 211 GLY M CA 1
ATOM 10806 C C . GLY M 5 211 ? 119.333 120.121 118.683 1.00 44.78 211 GLY M C 1
ATOM 10807 O O . GLY M 5 211 ? 118.483 120.559 117.902 1.00 53.33 211 GLY M O 1
ATOM 10808 N N . THR M 5 212 ? 119.150 119.001 119.384 1.00 43.60 212 THR M N 1
ATOM 10809 C CA . THR M 5 212 ? 117.885 118.281 119.313 1.00 47.57 212 THR M CA 1
ATOM 10810 C C . THR M 5 212 ? 116.748 119.111 119.896 1.00 46.58 212 THR M C 1
ATOM 10811 O O . THR M 5 212 ? 115.674 119.231 119.290 1.00 46.25 212 THR M O 1
ATOM 10815 N N . ILE M 5 213 ? 116.971 119.707 121.070 1.00 47.92 213 ILE M N 1
ATOM 10816 C CA . ILE M 5 213 ? 115.898 120.453 121.722 1.00 47.08 213 ILE M CA 1
ATOM 10817 C C . ILE M 5 213 ? 115.561 121.715 120.934 1.00 48.03 213 ILE M C 1
ATOM 10818 O O . ILE M 5 213 ? 114.387 122.081 120.797 1.00 51.48 213 ILE M O 1
ATOM 10823 N N . TRP M 5 214 ? 116.575 122.399 120.400 1.00 48.67 214 TRP M N 1
ATOM 10824 C CA . TRP M 5 214 ? 116.317 123.582 119.587 1.00 46.98 214 TRP M CA 1
ATOM 10825 C C . TRP M 5 214 ? 115.548 123.225 118.322 1.00 50.47 214 TRP M C 1
ATOM 10826 O O . TRP M 5 214 ? 114.647 123.966 117.914 1.00 53.62 214 TRP M O 1
ATOM 10837 N N . ALA M 5 215 ? 115.876 122.091 117.701 1.00 51.61 215 ALA M N 1
ATOM 10838 C CA . ALA M 5 215 ? 115.146 121.657 116.516 1.00 50.72 215 ALA M CA 1
ATOM 10839 C C . ALA M 5 215 ? 113.705 121.284 116.842 1.00 51.73 215 ALA M C 1
ATOM 10840 O O . ALA M 5 215 ? 112.808 121.516 116.025 1.00 47.83 215 ALA M O 1
ATOM 10842 N N . LEU M 5 216 ? 113.460 120.710 118.021 1.00 52.70 216 LEU M N 1
ATOM 10843 C CA . LEU M 5 216 ? 112.128 120.254 118.397 1.00 48.42 216 LEU M CA 1
ATOM 10844 C C . LEU M 5 216 ? 111.355 121.283 119.213 1.00 48.18 216 LEU M C 1
ATOM 10845 O O . LEU M 5 216 ? 110.292 120.961 119.755 1.00 45.96 216 LEU M O 1
ATOM 10850 N N . GLU M 5 217 ? 111.899 122.494 119.349 1.00 55.44 217 GLU M N 1
ATOM 10851 C CA . GLU M 5 217 ? 111.184 123.600 119.982 1.00 51.76 217 GLU M CA 1
ATOM 10852 C C . GLU M 5 217 ? 109.728 123.688 119.527 1.00 53.76 217 GLU M C 1
ATOM 10853 O O . GLU M 5 217 ? 108.836 123.996 120.324 1.00 49.93 217 GLU M O 1
ATOM 10859 N N . LYS M 5 218 ? 109.472 123.431 118.239 1.00 60.83 218 LYS M N 1
ATOM 10860 C CA . LYS M 5 218 ? 108.111 123.532 117.717 1.00 54.85 218 LYS M CA 1
ATOM 10861 C C . LYS M 5 218 ? 107.178 122.529 118.381 1.00 54.94 218 LYS M C 1
ATOM 10862 O O . LYS M 5 218 ? 105.965 122.751 118.454 1.00 60.59 218 LYS M O 1
ATOM 10868 N N . TYR M 5 219 ? 107.719 121.410 118.849 1.00 56.52 219 TYR M N 1
ATOM 10869 C CA . TYR M 5 219 ? 106.914 120.351 119.436 1.00 51.36 219 TYR M CA 1
ATOM 10870 C C . TYR M 5 219 ? 106.938 120.367 120.959 1.00 54.18 219 TYR M C 1
ATOM 10871 O O . TYR M 5 219 ? 106.617 119.350 121.582 1.00 62.26 219 TYR M O 1
ATOM 10880 N N . ALA M 5 220 ? 107.310 121.496 121.563 1.00 56.15 220 ALA M N 1
ATOM 10881 C CA . ALA M 5 220 ? 107.290 121.680 123.014 1.00 53.89 220 ALA M CA 1
ATOM 10882 C C . ALA M 5 220 ? 108.139 120.627 123.723 1.00 54.27 220 ALA M C 1
ATOM 10883 O O . ALA M 5 220 ? 107.785 120.116 124.787 1.00 59.91 220 ALA M O 1
ATOM 10885 N N . ALA M 5 221 ? 109.281 120.307 123.121 1.00 52.55 221 ALA M N 1
ATOM 10886 C CA . ALA M 5 221 ? 110.224 119.363 123.703 1.00 49.97 221 ALA M CA 1
ATOM 10887 C C . ALA M 5 221 ? 111.154 120.014 124.717 1.00 49.87 221 ALA M C 1
ATOM 10888 O O . ALA M 5 221 ? 111.875 119.303 125.424 1.00 55.93 221 ALA M O 1
ATOM 10890 N N . HIS M 5 222 ? 111.149 121.343 124.809 1.00 50.81 222 HIS M N 1
ATOM 10891 C CA . HIS M 5 222 ? 111.955 122.065 125.783 1.00 51.91 222 HIS M CA 1
ATOM 10892 C C . HIS M 5 222 ? 111.320 122.069 127.168 1.00 56.05 222 HIS M C 1
ATOM 10893 O O . HIS M 5 222 ? 111.980 122.432 128.146 1.00 62.01 222 HIS M O 1
ATOM 10900 N N . GLU M 5 223 ? 110.055 121.670 127.269 1.00 57.33 223 GLU M N 1
ATOM 10901 C CA . GLU M 5 223 ? 109.346 121.552 128.540 1.00 57.47 223 GLU M CA 1
ATOM 10902 C C . GLU M 5 223 ? 109.677 120.172 129.092 1.00 57.43 223 GLU M C 1
ATOM 10903 O O . GLU M 5 223 ? 108.833 119.273 129.091 1.00 58.12 223 GLU M O 1
ATOM 10909 N N . GLU M 5 224 ? 110.910 120.011 129.572 1.00 57.66 224 GLU M N 1
ATOM 10910 C CA . GLU M 5 224 ? 111.394 118.683 129.930 1.00 55.87 224 GLU M CA 1
ATOM 10911 C C . GLU M 5 224 ? 110.654 118.120 131.136 1.00 56.69 224 GLU M C 1
ATOM 10912 O O . GLU M 5 224 ? 110.472 116.903 131.239 1.00 59.79 224 GLU M O 1
ATOM 10918 N N . TRP M 5 225 ? 110.216 118.982 132.054 1.00 57.63 225 TRP M N 1
ATOM 10919 C CA . TRP M 5 225 ? 109.509 118.502 133.237 1.00 57.61 225 TRP M CA 1
ATOM 10920 C C . TRP M 5 225 ? 108.224 117.780 132.850 1.00 55.88 225 TRP M C 1
ATOM 10921 O O . TRP M 5 225 ? 107.902 116.720 133.399 1.00 58.64 225 TRP M O 1
ATOM 10932 N N . ASN M 5 226 ? 107.479 118.338 131.895 1.00 53.92 226 ASN M N 1
ATOM 10933 C CA . ASN M 5 226 ? 106.235 117.717 131.462 1.00 52.91 226 ASN M CA 1
ATOM 10934 C C . ASN M 5 226 ? 106.464 116.498 130.578 1.00 54.07 226 ASN M C 1
ATOM 10935 O O . ASN M 5 226 ? 105.558 115.669 130.446 1.00 55.80 226 ASN M O 1
ATOM 10940 N N . GLU M 5 227 ? 107.643 116.370 129.968 1.00 57.96 227 GLU M N 1
ATOM 10941 C CA . GLU M 5 227 ? 107.941 115.230 129.111 1.00 52.18 227 GLU M CA 1
ATOM 10942 C C . GLU M 5 227 ? 108.627 114.084 129.841 1.00 52.32 227 GLU M C 1
ATOM 10943 O O . GLU M 5 227 ? 108.671 112.973 129.304 1.00 59.14 227 GLU M O 1
ATOM 10949 N N . ILE M 5 228 ? 109.169 114.320 131.037 1.00 49.60 228 ILE M N 1
ATOM 10950 C CA . ILE M 5 228 ? 109.660 113.201 131.835 1.00 51.75 228 ILE M CA 1
ATOM 10951 C C . ILE M 5 228 ? 108.509 112.305 132.271 1.00 52.52 228 ILE M C 1
ATOM 10952 O O . ILE M 5 228 ? 108.607 111.076 132.182 1.00 58.17 228 ILE M O 1
ATOM 10957 N N . GLN M 5 229 ? 107.407 112.890 132.735 1.00 51.50 229 GLN M N 1
ATOM 10958 C CA . GLN M 5 229 ? 106.233 112.121 133.125 1.00 55.37 229 GLN M CA 1
ATOM 10959 C C . GLN M 5 229 ? 105.345 111.748 131.949 1.00 50.97 229 GLN M C 1
ATOM 10960 O O . GLN M 5 229 ? 104.636 110.740 132.018 1.00 56.66 229 GLN M O 1
ATOM 10966 N N . ALA M 5 230 ? 105.368 112.533 130.874 1.00 53.53 230 ALA M N 1
ATOM 10967 C CA . ALA M 5 230 ? 104.519 112.296 129.708 1.00 53.27 230 ALA M CA 1
ATOM 10968 C C . ALA M 5 230 ? 105.268 112.744 128.460 1.00 56.21 230 ALA M C 1
ATOM 10969 O O . ALA M 5 230 ? 105.248 113.936 128.113 1.00 62.66 230 ALA M O 1
ATOM 10971 N N . PRO M 5 231 ? 105.925 111.817 127.751 1.00 55.56 231 PRO M N 1
ATOM 10972 C CA . PRO M 5 231 ? 106.832 112.207 126.660 1.00 63.15 231 PRO M CA 1
ATOM 10973 C C . PRO M 5 231 ? 106.186 113.034 125.559 1.00 62.63 231 PRO M C 1
ATOM 10974 O O . PRO M 5 231 ? 106.645 114.143 125.272 1.00 63.07 231 PRO M O 1
ATOM 10978 N N . GLY M 5 232 ? 105.137 112.520 124.932 1.00 54.14 232 GLY M N 1
ATOM 10979 C CA . GLY M 5 232 ? 104.495 113.228 123.846 1.00 55.83 232 GLY M CA 1
ATOM 10980 C C . GLY M 5 232 ? 105.240 113.077 122.530 1.00 52.91 232 GLY M C 1
ATOM 10981 O O . GLY M 5 232 ? 106.248 112.382 122.424 1.00 62.33 232 GLY M O 1
ATOM 10982 N N . THR M 5 233 ? 104.720 113.757 121.506 1.00 46.83 233 THR M N 1
ATOM 10983 C CA . THR M 5 233 ? 105.281 113.620 120.165 1.00 49.59 233 THR M CA 1
ATOM 10984 C C . THR M 5 233 ? 106.667 114.250 120.071 1.00 54.65 233 THR M C 1
ATOM 10985 O O . THR M 5 233 ? 107.523 113.785 119.309 1.00 60.79 233 THR M O 1
ATOM 10989 N N . GLY M 5 234 ? 106.909 115.310 120.846 1.00 50.53 234 GLY M N 1
ATOM 10990 C CA . GLY M 5 234 ? 108.194 115.986 120.770 1.00 50.03 234 GLY M CA 1
ATOM 10991 C C . GLY M 5 234 ? 109.347 115.103 121.206 1.00 55.60 234 GLY M C 1
ATOM 10992 O O . GLY M 5 234 ? 110.374 115.020 120.530 1.00 51.13 234 GLY M O 1
ATOM 10993 N N . THR M 5 235 ? 109.188 114.421 122.341 1.00 58.33 235 THR M N 1
ATOM 10994 C CA . THR M 5 235 ? 110.236 113.521 122.812 1.00 49.72 235 THR M CA 1
ATOM 10995 C C . THR M 5 235 ? 110.390 112.328 121.877 1.00 51.11 235 THR M C 1
ATOM 10996 O O . THR M 5 235 ? 111.505 111.830 121.668 1.00 61.71 235 THR M O 1
ATOM 11000 N N . GLU M 5 236 ? 109.280 111.859 121.303 1.00 47.75 236 GLU M N 1
ATOM 11001 C CA . GLU M 5 236 ? 109.342 110.727 120.388 1.00 52.77 236 GLU M CA 1
ATOM 11002 C C . GLU M 5 236 ? 110.092 111.085 119.111 1.00 50.47 236 GLU M C 1
ATOM 11003 O O . GLU M 5 236 ? 110.803 110.245 118.550 1.00 49.42 236 GLU M O 1
ATOM 11009 N N . ARG M 5 237 ? 109.969 112.332 118.650 1.00 52.14 237 ARG M N 1
ATOM 11010 C CA . ARG M 5 237 ? 110.632 112.765 117.417 1.00 51.22 237 ARG M CA 1
ATOM 11011 C C . ARG M 5 237 ? 112.064 113.200 117.724 1.00 54.27 237 ARG M C 1
ATOM 11012 O O . ARG M 5 237 ? 112.727 113.882 116.942 1.00 64.81 237 ARG M O 1
ATOM 11020 N N . ALA M 5 238 ? 112.547 112.787 118.893 1.00 55.32 238 ALA M N 1
ATOM 11021 C CA . ALA M 5 238 ? 113.959 112.914 119.230 1.00 52.70 238 ALA M CA 1
ATOM 11022 C C . ALA M 5 238 ? 114.519 111.520 119.441 1.00 55.14 238 ALA M C 1
ATOM 11023 O O . ALA M 5 238 ? 115.620 111.190 118.978 1.00 58.94 238 ALA M O 1
ATOM 11025 N N . GLN M 5 239 ? 113.737 110.695 120.137 1.00 51.32 239 GLN M N 1
ATOM 11026 C CA . GLN M 5 239 ? 114.115 109.303 120.332 1.00 54.55 239 GLN M CA 1
ATOM 11027 C C . GLN M 5 239 ? 114.238 108.589 118.994 1.00 55.31 239 GLN M C 1
ATOM 11028 O O . GLN M 5 239 ? 115.217 107.877 118.747 1.00 62.29 239 GLN M O 1
ATOM 11034 N N . LEU M 5 240 ? 113.264 108.791 118.103 1.00 51.29 240 LEU M N 1
ATOM 11035 C CA . LEU M 5 240 ? 113.330 108.176 116.783 1.00 55.26 240 LEU M CA 1
ATOM 11036 C C . LEU M 5 240 ? 114.470 108.754 115.958 1.00 56.07 240 LEU M C 1
ATOM 11037 O O . LEU M 5 240 ? 115.134 108.026 115.213 1.00 56.98 240 LEU M O 1
ATOM 11042 N N . PHE M 5 241 ? 114.708 110.064 116.070 1.00 55.62 241 PHE M N 1
ATOM 11043 C CA . PHE M 5 241 ? 115.824 110.674 115.354 1.00 52.16 241 PHE M CA 1
ATOM 11044 C C . PHE M 5 241 ? 117.141 110.005 115.719 1.00 50.99 241 PHE M C 1
ATOM 11045 O O . PHE M 5 241 ? 117.892 109.566 114.839 1.00 54.28 241 PHE M O 1
ATOM 11053 N N . TRP M 5 242 ? 117.431 109.900 117.014 1.00 53.51 242 TRP M N 1
ATOM 11054 C CA . TRP M 5 242 ? 118.690 109.294 117.429 1.00 48.75 242 TRP M CA 1
ATOM 11055 C C . TRP M 5 242 ? 118.728 107.789 117.195 1.00 49.30 242 TRP M C 1
ATOM 11056 O O . TRP M 5 242 ? 119.801 107.249 116.898 1.00 57.21 242 TRP M O 1
ATOM 11067 N N . ARG M 5 243 ? 117.586 107.104 117.299 1.00 47.79 243 ARG M N 1
ATOM 11068 C CA . ARG M 5 243 ? 117.531 105.679 117.000 1.00 48.35 243 ARG M CA 1
ATOM 11069 C C . ARG M 5 243 ? 117.830 105.407 115.532 1.00 47.30 243 ARG M C 1
ATOM 11070 O O . ARG M 5 243 ? 118.516 104.433 115.206 1.00 47.92 243 ARG M O 1
ATOM 11078 N N . TRP M 5 244 ? 117.324 106.252 114.633 1.00 48.54 244 TRP M N 1
ATOM 11079 C CA . TRP M 5 244 ? 117.634 106.116 113.217 1.00 47.67 244 TRP M CA 1
ATOM 11080 C C . TRP M 5 244 ? 119.044 106.582 112.886 1.00 49.21 244 TRP M C 1
ATOM 11081 O O . TRP M 5 244 ? 119.630 106.096 111.913 1.00 49.35 244 TRP M O 1
ATOM 11092 N N . CYS M 5 245 ? 119.597 107.511 113.664 1.00 52.70 245 CYS M N 1
ATOM 11093 C CA . CYS M 5 245 ? 120.953 107.985 113.425 1.00 52.72 245 CYS M CA 1
ATOM 11094 C C . CYS M 5 245 ? 122.012 106.964 113.836 1.00 55.98 245 CYS M C 1
ATOM 11095 O O . CYS M 5 245 ? 122.960 106.721 113.084 1.00 60.44 245 CYS M O 1
ATOM 11098 N N . MET M 5 246 ? 121.875 106.356 115.017 1.00 50.96 246 MET M N 1
ATOM 11099 C CA . MET M 5 246 ? 122.926 105.488 115.532 1.00 52.96 246 MET M CA 1
ATOM 11100 C C . MET M 5 246 ? 122.446 104.181 116.147 1.00 51.50 246 MET M C 1
ATOM 11101 O O . MET M 5 246 ? 123.289 103.352 116.504 1.00 53.33 246 MET M O 1
ATOM 11106 N N . GLY M 5 247 ? 121.143 103.972 116.293 1.00 47.38 247 GLY M N 1
ATOM 11107 C CA . GLY M 5 247 ? 120.644 102.700 116.772 1.00 47.57 247 GLY M CA 1
ATOM 11108 C C . GLY M 5 247 ? 120.283 102.633 118.238 1.00 52.89 247 GLY M C 1
ATOM 11109 O O . GLY M 5 247 ? 119.883 101.562 118.708 1.00 61.03 247 GLY M O 1
ATOM 11110 N N . PHE M 5 248 ? 120.411 103.730 118.979 1.00 50.14 248 PHE M N 1
ATOM 11111 C CA . PHE M 5 248 ? 119.956 103.761 120.360 1.00 51.08 248 PHE M CA 1
ATOM 11112 C C . PHE M 5 248 ? 119.581 105.189 120.724 1.00 48.72 248 PHE M C 1
ATOM 11113 O O . PHE M 5 248 ? 120.113 106.149 120.162 1.00 57.57 248 PHE M O 1
ATOM 11121 N N . ASN M 5 249 ? 118.651 105.317 121.668 1.00 46.80 249 ASN M N 1
ATOM 11122 C CA . ASN M 5 249 ? 118.161 106.613 122.109 1.00 49.68 249 ASN M CA 1
ATOM 11123 C C . ASN M 5 249 ? 118.051 106.608 123.628 1.00 53.18 249 ASN M C 1
ATOM 11124 O O . ASN M 5 249 ? 118.276 105.589 124.287 1.00 59.76 249 ASN M O 1
ATOM 11129 N N . ALA M 5 250 ? 117.700 107.765 124.185 1.00 53.70 250 ALA M N 1
ATOM 11130 C CA . ALA M 5 250 ? 117.633 107.934 125.630 1.00 56.35 250 ALA M CA 1
ATOM 11131 C C . ALA M 5 250 ? 116.580 108.979 125.949 1.00 60.33 250 ALA M C 1
ATOM 11132 O O . ALA M 5 250 ? 116.767 110.152 125.623 1.00 76.84 250 ALA M O 1
ATOM 11134 N N . ASN M 5 251 ? 115.508 108.571 126.626 1.00 43.77 251 ASN M N 1
ATOM 11135 C CA . ASN M 5 251 ? 114.412 109.494 126.897 1.00 52.04 251 ASN M CA 1
ATOM 11136 C C . ASN M 5 251 ? 114.862 110.617 127.825 1.00 52.23 251 ASN M C 1
ATOM 11137 O O . ASN M 5 251 ? 116.016 110.642 128.264 1.00 47.41 251 ASN M O 1
ATOM 11142 N N . ALA M 5 252 ? 113.953 111.551 128.122 1.00 52.33 252 ALA M N 1
ATOM 11143 C CA . ALA M 5 252 ? 114.325 112.797 128.785 1.00 50.59 252 ALA M CA 1
ATOM 11144 C C . ALA M 5 252 ? 115.083 112.576 130.086 1.00 49.80 252 ALA M C 1
ATOM 11145 O O . ALA M 5 252 ? 116.013 113.334 130.381 1.00 54.20 252 ALA M O 1
ATOM 11147 N N . TYR M 5 253 ? 114.720 111.560 130.865 1.00 42.69 253 TYR M N 1
ATOM 11148 C CA . TYR M 5 253 ? 115.390 111.309 132.134 1.00 47.24 253 TYR M CA 1
ATOM 11149 C C . TYR M 5 253 ? 116.798 110.751 131.948 1.00 50.68 253 TYR M C 1
ATOM 11150 O O . TYR M 5 253 ? 117.736 111.197 132.615 1.00 50.65 253 TYR M O 1
ATOM 11159 N N . SER M 5 254 ? 116.959 109.778 131.047 1.00 49.57 254 SER M N 1
ATOM 11160 C CA . SER M 5 254 ? 118.247 109.108 130.890 1.00 45.66 254 SER M CA 1
ATOM 11161 C C . SER M 5 254 ? 119.321 110.056 130.372 1.00 47.68 254 SER M C 1
ATOM 11162 O O . SER M 5 254 ? 120.476 110.000 130.812 1.00 53.75 254 SER M O 1
ATOM 11165 N N . ILE M 5 255 ? 118.963 110.927 129.425 1.00 47.51 255 ILE M N 1
ATOM 11166 C CA . ILE M 5 255 ? 119.959 111.813 128.832 1.00 50.52 255 ILE M CA 1
ATOM 11167 C C . ILE M 5 255 ? 120.499 112.799 129.861 1.00 50.70 255 ILE M C 1
ATOM 11168 O O . ILE M 5 255 ? 121.686 113.145 129.836 1.00 57.55 255 ILE M O 1
ATOM 11173 N N . HIS M 5 256 ? 119.658 113.256 130.788 1.00 49.51 256 HIS M N 1
ATOM 11174 C CA . HIS M 5 256 ? 120.144 114.161 131.822 1.00 48.47 256 HIS M CA 1
ATOM 11175 C C . HIS M 5 256 ? 121.036 113.436 132.821 1.00 48.15 256 HIS M C 1
ATOM 11176 O O . HIS M 5 256 ? 121.997 114.024 133.331 1.00 50.37 256 HIS M O 1
ATOM 11183 N N . LEU M 5 257 ? 120.749 112.162 133.097 1.00 43.07 257 LEU M N 1
ATOM 11184 C CA . LEU M 5 257 ? 121.673 111.351 133.883 1.00 41.52 257 LEU M CA 1
ATOM 11185 C C . LEU M 5 257 ? 123.023 111.240 133.188 1.00 46.40 257 LEU M C 1
ATOM 11186 O O . LEU M 5 257 ? 124.075 111.359 133.830 1.00 47.95 257 LEU M O 1
ATOM 11191 N N . TRP M 5 258 ? 123.008 111.016 131.871 1.00 48.23 258 TRP M N 1
ATOM 11192 C CA . TRP M 5 258 ? 124.253 110.962 131.112 1.00 44.22 258 TRP M CA 1
ATOM 11193 C C . TRP M 5 258 ? 125.013 112.276 131.209 1.00 39.66 258 TRP M C 1
ATOM 11194 O O . TRP M 5 258 ? 126.231 112.283 131.415 1.00 43.34 258 TRP M O 1
ATOM 11205 N N . ALA M 5 259 ? 124.307 113.396 131.058 1.00 39.16 259 ALA M N 1
ATOM 11206 C CA . ALA M 5 259 ? 124.951 114.702 131.143 1.00 38.58 259 ALA M CA 1
ATOM 11207 C C . ALA M 5 259 ? 125.593 114.908 132.509 1.00 45.62 259 ALA M C 1
ATOM 11208 O O . ALA M 5 259 ? 126.772 115.276 132.608 1.00 54.63 259 ALA M O 1
ATOM 11210 N N . PHE M 5 260 ? 124.832 114.652 133.576 1.00 42.05 260 PHE M N 1
ATOM 11211 C CA . PHE M 5 260 ? 125.347 114.843 134.928 1.00 38.96 260 PHE M CA 1
ATOM 11212 C C . PHE M 5 260 ? 126.572 113.976 135.179 1.00 37.67 260 PHE M C 1
ATOM 11213 O O . PHE M 5 260 ? 127.583 114.450 135.710 1.00 39.62 260 PHE M O 1
ATOM 11221 N N . TRP M 5 261 ? 126.504 112.698 134.799 1.00 36.19 261 TRP M N 1
ATOM 11222 C CA . TRP M 5 261 ? 127.606 111.795 135.107 1.00 40.45 261 TRP M CA 1
ATOM 11223 C C . TRP M 5 261 ? 128.838 112.105 134.267 1.00 39.57 261 TRP M C 1
ATOM 11224 O O . TRP M 5 261 ? 129.962 112.088 134.783 1.00 40.25 261 TRP M O 1
ATOM 11235 N N . PHE M 5 262 ? 128.654 112.400 132.976 1.00 43.77 262 PHE M N 1
ATOM 11236 C CA . PHE M 5 262 ? 129.785 112.765 132.134 1.00 46.96 262 PHE M CA 1
ATOM 11237 C C . PHE M 5 262 ? 130.453 114.041 132.616 1.00 46.93 262 PHE M C 1
ATOM 11238 O O . PHE M 5 262 ? 131.679 114.170 132.519 1.00 43.24 262 PHE M O 1
ATOM 11246 N N . ALA M 5 263 ? 129.676 114.994 133.130 1.00 46.07 263 ALA M N 1
ATOM 11247 C CA . ALA M 5 263 ? 130.286 116.215 133.635 1.00 41.71 263 ALA M CA 1
ATOM 11248 C C . ALA M 5 263 ? 130.994 115.985 134.966 1.00 47.11 263 ALA M C 1
ATOM 11249 O O . ALA M 5 263 ? 132.094 116.504 135.181 1.00 51.63 263 ALA M O 1
ATOM 11251 N N . TRP M 5 264 ? 130.389 115.206 135.869 1.00 42.51 264 TRP M N 1
ATOM 11252 C CA . TRP M 5 264 ? 130.980 115.025 137.191 1.00 38.22 264 TRP M CA 1
ATOM 11253 C C . TRP M 5 264 ? 132.236 114.164 137.134 1.00 41.74 264 TRP M C 1
ATOM 11254 O O . TRP M 5 264 ? 133.224 114.454 137.819 1.00 45.87 264 TRP M O 1
ATOM 11265 N N . LEU M 5 265 ? 132.219 113.095 136.331 1.00 41.28 265 LEU M N 1
ATOM 11266 C CA . LEU M 5 265 ? 133.361 112.190 136.274 1.00 40.66 265 LEU M CA 1
ATOM 11267 C C . LEU M 5 265 ? 134.624 112.882 135.783 1.00 41.86 265 LEU M C 1
ATOM 11268 O O . LEU M 5 265 ? 135.729 112.450 136.133 1.00 40.22 265 LEU M O 1
ATOM 11273 N N . CYS M 5 266 ? 134.486 113.938 134.977 1.00 44.93 266 CYS M N 1
ATOM 11274 C CA . CYS M 5 266 ? 135.653 114.671 134.502 1.00 43.65 266 CYS M CA 1
ATOM 11275 C C . CYS M 5 266 ? 136.423 115.304 135.652 1.00 41.51 266 CYS M C 1
ATOM 11276 O O . CYS M 5 266 ? 137.657 115.351 135.618 1.00 43.10 266 CYS M O 1
ATOM 11279 N N . GLY M 5 267 ? 135.721 115.808 136.667 1.00 43.33 267 GLY M N 1
ATOM 11280 C CA . GLY M 5 267 ? 136.413 116.375 137.812 1.00 43.71 267 GLY M CA 1
ATOM 11281 C C . GLY M 5 267 ? 137.205 115.341 138.589 1.00 44.08 267 GLY M C 1
ATOM 11282 O O . GLY M 5 267 ? 138.377 115.553 138.909 1.00 49.23 267 GLY M O 1
ATOM 11283 N N . ILE M 5 268 ? 136.581 114.198 138.887 1.00 33.72 268 ILE M N 1
ATOM 11284 C CA . ILE M 5 268 ? 137.231 113.184 139.716 1.00 34.15 268 ILE M CA 1
ATOM 11285 C C . ILE M 5 268 ? 138.394 112.545 138.967 1.00 39.22 268 ILE M C 1
ATOM 11286 O O . ILE M 5 268 ? 139.508 112.417 139.498 1.00 46.32 268 ILE M O 1
ATOM 11291 N N . THR M 5 269 ? 138.149 112.119 137.729 1.00 45.17 269 THR M N 1
ATOM 11292 C CA . THR M 5 269 ? 139.195 111.599 136.858 1.00 46.72 269 THR M CA 1
ATOM 11293 C C . THR M 5 269 ? 139.901 112.816 136.284 1.00 49.01 269 THR M C 1
ATOM 11294 O O . THR M 5 269 ? 139.480 113.374 135.269 1.00 59.73 269 THR M O 1
ATOM 11298 N N . GLY M 5 270 ? 140.980 113.218 136.937 1.00 42.04 270 GLY M N 1
ATOM 11299 C CA . GLY M 5 270 ? 141.675 114.445 136.620 1.00 46.73 270 GLY M CA 1
ATOM 11300 C C . GLY M 5 270 ? 142.088 115.149 137.891 1.00 48.84 270 GLY M C 1
ATOM 11301 O O . GLY M 5 270 ? 143.222 115.622 137.987 1.00 59.29 270 GLY M O 1
ATOM 11302 N N . ALA M 5 271 ? 141.236 115.129 138.918 1.00 41.26 271 ALA M N 1
ATOM 11303 C CA . ALA M 5 271 ? 141.742 115.375 140.260 1.00 41.05 271 ALA M CA 1
ATOM 11304 C C . ALA M 5 271 ? 142.677 114.255 140.673 1.00 44.49 271 ALA M C 1
ATOM 11305 O O . ALA M 5 271 ? 143.726 114.505 141.282 1.00 39.23 271 ALA M O 1
ATOM 11307 N N . LEU M 5 272 ? 142.327 113.017 140.315 1.00 48.51 272 LEU M N 1
ATOM 11308 C CA . LEU M 5 272 ? 143.250 111.905 140.511 1.00 42.84 272 LEU M CA 1
ATOM 11309 C C . LEU M 5 272 ? 144.532 112.106 139.711 1.00 40.39 272 LEU M C 1
ATOM 11310 O O . LEU M 5 272 ? 145.628 111.819 140.204 1.00 37.48 272 LEU M O 1
ATOM 11315 N N . GLY M 5 273 ? 144.416 112.597 138.475 1.00 39.98 273 GLY M N 1
ATOM 11316 C CA . GLY M 5 273 ? 145.601 112.813 137.660 1.00 39.64 273 GLY M CA 1
ATOM 11317 C C . GLY M 5 273 ? 146.525 113.872 138.229 1.00 44.53 273 GLY M C 1
ATOM 11318 O O . GLY M 5 273 ? 147.746 113.700 138.245 1.00 43.33 273 GLY M O 1
ATOM 11319 N N . VAL M 5 274 ? 145.958 114.986 138.695 1.00 46.63 274 VAL M N 1
ATOM 11320 C CA . VAL M 5 274 ? 146.770 116.024 139.319 1.00 46.40 274 VAL M CA 1
ATOM 11321 C C . VAL M 5 274 ? 147.408 115.507 140.601 1.00 48.64 274 VAL M C 1
ATOM 11322 O O . VAL M 5 274 ? 148.582 115.779 140.878 1.00 53.52 274 VAL M O 1
ATOM 11326 N N . PHE M 5 275 ? 146.651 114.751 141.401 1.00 45.34 275 PHE M N 1
ATOM 11327 C CA . PHE M 5 275 ? 147.175 114.282 142.681 1.00 48.13 275 PHE M CA 1
ATOM 11328 C C . PHE M 5 275 ? 148.380 113.367 142.496 1.00 45.29 275 PHE M C 1
ATOM 11329 O O . PHE M 5 275 ? 149.374 113.487 143.220 1.00 54.21 275 PHE M O 1
ATOM 11337 N N . PHE M 5 276 ? 148.316 112.450 141.529 1.00 40.55 276 PHE M N 1
ATOM 11338 C CA . PHE M 5 276 ? 149.375 111.459 141.376 1.00 44.64 276 PHE M CA 1
ATOM 11339 C C . PHE M 5 276 ? 150.625 112.023 140.714 1.00 44.15 276 PHE M C 1
ATOM 11340 O O . PHE M 5 276 ? 151.659 111.347 140.702 1.00 40.34 276 PHE M O 1
ATOM 11348 N N . SER M 5 277 ? 150.559 113.237 140.169 1.00 50.02 277 SER M N 1
ATOM 11349 C CA . SER M 5 277 ? 151.689 113.835 139.458 1.00 49.32 277 SER M CA 1
ATOM 11350 C C . SER M 5 277 ? 152.615 114.537 140.454 1.00 52.08 277 SER M C 1
ATOM 11351 O O . SER M 5 277 ? 152.696 115.764 140.533 1.00 60.11 277 SER M O 1
ATOM 11354 N N . MET M 5 278 ? 153.327 113.723 141.229 1.00 48.03 278 MET M N 1
ATOM 11355 C CA . MET M 5 278 ? 154.313 114.236 142.171 1.00 44.14 278 MET M CA 1
ATOM 11356 C C . MET M 5 278 ? 155.420 113.204 142.363 1.00 45.55 278 MET M C 1
ATOM 11357 O O . MET M 5 278 ? 155.227 112.029 142.028 1.00 54.61 278 MET M O 1
ATOM 11362 N N . PRO M 5 279 ? 156.590 113.596 142.885 1.00 50.05 279 PRO M N 1
ATOM 11363 C CA . PRO M 5 279 ? 157.712 112.646 142.969 1.00 52.36 279 PRO M CA 1
ATOM 11364 C C . PRO M 5 279 ? 157.411 111.398 143.777 1.00 47.27 279 PRO M C 1
ATOM 11365 O O . PRO M 5 279 ? 158.062 110.370 143.554 1.00 53.92 279 PRO M O 1
ATOM 11369 N N . ASP M 5 280 ? 156.461 111.450 144.708 1.00 46.97 280 ASP M N 1
ATOM 11370 C CA . ASP M 5 280 ? 156.101 110.271 145.482 1.00 50.36 280 ASP M CA 1
ATOM 11371 C C . ASP M 5 280 ? 155.476 109.168 144.638 1.00 52.40 280 ASP M C 1
ATOM 11372 O O . ASP M 5 280 ? 155.688 107.990 144.942 1.00 57.05 280 ASP M O 1
ATOM 11377 N N . PHE M 5 281 ? 154.716 109.509 143.595 1.00 45.58 281 PHE M N 1
ATOM 11378 C CA . PHE M 5 281 ? 154.058 108.496 142.773 1.00 49.55 281 PHE M CA 1
ATOM 11379 C C . PHE M 5 281 ? 154.613 108.470 141.354 1.00 49.03 281 PHE M C 1
ATOM 11380 O O . PHE M 5 281 ? 155.132 107.435 140.930 1.00 49.02 281 PHE M O 1
ATOM 11388 N N . VAL M 5 282 ? 154.532 109.569 140.605 1.00 49.35 282 VAL M N 1
ATOM 11389 C CA . VAL M 5 282 ? 155.018 109.620 139.230 1.00 49.79 282 VAL M CA 1
ATOM 11390 C C . VAL M 5 282 ? 155.776 110.923 139.025 1.00 55.78 282 VAL M C 1
ATOM 11391 O O . VAL M 5 282 ? 155.236 112.006 139.272 1.00 64.56 282 VAL M O 1
ATOM 11395 N N . ASN M 5 283 ? 157.013 110.816 138.553 1.00 52.60 283 ASN M N 1
ATOM 11396 C CA . ASN M 5 283 ? 157.849 111.971 138.250 1.00 53.55 283 ASN M CA 1
ATOM 11397 C C . ASN M 5 283 ? 157.962 112.245 136.760 1.00 51.63 283 ASN M C 1
ATOM 11398 O O . ASN M 5 283 ? 157.919 113.404 136.344 1.00 60.31 283 ASN M O 1
ATOM 11403 N N . ASN M 5 284 ? 158.099 111.200 135.949 1.00 51.21 284 ASN M N 1
ATOM 11404 C CA . ASN M 5 284 ? 158.192 111.306 134.496 1.00 53.84 284 ASN M CA 1
ATOM 11405 C C . ASN M 5 284 ? 157.020 110.549 133.886 1.00 55.12 284 ASN M C 1
ATOM 11406 O O . ASN M 5 284 ? 156.978 109.316 133.942 1.00 59.47 284 ASN M O 1
ATOM 11411 N N . TRP M 5 285 ? 156.069 111.281 133.306 1.00 47.30 285 TRP M N 1
ATOM 11412 C CA . TRP M 5 285 ? 154.954 110.617 132.644 1.00 48.15 285 TRP M CA 1
ATOM 11413 C C . TRP M 5 285 ? 155.364 110.012 131.308 1.00 47.90 285 TRP M C 1
ATOM 11414 O O . TRP M 5 285 ? 154.783 109.007 130.885 1.00 56.18 285 TRP M O 1
ATOM 11425 N N . PHE M 5 286 ? 156.360 110.591 130.633 1.00 43.52 286 PHE M N 1
ATOM 11426 C CA . PHE M 5 286 ? 156.854 109.961 129.413 1.00 49.61 286 PHE M CA 1
ATOM 11427 C C . PHE M 5 286 ? 157.642 108.696 129.720 1.00 48.48 286 PHE M C 1
ATOM 11428 O O . PHE M 5 286 ? 157.572 107.728 128.958 1.00 52.16 286 PHE M O 1
ATOM 11436 N N . GLN M 5 287 ? 158.394 108.678 130.821 1.00 53.43 287 GLN M N 1
ATOM 11437 C CA . GLN M 5 287 ? 159.008 107.427 131.256 1.00 50.96 287 GLN M CA 1
ATOM 11438 C C . GLN M 5 287 ? 157.943 106.421 131.672 1.00 51.82 287 GLN M C 1
ATOM 11439 O O . GLN M 5 287 ? 158.108 105.213 131.469 1.00 52.22 287 GLN M O 1
ATOM 11445 N N . TRP M 5 288 ? 156.844 106.905 132.255 1.00 53.92 288 TRP M N 1
ATOM 11446 C CA . TRP M 5 288 ? 155.714 106.032 132.553 1.00 48.59 288 TRP M CA 1
ATOM 11447 C C . TRP M 5 288 ? 155.167 105.393 131.283 1.00 54.61 288 TRP M C 1
ATOM 11448 O O . TRP M 5 288 ? 154.897 104.187 131.252 1.00 55.13 288 TRP M O 1
ATOM 11459 N N . GLY M 5 289 ? 154.998 106.188 130.224 1.00 54.89 289 GLY M N 1
ATOM 11460 C CA . GLY M 5 289 ? 154.557 105.655 128.947 1.00 46.11 289 GLY M CA 1
ATOM 11461 C C . GLY M 5 289 ? 155.556 104.724 128.295 1.00 49.45 289 GLY M C 1
ATOM 11462 O O . GLY M 5 289 ? 155.153 103.766 127.628 1.00 60.50 289 GLY M O 1
ATOM 11463 N N . ILE M 5 290 ? 156.850 104.998 128.459 1.00 44.33 290 ILE M N 1
ATOM 11464 C CA . ILE M 5 290 ? 157.881 104.085 127.982 1.00 45.30 290 ILE M CA 1
ATOM 11465 C C . ILE M 5 290 ? 157.772 102.743 128.691 1.00 45.88 290 ILE M C 1
ATOM 11466 O O . ILE M 5 290 ? 157.847 101.688 128.050 1.00 48.49 290 ILE M O 1
ATOM 11471 N N . GLU M 5 291 ? 157.582 102.756 130.009 1.00 48.41 291 GLU M N 1
ATOM 11472 C CA . GLU M 5 291 ? 157.345 101.531 130.758 1.00 49.21 291 GLU M CA 1
ATOM 11473 C C . GLU M 5 291 ? 156.000 100.895 130.434 1.00 52.94 291 GLU M C 1
ATOM 11474 O O . GLU M 5 291 ? 155.814 99.706 130.712 1.00 59.06 291 GLU M O 1
ATOM 11480 N N . ALA M 5 292 ? 155.065 101.652 129.861 1.00 51.06 292 ALA M N 1
ATOM 11481 C CA . ALA M 5 292 ? 153.791 101.118 129.399 1.00 47.40 292 ALA M CA 1
ATOM 11482 C C . ALA M 5 292 ? 153.827 100.731 127.926 1.00 50.24 292 ALA M C 1
ATOM 11483 O O . ALA M 5 292 ? 152.872 100.126 127.429 1.00 43.48 292 ALA M O 1
ATOM 11485 N N . GLY M 5 293 ? 154.904 101.066 127.219 1.00 63.43 293 GLY M N 1
ATOM 11486 C CA . GLY M 5 293 ? 155.052 100.673 125.833 1.00 57.10 293 GLY M CA 1
ATOM 11487 C C . GLY M 5 293 ? 154.110 101.348 124.865 1.00 56.55 293 GLY M C 1
ATOM 11488 O O . GLY M 5 293 ? 153.911 100.842 123.759 1.00 61.57 293 GLY M O 1
ATOM 11489 N N . ILE M 5 294 ? 153.524 102.481 125.244 1.00 52.13 294 ILE M N 1
ATOM 11490 C CA . ILE M 5 294 ? 152.611 103.194 124.358 1.00 52.00 294 ILE M CA 1
ATOM 11491 C C . ILE M 5 294 ? 153.322 104.232 123.498 1.00 56.15 294 IL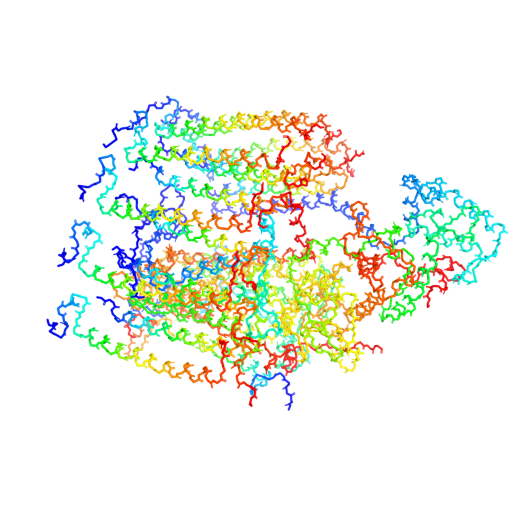E M C 1
ATOM 11492 O O . ILE M 5 294 ? 152.709 104.764 122.559 1.00 66.79 294 ILE M O 1
ATOM 11497 N N . ASN M 5 295 ? 154.586 104.531 123.779 1.00 49.83 295 ASN M N 1
ATOM 11498 C CA . ASN M 5 295 ? 155.313 105.513 122.991 1.00 53.03 295 ASN M CA 1
ATOM 11499 C C . ASN M 5 295 ? 155.821 104.895 121.696 1.00 53.34 295 ASN M C 1
ATOM 11500 O O . ASN M 5 295 ? 156.227 103.731 121.660 1.00 62.21 295 ASN M O 1
ATOM 11505 N N . TYR M 5 296 ? 155.788 105.679 120.632 1.00 49.85 296 TYR M N 1
ATOM 11506 C CA . TYR M 5 296 ? 156.533 105.323 119.436 1.00 49.86 296 TYR M CA 1
ATOM 11507 C C . TYR M 5 296 ? 158.020 105.379 119.778 1.00 56.47 296 TYR M C 1
ATOM 11508 O O . TYR M 5 296 ? 158.457 106.324 120.446 1.00 67.05 296 TYR M O 1
ATOM 11517 N N . PRO M 5 297 ? 158.818 104.392 119.371 1.00 46.50 297 PRO M N 1
ATOM 11518 C CA . PRO M 5 297 ? 160.185 104.277 119.906 1.00 48.24 297 PRO M CA 1
ATOM 11519 C C . PRO M 5 297 ? 161.029 105.515 119.616 1.00 50.30 297 PRO M C 1
ATOM 11520 O O . PRO M 5 297 ? 160.945 106.110 118.541 1.00 53.08 297 PRO M O 1
ATOM 11524 N N . GLN M 5 298 ? 161.857 105.894 120.596 1.00 60.08 298 GLN M N 1
ATOM 11525 C CA . GLN M 5 298 ? 162.577 107.165 120.585 1.00 58.04 298 GLN M CA 1
ATOM 11526 C C . GLN M 5 298 ? 163.622 107.227 119.477 1.00 63.03 298 GLN M C 1
ATOM 11527 O O . GLN M 5 298 ? 163.542 108.081 118.588 1.00 73.95 298 GLN M O 1
ATOM 11533 N N . GLY M 5 299 ? 164.608 106.340 119.522 1.00 51.55 299 GLY M N 1
ATOM 11534 C CA . GLY M 5 299 ? 165.641 106.325 118.518 1.00 54.68 299 GLY M CA 1
ATOM 11535 C C . GLY M 5 299 ? 167.037 106.370 119.101 1.00 58.40 299 GLY M C 1
ATOM 11536 O O . GLY M 5 299 ? 167.235 106.489 120.315 1.00 63.30 299 GLY M O 1
ATOM 11537 N N . PRO M 5 300 ? 168.035 106.266 118.234 1.00 59.57 300 PRO M N 1
ATOM 11538 C CA . PRO M 5 300 ? 169.427 106.237 118.697 1.00 62.73 300 PRO M CA 1
ATOM 11539 C C . PRO M 5 300 ? 169.900 107.554 119.294 1.00 60.29 300 PRO M C 1
ATOM 11540 O O . PRO M 5 300 ? 169.432 108.632 118.913 1.00 57.31 300 PRO M O 1
ATOM 11544 N N . THR M 5 301 ? 170.821 107.465 120.245 1.00 65.00 301 THR M N 1
ATOM 11545 C CA . THR M 5 301 ? 171.486 108.651 120.760 1.00 60.05 301 THR M CA 1
ATOM 11546 C C . THR M 5 301 ? 172.548 109.118 119.764 1.00 59.25 301 THR M C 1
ATOM 11547 O O . THR M 5 301 ? 173.001 108.328 118.928 1.00 63.39 301 THR M O 1
ATOM 11551 N N . PRO M 5 302 ? 172.954 110.386 119.809 1.00 57.98 302 PRO M N 1
ATOM 11552 C CA . PRO M 5 302 ? 173.976 110.878 118.874 1.00 58.07 302 PRO M CA 1
ATOM 11553 C C . PRO M 5 302 ? 175.280 110.119 119.034 1.00 56.97 302 PRO M C 1
ATOM 11554 O O . PRO M 5 302 ? 175.640 109.712 120.149 1.00 63.40 302 PRO M O 1
ATOM 11558 N N . PRO M 5 303 ? 176.011 109.898 117.936 1.00 59.40 303 PRO M N 1
ATOM 11559 C CA . PRO M 5 303 ? 177.253 109.115 118.009 1.00 63.62 303 PRO M CA 1
ATOM 11560 C C . PRO M 5 303 ? 178.293 109.714 118.942 1.00 64.40 303 PRO M C 1
ATOM 11561 O O . PRO M 5 303 ? 178.727 109.057 119.893 1.00 62.26 303 PRO M O 1
ATOM 11565 N N . VAL M 5 304 ? 178.683 110.960 118.673 1.00 73.85 304 VAL M N 1
ATOM 11566 C CA . VAL M 5 304 ? 179.716 111.682 119.421 1.00 72.20 304 VAL M CA 1
ATOM 11567 C C . VAL M 5 304 ? 181.073 110.984 119.325 1.00 69.81 304 VAL M C 1
ATOM 11568 O O . VAL M 5 304 ? 181.245 109.843 119.755 1.00 70.83 304 VAL M O 1
ATOM 11572 N N . GLY N 6 6 ? 160.016 92.404 136.789 1.00 102.28 6 GLY N N 1
ATOM 11573 C CA . GLY N 6 6 ? 160.298 93.747 136.317 1.00 102.49 6 GLY N CA 1
ATOM 11574 C C . GLY N 6 6 ? 160.286 94.782 137.423 1.00 100.74 6 GLY N C 1
ATOM 11575 O O . GLY N 6 6 ? 159.514 94.677 138.375 1.00 99.30 6 GLY N O 1
ATOM 11576 N N . GLU N 6 7 ? 161.147 95.788 137.296 1.00 102.63 7 GLU N N 1
ATOM 11577 C CA . GLU N 6 7 ? 161.271 96.864 138.277 1.00 102.33 7 GLU N CA 1
ATOM 11578 C C . GLU N 6 7 ? 160.827 98.163 137.611 1.00 102.10 7 GLU N C 1
ATOM 11579 O O . GLU N 6 7 ? 161.614 98.829 136.934 1.00 100.27 7 GLU N O 1
ATOM 11585 N N . ALA N 6 8 ? 159.562 98.520 137.808 1.00 79.54 8 ALA N N 1
ATOM 11586 C CA . ALA N 6 8 ? 159.010 99.755 137.268 1.00 73.65 8 ALA N CA 1
ATOM 11587 C C . ALA N 6 8 ? 159.258 100.884 138.259 1.00 70.33 8 ALA N C 1
ATOM 11588 O O . ALA N 6 8 ? 158.818 100.814 139.412 1.00 74.99 8 ALA N O 1
ATOM 11590 N N . THR N 6 9 ? 159.968 101.920 137.813 1.00 55.88 9 THR N N 1
ATOM 11591 C CA . THR N 6 9 ? 160.289 103.036 138.697 1.00 62.11 9 THR N CA 1
ATOM 11592 C C . THR N 6 9 ? 159.048 103.864 139.013 1.00 61.92 9 THR N C 1
ATOM 11593 O O . THR N 6 9 ? 158.806 104.226 140.169 1.00 67.74 9 THR N O 1
ATOM 11597 N N . GLN N 6 10 ? 158.248 104.175 137.993 1.00 49.85 10 GLN N N 1
ATOM 11598 C CA . GLN N 6 10 ? 157.057 105.007 138.164 1.00 52.66 10 GLN N CA 1
ATOM 11599 C C . GLN N 6 10 ? 155.840 104.110 138.376 1.00 56.05 10 GLN N C 1
ATOM 11600 O O . GLN N 6 10 ? 155.124 103.739 137.443 1.00 56.83 10 GLN N O 1
ATOM 11606 N N . MET N 6 11 ? 155.602 103.761 139.633 1.00 65.42 11 MET N N 1
ATOM 11607 C CA . MET N 6 11 ? 154.442 102.972 140.019 1.00 60.44 11 MET N CA 1
ATOM 11608 C C . MET N 6 11 ? 153.473 103.812 140.841 1.00 58.71 11 MET N C 1
ATOM 11609 O O . MET N 6 11 ? 153.867 104.578 141.722 1.00 57.55 11 MET N O 1
ATOM 11614 N N . ILE N 6 12 ? 152.191 103.657 140.539 1.00 53.80 12 ILE N N 1
ATOM 11615 C CA . ILE N 6 12 ? 151.118 104.261 141.325 1.00 55.34 12 ILE N CA 1
ATOM 11616 C C . ILE N 6 12 ? 150.611 103.145 142.231 1.00 54.85 12 ILE N C 1
ATOM 11617 O O . ILE N 6 12 ? 149.855 102.264 141.810 1.00 61.31 12 ILE N O 1
ATOM 11622 N N . GLY N 6 13 ? 151.062 103.151 143.482 1.00 50.80 13 GLY N N 1
ATOM 11623 C CA . GLY N 6 13 ? 150.780 102.066 144.389 1.00 52.32 13 GLY N CA 1
ATOM 11624 C C . GLY N 6 13 ? 151.286 100.749 143.839 1.00 55.74 13 GLY N C 1
ATOM 11625 O O . GLY N 6 13 ? 152.381 100.664 143.275 1.00 61.37 13 GLY N O 1
ATOM 11626 N N . PRO N 6 14 ? 150.497 99.691 143.996 1.00 58.45 14 PRO N N 1
ATOM 11627 C CA . PRO N 6 14 ? 150.867 98.403 143.398 1.00 58.24 14 PRO N CA 1
ATOM 11628 C C . PRO N 6 14 ? 150.294 98.222 142.001 1.00 56.40 14 PRO N C 1
ATOM 11629 O O . PRO N 6 14 ? 149.634 97.215 141.727 1.00 64.32 14 PRO N O 1
ATOM 11633 N N . LEU N 6 15 ? 150.539 99.178 141.109 1.00 49.60 15 LEU N N 1
ATOM 11634 C CA . LEU N 6 15 ? 149.978 99.157 139.763 1.00 52.99 15 LEU N CA 1
ATOM 11635 C C . LEU N 6 15 ? 151.078 99.463 138.758 1.00 54.34 15 LEU N C 1
ATOM 11636 O O . LEU N 6 15 ? 151.627 100.570 138.752 1.00 59.31 15 LEU N O 1
ATOM 11641 N N . THR N 6 16 ? 151.398 98.487 137.913 1.00 43.99 16 THR N N 1
ATOM 11642 C CA . THR N 6 16 ? 152.351 98.725 136.844 1.00 50.98 16 THR N CA 1
ATOM 11643 C C . THR N 6 16 ? 151.714 99.606 135.769 1.00 50.17 16 THR N C 1
ATOM 11644 O O . THR N 6 16 ? 150.492 99.601 135.598 1.00 45.87 16 THR N O 1
ATOM 11648 N N . PRO N 6 17 ? 152.524 100.390 135.043 1.00 47.75 17 PRO N N 1
ATOM 11649 C CA . PRO N 6 17 ? 151.967 101.322 134.051 1.00 48.06 17 PRO N CA 1
ATOM 11650 C C . PRO N 6 17 ? 151.103 100.660 132.986 1.00 47.45 17 PRO N C 1
ATOM 11651 O O . PRO N 6 17 ? 150.008 101.144 132.675 1.00 52.79 17 PRO N O 1
ATOM 11655 N N . ALA N 6 18 ? 151.592 99.554 132.420 1.00 44.43 18 ALA N N 1
ATOM 11656 C CA . ALA N 6 18 ? 150.834 98.843 131.398 1.00 49.20 18 ALA N CA 1
ATOM 11657 C C . ALA N 6 18 ? 149.522 98.294 131.937 1.00 48.71 18 ALA N C 1
ATOM 11658 O O . ALA N 6 18 ? 148.496 98.381 131.249 1.00 53.83 18 ALA N O 1
ATOM 11660 N N . ILE N 6 19 ? 149.535 97.735 133.147 1.00 43.19 19 ILE N N 1
ATOM 11661 C CA . ILE N 6 19 ? 148.304 97.257 133.758 1.00 45.53 19 ILE N CA 1
ATOM 11662 C C . ILE N 6 19 ? 147.323 98.403 133.947 1.00 41.96 19 ILE N C 1
ATOM 11663 O O . ILE N 6 19 ? 146.135 98.255 133.656 1.00 42.86 19 ILE N O 1
ATOM 11668 N N . LEU N 6 20 ? 147.794 99.558 134.412 1.00 48.86 20 LEU N N 1
ATOM 11669 C CA . LEU N 6 20 ? 146.932 100.715 134.604 1.00 48.89 20 LEU N CA 1
ATOM 11670 C C . LEU N 6 20 ? 146.320 101.208 133.300 1.00 44.75 20 LEU N C 1
ATOM 11671 O O . LEU N 6 20 ? 145.121 101.503 133.271 1.00 52.20 20 LEU N O 1
ATOM 11676 N N . CYS N 6 21 ? 147.102 101.299 132.226 1.00 46.12 21 CYS N N 1
ATOM 11677 C CA . CYS N 6 21 ? 146.570 101.714 130.932 1.00 48.50 21 CYS N CA 1
ATOM 11678 C C . CYS N 6 21 ? 145.555 100.729 130.368 1.00 46.68 21 CYS N C 1
ATOM 11679 O O . CYS N 6 21 ? 144.459 101.136 129.952 1.00 48.37 21 CYS N O 1
ATOM 11682 N N . TRP N 6 22 ? 145.892 99.436 130.357 1.00 42.18 22 TRP N N 1
ATOM 11683 C CA . TRP N 6 22 ? 144.970 98.441 129.824 1.00 40.77 22 TRP N CA 1
ATOM 11684 C C . TRP N 6 22 ? 143.703 98.336 130.660 1.00 44.38 22 TRP N C 1
ATOM 11685 O O . TRP N 6 22 ? 142.607 98.219 130.101 1.00 49.55 22 TRP N O 1
ATOM 11696 N N . ALA N 6 23 ? 143.825 98.377 131.989 1.00 47.39 23 ALA N N 1
ATOM 11697 C CA . ALA N 6 23 ? 142.651 98.321 132.848 1.00 43.70 23 ALA N CA 1
ATOM 11698 C C . ALA N 6 23 ? 141.764 99.537 132.638 1.00 39.93 23 ALA N C 1
ATOM 11699 O O . ALA N 6 23 ? 140.538 99.416 132.579 1.00 46.81 23 ALA N O 1
ATOM 11701 N N . SER N 6 24 ? 142.367 100.721 132.522 1.00 41.98 24 SER N N 1
ATOM 11702 C CA . SER N 6 24 ? 141.571 101.919 132.283 1.00 45.59 24 SER N CA 1
ATOM 11703 C C . SER N 6 24 ? 140.805 101.814 130.971 1.00 45.82 24 SER N C 1
ATOM 11704 O O . SER N 6 24 ? 139.595 102.072 130.931 1.00 50.48 24 SER N O 1
ATOM 11707 N N . LEU N 6 25 ? 141.483 101.401 129.895 1.00 37.77 25 LEU N N 1
ATOM 11708 C CA . LEU N 6 25 ? 140.805 101.281 128.607 1.00 37.42 25 LEU N CA 1
ATOM 11709 C C . LEU N 6 25 ? 139.687 100.244 128.662 1.00 35.93 25 LEU N C 1
ATOM 11710 O O . LEU N 6 25 ? 138.562 100.501 128.210 1.00 40.85 25 LEU N O 1
ATOM 11715 N N . ILE N 6 26 ? 139.977 99.068 129.225 1.00 32.02 26 ILE N N 1
ATOM 11716 C CA . ILE N 6 26 ? 138.998 97.986 129.247 1.00 35.82 26 ILE N CA 1
ATOM 11717 C C . ILE N 6 26 ? 137.797 98.365 130.103 1.00 40.30 26 ILE N C 1
ATOM 11718 O O . ILE N 6 26 ? 136.645 98.134 129.716 1.00 42.30 26 ILE N O 1
ATOM 11723 N N . LEU N 6 27 ? 138.043 98.954 131.276 1.00 40.67 27 LEU N N 1
ATOM 11724 C CA . LEU N 6 27 ? 136.951 99.378 132.140 1.00 40.22 27 LEU N CA 1
ATOM 11725 C C . LEU N 6 27 ? 136.100 100.447 131.473 1.00 39.98 27 LEU N C 1
ATOM 11726 O O . LEU N 6 27 ? 134.869 100.399 131.555 1.00 42.93 27 LEU N O 1
ATOM 11731 N N . THR N 6 28 ? 136.731 101.417 130.804 1.00 44.60 28 THR N N 1
ATOM 11732 C CA . THR N 6 28 ? 135.951 102.456 130.141 1.00 43.30 28 THR N CA 1
ATOM 11733 C C . THR N 6 28 ? 135.070 101.872 129.044 1.00 44.80 28 THR N C 1
ATOM 11734 O O . THR N 6 28 ? 133.880 102.196 128.964 1.00 45.83 28 THR N O 1
ATOM 11738 N N . VAL N 6 29 ? 135.625 100.990 128.207 1.00 42.57 29 VAL N N 1
ATOM 11739 C CA . VAL N 6 29 ? 134.828 100.408 127.127 1.00 41.83 29 VAL N CA 1
ATOM 11740 C C . VAL N 6 29 ? 133.700 99.546 127.687 1.00 40.21 29 VAL N C 1
ATOM 11741 O O . VAL N 6 29 ? 132.557 99.613 127.215 1.00 39.15 29 VAL N O 1
ATOM 11745 N N . LEU N 6 30 ? 133.999 98.724 128.697 1.00 36.20 30 LEU N N 1
ATOM 11746 C CA . LEU N 6 30 ? 132.978 97.854 129.271 1.00 37.83 30 LEU N CA 1
ATOM 11747 C C . LEU N 6 30 ? 131.859 98.666 129.909 1.00 39.96 30 LEU N C 1
ATOM 11748 O O . LEU N 6 30 ? 130.673 98.373 129.716 1.00 45.11 30 LEU N O 1
ATOM 11753 N N . GLY N 6 31 ? 132.221 99.696 130.677 1.00 37.95 31 GLY N N 1
ATOM 11754 C CA . GLY N 6 31 ? 131.212 100.538 131.293 1.00 32.03 31 GLY N CA 1
ATOM 11755 C C . GLY N 6 31 ? 130.370 101.269 130.272 1.00 41.51 31 GLY N C 1
ATOM 11756 O O . GLY N 6 31 ? 129.153 101.377 130.418 1.00 47.09 31 GLY N O 1
ATOM 11757 N N . LEU N 6 32 ? 131.008 101.780 129.215 1.00 44.01 32 LEU N N 1
ATOM 11758 C CA . LEU N 6 32 ? 130.257 102.473 128.175 1.00 40.13 32 LEU N CA 1
ATOM 11759 C C . LEU N 6 32 ? 129.274 101.536 127.487 1.00 44.20 32 LEU N C 1
ATOM 11760 O O . LEU N 6 32 ? 128.121 101.908 127.250 1.00 43.72 32 LEU N O 1
ATOM 11765 N N . GLY N 6 33 ? 129.705 100.313 127.173 1.00 43.48 33 GLY N N 1
ATOM 11766 C CA . GLY N 6 33 ? 128.794 99.360 126.558 1.00 39.23 33 GLY N CA 1
ATOM 11767 C C . GLY N 6 33 ? 127.636 98.986 127.464 1.00 40.83 33 GLY N C 1
ATOM 11768 O O . GLY N 6 33 ? 126.480 98.938 127.027 1.00 40.40 33 GLY N O 1
ATOM 11769 N N . LEU N 6 34 ? 127.927 98.721 128.741 1.00 40.00 34 LEU N N 1
ATOM 11770 C CA . LEU N 6 34 ? 126.869 98.361 129.678 1.00 41.23 34 LEU N CA 1
ATOM 11771 C C . LEU N 6 34 ? 125.877 99.502 129.864 1.00 43.27 34 LEU N C 1
ATOM 11772 O O . LEU N 6 34 ? 124.661 99.276 129.893 1.00 44.93 34 LEU N O 1
ATOM 11777 N N . THR N 6 35 ? 126.372 100.736 129.988 1.00 40.98 35 THR N N 1
ATOM 11778 C CA . THR N 6 35 ? 125.473 101.874 130.137 1.00 37.11 35 THR N CA 1
ATOM 11779 C C . THR N 6 35 ? 124.680 102.140 128.866 1.00 39.86 35 THR N C 1
ATOM 11780 O O . THR N 6 35 ? 123.516 102.539 128.947 1.00 42.13 35 THR N O 1
ATOM 11784 N N . PHE N 6 36 ? 125.277 101.920 127.690 1.00 40.47 36 PHE N N 1
ATOM 11785 C CA . PHE N 6 36 ? 124.514 102.021 126.450 1.00 38.83 36 PHE N CA 1
ATOM 11786 C C . PHE N 6 36 ? 123.371 101.018 126.428 1.00 42.86 36 PHE N C 1
ATOM 11787 O O . PHE N 6 36 ? 122.240 101.365 126.067 1.00 41.91 36 PHE N O 1
ATOM 11795 N N . LEU N 6 37 ? 123.650 99.769 126.806 1.00 49.62 37 LEU N N 1
ATOM 11796 C CA . LEU N 6 37 ? 122.606 98.749 126.829 1.00 43.12 37 LEU N CA 1
ATOM 11797 C C . LEU N 6 37 ? 121.505 99.118 127.817 1.00 46.55 37 LEU N C 1
ATOM 11798 O O . LEU N 6 37 ? 120.312 99.040 127.500 1.00 48.30 37 LEU N O 1
ATOM 11803 N N . TRP N 6 38 ? 121.896 99.539 129.022 1.00 46.50 38 TRP N N 1
ATOM 11804 C CA . TRP N 6 38 ? 120.922 99.909 130.044 1.00 42.97 38 TRP N CA 1
ATOM 11805 C C . TRP N 6 38 ? 120.069 101.089 129.595 1.00 42.95 38 TRP N C 1
ATOM 11806 O O . TRP N 6 38 ? 118.850 101.101 129.803 1.00 41.91 38 TRP N O 1
ATOM 11817 N N . THR N 6 39 ? 120.694 102.091 128.976 1.00 47.54 39 THR N N 1
ATOM 11818 C CA . THR N 6 39 ? 119.977 103.276 128.530 1.00 45.80 39 THR N CA 1
ATOM 11819 C C . THR N 6 39 ? 119.028 102.969 127.378 1.00 48.55 39 THR N C 1
ATOM 11820 O O . THR N 6 39 ? 117.895 103.464 127.362 1.00 47.53 39 THR N O 1
ATOM 11824 N N . ASN N 6 40 ? 119.461 102.156 126.413 1.00 52.70 40 ASN N N 1
ATOM 11825 C CA . ASN N 6 40 ? 118.596 101.818 125.290 1.00 45.99 40 ASN N CA 1
ATOM 11826 C C . ASN N 6 40 ? 117.451 100.905 125.707 1.00 47.24 40 ASN N C 1
ATOM 11827 O O . ASN N 6 40 ? 116.351 101.008 125.153 1.00 45.36 40 ASN N O 1
ATOM 11832 N N . ILE N 6 41 ? 117.684 100.015 126.674 1.00 50.40 41 ILE N N 1
ATOM 11833 C CA . ILE N 6 41 ? 116.627 99.116 127.128 1.00 49.89 41 ILE N CA 1
ATOM 11834 C C . ILE N 6 41 ? 115.509 99.900 127.807 1.00 49.61 41 ILE N C 1
ATOM 11835 O O . ILE N 6 41 ? 114.322 99.679 127.542 1.00 55.43 41 ILE N O 1
ATOM 11840 N N . THR N 6 42 ? 115.871 100.838 128.681 1.00 53.42 42 THR N N 1
ATOM 11841 C CA . THR N 6 42 ? 114.901 101.585 129.472 1.00 55.15 42 THR N CA 1
ATOM 11842 C C . THR N 6 42 ? 114.507 102.914 128.841 1.00 60.08 42 THR N C 1
ATOM 11843 O O . THR N 6 42 ? 114.145 103.844 129.570 1.00 66.31 42 THR N O 1
ATOM 11847 N N . ALA N 6 43 ? 114.567 103.034 127.517 1.00 62.85 43 ALA N N 1
ATOM 11848 C CA . ALA N 6 43 ? 114.208 104.283 126.857 1.00 59.74 43 ALA N CA 1
ATOM 11849 C C . ALA N 6 43 ? 112.696 104.449 126.794 1.00 62.17 43 ALA N C 1
ATOM 11850 O O . ALA N 6 43 ? 112.149 105.429 127.310 1.00 68.08 43 ALA N O 1
ATOM 11852 N N . TYR N 6 44 ? 112.015 103.498 126.165 1.00 56.10 44 TYR N N 1
ATOM 11853 C CA . TYR N 6 44 ? 110.570 103.552 126.031 1.00 47.54 44 TYR N CA 1
ATOM 11854 C C . TYR N 6 44 ? 109.899 102.757 127.147 1.00 54.77 44 TYR N C 1
ATOM 11855 O O . TYR N 6 44 ? 110.548 102.073 127.942 1.00 70.56 44 TYR N O 1
ATOM 11864 N N . ALA N 6 45 ? 108.575 102.858 127.201 1.00 49.24 45 ALA N N 1
ATOM 11865 C CA . ALA N 6 45 ? 107.807 102.011 128.098 1.00 51.60 45 ALA N CA 1
ATOM 11866 C C . ALA N 6 45 ? 107.909 100.562 127.645 1.00 52.63 45 ALA N C 1
ATOM 11867 O O . ALA N 6 45 ? 107.891 100.267 126.448 1.00 58.21 45 ALA N O 1
ATOM 11869 N N . ARG N 6 46 ? 108.042 99.658 128.605 1.00 61.33 46 ARG N N 1
ATOM 11870 C CA . ARG N 6 46 ? 108.194 98.243 128.309 1.00 64.28 46 ARG N CA 1
ATOM 11871 C C . ARG N 6 46 ? 106.885 97.507 128.558 1.00 60.06 46 ARG N C 1
ATOM 11872 O O . ARG N 6 46 ? 106.197 97.739 129.554 1.00 61.85 46 ARG N O 1
ATOM 11880 N N . ARG N 6 47 ? 106.549 96.611 127.633 1.00 76.13 47 ARG N N 1
ATOM 11881 C CA . ARG N 6 47 ? 105.290 95.876 127.666 1.00 76.46 47 ARG N CA 1
ATOM 11882 C C . ARG N 6 47 ? 105.604 94.392 127.780 1.00 78.42 47 ARG N C 1
ATOM 11883 O O . ARG N 6 47 ? 106.253 93.821 126.897 1.00 83.69 47 ARG N O 1
ATOM 11891 N N . THR N 6 48 ? 105.160 93.775 128.872 1.00 96.88 48 THR N N 1
ATOM 11892 C CA . THR N 6 48 ? 105.329 92.341 129.061 1.00 101.53 48 THR N CA 1
ATOM 11893 C C . THR N 6 48 ? 104.120 91.766 129.787 1.00 103.01 48 THR N C 1
ATOM 11894 O O . THR N 6 48 ? 103.125 92.467 129.993 1.00 106.53 48 THR N O 1
ATOM 11898 N N . ARG N 6 49 ? 104.194 90.494 130.179 1.00 119.76 49 ARG N N 1
ATOM 11899 C CA . ARG N 6 49 ? 103.096 89.855 130.890 1.00 123.18 49 ARG N CA 1
ATOM 11900 C C . ARG N 6 49 ? 102.954 90.329 132.329 1.00 124.58 49 ARG N C 1
ATOM 11901 O O . ARG N 6 49 ? 101.856 90.232 132.889 1.00 126.94 49 ARG N O 1
ATOM 11909 N N . THR N 6 50 ? 104.026 90.835 132.939 1.00 108.22 50 THR N N 1
ATOM 11910 C CA . THR N 6 50 ? 103.956 91.339 134.304 1.00 108.24 50 THR N CA 1
ATOM 11911 C C . THR N 6 50 ? 103.155 92.633 134.353 1.00 106.25 50 THR N C 1
ATOM 11912 O O . THR N 6 50 ? 102.188 92.746 135.113 1.00 109.24 50 THR N O 1
ATOM 11916 N N . GLY N 6 51 ? 103.551 93.606 133.551 1.00 82.83 51 GLY N N 1
ATOM 11917 C CA . GLY N 6 51 ? 102.852 94.867 133.494 1.00 80.96 51 GLY N CA 1
ATOM 11918 C C . GLY N 6 51 ? 103.443 95.773 132.443 1.00 82.02 51 GLY N C 1
ATOM 11919 O O . GLY N 6 51 ? 104.229 95.345 131.597 1.00 90.08 51 GLY N O 1
ATOM 11920 N N . ARG N 6 52 ? 103.052 97.042 132.505 1.00 69.62 52 ARG N N 1
ATOM 11921 C CA . ARG N 6 52 ? 103.567 98.075 131.614 1.00 70.34 52 ARG N CA 1
ATOM 11922 C C . ARG N 6 52 ? 104.490 98.977 132.421 1.00 70.66 52 ARG N C 1
ATOM 11923 O O . ARG N 6 52 ? 104.030 99.925 133.066 1.00 77.28 52 ARG N O 1
ATOM 11931 N N . LYS N 6 53 ? 105.784 98.679 132.392 1.00 61.75 53 LYS N N 1
ATOM 11932 C CA . LYS N 6 53 ? 106.731 99.520 133.109 1.00 62.42 53 LYS N CA 1
ATOM 11933 C C . LYS N 6 53 ? 106.871 100.872 132.413 1.00 64.01 53 LYS N C 1
ATOM 11934 O O . LYS N 6 53 ? 107.002 100.930 131.188 1.00 64.57 53 LYS N O 1
ATOM 11940 N N . PRO N 6 54 ? 106.837 101.966 133.170 1.00 57.41 54 PRO N N 1
ATOM 11941 C CA . PRO N 6 54 ? 106.998 103.298 132.571 1.00 55.98 54 PRO N CA 1
ATOM 11942 C C . PRO N 6 54 ? 108.364 103.492 131.935 1.00 52.22 54 PRO N C 1
ATOM 11943 O O . PRO N 6 54 ? 109.235 102.625 132.052 1.00 61.99 54 PRO N O 1
ATOM 11947 N N . THR N 6 55 ? 108.562 104.623 131.257 1.00 45.36 55 THR N N 1
ATOM 11948 C CA . THR N 6 55 ? 109.753 104.795 130.434 0.49 50.85 55 THR N CA 1
ATOM 11949 C C . THR N 6 55 ? 111.042 104.763 131.248 1.00 52.95 55 THR N C 1
ATOM 11950 O O . THR N 6 55 ? 111.800 103.792 131.162 0.11 56.48 55 THR N O 1
ATOM 11954 N N . ALA N 6 56 ? 111.310 105.801 132.041 1.00 52.92 56 ALA N N 1
ATOM 11955 C CA . ALA N 6 56 ? 112.464 105.751 132.930 1.00 50.08 56 ALA N CA 1
ATOM 11956 C C . ALA N 6 56 ? 112.112 106.054 134.381 1.00 68.58 56 ALA N C 1
ATOM 11957 O O . ALA N 6 56 ? 112.425 105.268 135.282 1.00 75.50 56 ALA N O 1
ATOM 11959 N N . GLY N 6 57 ? 111.462 107.192 134.615 1.00 65.60 57 GLY N N 1
ATOM 11960 C CA . GLY N 6 57 ? 111.213 107.663 135.964 1.00 65.49 57 GLY N CA 1
ATOM 11961 C C . GLY N 6 57 ? 109.882 108.359 136.154 1.00 71.21 57 GLY N C 1
ATOM 11962 O O . GLY N 6 57 ? 109.776 109.277 136.972 1.00 77.95 57 GLY N O 1
ATOM 11963 N N . SER N 6 58 ? 108.861 107.944 135.407 1.00 61.83 58 SER N N 1
ATOM 11964 C CA . SER N 6 58 ? 107.634 108.721 135.292 1.00 61.36 58 SER N CA 1
ATOM 11965 C C . SER N 6 58 ? 106.566 108.374 136.324 1.00 69.43 58 SER N C 1
ATOM 11966 O O . SER N 6 58 ? 105.465 108.930 136.247 1.00 78.17 58 SER N O 1
ATOM 11969 N N . VAL N 6 59 ? 106.842 107.490 137.283 1.00 66.12 59 VAL N N 1
ATOM 11970 C CA . VAL N 6 59 ? 105.822 107.142 138.271 1.00 74.88 59 VAL N CA 1
ATOM 11971 C C . VAL N 6 59 ? 106.270 107.434 139.697 1.00 74.39 59 VAL N C 1
ATOM 11972 O O . VAL N 6 59 ? 105.805 106.780 140.637 1.00 81.63 59 VAL N O 1
ATOM 11976 N N . ILE N 6 60 ? 107.146 108.434 139.857 1.00 65.91 60 ILE N N 1
ATOM 11977 C CA . ILE N 6 60 ? 107.600 109.017 141.126 1.00 70.87 60 ILE N CA 1
ATOM 11978 C C . ILE N 6 60 ? 107.607 107.931 142.210 1.00 72.60 60 ILE N C 1
ATOM 11979 O O . ILE N 6 60 ? 106.975 108.052 143.265 1.00 73.44 60 ILE N O 1
ATOM 11984 N N . LYS N 6 61 ? 108.255 106.810 141.910 1.00 79.60 61 LYS N N 1
ATOM 11985 C CA . LYS N 6 61 ? 108.377 105.721 142.874 1.00 74.69 61 LYS N CA 1
ATOM 11986 C C . LYS N 6 61 ? 109.542 104.810 142.507 1.00 81.90 61 LYS N C 1
ATOM 11987 O O . LYS N 6 61 ? 110.697 105.236 142.504 1.00 86.40 61 LYS N O 1
ATOM 11993 N N . PRO O 1 6 ? 113.533 144.107 161.055 1.00 76.23 6 PRO O N 1
ATOM 11994 C CA . PRO O 1 6 ? 114.494 144.973 160.419 1.00 79.78 6 PRO O CA 1
ATOM 11995 C C . PRO O 1 6 ? 115.899 144.543 160.891 1.00 81.16 6 PRO O C 1
ATOM 11996 O O . PRO O 1 6 ? 116.706 144.268 160.129 1.00 87.66 6 PRO O O 1
ATOM 12000 N N . VAL O 1 7 ? 116.095 144.355 162.168 1.00 65.16 7 VAL O N 1
ATOM 12001 C CA . VAL O 1 7 ? 117.346 144.002 162.770 1.00 69.57 7 VAL O CA 1
ATOM 12002 C C . VAL O 1 7 ? 117.946 142.613 162.828 1.00 72.09 7 VAL O C 1
ATOM 12003 O O . VAL O 1 7 ? 119.055 142.522 163.202 1.00 75.31 7 VAL O O 1
ATOM 12007 N N . ARG O 1 8 ? 117.254 141.543 162.558 1.00 63.49 8 ARG O N 1
ATOM 12008 C CA . ARG O 1 8 ? 117.928 140.259 162.546 1.00 64.29 8 ARG O CA 1
ATOM 12009 C C . ARG O 1 8 ? 118.967 140.076 161.479 1.00 66.77 8 ARG O C 1
ATOM 12010 O O . ARG O 1 8 ? 119.916 139.401 161.678 1.00 66.45 8 ARG O O 1
ATOM 12018 N N . THR O 1 9 ? 118.783 140.681 160.339 1.00 66.01 9 THR O N 1
ATOM 12019 C CA . THR O 1 9 ? 119.694 140.462 159.273 1.00 68.02 9 THR O CA 1
ATOM 12020 C C . THR O 1 9 ? 120.859 141.224 159.566 1.00 64.14 9 THR O C 1
ATOM 12021 O O . THR O 1 9 ? 121.928 140.798 159.376 1.00 66.68 9 THR O O 1
ATOM 12025 N N . ASN O 1 10 ? 120.605 142.392 160.063 1.00 62.03 10 ASN O N 1
ATOM 12026 C CA . ASN O 1 10 ? 121.778 143.206 160.372 1.00 67.65 10 ASN O CA 1
ATOM 12027 C C . ASN O 1 10 ? 122.724 142.814 161.448 1.00 63.60 10 ASN O C 1
ATOM 12028 O O . ASN O 1 10 ? 123.839 143.306 161.530 1.00 66.00 10 ASN O O 1
ATOM 12033 N N . ILE O 1 11 ? 122.281 141.943 162.263 1.00 57.74 11 ILE O N 1
ATOM 12034 C CA . ILE O 1 11 ? 123.024 141.290 163.339 1.00 57.65 11 ILE O CA 1
ATOM 12035 C C . ILE O 1 11 ? 123.885 140.170 162.773 1.00 59.45 11 ILE O C 1
ATOM 12036 O O . ILE O 1 11 ? 125.096 140.096 163.025 1.00 66.06 11 ILE O O 1
ATOM 12041 N N . VAL O 1 12 ? 123.272 139.294 161.975 1.00 59.95 12 VAL O N 1
ATOM 12042 C CA . VAL O 1 12 ? 124.030 138.188 161.396 1.00 58.62 12 VAL O CA 1
ATOM 12043 C C . VAL O 1 12 ? 125.134 138.704 160.474 1.00 58.57 12 VAL O C 1
ATOM 12044 O O . VAL O 1 12 ? 126.277 138.225 160.535 1.00 59.01 12 VAL O O 1
ATOM 12048 N N . ILE O 1 13 ? 124.824 139.695 159.636 1.00 56.39 13 ILE O N 1
ATOM 12049 C CA . ILE O 1 13 ? 125.787 140.201 158.666 1.00 58.52 13 ILE O CA 1
ATOM 12050 C C . ILE O 1 13 ? 126.988 140.819 159.369 1.00 56.70 13 ILE O C 1
ATOM 12051 O O . ILE O 1 13 ? 128.138 140.591 158.976 1.00 60.37 13 ILE O O 1
ATOM 12056 N N . PHE O 1 14 ? 126.666 141.444 160.481 1.00 57.05 14 PHE O N 1
ATOM 12057 C CA . PHE O 1 14 ? 127.551 142.159 161.369 1.00 64.48 14 PHE O CA 1
ATOM 12058 C C . PHE O 1 14 ? 128.551 141.234 161.940 1.00 60.77 14 PHE O C 1
ATOM 12059 O O . PHE O 1 14 ? 129.709 141.342 161.909 1.00 67.28 14 PHE O O 1
ATOM 12067 N N . THR O 1 15 ? 127.998 140.228 162.423 1.00 52.61 15 THR O N 1
ATOM 12068 C CA . THR O 1 15 ? 128.763 139.146 163.039 1.00 58.19 15 THR O CA 1
ATOM 12069 C C . THR O 1 15 ? 129.729 138.511 162.041 1.00 56.83 15 THR O C 1
ATOM 12070 O O . THR O 1 15 ? 130.907 138.286 162.356 1.00 61.03 15 THR O O 1
ATOM 12074 N N . ILE O 1 16 ? 129.205 138.011 160.957 1.00 53.63 16 ILE O N 1
ATOM 12075 C CA . ILE O 1 16 ? 130.091 137.409 160.016 1.00 49.17 16 ILE O CA 1
ATOM 12076 C C . ILE O 1 16 ? 131.088 138.390 159.545 1.00 51.33 16 ILE O C 1
ATOM 12077 O O . ILE O 1 16 ? 132.011 138.001 158.953 1.00 48.88 16 ILE O O 1
ATOM 12082 N N . LEU O 1 17 ? 130.861 139.675 159.752 1.00 30.00 17 LEU O N 1
ATOM 12083 C CA . LEU O 1 17 ? 131.899 140.693 159.812 1.00 30.00 17 LEU O CA 1
ATOM 12084 C C . LEU O 1 17 ? 132.216 140.979 161.238 1.00 30.00 17 LEU O C 1
ATOM 12085 O O . LEU O 1 17 ? 131.478 141.651 161.912 1.00 30.00 17 LEU O O 1
ATOM 12090 N N . GLY O 1 18 ? 133.305 140.476 161.708 1.00 54.53 18 GLY O N 1
ATOM 12091 C CA . GLY O 1 18 ? 133.620 140.672 163.065 1.00 51.09 18 GLY O CA 1
ATOM 12092 C C . GLY O 1 18 ? 134.388 139.450 162.925 1.00 54.37 18 GLY O C 1
ATOM 12093 O O . GLY O 1 18 ? 135.461 139.352 163.448 1.00 55.51 18 GLY O O 1
ATOM 12094 N N . PHE O 1 19 ? 133.867 138.523 162.144 1.00 58.00 19 PHE O N 1
ATOM 12095 C CA . PHE O 1 19 ? 134.674 137.312 162.015 1.00 54.06 19 PHE O CA 1
ATOM 12096 C C . PHE O 1 19 ? 135.694 137.437 160.888 1.00 52.34 19 PHE O C 1
ATOM 12097 O O . PHE O 1 19 ? 136.878 137.118 161.065 1.00 53.51 19 PHE O O 1
ATOM 12105 N N . VAL O 1 20 ? 135.251 137.900 159.717 1.00 55.49 20 VAL O N 1
ATOM 12106 C CA . VAL O 1 20 ? 136.146 137.980 158.565 1.00 59.84 20 VAL O CA 1
ATOM 12107 C C . VAL O 1 20 ? 137.249 139.002 158.819 1.00 58.24 20 VAL O C 1
ATOM 12108 O O . VAL O 1 20 ? 138.413 138.787 158.455 1.00 59.51 20 VAL O O 1
ATOM 12112 N N . VAL O 1 21 ? 136.913 140.105 159.489 1.00 57.33 21 VAL O N 1
ATOM 12113 C CA . VAL O 1 21 ? 137.908 141.133 159.766 1.00 52.97 21 VAL O CA 1
ATOM 12114 C C . VAL O 1 21 ? 138.918 140.631 160.791 1.00 56.25 21 VAL O C 1
ATOM 12115 O O . VAL O 1 21 ? 140.123 140.884 160.669 1.00 61.50 21 VAL O O 1
ATOM 12119 N N . ALA O 1 22 ? 138.448 139.908 161.813 1.00 55.75 22 ALA O N 1
ATOM 12120 C CA . ALA O 1 22 ? 139.364 139.333 162.791 1.00 50.79 22 ALA O CA 1
ATOM 12121 C C . ALA O 1 22 ? 140.320 138.349 162.132 1.00 53.28 22 ALA O C 1
ATOM 12122 O O . ALA O 1 22 ? 141.526 138.363 162.411 1.00 52.22 22 ALA O O 1
ATOM 12124 N N . LEU O 1 23 ? 139.802 137.500 161.241 1.00 59.36 23 LEU O N 1
ATOM 12125 C CA . LEU O 1 23 ? 140.665 136.582 160.502 1.00 55.96 23 LEU O CA 1
ATOM 12126 C C . LEU O 1 23 ? 141.707 137.344 159.693 1.00 57.36 23 LEU O C 1
ATOM 12127 O O . LEU O 1 23 ? 142.896 136.996 159.698 1.00 60.74 23 LEU O O 1
ATOM 12132 N N . LEU O 1 24 ? 141.274 138.396 158.995 1.00 56.16 24 LEU O N 1
ATOM 12133 C CA . LEU O 1 24 ? 142.180 139.162 158.146 1.00 52.77 24 LEU O CA 1
ATOM 12134 C C . LEU O 1 24 ? 143.306 139.788 158.965 1.00 56.23 24 LEU O C 1
ATOM 12135 O O . LEU O 1 24 ? 144.491 139.658 158.620 1.00 55.73 24 LEU O O 1
ATOM 12140 N N . ILE O 1 25 ? 142.955 140.464 160.064 1.00 59.59 25 ILE O N 1
ATOM 12141 C CA . ILE O 1 25 ? 143.978 141.120 160.877 1.00 59.41 25 ILE O CA 1
ATOM 12142 C C . ILE O 1 25 ? 144.906 140.092 161.505 1.00 59.83 25 ILE O C 1
ATOM 12143 O O . ILE O 1 25 ? 146.122 140.303 161.580 1.00 61.76 25 ILE O O 1
ATOM 12148 N N . HIS O 1 26 ? 144.358 138.968 161.973 1.00 59.43 26 HIS O N 1
ATOM 12149 C CA . HIS O 1 26 ? 145.210 137.945 162.566 1.00 57.78 26 HIS O CA 1
ATOM 12150 C C . HIS O 1 26 ? 146.212 137.409 161.553 1.00 59.72 26 HIS O C 1
ATOM 12151 O O . HIS O 1 26 ? 147.390 137.221 161.879 1.00 56.39 26 HIS O O 1
ATOM 12158 N N . PHE O 1 27 ? 145.768 137.172 160.315 1.00 62.38 27 PHE O N 1
ATOM 12159 C CA . PHE O 1 27 ? 146.683 136.695 159.283 1.00 52.85 27 PHE O CA 1
ATOM 12160 C C . PHE O 1 27 ? 147.766 137.722 158.980 1.00 50.62 27 PHE O C 1
ATOM 12161 O O . PHE O 1 27 ? 148.943 137.371 158.834 1.00 47.26 27 PHE O O 1
ATOM 12169 N N . ILE O 1 28 ? 147.391 138.997 158.870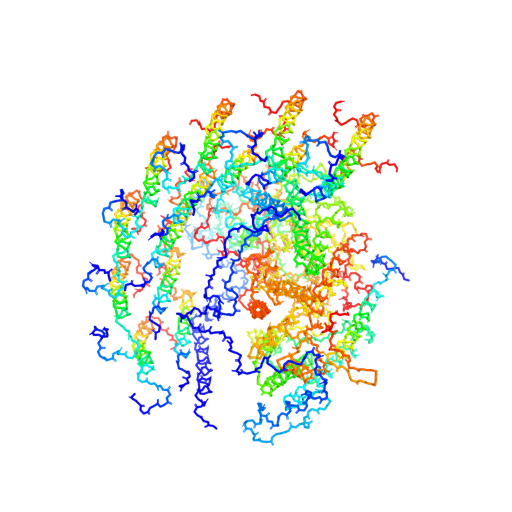 1.00 49.70 28 ILE O N 1
ATOM 12170 C CA . ILE O 1 28 ? 148.376 140.020 158.530 1.00 51.74 28 ILE O CA 1
ATOM 12171 C C . ILE O 1 28 ? 149.378 140.189 159.666 1.00 51.35 28 ILE O C 1
ATOM 12172 O O . ILE O 1 28 ? 150.565 140.439 159.427 1.00 51.80 28 ILE O O 1
ATOM 12177 N N . VAL O 1 29 ? 148.922 140.034 160.908 1.00 53.17 29 VAL O N 1
ATOM 12178 C CA . VAL O 1 29 ? 149.809 140.159 162.058 1.00 53.17 29 VAL O CA 1
ATOM 12179 C C . VAL O 1 29 ? 150.763 138.972 162.094 1.00 51.72 29 VAL O C 1
ATOM 12180 O O . VAL O 1 29 ? 151.967 139.137 162.321 1.00 59.55 29 VAL O O 1
ATOM 12184 N N . LEU O 1 30 ? 150.241 137.770 161.849 1.00 54.50 30 LEU O N 1
ATOM 12185 C CA . LEU O 1 30 ? 151.057 136.564 161.864 1.00 53.63 30 LEU O CA 1
ATOM 12186 C C . LEU O 1 30 ? 152.072 136.508 160.730 1.00 52.68 30 LEU O C 1
ATOM 12187 O O . LEU O 1 30 ? 153.172 135.981 160.931 1.00 56.82 30 LEU O O 1
ATOM 12192 N N . SER O 1 31 ? 151.741 137.044 159.557 1.00 54.38 31 SER O N 1
ATOM 12193 C CA . SER O 1 31 ? 152.643 137.017 158.415 1.00 51.21 31 SER O CA 1
ATOM 12194 C C . SER O 1 31 ? 153.842 137.943 158.573 1.00 52.78 31 SER O C 1
ATOM 12195 O O . SER O 1 31 ? 154.874 137.706 157.936 1.00 58.57 31 SER O O 1
ATOM 12198 N N . SER O 1 32 ? 153.734 138.981 159.391 1.00 56.07 32 SER O N 1
ATOM 12199 C CA . SER O 1 32 ? 154.850 139.900 159.586 1.00 56.60 32 SER O CA 1
ATOM 12200 C C . SER O 1 32 ? 155.999 139.180 160.283 1.00 60.00 32 SER O C 1
ATOM 12201 O O . SER O 1 32 ? 155.754 138.328 161.144 1.00 64.13 32 SER O O 1
ATOM 12204 N N . PRO O 1 33 ? 157.261 139.484 159.938 1.00 66.02 33 PRO O N 1
ATOM 12205 C CA . PRO O 1 33 ? 158.377 138.656 160.423 1.00 63.08 33 PRO O CA 1
ATOM 12206 C C . PRO O 1 33 ? 158.517 138.629 161.935 1.00 68.68 33 PRO O C 1
ATOM 12207 O O . PRO O 1 33 ? 158.504 137.551 162.537 1.00 75.33 33 PRO O O 1
ATOM 12211 N N . GLU O 1 34 ? 158.708 139.798 162.539 1.00 64.11 34 GLU O N 1
ATOM 12212 C CA . GLU O 1 34 ? 158.896 139.899 163.984 1.00 67.65 34 GLU O CA 1
ATOM 12213 C C . GLU O 1 34 ? 157.670 139.471 164.781 1.00 70.51 34 GLU O C 1
ATOM 12214 O O . GLU O 1 34 ? 157.787 138.808 165.812 1.00 77.79 34 GLU O O 1
ATOM 12220 N N . TYR O 1 35 ? 156.519 139.871 164.324 1.00 60.87 35 TYR O N 1
ATOM 12221 C CA . TYR O 1 35 ? 155.310 139.436 164.936 1.00 61.82 35 TYR O CA 1
ATOM 12222 C C . TYR O 1 35 ? 154.899 138.046 164.799 1.00 66.51 35 TYR O C 1
ATOM 12223 O O . TYR O 1 35 ? 153.948 137.677 165.331 1.00 71.19 35 TYR O O 1
ATOM 12232 N N . ASN O 1 36 ? 155.560 137.278 164.043 1.00 62.68 36 ASN O N 1
ATOM 12233 C CA . ASN O 1 36 ? 155.295 135.848 163.979 1.00 56.19 36 ASN O CA 1
ATOM 12234 C C . ASN O 1 36 ? 155.644 135.188 165.307 1.00 63.95 36 ASN O C 1
ATOM 12235 O O . ASN O 1 36 ? 156.818 135.086 165.675 1.00 66.56 36 ASN O O 1
ATOM 12240 N N . TRP O 1 37 ? 154.618 134.744 166.028 1.00 64.33 37 TRP O N 1
ATOM 12241 C CA . TRP O 1 37 ? 154.793 134.082 167.314 1.00 63.15 37 TRP O CA 1
ATOM 12242 C C . TRP O 1 37 ? 154.883 132.569 167.176 1.00 67.96 37 TRP O C 1
ATOM 12243 O O . TRP O 1 37 ? 154.931 131.864 168.189 1.00 71.76 37 TRP O O 1
ATOM 12254 N N . LEU O 1 38 ? 154.909 132.055 165.948 1.00 72.02 38 LEU O N 1
ATOM 12255 C CA . LEU O 1 38 ? 154.956 130.623 165.687 1.00 65.29 38 LEU O CA 1
ATOM 12256 C C . LEU O 1 38 ? 156.285 130.213 165.061 1.00 70.59 38 LEU O C 1
ATOM 12257 O O . LEU O 1 38 ? 156.425 129.096 164.561 1.00 76.13 38 LEU O O 1
ATOM 12262 N N . SER O 1 39 ? 157.269 131.111 165.078 1.00 78.22 39 SER O N 1
ATOM 12263 C CA . SER O 1 39 ? 158.566 130.822 164.481 1.00 78.23 39 SER O CA 1
ATOM 12264 C C . SER O 1 39 ? 159.681 130.946 165.510 1.00 79.40 39 SER O C 1
ATOM 12265 O O . SER O 1 39 ? 160.604 130.125 165.532 1.00 82.54 39 SER O O 1
ATOM 12268 N N . ASN O 1 40 ? 159.597 131.966 166.360 1.00 104.35 40 ASN O N 1
ATOM 12269 C CA . ASN O 1 40 ? 160.593 132.221 167.401 1.00 112.22 40 ASN O CA 1
ATOM 12270 C C . ASN O 1 40 ? 162.009 132.294 166.835 1.00 109.53 40 ASN O C 1
ATOM 12271 O O . ASN O 1 40 ? 162.813 131.381 167.028 1.00 109.23 40 ASN O O 1
ATOM 12276 N N . ASP P 2 4 ? 104.118 142.256 174.215 1.00 77.00 4 ASP P N 1
ATOM 12277 C CA . ASP P 2 4 ? 104.673 142.246 172.868 1.00 72.87 4 ASP P CA 1
ATOM 12278 C C . ASP P 2 4 ? 105.418 143.536 172.556 1.00 75.62 4 ASP P C 1
ATOM 12279 O O . ASP P 2 4 ? 106.365 143.538 171.772 1.00 79.96 4 ASP P O 1
ATOM 12284 N N . ASP P 2 5 ? 104.985 144.643 173.167 1.00 75.06 5 ASP P N 1
ATOM 12285 C CA . ASP P 2 5 ? 105.594 145.925 172.801 1.00 72.70 5 ASP P CA 1
ATOM 12286 C C . ASP P 2 5 ? 105.769 146.833 174.014 1.00 74.42 5 ASP P C 1
ATOM 12287 O O . ASP P 2 5 ? 105.876 148.051 173.839 1.00 69.26 5 ASP P O 1
ATOM 12292 N N . ASP P 2 6 ? 105.784 146.298 175.235 1.00 83.43 6 ASP P N 1
ATOM 12293 C CA . ASP P 2 6 ? 105.894 147.121 176.433 1.00 89.37 6 ASP P CA 1
ATOM 12294 C C . ASP P 2 6 ? 107.323 147.289 176.928 1.00 93.32 6 ASP P C 1
ATOM 12295 O O . ASP P 2 6 ? 107.722 148.411 177.256 1.00 97.97 6 ASP P O 1
ATOM 12300 N N . LEU P 2 7 ? 108.100 146.205 176.993 1.00 78.80 7 LEU P N 1
ATOM 12301 C CA . LEU P 2 7 ? 109.485 146.301 177.440 1.00 80.97 7 LEU P CA 1
ATOM 12302 C C . LEU P 2 7 ? 110.333 147.134 176.489 1.00 76.83 7 LEU P C 1
ATOM 12303 O O . LEU P 2 7 ? 111.353 147.697 176.902 1.00 79.10 7 LEU P O 1
ATOM 12308 N N . VAL P 2 8 ? 109.977 147.137 175.240 1.00 70.61 8 VAL P N 1
ATOM 12309 C CA . VAL P 2 8 ? 110.638 148.004 174.312 1.00 67.88 8 VAL P CA 1
ATOM 12310 C C . VAL P 2 8 ? 110.010 149.344 174.577 1.00 71.29 8 VAL P C 1
ATOM 12311 O O . VAL P 2 8 ? 108.805 149.412 174.823 1.00 78.64 8 VAL P O 1
ATOM 12315 N N . PRO P 2 9 ? 110.757 150.435 174.451 1.00 73.63 9 PRO P N 1
ATOM 12316 C CA . PRO P 2 9 ? 110.514 151.865 174.724 1.00 79.78 9 PRO P CA 1
ATOM 12317 C C . PRO P 2 9 ? 109.263 152.674 174.376 1.00 77.62 9 PRO P C 1
ATOM 12318 O O . PRO P 2 9 ? 108.144 152.323 174.570 1.00 83.72 9 PRO P O 1
ATOM 12322 N N . PRO P 2 10 ? 109.489 153.885 173.959 1.00 78.54 10 PRO P N 1
ATOM 12323 C CA . PRO P 2 10 ? 108.395 154.767 173.625 1.00 79.34 10 PRO P CA 1
ATOM 12324 C C . PRO P 2 10 ? 108.935 155.752 172.656 1.00 80.29 10 PRO P C 1
ATOM 12325 O O . PRO P 2 10 ? 108.742 156.958 172.787 1.00 81.38 10 PRO P O 1
ATOM 12329 N N . LYS P 2 11 ? 109.547 155.198 171.653 1.00 66.12 11 LYS P N 1
ATOM 12330 C CA . LYS P 2 11 ? 110.310 155.883 170.606 1.00 64.23 11 LYS P CA 1
ATOM 12331 C C . LYS P 2 11 ? 110.832 154.816 169.657 1.00 66.00 11 LYS P C 1
ATOM 12332 O O . LYS P 2 11 ? 110.668 154.917 168.438 1.00 71.82 11 LYS P O 1
ATOM 12338 N N . TRP P 2 12 ? 111.447 153.780 170.221 1.00 71.39 12 TRP P N 1
ATOM 12339 C CA . TRP P 2 12 ? 111.837 152.587 169.476 1.00 71.18 12 TRP P CA 1
ATOM 12340 C C . TRP P 2 12 ? 110.643 151.642 169.533 1.00 73.05 12 TRP P C 1
ATOM 12341 O O . TRP P 2 12 ? 110.523 150.822 170.441 1.00 75.89 12 TRP P O 1
ATOM 12352 N N . ARG P 2 13 ? 109.745 151.770 168.566 1.00 83.04 13 ARG P N 1
ATOM 12353 C CA . ARG P 2 13 ? 108.551 150.935 168.568 1.00 83.50 13 ARG P CA 1
ATOM 12354 C C . ARG P 2 13 ? 108.103 150.612 167.145 1.00 87.92 13 ARG P C 1
ATOM 12355 O O . ARG P 2 13 ? 107.685 149.476 166.884 1.00 94.58 13 ARG P O 1
ATOM 12363 N N . PRO P 2 14 ? 108.157 151.556 166.197 1.00 72.84 14 PRO P N 1
ATOM 12364 C CA . PRO P 2 14 ? 107.989 151.142 164.795 1.00 75.09 14 PRO P CA 1
ATOM 12365 C C . PRO P 2 14 ? 109.116 150.250 164.309 1.00 83.09 14 PRO P C 1
ATOM 12366 O O . PRO P 2 14 ? 108.933 149.493 163.348 1.00 87.44 14 PRO P O 1
ATOM 12370 N N . LEU P 2 15 ? 110.280 150.316 164.951 1.00 75.10 15 LEU P N 1
ATOM 12371 C CA . LEU P 2 15 ? 111.461 149.576 164.529 1.00 69.48 15 LEU P CA 1
ATOM 12372 C C . LEU P 2 15 ? 111.674 148.280 165.298 1.00 68.15 15 LEU P C 1
ATOM 12373 O O . LEU P 2 15 ? 112.628 147.556 164.998 1.00 71.42 15 LEU P O 1
ATOM 12378 N N . PHE P 2 16 ? 110.824 147.960 166.272 1.00 62.14 16 PHE P N 1
ATOM 12379 C CA . PHE P 2 16 ? 111.111 146.861 167.180 1.00 64.01 16 PHE P CA 1
ATOM 12380 C C . PHE P 2 16 ? 109.822 146.236 167.694 1.00 69.39 16 PHE P C 1
ATOM 12381 O O . PHE P 2 16 ? 108.728 146.791 167.557 1.00 64.58 16 PHE P O 1
ATOM 12389 N N . ASN P 2 17 ? 109.978 145.060 168.299 1.00 72.12 17 ASN P N 1
ATOM 12390 C CA . ASN P 2 17 ? 108.995 144.495 169.212 1.00 67.73 17 ASN P CA 1
ATOM 12391 C C . ASN P 2 17 ? 109.774 143.755 170.290 1.00 62.47 17 ASN P C 1
ATOM 12392 O O . ASN P 2 17 ? 111.004 143.815 170.333 1.00 63.96 17 ASN P O 1
ATOM 12397 N N . ASN P 2 18 ? 109.044 143.054 171.159 1.00 66.34 18 ASN P N 1
ATOM 12398 C CA . ASN P 2 18 ? 109.648 142.427 172.330 1.00 61.47 18 ASN P CA 1
ATOM 12399 C C . ASN P 2 18 ? 110.803 141.497 171.967 1.00 61.89 18 ASN P C 1
ATOM 12400 O O . ASN P 2 18 ? 111.916 141.619 172.498 1.00 66.48 18 ASN P O 1
ATOM 12405 N N . GLN P 2 19 ? 110.551 140.569 171.042 1.00 56.61 19 GLN P N 1
ATOM 12406 C CA . GLN P 2 19 ? 111.503 139.495 170.783 1.00 60.28 19 GLN P CA 1
ATOM 12407 C C . GLN P 2 19 ? 112.777 140.018 170.123 1.00 63.63 19 GLN P C 1
ATOM 12408 O O . GLN P 2 19 ? 113.890 139.704 170.569 1.00 62.84 19 GLN P O 1
ATOM 12414 N N . ASP P 2 20 ? 112.644 140.838 169.075 1.00 72.17 20 ASP P N 1
ATOM 12415 C CA . ASP P 2 20 ? 113.840 141.409 168.463 1.00 71.16 20 ASP P CA 1
ATOM 12416 C C . ASP P 2 20 ? 114.524 142.403 169.395 1.00 67.89 20 ASP P C 1
ATOM 12417 O O . ASP P 2 20 ? 115.734 142.620 169.290 1.00 70.60 20 ASP P O 1
ATOM 12422 N N . TRP P 2 21 ? 113.777 143.014 170.320 1.00 65.87 21 TRP P N 1
ATOM 12423 C CA . TRP P 2 21 ? 114.440 143.880 171.290 1.00 63.82 21 TRP P CA 1
ATOM 12424 C C . TRP P 2 21 ? 115.318 143.087 172.247 1.00 62.52 21 TRP P C 1
ATOM 12425 O O . TRP P 2 21 ? 116.442 143.508 172.535 1.00 65.92 21 TRP P O 1
ATOM 12436 N N . LEU P 2 22 ? 114.842 141.942 172.745 1.00 62.56 22 LEU P N 1
ATOM 12437 C CA . LEU P 2 22 ? 115.724 141.084 173.537 1.00 64.65 22 LEU P CA 1
ATOM 12438 C C . LEU P 2 22 ? 116.909 140.603 172.706 1.00 65.43 22 LEU P C 1
ATOM 12439 O O . LEU P 2 22 ? 118.043 140.524 173.205 1.00 65.48 22 LEU P O 1
ATOM 12444 N N . LEU P 2 23 ? 116.501 139.806 171.737 1.00 64.30 23 LEU P N 1
ATOM 12445 C CA . LEU P 2 23 ? 117.408 139.130 170.862 1.00 61.31 23 LEU P CA 1
ATOM 12446 C C . LEU P 2 23 ? 118.442 140.082 170.420 1.00 59.76 23 LEU P C 1
ATOM 12447 O O . LEU P 2 23 ? 119.499 139.674 170.017 1.00 62.12 23 LEU P O 1
ATOM 12452 N N . HIS P 2 24 ? 118.123 141.370 170.484 1.00 59.13 24 HIS P N 1
ATOM 12453 C CA . HIS P 2 24 ? 119.048 142.407 170.056 1.00 58.68 24 HIS P CA 1
ATOM 12454 C C . HIS P 2 24 ? 119.750 143.091 171.223 1.00 61.33 24 HIS P C 1
ATOM 12455 O O . HIS P 2 24 ? 120.775 143.745 171.031 1.00 62.70 24 HIS P O 1
ATOM 12462 N N . ASP P 2 25 ? 119.213 142.946 172.432 1.00 62.24 25 ASP P N 1
ATOM 12463 C CA . ASP P 2 25 ? 119.836 143.577 173.551 1.00 57.83 25 ASP P CA 1
ATOM 12464 C C . ASP P 2 25 ? 120.956 142.693 174.003 1.00 59.34 25 ASP P C 1
ATOM 12465 O O . ASP P 2 25 ? 121.951 143.173 174.543 1.00 63.17 25 ASP P O 1
ATOM 12470 N N . ILE P 2 26 ? 120.841 141.414 173.782 1.00 61.52 26 ILE P N 1
ATOM 12471 C CA . ILE P 2 26 ? 121.945 140.501 174.081 1.00 61.86 26 ILE P CA 1
ATOM 12472 C C . ILE P 2 26 ? 123.201 140.888 173.299 1.00 59.82 26 ILE P C 1
ATOM 12473 O O . ILE P 2 26 ? 124.333 140.744 173.799 1.00 62.23 26 ILE P O 1
ATOM 12478 N N . VAL P 2 27 ? 123.029 141.401 172.078 1.00 60.45 27 VAL P N 1
ATOM 12479 C CA . VAL P 2 27 ? 124.172 141.650 171.210 1.00 61.96 27 VAL P CA 1
ATOM 12480 C C . VAL P 2 27 ? 125.025 142.791 171.748 1.00 62.45 27 VAL P C 1
ATOM 12481 O O . VAL P 2 27 ? 126.252 142.750 171.653 1.00 66.37 27 VAL P O 1
ATOM 12485 N N . VAL P 2 28 ? 124.401 143.824 172.318 1.00 63.58 28 VAL P N 1
ATOM 12486 C CA . VAL P 2 28 ? 125.172 144.964 172.814 1.00 63.67 28 VAL P CA 1
ATOM 12487 C C . VAL P 2 28 ? 126.029 144.552 174.004 1.00 63.63 28 VAL P C 1
ATOM 12488 O O . VAL P 2 28 ? 127.191 144.972 174.138 1.00 68.74 28 VAL P O 1
ATOM 12492 N N . LYS P 2 29 ? 125.457 143.745 174.903 1.00 52.38 29 LYS P N 1
ATOM 12493 C CA . LYS P 2 29 ? 126.207 143.254 176.051 1.00 55.22 29 LYS P CA 1
ATOM 12494 C C . LYS P 2 29 ? 127.373 142.383 175.612 1.00 56.20 29 LYS P C 1
ATOM 12495 O O . LYS P 2 29 ? 128.472 142.482 176.170 1.00 61.32 29 LYS P O 1
ATOM 12501 N N . SER P 2 30 ? 127.158 141.515 174.619 1.00 59.93 30 SER P N 1
ATOM 12502 C CA . SER P 2 30 ? 128.294 140.777 174.072 1.00 60.48 30 SER P CA 1
ATOM 12503 C C . SER P 2 30 ? 129.323 141.721 173.457 1.00 58.06 30 SER P C 1
ATOM 12504 O O . SER P 2 30 ? 130.535 141.561 173.680 1.00 62.12 30 SER P O 1
ATOM 12507 N N . PHE P 2 31 ? 128.848 142.722 172.709 1.00 66.01 31 PHE P N 1
ATOM 12508 C CA . PHE P 2 31 ? 129.716 143.618 171.957 1.00 64.55 31 PHE P CA 1
ATOM 12509 C C . PHE P 2 31 ? 130.677 144.357 172.869 1.00 69.86 31 PHE P C 1
ATOM 12510 O O . PHE P 2 31 ? 131.895 144.192 172.746 1.00 78.04 31 PHE P O 1
ATOM 12518 N N . TYR P 2 32 ? 130.138 145.084 173.806 1.00 73.69 32 TYR P N 1
ATOM 12519 C CA . TYR P 2 32 ? 130.883 145.762 174.818 1.00 74.50 32 TYR P CA 1
ATOM 12520 C C . TYR P 2 32 ? 131.768 144.958 175.653 1.00 73.17 32 TYR P C 1
ATOM 12521 O O . TYR P 2 32 ? 132.693 145.420 176.196 1.00 80.00 32 TYR P O 1
ATOM 12530 N N . GLY P 2 33 ? 131.445 143.734 175.804 1.00 59.70 33 GLY P N 1
ATOM 12531 C CA . GLY P 2 33 ? 132.173 142.972 176.795 1.00 60.98 33 GLY P CA 1
ATOM 12532 C C . GLY P 2 33 ? 133.412 142.393 176.149 1.00 58.69 33 GLY P C 1
ATOM 12533 O O . GLY P 2 33 ? 134.520 142.443 176.708 1.00 63.73 33 GLY P O 1
ATOM 12534 N N . PHE P 2 34 ? 133.293 142.157 174.862 1.00 66.52 34 PHE P N 1
ATOM 12535 C CA . PHE P 2 34 ? 134.311 141.688 173.951 1.00 72.39 34 PHE P CA 1
ATOM 12536 C C . PHE P 2 34 ? 135.254 142.789 173.752 1.00 67.98 34 PHE P C 1
ATOM 12537 O O . PHE P 2 34 ? 136.438 142.734 173.703 1.00 69.87 34 PHE P O 1
ATOM 12545 N N . GLY P 2 35 ? 134.618 143.872 173.622 1.00 64.84 35 GLY P N 1
ATOM 12546 C CA . GLY P 2 35 ? 135.356 145.095 173.367 1.00 61.36 35 GLY P CA 1
ATOM 12547 C C . GLY P 2 35 ? 136.327 145.450 174.475 1.00 59.26 35 GLY P C 1
ATOM 12548 O O . GLY P 2 35 ? 137.473 145.814 174.202 1.00 67.45 35 GLY P O 1
ATOM 12549 N N . VAL P 2 36 ? 135.897 145.346 175.734 1.00 57.40 36 VAL P N 1
ATOM 12550 C CA . VAL P 2 36 ? 136.813 145.604 176.843 1.00 56.63 36 VAL P CA 1
ATOM 12551 C C . VAL P 2 36 ? 137.860 144.497 176.929 1.00 60.60 36 VAL P C 1
ATOM 12552 O O . VAL P 2 36 ? 139.033 144.749 177.239 1.00 66.16 36 VAL P O 1
ATOM 12556 N N . ILE P 2 37 ? 137.462 143.256 176.619 1.00 59.02 37 ILE P N 1
ATOM 12557 C CA . ILE P 2 37 ? 138.448 142.177 176.562 1.00 57.52 37 ILE P CA 1
ATOM 12558 C C . ILE P 2 37 ? 139.502 142.473 175.495 1.00 53.81 37 ILE P C 1
ATOM 12559 O O . ILE P 2 37 ? 140.707 142.294 175.719 1.00 52.27 37 ILE P O 1
ATOM 12564 N N . ALA P 2 38 ? 139.065 142.948 174.326 1.00 56.66 38 ALA P N 1
ATOM 12565 C CA . ALA P 2 38 ? 139.987 143.269 173.245 1.00 57.79 38 ALA P CA 1
ATOM 12566 C C . ALA P 2 38 ? 140.870 144.455 173.606 1.00 54.88 38 ALA P C 1
ATOM 12567 O O . ALA P 2 38 ? 142.034 144.517 173.205 1.00 56.49 38 ALA P O 1
ATOM 12569 N N . ALA P 2 39 ? 140.321 145.424 174.339 1.00 58.63 39 ALA P N 1
ATOM 12570 C CA . ALA P 2 39 ? 141.134 146.547 174.793 1.00 55.35 39 ALA P CA 1
ATOM 12571 C C . ALA P 2 39 ? 142.242 146.075 175.726 1.00 54.07 39 ALA P C 1
ATOM 12572 O O . ALA P 2 39 ? 143.393 146.513 175.608 1.00 52.61 39 ALA P O 1
ATOM 12574 N N . ILE P 2 40 ? 141.916 145.170 176.653 1.00 55.76 40 ILE P N 1
ATOM 12575 C CA . ILE P 2 40 ? 142.941 144.615 177.537 1.00 53.96 40 ILE P CA 1
ATOM 12576 C C . ILE P 2 40 ? 143.987 143.844 176.739 1.00 57.20 40 ILE P C 1
ATOM 12577 O O . ILE P 2 40 ? 145.193 143.955 177.004 1.00 60.26 40 ILE P O 1
ATOM 12582 N N . ALA P 2 41 ? 143.550 143.049 175.759 1.00 63.21 41 ALA P N 1
ATOM 12583 C CA . ALA P 2 41 ? 144.491 142.307 174.925 1.00 55.10 41 ALA P CA 1
ATOM 12584 C C . ALA P 2 41 ? 145.399 143.237 174.125 1.00 56.58 41 ALA P C 1
ATOM 12585 O O . ALA P 2 41 ? 146.606 142.990 174.023 1.00 53.27 41 ALA P O 1
ATOM 12587 N N . HIS P 2 42 ? 144.835 144.303 173.550 1.00 61.79 42 HIS P N 1
ATOM 12588 C CA . HIS P 2 42 ? 145.640 145.282 172.828 1.00 55.77 42 HIS P CA 1
ATOM 12589 C C . HIS P 2 42 ? 146.646 145.948 173.757 1.00 55.15 42 HIS P C 1
ATOM 12590 O O . HIS P 2 42 ? 147.796 146.184 173.370 1.00 62.76 42 HIS P O 1
ATOM 12597 N N . LEU P 2 43 ? 146.227 146.268 174.984 1.00 56.70 43 LEU P N 1
ATOM 12598 C CA . LEU P 2 43 ? 147.141 146.874 175.947 1.00 59.51 43 LEU P CA 1
ATOM 12599 C C . LEU P 2 43 ? 148.309 145.947 176.255 1.00 59.80 43 LEU P C 1
ATOM 12600 O O . LEU P 2 43 ? 149.471 146.369 176.255 1.00 64.98 43 LEU P O 1
ATOM 12605 N N . LEU P 2 44 ? 148.017 144.671 176.514 1.00 66.19 44 LEU P N 1
ATOM 12606 C CA . LEU P 2 44 ? 149.088 143.724 176.810 1.00 60.94 44 LEU P CA 1
ATOM 12607 C C . LEU P 2 44 ? 150.013 143.519 175.614 1.00 62.20 44 LEU P C 1
ATOM 12608 O O . LEU P 2 44 ? 151.235 143.434 175.786 1.00 62.77 44 LEU P O 1
ATOM 12613 N N . VAL P 2 45 ? 149.457 143.441 174.404 1.00 66.98 45 VAL P N 1
ATOM 12614 C CA . VAL P 2 45 ? 150.291 143.280 173.218 1.00 62.89 45 VAL P CA 1
ATOM 12615 C C . VAL P 2 45 ? 151.180 144.500 172.999 1.00 65.84 45 VAL P C 1
ATOM 12616 O O . VAL P 2 45 ? 152.371 144.356 172.697 1.00 73.47 45 VAL P O 1
ATOM 12620 N N . TYR P 2 46 ? 150.635 145.711 173.148 1.00 63.01 46 TYR P N 1
ATOM 12621 C CA . TYR P 2 46 ? 151.454 146.912 173.018 1.00 61.49 46 TYR P CA 1
ATOM 12622 C C . TYR P 2 46 ? 152.527 146.974 174.094 1.00 71.04 46 TYR P C 1
ATOM 12623 O O . TYR P 2 46 ? 153.633 147.464 173.837 1.00 75.37 46 TYR P O 1
ATOM 12632 N N . LEU P 2 47 ? 152.222 146.496 175.302 1.00 69.85 47 LEU P N 1
ATOM 12633 C CA . LEU P 2 47 ? 153.247 146.393 176.334 1.00 61.56 47 LEU P CA 1
ATOM 12634 C C . LEU P 2 47 ? 154.345 145.429 175.908 1.00 70.26 47 LEU P C 1
ATOM 12635 O O . LEU P 2 47 ? 155.530 145.660 176.175 1.00 73.47 47 LEU P O 1
ATOM 12640 N N . TRP P 2 48 ? 153.964 144.333 175.247 1.00 73.44 48 TRP P N 1
ATOM 12641 C CA . TRP P 2 48 ? 154.953 143.377 174.758 1.00 67.02 48 TRP P CA 1
ATOM 12642 C C . TRP P 2 48 ? 155.882 144.026 173.738 1.00 66.90 48 TRP P C 1
ATOM 12643 O O . TRP P 2 48 ? 157.095 143.792 173.748 1.00 65.34 48 TRP P O 1
ATOM 12654 N N . LYS P 2 49 ? 155.325 144.855 172.849 1.00 72.47 49 LYS P N 1
ATOM 12655 C CA . LYS P 2 49 ? 156.126 145.650 171.924 1.00 73.70 49 LYS P CA 1
ATOM 12656 C C . LYS P 2 49 ? 155.299 146.764 171.289 1.00 75.64 49 LYS P C 1
ATOM 12657 O O . LYS P 2 49 ? 154.182 146.526 170.812 1.00 78.96 49 LYS P O 1
ATOM 12663 N N . PRO P 2 50 ? 155.803 147.999 171.291 1.00 70.18 50 PRO P N 1
ATOM 12664 C CA . PRO P 2 50 ? 155.069 149.106 170.661 1.00 69.27 50 PRO P CA 1
ATOM 12665 C C . PRO P 2 50 ? 155.291 149.124 169.155 1.00 71.24 50 PRO P C 1
ATOM 12666 O O . PRO P 2 50 ? 156.420 148.986 168.678 1.00 80.91 50 PRO P O 1
ATOM 12670 N N . TRP P 2 51 ? 154.202 149.292 168.403 1.00 59.93 51 TRP P N 1
ATOM 12671 C CA . TRP P 2 51 ? 154.322 149.435 166.957 1.00 61.88 51 TRP P CA 1
ATOM 12672 C C . TRP P 2 51 ? 154.332 150.891 166.515 1.00 61.75 51 TRP P C 1
ATOM 12673 O O . TRP P 2 51 ? 154.502 151.159 165.321 1.00 63.91 51 TRP P O 1
ATOM 12684 N N . LEU P 2 52 ? 154.155 151.831 167.438 1.00 69.34 52 LEU P N 1
ATOM 12685 C CA . LEU P 2 52 ? 154.051 153.234 167.063 1.00 72.46 52 LEU P CA 1
ATOM 12686 C C . LEU P 2 52 ? 154.725 154.123 168.101 1.00 68.26 52 LEU P C 1
ATOM 12687 O O . LEU P 2 52 ? 154.644 153.844 169.304 1.00 67.26 52 LEU P O 1
ATOM 12692 N N . PRO P 2 53 ? 155.460 155.135 167.623 1.00 80.73 53 PRO P N 1
ATOM 12693 C CA . PRO P 2 53 ? 156.183 156.096 168.448 1.00 86.72 53 PRO P CA 1
ATOM 12694 C C . PRO P 2 53 ? 155.348 157.348 168.621 1.00 92.39 53 PRO P C 1
ATOM 12695 O O . PRO P 2 53 ? 155.395 158.263 167.799 1.00 87.61 53 PRO P O 1
ATOM 12700 N N . SER Q 1 5 ? 111.917 130.964 166.599 1.00 62.48 5 SER Q N 1
ATOM 12701 C CA . SER Q 1 5 ? 113.343 131.234 166.743 1.00 67.53 5 SER Q CA 1
ATOM 12702 C C . SER Q 1 5 ? 114.185 130.135 166.107 1.00 71.38 5 SER Q C 1
ATOM 12703 O O . SER Q 1 5 ? 113.903 128.951 166.283 1.00 74.36 5 SER Q O 1
ATOM 12706 N N . PRO Q 1 6 ? 115.222 130.529 165.368 1.00 66.90 6 PRO Q N 1
ATOM 12707 C CA . PRO Q 1 6 ? 116.077 129.535 164.705 1.00 69.50 6 PRO Q CA 1
ATOM 12708 C C . PRO Q 1 6 ? 117.140 128.966 165.632 1.00 64.49 6 PRO Q C 1
ATOM 12709 O O . PRO Q 1 6 ? 118.334 129.011 165.317 1.00 68.96 6 PRO Q O 1
ATOM 12713 N N . VAL Q 1 7 ? 116.713 128.423 166.775 1.00 59.45 7 VAL Q N 1
ATOM 12714 C CA . VAL Q 1 7 ? 117.660 127.882 167.749 1.00 59.92 7 VAL Q CA 1
ATOM 12715 C C . VAL Q 1 7 ? 118.422 126.704 167.155 1.00 58.43 7 VAL Q C 1
ATOM 12716 O O . VAL Q 1 7 ? 119.642 126.590 167.310 1.00 59.89 7 VAL Q O 1
ATOM 12720 N N . ARG Q 1 8 ? 117.711 125.811 166.462 1.00 61.92 8 ARG Q N 1
ATOM 12721 C CA . ARG Q 1 8 ? 118.362 124.646 165.868 1.00 60.74 8 ARG Q CA 1
ATOM 12722 C C . ARG Q 1 8 ? 119.377 125.058 164.809 1.00 61.87 8 ARG Q C 1
ATOM 12723 O O . ARG Q 1 8 ? 120.508 124.551 164.787 1.00 64.98 8 ARG Q O 1
ATOM 12731 N N . THR Q 1 9 ? 118.988 125.976 163.922 1.00 56.76 9 THR Q N 1
ATOM 12732 C CA . THR Q 1 9 ? 119.891 126.432 162.872 1.00 54.43 9 THR Q CA 1
ATOM 12733 C C . THR Q 1 9 ? 121.123 127.101 163.465 1.00 53.30 9 THR Q C 1
ATOM 12734 O O . THR Q 1 9 ? 122.253 126.857 163.023 1.00 56.27 9 THR Q O 1
ATOM 12738 N N . ASN Q 1 10 ? 120.920 127.947 164.477 1.00 57.60 10 ASN Q N 1
ATOM 12739 C CA . ASN Q 1 10 ? 122.047 128.616 165.115 1.00 57.74 10 ASN Q CA 1
ATOM 12740 C C . ASN Q 1 10 ? 122.959 127.614 165.811 1.00 59.62 10 ASN Q C 1
ATOM 12741 O O . ASN Q 1 10 ? 124.184 127.748 165.764 1.00 62.53 10 ASN Q O 1
ATOM 12746 N N . ILE Q 1 11 ? 122.379 126.595 166.449 1.00 63.32 11 ILE Q N 1
ATOM 12747 C CA . ILE Q 1 11 ? 123.175 125.570 167.118 1.00 58.42 11 ILE Q CA 1
ATOM 12748 C C . ILE Q 1 11 ? 124.053 124.840 166.109 1.00 60.80 11 ILE Q C 1
ATOM 12749 O O . ILE Q 1 11 ? 125.260 124.655 166.323 1.00 61.55 11 ILE Q O 1
ATOM 12754 N N . VAL Q 1 12 ? 123.460 124.427 164.985 1.00 59.13 12 VAL Q N 1
ATOM 12755 C CA . VAL Q 1 12 ? 124.222 123.696 163.977 1.00 55.59 12 VAL Q CA 1
ATOM 12756 C C . VAL Q 1 12 ? 125.319 124.575 163.389 1.00 60.09 12 VAL Q C 1
ATOM 12757 O O . VAL Q 1 12 ? 126.463 124.135 163.229 1.00 65.10 12 VAL Q O 1
ATOM 12761 N N . ILE Q 1 13 ? 124.993 125.829 163.066 1.00 57.97 13 ILE Q N 1
ATOM 12762 C CA . ILE Q 1 13 ? 125.983 126.726 162.475 1.00 54.66 13 ILE Q CA 1
ATOM 12763 C C . ILE Q 1 13 ? 127.120 126.987 163.455 1.00 53.07 13 ILE Q C 1
ATOM 12764 O O . ILE Q 1 13 ? 128.293 127.046 163.071 1.00 57.54 13 ILE Q O 1
ATOM 12769 N N . PHE Q 1 14 ? 126.787 127.135 164.737 1.00 56.73 14 PHE Q N 1
ATOM 12770 C CA . PHE Q 1 14 ? 127.776 127.376 165.780 1.00 54.85 14 PHE Q CA 1
ATOM 12771 C C . PHE Q 1 14 ? 128.722 126.185 165.925 1.00 58.28 14 PHE Q C 1
ATOM 12772 O O . PHE Q 1 14 ? 129.948 126.358 166.004 1.00 59.67 14 PHE Q O 1
ATOM 12780 N N . THR Q 1 15 ? 128.178 124.963 165.894 1.00 58.97 15 THR Q N 1
ATOM 12781 C CA . THR Q 1 15 ? 129.027 123.773 165.936 1.00 60.31 15 THR Q CA 1
ATOM 12782 C C . THR Q 1 15 ? 129.909 123.640 164.694 1.00 60.31 15 THR Q C 1
ATOM 12783 O O . THR Q 1 15 ? 131.086 123.272 164.810 1.00 64.38 15 THR Q O 1
ATOM 12787 N N . ILE Q 1 16 ? 129.365 123.915 163.504 1.00 55.04 16 ILE Q N 1
ATOM 12788 C CA . ILE Q 1 16 ? 130.183 123.831 162.293 1.00 54.63 16 ILE Q CA 1
ATOM 12789 C C . ILE Q 1 16 ? 131.293 124.872 162.311 1.00 54.87 16 ILE Q C 1
ATOM 12790 O O . ILE Q 1 16 ? 132.422 124.594 161.884 1.00 57.79 16 ILE Q O 1
ATOM 12795 N N . LEU Q 1 17 ? 130.997 126.083 162.787 1.00 60.06 17 LEU Q N 1
ATOM 12796 C CA . LEU Q 1 17 ? 132.033 127.098 162.922 1.00 54.71 17 LEU Q CA 1
ATOM 12797 C C . LEU Q 1 17 ? 133.124 126.637 163.876 1.00 55.38 17 LEU Q C 1
ATOM 12798 O O . LEU Q 1 17 ? 134.315 126.838 163.609 1.00 60.65 17 LEU Q O 1
ATOM 12803 N N . GLY Q 1 18 ? 132.736 126.013 164.991 1.00 53.77 18 GLY Q N 1
ATOM 12804 C CA . GLY Q 1 18 ? 133.735 125.477 165.902 1.00 50.21 18 GLY Q CA 1
ATOM 12805 C C . GLY Q 1 18 ? 134.621 124.430 165.254 1.00 50.93 18 GLY Q C 1
ATOM 12806 O O . GLY Q 1 18 ? 135.844 124.450 165.416 1.00 59.28 18 GLY Q O 1
ATOM 12807 N N . PHE Q 1 19 ? 134.015 123.507 164.504 1.00 52.00 19 PHE Q N 1
ATOM 12808 C CA . PHE Q 1 19 ? 134.797 122.475 163.826 1.00 54.53 19 PHE Q CA 1
ATOM 12809 C C . PHE Q 1 19 ? 135.774 123.088 162.828 1.00 55.70 19 PHE Q C 1
ATOM 12810 O O . PHE Q 1 19 ? 136.955 122.715 162.783 1.00 63.52 19 PHE Q O 1
ATOM 12818 N N . VAL Q 1 20 ? 135.295 124.037 162.019 1.00 46.81 20 VAL Q N 1
ATOM 12819 C CA . VAL Q 1 20 ? 136.146 124.655 161.005 1.00 48.95 20 VAL Q CA 1
ATOM 12820 C C . VAL Q 1 20 ? 137.299 125.406 161.659 1.00 51.14 20 VAL Q C 1
ATOM 12821 O O . VAL Q 1 20 ? 138.454 125.315 161.216 1.00 52.90 20 VAL Q O 1
ATOM 12825 N N . VAL Q 1 21 ? 137.007 126.156 162.723 1.00 50.67 21 VAL Q N 1
ATOM 12826 C CA . VAL Q 1 21 ? 138.046 126.928 163.393 1.00 48.51 21 VAL Q CA 1
ATOM 12827 C C . VAL Q 1 21 ? 139.080 126.001 164.019 1.00 53.78 21 VAL Q C 1
ATOM 12828 O O . VAL Q 1 21 ? 140.287 126.258 163.939 1.00 56.92 21 VAL Q O 1
ATOM 12832 N N . ALA Q 1 22 ? 138.632 124.908 164.645 1.00 58.80 22 ALA Q N 1
ATOM 12833 C CA . ALA Q 1 22 ? 139.575 123.961 165.232 1.00 51.68 22 ALA Q CA 1
ATOM 12834 C C . ALA Q 1 22 ? 140.471 123.340 164.169 1.00 53.19 22 ALA Q C 1
ATOM 12835 O O . ALA Q 1 22 ? 141.685 123.208 164.372 1.00 53.84 22 ALA Q O 1
ATOM 12837 N N . LEU Q 1 23 ? 139.894 122.961 163.025 1.00 56.85 23 LEU Q N 1
ATOM 12838 C CA . LEU Q 1 23 ? 140.696 122.388 161.947 1.00 52.36 23 LEU Q CA 1
ATOM 12839 C C . LEU Q 1 23 ? 141.742 123.380 161.451 1.00 55.37 23 LEU Q C 1
ATOM 12840 O O . LEU Q 1 23 ? 142.920 123.034 161.289 1.00 56.52 23 LEU Q O 1
ATOM 12845 N N . LEU Q 1 24 ? 141.326 124.626 161.207 1.00 56.38 24 LEU Q N 1
ATOM 12846 C CA . LEU Q 1 24 ? 142.260 125.629 160.704 1.00 53.74 24 LEU Q CA 1
ATOM 12847 C C . LEU Q 1 24 ? 143.366 125.913 161.712 1.00 53.33 24 LEU Q C 1
ATOM 12848 O O . LEU Q 1 24 ? 144.538 126.053 161.339 1.00 52.61 24 LEU Q O 1
ATOM 12853 N N . ILE Q 1 25 ? 143.012 126.010 162.996 1.00 56.91 25 ILE Q N 1
ATOM 12854 C CA . ILE Q 1 25 ? 144.007 126.291 164.022 1.00 52.86 25 ILE Q CA 1
ATOM 12855 C C . ILE Q 1 25 ? 145.004 125.150 164.129 1.00 48.80 25 ILE Q C 1
ATOM 12856 O O . ILE Q 1 25 ? 146.214 125.385 164.237 1.00 45.89 25 ILE Q O 1
ATOM 12861 N N . HIS Q 1 26 ? 144.526 123.902 164.098 1.00 62.96 26 HIS Q N 1
ATOM 12862 C CA . HIS Q 1 26 ? 145.443 122.769 164.115 1.00 59.69 26 HIS Q CA 1
ATOM 12863 C C . HIS Q 1 26 ? 146.376 122.789 162.915 1.00 57.11 26 HIS Q C 1
ATOM 12864 O O . HIS Q 1 26 ? 147.583 122.570 163.068 1.00 54.79 26 HIS Q O 1
ATOM 12871 N N . PHE Q 1 27 ? 145.843 123.064 161.722 1.00 58.11 27 PHE Q N 1
ATOM 12872 C CA . PHE Q 1 27 ? 146.680 123.109 160.528 1.00 55.63 27 PHE Q CA 1
ATOM 12873 C C . PHE Q 1 27 ? 147.760 124.178 160.652 1.00 55.02 27 PHE Q C 1
ATOM 12874 O O . PHE Q 1 27 ? 148.941 123.918 160.388 1.00 60.34 27 PHE Q O 1
ATOM 12882 N N . ILE Q 1 28 ? 147.374 125.385 161.070 1.00 55.02 28 ILE Q N 1
ATOM 12883 C CA . ILE Q 1 28 ? 148.333 126.482 161.130 1.00 55.92 28 ILE Q CA 1
ATOM 12884 C C . ILE Q 1 28 ? 149.374 126.242 162.217 1.00 54.88 28 ILE Q C 1
ATOM 12885 O O . ILE Q 1 28 ? 150.564 126.517 162.015 1.00 57.22 28 ILE Q O 1
ATOM 12890 N N . VAL Q 1 29 ? 148.964 125.713 163.371 1.00 59.82 29 VAL Q N 1
ATOM 12891 C CA . VAL Q 1 29 ? 149.917 125.466 164.446 1.00 60.07 29 VAL Q CA 1
ATOM 12892 C C . VAL Q 1 29 ? 150.885 124.350 164.071 1.00 58.87 29 VAL Q C 1
ATOM 12893 O O . VAL Q 1 29 ? 152.094 124.461 164.306 1.00 60.22 29 VAL Q O 1
ATOM 12897 N N . LEU Q 1 30 ? 150.385 123.263 163.478 1.00 60.96 30 LEU Q N 1
ATOM 12898 C CA . LEU Q 1 30 ? 151.254 122.153 163.113 1.00 59.12 30 LEU Q CA 1
ATOM 12899 C C . LEU Q 1 30 ? 152.177 122.480 161.948 1.00 60.07 30 LEU Q C 1
ATOM 12900 O O . LEU Q 1 30 ? 153.297 121.961 161.903 1.00 65.08 30 LEU Q O 1
ATOM 12905 N N . SER Q 1 31 ? 151.744 123.323 161.011 1.00 60.38 31 SER Q N 1
ATOM 12906 C CA . SER Q 1 31 ? 152.580 123.670 159.870 1.00 57.91 31 SER Q CA 1
ATOM 12907 C C . SER Q 1 31 ? 153.627 124.728 160.193 1.00 64.45 31 SER Q C 1
ATOM 12908 O O . SER Q 1 31 ? 154.537 124.940 159.384 1.00 69.82 31 SER Q O 1
ATOM 12911 N N . SER Q 1 32 ? 153.527 125.390 161.343 1.00 66.42 32 SER Q N 1
ATOM 12912 C CA . SER Q 1 32 ? 154.488 126.424 161.702 1.00 63.97 32 SER Q CA 1
ATOM 12913 C C . SER Q 1 32 ? 155.855 125.802 161.980 1.00 70.07 32 SER Q C 1
ATOM 12914 O O . SER Q 1 32 ? 155.934 124.692 162.513 1.00 76.78 32 SER Q O 1
ATOM 12917 N N . PRO Q 1 33 ? 156.946 126.492 161.637 1.00 67.65 33 PRO Q N 1
ATOM 12918 C CA . PRO Q 1 33 ? 158.271 125.883 161.795 1.00 65.76 33 PRO Q CA 1
ATOM 12919 C C . PRO Q 1 33 ? 158.836 126.023 163.199 1.00 65.26 33 PRO Q C 1
ATOM 12920 O O . PRO Q 1 33 ? 160.017 126.344 163.366 1.00 69.83 33 PRO Q O 1
ATOM 12924 N N . GLU Q 1 34 ? 158.007 125.792 164.214 1.00 76.03 34 GLU Q N 1
ATOM 12925 C CA . GLU Q 1 34 ? 158.491 125.704 165.585 1.00 77.77 34 GLU Q CA 1
ATOM 12926 C C . GLU Q 1 34 ? 157.771 124.574 166.310 1.00 81.76 34 GLU Q C 1
ATOM 12927 O O . GLU Q 1 34 ? 158.288 124.006 167.277 1.00 83.06 34 GLU Q O 1
ATOM 12933 N N . TYR Q 1 35 ? 156.578 124.227 165.828 1.00 78.36 35 TYR Q N 1
ATOM 12934 C CA . TYR Q 1 35 ? 155.673 123.358 166.563 1.00 78.77 35 TYR Q CA 1
ATOM 12935 C C . TYR Q 1 35 ? 155.414 122.021 165.888 1.00 82.14 35 TYR Q C 1
ATOM 12936 O O . TYR Q 1 35 ? 154.697 121.193 166.458 1.00 87.96 35 TYR Q O 1
ATOM 12945 N N . ASN Q 1 36 ? 155.971 121.782 164.703 1.00 101.68 36 ASN Q N 1
ATOM 12946 C CA . ASN Q 1 36 ? 155.811 120.481 164.067 1.00 105.06 36 ASN Q CA 1
ATOM 12947 C C . ASN Q 1 36 ? 156.661 119.448 164.794 1.00 113.76 36 ASN Q C 1
ATOM 12948 O O . ASN Q 1 36 ? 157.879 119.392 164.600 1.00 116.45 36 ASN Q O 1
ATOM 12953 N N . TRP Q 1 37 ? 156.031 118.627 165.630 1.00 137.02 37 TRP Q N 1
ATOM 12954 C CA . TRP Q 1 37 ? 156.760 117.659 166.450 1.00 137.81 37 TRP Q CA 1
ATOM 12955 C C . TRP Q 1 37 ? 157.109 116.399 165.663 1.00 140.35 37 TRP Q C 1
ATOM 12956 O O . TRP Q 1 37 ? 156.835 115.276 166.082 1.00 142.74 37 TRP Q O 1
ATOM 12967 N N . LEU Q 1 38 ? 157.749 116.589 164.513 1.00 175.54 38 LEU Q N 1
ATOM 12968 C CA . LEU Q 1 38 ? 158.209 115.497 163.663 1.00 177.44 38 LEU Q CA 1
ATOM 12969 C C . LEU Q 1 38 ? 159.719 115.314 163.801 1.00 180.82 38 LEU Q C 1
ATOM 12970 O O . LEU Q 1 38 ? 160.383 114.754 162.928 1.00 180.63 38 LEU Q O 1
ATOM 12975 N N . SER Q 1 39 ? 160.275 115.790 164.916 1.00 207.22 39 SER Q N 1
ATOM 12976 C CA . SER Q 1 39 ? 161.698 115.671 165.206 1.00 206.91 39 SER Q CA 1
ATOM 12977 C C . SER Q 1 39 ? 161.987 114.497 166.136 1.00 206.63 39 SER Q C 1
ATOM 12978 O O . SER Q 1 39 ? 163.029 114.457 166.794 1.00 206.56 39 SER Q O 1
ATOM 12981 N N . ASN Q 1 40 ? 161.070 113.537 166.198 1.00 210.00 40 ASN Q N 1
ATOM 12982 C CA . ASN Q 1 40 ? 161.229 112.373 167.061 1.00 210.03 40 ASN Q CA 1
ATOM 12983 C C . ASN Q 1 40 ? 161.272 111.088 166.242 1.00 209.40 40 ASN Q C 1
ATOM 12984 O O . ASN Q 1 40 ? 160.297 110.727 165.584 1.00 209.58 40 ASN Q O 1
ATOM 12989 N N . ASP R 2 4 ? 102.113 125.855 176.990 1.00 149.97 4 ASP R N 1
ATOM 12990 C CA . ASP R 2 4 ? 102.759 124.594 177.334 1.00 149.96 4 ASP R CA 1
ATOM 12991 C C . ASP R 2 4 ? 104.250 124.791 177.588 1.00 147.46 4 ASP R C 1
ATOM 12992 O O . ASP R 2 4 ? 105.030 123.840 177.528 1.00 146.18 4 ASP R O 1
ATOM 12997 N N . ASP R 2 5 ? 104.638 126.030 177.869 1.00 122.74 5 ASP R N 1
ATOM 12998 C CA . ASP R 2 5 ? 106.035 126.354 178.132 1.00 118.63 5 ASP R CA 1
ATOM 12999 C C . ASP R 2 5 ? 106.261 126.660 179.608 1.00 116.32 5 ASP R C 1
ATOM 13000 O O . ASP R 2 5 ? 106.751 127.733 179.961 1.00 115.55 5 ASP R O 1
ATOM 13005 N N . ASP R 2 6 ? 105.901 125.712 180.467 1.00 115.41 6 ASP R N 1
ATOM 13006 C CA . ASP R 2 6 ? 106.065 125.881 181.905 1.00 114.42 6 ASP R CA 1
ATOM 13007 C C . ASP R 2 6 ? 107.531 125.819 182.319 1.00 114.22 6 ASP R C 1
ATOM 13008 O O . ASP R 2 6 ? 107.929 126.453 183.301 1.00 115.91 6 ASP R O 1
ATOM 13013 N N . LEU R 2 7 ? 108.341 125.062 181.580 1.00 97.83 7 LEU R N 1
ATOM 13014 C CA . LEU R 2 7 ? 109.758 124.945 181.903 1.00 95.35 7 LEU R CA 1
ATOM 13015 C C . LEU R 2 7 ? 110.535 126.203 181.541 1.00 97.82 7 LEU R C 1
ATOM 13016 O O . LEU R 2 7 ? 111.480 126.570 182.247 1.00 100.74 7 LEU R O 1
ATOM 13021 N N . VAL R 2 8 ? 110.160 126.864 180.456 1.00 92.32 8 VAL R N 1
ATOM 13022 C CA . VAL R 2 8 ? 110.819 128.107 180.054 1.00 89.42 8 VAL R CA 1
ATOM 13023 C C . VAL R 2 8 ? 110.499 129.186 181.085 1.00 94.00 8 VAL R C 1
ATOM 13024 O O . VAL R 2 8 ? 109.319 129.387 181.410 1.00 102.90 8 VAL R O 1
ATOM 13028 N N . PRO R 2 9 ? 111.497 129.882 181.620 1.00 87.78 9 PRO R N 1
ATOM 13029 C CA . PRO R 2 9 ? 111.219 130.955 182.576 1.00 88.17 9 PRO R CA 1
ATOM 13030 C C . PRO R 2 9 ? 110.510 132.111 181.896 1.00 88.95 9 PRO R C 1
ATOM 13031 O O . PRO R 2 9 ? 110.663 132.313 180.682 1.00 92.56 9 PRO R O 1
ATOM 13035 N N . PRO R 2 10 ? 109.708 132.877 182.643 1.00 87.85 10 PRO R N 1
ATOM 13036 C CA . PRO R 2 10 ? 108.977 134.005 182.046 1.00 86.55 10 PRO R CA 1
ATOM 13037 C C . PRO R 2 10 ? 109.868 134.971 181.281 1.00 86.21 10 PRO R C 1
ATOM 13038 O O . PRO R 2 10 ? 109.414 135.631 180.341 1.00 80.91 10 PRO R O 1
ATOM 13042 N N . LYS R 2 11 ? 111.133 135.069 181.689 1.00 89.56 11 LYS R N 1
ATOM 13043 C CA . LYS R 2 11 ? 112.080 136.012 181.105 1.00 85.66 11 LYS R CA 1
ATOM 13044 C C . LYS R 2 11 ? 112.187 135.858 179.592 1.00 90.78 11 LYS R C 1
ATOM 13045 O O . LYS R 2 11 ? 111.927 136.810 178.849 1.00 96.07 11 LYS R O 1
ATOM 13051 N N . TRP R 2 12 ? 112.559 134.671 179.124 1.00 82.25 12 TRP R N 1
ATOM 13052 C CA . TRP R 2 12 ? 112.766 134.437 177.694 1.00 81.66 12 TRP R CA 1
ATOM 13053 C C . TRP R 2 12 ? 111.691 133.525 177.109 1.00 79.89 12 TRP R C 1
ATOM 13054 O O . TRP R 2 12 ? 111.958 132.660 176.276 1.00 80.96 12 TRP R O 1
ATOM 13065 N N . ARG R 2 13 ? 110.455 133.722 177.558 1.00 86.80 13 ARG R N 1
ATOM 13066 C CA . ARG R 2 13 ? 109.306 132.933 177.127 1.00 86.57 13 ARG R CA 1
ATOM 13067 C C . ARG R 2 13 ? 108.989 133.026 175.635 1.00 89.18 13 ARG R C 1
ATOM 13068 O O . ARG R 2 13 ? 108.862 131.982 174.984 1.00 95.03 13 ARG R O 1
ATOM 13076 N N . PRO R 2 14 ? 108.838 134.221 175.046 1.00 85.61 14 PRO R N 1
ATOM 13077 C CA . PRO R 2 14 ? 108.366 134.263 173.653 1.00 83.29 14 PRO R CA 1
ATOM 13078 C C . PRO R 2 14 ? 109.363 133.704 172.654 1.00 79.52 14 PRO R C 1
ATOM 13079 O O . PRO R 2 14 ? 108.951 133.199 171.602 1.00 81.93 14 PRO R O 1
ATOM 13083 N N . LEU R 2 15 ? 110.660 133.781 172.946 1.00 76.18 15 LEU R N 1
ATOM 13084 C CA . LEU R 2 15 ? 111.679 133.311 172.018 1.00 75.98 15 LEU R CA 1
ATOM 13085 C C . LEU R 2 15 ? 111.930 131.811 172.105 1.00 75.83 15 LEU R C 1
ATOM 13086 O O . LEU R 2 15 ? 112.576 131.256 171.211 1.00 80.63 15 LEU R O 1
ATOM 13091 N N . PHE R 2 16 ? 111.443 131.144 173.146 1.00 73.97 16 PHE R N 1
ATOM 13092 C CA . PHE R 2 16 ? 111.765 129.747 173.392 1.00 74.88 16 PHE R CA 1
ATOM 13093 C C . PHE R 2 16 ? 110.512 128.944 173.717 1.00 79.33 16 PHE R C 1
ATOM 13094 O O . PHE R 2 16 ? 109.480 129.481 174.125 1.00 84.63 16 PHE R O 1
ATOM 13102 N N . ASN R 2 17 ? 110.616 127.632 173.509 1.00 84.01 17 ASN R N 1
ATOM 13103 C CA . ASN R 2 17 ? 109.641 126.683 174.032 1.00 83.68 17 ASN R CA 1
ATOM 13104 C C . ASN R 2 17 ? 110.377 125.590 174.798 1.00 84.29 17 ASN R C 1
ATOM 13105 O O . ASN R 2 17 ? 111.574 125.722 175.072 1.00 88.59 17 ASN R O 1
ATOM 13110 N N . ASN R 2 18 ? 109.670 124.516 175.158 1.00 85.83 18 ASN R N 1
ATOM 13111 C CA . ASN R 2 18 ? 110.263 123.482 176.003 1.00 86.23 18 ASN R CA 1
ATOM 13112 C C . ASN R 2 18 ? 111.474 122.830 175.345 1.00 90.51 18 ASN R C 1
ATOM 13113 O O . ASN R 2 18 ? 112.554 122.767 175.946 1.00 94.23 18 ASN R O 1
ATOM 13118 N N . GLN R 2 19 ? 111.318 122.343 174.112 1.00 76.68 19 GLN R N 1
ATOM 13119 C CA . GLN R 2 19 ? 112.389 121.581 173.478 1.00 78.57 19 GLN R CA 1
ATOM 13120 C C . GLN R 2 19 ? 113.596 122.454 173.158 1.00 80.78 19 GLN R C 1
ATOM 13121 O O . GLN R 2 19 ? 114.741 122.017 173.337 1.00 86.22 19 GLN R O 1
ATOM 13127 N N . ASP R 2 20 ? 113.365 123.681 172.686 1.00 71.64 20 ASP R N 1
ATOM 13128 C CA . ASP R 2 20 ? 114.477 124.579 172.396 1.00 71.77 20 ASP R CA 1
ATOM 13129 C C . ASP R 2 20 ? 115.263 124.904 173.658 1.00 73.24 20 ASP R C 1
ATOM 13130 O O . ASP R 2 20 ? 116.499 124.915 173.641 1.00 78.64 20 ASP R O 1
ATOM 13135 N N . TRP R 2 21 ? 114.564 125.169 174.763 1.00 73.27 21 TRP R N 1
ATOM 13136 C CA . TRP R 2 21 ? 115.248 125.439 176.022 1.00 73.41 21 TRP R CA 1
ATOM 13137 C C . TRP R 2 21 ? 116.029 124.218 176.489 1.00 72.22 21 TRP R C 1
ATOM 13138 O O . TRP R 2 21 ? 117.154 124.339 176.990 1.00 77.82 21 TRP R O 1
ATOM 13149 N N . LEU R 2 22 ? 115.442 123.028 176.336 1.00 68.70 22 LEU R N 1
ATOM 13150 C CA . LEU R 2 22 ? 116.136 121.806 176.728 1.00 71.04 22 LEU R CA 1
ATOM 13151 C C . LEU R 2 22 ? 117.423 121.626 175.933 1.00 73.96 22 LEU R C 1
ATOM 13152 O O . LEU R 2 22 ? 118.454 121.228 176.486 1.00 74.08 22 LEU R O 1
ATOM 13157 N N . LEU R 2 23 ? 117.379 121.909 174.630 1.00 73.65 23 LEU R N 1
ATOM 13158 C CA . LEU R 2 23 ? 118.588 121.832 173.813 1.00 71.24 23 LEU R CA 1
ATOM 13159 C C . LEU R 2 23 ? 119.608 122.891 174.222 1.00 72.82 23 LEU R C 1
ATOM 13160 O O . LEU R 2 23 ? 120.818 122.623 174.261 1.00 77.39 23 LEU R O 1
ATOM 13165 N N . HIS R 2 24 ? 119.138 124.102 174.524 1.00 74.18 24 HIS R N 1
ATOM 13166 C CA . HIS R 2 24 ? 120.025 125.202 174.879 1.00 72.87 24 HIS R CA 1
ATOM 13167 C C . HIS R 2 24 ? 120.754 124.964 176.196 1.00 75.65 24 HIS R C 1
ATOM 13168 O O . HIS R 2 24 ? 121.924 125.348 176.318 1.00 85.60 24 HIS R O 1
ATOM 13175 N N . ASP R 2 25 ? 120.098 124.340 177.179 1.00 72.53 25 ASP R N 1
ATOM 13176 C CA . ASP R 2 25 ? 120.798 123.986 178.414 1.00 74.36 25 ASP R CA 1
ATOM 13177 C C . ASP R 2 25 ? 121.946 123.024 178.137 1.00 75.30 25 ASP R C 1
ATOM 13178 O O . ASP R 2 25 ? 123.035 123.158 178.707 1.00 78.55 25 ASP R O 1
ATOM 13183 N N . ILE R 2 26 ? 121.718 122.038 177.267 1.00 64.89 26 ILE R N 1
ATOM 13184 C CA . ILE R 2 26 ? 122.781 121.108 176.897 1.00 63.81 26 ILE R CA 1
ATOM 13185 C C . ILE R 2 26 ? 123.924 121.846 176.217 1.00 63.81 26 ILE R C 1
ATOM 13186 O O . ILE R 2 26 ? 125.102 121.593 176.507 1.00 71.97 26 ILE R O 1
ATOM 13191 N N . VAL R 2 27 ? 123.599 122.766 175.305 1.00 55.93 27 VAL R N 1
ATOM 13192 C CA . VAL R 2 27 ? 124.635 123.521 174.603 1.00 56.88 27 VAL R CA 1
ATOM 13193 C C . VAL R 2 27 ? 125.466 124.354 175.574 1.00 58.31 27 VAL R C 1
ATOM 13194 O O . VAL R 2 27 ? 126.694 124.446 175.431 1.00 64.51 27 VAL R O 1
ATOM 13198 N N . VAL R 2 28 ? 124.823 124.971 176.567 1.00 63.78 28 VAL R N 1
ATOM 13199 C CA . VAL R 2 28 ? 125.551 125.788 177.536 1.00 64.56 28 VAL R CA 1
ATOM 13200 C C . VAL R 2 28 ? 126.565 124.944 178.303 1.00 63.06 28 VAL R C 1
ATOM 13201 O O . VAL R 2 28 ? 127.740 125.321 178.436 1.00 67.75 28 VAL R O 1
ATOM 13205 N N . LYS R 2 29 ? 126.129 123.790 178.815 1.00 67.87 29 LYS R N 1
ATOM 13206 C CA . LYS R 2 29 ? 127.025 122.920 179.568 1.00 71.25 29 LYS R CA 1
ATOM 13207 C C . LYS R 2 29 ? 128.165 122.428 178.688 1.00 67.52 29 LYS R C 1
ATOM 13208 O O . LYS R 2 29 ? 129.324 122.379 179.121 1.00 76.73 29 LYS R O 1
ATOM 13214 N N . SER R 2 30 ? 127.849 122.057 177.444 1.00 55.39 30 SER R N 1
ATOM 13215 C CA . SER R 2 30 ? 128.883 121.589 176.533 1.00 58.78 30 SER R CA 1
ATOM 13216 C C . SER R 2 30 ? 129.937 122.657 176.280 1.00 63.26 30 SER R C 1
ATOM 13217 O O . SER R 2 30 ? 131.135 122.370 176.366 1.00 66.81 30 SER R O 1
ATOM 13220 N N . PHE R 2 31 ? 129.517 123.893 175.996 1.00 63.19 31 PHE R N 1
ATOM 13221 C CA . PHE R 2 31 ? 130.471 124.962 175.716 1.00 58.46 31 PHE R CA 1
ATOM 13222 C C . PHE R 2 31 ? 131.311 125.285 176.949 1.00 60.47 31 PHE R C 1
ATOM 13223 O O . PHE R 2 31 ? 132.524 125.503 176.835 1.00 65.65 31 PHE R O 1
ATOM 13231 N N . TYR R 2 32 ? 130.704 125.293 178.138 1.00 58.55 32 TYR R N 1
ATOM 13232 C CA . TYR R 2 32 ? 131.483 125.638 179.323 1.00 56.36 32 TYR R CA 1
ATOM 13233 C C . TYR R 2 32 ? 132.481 124.545 179.696 1.00 61.17 32 TYR R C 1
ATOM 13234 O O . TYR R 2 32 ? 133.623 124.855 180.053 1.00 63.93 32 TYR R O 1
ATOM 13243 N N . GLY R 2 33 ? 132.094 123.270 179.599 1.00 60.16 33 GLY R N 1
ATOM 13244 C CA . GLY R 2 33 ? 133.073 122.208 179.786 1.00 58.46 33 GLY R CA 1
ATOM 13245 C C . GLY R 2 33 ? 134.159 122.239 178.727 1.00 59.84 33 GLY R C 1
ATOM 13246 O O . GLY R 2 33 ? 135.321 121.920 178.997 1.00 66.45 33 GLY R O 1
ATOM 13247 N N . PHE R 2 34 ? 133.787 122.626 177.506 1.00 58.54 34 PHE R N 1
ATOM 13248 C CA . PHE R 2 34 ? 134.738 122.809 176.418 1.00 57.30 34 PHE R CA 1
ATOM 13249 C C . PHE R 2 34 ? 135.795 123.845 176.793 1.00 56.75 34 PHE R C 1
ATOM 13250 O O . PHE R 2 34 ? 137.000 123.618 176.616 1.00 57.81 34 PHE R O 1
ATOM 13258 N N . GLY R 2 35 ? 135.359 124.968 177.365 1.00 56.61 35 GLY R N 1
ATOM 13259 C CA . GLY R 2 35 ? 136.306 125.975 177.827 1.00 56.14 35 GLY R CA 1
ATOM 13260 C C . GLY R 2 35 ? 137.158 125.500 178.992 1.00 58.16 35 GLY R C 1
ATOM 13261 O O . GLY R 2 35 ? 138.346 125.829 179.090 1.00 60.99 35 GLY R O 1
ATOM 13262 N N . VAL R 2 36 ? 136.555 124.738 179.910 1.00 54.91 36 VAL R N 1
ATOM 13263 C CA . VAL R 2 36 ? 137.314 124.223 181.049 1.00 50.22 36 VAL R CA 1
ATOM 13264 C C . VAL R 2 36 ? 138.428 123.295 180.582 1.00 51.41 36 VAL R C 1
ATOM 13265 O O . VAL R 2 36 ? 139.550 123.347 181.102 1.00 50.63 36 VAL R O 1
ATOM 13269 N N . ILE R 2 37 ? 138.146 122.435 179.603 1.00 52.03 37 ILE R N 1
ATOM 13270 C CA . ILE R 2 37 ? 139.197 121.592 179.040 1.00 50.85 37 ILE R CA 1
ATOM 13271 C C . ILE R 2 37 ? 140.228 122.436 178.288 1.00 54.16 37 ILE R C 1
ATOM 13272 O O . ILE R 2 37 ? 141.434 122.144 178.334 1.00 55.65 37 ILE R O 1
ATOM 13277 N N . ALA R 2 38 ? 139.783 123.493 177.602 1.00 54.73 38 ALA R N 1
ATOM 13278 C CA . ALA R 2 38 ? 140.700 124.411 176.937 1.00 54.48 38 ALA R CA 1
ATOM 13279 C C . ALA R 2 38 ? 141.708 125.039 177.881 1.00 52.92 38 ALA R C 1
ATOM 13280 O O . ALA R 2 38 ? 142.865 125.234 177.492 1.00 55.05 38 ALA R O 1
ATOM 13282 N N . ALA R 2 39 ? 141.273 125.417 179.083 1.00 55.45 39 ALA R N 1
ATOM 13283 C CA . ALA R 2 39 ? 142.203 126.002 180.042 1.00 61.35 39 ALA R CA 1
ATOM 13284 C C . ALA R 2 39 ? 143.366 125.063 180.325 1.00 61.12 39 ALA R C 1
ATOM 13285 O O . ALA R 2 39 ? 144.531 125.480 180.267 1.00 59.98 39 ALA R O 1
ATOM 13287 N N . ILE R 2 40 ? 143.070 123.790 180.595 1.00 55.39 40 ILE R N 1
ATOM 13288 C CA . ILE R 2 40 ? 144.121 122.813 180.852 1.00 54.09 40 ILE R CA 1
ATOM 13289 C C . ILE R 2 40 ? 144.979 122.603 179.614 1.00 54.86 40 ILE R C 1
ATOM 13290 O O . ILE R 2 40 ? 146.202 122.454 179.720 1.00 52.25 40 ILE R O 1
ATOM 13295 N N . ALA R 2 41 ? 144.365 122.579 178.428 1.00 59.59 41 ALA R N 1
ATOM 13296 C CA . ALA R 2 41 ? 145.143 122.370 177.209 1.00 53.56 41 ALA R CA 1
ATOM 13297 C C . ALA R 2 41 ? 146.153 123.492 176.990 1.00 53.99 41 ALA R C 1
ATOM 13298 O O . ALA R 2 41 ? 147.338 123.232 176.742 1.00 57.71 41 ALA R O 1
ATOM 13300 N N . HIS R 2 42 ? 145.707 124.748 177.086 1.00 63.89 42 HIS R N 1
ATOM 13301 C CA . HIS R 2 42 ? 146.622 125.866 176.879 1.00 65.77 42 HIS R CA 1
ATOM 13302 C C . HIS R 2 42 ? 147.655 125.963 178.000 1.00 59.77 42 HIS R C 1
ATOM 13303 O O . HIS R 2 42 ? 148.803 126.341 177.744 1.00 67.29 42 HIS R O 1
ATOM 13310 N N . LEU R 2 43 ? 147.284 125.607 179.235 1.00 52.46 43 LEU R N 1
ATOM 13311 C CA . LEU R 2 43 ? 148.264 125.563 180.320 1.00 53.76 43 LEU R CA 1
ATOM 13312 C C . LEU R 2 43 ? 149.352 124.528 180.050 1.00 54.39 43 LEU R C 1
ATOM 13313 O O . LEU R 2 43 ? 150.548 124.809 180.223 1.00 55.09 43 LEU R O 1
ATOM 13318 N N . LEU R 2 44 ? 148.959 123.329 179.612 1.00 60.19 44 LEU R N 1
ATOM 13319 C CA . LEU R 2 44 ? 149.933 122.298 179.274 1.00 56.70 44 LEU R CA 1
ATOM 13320 C C . LEU R 2 44 ? 150.830 122.739 178.127 1.00 57.47 44 LEU R C 1
ATOM 13321 O O . LEU R 2 44 ? 152.043 122.501 178.154 1.00 56.44 44 LEU R O 1
ATOM 13326 N N . VAL R 2 45 ? 150.252 123.373 177.106 1.00 65.65 45 VAL R N 1
ATOM 13327 C CA . VAL R 2 45 ? 151.052 123.812 175.967 1.00 62.66 45 VAL R CA 1
ATOM 13328 C C . VAL R 2 45 ? 152.051 124.883 176.393 1.00 62.91 45 VAL R C 1
ATOM 13329 O O . VAL R 2 45 ? 153.226 124.841 176.010 1.00 68.88 45 VAL R O 1
ATOM 13333 N N . TYR R 2 46 ? 151.610 125.851 177.202 1.00 61.15 46 TYR R N 1
ATOM 13334 C CA . TYR R 2 46 ? 152.505 126.909 177.651 1.00 60.69 46 TYR R CA 1
ATOM 13335 C C . TYR R 2 46 ? 153.609 126.396 178.565 1.00 62.29 46 TYR R C 1
ATOM 13336 O O . TYR R 2 46 ? 154.721 126.933 178.525 1.00 61.93 46 TYR R O 1
ATOM 13345 N N . LEU R 2 47 ? 153.345 125.374 179.377 1.00 64.31 47 LEU R N 1
ATOM 13346 C CA . LEU R 2 47 ? 154.430 124.763 180.148 1.00 58.36 47 LEU R CA 1
ATOM 13347 C C . LEU R 2 47 ? 155.155 123.670 179.374 1.00 66.91 47 LEU R C 1
ATOM 13348 O O . LEU R 2 47 ? 155.785 122.793 179.970 1.00 68.07 47 LEU R O 1
ATOM 13353 N N . TRP R 2 48 ? 155.081 123.693 178.043 1.00 77.32 48 TRP R N 1
ATOM 13354 C CA . TRP R 2 48 ? 155.871 122.784 177.221 1.00 67.79 48 TRP R CA 1
ATOM 13355 C C . TRP R 2 48 ? 156.638 123.556 176.154 1.00 67.31 48 TRP R C 1
ATOM 13356 O O . TRP R 2 48 ? 157.791 123.233 175.854 1.00 64.97 48 TRP R O 1
ATOM 13367 N N . LYS R 2 49 ? 156.009 124.583 175.584 1.00 65.29 49 LYS R N 1
ATOM 13368 C CA . LYS R 2 49 ? 156.623 125.400 174.538 1.00 61.24 49 LYS R CA 1
ATOM 13369 C C . LYS R 2 49 ? 156.032 126.801 174.590 1.00 66.09 49 LYS R C 1
ATOM 13370 O O . LYS R 2 49 ? 155.116 127.133 173.826 1.00 70.11 49 LYS R O 1
ATOM 13376 N N . PRO R 2 50 ? 156.523 127.651 175.492 1.00 63.76 50 PRO R N 1
ATOM 13377 C CA . PRO R 2 50 ? 155.988 129.015 175.578 1.00 65.80 50 PRO R CA 1
ATOM 13378 C C . PRO R 2 50 ? 156.257 129.792 174.299 1.00 64.53 50 PRO R C 1
ATOM 13379 O O . PRO R 2 50 ? 157.408 129.979 173.897 1.00 73.48 50 PRO R O 1
ATOM 13383 N N . TRP R 2 51 ? 155.181 130.244 173.653 1.00 62.30 51 TRP R N 1
ATOM 13384 C CA . TRP R 2 51 ? 155.318 131.101 172.479 1.00 60.88 51 TRP R CA 1
ATOM 13385 C C . TRP R 2 51 ? 155.428 132.559 172.912 1.00 67.38 51 TRP R C 1
ATOM 13386 O O . TRP R 2 51 ? 156.286 133.290 172.413 1.00 74.80 51 TRP R O 1
ATOM 13397 N N . LEU R 2 52 ? 154.585 132.981 173.845 1.00 77.55 52 LEU R N 1
ATOM 13398 C CA . LEU R 2 52 ? 154.760 134.280 174.473 1.00 72.89 52 LEU R CA 1
ATOM 13399 C C . LEU R 2 52 ? 155.843 134.187 175.549 1.00 76.67 52 LEU R C 1
ATOM 13400 O O . LEU R 2 52 ? 156.137 133.087 176.030 1.00 84.38 52 LEU R O 1
ATOM 13405 N N . PRO R 2 53 ? 156.479 135.313 175.936 1.00 87.93 53 PRO R N 1
ATOM 13406 C CA . PRO R 2 53 ? 157.625 135.360 176.862 1.00 92.24 53 PRO R CA 1
ATOM 13407 C C . PRO R 2 53 ? 157.753 134.204 177.859 1.00 103.49 53 PRO R C 1
ATOM 13408 O O . PRO R 2 53 ? 158.800 133.578 177.923 1.00 104.57 53 PRO R O 1
#

Solvent-accessible surface area: 88978 Å² total; per-residue (Å²): 212,13,58,23,120,71,51,34,78,102,79,74,106,48,34,89,66,33,46,58,76,42,114,68,27,40,31,74,0,100,92,32,34,67,24,48,78,94,217,139,84,204,111,120,50,33,65,57,46,14,82,16,40,52,60,100,45,53,124,75,104,154,37,119,41,100,126,33,57,94,54,120,109,112,63,65,130,107,48,96,144,178,148,99,141,108,83,15,75,78,82,23,83,57,88,31,104,99,48,41,98,99,29,70,54,61,43,128,173,38,58,79,39,10,26,11,101,12,100,140,95,60,63,132,96,72,53,51,100,35,40,26,63,69,0,44,144,58,0,45,84,18,114,101,73,121,30,136,82,56,22,90,44,36,44,6,78,135,5,32,78,74,4,34,113,18,4,71,59,36,32,140,131,102,83,116,40,117,47,44,109,16,7,104,74,13,50,3,50,35,24,52,42,0,50,36,51,28,39,12,0,0,31,4,9,6,30,2,24,28,40,35,29,132,64,19,20,40,75,113,26,85,36,24,97,18,40,33,32,52,27,83,14,13,87,33,11,0,46,82,11,9,52,90,14,42,64,53,113,1,19,25,38,10,19,0,0,31,34,29,55,31,45,74,38,36,53,1,0,6,64,64,1,56,47,18,9,15,62,6,124,20,36,1,4,11,22,49,85,109,0,112,36,35,71,53,41,78,124,6,56,139,72,3,108,124,62,24,67,1,32,53,0,0,11,20,2,1,8,58,11,118,44,51,71,101,40,69,36,140,47,69,64,3,4,15,4,12,23,10,18,12,25,134,41,20,14,15,14,37,3,0,19,1,1,30,15,0,52,6,2,32,7,10,1,40,54,35,21,24,8,36,25,35,2,3,8,16,51,25,3,7,0,32,110,24,32,10,68,16,7,15,44,67,73,0,0,51,20,29,14,36,32,23,79,59,14,44,15,10,17,47,17,10,117,29,14,56,140,8,13,26,95,31,44,128,134,56,40,134,66,122,55,37,5,36,121,32,0,8,37,152,22,85,77,46,81,14,8,27,2,22,2,20,52,2,33,20,76,34,50,68,52,18,46,3,4,14,31,94,85,91,21,57,120,45,109,55,0,45,29,16,1,0,66,47,1,58,63,72,67,20,106,72,87,35,76,104,98,90,94,81,32,82,88,46,41,51,63,93,117,61,41,53,18,86,5,114,59,21,32,66,24,54,128,129,25,128,94,4,45,100,109,67,120,60,25,28,64,19,47,8,71,14,39,66,46,81,36,53,128,74,101,149,34,142,34,98,120,32,61,113,44,114,118,127,60,75,134,96,62,81,59,80,149,63,206,12,68,18,87,84,90,37,86,115,99,83,106,77,33,81,82,42,36,51,52,105,114,39,21,45,24,14,8,118,68,15,23,76,23,79,128,171,29,158,3,39,127,137,68,90,37,8,24,30,52,40,7,73,38,49,59,50,79,33,58,154,67,109,156,32,141,38,95,116,41,60,110,55,114,109,124,50,86,121,94,67,75,69,84,116,155,81,20,76,18,79,90,90,32,67,115,96,86,90,69,35,57,84,42,37,57,45,91,115,22,28,52,12,9,1,121,64,17,80,65,36,142,33,105,128,8,39,102,127,59,81,48,6,25,10,30,51,5,56,20,40,64,69,78,42,58,146,64,102,131,44,132,25,96,115,34,66,104,45,114,117,126,55,68,143,74,60,75,66,77,122,138,32,74,75,84,67,29,69,85,98,89,105,63,41,74,61,47,45,34,18,94,117,12,8,36,20,39,17,119,101,11,47,73,21,53,130,170,30,127,96,6,49,119,115,70,103,81,16,34,40,17,73,20,39,8,26,88,52,86,33,57,145,57,112,160,28,148,40,98,119,38,57,107,52,112,111,111,54,88,135,67,65,82,58,82,147,212,53,79,3,141,184,101,80,78,129,18,56,107,26,88,163,43,12,116,96,72,43,52,115,20,0,70,2,40,119,66,2,16,81,109,20,81,75,166,20,110,4,39,48,21,80,127,122,179,196,29,83,60,102,57,36,95,49,38,87,2,35,2,64,47,4,99,35,3,78,66,0,91,98,95,5,52,118,34,68,84,34,50,1,34,102,130,43,44,74,80,96,82,34,4,82,8,0,0,31,8,52,11,0,35,61,146,60,15,85,26,178,14,45,119,70,96,94,6,36,7,1,24,49,11,12,87,38,20,29,61,4,78,94,0,78,32,40,11,10,28,1,0,0,39,5,4,54,12,17,95,39,7,4,99,13,53,15,19,52,12,35,26,43,51,13,46,0,43,73,4,0,92,34,46,36,67,51,25,27,1,33,1,16,5,60,1,0,60,25,7,15,61,5,5,9,7,35,56,7,4,6,30,47,33,1,35,52,52,41,93,8,50,87,12,34,117,21,0,16,153,16,1,24,19,14,0,1,22,9,12,3,0,3,66,36,96,41,125,76,20,22,69,3,10,14,34,2,38,24,9,12,98,91,51,6,42,8,54,7,0,24,4,24,52,0,11,87,60,6,34,29,5,44,88,13,34,15,79,3,22,42,54,0,8,112,90,26,125,21,2,14,15,70,86,34,101,86,39,110,45,36,38,29,76,80,73,30,59,27,18,202,94,168,1,50,59,58,164,60,93,110,68,48,58,46,32,1,85,4,33,32,8,42,42,1,26,56,5,41,1,20,33,3,4,17,5,110,34,4,18,39,13,31,61,27,2,47,64,11,8,0,20,26,78,20,101,24,46,21,25,13,34,59,17,55,61,70,42,2,20,5,41,14,0,20,14,81,56,16,34,15,37,0,46,38,114,60,2,0,8,0,18,1,0,4,42,1,38,16,39,19,32,96,5,73,44,62,5,5,62,17,12,1,110,61,29,57,5,110,5,71,20,1,104,12,56,44,1,58,14,27,58,28,40,16,24,26,43,68,1,0,47,139,49,23,28,12,0,2,0,4,11,12,4,80,24,2,77,48,16,26,59,9,3,8,27,19,2,1,7,12,23,61,0,0,2,27,53,47,32,19,63,81,17,26,91,11,0,10,106,15,6,16,46,18,0,0,4,12,58,2,0,7,66,22,0,4,11,27,6,31,46,6,6,43,14,7,1,11,1,12,2,50,13,7,0,0,32,45,1,2,56,16,56,4,27,9,12,47,9,30,2,62,34,4,18,117,21,10,64,58,15,9,47,20,8,7,68,0,17,35,30,0,0,70,110,50,0,14,20,0,5,58,0,0,64,53,3,19,1,10,58,58,38,41,87,40,1,91,126,133,175,23,98,26,85,9,42,138,71,57,2,36,101,13,6,79,40,27,58,90,127,34,91,113,30,54,38,118,54,72,108,182,16,51,88,31,0,17,4,79,139,51,221,99,33,109,74,40,7,44,20,8,83,85,222,96,32,90,36,83,33,29,64,80,81,15,46,45,73,5,44,43,32,13,94,115,13,22,47,7,1,5,90,94,17,25,70,12,51,128,132,59,115,126,0,39,113,104,64,119,68,14,30,47,16,41,23,70,28,60,47,38,86,33,62,127,70,119,144,31,149,34,91,125,38,57,94,51,119,106,100,75,83,136,101,38,82,87,71,141,66,57,17,125,27,80,31,76,20,93,73,65,79,40,141,76,47,42,114,37,89,112,72,35,53,69,31,7,85,68,18,78,139,145,117,161,164,34,121,102,0,47,94,138,129,88,83,14,36,68,44,120,9,76,111,59,74,33,111,32,48,131,66,109,145,35,146,34,98,122,38,64,98,51,115,103,123,58,77,142,148,58,69,65,71,134

Secondary structure (DSSP, 8-state):
---SHHHHHHHHHHHHHHHHHHHHHHHTSTTT--SS---/--S-BTB-TTHHHHHHHHHHHHHHHHHHHHHHHHHHHTTS---/--TTHHHHHHHHHHHHHHHHHHHHHHHHHIIIIIHHHHHHHHHTTPPP-HHHHHHHHHTS-----SSS----SSHHHHHHHHHHHHHHHHH-SB-SS-SSSTT-BHHHHHHHHHHHTHHHHT--GGGT--SS-SS---SHHHHHHHHHHHHHHHHIIIIITTSSS-TTEE--THHHHSS-SS---SS-HHHHHHS---EE---PBPTTS-B--SGGGS-GGGSS-EEHHHHHHHHHHT--EEE---TTSTT--EETT--SSSS---SHHHHHHHHHHHHHHHHHT--GGGT-BTTBSS---SS-S--SSS-TTHHHHHHHHHHHHHHHHHHHHHGGGS--PPBSS---SSS--TTTSEEE-TTS-EEE---HHHHHTT-SS-TTSEEGGGS-SSHHHHHHS-GGGT-/--STTHHHHHHHHHHHHHHHHHHHHHHSSSS-SS--/-TTSS-GGGTTT--HHHHHHHHHHHHHHHHHHHHHHHHHHHHHTTS-S--/--S-HHHHHHHHHHHHHHHHHHHHHHHHHSTTT-GGG-/-----SSSTTT--HHHHHHHHHHHHHHHHHHHHHHHHHHHHHHHS----/--STHHHHHHHHHHHHHHHHHHHHHHHHT-TTT---/---SS-STTTTT--HHHHHHHHHHHHHHHTTTHHHHHHHHHHHTTS-S--/-----HHHHHHHHHHHHHHHHHHHHHHSSTT--S--/--SSS-GGGTTT--HHHHHHHHHHHHHHHHHHHHHHHHHHHHHHHS-S--/----TTS---S----SSTTS---TT---HHHHHHHT--S---TTTTTSTT--S---SSS----HHHHHHHHHHHHHHHHHHHTTTSSSSS-HHHHHHH--B-PPPGGG-SS---TTSTTHHHHHHHHHHHHHHHHHHHHHHHHHHHTT--SHHHHHHHHHHHHHHIIIIIHHHHHT-STTS--BSHHHHHHHHHHHHHTTS-GGG-HHHHHHHHHHHHHHHHHHHHHHHHHHHTT--SSSSSTHHHHHHHHHSTT---HHHHHHHHHHHHHHHHHHHHHHHHHBTTTBS-SSGGGGGGTTSTT---/----SSBTTEES--EE-THHHHHT---EE-PEE--HHHHHHHHHHHHHHHHHHHHHHHHTTT-HHHHHHHTTT---PPPPTTTTTS-PPTTTTHHHHHHHHHHHHHHHHHHHHHHHHHHHTTS--HHHHHHHHHHHHHHIIIIIHHHHHT-GGGSPPSSHHHHHHHHHHHHHHTT-GGG-HHHHHHHHHHHHHHHHHHHHHHHHHHGGGGTTT-HHHHHH--HHHHHHHHHHHHHHHS----HHHHHHHHHHHHHHHHHHHHHHHHH-STTT-S-HHHHHHHHT-SPP--PPP--/---SS-SSS--HHHHHHHHHHHHHHHHHHHHHHHHHTSSPEE-SS-EE-SSSTT--/-HHHHHHHHHHHHHHHHHHHHHHHHHSTTT-TTT-/--SSS-SSSSTT--HHHHHHHHHHHHHHHHHHHHHHHHHHHHHHH--S--/--HHHHHHHHHHHHHHHHHHHHHHHHHSTTT-----/--SSS-GGGTTT--HHHHHHHHHHHHHHHHHHHHHHHHHHHHHTTS-S--

Nearest PDB structures (foldseek):
  8iug-assembly1_2  TM=9.308E-01  e=2.656E-04  Roseiflexus castenholzii
  7xxf-assembly1_M  TM=9.612E-01  e=2.005E-27  Rhodopila globiformis
  7c9r-assembly1_M  TM=9.586E-01  e=1.538E-27  Thiorhodovibrio frisius
  7vrj-assembly1_M  TM=9.478E-01  e=1.622E-27  Allochromatium tepidum
  8wdv-assembly1_M  TM=9.400E-01  e=4.683E-27  Allochromatium vinosum DSM 180

InterPro domains:
  IPR000066 Antenna complex, alpha/beta subunit [PF00556] (16-38)
  IPR002361 Antenna complex, alpha subunit conserved site [PS00968] (20-38)
  IPR018332 Antenna complex, alpha subunit [NF040861] (11-38)
  IPR035889 Light-harvesting complex [G3DSA:4.10.220.20] (4-51)
  IPR035889 Light-harvesting complex [SSF56918] (7-43)

Sequence (1662 aa):
RSPVRTNIVIFTILGFVVALLIHFIVLSSPEYNWLSNAEPKWRPLFNNQDWLLHDIVVKSFYGFGVIAAIAHLLVYLWKPWLSDRQLAIVVSVAVGIVVAVITTATFWWVYDLTLGRAQREAAQTAGARWSPSDGIKVITSSPPVTPTDGRQNWMGTQAWNEGVQAGQAWIQQYPNTVNVQVLIGMSSAQIWTYMQQYVSGALGVGCQYCHNINNFASDEYPQKIAARNMLRLVRDVNAEFIVNLPNWQGNYVQCATCHNNAPNNLEGFGAQFINSVPPIKVTVDPLDANGMAILDPAQKPEAIREPVLLKDAILFYIYNYQVWKPFDPNDPESGRGSLALTYDGGRTQDQVTINQNVMNYQAWSLGVGCTFCHNSRNFVAYELNPAGDNVLNPLYAYNKLKAQRMLLLTTWLAENWPRYGAIAKPEIPTGSGAASRYSYQRLGDGQIYNVPGCYTCHQGNNIPLASINQANIPSGDAGIVVLPPQIRGSPVRTNIVIFTILGFVVALLIHFIVLSSPEYNWLSNDDDLVPPKWRPLFNNQDWLLHDIVVKSFYGFGVIAAIAHLLVYLWKPWLPPRSPVRTNIVIFTILGFVVALLIHFIVLSSPEYNWLSNDDLVPPKWRPLFNNQDWLLHDIVVKSFYGFGVIAAIAHLLVYLWKPWLPPRSPVRTNIVIFTILGFVVALLIHFIVLSSPEYNWLDDDLVPPKWRPLFNNQDWLLHDIVVKSFYGFGVIAAIAHLLVYLWKPWLPSPVRTNIVIFTILGFVVALLIHFIVLSSPEYNWLSNDDDLVPPKWRPLFNNQDWLLHDIVVKSFYGFGVIAAIAHLLVYLWKPWLPKAKDPRFPDFSFTVVEGARATRVPGGRTIEEIEPEYKIKGRTTFSAIFRYDPFDFWVGPFYVGFWGFVSVIGIIFGSYFYINETILKGPYSIPQNFFAGRIDPPPPELGLGFAAPGEPGFAWQMTVLFATIAFFGWMMRQVDISMKLDMGYHVPIAFGVAFSAWLVLQVIRPIALGMWHEGFVLGIMPHLDWVSNFGYRYNNFFYNPFHAIGITGLFASTWLLACHGSLILSAAQYRGPEGGDIENVFFRDVQYYSVGESGVHRLGYIFAIGGILSADLCILLSGWPVQDWVSFWNFWNNLPFWSGDLELGRDRGRIGKPIEIPLLENFGFDSQLGPFYLGFWNAVAYITGGIFTFIWLMVMFAQVNYNPVAFAKYFVVLQIDPPSSRYGLSFPPLNEGGWWLIATFFLTVSIFAWYMHIYTRAKALGIKPYLAYGFTGAIALYLVIYIIRPVWMGDWSEAPAHGIKALLDWTNNVSVRYGNFYYNPFHMLSIFFLLGSTLLLAMHAGTIWALEKYAAHEEWNEIQAPGTGTERAQLFWRWCMGFNANAYSIHLWAFWFAWLCGITGALGVFFSMPDFVNNWFQWGIEAGINYPQGPTPPVGEATQMIGPLTPAILCWASLILTVLGLGLTFLWTNITAYARRTRTGRKPTAGSVIKPVRTNIVIFTILGFVVALLIHFIVLSSPEYNWLSNDDDLVPPKWRPLFNNQDWLLHDIVVKSFYGFGVIAAIAHLLVYLWKPWLPSPVRTNIVIFTILGFVVALLIHFIVLSSPEYNWLSNDDDLVPPKWRPLFNNQDWLLHDIVVKSFYGFGVIAAIAHLLVYLWKPWLP